Protein 3A74 (pdb70)

Nearest PDB structures (foldseek):
  3a74-assembly1_A  TM=9.989E-01  e=1.199E-95  Geobacillus stearothermophilus
  1e1t-assembly1_A  TM=9.510E-01  e=1.385E-66  Escherichia coli K-12
  1bbu-assembly1_A-2  TM=9.694E-01  e=9.768E-65  Escherichia coli K-12
  1e1o-assembly1_A-2  TM=9.494E-01  e=3.014E-65  Escherichia coli K-12
  6wbd-assembly1_B  TM=9.625E-01  e=6.600E-65  Stenotrophomonas maltophilia K279a

Solvent-accessible surface area: 75575 Å² total

Secondary structure (DSSP, 8-state):
-TTHHHHHHHHHHHHHHHTT--TT------S--HHHHHHHHTTS-HHHHHHH--EEEEEEEEEEEEEETTEEEEEEEETTEEEEEEEEHHHHHHHHHHHHHH--TT-EEEEEEEEEE-TT--EEEEEEEEEEEE--SSPPP---HHHHHHTHHHHHHH-THHHHHHHHHHHHHHHHHHHHHHTTPEE----SEESS--SSSSPPPEEEETTTTEEEEE-S-SHHHHHHHHHTT--EEEEEEEEE-----BTTB-SEEEEEEEEEET--HHHHHHHHHHHHHHHHHHHHS-SEEEETTEEEE-PSSPEEEEHHHHHHHHT---TTS---HHHHHHHHHHTT----TT--HHHHHHHHHHHHTGGG--S-EEEE--BGGG-TTBPBPSS-TTBBSEEEEEETTEEEEEEEEB---HHHHHHHHHHHHHHHHTT-TTS----HHHHHHHHT---SEEEEEEEHHHHHHHHHT-SSGGGTSSSPPPP-/-HHHHHHHHHHHHHHHHHTT--TT------S--HHHHHHHHSSS-HHHHHHH--EEEEEEEEEEEE--TTEEEEEEEETTEEEEEEEEHHHH-HHHHHHHHH--TT-EEEEEEEEEE-TT--EEEEEEEEEEEE--SSPPPP--HHHHHHTHHHHHHH-HHHHHHHHHHHHHHHHHHHHHHHTTPEE----SEESS--SSS-PPPEEEETTTTEEEEE-S-SHHHHHHHHHTT--EEEEEEEEE-----BTTB-SEEEEEEEEEET--HHHHHHHHHHHHHHHHHHHHSSSEEEETTEEEE-PSSPEEEEHHHHHHHHH----SS---HHHHHHHHHHTT----TT--HHHHHHHHHHHHTGGG--S-EEEE--BGGG-TTBPBPSS-TTBBSEEEEEETTEEEEEEEEB---HHHHHHHHHHHHHHHHTT-TTPPP--HHHHHHHHT---SEEEEEEEHHHHHHHHHT-SSGGGTSSSPPP--/-TTHHHHHHHHHHHHHHHTT--TT------S--HHHHHHHHTTS-HHHHHHH--EEEEEEEEEEEEEETTEEEEEEEETTEEEEEEEEHHHH-HHHHHHHHH--TT-EEEEEEEEEE-TT--EEEEEEEEEEEE--SSPPP---HHHHHHTHHHHHHH-THHHHHHHHHHHHHHHHHHHHHHTTPEE----SEESS--SSSSPPPEEEETTTTEEEEE-S-SHHHHHHHHHTT--EEEEEEEEE-----BTTB-SEEEEEEEEEET--HHHHHHHHHHHHHHHHHHHHS-SEEEETTEEEE-PSSPEEEEHHHHHHHHT---TTS---HHHHHHHHHHTT----TT--HHHHHHHHHHHHTGGG--S-EEEE--BGGG-TTBPBPSS-TTBBSEEEEEETTEEEEEEEEB---HHHHHHHHHHHHHHHHTT-TTS----HHHHHHHHT---SEEEEEEEHHHHHHHHHT-SSGGGTSSSPPPP-/-HHHHHHHHHHHHHHHHHTT--TT------S--HHHHHHHHSSS-HHHHHHH--EEEEEEEEEEEE--TTEEEEEEEETTEEEEEEEEHHHH-HHHHHHHHH--TT-EEEEEEEEEE-TT--EEEEEEEEEEEE--SSPPPP--HHHHHHTHHHHHHH-HHHHHHHHHHHHHHHHHHHHHHHTTPEE----SEESS--SSS-PPPEEEETTTTEEEEE-S-SHHHHHHHHHTT--EEEEEEEEE-----BTTB-SEEEEEEEEEET--HHHHHHHHHHHHHHHHHHHHSSSEEEETTEEEE-PSSPEEEEHHHHHHHHH----SS---HHHHHHHHHHTT----TT--HHHHHHHHHHHHTGGG--S-EEEE--BGGG-TTBPBPSS-TTBBSEEEEEETTEEEEEEEEB---HHHHHHHHHHHHHHHHTT-TTPPP--HHHHHHHHT---SEEEEEEEHHHHHHHHHT-SSGGGTSSSPPP--

Foldseek 3Di:
DPCVVLVVLVVLLVVCVVLVADQAADDFDWDDAQVVCCVPPVPPAQVRQVVVFDKTKFKFFWADWDDDPQKIKTWGHDLVGTAMEIEGCVQQHDSLVVVVVSDDGGWMWMFMAGWGADPVGGIHGHGNHIGGRHRDSDHQPDLDPVCCQAVVVSCVVSVVVLVVLQVLLVLLVVLLCVVLVVVQAAEDDDDQKALFAFDAQAAWDWDADPVVGGIITGHQDDPLVQLLVLLVPSFKYKYWDWHAGPDDADLEDFRIATKIKMKGFPDFQVVVLVVVLVSLQSSLCVSVVAQFDDADPDGERSDDDAAEAELQRQLCVQPNDHLVDDDWQVVLVVVCVVRVFDDDQLDGSQVSSVSSCLVGGLQVAAYWYWHAFRACLNPLFFDADPVDRRTGQKTFIGHNRDTFKIKGQTDLPLVSSQVSQVSQVVSVVRPSVRGGHDDVVSSVSSVSPRHGMIMMMGRSLVSSCRSSNNSGSSSNDSHGDDDD/DQVVLLVLLVVLLVVCVVLVADQAADDFDWDDAQVVLCVVDVPPAQVVQVVVFAKTKDKAFFADWDDDDQKIKTWGHDLVGIAIEIEGCVQQHDSLSVVVVSDDGGWMWMFIATWGADPVGGIHGHGNHIGGRHRDSGHQDDLDPVVCQVCVVSCVVNPVLLSVLQVLLVLLVVLLVVVLVVVDAAEDDDDQKALFAFDAQAAWDWDADPVVRGITTGHQDDPLVVLLVLLVVSFKYKYWDKHAGPDDFDLEDFRIATKIKIKGFPDWAVNVLVVVLVSLQSSLCVRVVGQFDDAVPDTEGSDDDAAEAELQRQLCVFPVDHLVDDDWQVVLVVVCVVSVQDDAQLDGSQVSSVSSCLVGGLQPAAYKYWHAFRALLNPLFFDADPVDRRTGQKTFIGHNRDTFKIKGFTDLPLVSSQVSLVSLVVSVVRPRVSGGHRDVVSSVSSVSPRHGMIMMMGRSLVSSCRSSNNSGSSSNDSNGDDDD/DPCVVLVVLVVLLVVCVVLVADQAADDFDWDDAQVVCCVPPVPPAQVRQVVVFDKTKFKFFWADWDDDPQKIKTWGHDLVGTAMEIEGCVQQHDSLVVVVVSDDGGWMWMFMAGWGADPVGGIHGHGNHIGGRHRDSDHQPDLDPVCCQAVVVSCVVSVVVLVVLQVLLVLLVVLLCVVLVVVQAAEDDDDQKALFAFDAQAAWDWDADPVVGGIITGHQDDPLVQLLVLLVPSFKYKYWDWHAGPDDADLEDFRIATKIKMKGFPDFQVVVLVVVLVSLQSSLCVSVVAQFDDADPDGERSDDDAAEAELQRQLCVQPNDHLVDDDWQVVLVVVCVVRVFDDDQLDGSQVSSVSSCLVGGLQVAAYWYWHAFRACLNPLFFDADPVDRRTGQKTFIGHNRDTFKIKGQTDLPLVSSQVSQVSQVVSVVRPSVRGGHDDVVSSVSSVSPRHGMIMMMGRSLVSSCRSSNNSGSSSNDSHGDDDD/DQVVLLVLLVVLLVVCVVLVADQAADDFDWDDAQVVLCVVDVPPAQVVQVVVFAKTKDKAFFADWDDDDQKIKTWGHDLVGIAIEIEGCVQQHDSLSVVVVSDDGGWMKMFIATWGADPVGGIHGHGNHIGGRHRDSGHQDDLDPVVCQVCVVSCVVNPVLLSVLQVLLVLLVVLLVVVLVVVDAAEDDDDQKALFAFDAQAAWDWDADPVVRGITTGHQDDPLVVLLVLLVVSFKYKYWDKHAGPDDFDLEDFRIATKIKIKGFPDWAVNVLVVVLVSLQSSLCVRVVGQFDDAVPDTEGSDDDAAEAELQRQLCVFPVDHLVDDDWQVVLVVVCVVSVFDDAQLDGSQVSSVSSCLVGGLQPAAYKYWHAFRALLNPLFFDADPVDRRTGQKTFIGHNRDTFKIKGFTDLPLVSSQVSLVSLVVSVVRPRVSGGHRDVVSSVSSVSPRHGMIMMMGRSLVSSCRSSNNSGSSSNDSNGDDDD

InterPro domains:
  IPR002313 Lysine-tRNA ligase, class II [MF_00252] (12-494)
  IPR002313 Lysine-tRNA ligase, class II [TIGR00499] (5-493)
  IPR004364 Aminoacyl-tRNA synthetase, class II (D/K/N) [PF00152] (154-491)
  IPR004365 OB-fold nucleic acid binding domain, AA-tRNA synthetase-type [PF01336] (60-136)
  IPR006195 Aminoacyl-tRNA synthetase, class II [PS50862] (178-489)
  IPR012340 Nucleic acid-binding, OB-fold [G3DSA:2.40.50.140] (6-146)
  IPR012340 Nucleic acid-binding, OB-fold [SSF50249] (5-146)
  IPR018149 Lysyl-tRNA synthetase, class II, C-terminal [PR00982] (190-200)
  IPR018149 Lysyl-tRNA synthetase, class II, C-terminal [PR00982] (206-222)
  IPR018149 Lysyl-tRNA synthetase, class II, C-terminal [PR00982] (235-248)
  IPR018149 Lysyl-tRNA synthetase, class II, C-terminal [PR00982] (253-270)
  IPR018149 Lysyl-tRNA synthetase, class II, C-terminal [PR00982] (376-392)
  IPR018149 Lysyl-tRNA synthetase, class II, C-terminal [cd00775] (168-492)
  IPR034762 Bacterial/eukaryotic lysine-tRNA ligase, class II [PIRSF039101] (11-493)
  IPR044136 Lysine-tRNA ligase, class II, N-terminal [cd04322] (59-165)
  IPR045864 Class II Aminoacyl-tRNA synthetase/Biotinyl protein ligase (BPL) and lipoyl protein ligase (LPL) [G3DSA:3.30.930.10] (147-491)
  IPR045864 Class II Aminoacyl-tRNA synthetase/Biotinyl protein ligase (BPL) and lipoyl protein ligase (LPL) [SSF55681] (153-492)

Sequence (1936 aa):
ELNDQLRVRREKLKKIEELGVDPFGKRFERTHKAEELFELYGDLSKEELEEQQIEVAVAGRIMTKRGMGKAGFAHIQDVTGQIQIYVRQDDVGEQQYELFKISDLGDIVGVRGTMFKTKVGELSIKVSSYEFLTKALRPLPEKDIEQRYRQRYLDLIMNPESKKTFITRSLIIQSMRRYLDSHGYLEVETPMMHAVAGGAAARPFITHHNALDMTLYMRIAIELHLKRLIVGGLEKVYEIGRVFRNEGISTRHNPEFTMLELYEAYADFRDIMKLTENLIAHIATEVLGTTKIQYGEHLVDLTPEWRRLHMVDAIKEYVGVDFWRQMSDEEARELAKEHGVEVAPHMTFGHIVNEFFEQKVEDKLIQPTFIYGHPVEISPLAKKNPDDPRFTDRFELFIVGREEHANAFTELNDPIDQRQRFEEQLKEREQGNDEAHEMDEDFLEALEYGMPPTGGLGIGVDRLVMLLTNSPSIRDVLLFPQMRHELNDQLRVRREKLKKIEELGVDPFGKRFERTHKAEELFELYGDLSKEELEEQQIEVAVAGRIMTKRGMGKAGFAHIQDVTGQIQIYVRQDDVGEQQYELFKISDLGDIVGVRGTMFKTKVGELSIKVSSYEFLTKALRPLPEKDIEQRYRQRYLDLIMNPESKKTFITRSLIIQSMRRYLDSHGYLEVETPMMHAVAGGAAARPFITHHNALDMTLYMRIAIELHLKRLIVGGLEKVYEIGRVFRNEGISTRHNPEFTMLELYEAYADFRDIMKLTENLIAHIATEVLGTTKIQYGEHLVDLTPEWRRLHMVDAIKEYVGVDFWRQMSDEEARELAKEHGVEVAPHMTFGHIVNEFFEQKVEDKLIQPTFIYGHPVEISPLAKKNPDDPRFTDRFELFIVGREEHANAFTELNDPIDQRQRFEEQLKEREQGNDEAHEMDEDFLEALEYGMPPTGGLGIGVDRLVMLLTNSPSIRDVLLFPQMRHELNDQLRVRREKLKKIEELGVDPFGKRFERTHKAEELFELYGDLSKEELEEQQIEVAVAGRIMTKRGMGKAGFAHIQDVTGQIQIYVRQDDVGEQQYELFKISDLGDIVGVRGTMFKTKVGELSIKVSSYEFLTKALRPLPEKDIEQRYRQRYLDLIMNPESKKTFITRSLIIQSMRRYLDSHGYLEVETPMMHAVAGGAAARPFITHHNALDMTLYMRIAIELHLKRLIVGGLEKVYEIGRVFRNEGISTRHNPEFTMLELYEAYADFRDIMKLTENLIAHIATEVLGTTKIQYGEHLVDLTPEWRRLHMVDAIKEYVGVDFWRQMSDEEARELAKEHGVEVAPHMTFGHIVNEFFEQKVEDKLIQPTFIYGHPVEISPLAKKNPDDPRFTDRFELFIVGREEHANAFTELNDPIDQRQRFEEQLKEREQGNDEAHEMDEDFLEALEYGMPPTGGLGIGVDRLVMLLTNSPSIRDVLLFPQMRHELNDQLRVRREKLKKIEELGVDPFGKRFERTHKAEELFELYGDLSKEELEEQQIEVAVAGRIMTKRGMGKAGFAHIQDVTGQIQIYVRQDDVGEQQYELFKISDLGDIVGVRGTMFKTKVGELSIKVSSYEFLTKALRPLPEKDIEQRYRQRYLDLIMNPESKKTFITRSLIIQSMRRYLDSHGYLEVETPMMHAVAGGAAARPFITHHNALDMTLYMRIAIELHLKRLIVGGLEKVYEIGRVFRNEGISTRHNPEFTMLELYEAYADFRDIMKLTENLIAHIATEVLGTTKIQYGEHLVDLTPEWRRLHMVDAIKEYVGVDFWRQMSDEEARELAKEHGVEVAPHMTFGHIVNEFFEQKVEDKLIQPTFIYGHPVEISPLAKKNPDDPRFTDRFELFIVGREEHANAFTELNDPIDQRQRFEEQLKEREQGNDEAHEMDEDFLEALEYGMPPTGGLGIGVDRLVMLLTNSPSIRDVLLFPQMRH

CATH classification: 2.40.50.140 (+1 more: 3.30.930.10)

Organism: Geobacillus stearothermophilus (NCBI:txid1422)

B-factor: mean 18.98, std 8.86, range [3.19, 66.46]

Structure (mmCIF, N/CA/C/O backbone):
data_3A74
#
_entry.id   3A74
#
_cell.length_a   80.176
_cell.length_b   85.080
_cell.length_c   151.764
_cell.angle_alpha   90.00
_cell.angle_beta   90.01
_cell.angle_gamma   90.00
#
_symmetry.space_group_name_H-M   'P 1 21 1'
#
loop_
_entity.id
_entity.type
_entity.pdbx_description
1 polymer 'Lysyl-tRNA synthetase'
2 non-polymer "BIS(ADENOSINE)-5'-TETRAPHOSPHATE"
3 non-polymer '2,6-DIAMINO-HEXANOIC ACID AMIDE'
4 non-polymer 'MAGNESIUM ION'
5 water water
#
loop_
_atom_site.group_PDB
_atom_site.id
_atom_site.type_symbol
_atom_site.label_atom_id
_atom_site.label_alt_id
_atom_site.label_comp_id
_atom_site.label_asym_id
_atom_site.label_entity_id
_atom_site.label_seq_id
_atom_site.pdbx_PDB_ins_code
_atom_site.Cartn_x
_atom_site.Cartn_y
_atom_site.Cartn_z
_atom_site.occupancy
_atom_site.B_iso_or_equiv
_atom_site.auth_seq_id
_atom_site.auth_comp_id
_atom_site.auth_asym_id
_atom_site.auth_atom_id
_atom_site.pdbx_PDB_model_num
ATOM 1 N N . GLU A 1 4 ? 46.159 -103.256 59.566 1.00 49.10 4 GLU A N 1
ATOM 2 C CA . GLU A 1 4 ? 46.619 -102.344 58.477 1.00 49.32 4 GLU A CA 1
ATOM 3 C C . GLU A 1 4 ? 47.945 -101.694 58.871 1.00 49.09 4 GLU A C 1
ATOM 4 O O . GLU A 1 4 ? 48.985 -102.357 58.911 1.00 49.37 4 GLU A O 1
ATOM 10 N N . LEU A 1 5 ? 47.903 -100.393 59.154 1.00 48.64 5 LEU A N 1
ATOM 11 C CA . LEU A 1 5 ? 49.094 -99.662 59.561 1.00 47.80 5 LEU A CA 1
ATOM 12 C C . LEU A 1 5 ? 49.238 -99.763 61.077 1.00 47.95 5 LEU A C 1
ATOM 13 O O . LEU A 1 5 ? 48.256 -99.993 61.785 1.00 47.72 5 LEU A O 1
ATOM 18 N N . ASN A 1 6 ? 50.465 -99.598 61.568 1.00 48.21 6 ASN A N 1
ATOM 19 C CA . ASN A 1 6 ? 50.755 -99.712 62.998 1.00 47.41 6 ASN A CA 1
ATOM 20 C C . ASN A 1 6 ? 50.588 -101.178 63.379 1.00 46.05 6 ASN A C 1
ATOM 21 O O . ASN A 1 6 ? 51.079 -101.629 64.413 1.00 46.78 6 ASN A O 1
ATOM 26 N N . ASP A 1 7 ? 49.883 -101.912 62.523 1.00 45.12 7 ASP A N 1
ATOM 27 C CA . ASP A 1 7 ? 49.653 -103.339 62.705 1.00 43.52 7 ASP A CA 1
ATOM 28 C C . ASP A 1 7 ? 50.957 -104.012 62.297 1.00 41.44 7 ASP A C 1
ATOM 29 O O . ASP A 1 7 ? 51.727 -104.475 63.141 1.00 41.19 7 ASP A O 1
ATOM 34 N N . GLN A 1 8 ? 51.199 -104.053 60.990 1.00 39.35 8 GLN A N 1
ATOM 35 C CA . GLN A 1 8 ? 52.419 -104.641 60.459 1.00 36.61 8 GLN A CA 1
ATOM 36 C C . GLN A 1 8 ? 53.552 -103.690 60.818 1.00 34.04 8 GLN A C 1
ATOM 37 O O . GLN A 1 8 ? 54.699 -104.101 60.987 1.00 32.82 8 GLN A O 1
ATOM 43 N N . LEU A 1 9 ? 53.216 -102.409 60.936 1.00 30.90 9 LEU A N 1
ATOM 44 C CA . LEU A 1 9 ? 54.205 -101.395 61.264 1.00 29.38 9 LEU A CA 1
ATOM 45 C C . LEU A 1 9 ? 54.809 -101.618 62.645 1.00 28.36 9 LEU A C 1
ATOM 46 O O . LEU A 1 9 ? 56.018 -101.482 62.827 1.00 26.50 9 LEU A O 1
ATOM 51 N N . ARG A 1 10 ? 53.975 -101.967 63.621 1.00 28.53 10 ARG A N 1
ATOM 52 C CA . ARG A 1 10 ? 54.486 -102.207 64.966 1.00 28.70 10 ARG A CA 1
ATOM 53 C C . ARG A 1 10 ? 55.376 -103.447 64.937 1.00 27.77 10 ARG A C 1
ATOM 54 O O . ARG A 1 10 ? 56.426 -103.483 65.574 1.00 26.40 10 ARG A O 1
ATOM 62 N N . VAL A 1 11 ? 54.951 -104.460 64.190 1.00 26.60 11 VAL A N 1
ATOM 63 C CA . VAL A 1 11 ? 55.718 -105.693 64.079 1.00 27.59 11 VAL A CA 1
ATOM 64 C C . VAL A 1 11 ? 57.098 -105.416 63.487 1.00 26.40 11 VAL A C 1
ATOM 65 O O . VAL A 1 11 ? 58.102 -105.946 63.961 1.00 25.23 11 VAL A O 1
ATOM 69 N N . ARG A 1 12 ? 57.148 -104.575 62.459 1.00 25.70 12 ARG A N 1
ATOM 70 C CA . ARG A 1 12 ? 58.420 -104.254 61.824 1.00 24.62 12 ARG A CA 1
ATOM 71 C C . ARG A 1 12 ? 59.336 -103.470 62.753 1.00 24.67 12 ARG A C 1
ATOM 72 O O . ARG A 1 12 ? 60.552 -103.660 62.733 1.00 22.88 12 ARG A O 1
ATOM 80 N N . ARG A 1 13 ? 58.762 -102.598 63.575 1.00 26.40 13 ARG A N 1
ATOM 81 C CA . ARG A 1 13 ? 59.573 -101.840 64.519 1.00 29.18 13 ARG A CA 1
ATOM 82 C C . ARG A 1 13 ? 60.121 -102.803 65.564 1.00 30.31 13 ARG A C 1
ATOM 83 O O . ARG A 1 13 ? 61.259 -102.667 66.009 1.00 30.89 13 ARG A O 1
ATOM 91 N N . GLU A 1 14 ? 59.304 -103.781 65.948 1.00 32.34 14 GLU A N 1
ATOM 92 C CA . GLU A 1 14 ? 59.705 -104.773 66.943 1.00 34.35 14 GLU A CA 1
ATOM 93 C C . GLU A 1 14 ? 60.906 -105.571 66.452 1.00 34.56 14 GLU A C 1
ATOM 94 O O . GLU A 1 14 ? 61.884 -105.745 67.182 1.00 34.84 14 GLU A O 1
ATOM 100 N N . LYS A 1 15 ? 60.825 -106.058 65.217 1.00 33.74 15 LYS A N 1
ATOM 101 C CA . LYS A 1 15 ? 61.915 -106.833 64.634 1.00 34.11 15 LYS A CA 1
ATOM 102 C C . LYS A 1 15 ? 63.163 -105.977 64.504 1.00 32.98 15 LYS A C 1
ATOM 103 O O . LYS A 1 15 ? 64.281 -106.486 64.517 1.00 33.08 15 LYS A O 1
ATOM 109 N N . LEU A 1 16 ? 62.966 -104.670 64.378 1.00 33.36 16 LEU A N 1
ATOM 110 C CA . LEU A 1 16 ? 64.083 -103.745 64.267 1.00 31.85 16 LEU A CA 1
ATOM 111 C C . LEU A 1 16 ? 64.924 -103.812 65.539 1.00 32.22 16 LEU A C 1
ATOM 112 O O . LEU A 1 16 ? 66.154 -103.864 65.484 1.00 32.10 16 LEU A O 1
ATOM 117 N N . LYS A 1 17 ? 64.254 -103.818 66.687 1.00 33.10 17 LYS A N 1
ATOM 118 C CA . LYS A 1 17 ? 64.948 -103.876 67.969 1.00 33.15 17 LYS A CA 1
ATOM 119 C C . LYS A 1 17 ? 65.576 -105.246 68.198 1.00 31.66 17 LYS A C 1
ATOM 120 O O . LYS A 1 17 ? 66.661 -105.350 68.772 1.00 32.08 17 LYS A O 1
ATOM 126 N N . LYS A 1 18 ? 64.894 -106.293 67.747 1.00 30.29 18 LYS A N 1
ATOM 127 C CA . LYS A 1 18 ? 65.404 -107.652 67.898 1.00 30.42 18 LYS A CA 1
ATOM 128 C C . LYS A 1 18 ? 66.736 -107.789 67.167 1.00 29.45 18 LYS A C 1
ATOM 129 O O . LYS A 1 18 ? 67.675 -108.403 67.675 1.00 28.52 18 LYS A O 1
ATOM 135 N N . ILE A 1 19 ? 66.806 -107.214 65.969 1.00 27.96 19 ILE A N 1
ATOM 136 C CA . ILE A 1 19 ? 68.016 -107.259 65.155 1.00 27.17 19 ILE A CA 1
ATOM 137 C C . ILE A 1 19 ? 69.151 -106.518 65.839 1.00 28.79 19 ILE A C 1
ATOM 138 O O . ILE A 1 19 ? 70.287 -106.991 65.862 1.00 29.51 19 ILE A O 1
ATOM 143 N N . GLU A 1 20 ? 68.841 -105.351 66.393 1.00 30.29 20 GLU A N 1
ATOM 144 C CA . GLU A 1 20 ? 69.845 -104.549 67.075 1.00 33.86 20 GLU A CA 1
ATOM 145 C C . GLU A 1 20 ? 70.392 -105.328 68.261 1.00 34.71 20 GLU A C 1
ATOM 146 O O . GLU A 1 20 ? 71.566 -105.207 68.613 1.00 35.29 20 GLU A O 1
ATOM 152 N N . GLU A 1 21 ? 69.528 -106.136 68.868 1.00 35.01 21 GLU A N 1
ATOM 153 C CA . GLU A 1 21 ? 69.908 -106.938 70.021 1.00 35.57 21 GLU A CA 1
ATOM 154 C C . GLU A 1 21 ? 70.772 -108.137 69.646 1.00 34.88 21 GLU A C 1
ATOM 155 O O . GLU A 1 21 ? 71.422 -108.731 70.508 1.00 35.71 21 GLU A O 1
ATOM 161 N N . LEU A 1 22 ? 70.787 -108.488 68.363 1.00 33.42 22 LEU A N 1
ATOM 162 C CA . LEU A 1 22 ? 71.604 -109.603 67.898 1.00 32.58 22 LEU A CA 1
ATOM 163 C C . LEU A 1 22 ? 72.996 -109.100 67.530 1.00 31.51 22 LEU A C 1
ATOM 164 O O . LEU A 1 22 ? 73.794 -109.826 66.938 1.00 33.25 22 LEU A O 1
ATOM 169 N N . GLY A 1 23 ? 73.276 -107.849 67.883 1.00 32.04 23 GLY A N 1
ATOM 170 C CA . GLY A 1 23 ? 74.575 -107.262 67.599 1.00 30.22 23 GLY A CA 1
ATOM 171 C C . GLY A 1 23 ? 74.795 -106.886 66.146 1.00 28.99 23 GLY A C 1
ATOM 172 O O . GLY A 1 23 ? 75.936 -106.800 65.690 1.00 29.69 23 GLY A O 1
ATOM 173 N N . VAL A 1 24 ? 73.707 -106.656 65.417 1.00 25.75 24 VAL A N 1
ATOM 174 C CA . VAL A 1 24 ? 73.794 -106.297 64.005 1.00 22.66 24 VAL A CA 1
ATOM 175 C C . VAL A 1 24 ? 73.258 -104.890 63.746 1.00 19.62 24 VAL A C 1
ATOM 176 O O . VAL A 1 24 ? 72.291 -104.461 64.379 1.00 19.93 24 VAL A O 1
ATOM 180 N N . ASP A 1 25 ? 73.900 -104.176 62.824 1.00 18.46 25 ASP A N 1
ATOM 181 C CA . ASP A 1 25 ? 73.479 -102.825 62.448 1.00 17.04 25 ASP A CA 1
ATOM 182 C C . ASP A 1 25 ? 72.307 -103.023 61.492 1.00 14.94 25 ASP A C 1
ATOM 183 O O . ASP A 1 25 ? 72.495 -103.428 60.345 1.00 15.29 25 ASP A O 1
ATOM 188 N N . PRO A 1 26 ? 71.079 -102.739 61.956 1.00 15.03 26 PRO A N 1
ATOM 189 C CA . PRO A 1 26 ? 69.877 -102.903 61.137 1.00 15.88 26 PRO A CA 1
ATOM 190 C C . PRO A 1 26 ? 69.827 -102.069 59.868 1.00 15.97 26 PRO A C 1
ATOM 191 O O . PRO A 1 26 ? 68.926 -102.246 59.046 1.00 16.99 26 PRO A O 1
ATOM 195 N N . PHE A 1 27 ? 70.789 -101.165 59.699 1.00 15.77 27 PHE A N 1
ATOM 196 C CA . PHE A 1 27 ? 70.812 -100.344 58.498 1.00 15.21 27 PHE A CA 1
ATOM 197 C C . PHE A 1 27 ? 72.079 -100.513 57.674 1.00 15.42 27 PHE A C 1
ATOM 198 O O . PHE A 1 27 ? 72.348 -99.755 56.737 1.00 14.93 27 PHE A O 1
ATOM 206 N N . GLY A 1 28 ? 72.832 -101.549 58.042 1.00 16.58 28 GLY A N 1
ATOM 207 C CA . GLY A 1 28 ? 74.035 -101.963 57.342 1.00 15.46 28 GLY A CA 1
ATOM 208 C C . GLY A 1 28 ? 75.247 -101.092 57.114 1.00 15.81 28 GLY A C 1
ATOM 209 O O . GLY A 1 28 ? 75.240 -99.881 57.330 1.00 15.17 28 GLY A O 1
ATOM 210 N N . LYS A 1 29 ? 76.308 -101.759 56.668 1.00 14.91 29 LYS A N 1
ATOM 211 C CA . LYS A 1 29 ? 77.575 -101.120 56.344 1.00 15.13 29 LYS A CA 1
ATOM 212 C C . LYS A 1 29 ? 77.743 -101.323 54.849 1.00 13.48 29 LYS A C 1
ATOM 213 O O . LYS A 1 29 ? 76.826 -101.802 54.178 1.00 14.25 29 LYS A O 1
ATOM 219 N N . ARG A 1 30 ? 78.911 -100.970 54.324 1.00 14.08 30 ARG A N 1
ATOM 220 C CA . ARG A 1 30 ? 79.176 -101.148 52.907 1.00 12.90 30 ARG A CA 1
ATOM 221 C C . ARG A 1 30 ? 79.171 -102.646 52.640 1.00 13.85 30 ARG A C 1
ATOM 222 O O . ARG A 1 30 ? 79.421 -103.443 53.546 1.00 12.99 30 ARG A O 1
ATOM 230 N N . PHE A 1 31 ? 78.883 -103.026 51.400 1.00 13.33 31 PHE A N 1
ATOM 231 C CA . PHE A 1 31 ? 78.835 -104.439 51.032 1.00 13.44 31 PHE A CA 1
ATOM 232 C C . PHE A 1 31 ? 79.403 -104.616 49.632 1.00 14.47 31 PHE A C 1
ATOM 233 O O . PHE A 1 31 ? 78.957 -103.958 48.691 1.00 13.43 31 PHE A O 1
ATOM 241 N N . GLU A 1 32 ? 80.381 -105.507 49.492 1.00 15.45 32 GLU A N 1
ATOM 242 C CA . GLU A 1 32 ? 81.004 -105.739 48.196 1.00 18.48 32 GLU A CA 1
ATOM 243 C C . GLU A 1 32 ? 80.349 -106.855 47.393 1.00 17.61 32 GLU A C 1
ATOM 244 O O . GLU A 1 32 ? 80.258 -107.990 47.849 1.00 17.85 32 GLU A O 1
ATOM 250 N N . ARG A 1 33 ? 79.899 -106.517 46.191 1.00 17.58 33 ARG A N 1
ATOM 251 C CA . ARG A 1 33 ? 79.257 -107.482 45.311 1.00 19.14 33 ARG A CA 1
ATOM 252 C C . ARG A 1 33 ? 80.189 -107.882 44.182 1.00 19.85 33 ARG A C 1
ATOM 253 O O . ARG A 1 33 ? 81.138 -107.162 43.853 1.00 19.98 33 ARG A O 1
ATOM 261 N N . THR A 1 34 ? 79.905 -109.030 43.581 1.00 20.31 34 THR A N 1
ATOM 262 C CA . THR A 1 34 ? 80.698 -109.527 42.470 1.00 21.22 34 THR A CA 1
ATOM 263 C C . THR A 1 34 ? 79.845 -109.530 41.204 1.00 20.42 34 THR A C 1
ATOM 264 O O . THR A 1 34 ? 80.368 -109.427 40.094 1.00 20.45 34 THR A O 1
ATOM 268 N N . HIS A 1 35 ? 78.531 -109.646 41.378 1.00 18.90 35 HIS A N 1
ATOM 269 C CA . HIS A 1 35 ? 77.623 -109.696 40.239 1.00 19.64 35 HIS A CA 1
ATOM 270 C C . HIS A 1 35 ? 76.261 -109.061 40.469 1.00 19.44 35 HIS A C 1
ATOM 271 O O . HIS A 1 35 ? 75.867 -108.768 41.600 1.00 19.07 35 HIS A O 1
ATOM 278 N N . LYS A 1 36 ? 75.554 -108.873 39.359 1.00 19.34 36 LYS A N 1
ATOM 279 C CA . LYS A 1 36 ? 74.188 -108.359 39.341 1.00 19.22 36 LYS A CA 1
ATOM 280 C C . LYS A 1 36 ? 73.393 -109.612 38.969 1.00 18.44 36 LYS A C 1
ATOM 281 O O . LYS A 1 36 ? 73.936 -110.519 38.333 1.00 17.61 36 LYS A O 1
ATOM 287 N N . ALA A 1 37 ? 72.121 -109.668 39.353 1.00 17.00 37 ALA A N 1
ATOM 288 C CA . ALA A 1 37 ? 71.290 -110.832 39.057 1.00 16.98 37 ALA A CA 1
ATOM 289 C C . ALA A 1 37 ? 71.316 -111.244 37.585 1.00 18.31 37 ALA A C 1
ATOM 290 O O . ALA A 1 37 ? 71.520 -112.417 37.262 1.00 17.33 37 ALA A O 1
ATOM 292 N N . GLU A 1 38 ? 71.104 -110.283 36.692 1.00 18.78 38 GLU A N 1
ATOM 293 C CA . GLU A 1 38 ? 71.089 -110.578 35.263 1.00 20.41 38 GLU A CA 1
ATOM 294 C C . GLU A 1 38 ? 72.404 -111.168 34.756 1.00 20.02 38 GLU A C 1
ATOM 295 O O . GLU A 1 38 ? 72.399 -112.067 33.914 1.00 21.26 38 GLU A O 1
ATOM 301 N N . GLU A 1 39 ? 73.526 -110.668 35.262 1.00 20.42 39 GLU A N 1
ATOM 302 C CA . GLU A 1 39 ? 74.831 -111.175 34.846 1.00 20.86 39 GLU A CA 1
ATOM 303 C C . GLU A 1 39 ? 74.937 -112.662 35.175 1.00 21.50 39 GLU A C 1
ATOM 304 O O . GLU A 1 39 ? 75.523 -113.440 34.416 1.00 19.35 39 GLU A O 1
ATOM 310 N N . LEU A 1 40 ? 74.374 -113.048 36.317 1.00 19.97 40 LEU A N 1
ATOM 311 C CA . LEU A 1 40 ? 74.400 -114.443 36.743 1.00 21.65 40 LEU A CA 1
ATOM 312 C C . LEU A 1 40 ? 73.669 -115.319 35.733 1.00 20.97 40 LEU A C 1
ATOM 313 O O . LEU A 1 40 ? 74.160 -116.385 35.357 1.00 20.23 40 LEU A O 1
ATOM 318 N N . PHE A 1 41 ? 72.502 -114.865 35.284 1.00 20.60 41 PHE A N 1
ATOM 319 C CA . PHE A 1 41 ? 71.726 -115.627 34.309 1.00 22.98 41 PHE A CA 1
ATOM 320 C C . PHE A 1 41 ? 72.400 -115.670 32.942 1.00 23.74 41 PHE A C 1
ATOM 321 O O . PHE A 1 41 ? 72.363 -116.692 32.259 1.00 22.35 41 PHE A O 1
ATOM 329 N N . GLU A 1 42 ? 73.011 -114.559 32.540 1.00 24.58 42 GLU A N 1
ATOM 330 C CA . GLU A 1 42 ? 73.681 -114.502 31.245 1.00 27.66 42 GLU A CA 1
ATOM 331 C C . GLU A 1 42 ? 74.858 -115.473 31.201 1.00 27.55 42 GLU A C 1
ATOM 332 O O . GLU A 1 42 ? 75.066 -116.175 30.210 1.00 26.84 42 GLU A O 1
ATOM 338 N N . LEU A 1 43 ? 75.613 -115.515 32.291 1.00 27.08 43 LEU A N 1
ATOM 339 C CA . LEU A 1 43 ? 76.787 -116.369 32.388 1.00 26.68 43 LEU A CA 1
ATOM 340 C C . LEU A 1 43 ? 76.532 -117.835 32.726 1.00 26.07 43 LEU A C 1
ATOM 341 O O . LEU A 1 43 ? 77.159 -118.725 32.148 1.00 24.64 43 LEU A O 1
ATOM 346 N N . TYR A 1 44 ? 75.611 -118.090 33.649 1.00 25.38 44 TYR A N 1
ATOM 347 C CA . TYR A 1 44 ? 75.365 -119.458 34.084 1.00 25.54 44 TYR A CA 1
ATOM 348 C C . TYR A 1 44 ? 73.955 -120.005 33.909 1.00 26.09 44 TYR A C 1
ATOM 349 O O . TYR A 1 44 ? 73.663 -121.112 34.357 1.00 26.60 44 TYR A O 1
ATOM 358 N N . GLY A 1 45 ? 73.087 -119.246 33.251 1.00 26.00 45 GLY A N 1
ATOM 359 C CA . GLY A 1 45 ? 71.720 -119.697 33.063 1.00 27.13 45 GLY A CA 1
ATOM 360 C C . GLY A 1 45 ? 71.545 -120.955 32.229 1.00 26.66 45 GLY A C 1
ATOM 361 O O . GLY A 1 45 ? 70.579 -121.693 32.420 1.00 26.22 45 GLY A O 1
ATOM 362 N N . ASP A 1 46 ? 72.470 -121.212 31.309 1.00 28.02 46 ASP A N 1
ATOM 363 C CA . ASP A 1 46 ? 72.357 -122.388 30.451 1.00 29.28 46 ASP A CA 1
ATOM 364 C C . ASP A 1 46 ? 73.217 -123.573 30.878 1.00 29.12 46 ASP A C 1
ATOM 365 O O . ASP A 1 46 ? 73.419 -124.507 30.100 1.00 28.91 46 ASP A O 1
ATOM 370 N N . LEU A 1 47 ? 73.732 -123.531 32.103 1.00 27.83 47 LEU A N 1
ATOM 371 C CA . LEU A 1 47 ? 74.539 -124.629 32.619 1.00 27.61 47 LEU A CA 1
ATOM 372 C C . LEU A 1 47 ? 73.607 -125.558 33.383 1.00 27.09 47 LEU A C 1
ATOM 373 O O . LEU A 1 47 ? 72.654 -125.103 34.021 1.00 25.29 47 LEU A O 1
ATOM 378 N N . SER A 1 48 ? 73.875 -126.858 33.313 1.00 26.85 48 SER A N 1
ATOM 379 C CA . SER A 1 48 ? 73.043 -127.840 33.997 1.00 26.60 48 SER A CA 1
ATOM 380 C C . SER A 1 48 ? 73.341 -127.873 35.487 1.00 27.00 48 SER A C 1
ATOM 381 O O . SER A 1 48 ? 74.372 -127.375 35.938 1.00 26.15 48 SER A O 1
ATOM 384 N N . LYS A 1 49 ? 72.429 -128.471 36.245 1.00 27.32 49 LYS A N 1
ATOM 385 C CA . LYS A 1 49 ? 72.591 -128.593 37.683 1.00 27.96 49 LYS A CA 1
ATOM 386 C C . LYS A 1 49 ? 73.935 -129.251 37.993 1.00 28.25 49 LYS A C 1
ATOM 387 O O . LYS A 1 49 ? 74.653 -128.830 38.900 1.00 26.78 49 LYS A O 1
ATOM 393 N N . GLU A 1 50 ? 74.269 -130.283 37.224 1.00 29.05 50 GLU A N 1
ATOM 394 C CA . GLU A 1 50 ? 75.520 -131.010 37.410 1.00 29.94 50 GLU A CA 1
ATOM 395 C C . GLU A 1 50 ? 76.744 -130.154 37.097 1.00 28.79 50 GLU A C 1
ATOM 396 O O . GLU A 1 50 ? 77.730 -130.176 37.835 1.00 28.71 50 GLU A O 1
ATOM 402 N N . GLU A 1 51 ? 76.684 -129.404 36.002 1.00 27.84 51 GLU A N 1
ATOM 403 C CA . GLU A 1 51 ? 77.796 -128.544 35.622 1.00 26.38 51 GLU A CA 1
ATOM 404 C C . GLU A 1 51 ? 78.077 -127.531 36.728 1.00 26.59 51 GLU A C 1
ATOM 405 O O . GLU A 1 51 ? 79.232 -127.293 37.086 1.00 25.40 51 GLU A O 1
ATOM 411 N N . LEU A 1 52 ? 77.017 -126.939 37.271 1.00 25.62 52 LEU A N 1
ATOM 412 C CA . LEU A 1 52 ? 77.162 -125.955 38.339 1.00 24.41 52 LEU A CA 1
ATOM 413 C C . LEU A 1 52 ? 77.784 -126.561 39.596 1.00 25.00 52 LEU A C 1
ATOM 414 O O . LEU A 1 52 ? 78.639 -125.947 40.233 1.00 23.56 52 LEU A O 1
ATOM 419 N N . GLU A 1 53 ? 77.358 -127.768 39.951 1.00 26.60 53 GLU A N 1
ATOM 420 C CA . GLU A 1 53 ? 77.894 -128.437 41.131 1.00 29.20 53 GLU A CA 1
ATOM 421 C C . GLU A 1 53 ? 79.388 -128.678 40.973 1.00 29.33 53 GLU A C 1
ATOM 422 O O . GLU A 1 53 ? 80.150 -128.563 41.931 1.00 29.05 53 GLU A O 1
ATOM 428 N N . GLU A 1 54 ? 79.797 -129.002 39.750 1.00 30.34 54 GLU A N 1
ATOM 429 C CA . GLU A 1 54 ? 81.193 -129.291 39.448 1.00 31.93 54 GLU A CA 1
ATOM 430 C C . GLU A 1 54 ? 82.084 -128.055 39.337 1.00 31.32 54 GLU A C 1
ATOM 431 O O . GLU A 1 54 ? 83.306 -128.163 39.435 1.00 32.18 54 GLU A O 1
ATOM 437 N N . GLN A 1 55 ? 81.485 -126.885 39.143 1.00 30.16 55 GLN A N 1
ATOM 438 C CA . GLN A 1 55 ? 82.278 -125.665 39.004 1.00 29.47 55 GLN A CA 1
ATOM 439 C C . GLN A 1 55 ? 82.322 -124.785 40.255 1.00 28.81 55 GLN A C 1
ATOM 440 O O . GLN A 1 55 ? 83.171 -123.899 40.362 1.00 28.06 55 GLN A O 1
ATOM 446 N N . GLN A 1 56 ? 81.423 -125.040 41.203 1.00 27.35 56 GLN A N 1
ATOM 447 C CA . GLN A 1 56 ? 81.374 -124.278 42.453 1.00 26.32 56 GLN A CA 1
ATOM 448 C C . GLN A 1 56 ? 81.684 -122.794 42.269 1.00 25.49 56 GLN A C 1
ATOM 449 O O . GLN A 1 56 ? 82.630 -122.270 42.859 1.00 24.80 56 GLN A O 1
ATOM 455 N N . ILE A 1 57 ? 80.879 -122.122 41.455 1.00 24.61 57 ILE A N 1
ATOM 456 C CA . ILE A 1 57 ? 81.063 -120.701 41.186 1.00 23.39 57 ILE A CA 1
ATOM 457 C C . ILE A 1 57 ? 80.565 -119.846 42.352 1.00 24.26 57 ILE A C 1
ATOM 458 O O . ILE A 1 57 ? 79.376 -119.846 42.676 1.00 20.39 57 ILE A O 1
ATOM 463 N N . GLU A 1 58 ? 81.486 -119.125 42.986 1.00 23.35 58 GLU A N 1
ATOM 464 C CA . GLU A 1 58 ? 81.147 -118.276 44.120 1.00 24.20 58 GLU A CA 1
ATOM 465 C C . GLU A 1 58 ? 80.812 -116.857 43.692 1.00 22.71 58 GLU A C 1
ATOM 466 O O . GLU A 1 58 ? 81.477 -116.283 42.825 1.00 21.88 58 GLU A O 1
ATOM 472 N N . VAL A 1 59 ? 79.781 -116.293 44.311 1.00 19.60 59 VAL A N 1
ATOM 473 C CA . VAL A 1 59 ? 79.348 -114.942 43.990 1.00 17.96 59 VAL A CA 1
ATOM 474 C C . VAL A 1 59 ? 78.878 -114.190 45.227 1.00 16.37 59 VAL A C 1
ATOM 475 O O . VAL A 1 59 ? 78.677 -114.772 46.291 1.00 15.87 59 VAL A O 1
ATOM 479 N N . ALA A 1 60 ? 78.708 -112.884 45.063 1.00 16.41 60 ALA A N 1
ATOM 480 C CA . ALA A 1 60 ? 78.237 -112.016 46.128 1.00 15.94 60 ALA A CA 1
ATOM 481 C C . ALA A 1 60 ? 77.279 -111.029 45.477 1.00 14.36 60 ALA A C 1
ATOM 482 O O . ALA A 1 60 ? 77.645 -110.335 44.526 1.00 15.08 60 ALA A O 1
ATOM 484 N N . VAL A 1 61 ? 76.051 -110.984 45.980 1.00 15.46 61 VAL A N 1
ATOM 485 C CA . VAL A 1 61 ? 75.027 -110.091 45.447 1.00 14.25 61 VAL A CA 1
ATOM 486 C C . VAL A 1 61 ? 74.234 -109.471 46.590 1.00 13.76 61 VAL A C 1
ATOM 487 O O . VAL A 1 61 ? 74.325 -109.918 47.728 1.00 14.11 61 VAL A O 1
ATOM 491 N N . ALA A 1 62 ? 73.457 -108.436 46.282 1.00 12.44 62 ALA A N 1
ATOM 492 C CA . ALA A 1 62 ? 72.639 -107.783 47.295 1.00 11.78 62 ALA A CA 1
ATOM 493 C C . ALA A 1 62 ? 71.347 -107.290 46.659 1.00 11.26 62 ALA A C 1
ATOM 494 O O . ALA A 1 62 ? 71.320 -106.953 45.476 1.00 11.91 62 ALA A O 1
ATOM 496 N N . GLY A 1 63 ? 70.278 -107.250 47.443 1.00 12.14 63 GLY A N 1
ATOM 497 C CA . GLY A 1 63 ? 69.010 -106.799 46.904 1.00 13.38 63 GLY A CA 1
ATOM 498 C C . GLY A 1 63 ? 67.878 -106.830 47.904 1.00 13.50 63 GLY A C 1
ATOM 499 O O . GLY A 1 63 ? 68.062 -107.209 49.064 1.00 12.33 63 GLY A O 1
ATOM 500 N N . ARG A 1 64 ? 66.694 -106.443 47.445 1.00 11.31 64 ARG A N 1
ATOM 501 C CA . ARG A 1 64 ? 65.519 -106.395 48.300 1.00 12.24 64 ARG A CA 1
ATOM 502 C C . ARG A 1 64 ? 64.753 -107.712 48.245 1.00 12.60 64 ARG A C 1
ATOM 503 O O . ARG A 1 64 ? 64.606 -108.307 47.175 1.00 13.16 64 ARG A O 1
ATOM 511 N N . ILE A 1 65 ? 64.269 -108.159 49.401 1.00 12.13 65 ILE A N 1
ATOM 512 C CA . ILE A 1 65 ? 63.507 -109.401 49.491 1.00 12.24 65 ILE A CA 1
ATOM 513 C C . ILE A 1 65 ? 62.106 -109.152 48.933 1.00 13.54 65 ILE A C 1
ATOM 514 O O . ILE A 1 65 ? 61.343 -108.359 49.490 1.00 13.09 65 ILE A O 1
ATOM 519 N N . MET A 1 66 ? 61.780 -109.825 47.833 1.00 13.65 66 MET A N 1
ATOM 520 C CA . MET A 1 66 ? 60.479 -109.659 47.188 1.00 14.48 66 MET A CA 1
ATOM 521 C C . MET A 1 66 ? 59.519 -110.798 47.519 1.00 15.19 66 MET A C 1
ATOM 522 O O . MET A 1 66 ? 58.304 -110.605 47.547 1.00 15.91 66 MET A O 1
ATOM 527 N N . THR A 1 67 ? 60.067 -111.987 47.750 1.00 13.75 67 THR A N 1
ATOM 528 C CA . THR A 1 67 ? 59.266 -113.155 48.109 1.00 16.35 67 THR A CA 1
ATOM 529 C C . THR A 1 67 ? 60.095 -113.971 49.083 1.00 15.83 67 THR A C 1
ATOM 530 O O . THR A 1 67 ? 61.319 -113.874 49.092 1.00 15.83 67 THR A O 1
ATOM 534 N N . LYS A 1 68 ? 59.435 -114.784 49.894 1.00 16.21 68 LYS A N 1
ATOM 535 C CA . LYS A 1 68 ? 60.151 -115.600 50.857 1.00 17.22 68 LYS A CA 1
ATOM 536 C C . LYS A 1 68 ? 59.313 -116.798 51.261 1.00 18.67 68 LYS A C 1
ATOM 537 O O . LYS A 1 68 ? 58.105 -116.683 51.438 1.00 17.19 68 LYS A O 1
ATOM 543 N N . ARG A 1 69 ? 59.957 -117.951 51.392 1.00 18.17 69 ARG A N 1
ATOM 544 C CA . ARG A 1 69 ? 59.256 -119.158 51.800 1.00 20.98 69 ARG A CA 1
ATOM 545 C C . ARG A 1 69 ? 60.158 -119.937 52.749 1.00 23.24 69 ARG A C 1
ATOM 546 O O . ARG A 1 69 ? 61.230 -120.398 52.368 1.00 21.50 69 ARG A O 1
ATOM 554 N N . GLY A 1 70 ? 59.724 -120.041 54.002 1.00 27.91 70 GLY A N 1
ATOM 555 C CA . GLY A 1 70 ? 60.496 -120.754 55.003 1.00 30.87 70 GLY A CA 1
ATOM 556 C C . GLY A 1 70 ? 60.111 -122.216 55.067 1.00 33.31 70 GLY A C 1
ATOM 557 O O . GLY A 1 70 ? 58.945 -122.571 54.896 1.00 35.00 70 GLY A O 1
ATOM 558 N N . MET A 1 71 ? 61.098 -123.068 55.314 1.00 34.86 71 MET A N 1
ATOM 559 C CA . MET A 1 71 ? 60.866 -124.501 55.396 1.00 35.88 71 MET A CA 1
ATOM 560 C C . MET A 1 71 ? 61.679 -125.137 56.517 1.00 35.26 71 MET A C 1
ATOM 561 O O . MET A 1 71 ? 62.558 -125.962 56.267 1.00 36.61 71 MET A O 1
ATOM 566 N N . GLY A 1 72 ? 61.380 -124.740 57.752 1.00 34.67 72 GLY A N 1
ATOM 567 C CA . GLY A 1 72 ? 62.076 -125.291 58.903 1.00 34.53 72 GLY A CA 1
ATOM 568 C C . GLY A 1 72 ? 63.498 -124.798 59.105 1.00 32.97 72 GLY A C 1
ATOM 569 O O . GLY A 1 72 ? 63.717 -123.640 59.468 1.00 34.02 72 GLY A O 1
ATOM 570 N N . LYS A 1 73 ? 64.466 -125.681 58.868 1.00 31.34 73 LYS A N 1
ATOM 571 C CA . LYS A 1 73 ? 65.880 -125.349 59.036 1.00 29.81 73 LYS A CA 1
ATOM 572 C C . LYS A 1 73 ? 66.497 -124.789 57.758 1.00 27.48 73 LYS A C 1
ATOM 573 O O . LYS A 1 73 ? 67.710 -124.583 57.683 1.00 26.06 73 LYS A O 1
ATOM 579 N N . ALA A 1 74 ? 65.665 -124.563 56.748 1.00 24.36 74 ALA A N 1
ATOM 580 C CA . ALA A 1 74 ? 66.135 -124.019 55.481 1.00 21.02 74 ALA A CA 1
ATOM 581 C C . ALA A 1 74 ? 65.007 -123.234 54.830 1.00 20.02 74 ALA A C 1
ATOM 582 O O . ALA A 1 74 ? 63.838 -123.435 55.154 1.00 18.72 74 ALA A O 1
ATOM 584 N N . GLY A 1 75 ? 65.358 -122.344 53.908 1.00 18.21 75 GLY A N 1
ATOM 585 C CA . GLY A 1 75 ? 64.340 -121.554 53.240 1.00 16.61 75 GLY A CA 1
ATOM 586 C C . GLY A 1 75 ? 64.834 -120.869 51.983 1.00 15.64 75 GLY A C 1
ATOM 587 O O . GLY A 1 75 ? 66.040 -120.799 51.733 1.00 15.70 75 GLY A O 1
ATOM 588 N N . PHE A 1 76 ? 63.892 -120.359 51.195 1.00 14.69 76 PHE A N 1
ATOM 589 C CA . PHE A 1 76 ? 64.205 -119.667 49.949 1.00 14.28 76 PHE A CA 1
ATOM 590 C C . PHE A 1 76 ? 63.716 -118.229 49.990 1.00 13.11 76 PHE A C 1
ATOM 591 O O . PHE A 1 76 ? 62.917 -117.851 50.840 1.00 13.74 76 PHE A O 1
ATOM 599 N N . ALA A 1 77 ? 64.198 -117.439 49.039 1.00 13.11 77 ALA A N 1
ATOM 600 C CA . ALA A 1 77 ? 63.785 -116.053 48.909 1.00 13.08 77 ALA A CA 1
ATOM 601 C C . ALA A 1 77 ? 64.298 -115.528 47.576 1.00 13.04 77 ALA A C 1
ATOM 602 O O . ALA A 1 77 ? 65.332 -115.968 47.083 1.00 11.97 77 ALA A O 1
ATOM 604 N N . HIS A 1 78 ? 63.554 -114.608 46.977 1.00 12.28 78 HIS A N 1
ATOM 605 C CA . HIS A 1 78 ? 63.978 -114.014 45.728 1.00 12.44 78 HIS A CA 1
ATOM 606 C C . HIS A 1 78 ? 64.385 -112.599 46.092 1.00 13.28 78 HIS A C 1
ATOM 607 O O . HIS A 1 78 ? 63.593 -111.853 46.668 1.00 14.09 78 HIS A O 1
ATOM 614 N N . ILE A 1 79 ? 65.629 -112.245 45.803 1.00 13.76 79 ILE A N 1
ATOM 615 C CA . ILE A 1 79 ? 66.090 -110.901 46.098 1.00 13.51 79 ILE A CA 1
ATOM 616 C C . ILE A 1 79 ? 66.244 -110.169 44.781 1.00 13.01 79 ILE A C 1
ATOM 617 O O . ILE A 1 79 ? 66.658 -110.743 43.774 1.00 13.33 79 ILE A O 1
ATOM 622 N N . GLN A 1 80 ? 65.914 -108.889 44.800 1.00 11.62 80 GLN A N 1
ATOM 623 C CA . GLN A 1 80 ? 65.943 -108.083 43.597 1.00 11.62 80 GLN A CA 1
ATOM 624 C C . GLN A 1 80 ? 66.925 -106.921 43.613 1.00 11.59 80 GLN A C 1
ATOM 625 O O . GLN A 1 80 ? 66.933 -106.126 44.553 1.00 10.88 80 GLN A O 1
ATOM 631 N N . ASP A 1 81 ? 67.772 -106.847 42.588 1.00 11.55 81 ASP A N 1
ATOM 632 C CA . ASP A 1 81 ? 68.696 -105.725 42.465 1.00 12.95 81 ASP A CA 1
ATOM 633 C C . ASP A 1 81 ? 68.242 -104.944 41.237 1.00 13.88 81 ASP A C 1
ATOM 634 O O . ASP A 1 81 ? 67.196 -105.247 40.663 1.00 11.39 81 ASP A O 1
ATOM 639 N N . VAL A 1 82 ? 69.009 -103.943 40.827 1.00 14.30 82 VAL A N 1
ATOM 640 C CA . VAL A 1 82 ? 68.610 -103.121 39.690 1.00 15.05 82 VAL A CA 1
ATOM 641 C C . VAL A 1 82 ? 68.461 -103.854 38.350 1.00 16.20 82 VAL A C 1
ATOM 642 O O . VAL A 1 82 ? 67.878 -103.306 37.416 1.00 17.30 82 VAL A O 1
ATOM 646 N N . THR A 1 83 ? 68.956 -105.088 38.253 1.00 15.61 83 THR A N 1
ATOM 647 C CA . THR A 1 83 ? 68.866 -105.836 36.994 1.00 16.76 83 THR A CA 1
ATOM 648 C C . THR A 1 83 ? 67.844 -106.970 36.983 1.00 17.83 83 THR A C 1
ATOM 649 O O . THR A 1 83 ? 67.565 -107.549 35.929 1.00 18.52 83 THR A O 1
ATOM 653 N N . GLY A 1 84 ? 67.293 -107.298 38.144 1.00 16.88 84 GLY A N 1
ATOM 654 C CA . GLY A 1 84 ? 66.319 -108.372 38.198 1.00 15.46 84 GLY A CA 1
ATOM 655 C C . GLY A 1 84 ? 66.337 -109.130 39.510 1.00 15.53 84 GLY A C 1
ATOM 656 O O . GLY A 1 84 ? 66.849 -108.630 40.512 1.00 12.99 84 GLY A O 1
ATOM 657 N N . GLN A 1 85 ? 65.791 -110.343 39.499 1.00 13.95 85 GLN A N 1
ATOM 658 C CA . GLN A 1 85 ? 65.722 -111.165 40.704 1.00 15.17 85 GLN A CA 1
ATOM 659 C C . GLN A 1 85 ? 66.511 -112.458 40.611 1.00 14.81 85 GLN A C 1
ATOM 660 O O . GLN A 1 85 ? 66.673 -113.025 39.530 1.00 14.53 85 GLN A O 1
ATOM 666 N N . ILE A 1 86 ? 66.994 -112.916 41.762 1.00 15.19 86 ILE A N 1
ATOM 667 C CA . ILE A 1 86 ? 67.749 -114.161 41.855 1.00 13.55 86 ILE A CA 1
ATOM 668 C C . ILE A 1 86 ? 67.302 -114.868 43.125 1.00 11.81 86 ILE A C 1
ATOM 669 O O . ILE A 1 86 ? 67.168 -114.246 44.181 1.00 12.02 86 ILE A O 1
ATOM 674 N N . GLN A 1 87 ? 67.047 -116.166 43.026 1.00 11.26 87 GLN A N 1
ATOM 675 C CA . GLN A 1 87 ? 66.612 -116.917 44.193 1.00 11.62 87 GLN A CA 1
ATOM 676 C C . GLN A 1 87 ? 67.806 -117.312 45.051 1.00 11.82 87 GLN A C 1
ATOM 677 O O . GLN A 1 87 ? 68.853 -117.695 44.527 1.00 12.64 87 GLN A O 1
ATOM 683 N N . ILE A 1 88 ? 67.646 -117.200 46.365 1.00 11.77 88 ILE A N 1
ATOM 684 C CA . ILE A 1 88 ? 68.691 -117.596 47.299 1.00 12.75 88 ILE A CA 1
ATOM 685 C C . ILE A 1 88 ? 68.139 -118.711 48.186 1.00 13.44 88 ILE A C 1
ATOM 686 O O . ILE A 1 88 ? 66.946 -118.749 48.500 1.00 13.09 88 ILE A O 1
ATOM 691 N N . TYR A 1 89 ? 69.018 -119.625 48.573 1.00 12.72 89 TYR A N 1
ATOM 692 C CA . TYR A 1 89 ? 68.639 -120.750 49.412 1.00 13.76 89 TYR A CA 1
ATOM 693 C C . TYR A 1 89 ? 69.506 -120.679 50.657 1.00 13.02 89 TYR A C 1
ATOM 694 O O . TYR A 1 89 ? 70.732 -120.734 50.565 1.00 14.08 89 TYR A O 1
ATOM 703 N N . VAL A 1 90 ? 68.860 -120.547 51.812 1.00 13.63 90 VAL A N 1
ATOM 704 C CA . VAL A 1 90 ? 69.549 -120.433 53.093 1.00 15.00 90 VAL A CA 1
ATOM 705 C C . VAL A 1 90 ? 69.257 -121.612 54.018 1.00 16.23 90 VAL A C 1
ATOM 706 O O . VAL A 1 90 ? 68.108 -121.846 54.393 1.00 15.24 90 VAL A O 1
ATOM 710 N N . ARG A 1 91 ? 70.311 -122.344 54.382 1.00 17.15 91 ARG A N 1
ATOM 711 C CA . ARG A 1 91 ? 70.202 -123.503 55.269 1.00 18.64 91 ARG A CA 1
ATOM 712 C C . ARG A 1 91 ? 70.866 -123.189 56.600 1.00 19.79 91 ARG A C 1
ATOM 713 O O . ARG A 1 91 ? 71.989 -122.686 56.632 1.00 19.94 91 ARG A O 1
ATOM 721 N N . GLN A 1 92 ? 70.186 -123.515 57.693 1.00 19.84 92 GLN A N 1
ATOM 722 C CA . GLN A 1 92 ? 70.712 -123.248 59.024 1.00 22.26 92 GLN A CA 1
ATOM 723 C C . GLN A 1 92 ? 72.057 -123.910 59.286 1.00 23.12 92 GLN A C 1
ATOM 724 O O . GLN A 1 92 ? 72.957 -123.287 59.842 1.00 22.46 92 GLN A O 1
ATOM 730 N N . ASP A 1 93 ? 72.199 -125.170 58.890 1.00 24.03 93 ASP A N 1
ATOM 731 C CA . ASP A 1 93 ? 73.451 -125.882 59.123 1.00 27.30 93 ASP A CA 1
ATOM 732 C C . ASP A 1 93 ? 74.617 -125.338 58.306 1.00 28.12 93 ASP A C 1
ATOM 733 O O . ASP A 1 93 ? 75.777 -125.616 58.613 1.00 29.50 93 ASP A O 1
ATOM 738 N N . ASP A 1 94 ? 74.314 -124.554 57.277 1.00 28.89 94 ASP A N 1
ATOM 739 C CA . ASP A 1 94 ? 75.352 -123.989 56.422 1.00 28.81 94 ASP A CA 1
ATOM 740 C C . ASP A 1 94 ? 75.831 -122.608 56.854 1.00 28.49 94 ASP A C 1
ATOM 741 O O . ASP A 1 94 ? 77.035 -122.347 56.878 1.00 29.00 94 ASP A O 1
ATOM 746 N N . VAL A 1 95 ? 74.894 -121.726 57.192 1.00 27.71 95 VAL A N 1
ATOM 747 C CA . VAL A 1 95 ? 75.237 -120.367 57.605 1.00 25.78 95 VAL A CA 1
ATOM 748 C C . VAL A 1 95 ? 75.392 -120.197 59.114 1.00 26.43 95 VAL A C 1
ATOM 749 O O . VAL A 1 95 ? 75.890 -119.171 59.580 1.00 25.78 95 VAL A O 1
ATOM 753 N N . GLY A 1 96 ? 74.968 -121.194 59.879 1.00 26.31 96 GLY A N 1
ATOM 754 C CA . GLY A 1 96 ? 75.079 -121.090 61.321 1.00 27.75 96 GLY A CA 1
ATOM 755 C C . GLY A 1 96 ? 73.813 -120.548 61.952 1.00 28.25 96 GLY A C 1
ATOM 756 O O . GLY A 1 96 ? 72.989 -119.929 61.282 1.00 27.46 96 GLY A O 1
ATOM 757 N N . GLU A 1 97 ? 73.673 -120.766 63.254 1.00 29.17 97 GLU A N 1
ATOM 758 C CA . GLU A 1 97 ? 72.498 -120.335 63.997 1.00 30.35 97 GLU A CA 1
ATOM 759 C C . GLU A 1 97 ? 72.227 -118.836 63.957 1.00 29.02 97 GLU A C 1
ATOM 760 O O . GLU A 1 97 ? 71.098 -118.408 63.712 1.00 29.36 97 GLU A O 1
ATOM 766 N N . GLN A 1 98 ? 73.257 -118.038 64.205 1.00 28.18 98 GLN A N 1
ATOM 767 C CA . GLN A 1 98 ? 73.097 -116.592 64.220 1.00 28.80 98 GLN A CA 1
ATOM 768 C C . GLN A 1 98 ? 72.634 -116.019 62.886 1.00 26.71 98 GLN A C 1
ATOM 769 O O . GLN A 1 98 ? 71.672 -115.253 62.844 1.00 25.53 98 GLN A O 1
ATOM 775 N N . GLN A 1 99 ? 73.304 -116.387 61.799 1.00 25.42 99 GLN A N 1
ATOM 776 C CA . GLN A 1 99 ? 72.914 -115.881 60.486 1.00 23.94 99 GLN A CA 1
ATOM 777 C C . GLN A 1 99 ? 71.540 -116.394 60.089 1.00 23.54 99 GLN A C 1
ATOM 778 O O . GLN A 1 99 ? 70.778 -115.691 59.426 1.00 23.11 99 GLN A O 1
ATOM 784 N N . TYR A 1 100 ? 71.214 -117.617 60.496 1.00 22.54 100 TYR A N 1
ATOM 785 C CA . TYR A 1 100 ? 69.916 -118.173 60.152 1.00 21.79 100 TYR A CA 1
ATOM 786 C C . TYR A 1 100 ? 68.814 -117.428 60.884 1.00 21.98 100 TYR A C 1
ATOM 787 O O . TYR A 1 100 ? 67.715 -117.254 60.360 1.00 20.36 100 TYR A O 1
ATOM 796 N N . GLU A 1 101 ? 69.104 -116.997 62.106 1.00 23.42 101 GLU A N 1
ATOM 797 C CA . GLU A 1 101 ? 68.119 -116.259 62.877 1.00 24.38 101 GLU A CA 1
ATOM 798 C C . GLU A 1 101 ? 67.799 -114.971 62.123 1.00 21.89 101 GLU A C 1
ATOM 799 O O . GLU A 1 101 ? 66.647 -114.543 62.079 1.00 20.98 101 GLU A O 1
ATOM 805 N N . LEU A 1 102 ? 68.823 -114.366 61.523 1.00 20.81 102 LEU A N 1
ATOM 806 C CA . LEU A 1 102 ? 68.645 -113.132 60.754 1.00 20.84 102 LEU A CA 1
ATOM 807 C C . LEU A 1 102 ? 67.792 -113.389 59.518 1.00 20.06 102 LEU A C 1
ATOM 808 O O . LEU A 1 102 ? 66.971 -112.554 59.133 1.00 19.74 102 LEU A O 1
ATOM 813 N N . PHE A 1 103 ? 67.997 -114.541 58.888 1.00 18.49 103 PHE A N 1
ATOM 814 C CA . PHE A 1 103 ? 67.219 -114.893 57.706 1.00 17.53 103 PHE A CA 1
ATOM 815 C C . PHE A 1 103 ? 65.753 -115.071 58.097 1.00 17.29 103 PHE A C 1
ATOM 816 O O . PHE A 1 103 ? 64.855 -114.581 57.415 1.00 17.52 103 PHE A O 1
ATOM 824 N N . LYS A 1 104 ? 65.515 -115.773 59.201 1.00 17.73 104 LYS A N 1
ATOM 825 C CA . LYS A 1 104 ? 64.154 -116.014 59.657 1.00 17.80 104 LYS A CA 1
ATOM 826 C C . LYS A 1 104 ? 63.401 -114.754 60.052 1.00 17.30 104 LYS A C 1
ATOM 827 O O . LYS A 1 104 ? 62.207 -114.635 59.797 1.00 16.74 104 LYS A O 1
ATOM 833 N N . ILE A 1 105 ? 64.099 -113.809 60.664 1.00 17.67 105 ILE A N 1
ATOM 834 C CA . ILE A 1 105 ? 63.460 -112.577 61.087 1.00 18.40 105 ILE A CA 1
ATOM 835 C C . ILE A 1 105 ? 63.279 -111.611 59.910 1.00 18.13 105 ILE A C 1
ATOM 836 O O . ILE A 1 105 ? 62.458 -110.694 59.977 1.00 16.86 105 ILE A O 1
ATOM 841 N N . SER A 1 106 ? 64.030 -111.831 58.832 1.00 17.19 106 SER A N 1
ATOM 842 C CA . SER A 1 106 ? 63.946 -110.976 57.644 1.00 17.12 106 SER A CA 1
ATOM 843 C C . SER A 1 106 ? 62.542 -110.928 57.050 1.00 17.30 106 SER A C 1
ATOM 844 O O . SER A 1 106 ? 61.882 -111.960 56.905 1.00 17.00 106 SER A O 1
ATOM 847 N N . ASP A 1 107 ? 62.107 -109.715 56.703 1.00 16.55 107 ASP A N 1
ATOM 848 C CA . ASP A 1 107 ? 60.781 -109.446 56.135 1.00 16.99 107 ASP A CA 1
ATOM 849 C C . ASP A 1 107 ? 60.862 -109.124 54.648 1.00 15.34 107 ASP A C 1
ATOM 850 O O . ASP A 1 107 ? 61.925 -108.773 54.132 1.00 13.08 107 ASP A O 1
ATOM 855 N N . LEU A 1 108 ? 59.724 -109.223 53.967 1.00 13.84 108 LEU A N 1
ATOM 856 C CA . LEU A 1 108 ? 59.669 -108.842 52.567 1.00 13.80 108 LEU A CA 1
ATOM 857 C C . LEU A 1 108 ? 59.972 -107.343 52.650 1.00 13.51 108 LEU A C 1
ATOM 858 O O . LEU A 1 108 ? 59.495 -106.666 53.560 1.00 11.84 108 LEU A O 1
ATOM 863 N N . GLY A 1 109 ? 60.773 -106.831 51.725 1.00 13.44 109 GLY A N 1
ATOM 864 C CA . GLY A 1 109 ? 61.098 -105.417 51.756 1.00 14.10 109 GLY A CA 1
ATOM 865 C C . GLY A 1 109 ? 62.474 -105.154 52.333 1.00 12.92 109 GLY A C 1
ATOM 866 O O . GLY A 1 109 ? 63.131 -104.184 51.951 1.00 12.10 109 GLY A O 1
ATOM 867 N N . ASP A 1 110 ? 62.914 -106.002 53.261 1.00 12.13 110 ASP A N 1
ATOM 868 C CA . ASP A 1 110 ? 64.235 -105.832 53.855 1.00 12.61 110 ASP A CA 1
ATOM 869 C C . ASP A 1 110 ? 65.288 -106.028 52.772 1.00 12.47 110 ASP A C 1
ATOM 870 O O . ASP A 1 110 ? 65.063 -106.732 51.792 1.00 12.40 110 ASP A O 1
ATOM 875 N N . ILE A 1 111 ? 66.442 -105.400 52.956 1.00 12.07 111 ILE A N 1
ATOM 876 C CA . ILE A 1 111 ? 67.523 -105.499 51.992 1.00 12.43 111 ILE A CA 1
ATOM 877 C C . ILE A 1 111 ? 68.664 -106.290 52.614 1.00 12.43 111 ILE A C 1
ATOM 878 O O . ILE A 1 111 ? 69.049 -106.045 53.758 1.00 13.23 111 ILE A O 1
ATOM 883 N N . VAL A 1 112 ? 69.189 -107.253 51.862 1.00 11.96 112 VAL A N 1
ATOM 884 C CA . VAL A 1 112 ? 70.264 -108.097 52.365 1.00 12.06 112 VAL A CA 1
ATOM 885 C C . VAL A 1 112 ? 71.355 -108.363 51.336 1.00 11.98 112 VAL A C 1
ATOM 886 O O . VAL A 1 112 ? 71.166 -108.179 50.133 1.00 11.90 112 VAL A O 1
ATOM 890 N N . GLY A 1 113 ? 72.507 -108.803 51.825 1.00 11.69 113 GLY A N 1
ATOM 891 C CA . GLY A 1 113 ? 73.609 -109.121 50.942 1.00 12.09 113 GLY A CA 1
ATOM 892 C C . GLY A 1 113 ? 73.987 -110.566 51.199 1.00 12.46 113 GLY A C 1
ATOM 893 O O . GLY A 1 113 ? 73.952 -111.016 52.341 1.00 14.55 113 GLY A O 1
ATOM 894 N N . VAL A 1 114 ? 74.337 -111.301 50.154 1.00 11.82 114 VAL A N 1
ATOM 895 C CA . VAL A 1 114 ? 74.717 -112.693 50.345 1.00 14.23 114 VAL A CA 1
ATOM 896 C C . VAL A 1 114 ? 75.913 -113.105 49.512 1.00 13.75 114 VAL A C 1
ATOM 897 O O . VAL A 1 114 ? 76.218 -112.507 48.481 1.00 13.20 114 VAL A O 1
ATOM 901 N N . ARG A 1 115 ? 76.595 -114.137 49.997 1.00 15.80 115 ARG A N 1
ATOM 902 C CA . ARG A 1 115 ? 77.740 -114.719 49.323 1.00 16.20 115 ARG A CA 1
ATOM 903 C C . ARG A 1 115 ? 77.378 -116.199 49.269 1.00 14.26 115 ARG A C 1
ATOM 904 O O . ARG A 1 115 ? 76.784 -116.730 50.208 1.00 14.38 115 ARG A O 1
ATOM 912 N N . GLY A 1 116 ? 77.694 -116.850 48.159 1.00 15.45 116 GLY A N 1
ATOM 913 C CA . GLY A 1 116 ? 77.372 -118.257 48.034 1.00 14.88 116 GLY A CA 1
ATOM 914 C C . GLY A 1 116 ? 77.763 -118.826 46.689 1.00 16.51 116 GLY A C 1
ATOM 915 O O . GLY A 1 116 ? 78.391 -118.148 45.875 1.00 17.34 116 GLY A O 1
ATOM 916 N N . THR A 1 117 ? 77.373 -120.075 46.450 1.00 17.25 117 THR A N 1
ATOM 917 C CA . THR A 1 117 ? 77.698 -120.750 45.207 1.00 18.00 117 THR A CA 1
ATOM 918 C C . THR A 1 117 ? 76.471 -120.955 44.330 1.00 17.01 117 THR A C 1
ATOM 919 O O . THR A 1 117 ? 75.363 -121.186 44.820 1.00 18.53 117 THR A O 1
ATOM 923 N N . MET A 1 118 ? 76.684 -120.871 43.025 1.00 16.54 118 MET A N 1
ATOM 924 C CA . MET A 1 118 ? 75.607 -121.031 42.063 1.00 17.04 118 MET A CA 1
ATOM 925 C C . MET A 1 118 ? 75.154 -122.481 41.964 1.00 16.74 118 MET A C 1
ATOM 926 O O . MET A 1 118 ? 75.976 -123.396 41.949 1.00 16.39 118 MET A O 1
ATOM 931 N N . PHE A 1 119 ? 73.841 -122.685 41.900 1.00 15.60 119 PHE A N 1
ATOM 932 C CA . PHE A 1 119 ? 73.285 -124.027 41.764 1.00 15.98 119 PHE A CA 1
ATOM 933 C C . PHE A 1 119 ? 71.903 -123.929 41.130 1.00 17.03 119 PHE A C 1
ATOM 934 O O . PHE A 1 119 ? 71.358 -122.837 40.979 1.00 16.12 119 PHE A O 1
ATOM 942 N N . LYS A 1 120 ? 71.357 -125.067 40.723 1.00 16.03 120 LYS A N 1
ATOM 943 C CA . LYS A 1 120 ? 70.024 -125.087 40.138 1.00 16.63 120 LYS A CA 1
ATOM 944 C C . LYS A 1 120 ? 69.164 -126.049 40.931 1.00 16.05 120 LYS A C 1
ATOM 945 O O . LYS A 1 120 ? 69.607 -127.141 41.282 1.00 17.24 120 LYS A O 1
ATOM 951 N N . THR A 1 121 ? 67.938 -125.630 41.219 1.00 14.64 121 THR A N 1
ATOM 952 C CA . THR A 1 121 ? 66.998 -126.451 41.966 1.00 15.47 121 THR A CA 1
ATOM 953 C C . THR A 1 121 ? 66.435 -127.517 41.027 1.00 17.11 121 THR A C 1
ATOM 954 O O . THR A 1 121 ? 66.733 -127.516 39.837 1.00 17.49 121 THR A O 1
ATOM 958 N N . LYS A 1 122 ? 65.623 -128.419 41.568 1.00 18.69 122 LYS A N 1
ATOM 959 C CA . LYS A 1 122 ? 65.026 -129.489 40.777 1.00 21.13 122 LYS A CA 1
ATOM 960 C C . LYS A 1 122 ? 64.190 -128.959 39.615 1.00 20.80 122 LYS A C 1
ATOM 961 O O . LYS A 1 122 ? 64.030 -129.641 38.603 1.00 20.87 122 LYS A O 1
ATOM 967 N N . VAL A 1 123 ? 63.661 -127.746 39.754 1.00 19.75 123 VAL A N 1
ATOM 968 C CA . VAL A 1 123 ? 62.866 -127.153 38.683 1.00 20.35 123 VAL A CA 1
ATOM 969 C C . VAL A 1 123 ? 63.765 -126.387 37.716 1.00 20.48 123 VAL A C 1
ATOM 970 O O . VAL A 1 123 ? 63.287 -125.694 36.816 1.00 20.54 123 VAL A O 1
ATOM 974 N N . GLY A 1 124 ? 65.074 -126.519 37.921 1.00 19.46 124 GLY A N 1
ATOM 975 C CA . GLY A 1 124 ? 66.049 -125.876 37.058 1.00 18.47 124 GLY A CA 1
ATOM 976 C C . GLY A 1 124 ? 66.247 -124.384 37.241 1.00 17.23 124 GLY A C 1
ATOM 977 O O . GLY A 1 124 ? 66.785 -123.722 36.356 1.00 17.42 124 GLY A O 1
ATOM 978 N N . GLU A 1 125 ? 65.831 -123.849 38.382 1.00 15.91 125 GLU A N 1
ATOM 979 C CA . GLU A 1 125 ? 65.975 -122.419 38.622 1.00 14.94 125 GLU A CA 1
ATOM 980 C C . GLU A 1 125 ? 67.362 -122.069 39.143 1.00 14.79 125 GLU A C 1
ATOM 981 O O . GLU A 1 125 ? 67.792 -122.581 40.176 1.00 14.80 125 GLU A O 1
ATOM 987 N N . LEU A 1 126 ? 68.062 -121.202 38.414 1.00 14.64 126 LEU A N 1
ATOM 988 C CA . LEU A 1 126 ? 69.403 -120.780 38.810 1.00 14.63 126 LEU A CA 1
ATOM 989 C C . LEU A 1 126 ? 69.265 -120.068 40.146 1.00 14.80 126 LEU A C 1
ATOM 990 O O . LEU A 1 126 ? 68.473 -119.131 40.279 1.00 12.66 126 LEU A O 1
ATOM 995 N N . SER A 1 127 ? 70.034 -120.520 41.135 1.00 13.92 127 SER A N 1
ATOM 996 C CA . SER A 1 127 ? 69.956 -119.956 42.475 1.00 12.51 127 SER A CA 1
ATOM 997 C C . SER A 1 127 ? 71.319 -119.874 43.158 1.00 13.17 127 SER A C 1
ATOM 998 O O . SER A 1 127 ? 72.326 -120.363 42.637 1.00 13.25 127 SER A O 1
ATOM 1001 N N . ILE A 1 128 ? 71.331 -119.266 44.340 1.00 14.88 128 ILE A N 1
ATOM 1002 C CA . ILE A 1 128 ? 72.556 -119.110 45.113 1.00 14.64 128 ILE A CA 1
ATOM 1003 C C . ILE A 1 128 ? 72.460 -119.866 46.432 1.00 15.76 128 ILE A C 1
ATOM 1004 O O . ILE A 1 128 ? 71.574 -119.600 47.243 1.00 16.11 128 ILE A O 1
ATOM 1009 N N . LYS A 1 129 ? 73.363 -120.823 46.629 1.00 17.01 129 LYS A N 1
ATOM 1010 C CA . LYS A 1 129 ? 73.404 -121.597 47.864 1.00 16.92 129 LYS A CA 1
ATOM 1011 C C . LYS A 1 129 ? 74.220 -120.715 48.801 1.00 16.64 129 LYS A C 1
ATOM 1012 O O . LYS A 1 129 ? 75.443 -120.636 48.691 1.00 16.37 129 LYS A O 1
ATOM 1018 N N . VAL A 1 130 ? 73.525 -120.043 49.710 1.00 16.09 130 VAL A N 1
ATOM 1019 C CA . VAL A 1 130 ? 74.144 -119.107 50.639 1.00 16.10 130 VAL A CA 1
ATOM 1020 C C . VAL A 1 130 ? 75.080 -119.695 51.689 1.00 16.98 130 VAL A C 1
ATOM 1021 O O . VAL A 1 130 ? 74.753 -120.678 52.355 1.00 17.42 130 VAL A O 1
ATOM 1025 N N . SER A 1 131 ? 76.250 -119.078 51.827 1.00 16.89 131 SER A N 1
ATOM 1026 C CA . SER A 1 131 ? 77.229 -119.499 52.825 1.00 17.90 131 SER A CA 1
ATOM 1027 C C . SER A 1 131 ? 77.384 -118.358 53.829 1.00 17.96 131 SER A C 1
ATOM 1028 O O . SER A 1 131 ? 77.833 -118.556 54.956 1.00 16.76 131 SER A O 1
ATOM 1031 N N . SER A 1 132 ? 76.988 -117.161 53.405 1.00 19.27 132 SER A N 1
ATOM 1032 C CA . SER A 1 132 ? 77.053 -115.974 54.247 1.00 18.34 132 SER A CA 1
ATOM 1033 C C . SER A 1 132 ? 75.831 -115.093 53.987 1.00 17.30 132 SER A C 1
ATOM 1034 O O . SER A 1 132 ? 75.592 -114.673 52.852 1.00 14.67 132 SER A O 1
ATOM 1037 N N . TYR A 1 133 ? 75.062 -114.828 55.042 1.00 15.54 133 TYR A N 1
ATOM 1038 C CA . TYR A 1 133 ? 73.857 -113.997 54.957 1.00 16.93 133 TYR A CA 1
ATOM 1039 C C . TYR A 1 133 ? 74.096 -112.704 55.741 1.00 16.80 133 TYR A C 1
ATOM 1040 O O . TYR A 1 133 ? 74.304 -112.739 56.955 1.00 17.09 133 TYR A O 1
ATOM 1049 N N . GLU A 1 134 ? 74.058 -111.569 55.049 1.00 16.45 134 GLU A N 1
ATOM 1050 C CA . GLU A 1 134 ? 74.296 -110.272 55.677 1.00 17.37 134 GLU A CA 1
ATOM 1051 C C . GLU A 1 134 ? 73.060 -109.371 55.627 1.00 16.09 134 GLU A C 1
ATOM 1052 O O . GLU A 1 134 ? 72.566 -109.048 54.547 1.00 15.37 134 GLU A O 1
ATOM 1058 N N . PHE A 1 135 ? 72.566 -108.959 56.791 1.00 14.56 135 PHE A N 1
ATOM 1059 C CA . PHE A 1 135 ? 71.398 -108.086 56.842 1.00 16.11 135 PHE A CA 1
ATOM 1060 C C . PHE A 1 135 ? 71.892 -106.663 56.584 1.00 15.97 135 PHE A C 1
ATOM 1061 O O . PHE A 1 135 ? 72.826 -106.199 57.239 1.00 17.02 135 PHE A O 1
ATOM 1069 N N . LEU A 1 136 ? 71.270 -105.968 55.636 1.00 14.47 136 LEU A N 1
ATOM 1070 C CA . LEU A 1 136 ? 71.708 -104.617 55.294 1.00 12.89 136 LEU A CA 1
ATOM 1071 C C . LEU A 1 136 ? 70.766 -103.471 55.642 1.00 13.51 136 LEU A C 1
ATOM 1072 O O . LEU A 1 136 ? 71.222 -102.389 56.004 1.00 14.38 136 LEU A O 1
ATOM 1077 N N . THR A 1 137 ? 69.461 -103.684 55.524 1.00 12.02 137 THR A N 1
ATOM 1078 C CA . THR A 1 137 ? 68.522 -102.620 55.856 1.00 13.05 137 THR A CA 1
ATOM 1079 C C . THR A 1 137 ? 67.113 -103.100 56.139 1.00 13.36 137 THR A C 1
ATOM 1080 O O . THR A 1 137 ? 66.528 -103.860 55.365 1.00 13.98 137 THR A O 1
ATOM 1084 N N . LYS A 1 138 ? 66.576 -102.634 57.260 1.00 13.13 138 LYS A N 1
ATOM 1085 C CA . LYS A 1 138 ? 65.227 -102.980 57.671 1.00 14.78 138 LYS A CA 1
ATOM 1086 C C . LYS A 1 138 ? 64.201 -102.042 57.050 1.00 15.05 138 LYS A C 1
ATOM 1087 O O . LYS A 1 138 ? 64.307 -100.817 57.179 1.00 16.40 138 LYS A O 1
ATOM 1093 N N . ALA A 1 139 ? 63.212 -102.615 56.376 1.00 14.89 139 ALA A N 1
ATOM 1094 C CA . ALA A 1 139 ? 62.142 -101.824 55.778 1.00 14.97 139 ALA A CA 1
ATOM 1095 C C . ALA A 1 139 ? 61.050 -101.709 56.844 1.00 15.70 139 ALA A C 1
ATOM 1096 O O . ALA A 1 139 ? 60.480 -102.718 57.261 1.00 15.51 139 ALA A O 1
ATOM 1098 N N . LEU A 1 140 ? 60.769 -100.492 57.295 1.00 14.78 140 LEU A N 1
ATOM 1099 C CA . LEU A 1 140 ? 59.750 -100.294 58.321 1.00 15.94 140 LEU A CA 1
ATOM 1100 C C . LEU A 1 140 ? 58.326 -100.382 57.782 1.00 17.41 140 LEU A C 1
ATOM 1101 O O . LEU A 1 140 ? 57.377 -100.570 58.542 1.00 17.95 140 LEU A O 1
ATOM 1106 N N . ARG A 1 141 ? 58.183 -100.247 56.469 1.00 17.15 141 ARG A N 1
ATOM 1107 C CA . ARG A 1 141 ? 56.881 -100.342 55.820 1.00 19.17 141 ARG A CA 1
ATOM 1108 C C . ARG A 1 141 ? 56.924 -101.486 54.823 1.00 21.29 141 ARG A C 1
ATOM 1109 O O . ARG A 1 141 ? 57.950 -101.719 54.182 1.00 20.36 141 ARG A O 1
ATOM 1117 N N . PRO A 1 142 ? 55.812 -102.224 54.686 1.00 22.29 142 PRO A N 1
ATOM 1118 C CA . PRO A 1 142 ? 55.748 -103.348 53.751 1.00 24.94 142 PRO A CA 1
ATOM 1119 C C . PRO A 1 142 ? 55.554 -102.865 52.322 1.00 27.27 142 PRO A C 1
ATOM 1120 O O . PRO A 1 142 ? 55.092 -101.746 52.094 1.00 28.01 142 PRO A O 1
ATOM 1124 N N . LEU A 1 143 ? 55.917 -103.707 51.362 1.00 30.29 143 LEU A N 1
ATOM 1125 C CA . LEU A 1 143 ? 55.748 -103.354 49.963 1.00 33.17 143 LEU A CA 1
ATOM 1126 C C . LEU A 1 143 ? 54.249 -103.211 49.729 1.00 34.56 143 LEU A C 1
ATOM 1127 O O . LEU A 1 143 ? 53.459 -104.033 50.198 1.00 34.47 143 LEU A O 1
ATOM 1132 N N . PRO A 1 144 ? 53.835 -102.159 49.010 1.00 35.84 144 PRO A N 1
ATOM 1133 C CA . PRO A 1 144 ? 52.424 -101.896 48.712 1.00 36.65 144 PRO A CA 1
ATOM 1134 C C . PRO A 1 144 ? 51.700 -103.098 48.120 1.00 37.25 144 PRO A C 1
ATOM 1135 O O . PRO A 1 144 ? 52.328 -104.039 47.639 1.00 35.96 144 PRO A O 1
ATOM 1139 N N . GLU A 1 145 ? 50.371 -103.051 48.157 1.00 39.77 145 GLU A N 1
ATOM 1140 C CA . GLU A 1 145 ? 49.538 -104.121 47.614 1.00 40.70 145 GLU A CA 1
ATOM 1141 C C . GLU A 1 145 ? 49.841 -104.302 46.127 1.00 41.30 145 GLU A C 1
ATOM 1142 O O . GLU A 1 145 ? 49.446 -103.473 45.302 1.00 41.08 145 GLU A O 1
ATOM 1148 N N . LYS A 1 146 ? 50.539 -105.380 45.785 1.00 41.40 146 LYS A N 1
ATOM 1149 C CA . LYS A 1 146 ? 50.880 -105.652 44.393 1.00 41.93 146 LYS A CA 1
ATOM 1150 C C . LYS A 1 146 ? 49.880 -106.627 43.779 1.00 42.54 146 LYS A C 1
ATOM 1151 O O . LYS A 1 146 ? 50.164 -107.818 43.638 1.00 43.05 146 LYS A O 1
ATOM 1157 N N . ASP A 1 152 ? 47.244 -98.431 42.095 1.00 44.76 152 ASP A N 1
ATOM 1158 C CA . ASP A 1 152 ? 46.634 -97.278 41.441 1.00 45.05 152 ASP A CA 1
ATOM 1159 C C . ASP A 1 152 ? 47.661 -96.548 40.577 1.00 44.77 152 ASP A C 1
ATOM 1160 O O . ASP A 1 152 ? 48.861 -96.558 40.867 1.00 45.57 152 ASP A O 1
ATOM 1165 N N . ILE A 1 153 ? 47.177 -95.905 39.520 1.00 43.99 153 ILE A N 1
ATOM 1166 C CA . ILE A 1 153 ? 48.036 -95.179 38.593 1.00 42.95 153 ILE A CA 1
ATOM 1167 C C . ILE A 1 153 ? 48.708 -93.956 39.211 1.00 41.57 153 ILE A C 1
ATOM 1168 O O . ILE A 1 153 ? 49.874 -93.675 38.931 1.00 42.47 153 ILE A O 1
ATOM 1173 N N . GLU A 1 154 ? 47.978 -93.236 40.056 1.00 39.87 154 GLU A N 1
ATOM 1174 C CA . GLU A 1 154 ? 48.516 -92.036 40.683 1.00 37.36 154 GLU A CA 1
ATOM 1175 C C . GLU A 1 154 ? 49.674 -92.324 41.638 1.00 35.80 154 GLU A C 1
ATOM 1176 O O . GLU A 1 154 ? 50.619 -91.540 41.720 1.00 34.76 154 GLU A O 1
ATOM 1182 N N . GLN A 1 155 ? 49.612 -93.440 42.359 1.00 32.80 155 GLN A N 1
ATOM 1183 C CA . GLN A 1 155 ? 50.685 -93.779 43.291 1.00 31.03 155 GLN A CA 1
ATOM 1184 C C . GLN A 1 155 ? 52.000 -93.953 42.547 1.00 28.70 155 GLN A C 1
ATOM 1185 O O . GLN A 1 155 ? 53.068 -93.654 43.079 1.00 28.54 155 GLN A O 1
ATOM 1191 N N . ARG A 1 156 ? 51.914 -94.442 41.314 1.00 27.14 156 ARG A N 1
ATOM 1192 C CA . ARG A 1 156 ? 53.097 -94.651 40.487 1.00 26.37 156 ARG A CA 1
ATOM 1193 C C . ARG A 1 156 ? 53.826 -93.328 40.247 1.00 24.27 156 ARG A C 1
ATOM 1194 O O . ARG A 1 156 ? 55.055 -93.284 40.168 1.00 21.41 156 ARG A O 1
ATOM 1202 N N . TYR A 1 157 ? 53.061 -92.248 40.132 1.00 21.53 157 TYR A N 1
ATOM 1203 C CA . TYR A 1 157 ? 53.650 -90.937 39.894 1.00 22.33 157 TYR A CA 1
ATOM 1204 C C . TYR A 1 157 ? 53.954 -90.203 41.200 1.00 21.56 157 TYR A C 1
ATOM 1205 O O . TYR A 1 157 ? 54.949 -89.483 41.299 1.00 20.74 157 TYR A O 1
ATOM 1214 N N . ARG A 1 158 ? 53.103 -90.404 42.201 1.00 22.71 158 ARG A N 1
ATOM 1215 C CA . ARG A 1 158 ? 53.256 -89.761 43.506 1.00 24.53 158 ARG A CA 1
ATOM 1216 C C . ARG A 1 158 ? 54.433 -90.345 44.292 1.00 24.77 158 ARG A C 1
ATOM 1217 O O . ARG A 1 158 ? 55.149 -89.618 44.991 1.00 25.34 158 ARG A O 1
ATOM 1225 N N . GLN A 1 159 ? 54.610 -91.661 44.189 1.00 20.82 159 GLN A N 1
ATOM 1226 C CA . GLN A 1 159 ? 55.691 -92.370 44.868 1.00 18.73 159 GLN A CA 1
ATOM 1227 C C . GLN A 1 159 ? 56.421 -93.217 43.835 1.00 18.01 159 GLN A C 1
ATOM 1228 O O . GLN A 1 159 ? 56.308 -94.449 43.821 1.00 16.76 159 GLN A O 1
ATOM 1234 N N . ARG A 1 160 ? 57.165 -92.544 42.966 1.00 16.29 160 ARG A N 1
ATOM 1235 C CA . ARG A 1 160 ? 57.907 -93.217 41.907 1.00 15.20 160 ARG A CA 1
ATOM 1236 C C . ARG A 1 160 ? 58.767 -94.379 42.385 1.00 14.29 160 ARG A C 1
ATOM 1237 O O . ARG A 1 160 ? 58.900 -95.378 41.679 1.00 14.65 160 ARG A O 1
ATOM 1245 N N . TYR A 1 161 ? 59.361 -94.254 43.568 1.00 14.03 161 TYR A N 1
ATOM 1246 C CA . TYR A 1 161 ? 60.216 -95.324 44.064 1.00 14.25 161 TYR A CA 1
ATOM 1247 C C . TYR A 1 161 ? 59.486 -96.660 44.179 1.00 14.34 161 TYR A C 1
ATOM 1248 O O . TYR A 1 161 ? 60.077 -97.710 43.941 1.00 16.45 161 TYR A O 1
ATOM 1257 N N . LEU A 1 162 ? 58.206 -96.624 44.535 1.00 15.01 162 LEU A N 1
ATOM 1258 C CA . LEU A 1 162 ? 57.430 -97.857 44.646 1.00 15.48 162 LEU A CA 1
ATOM 1259 C C . LEU A 1 162 ? 57.216 -98.449 43.252 1.00 16.73 162 LEU A C 1
ATOM 1260 O O . LEU A 1 162 ? 57.228 -99.668 43.072 1.00 17.44 162 LEU A O 1
ATOM 1265 N N . ASP A 1 163 ? 57.017 -97.571 42.271 1.00 16.77 163 ASP A N 1
ATOM 1266 C CA . ASP A 1 163 ? 56.818 -97.971 40.880 1.00 18.19 163 ASP A CA 1
ATOM 1267 C C . ASP A 1 163 ? 58.085 -98.675 40.393 1.00 18.02 163 ASP A C 1
ATOM 1268 O O . ASP A 1 163 ? 58.027 -99.762 39.816 1.00 17.51 163 ASP A O 1
ATOM 1273 N N . LEU A 1 164 ? 59.230 -98.045 40.647 1.00 17.16 164 LEU A N 1
ATOM 1274 C CA . LEU A 1 164 ? 60.522 -98.588 40.245 1.00 17.77 164 LEU A CA 1
ATOM 1275 C C . LEU A 1 164 ? 60.817 -99.959 40.858 1.00 18.58 164 LEU A C 1
ATOM 1276 O O . LEU A 1 164 ? 61.472 -100.795 40.229 1.00 19.27 164 LEU A O 1
ATOM 1281 N N . ILE A 1 165 ? 60.332 -100.188 42.075 1.00 19.23 165 ILE A N 1
ATOM 1282 C CA . ILE A 1 165 ? 60.551 -101.458 42.768 1.00 21.01 165 ILE A CA 1
ATOM 1283 C C . ILE A 1 165 ? 59.588 -102.555 42.320 1.00 23.93 165 ILE A C 1
ATOM 1284 O O . ILE A 1 165 ? 60.003 -103.666 41.985 1.00 23.51 165 ILE A O 1
ATOM 1289 N N . MET A 1 166 ? 58.300 -102.233 42.321 1.00 24.99 166 MET A N 1
ATOM 1290 C CA . MET A 1 166 ? 57.265 -103.198 41.969 1.00 27.54 166 MET A CA 1
ATOM 1291 C C . MET A 1 166 ? 57.055 -103.447 40.482 1.00 28.34 166 MET A C 1
ATOM 1292 O O . MET A 1 166 ? 56.643 -104.538 40.090 1.00 29.08 166 MET A O 1
ATOM 1297 N N . ASN A 1 167 ? 57.330 -102.443 39.657 1.00 29.31 167 ASN A N 1
ATOM 1298 C CA . ASN A 1 167 ? 57.173 -102.578 38.214 1.00 31.26 167 ASN A CA 1
ATOM 1299 C C . ASN A 1 167 ? 58.538 -102.453 37.546 1.00 32.73 167 ASN A C 1
ATOM 1300 O O . ASN A 1 167 ? 58.849 -101.433 36.930 1.00 31.08 167 ASN A O 1
ATOM 1305 N N . PRO A 1 168 ? 59.368 -103.505 37.651 1.00 34.74 168 PRO A N 1
ATOM 1306 C CA . PRO A 1 168 ? 60.715 -103.534 37.066 1.00 36.05 168 PRO A CA 1
ATOM 1307 C C . PRO A 1 168 ? 60.793 -102.987 35.645 1.00 35.68 168 PRO A C 1
ATOM 1308 O O . PRO A 1 168 ? 61.842 -102.516 35.211 1.00 36.75 168 PRO A O 1
ATOM 1312 N N . GLU A 1 169 ? 59.678 -103.050 34.928 1.00 35.66 169 GLU A N 1
ATOM 1313 C CA . GLU A 1 169 ? 59.616 -102.557 33.558 1.00 34.82 169 GLU A CA 1
ATOM 1314 C C . GLU A 1 169 ? 59.884 -101.052 33.507 1.00 34.01 169 GLU A C 1
ATOM 1315 O O . GLU A 1 169 ? 60.642 -100.572 32.662 1.00 33.44 169 GLU A O 1
ATOM 1321 N N . SER A 1 170 ? 59.259 -100.322 34.428 1.00 30.44 170 SER A N 1
ATOM 1322 C CA . SER A 1 170 ? 59.358 -98.866 34.507 1.00 27.44 170 SER A CA 1
ATOM 1323 C C . SER A 1 170 ? 60.748 -98.244 34.438 1.00 23.78 170 SER A C 1
ATOM 1324 O O . SER A 1 170 ? 60.926 -97.199 33.814 1.00 22.84 170 SER A O 1
ATOM 1327 N N . LYS A 1 171 ? 61.729 -98.869 35.079 1.00 22.25 171 LYS A N 1
ATOM 1328 C CA . LYS A 1 171 ? 63.081 -98.323 35.080 1.00 19.41 171 LYS A CA 1
ATOM 1329 C C . LYS A 1 171 ? 63.634 -98.216 33.664 1.00 18.18 171 LYS A C 1
ATOM 1330 O O . LYS A 1 171 ? 64.406 -97.310 33.356 1.00 15.38 171 LYS A O 1
ATOM 1336 N N . LYS A 1 172 ? 63.240 -99.147 32.804 1.00 17.37 172 LYS A N 1
ATOM 1337 C CA . LYS A 1 172 ? 63.731 -99.154 31.434 1.00 16.68 172 LYS A CA 1
ATOM 1338 C C . LYS A 1 172 ? 63.483 -97.850 30.682 1.00 14.92 172 LYS A C 1
ATOM 1339 O O . LYS A 1 172 ? 64.333 -97.400 29.922 1.00 12.59 172 LYS A O 1
ATOM 1345 N N . THR A 1 173 ? 62.326 -97.237 30.896 1.00 14.22 173 THR A N 1
ATOM 1346 C CA . THR A 1 173 ? 62.005 -95.985 30.215 1.00 13.96 173 THR A CA 1
ATOM 1347 C C . THR A 1 173 ? 63.001 -94.892 30.590 1.00 13.68 173 THR A C 1
ATOM 1348 O O . THR A 1 173 ? 63.421 -94.104 29.742 1.00 13.09 173 THR A O 1
ATOM 1352 N N . PHE A 1 174 ? 63.383 -94.853 31.862 1.00 12.42 174 PHE A N 1
ATOM 1353 C CA . PHE A 1 174 ? 64.326 -93.851 32.349 1.00 12.15 174 PHE A CA 1
ATOM 1354 C C . PHE A 1 174 ? 65.763 -94.146 31.935 1.00 12.25 174 PHE A C 1
ATOM 1355 O O . PHE A 1 174 ? 66.565 -93.229 31.742 1.00 10.51 174 PHE A O 1
ATOM 1363 N N . ILE A 1 175 ? 66.093 -95.423 31.781 1.00 12.36 175 ILE A N 1
ATOM 1364 C CA . ILE A 1 175 ? 67.432 -95.776 31.335 1.00 12.15 175 ILE A CA 1
ATOM 1365 C C . ILE A 1 175 ? 67.510 -95.346 29.872 1.00 12.14 175 ILE A C 1
ATOM 1366 O O . ILE A 1 175 ? 68.503 -94.778 29.430 1.00 13.52 175 ILE A O 1
ATOM 1371 N N . THR A 1 176 ? 66.444 -95.604 29.124 1.00 10.80 176 THR A N 1
ATOM 1372 C CA . THR A 1 176 ? 66.408 -95.220 27.720 1.00 11.10 176 THR A CA 1
ATOM 1373 C C . THR A 1 176 ? 66.457 -93.701 27.595 1.00 10.88 176 THR A C 1
ATOM 1374 O O . THR A 1 176 ? 67.097 -93.163 26.696 1.00 10.80 176 THR A O 1
ATOM 1378 N N . ARG A 1 177 ? 65.787 -93.003 28.505 1.00 10.57 177 ARG A N 1
ATOM 1379 C CA . ARG A 1 177 ? 65.809 -91.546 28.472 1.00 10.97 177 ARG A CA 1
ATOM 1380 C C . ARG A 1 177 ? 67.250 -91.035 28.572 1.00 10.52 177 ARG A C 1
ATOM 1381 O O . ARG A 1 177 ? 67.644 -90.109 27.856 1.00 10.73 177 ARG A O 1
ATOM 1389 N N . SER A 1 178 ? 68.040 -91.637 29.457 1.00 12.09 178 SER A N 1
ATOM 1390 C CA . SER A 1 178 ? 69.427 -91.213 29.616 1.00 11.49 178 SER A CA 1
ATOM 1391 C C . SER A 1 178 ? 70.217 -91.476 28.335 1.00 10.91 178 SER A C 1
ATOM 1392 O O . SER A 1 178 ? 71.057 -90.666 27.945 1.00 10.25 178 SER A O 1
ATOM 1395 N N . LEU A 1 179 ? 69.953 -92.605 27.684 1.00 11.25 179 LEU A N 1
ATOM 1396 C CA . LEU A 1 179 ? 70.653 -92.941 26.449 1.00 11.50 179 LEU A CA 1
ATOM 1397 C C . LEU A 1 179 ? 70.295 -91.961 25.338 1.00 11.48 179 LEU A C 1
ATOM 1398 O O . LEU A 1 179 ? 71.133 -91.630 24.499 1.00 10.80 179 LEU A O 1
ATOM 1403 N N . ILE A 1 180 ? 69.045 -91.504 25.333 1.00 10.10 180 ILE A N 1
ATOM 1404 C CA . ILE A 1 180 ? 68.582 -90.555 24.321 1.00 9.50 180 ILE A CA 1
ATOM 1405 C C . ILE A 1 180 ? 69.316 -89.224 24.446 1.00 9.69 180 ILE A C 1
ATOM 1406 O O . ILE A 1 180 ? 69.764 -88.653 23.451 1.00 9.30 180 ILE A O 1
ATOM 1411 N N . ILE A 1 181 ? 69.441 -88.736 25.673 1.00 9.06 181 ILE A N 1
ATOM 1412 C CA . ILE A 1 181 ? 70.109 -87.462 25.904 1.00 8.58 181 ILE A CA 1
ATOM 1413 C C . ILE A 1 181 ? 71.612 -87.583 25.647 1.00 9.83 181 ILE A C 1
ATOM 1414 O O . ILE A 1 181 ? 72.237 -86.673 25.097 1.00 9.00 181 ILE A O 1
ATOM 1419 N N . GLN A 1 182 ? 72.194 -88.715 26.031 1.00 9.64 182 GLN A N 1
ATOM 1420 C CA . GLN A 1 182 ? 73.616 -88.924 25.808 1.00 11.14 182 GLN A CA 1
ATOM 1421 C C . GLN A 1 182 ? 73.912 -88.993 24.314 1.00 11.03 182 GLN A C 1
ATOM 1422 O O . GLN A 1 182 ? 74.940 -88.498 23.855 1.00 10.87 182 GLN A O 1
ATOM 1428 N N . SER A 1 183 ? 73.008 -89.608 23.559 1.00 10.36 183 SER A N 1
ATOM 1429 C CA . SER A 1 183 ? 73.174 -89.716 22.112 1.00 11.07 183 SER A CA 1
ATOM 1430 C C . SER A 1 183 ? 73.082 -88.320 21.497 1.00 10.48 183 SER A C 1
ATOM 1431 O O . SER A 1 183 ? 73.817 -87.982 20.568 1.00 8.93 183 SER A O 1
ATOM 1434 N N . MET A 1 184 ? 72.175 -87.511 22.035 1.00 9.61 184 MET A N 1
ATOM 1435 C CA . MET A 1 184 ? 71.982 -86.145 21.566 1.00 10.11 184 MET A CA 1
ATOM 1436 C C . MET A 1 184 ? 73.250 -85.324 21.781 1.00 11.08 184 MET A C 1
ATOM 1437 O O . MET A 1 184 ? 73.710 -84.636 20.875 1.00 10.27 184 MET A O 1
ATOM 1442 N N . ARG A 1 185 ? 73.822 -85.390 22.979 1.00 10.81 185 ARG A N 1
ATOM 1443 C CA . ARG A 1 185 ? 75.036 -84.628 23.235 1.00 11.79 185 ARG A CA 1
ATOM 1444 C C . ARG A 1 185 ? 76.181 -85.133 22.372 1.00 11.27 185 ARG A C 1
ATOM 1445 O O . ARG A 1 185 ? 76.998 -84.351 21.896 1.00 11.73 185 ARG A O 1
ATOM 1453 N N . ARG A 1 186 ? 76.229 -86.443 22.153 1.00 12.14 186 ARG A N 1
ATOM 1454 C CA . ARG A 1 186 ? 77.286 -87.036 21.341 1.00 14.52 186 ARG A CA 1
ATOM 1455 C C . ARG A 1 186 ? 77.284 -86.451 19.927 1.00 13.70 186 ARG A C 1
ATOM 1456 O O . ARG A 1 186 ? 78.322 -86.047 19.406 1.00 12.45 186 ARG A O 1
ATOM 1464 N N . TYR A 1 187 ? 76.109 -86.405 19.311 1.00 11.73 187 TYR A N 1
ATOM 1465 C CA . TYR A 1 187 ? 75.979 -85.865 17.964 1.00 13.14 187 TYR A CA 1
ATOM 1466 C C . TYR A 1 187 ? 76.363 -84.386 17.904 1.00 12.19 187 TYR A C 1
ATOM 1467 O O . TYR A 1 187 ? 77.173 -83.973 17.070 1.00 11.18 187 TYR A O 1
ATOM 1476 N N . LEU A 1 188 ? 75.769 -83.589 18.785 1.00 11.67 188 LEU A N 1
ATOM 1477 C CA . LEU A 1 188 ? 76.043 -82.158 18.794 1.00 11.37 188 LEU A CA 1
ATOM 1478 C C . LEU A 1 188 ? 77.511 -81.859 19.078 1.00 10.07 188 LEU A C 1
ATOM 1479 O O . LEU A 1 188 ? 78.124 -81.046 18.393 1.00 11.88 188 LEU A O 1
ATOM 1484 N N . ASP A 1 189 ? 78.076 -82.527 20.079 1.00 10.94 189 ASP A N 1
ATOM 1485 C CA . ASP A 1 189 ? 79.476 -82.319 20.421 1.00 13.07 189 ASP A CA 1
ATOM 1486 C C . ASP A 1 189 ? 80.369 -82.648 19.228 1.00 14.26 189 ASP A C 1
ATOM 1487 O O . ASP A 1 189 ? 81.262 -81.874 18.877 1.00 15.23 189 ASP A O 1
ATOM 1492 N N . SER A 1 190 ? 80.118 -83.794 18.603 1.00 15.23 190 SER A N 1
ATOM 1493 C CA . SER A 1 190 ? 80.924 -84.216 17.466 1.00 16.09 190 SER A CA 1
ATOM 1494 C C . SER A 1 190 ? 80.745 -83.330 16.241 1.00 16.90 190 SER A C 1
ATOM 1495 O O . SER A 1 190 ? 81.567 -83.368 15.324 1.00 18.28 190 SER A O 1
ATOM 1498 N N . HIS A 1 191 ? 79.679 -82.532 16.216 1.00 15.71 191 HIS A N 1
ATOM 1499 C CA . HIS A 1 191 ? 79.448 -81.643 15.085 1.00 14.85 191 HIS A CA 1
ATOM 1500 C C . HIS A 1 191 ? 79.803 -80.190 15.377 1.00 15.35 191 HIS A C 1
ATOM 1501 O O . HIS A 1 191 ? 79.345 -79.279 14.692 1.00 16.85 191 HIS A O 1
ATOM 1508 N N . GLY A 1 192 ? 80.616 -79.990 16.412 1.00 16.08 192 GLY A N 1
ATOM 1509 C CA . GLY A 1 192 ? 81.093 -78.663 16.755 1.00 14.53 192 GLY A CA 1
ATOM 1510 C C . GLY A 1 192 ? 80.269 -77.712 17.595 1.00 13.58 192 GLY A C 1
ATOM 1511 O O . GLY A 1 192 ? 80.668 -76.558 17.758 1.00 12.46 192 GLY A O 1
ATOM 1512 N N . TYR A 1 193 ? 79.135 -78.159 18.125 1.00 12.67 193 TYR A N 1
ATOM 1513 C CA . TYR A 1 193 ? 78.319 -77.279 18.954 1.00 9.99 193 TYR A CA 1
ATOM 1514 C C . TYR A 1 193 ? 78.834 -77.330 20.388 1.00 11.17 193 TYR A C 1
ATOM 1515 O O . TYR A 1 193 ? 79.064 -78.411 20.940 1.00 12.49 193 TYR A O 1
ATOM 1524 N N . LEU A 1 194 ? 79.025 -76.153 20.974 1.00 10.10 194 LEU A N 1
ATOM 1525 C CA . LEU A 1 194 ? 79.528 -76.027 22.341 1.00 11.03 194 LEU A CA 1
ATOM 1526 C C . LEU A 1 194 ? 78.399 -76.088 23.363 1.00 11.44 194 LEU A C 1
ATOM 1527 O O . LEU A 1 194 ? 77.477 -75.276 23.327 1.00 8.11 194 LEU A O 1
ATOM 1532 N N . GLU A 1 195 ? 78.481 -77.046 24.282 1.00 10.68 195 GLU A N 1
ATOM 1533 C CA . GLU A 1 195 ? 77.464 -77.186 25.311 1.00 10.93 195 GLU A CA 1
ATOM 1534 C C . GLU A 1 195 ? 77.691 -76.102 26.354 1.00 11.26 195 GLU A C 1
ATOM 1535 O O . GLU A 1 195 ? 78.777 -75.993 26.923 1.00 11.49 195 GLU A O 1
ATOM 1541 N N . VAL A 1 196 ? 76.665 -75.298 26.604 1.00 10.14 196 VAL A N 1
ATOM 1542 C CA . VAL A 1 196 ? 76.786 -74.207 27.564 1.00 9.48 196 VAL A CA 1
ATOM 1543 C C . VAL A 1 196 ? 75.676 -74.194 28.603 1.00 11.09 196 VAL A C 1
ATOM 1544 O O . VAL A 1 196 ? 74.687 -74.922 28.492 1.00 10.27 196 VAL A O 1
ATOM 1548 N N . GLU A 1 197 ? 75.866 -73.359 29.621 1.00 10.89 197 GLU A N 1
ATOM 1549 C CA . GLU A 1 197 ? 74.898 -73.181 30.691 1.00 11.13 197 GLU A CA 1
ATOM 1550 C C . GLU A 1 197 ? 74.647 -71.683 30.833 1.00 12.12 197 GLU A C 1
ATOM 1551 O O . GLU A 1 197 ? 75.560 -70.921 31.158 1.00 13.01 197 GLU A O 1
ATOM 1557 N N . THR A 1 198 ? 73.415 -71.269 30.564 1.00 9.97 198 THR A N 1
ATOM 1558 C CA . THR A 1 198 ? 73.031 -69.869 30.673 1.00 9.64 198 THR A CA 1
ATOM 1559 C C . THR A 1 198 ? 72.045 -69.742 31.834 1.00 8.98 198 THR A C 1
ATOM 1560 O O . THR A 1 198 ? 71.508 -70.739 32.303 1.00 10.56 198 THR A O 1
ATOM 1564 N N . PRO A 1 199 ? 71.791 -68.515 32.313 1.00 9.68 199 PRO A N 1
ATOM 1565 C CA . PRO A 1 199 ? 70.875 -68.288 33.437 1.00 9.54 199 PRO A CA 1
ATOM 1566 C C . PRO A 1 199 ? 69.486 -68.895 33.357 1.00 10.80 199 PRO A C 1
ATOM 1567 O O . PRO A 1 199 ? 68.854 -68.897 32.305 1.00 7.94 199 PRO A O 1
ATOM 1571 N N . MET A 1 200 ? 69.016 -69.401 34.494 1.00 9.34 200 MET A N 1
ATOM 1572 C CA . MET A 1 200 ? 67.675 -69.954 34.587 1.00 10.60 200 MET A CA 1
ATOM 1573 C C . MET A 1 200 ? 66.804 -68.919 35.299 1.00 10.47 200 MET A C 1
ATOM 1574 O O . MET A 1 200 ? 65.580 -69.039 35.347 1.00 9.56 200 MET A O 1
ATOM 1579 N N . MET A 1 201 ? 67.454 -67.901 35.860 1.00 10.51 201 MET A N 1
ATOM 1580 C CA . MET A 1 201 ? 66.753 -66.816 36.542 1.00 10.74 201 MET A CA 1
ATOM 1581 C C . MET A 1 201 ? 67.019 -65.567 35.705 1.00 11.10 201 MET A C 1
ATOM 1582 O O . MET A 1 201 ? 68.170 -65.153 35.550 1.00 12.55 201 MET A O 1
ATOM 1587 N N . HIS A 1 202 ? 65.950 -64.982 35.168 1.00 11.32 202 HIS A N 1
ATOM 1588 C CA . HIS A 1 202 ? 66.039 -63.817 34.281 1.00 10.98 202 HIS A CA 1
ATOM 1589 C C . HIS A 1 202 ? 65.418 -62.535 34.821 1.00 11.12 202 HIS A C 1
ATOM 1590 O O . HIS A 1 202 ? 64.439 -62.568 35.564 1.00 11.13 202 HIS A O 1
ATOM 1597 N N . ALA A 1 203 ? 65.978 -61.400 34.413 1.00 11.99 203 ALA A N 1
ATOM 1598 C CA . ALA A 1 203 ? 65.437 -60.112 34.817 1.00 13.38 203 ALA A CA 1
ATOM 1599 C C . ALA A 1 203 ? 64.115 -59.951 34.071 1.00 13.52 203 ALA A C 1
ATOM 1600 O O . ALA A 1 203 ? 63.153 -59.389 34.595 1.00 13.35 203 ALA A O 1
ATOM 1602 N N . VAL A 1 204 ? 64.090 -60.452 32.837 1.00 12.94 204 VAL A N 1
ATOM 1603 C CA . VAL A 1 204 ? 62.909 -60.400 31.975 1.00 14.46 204 VAL A CA 1
ATOM 1604 C C . VAL A 1 204 ? 62.729 -61.771 31.329 1.00 14.94 204 VAL A C 1
ATOM 1605 O O . VAL A 1 204 ? 63.616 -62.236 30.613 1.00 15.96 204 VAL A O 1
ATOM 1609 N N . ALA A 1 205 ? 61.588 -62.412 31.570 1.00 15.01 205 ALA A N 1
ATOM 1610 C CA . ALA A 1 205 ? 61.323 -63.735 31.001 1.00 16.06 205 ALA A CA 1
ATOM 1611 C C . ALA A 1 205 ? 60.912 -63.649 29.534 1.00 15.43 205 ALA A C 1
ATOM 1612 O O . ALA A 1 205 ? 59.742 -63.427 29.217 1.00 17.24 205 ALA A O 1
ATOM 1614 N N . GLY A 1 206 ? 61.874 -63.832 28.636 1.00 14.38 206 GLY A N 1
ATOM 1615 C CA . GLY A 1 206 ? 61.569 -63.758 27.219 1.00 13.26 206 GLY A CA 1
ATOM 1616 C C . GLY A 1 206 ? 61.975 -65.004 26.456 1.00 12.62 206 GLY A C 1
ATOM 1617 O O . GLY A 1 206 ? 62.397 -65.994 27.050 1.00 11.35 206 GLY A O 1
ATOM 1618 N N . GLY A 1 207 ? 61.830 -64.959 25.136 1.00 11.91 207 GLY A N 1
ATOM 1619 C CA . GLY A 1 207 ? 62.214 -66.093 24.315 1.00 11.38 207 GLY A CA 1
ATOM 1620 C C . GLY A 1 207 ? 61.089 -67.046 23.970 1.00 10.10 207 GLY A C 1
ATOM 1621 O O . GLY A 1 207 ? 61.306 -68.023 23.255 1.00 10.21 207 GLY A O 1
ATOM 1622 N N . ALA A 1 208 ? 59.891 -66.772 24.477 1.00 10.52 208 ALA A N 1
ATOM 1623 C CA . ALA A 1 208 ? 58.731 -67.609 24.199 1.00 12.27 208 ALA A CA 1
ATOM 1624 C C . ALA A 1 208 ? 57.446 -66.915 24.630 1.00 12.28 208 ALA A C 1
ATOM 1625 O O . ALA A 1 208 ? 57.480 -65.823 25.193 1.00 11.74 208 ALA A O 1
ATOM 1627 N N . ALA A 1 209 ? 56.316 -67.563 24.361 1.00 13.10 209 ALA A N 1
ATOM 1628 C CA . ALA A 1 209 ? 55.011 -67.034 24.735 1.00 12.35 209 ALA A CA 1
ATOM 1629 C C . ALA A 1 209 ? 54.470 -67.920 25.847 1.00 12.84 209 ALA A C 1
ATOM 1630 O O . ALA A 1 209 ? 53.884 -68.974 25.584 1.00 14.02 209 ALA A O 1
ATOM 1632 N N . ALA A 1 210 ? 54.679 -67.499 27.089 1.00 13.40 210 ALA A N 1
ATOM 1633 C CA . ALA A 1 210 ? 54.214 -68.268 28.237 1.00 13.83 210 ALA A CA 1
ATOM 1634 C C . ALA A 1 210 ? 54.257 -67.437 29.510 1.00 14.24 210 ALA A C 1
ATOM 1635 O O . ALA A 1 210 ? 54.993 -66.453 29.591 1.00 13.93 210 ALA A O 1
ATOM 1637 N N . ARG A 1 211 ? 53.464 -67.846 30.499 1.00 13.57 211 ARG A N 1
ATOM 1638 C CA . ARG A 1 211 ? 53.413 -67.173 31.795 1.00 16.42 211 ARG A CA 1
ATOM 1639 C C . ARG A 1 211 ? 54.584 -67.706 32.620 1.00 14.28 211 ARG A C 1
ATOM 1640 O O . ARG A 1 211 ? 54.809 -68.912 32.679 1.00 14.37 211 ARG A O 1
ATOM 1648 N N . PRO A 1 212 ? 55.350 -66.814 33.261 1.00 13.75 212 PRO A N 1
ATOM 1649 C CA . PRO A 1 212 ? 56.490 -67.274 34.057 1.00 12.69 212 PRO A CA 1
ATOM 1650 C C . PRO A 1 212 ? 56.219 -67.435 35.546 1.00 12.76 212 PRO A C 1
ATOM 1651 O O . PRO A 1 212 ? 55.196 -66.979 36.061 1.00 10.63 212 PRO A O 1
ATOM 1655 N N . PHE A 1 213 ? 57.154 -68.095 36.221 1.00 11.80 213 PHE A N 1
ATOM 1656 C CA . PHE A 1 213 ? 57.097 -68.247 37.670 1.00 12.01 213 PHE A CA 1
ATOM 1657 C C . PHE A 1 213 ? 57.878 -67.033 38.151 1.00 13.49 213 PHE A C 1
ATOM 1658 O O . PHE A 1 213 ? 58.962 -66.748 37.633 1.00 12.01 213 PHE A O 1
ATOM 1666 N N . ILE A 1 214 ? 57.332 -66.320 39.128 1.00 12.36 214 ILE A N 1
ATOM 1667 C CA . ILE A 1 214 ? 57.977 -65.128 39.657 1.00 13.50 214 ILE A CA 1
ATOM 1668 C C . ILE A 1 214 ? 58.579 -65.425 41.019 1.00 13.12 214 ILE A C 1
ATOM 1669 O O . ILE A 1 214 ? 57.983 -66.133 41.833 1.00 13.58 214 ILE A O 1
ATOM 1674 N N . THR A 1 215 ? 59.772 -64.902 41.265 1.00 13.36 215 THR A N 1
ATOM 1675 C CA . THR A 1 215 ? 60.407 -65.113 42.552 1.00 14.25 215 THR A CA 1
ATOM 1676 C C . THR A 1 215 ? 61.141 -63.847 42.980 1.00 16.33 215 THR A C 1
ATOM 1677 O O . THR A 1 215 ? 61.151 -62.845 42.253 1.00 14.81 215 THR A O 1
ATOM 1681 N N . HIS A 1 216 ? 61.752 -63.880 44.157 1.00 15.98 216 HIS A N 1
ATOM 1682 C CA . HIS A 1 216 ? 62.426 -62.693 44.656 1.00 17.06 216 HIS A CA 1
ATOM 1683 C C . HIS A 1 216 ? 63.768 -62.982 45.297 1.00 17.09 216 HIS A C 1
ATOM 1684 O O . HIS A 1 216 ? 63.911 -63.946 46.048 1.00 14.95 216 HIS A O 1
ATOM 1691 N N . HIS A 1 217 ? 64.750 -62.141 44.989 1.00 16.65 217 HIS A N 1
ATOM 1692 C CA . HIS A 1 217 ? 66.076 -62.275 45.566 1.00 18.55 217 HIS A CA 1
ATOM 1693 C C . HIS A 1 217 ? 66.128 -61.312 46.750 1.00 17.85 217 HIS A C 1
ATOM 1694 O O . HIS A 1 217 ? 66.060 -60.096 46.575 1.00 17.51 217 HIS A O 1
ATOM 1701 N N . ASN A 1 218 ? 66.243 -61.861 47.953 1.00 19.71 218 ASN A N 1
ATOM 1702 C CA . ASN A 1 218 ? 66.270 -61.048 49.161 1.00 20.79 218 ASN A CA 1
ATOM 1703 C C . ASN A 1 218 ? 67.445 -60.091 49.335 1.00 21.48 218 ASN A C 1
ATOM 1704 O O . ASN A 1 218 ? 67.242 -58.890 49.500 1.00 20.97 218 ASN A O 1
ATOM 1709 N N . ALA A 1 219 ? 68.665 -60.615 49.313 1.00 21.81 219 ALA A N 1
ATOM 1710 C CA . ALA A 1 219 ? 69.850 -59.780 49.508 1.00 23.61 219 ALA A CA 1
ATOM 1711 C C . ALA A 1 219 ? 69.955 -58.650 48.493 1.00 24.37 219 ALA A C 1
ATOM 1712 O O . ALA A 1 219 ? 70.341 -57.530 48.834 1.00 25.62 219 ALA A O 1
ATOM 1714 N N . LEU A 1 220 ? 69.609 -58.939 47.245 1.00 24.80 220 LEU A N 1
ATOM 1715 C CA . LEU A 1 220 ? 69.679 -57.932 46.196 1.00 25.96 220 LEU A CA 1
ATOM 1716 C C . LEU A 1 220 ? 68.351 -57.206 46.026 1.00 25.42 220 LEU A C 1
ATOM 1717 O O . LEU A 1 220 ? 68.256 -56.251 45.257 1.00 26.96 220 LEU A O 1
ATOM 1722 N N . ASP A 1 221 ? 67.330 -57.652 46.752 1.00 25.53 221 ASP A N 1
ATOM 1723 C CA . ASP A 1 221 ? 66.004 -57.048 46.654 1.00 26.21 221 ASP A CA 1
ATOM 1724 C C . ASP A 1 221 ? 65.698 -56.857 45.174 1.00 26.48 221 ASP A C 1
ATOM 1725 O O . ASP A 1 221 ? 65.645 -55.731 44.670 1.00 27.11 221 ASP A O 1
ATOM 1730 N N . MET A 1 222 ? 65.494 -57.972 44.481 1.00 24.62 222 MET A N 1
ATOM 1731 C CA . MET A 1 222 ? 65.241 -57.944 43.047 1.00 23.58 222 MET A CA 1
ATOM 1732 C C . MET A 1 222 ? 64.239 -59.014 42.622 1.00 23.04 222 MET A C 1
ATOM 1733 O O . MET A 1 222 ? 64.277 -60.143 43.117 1.00 20.30 222 MET A O 1
ATOM 1738 N N . THR A 1 223 ? 63.339 -58.655 41.711 1.00 20.90 223 THR A N 1
ATOM 1739 C CA . THR A 1 223 ? 62.357 -59.610 41.213 1.00 20.18 223 THR A CA 1
ATOM 1740 C C . THR A 1 223 ? 63.014 -60.389 40.085 1.00 19.05 223 THR A C 1
ATOM 1741 O O . THR A 1 223 ? 63.625 -59.805 39.188 1.00 19.20 223 THR A O 1
ATOM 1745 N N . LEU A 1 224 ? 62.904 -61.710 40.141 1.00 16.35 224 LEU A N 1
ATOM 1746 C CA . LEU A 1 224 ? 63.483 -62.557 39.113 1.00 14.46 224 LEU A CA 1
ATOM 1747 C C . LEU A 1 224 ? 62.407 -63.465 38.550 1.00 13.17 224 LEU A C 1
ATOM 1748 O O . LEU A 1 224 ? 61.410 -63.747 39.212 1.00 11.42 224 LEU A O 1
ATOM 1753 N N . TYR A 1 225 ? 62.605 -63.909 37.316 1.00 11.42 225 TYR A N 1
ATOM 1754 C CA . TYR A 1 225 ? 61.647 -64.798 36.685 1.00 11.36 225 TYR A CA 1
ATOM 1755 C C . TYR A 1 225 ? 62.368 -66.062 36.260 1.00 11.17 225 TYR A C 1
ATOM 1756 O O . TYR A 1 225 ? 63.465 -65.990 35.716 1.00 12.54 225 TYR A O 1
ATOM 1765 N N . MET A 1 226 ? 61.773 -67.222 36.522 1.00 10.74 226 MET A N 1
ATOM 1766 C CA . MET A 1 226 ? 62.397 -68.460 36.085 1.00 9.09 226 MET A CA 1
ATOM 1767 C C . MET A 1 226 ? 62.257 -68.431 34.563 1.00 9.02 226 MET A C 1
ATOM 1768 O O . MET A 1 226 ? 61.215 -68.019 34.035 1.00 9.48 226 MET A O 1
ATOM 1773 N N . ARG A 1 227 ? 63.295 -68.860 33.852 1.00 7.77 227 ARG A N 1
ATOM 1774 C CA . ARG A 1 227 ? 63.261 -68.803 32.392 1.00 8.50 227 ARG A CA 1
ATOM 1775 C C . ARG A 1 227 ? 62.178 -69.648 31.735 1.00 9.06 227 ARG A C 1
ATOM 1776 O O . ARG A 1 227 ? 61.950 -70.792 32.122 1.00 9.01 227 ARG A O 1
ATOM 1784 N N . ILE A 1 228 ? 61.518 -69.062 30.739 1.00 7.98 228 ILE A N 1
ATOM 1785 C CA . ILE A 1 228 ? 60.481 -69.754 29.985 1.00 9.15 228 ILE A CA 1
ATOM 1786 C C . ILE A 1 228 ? 61.080 -70.256 28.675 1.00 10.31 228 ILE A C 1
ATOM 1787 O O . ILE A 1 228 ? 60.418 -70.952 27.901 1.00 10.52 228 ILE A O 1
ATOM 1792 N N . ALA A 1 229 ? 62.339 -69.892 28.440 1.00 9.84 229 ALA A N 1
ATOM 1793 C CA . ALA A 1 229 ? 63.067 -70.284 27.239 1.00 10.28 229 ALA A CA 1
ATOM 1794 C C . ALA A 1 229 ? 64.549 -69.980 27.442 1.00 11.21 229 ALA A C 1
ATOM 1795 O O . ALA A 1 229 ? 64.918 -69.226 28.344 1.00 11.47 229 ALA A O 1
ATOM 1797 N N . ILE A 1 230 ? 65.392 -70.558 26.592 1.00 8.99 230 ILE A N 1
ATOM 1798 C CA . ILE A 1 230 ? 66.839 -70.378 26.693 1.00 9.03 230 ILE A CA 1
ATOM 1799 C C . ILE A 1 230 ? 67.373 -69.455 25.598 1.00 9.13 230 ILE A C 1
ATOM 1800 O O . ILE A 1 230 ? 68.519 -69.012 25.649 1.00 9.20 230 ILE A O 1
ATOM 1805 N N . GLU A 1 231 ? 66.519 -69.163 24.624 1.00 8.67 231 GLU A N 1
ATOM 1806 C CA . GLU A 1 231 ? 66.864 -68.356 23.457 1.00 9.82 231 GLU A CA 1
ATOM 1807 C C . GLU A 1 231 ? 67.648 -67.049 23.572 1.00 8.79 231 GLU A C 1
ATOM 1808 O O . GLU A 1 231 ? 68.680 -66.891 22.926 1.00 10.33 231 GLU A O 1
ATOM 1814 N N . LEU A 1 232 ? 67.162 -66.104 24.364 1.00 9.02 232 LEU A N 1
ATOM 1815 C CA . LEU A 1 232 ? 67.820 -64.806 24.443 1.00 8.99 232 LEU A CA 1
ATOM 1816 C C . LEU A 1 232 ? 69.268 -64.777 24.916 1.00 9.09 232 LEU A C 1
ATOM 1817 O O . LEU A 1 232 ? 70.064 -63.993 24.398 1.00 9.17 232 LEU A O 1
ATOM 1822 N N . HIS A 1 233 ? 69.627 -65.612 25.886 1.00 8.76 233 HIS A N 1
ATOM 1823 C CA . HIS A 1 233 ? 71.014 -65.619 26.339 1.00 8.90 233 HIS A CA 1
ATOM 1824 C C . HIS A 1 233 ? 71.893 -66.382 25.353 1.00 8.36 233 HIS A C 1
ATOM 1825 O O . HIS A 1 233 ? 73.064 -66.063 25.198 1.00 10.67 233 HIS A O 1
ATOM 1832 N N . LEU A 1 234 ? 71.335 -67.387 24.683 1.00 8.79 234 LEU A N 1
ATOM 1833 C CA . LEU A 1 234 ? 72.120 -68.124 23.695 1.00 8.16 234 LEU A CA 1
ATOM 1834 C C . LEU A 1 234 ? 72.422 -67.185 22.529 1.00 9.24 234 LEU A C 1
ATOM 1835 O O . LEU A 1 234 ? 73.515 -67.215 21.963 1.00 9.77 234 LEU A O 1
ATOM 1840 N N . LYS A 1 235 ? 71.458 -66.340 22.178 1.00 7.57 235 LYS A N 1
ATOM 1841 C CA . LYS A 1 235 ? 71.668 -65.385 21.098 1.00 9.70 235 LYS A CA 1
ATOM 1842 C C . LYS A 1 235 ? 72.789 -64.410 21.457 1.00 10.13 235 LYS A C 1
ATOM 1843 O O . LYS A 1 235 ? 73.560 -63.991 20.591 1.00 9.08 235 LYS A O 1
ATOM 1849 N N . ARG A 1 236 ? 72.888 -64.055 22.734 1.00 11.61 236 ARG A N 1
ATOM 1850 C CA . ARG A 1 236 ? 73.951 -63.166 23.184 1.00 11.38 236 ARG A CA 1
ATOM 1851 C C . ARG A 1 236 ? 75.308 -63.830 22.956 1.00 10.69 236 ARG A C 1
ATOM 1852 O O . ARG A 1 236 ? 76.299 -63.149 22.702 1.00 11.31 236 ARG A O 1
ATOM 1860 N N . LEU A 1 237 ? 75.357 -65.159 23.060 1.00 9.46 237 LEU A N 1
ATOM 1861 C CA . LEU A 1 237 ? 76.605 -65.892 22.843 1.00 10.07 237 LEU A CA 1
ATOM 1862 C C . LEU A 1 237 ? 76.965 -65.911 21.355 1.00 10.61 237 LEU A C 1
ATOM 1863 O O . LEU A 1 237 ? 78.139 -65.989 20.989 1.00 9.15 237 LEU A O 1
ATOM 1868 N N . ILE A 1 238 ? 75.949 -65.847 20.499 1.00 9.26 238 ILE A N 1
ATOM 1869 C CA . ILE A 1 238 ? 76.186 -65.821 19.058 1.00 10.65 238 ILE A CA 1
ATOM 1870 C C . ILE A 1 238 ? 76.741 -64.433 18.721 1.00 11.40 238 ILE A C 1
ATOM 1871 O O . ILE A 1 238 ? 77.642 -64.299 17.895 1.00 13.80 238 ILE A O 1
ATOM 1876 N N . VAL A 1 239 ? 76.203 -63.400 19.361 1.00 11.03 239 VAL A N 1
ATOM 1877 C CA . VAL A 1 239 ? 76.721 -62.050 19.147 1.00 9.68 239 VAL A CA 1
ATOM 1878 C C . VAL A 1 239 ? 78.167 -62.092 19.643 1.00 12.28 239 VAL A C 1
ATOM 1879 O O . VAL A 1 239 ? 79.065 -61.479 19.054 1.00 10.09 239 VAL A O 1
ATOM 1883 N N . GLY A 1 240 ? 78.373 -62.839 20.729 1.00 10.78 240 GLY A N 1
ATOM 1884 C CA . GLY A 1 240 ? 79.688 -62.987 21.330 1.00 11.58 240 GLY A CA 1
ATOM 1885 C C . GLY A 1 240 ? 80.685 -63.725 20.455 1.00 11.83 240 GLY A C 1
ATOM 1886 O O . GLY A 1 240 ? 81.869 -63.794 20.781 1.00 12.78 240 GLY A O 1
ATOM 1887 N N . GLY A 1 241 ? 80.202 -64.300 19.359 1.00 11.05 241 GLY A N 1
ATOM 1888 C CA . GLY A 1 241 ? 81.078 -64.995 18.430 1.00 11.03 241 GLY A CA 1
ATOM 1889 C C . GLY A 1 241 ? 81.329 -66.477 18.631 1.00 9.66 241 GLY A C 1
ATOM 1890 O O . GLY A 1 241 ? 82.228 -67.032 17.993 1.00 9.47 241 GLY A O 1
ATOM 1891 N N . LEU A 1 242 ? 80.554 -67.133 19.491 1.00 11.46 242 LEU A N 1
ATOM 1892 C CA . LEU A 1 242 ? 80.765 -68.559 19.724 1.00 10.45 242 LEU A CA 1
ATOM 1893 C C . LEU A 1 242 ? 80.314 -69.472 18.576 1.00 11.32 242 LEU A C 1
ATOM 1894 O O . LEU A 1 242 ? 80.645 -70.656 18.564 1.00 10.40 242 LEU A O 1
ATOM 1899 N N . GLU A 1 243 ? 79.568 -68.915 17.621 1.00 11.58 243 GLU A N 1
ATOM 1900 C CA . GLU A 1 243 ? 79.117 -69.628 16.414 1.00 11.57 243 GLU A CA 1
ATOM 1901 C C . GLU A 1 243 ? 78.194 -70.842 16.507 1.00 11.16 243 GLU A C 1
ATOM 1902 O O . GLU A 1 243 ? 77.213 -70.933 15.766 1.00 11.16 243 GLU A O 1
ATOM 1908 N N . LYS A 1 244 ? 78.525 -71.789 17.377 1.00 10.70 244 LYS A N 1
ATOM 1909 C CA . LYS A 1 244 ? 77.710 -72.989 17.535 1.00 10.19 244 LYS A CA 1
ATOM 1910 C C . LYS A 1 244 ? 77.588 -73.316 19.013 1.00 10.52 244 LYS A C 1
ATOM 1911 O O . LYS A 1 244 ? 78.565 -73.714 19.642 1.00 11.87 244 LYS A O 1
ATOM 1917 N N . VAL A 1 245 ? 76.394 -73.136 19.565 1.00 11.27 245 VAL A N 1
ATOM 1918 C CA . VAL A 1 245 ? 76.164 -73.418 20.979 1.00 9.83 245 VAL A CA 1
ATOM 1919 C C . VAL A 1 245 ? 74.845 -74.153 21.179 1.00 11.28 245 VAL A C 1
ATOM 1920 O O . VAL A 1 245 ? 73.929 -74.032 20.371 1.00 11.03 245 VAL A O 1
ATOM 1924 N N . TYR A 1 246 ? 74.766 -74.936 22.248 1.00 10.16 246 TYR A N 1
ATOM 1925 C CA . TYR A 1 246 ? 73.536 -75.641 22.570 1.00 9.70 246 TYR A CA 1
ATOM 1926 C C . TYR A 1 246 ? 73.458 -75.799 24.072 1.00 10.47 246 TYR A C 1
ATOM 1927 O O . TYR A 1 246 ? 74.467 -75.735 24.777 1.00 10.22 246 TYR A O 1
ATOM 1936 N N . GLU A 1 247 ? 72.242 -75.986 24.556 1.00 10.24 247 GLU A N 1
ATOM 1937 C CA . GLU A 1 247 ? 72.017 -76.162 25.973 1.00 9.99 247 GLU A CA 1
ATOM 1938 C C . GLU A 1 247 ? 70.823 -77.083 26.126 1.00 9.66 247 GLU A C 1
ATOM 1939 O O . GLU A 1 247 ? 69.774 -76.838 25.539 1.00 8.37 247 GLU A O 1
ATOM 1945 N N . ILE A 1 248 ? 71.003 -78.164 26.878 1.00 11.10 248 ILE A N 1
ATOM 1946 C CA . ILE A 1 248 ? 69.910 -79.082 27.162 1.00 10.69 248 ILE A CA 1
ATOM 1947 C C . ILE A 1 248 ? 69.638 -78.787 28.624 1.00 10.97 248 ILE A C 1
ATOM 1948 O O . ILE A 1 248 ? 70.409 -79.182 29.506 1.00 11.40 248 ILE A O 1
ATOM 1953 N N . GLY A 1 249 ? 68.561 -78.063 28.886 1.00 11.64 249 GLY A N 1
ATOM 1954 C CA . GLY A 1 249 ? 68.286 -77.708 30.259 1.00 12.73 249 GLY A CA 1
ATOM 1955 C C . GLY A 1 249 ? 66.841 -77.450 30.581 1.00 10.87 249 GLY A C 1
ATOM 1956 O O . GLY A 1 249 ? 65.984 -77.361 29.698 1.00 10.18 249 GLY A O 1
ATOM 1957 N N . ARG A 1 250 ? 66.585 -77.311 31.873 1.00 10.31 250 ARG A N 1
ATOM 1958 C CA . ARG A 1 250 ? 65.243 -77.082 32.373 1.00 11.25 250 ARG A CA 1
ATOM 1959 C C . ARG A 1 250 ? 64.714 -75.708 31.998 1.00 10.50 250 ARG A C 1
ATOM 1960 O O . ARG A 1 250 ? 65.443 -74.714 31.996 1.00 10.65 250 ARG A O 1
ATOM 1968 N N . VAL A 1 251 ? 63.427 -75.684 31.681 1.00 9.49 251 VAL A N 1
ATOM 1969 C CA . VAL A 1 251 ? 62.708 -74.474 31.339 1.00 10.70 251 VAL A CA 1
ATOM 1970 C C . VAL A 1 251 ? 61.464 -74.549 32.209 1.00 11.05 251 VAL A C 1
ATOM 1971 O O . VAL A 1 251 ? 60.980 -75.645 32.509 1.00 8.29 251 VAL A O 1
ATOM 1975 N N . PHE A 1 252 ? 60.953 -73.394 32.616 1.00 10.32 252 PHE A N 1
ATOM 1976 C CA . PHE A 1 252 ? 59.813 -73.348 33.514 1.00 11.12 252 PHE A CA 1
ATOM 1977 C C . PHE A 1 252 ? 58.657 -72.505 32.995 1.00 10.29 252 PHE A C 1
ATOM 1978 O O . PHE A 1 252 ? 58.844 -71.368 32.591 1.00 10.17 252 PHE A O 1
ATOM 1986 N N . ARG A 1 253 ? 57.456 -73.064 33.025 1.00 10.23 253 ARG A N 1
ATOM 1987 C CA . ARG A 1 253 ? 56.286 -72.336 32.570 1.00 10.82 253 ARG A CA 1
ATOM 1988 C C . ARG A 1 253 ? 55.152 -72.538 33.566 1.00 10.68 253 ARG A C 1
ATOM 1989 O O . ARG A 1 253 ? 54.803 -73.667 33.918 1.00 9.85 253 ARG A O 1
ATOM 1997 N N . ASN A 1 254 ? 54.615 -71.418 34.034 1.00 11.02 254 ASN A N 1
ATOM 1998 C CA . ASN A 1 254 ? 53.546 -71.394 35.022 1.00 12.03 254 ASN A CA 1
ATOM 1999 C C . ASN A 1 254 ? 52.234 -71.687 34.304 1.00 12.49 254 ASN A C 1
ATOM 2000 O O . ASN A 1 254 ? 51.421 -70.791 34.098 1.00 14.25 254 ASN A O 1
ATOM 2005 N N . GLU A 1 255 ? 52.040 -72.947 33.928 1.00 13.04 255 GLU A N 1
ATOM 2006 C CA . GLU A 1 255 ? 50.844 -73.367 33.208 1.00 14.46 255 GLU A CA 1
ATOM 2007 C C . GLU A 1 255 ? 50.336 -74.726 33.676 1.00 14.65 255 GLU A C 1
ATOM 2008 O O . GLU A 1 255 ? 51.062 -75.481 34.317 1.00 14.17 255 GLU A O 1
ATOM 2014 N N . GLY A 1 256 ? 49.087 -75.030 33.335 1.00 14.22 256 GLY A N 1
ATOM 2015 C CA . GLY A 1 256 ? 48.495 -76.297 33.729 1.00 15.52 256 GLY A CA 1
ATOM 2016 C C . GLY A 1 256 ? 49.209 -77.499 33.142 1.00 16.33 256 GLY A C 1
ATOM 2017 O O . GLY A 1 256 ? 49.901 -77.394 32.126 1.00 15.78 256 GLY A O 1
ATOM 2018 N N . ILE A 1 257 ? 49.032 -78.649 33.782 1.00 17.32 257 ILE A N 1
ATOM 2019 C CA . ILE A 1 257 ? 49.664 -79.881 33.332 1.00 17.96 257 ILE A CA 1
ATOM 2020 C C . ILE A 1 257 ? 48.781 -80.613 32.323 1.00 16.81 257 ILE A C 1
ATOM 2021 O O . ILE A 1 257 ? 47.569 -80.405 32.276 1.00 16.99 257 ILE A O 1
ATOM 2026 N N . SER A 1 258 ? 49.402 -81.453 31.503 1.00 16.26 258 SER A N 1
ATOM 2027 C CA . SER A 1 258 ? 48.677 -82.229 30.507 1.00 16.03 258 SER A CA 1
ATOM 2028 C C . SER A 1 258 ? 49.535 -83.434 30.163 1.00 16.87 258 SER A C 1
ATOM 2029 O O . SER A 1 258 ? 50.633 -83.590 30.694 1.00 15.72 258 SER A O 1
ATOM 2032 N N . THR A 1 259 ? 49.043 -84.286 29.275 1.00 17.06 259 THR A N 1
ATOM 2033 C CA . THR A 1 259 ? 49.809 -85.467 28.895 1.00 17.70 259 THR A CA 1
ATOM 2034 C C . THR A 1 259 ? 51.070 -85.072 28.133 1.00 17.59 259 THR A C 1
ATOM 2035 O O . THR A 1 259 ? 51.909 -85.917 27.832 1.00 14.98 259 THR A O 1
ATOM 2039 N N . ARG A 1 260 ? 51.199 -83.785 27.819 1.00 17.71 260 ARG A N 1
ATOM 2040 C CA . ARG A 1 260 ? 52.369 -83.305 27.098 1.00 17.59 260 ARG A CA 1
ATOM 2041 C C . ARG A 1 260 ? 52.963 -82.040 27.702 1.00 14.96 260 ARG A C 1
ATOM 2042 O O . ARG A 1 260 ? 53.878 -81.451 27.123 1.00 14.08 260 ARG A O 1
ATOM 2050 N N . HIS A 1 261 ? 52.446 -81.640 28.865 1.00 13.45 261 HIS A N 1
ATOM 2051 C CA . HIS A 1 261 ? 52.918 -80.448 29.580 1.00 13.63 261 HIS A CA 1
ATOM 2052 C C . HIS A 1 261 ? 53.192 -80.682 31.069 1.00 12.52 261 HIS A C 1
ATOM 2053 O O . HIS A 1 261 ? 52.363 -81.248 31.781 1.00 13.68 261 HIS A O 1
ATOM 2060 N N . ASN A 1 262 ? 54.355 -80.227 31.526 1.00 12.07 262 ASN A N 1
ATOM 2061 C CA . ASN A 1 262 ? 54.748 -80.282 32.935 1.00 11.58 262 ASN A CA 1
ATOM 2062 C C . ASN A 1 262 ? 55.323 -78.874 33.151 1.00 10.37 262 ASN A C 1
ATOM 2063 O O . ASN A 1 262 ? 55.964 -78.331 32.242 1.00 11.76 262 ASN A O 1
ATOM 2068 N N . PRO A 1 263 ? 55.101 -78.265 34.337 1.00 10.66 263 PRO A N 1
ATOM 2069 C CA . PRO A 1 263 ? 55.595 -76.912 34.649 1.00 11.19 263 PRO A CA 1
ATOM 2070 C C . PRO A 1 263 ? 57.099 -76.729 34.486 1.00 11.19 263 PRO A C 1
ATOM 2071 O O . PRO A 1 263 ? 57.568 -75.634 34.183 1.00 9.95 263 PRO A O 1
ATOM 2075 N N . GLU A 1 264 ? 57.858 -77.787 34.744 1.00 9.35 264 GLU A N 1
ATOM 2076 C CA . GLU A 1 264 ? 59.291 -77.723 34.520 1.00 8.89 264 GLU A CA 1
ATOM 2077 C C . GLU A 1 264 ? 59.585 -78.853 33.549 1.00 9.77 264 GLU A C 1
ATOM 2078 O O . GLU A 1 264 ? 59.187 -80.001 33.765 1.00 10.12 264 GLU A O 1
ATOM 2084 N N . PHE A 1 265 ? 60.238 -78.520 32.446 1.00 8.52 265 PHE A N 1
ATOM 2085 C CA . PHE A 1 265 ? 60.558 -79.531 31.455 1.00 8.83 265 PHE A CA 1
ATOM 2086 C C . PHE A 1 265 ? 61.935 -79.274 30.877 1.00 9.27 265 PHE A C 1
ATOM 2087 O O . PHE A 1 265 ? 62.554 -78.246 31.160 1.00 10.48 265 PHE A O 1
ATOM 2095 N N . THR A 1 266 ? 62.412 -80.208 30.068 1.00 8.90 266 THR A N 1
ATOM 2096 C CA . THR A 1 266 ? 63.740 -80.092 29.489 1.00 9.64 266 THR A CA 1
ATOM 2097 C C . THR A 1 266 ? 63.678 -79.767 28.015 1.00 10.22 266 THR A C 1
ATOM 2098 O O . THR A 1 266 ? 63.013 -80.452 27.235 1.00 10.45 266 THR A O 1
ATOM 2102 N N . MET A 1 267 ? 64.379 -78.709 27.634 1.00 10.10 267 MET A N 1
ATOM 2103 C CA . MET A 1 267 ? 64.394 -78.298 26.242 1.00 10.61 267 MET A CA 1
ATOM 2104 C C . MET A 1 267 ? 65.809 -78.183 25.725 1.00 11.15 267 MET A C 1
ATOM 2105 O O . MET A 1 267 ? 66.735 -77.826 26.457 1.00 11.63 267 MET A O 1
ATOM 2110 N N . LEU A 1 268 ? 65.979 -78.528 24.460 1.00 9.38 268 LEU A N 1
ATOM 2111 C CA . LEU A 1 268 ? 67.266 -78.377 23.823 1.00 9.40 268 LEU A CA 1
ATOM 2112 C C . LEU A 1 268 ? 67.085 -77.102 23.021 1.00 9.44 268 LEU A C 1
ATOM 2113 O O . LEU A 1 268 ? 66.075 -76.948 22.344 1.00 7.10 268 LEU A O 1
ATOM 2118 N N . GLU A 1 269 ? 68.022 -76.170 23.145 1.00 10.05 269 GLU A N 1
ATOM 2119 C CA . GLU A 1 269 ? 67.998 -74.970 22.322 1.00 9.70 269 GLU A CA 1
ATOM 2120 C C . GLU A 1 269 ? 69.403 -74.922 21.754 1.00 9.75 269 GLU A C 1
ATOM 2121 O O . GLU A 1 269 ? 70.372 -75.222 22.452 1.00 9.15 269 GLU A O 1
ATOM 2127 N N . LEU A 1 270 ? 69.522 -74.590 20.476 1.00 9.16 270 LEU A N 1
ATOM 2128 C CA . LEU A 1 270 ? 70.841 -74.511 19.873 1.00 8.64 270 LEU A CA 1
ATOM 2129 C C . LEU A 1 270 ? 70.804 -73.477 18.779 1.00 7.63 270 LEU A C 1
ATOM 2130 O O . LEU A 1 270 ? 69.771 -73.271 18.139 1.00 8.70 270 LEU A O 1
ATOM 2135 N N . TYR A 1 271 ? 71.930 -72.808 18.593 1.00 8.23 271 TYR A N 1
ATOM 2136 C CA . TYR A 1 271 ? 72.031 -71.766 17.589 1.00 9.27 271 TYR A CA 1
ATOM 2137 C C . TYR A 1 271 ? 73.271 -71.952 16.745 1.00 9.89 271 TYR A C 1
ATOM 2138 O O . TYR A 1 271 ? 74.328 -72.334 17.240 1.00 10.70 271 TYR A O 1
ATOM 2147 N N . GLU A 1 272 ? 73.121 -71.704 15.452 1.00 9.59 272 GLU A N 1
ATOM 2148 C CA . GLU A 1 272 ? 74.231 -71.855 14.531 1.00 9.31 272 GLU A CA 1
ATOM 2149 C C . GLU A 1 272 ? 74.353 -70.652 13.619 1.00 8.26 272 GLU A C 1
ATOM 2150 O O . GLU A 1 272 ? 73.467 -70.375 12.806 1.00 7.83 272 GLU A O 1
ATOM 2156 N N . ALA A 1 273 ? 75.457 -69.932 13.764 1.00 7.69 273 ALA A N 1
ATOM 2157 C CA . ALA A 1 273 ? 75.718 -68.772 12.928 1.00 7.68 273 ALA A CA 1
ATOM 2158 C C . ALA A 1 273 ? 75.923 -69.219 11.483 1.00 9.21 273 ALA A C 1
ATOM 2159 O O . ALA A 1 273 ? 76.453 -70.297 11.230 1.00 9.67 273 ALA A O 1
ATOM 2161 N N . TYR A 1 274 ? 75.494 -68.374 10.550 1.00 11.39 274 TYR A N 1
ATOM 2162 C CA . TYR A 1 274 ? 75.628 -68.608 9.112 1.00 10.95 274 TYR A CA 1
ATOM 2163 C C . TYR A 1 274 ? 74.709 -69.662 8.509 1.00 10.94 274 TYR A C 1
ATOM 2164 O O . TYR A 1 274 ? 74.865 -70.042 7.349 1.00 12.03 274 TYR A O 1
ATOM 2173 N N . ALA A 1 275 ? 73.742 -70.127 9.292 1.00 9.90 275 ALA A N 1
ATOM 2174 C CA . ALA A 1 275 ? 72.776 -71.106 8.812 1.00 9.88 275 ALA A CA 1
ATOM 2175 C C . ALA A 1 275 ? 71.395 -70.446 8.786 1.00 10.76 275 ALA A C 1
ATOM 2176 O O . ALA A 1 275 ? 71.182 -69.425 9.453 1.00 12.06 275 ALA A O 1
ATOM 2178 N N . ASP A 1 276 ? 70.472 -70.999 8.001 1.00 10.43 276 ASP A N 1
ATOM 2179 C CA . ASP A 1 276 ? 69.109 -70.478 7.965 1.00 10.78 276 ASP A CA 1
ATOM 2180 C C . ASP A 1 276 ? 68.173 -71.630 8.355 1.00 11.46 276 ASP A C 1
ATOM 2181 O O . ASP A 1 276 ? 68.648 -72.734 8.649 1.00 11.80 276 ASP A O 1
ATOM 2186 N N . PHE A 1 277 ? 66.862 -71.408 8.357 1.00 10.29 277 PHE A N 1
ATOM 2187 C CA . PHE A 1 277 ? 65.978 -72.479 8.804 1.00 9.46 277 PHE A CA 1
ATOM 2188 C C . PHE A 1 277 ? 65.985 -73.745 7.960 1.00 10.83 277 PHE A C 1
ATOM 2189 O O . PHE A 1 277 ? 65.645 -74.814 8.462 1.00 9.34 277 PHE A O 1
ATOM 2197 N N . ARG A 1 278 ? 66.392 -73.641 6.697 1.00 10.56 278 ARG A N 1
ATOM 2198 C CA . ARG A 1 278 ? 66.445 -74.829 5.847 1.00 10.65 278 ARG A CA 1
ATOM 2199 C C . ARG A 1 278 ? 67.586 -75.715 6.343 1.00 10.49 278 ARG A C 1
ATOM 2200 O O . ARG A 1 278 ? 67.472 -76.945 6.372 1.00 9.98 278 ARG A O 1
ATOM 2208 N N . ASP A 1 279 ? 68.685 -75.084 6.744 1.00 10.15 279 ASP A N 1
ATOM 2209 C CA . ASP A 1 279 ? 69.825 -75.824 7.270 1.00 11.33 279 ASP A CA 1
ATOM 2210 C C . ASP A 1 279 ? 69.401 -76.500 8.565 1.00 10.34 279 ASP A C 1
ATOM 2211 O O . ASP A 1 279 ? 69.778 -77.639 8.834 1.00 11.96 279 ASP A O 1
ATOM 2216 N N . ILE A 1 280 ? 68.609 -75.790 9.364 1.00 9.58 280 ILE A N 1
ATOM 2217 C CA . ILE A 1 280 ? 68.142 -76.326 10.636 1.00 7.75 280 ILE A CA 1
ATOM 2218 C C . ILE A 1 280 ? 67.193 -77.508 10.423 1.00 8.87 280 ILE A C 1
ATOM 2219 O O . ILE A 1 280 ? 67.159 -78.425 11.236 1.00 8.24 280 ILE A O 1
ATOM 2224 N N . MET A 1 281 ? 66.427 -77.499 9.333 1.00 9.03 281 MET A N 1
ATOM 2225 C CA . MET A 1 281 ? 65.534 -78.628 9.059 1.00 9.54 281 MET A CA 1
ATOM 2226 C C . MET A 1 281 ? 66.392 -79.880 8.883 1.00 9.22 281 MET A C 1
ATOM 2227 O O . MET A 1 281 ? 66.088 -80.933 9.437 1.00 7.96 281 MET A O 1
ATOM 2232 N N . LYS A 1 282 ? 67.466 -79.756 8.107 1.00 10.63 282 LYS A N 1
ATOM 2233 C CA . LYS A 1 282 ? 68.365 -80.882 7.868 1.00 11.88 282 LYS A CA 1
ATOM 2234 C C . LYS A 1 282 ? 69.006 -81.342 9.171 1.00 11.33 282 LYS A C 1
ATOM 2235 O O . LYS A 1 282 ? 69.069 -82.541 9.453 1.00 11.21 282 LYS A O 1
ATOM 2241 N N . LEU A 1 283 ? 69.479 -80.387 9.964 1.00 10.69 283 LEU A N 1
ATOM 2242 C CA . LEU A 1 283 ? 70.096 -80.711 11.243 1.00 10.20 283 LEU A CA 1
ATOM 2243 C C . LEU A 1 283 ? 69.108 -81.457 12.131 1.00 11.38 283 LEU A C 1
ATOM 2244 O O . LEU A 1 283 ? 69.456 -82.459 12.759 1.00 11.41 283 LEU A O 1
ATOM 2249 N N . THR A 1 284 ? 67.870 -80.972 12.175 1.00 10.83 284 THR A N 1
ATOM 2250 C CA . THR A 1 284 ? 66.850 -81.589 13.020 1.00 10.43 284 THR A CA 1
ATOM 2251 C C . THR A 1 284 ? 66.522 -83.030 12.623 1.00 10.72 284 THR A C 1
ATOM 2252 O O . THR A 1 284 ? 66.486 -83.922 13.476 1.00 7.94 284 THR A O 1
ATOM 2256 N N . GLU A 1 285 ? 66.291 -83.280 11.339 1.00 11.44 285 GLU A N 1
ATOM 2257 C CA . GLU A 1 285 ? 65.978 -84.643 10.938 1.00 13.45 285 GLU A CA 1
ATOM 2258 C C . GLU A 1 285 ? 67.201 -85.547 11.116 1.00 14.01 285 GLU A C 1
ATOM 2259 O O . GLU A 1 285 ? 67.056 -86.711 11.485 1.00 14.16 285 GLU A O 1
ATOM 2265 N N . ASN A 1 286 ? 68.404 -85.013 10.904 1.00 14.83 286 ASN A N 1
ATOM 2266 C CA . ASN A 1 286 ? 69.609 -85.822 11.078 1.00 15.04 286 ASN A CA 1
ATOM 2267 C C . ASN A 1 286 ? 69.865 -86.162 12.546 1.00 14.68 286 ASN A C 1
ATOM 2268 O O . ASN A 1 286 ? 70.205 -87.301 12.878 1.00 14.91 286 ASN A O 1
ATOM 2273 N N . LEU A 1 287 ? 69.702 -85.171 13.419 1.00 12.58 287 LEU A N 1
ATOM 2274 C CA . LEU A 1 287 ? 69.905 -85.357 14.851 1.00 11.83 287 LEU A CA 1
ATOM 2275 C C . LEU A 1 287 ? 68.946 -86.395 15.415 1.00 11.45 287 LEU A C 1
ATOM 2276 O O . LEU A 1 287 ? 69.353 -87.316 16.126 1.00 12.29 287 LEU A O 1
ATOM 2281 N N . ILE A 1 288 ? 67.666 -86.246 15.096 1.00 10.97 288 ILE A N 1
ATOM 2282 C CA . ILE A 1 288 ? 66.672 -87.176 15.599 1.00 12.06 288 ILE A CA 1
ATOM 2283 C C . ILE A 1 288 ? 66.864 -88.571 15.002 1.00 12.08 288 ILE A C 1
ATOM 2284 O O . ILE A 1 288 ? 66.713 -89.570 15.704 1.00 11.84 288 ILE A O 1
ATOM 2289 N N . ALA A 1 289 ? 67.219 -88.641 13.721 1.00 12.95 289 ALA A N 1
ATOM 2290 C CA . ALA A 1 289 ? 67.453 -89.939 13.087 1.00 13.99 289 ALA A CA 1
ATOM 2291 C C . ALA A 1 289 ? 68.660 -90.607 13.736 1.00 14.28 289 ALA A C 1
ATOM 2292 O O . ALA A 1 289 ? 68.663 -91.816 13.958 1.00 14.61 289 ALA A O 1
ATOM 2294 N N . HIS A 1 290 ? 69.685 -89.816 14.037 1.00 13.06 290 HIS A N 1
ATOM 2295 C CA . HIS A 1 290 ? 70.885 -90.342 14.675 1.00 12.88 290 HIS A CA 1
ATOM 2296 C C . HIS A 1 290 ? 70.518 -90.966 16.019 1.00 12.31 290 HIS A C 1
ATOM 2297 O O . HIS A 1 290 ? 70.920 -92.088 16.329 1.00 11.39 290 HIS A O 1
ATOM 2304 N N . ILE A 1 291 ? 69.745 -90.230 16.811 1.00 11.12 291 ILE A N 1
ATOM 2305 C CA . ILE A 1 291 ? 69.323 -90.697 18.127 1.00 10.85 291 ILE A CA 1
ATOM 2306 C C . ILE A 1 291 ? 68.492 -91.971 18.049 1.00 12.45 291 ILE A C 1
ATOM 2307 O O . ILE A 1 291 ? 68.778 -92.949 18.748 1.00 11.95 291 ILE A O 1
ATOM 2312 N N . ALA A 1 292 ? 67.461 -91.962 17.206 1.00 11.46 292 ALA A N 1
ATOM 2313 C CA . ALA A 1 292 ? 66.608 -93.134 17.052 1.00 11.40 292 ALA A CA 1
ATOM 2314 C C . ALA A 1 292 ? 67.428 -94.346 16.612 1.00 12.76 292 ALA A C 1
ATOM 2315 O O . ALA A 1 292 ? 67.251 -95.452 17.125 1.00 12.24 292 ALA A O 1
ATOM 2317 N N . THR A 1 293 ? 68.331 -94.129 15.665 1.00 13.02 293 THR A N 1
ATOM 2318 C CA . THR A 1 293 ? 69.167 -95.211 15.156 1.00 15.96 293 THR A CA 1
ATOM 2319 C C . THR A 1 293 ? 70.075 -95.800 16.231 1.00 16.20 293 THR A C 1
ATOM 2320 O O . THR A 1 293 ? 70.147 -97.018 16.388 1.00 17.42 293 THR A O 1
ATOM 2324 N N . GLU A 1 294 ? 70.760 -94.947 16.981 1.00 16.91 294 GLU A N 1
ATOM 2325 C CA . GLU A 1 294 ? 71.654 -95.439 18.020 1.00 17.88 294 GLU A CA 1
ATOM 2326 C C . GLU A 1 294 ? 70.920 -96.149 19.141 1.00 19.22 294 GLU A C 1
ATOM 2327 O O . GLU A 1 294 ? 71.338 -97.212 19.590 1.00 18.72 294 GLU A O 1
ATOM 2333 N N . VAL A 1 295 ? 69.817 -95.562 19.584 1.00 18.69 295 VAL A N 1
ATOM 2334 C CA . VAL A 1 295 ? 69.055 -96.119 20.695 1.00 19.06 295 VAL A CA 1
ATOM 2335 C C . VAL A 1 295 ? 68.102 -97.265 20.370 1.00 18.44 295 VAL A C 1
ATOM 2336 O O . VAL A 1 295 ? 68.006 -98.225 21.138 1.00 20.06 295 VAL A O 1
ATOM 2340 N N . LEU A 1 296 ? 67.407 -97.178 19.239 1.00 16.65 296 LEU A N 1
ATOM 2341 C CA . LEU A 1 296 ? 66.451 -98.213 18.862 1.00 17.72 296 LEU A CA 1
ATOM 2342 C C . LEU A 1 296 ? 66.929 -99.109 17.724 1.00 16.73 296 LEU A C 1
ATOM 2343 O O . LEU A 1 296 ? 66.334 -100.149 17.465 1.00 18.29 296 LEU A O 1
ATOM 2348 N N . GLY A 1 297 ? 67.990 -98.697 17.040 1.00 16.88 297 GLY A N 1
ATOM 2349 C CA . GLY A 1 297 ? 68.508 -99.494 15.943 1.00 17.55 297 GLY A CA 1
ATOM 2350 C C . GLY A 1 297 ? 67.825 -99.220 14.618 1.00 16.74 297 GLY A C 1
ATOM 2351 O O . GLY A 1 297 ? 68.224 -99.763 13.584 1.00 17.38 297 GLY A O 1
ATOM 2352 N N . THR A 1 298 ? 66.794 -98.379 14.640 1.00 15.91 298 THR A N 1
ATOM 2353 C CA . THR A 1 298 ? 66.061 -98.041 13.422 1.00 15.99 298 THR A CA 1
ATOM 2354 C C . THR A 1 298 ? 65.259 -96.753 13.586 1.00 14.58 298 THR A C 1
ATOM 2355 O O . THR A 1 298 ? 64.974 -96.326 14.706 1.00 12.73 298 THR A O 1
ATOM 2359 N N . THR A 1 299 ? 64.905 -96.140 12.461 1.00 13.97 299 THR A N 1
ATOM 2360 C CA . THR A 1 299 ? 64.123 -94.910 12.474 1.00 14.04 299 THR A CA 1
ATOM 2361 C C . THR A 1 299 ? 62.643 -95.181 12.219 1.00 15.25 299 THR A C 1
ATOM 2362 O O . THR A 1 299 ? 61.834 -94.253 12.166 1.00 17.10 299 THR A O 1
ATOM 2366 N N . LYS A 1 300 ? 62.290 -96.452 12.045 1.00 15.24 300 LYS A N 1
ATOM 2367 C CA . LYS A 1 300 ? 60.892 -96.824 11.862 1.00 17.13 300 LYS A CA 1
ATOM 2368 C C . LYS A 1 300 ? 60.448 -97.303 13.238 1.00 17.05 300 LYS A C 1
ATOM 2369 O O . LYS A 1 300 ? 60.912 -98.336 13.735 1.00 17.20 300 LYS A O 1
ATOM 2375 N N . ILE A 1 301 ? 59.565 -96.534 13.866 1.00 16.39 301 ILE A N 1
ATOM 2376 C CA . ILE A 1 301 ? 59.107 -96.863 15.206 1.00 16.50 301 ILE A CA 1
ATOM 2377 C C . ILE A 1 301 ? 57.596 -96.979 15.336 1.00 18.39 301 ILE A C 1
ATOM 2378 O O . ILE A 1 301 ? 56.841 -96.672 14.408 1.00 19.24 301 ILE A O 1
ATOM 2383 N N . GLN A 1 302 ? 57.171 -97.426 16.509 1.00 16.52 302 GLN A N 1
ATOM 2384 C CA . GLN A 1 302 ? 55.762 -97.582 16.814 1.00 17.26 302 GLN A CA 1
ATOM 2385 C C . GLN A 1 302 ? 55.427 -96.619 17.938 1.00 16.04 302 GLN A C 1
ATOM 2386 O O . GLN A 1 302 ? 56.163 -96.532 18.923 1.00 15.98 302 GLN A O 1
ATOM 2392 N N . TYR A 1 303 ? 54.336 -95.878 17.784 1.00 13.62 303 TYR A N 1
ATOM 2393 C CA . TYR A 1 303 ? 53.898 -94.961 18.828 1.00 12.85 303 TYR A CA 1
ATOM 2394 C C . TYR A 1 303 ? 52.383 -95.040 18.863 1.00 14.42 303 TYR A C 1
ATOM 2395 O O . TYR A 1 303 ? 51.709 -94.624 17.919 1.00 13.70 303 TYR A O 1
ATOM 2404 N N . GLY A 1 304 ? 51.845 -95.582 19.950 1.00 15.84 304 GLY A N 1
ATOM 2405 C CA . GLY A 1 304 ? 50.404 -95.720 20.032 1.00 17.37 304 GLY A CA 1
ATOM 2406 C C . GLY A 1 304 ? 49.997 -96.645 18.899 1.00 18.37 304 GLY A C 1
ATOM 2407 O O . GLY A 1 304 ? 50.608 -97.695 18.705 1.00 18.66 304 GLY A O 1
ATOM 2408 N N . GLU A 1 305 ? 48.986 -96.256 18.132 1.00 20.29 305 GLU A N 1
ATOM 2409 C CA . GLU A 1 305 ? 48.531 -97.084 17.020 1.00 22.10 305 GLU A CA 1
ATOM 2410 C C . GLU A 1 305 ? 49.156 -96.633 15.710 1.00 21.04 305 GLU A C 1
ATOM 2411 O O . GLU A 1 305 ? 48.694 -97.011 14.631 1.00 22.54 305 GLU A O 1
ATOM 2417 N N . HIS A 1 306 ? 50.214 -95.834 15.802 1.00 18.23 306 HIS A N 1
ATOM 2418 C CA . HIS A 1 306 ? 50.871 -95.319 14.608 1.00 17.18 306 HIS A CA 1
ATOM 2419 C C . HIS A 1 306 ? 52.228 -95.935 14.291 1.00 16.51 306 HIS A C 1
ATOM 2420 O O . HIS A 1 306 ? 53.027 -96.226 15.182 1.00 15.84 306 HIS A O 1
ATOM 2427 N N . LEU A 1 307 ? 52.472 -96.134 13.003 1.00 16.28 307 LEU A N 1
ATOM 2428 C CA . LEU A 1 307 ? 53.753 -96.630 12.533 1.00 17.17 307 LEU A CA 1
ATOM 2429 C C . LEU A 1 307 ? 54.400 -95.339 12.047 1.00 15.87 307 LEU A C 1
ATOM 2430 O O . LEU A 1 307 ? 54.031 -94.801 10.999 1.00 16.04 307 LEU A O 1
ATOM 2435 N N . VAL A 1 308 ? 55.342 -94.828 12.828 1.00 14.66 308 VAL A N 1
ATOM 2436 C CA . VAL A 1 308 ? 55.999 -93.573 12.496 1.00 12.86 308 VAL A CA 1
ATOM 2437 C C . VAL A 1 308 ? 57.349 -93.779 11.831 1.00 13.34 308 VAL A C 1
ATOM 2438 O O . VAL A 1 308 ? 58.230 -94.437 12.381 1.00 14.42 308 VAL A O 1
ATOM 2442 N N . ASP A 1 309 ? 57.508 -93.214 10.639 1.00 14.73 309 ASP A N 1
ATOM 2443 C CA . ASP A 1 309 ? 58.766 -93.346 9.914 1.00 14.41 309 ASP A CA 1
ATOM 2444 C C . ASP A 1 309 ? 59.605 -92.083 10.087 1.00 13.65 309 ASP A C 1
ATOM 2445 O O . ASP A 1 309 ? 59.302 -91.044 9.504 1.00 14.08 309 ASP A O 1
ATOM 2450 N N . LEU A 1 310 ? 60.656 -92.181 10.900 1.00 13.25 310 LEU A N 1
ATOM 2451 C CA . LEU A 1 310 ? 61.542 -91.049 11.171 1.00 13.10 310 LEU A CA 1
ATOM 2452 C C . LEU A 1 310 ? 62.729 -90.993 10.217 1.00 12.82 310 LEU A C 1
ATOM 2453 O O . LEU A 1 310 ? 63.705 -90.282 10.460 1.00 13.31 310 LEU A O 1
ATOM 2458 N N . THR A 1 311 ? 62.645 -91.738 9.124 1.00 12.81 311 THR A N 1
ATOM 2459 C CA . THR A 1 311 ? 63.728 -91.748 8.152 1.00 11.58 311 THR A CA 1
ATOM 2460 C C . THR A 1 311 ? 63.761 -90.461 7.321 1.00 12.27 311 THR A C 1
ATOM 2461 O O . THR A 1 311 ? 62.771 -90.102 6.684 1.00 12.17 311 THR A O 1
ATOM 2465 N N . PRO A 1 312 ? 64.894 -89.738 7.335 1.00 11.63 312 PRO A N 1
ATOM 2466 C CA . PRO A 1 312 ? 64.979 -88.503 6.544 1.00 13.01 312 PRO A CA 1
ATOM 2467 C C . PRO A 1 312 ? 64.925 -88.901 5.065 1.00 13.21 312 PRO A C 1
ATOM 2468 O O . PRO A 1 312 ? 65.313 -90.020 4.725 1.00 12.38 312 PRO A O 1
ATOM 2472 N N . GLU A 1 313 ? 64.476 -88.011 4.178 1.00 13.76 313 GLU A N 1
ATOM 2473 C CA . GLU A 1 313 ? 64.041 -86.659 4.518 1.00 14.67 313 GLU A CA 1
ATOM 2474 C C . GLU A 1 313 ? 62.563 -86.605 4.868 1.00 13.59 313 GLU A C 1
ATOM 2475 O O . GLU A 1 313 ? 61.756 -87.355 4.314 1.00 14.05 313 GLU A O 1
ATOM 2481 N N . TRP A 1 314 ? 62.204 -85.701 5.772 1.00 12.31 314 TRP A N 1
ATOM 2482 C CA . TRP A 1 314 ? 60.812 -85.572 6.186 1.00 12.06 314 TRP A CA 1
ATOM 2483 C C . TRP A 1 314 ? 60.030 -84.613 5.301 1.00 12.19 314 TRP A C 1
ATOM 2484 O O . TRP A 1 314 ? 60.601 -83.837 4.539 1.00 12.61 314 TRP A O 1
ATOM 2495 N N . ARG A 1 315 ? 58.711 -84.674 5.407 1.00 12.00 315 ARG A N 1
ATOM 2496 C CA . ARG A 1 315 ? 57.846 -83.814 4.609 1.00 12.49 315 ARG A CA 1
ATOM 2497 C C . ARG A 1 315 ? 57.969 -82.338 4.984 1.00 12.22 315 ARG A C 1
ATOM 2498 O O . ARG A 1 315 ? 58.038 -82.000 6.164 1.00 12.95 315 ARG A O 1
ATOM 2506 N N . ARG A 1 316 ? 58.017 -81.469 3.976 1.00 11.29 316 ARG A N 1
ATOM 2507 C CA . ARG A 1 316 ? 58.064 -80.020 4.189 1.00 12.57 316 ARG A CA 1
ATOM 2508 C C . ARG A 1 316 ? 56.706 -79.534 3.701 1.00 12.24 316 ARG A C 1
ATOM 2509 O O . ARG A 1 316 ? 56.305 -79.852 2.582 1.00 12.22 316 ARG A O 1
ATOM 2517 N N . LEU A 1 317 ? 55.997 -78.769 4.522 1.00 11.69 317 LEU A N 1
ATOM 2518 C CA . LEU A 1 317 ? 54.676 -78.284 4.131 1.00 11.81 317 LEU A CA 1
ATOM 2519 C C . LEU A 1 317 ? 54.424 -76.900 4.719 1.00 11.24 317 LEU A C 1
ATOM 2520 O O . LEU A 1 317 ? 54.513 -76.713 5.928 1.00 10.89 317 LEU A O 1
ATOM 2525 N N . HIS A 1 318 ? 54.114 -75.928 3.867 1.00 10.41 318 HIS A N 1
ATOM 2526 C CA . HIS A 1 318 ? 53.853 -74.579 4.350 1.00 9.99 318 HIS A CA 1
ATOM 2527 C C . HIS A 1 318 ? 52.549 -74.604 5.143 1.00 10.43 318 HIS A C 1
ATOM 2528 O O . HIS A 1 318 ? 51.612 -75.302 4.766 1.00 11.45 318 HIS A O 1
ATOM 2535 N N . MET A 1 319 ? 52.492 -73.849 6.238 1.00 8.85 319 MET A N 1
ATOM 2536 C CA . MET A 1 319 ? 51.286 -73.811 7.069 1.00 9.41 319 MET A CA 1
ATOM 2537 C C . MET A 1 319 ? 50.047 -73.475 6.248 1.00 10.15 319 MET A C 1
ATOM 2538 O O . MET A 1 319 ? 48.992 -74.072 6.442 1.00 8.87 319 MET A O 1
ATOM 2543 N N . VAL A 1 320 ? 50.174 -72.514 5.336 1.00 10.26 320 VAL A N 1
ATOM 2544 C CA . VAL A 1 320 ? 49.038 -72.119 4.508 1.00 9.46 320 VAL A CA 1
ATOM 2545 C C . VAL A 1 320 ? 48.601 -73.264 3.594 1.00 10.62 320 VAL A C 1
ATOM 2546 O O . VAL A 1 320 ? 47.407 -73.495 3.397 1.00 10.95 320 VAL A O 1
ATOM 2550 N N . ASP A 1 321 ? 49.564 -73.994 3.044 1.00 11.59 321 ASP A N 1
ATOM 2551 C CA . ASP A 1 321 ? 49.227 -75.113 2.175 1.00 11.84 321 ASP A CA 1
ATOM 2552 C C . ASP A 1 321 ? 48.601 -76.240 2.992 1.00 12.21 321 ASP A C 1
ATOM 2553 O O . ASP A 1 321 ? 47.755 -76.999 2.494 1.00 11.11 321 ASP A O 1
ATOM 2558 N N . ALA A 1 322 ? 49.012 -76.339 4.252 1.00 11.57 322 ALA A N 1
ATOM 2559 C CA . ALA A 1 322 ? 48.481 -77.362 5.146 1.00 11.63 322 ALA A CA 1
ATOM 2560 C C . ALA A 1 322 ? 47.000 -77.097 5.390 1.00 11.54 322 ALA A C 1
ATOM 2561 O O . ALA A 1 322 ? 46.176 -78.011 5.339 1.00 11.69 322 ALA A O 1
ATOM 2563 N N . ILE A 1 323 ? 46.670 -75.837 5.657 1.00 11.23 323 ILE A N 1
ATOM 2564 C CA . ILE A 1 323 ? 45.290 -75.451 5.899 1.00 11.22 323 ILE A CA 1
ATOM 2565 C C . ILE A 1 323 ? 44.464 -75.695 4.638 1.00 13.68 323 ILE A C 1
ATOM 2566 O O . ILE A 1 323 ? 43.308 -76.122 4.712 1.00 13.23 323 ILE A O 1
ATOM 2571 N N . LYS A 1 324 ? 45.062 -75.454 3.476 1.00 14.14 324 LYS A N 1
ATOM 2572 C CA . LYS A 1 324 ? 44.344 -75.678 2.230 1.00 15.38 324 LYS A CA 1
ATOM 2573 C C . LYS A 1 324 ? 44.060 -77.168 2.022 1.00 14.58 324 LYS A C 1
ATOM 2574 O O . LYS A 1 324 ? 42.957 -77.541 1.618 1.00 14.48 324 LYS A O 1
ATOM 2580 N N . GLU A 1 325 ? 45.043 -78.017 2.310 1.00 13.13 325 GLU A N 1
ATOM 2581 C CA . GLU A 1 325 ? 44.876 -79.461 2.135 1.00 14.47 325 GLU A CA 1
ATOM 2582 C C . GLU A 1 325 ? 43.927 -80.103 3.144 1.00 15.50 325 GLU A C 1
ATOM 2583 O O . GLU A 1 325 ? 43.079 -80.926 2.785 1.00 15.31 325 GLU A O 1
ATOM 2589 N N . TYR A 1 326 ? 44.069 -79.721 4.407 1.00 14.10 326 TYR A N 1
ATOM 2590 C CA . TYR A 1 326 ? 43.272 -80.309 5.473 1.00 13.53 326 TYR A CA 1
ATOM 2591 C C . TYR A 1 326 ? 41.962 -79.623 5.851 1.00 13.71 326 TYR A C 1
ATOM 2592 O O . TYR A 1 326 ? 41.158 -80.198 6.579 1.00 12.98 326 TYR A O 1
ATOM 2601 N N . VAL A 1 327 ? 41.743 -78.405 5.361 1.00 14.11 327 VAL A N 1
ATOM 2602 C CA . VAL A 1 327 ? 40.509 -77.681 5.657 1.00 14.25 327 VAL A CA 1
ATOM 2603 C C . VAL A 1 327 ? 39.823 -77.216 4.378 1.00 15.01 327 VAL A C 1
ATOM 2604 O O . VAL A 1 327 ? 38.622 -77.423 4.203 1.00 14.68 327 VAL A O 1
ATOM 2608 N N . GLY A 1 328 ? 40.586 -76.583 3.491 1.00 15.20 328 GLY A N 1
ATOM 2609 C CA . GLY A 1 328 ? 40.023 -76.107 2.236 1.00 15.51 328 GLY A CA 1
ATOM 2610 C C . GLY A 1 328 ? 40.122 -74.603 2.048 1.00 16.84 328 GLY A C 1
ATOM 2611 O O . GLY A 1 328 ? 39.882 -74.086 0.956 1.00 17.90 328 GLY A O 1
ATOM 2612 N N . VAL A 1 329 ? 40.456 -73.891 3.117 1.00 15.17 329 VAL A N 1
ATOM 2613 C CA . VAL A 1 329 ? 40.587 -72.442 3.050 1.00 15.60 329 VAL A CA 1
ATOM 2614 C C . VAL A 1 329 ? 41.981 -72.087 2.545 1.00 14.70 329 VAL A C 1
ATOM 2615 O O . VAL A 1 329 ? 42.970 -72.660 2.985 1.00 15.34 329 VAL A O 1
ATOM 2619 N N . ASP A 1 330 ? 42.050 -71.137 1.620 1.00 14.89 330 ASP A N 1
ATOM 2620 C CA . ASP A 1 330 ? 43.324 -70.717 1.045 1.00 15.89 330 ASP A CA 1
ATOM 2621 C C . ASP A 1 330 ? 43.741 -69.342 1.567 1.00 15.55 330 ASP A C 1
ATOM 2622 O O . ASP A 1 330 ? 43.271 -68.315 1.072 1.00 14.82 330 ASP A O 1
ATOM 2627 N N . PHE A 1 331 ? 44.625 -69.317 2.562 1.00 15.44 331 PHE A N 1
ATOM 2628 C CA . PHE A 1 331 ? 45.071 -68.051 3.128 1.00 14.02 331 PHE A CA 1
ATOM 2629 C C . PHE A 1 331 ? 46.182 -67.344 2.354 1.00 13.97 331 PHE A C 1
ATOM 2630 O O . PHE A 1 331 ? 46.750 -66.367 2.837 1.00 14.27 331 PHE A O 1
ATOM 2638 N N . TRP A 1 332 ? 46.502 -67.828 1.159 1.00 14.31 332 TRP A N 1
ATOM 2639 C CA . TRP A 1 332 ? 47.517 -67.155 0.354 1.00 13.85 332 TRP A CA 1
ATOM 2640 C C . TRP A 1 332 ? 46.888 -65.858 -0.148 1.00 14.37 332 TRP A C 1
ATOM 2641 O O . TRP A 1 332 ? 47.581 -64.891 -0.465 1.00 13.52 332 TRP A O 1
ATOM 2652 N N . ARG A 1 333 ? 45.561 -65.849 -0.222 1.00 15.25 333 ARG A N 1
ATOM 2653 C CA . ARG A 1 333 ? 44.827 -64.675 -0.680 1.00 16.64 333 ARG A CA 1
ATOM 2654 C C . ARG A 1 333 ? 44.979 -63.520 0.298 1.00 17.92 333 ARG A C 1
ATOM 2655 O O . ARG A 1 333 ? 44.851 -63.704 1.509 1.00 16.85 333 ARG A O 1
ATOM 2663 N N . GLN A 1 334 ? 45.257 -62.332 -0.229 1.00 17.91 334 GLN A N 1
ATOM 2664 C CA . GLN A 1 334 ? 45.393 -61.151 0.612 1.00 19.10 334 GLN A CA 1
ATOM 2665 C C . GLN A 1 334 ? 43.985 -60.814 1.065 1.00 19.56 334 GLN A C 1
ATOM 2666 O O . GLN A 1 334 ? 43.084 -60.670 0.236 1.00 19.87 334 GLN A O 1
ATOM 2672 N N . MET A 1 335 ? 43.789 -60.693 2.373 1.00 19.39 335 MET A N 1
ATOM 2673 C CA . MET A 1 335 ? 42.471 -60.385 2.913 1.00 19.34 335 MET A CA 1
ATOM 2674 C C . MET A 1 335 ? 42.566 -59.522 4.162 1.00 19.67 335 MET A C 1
ATOM 2675 O O . MET A 1 335 ? 43.624 -59.422 4.784 1.00 18.46 335 MET A O 1
ATOM 2680 N N . SER A 1 336 ? 41.447 -58.905 4.524 1.00 19.18 336 SER A N 1
ATOM 2681 C CA . SER A 1 336 ? 41.396 -58.040 5.698 1.00 19.83 336 SER A CA 1
ATOM 2682 C C . SER A 1 336 ? 41.243 -58.898 6.939 1.00 19.19 336 SER A C 1
ATOM 2683 O O . SER A 1 336 ? 40.862 -60.065 6.847 1.00 20.16 336 SER A O 1
ATOM 2686 N N . ASP A 1 337 ? 41.529 -58.321 8.101 1.00 18.36 337 ASP A N 1
ATOM 2687 C CA . ASP A 1 337 ? 41.388 -59.071 9.338 1.00 19.11 337 ASP A CA 1
ATOM 2688 C C . ASP A 1 337 ? 39.931 -59.478 9.503 1.00 20.22 337 ASP A C 1
ATOM 2689 O O . ASP A 1 337 ? 39.632 -60.568 9.987 1.00 20.00 337 ASP A O 1
ATOM 2694 N N . GLU A 1 338 ? 39.022 -58.600 9.090 1.00 21.12 338 GLU A N 1
ATOM 2695 C CA . GLU A 1 338 ? 37.598 -58.890 9.197 1.00 22.01 338 GLU A CA 1
ATOM 2696 C C . GLU A 1 338 ? 37.240 -60.088 8.327 1.00 21.03 338 GLU A C 1
ATOM 2697 O O . GLU A 1 338 ? 36.428 -60.930 8.713 1.00 21.16 338 GLU A O 1
ATOM 2703 N N . GLU A 1 339 ? 37.846 -60.171 7.148 1.00 21.44 339 GLU A N 1
ATOM 2704 C CA . GLU A 1 339 ? 37.574 -61.295 6.264 1.00 20.75 339 GLU A CA 1
ATOM 2705 C C . GLU A 1 339 ? 38.060 -62.592 6.912 1.00 20.28 339 GLU A C 1
ATOM 2706 O O . GLU A 1 339 ? 37.401 -63.628 6.823 1.00 19.21 339 GLU A O 1
ATOM 2712 N N . ALA A 1 340 ? 39.209 -62.532 7.575 1.00 20.22 340 ALA A N 1
ATOM 2713 C CA . ALA A 1 340 ? 39.749 -63.710 8.245 1.00 19.76 340 ALA A CA 1
ATOM 2714 C C . ALA A 1 340 ? 38.855 -64.115 9.420 1.00 19.95 340 ALA A C 1
ATOM 2715 O O . ALA A 1 340 ? 38.670 -65.303 9.687 1.00 19.02 340 ALA A O 1
ATOM 2717 N N . ARG A 1 341 ? 38.301 -63.129 10.124 1.00 20.76 341 ARG A N 1
ATOM 2718 C CA . ARG A 1 341 ? 37.423 -63.411 11.259 1.00 21.79 341 ARG A CA 1
ATOM 2719 C C . ARG A 1 341 ? 36.137 -64.085 10.796 1.00 21.64 341 ARG A C 1
ATOM 2720 O O . ARG A 1 341 ? 35.600 -64.954 11.484 1.00 21.78 341 ARG A O 1
ATOM 2728 N N . GLU A 1 342 ? 35.652 -63.690 9.624 1.00 23.28 342 GLU A N 1
ATOM 2729 C CA . GLU A 1 342 ? 34.440 -64.283 9.070 1.00 24.38 342 GLU A CA 1
ATOM 2730 C C . GLU A 1 342 ? 34.696 -65.748 8.739 1.00 22.81 342 GLU A C 1
ATOM 2731 O O . GLU A 1 342 ? 33.884 -66.617 9.054 1.00 22.68 342 GLU A O 1
ATOM 2737 N N . LEU A 1 343 ? 35.825 -66.018 8.093 1.00 20.57 343 LEU A N 1
ATOM 2738 C CA . LEU A 1 343 ? 36.178 -67.386 7.741 1.00 20.14 343 LEU A CA 1
ATOM 2739 C C . LEU A 1 343 ? 36.271 -68.248 8.996 1.00 19.09 343 LEU A C 1
ATOM 2740 O O . LEU A 1 343 ? 35.820 -69.391 9.006 1.00 19.62 343 LEU A O 1
ATOM 2745 N N . ALA A 1 344 ? 36.854 -67.692 10.055 1.00 19.58 344 ALA A N 1
ATOM 2746 C CA . ALA A 1 344 ? 36.999 -68.417 11.309 1.00 18.93 344 ALA A CA 1
ATOM 2747 C C . ALA A 1 344 ? 35.628 -68.822 11.832 1.00 20.85 344 ALA A C 1
ATOM 2748 O O . ALA A 1 344 ? 35.432 -69.949 12.282 1.00 20.31 344 ALA A O 1
ATOM 2750 N N . LYS A 1 345 ? 34.679 -67.895 11.763 1.00 21.66 345 LYS A N 1
ATOM 2751 C CA . LYS A 1 345 ? 33.327 -68.161 12.233 1.00 24.65 345 LYS A CA 1
ATOM 2752 C C . LYS A 1 345 ? 32.671 -69.261 11.409 1.00 24.22 345 LYS A C 1
ATOM 2753 O O . LYS A 1 345 ? 32.059 -70.181 11.952 1.00 25.63 345 LYS A O 1
ATOM 2759 N N . GLU A 1 346 ? 32.808 -69.165 10.095 1.00 25.89 346 GLU A N 1
ATOM 2760 C CA . GLU A 1 346 ? 32.230 -70.150 9.195 1.00 26.32 346 GLU A CA 1
ATOM 2761 C C . GLU A 1 346 ? 32.811 -71.547 9.387 1.00 26.08 346 GLU A C 1
ATOM 2762 O O . GLU A 1 346 ? 32.120 -72.545 9.184 1.00 25.28 346 GLU A O 1
ATOM 2768 N N . HIS A 1 347 ? 34.073 -71.623 9.798 1.00 24.09 347 HIS A N 1
ATOM 2769 C CA . HIS A 1 347 ? 34.726 -72.916 9.969 1.00 23.41 347 HIS A CA 1
ATOM 2770 C C . HIS A 1 347 ? 34.887 -73.407 11.404 1.00 22.84 347 HIS A C 1
ATOM 2771 O O . HIS A 1 347 ? 35.619 -74.365 11.660 1.00 22.52 347 HIS A O 1
ATOM 2778 N N . GLY A 1 348 ? 34.203 -72.753 12.337 1.00 21.79 348 GLY A N 1
ATOM 2779 C CA . GLY A 1 348 ? 34.271 -73.165 13.729 1.00 22.22 348 GLY A CA 1
ATOM 2780 C C . GLY A 1 348 ? 35.610 -72.984 14.422 1.00 21.43 348 GLY A C 1
ATOM 2781 O O . GLY A 1 348 ? 35.939 -73.734 15.342 1.00 21.02 348 GLY A O 1
ATOM 2782 N N . VAL A 1 349 ? 36.378 -71.987 13.994 1.00 21.39 349 VAL A N 1
ATOM 2783 C CA . VAL A 1 349 ? 37.679 -71.706 14.592 1.00 19.63 349 VAL A CA 1
ATOM 2784 C C . VAL A 1 349 ? 37.534 -70.600 15.634 1.00 20.98 349 VAL A C 1
ATOM 2785 O O . VAL A 1 349 ? 37.109 -69.494 15.312 1.00 19.10 349 VAL A O 1
ATOM 2789 N N . GLU A 1 350 ? 37.892 -70.907 16.878 1.00 20.95 350 GLU A N 1
ATOM 2790 C CA . GLU A 1 350 ? 37.800 -69.949 17.973 1.00 21.80 350 GLU A CA 1
ATOM 2791 C C . GLU A 1 350 ? 38.937 -68.933 17.911 1.00 21.99 350 GLU A C 1
ATOM 2792 O O . GLU A 1 350 ? 40.094 -69.294 17.696 1.00 20.47 350 GLU A O 1
ATOM 2798 N N . VAL A 1 351 ? 38.605 -67.662 18.105 1.00 21.69 351 VAL A N 1
ATOM 2799 C CA . VAL A 1 351 ? 39.604 -66.601 18.063 1.00 23.42 351 VAL A CA 1
ATOM 2800 C C . VAL A 1 351 ? 39.460 -65.631 19.232 1.00 24.45 351 VAL A C 1
ATOM 2801 O O . VAL A 1 351 ? 38.372 -65.470 19.788 1.00 24.50 351 VAL A O 1
ATOM 2805 N N . ALA A 1 352 ? 40.567 -64.988 19.595 1.00 23.00 352 ALA A N 1
ATOM 2806 C CA . ALA A 1 352 ? 40.582 -64.028 20.696 1.00 23.66 352 ALA A CA 1
ATOM 2807 C C . ALA A 1 352 ? 40.609 -62.592 20.163 1.00 23.44 352 ALA A C 1
ATOM 2808 O O . ALA A 1 352 ? 41.013 -62.349 19.026 1.00 22.61 352 ALA A O 1
ATOM 2810 N N . PRO A 1 353 ? 40.179 -61.623 20.989 1.00 23.50 353 PRO A N 1
ATOM 2811 C CA . PRO A 1 353 ? 40.119 -60.191 20.671 1.00 22.69 353 PRO A CA 1
ATOM 2812 C C . PRO A 1 353 ? 41.349 -59.564 20.006 1.00 22.69 353 PRO A C 1
ATOM 2813 O O . PRO A 1 353 ? 41.216 -58.778 19.066 1.00 21.52 353 PRO A O 1
ATOM 2817 N N . HIS A 1 354 ? 42.537 -59.900 20.502 1.00 20.76 354 HIS A N 1
ATOM 2818 C CA . HIS A 1 354 ? 43.781 -59.339 19.975 1.00 20.84 354 HIS A CA 1
ATOM 2819 C C . HIS A 1 354 ? 44.234 -59.923 18.636 1.00 20.32 354 HIS A C 1
ATOM 2820 O O . HIS A 1 354 ? 45.147 -59.394 18.001 1.00 19.50 354 HIS A O 1
ATOM 2827 N N . MET A 1 355 ? 43.590 -60.998 18.198 1.00 20.25 355 MET A N 1
ATOM 2828 C CA . MET A 1 355 ? 43.983 -61.653 16.955 1.00 19.20 355 MET A CA 1
ATOM 2829 C C . MET A 1 355 ? 43.641 -60.966 15.635 1.00 18.84 355 MET A C 1
ATOM 2830 O O . MET A 1 355 ? 42.551 -60.428 15.458 1.00 19.79 355 MET A O 1
ATOM 2835 N N . THR A 1 356 ? 44.602 -60.999 14.715 1.00 16.62 356 THR A N 1
ATOM 2836 C CA . THR A 1 356 ? 44.433 -60.449 13.377 1.00 16.14 356 THR A CA 1
ATOM 2837 C C . THR A 1 356 ? 44.692 -61.604 12.396 1.00 16.10 356 THR A C 1
ATOM 2838 O O . THR A 1 356 ? 44.784 -62.761 12.813 1.00 13.39 356 THR A O 1
ATOM 2842 N N . PHE A 1 357 ? 44.806 -61.301 11.106 1.00 15.38 357 PHE A N 1
ATOM 2843 C CA . PHE A 1 357 ? 45.020 -62.330 10.089 1.00 14.79 357 PHE A CA 1
ATOM 2844 C C . PHE A 1 357 ? 46.005 -63.439 10.463 1.00 14.19 357 PHE A C 1
ATOM 2845 O O . PHE A 1 357 ? 45.660 -64.620 10.411 1.00 13.10 357 PHE A O 1
ATOM 2853 N N . GLY A 1 358 ? 47.225 -63.057 10.827 1.00 13.77 358 GLY A N 1
ATOM 2854 C CA . GLY A 1 358 ? 48.243 -64.034 11.182 1.00 12.87 358 GLY A CA 1
ATOM 2855 C C . GLY A 1 358 ? 47.855 -64.982 12.300 1.00 13.40 358 GLY A C 1
ATOM 2856 O O . GLY A 1 358 ? 48.027 -66.198 12.177 1.00 12.27 358 GLY A O 1
ATOM 2857 N N . HIS A 1 359 ? 47.343 -64.441 13.401 1.00 14.54 359 HIS A N 1
ATOM 2858 C CA . HIS A 1 359 ? 46.937 -65.287 14.519 1.00 14.13 359 HIS A CA 1
ATOM 2859 C C . HIS A 1 359 ? 45.835 -66.244 14.089 1.00 14.43 359 HIS A C 1
ATOM 2860 O O . HIS A 1 359 ? 45.796 -67.391 14.521 1.00 13.90 359 HIS A O 1
ATOM 2867 N N . ILE A 1 360 ? 44.927 -65.762 13.247 1.00 13.70 360 ILE A N 1
ATOM 2868 C CA . ILE A 1 360 ? 43.816 -66.590 12.796 1.00 13.39 360 ILE A CA 1
ATOM 2869 C C . ILE A 1 360 ? 44.269 -67.751 11.923 1.00 12.85 360 ILE A C 1
ATOM 2870 O O . ILE A 1 360 ? 43.740 -68.854 12.032 1.00 12.86 360 ILE A O 1
ATOM 2875 N N . VAL A 1 361 ? 45.250 -67.508 11.062 1.00 11.95 361 VAL A N 1
ATOM 2876 C CA . VAL A 1 361 ? 45.778 -68.571 10.216 1.00 10.79 361 VAL A CA 1
ATOM 2877 C C . VAL A 1 361 ? 46.305 -69.664 11.135 1.00 11.65 361 VAL A C 1
ATOM 2878 O O . VAL A 1 361 ? 46.036 -70.849 10.937 1.00 11.29 361 VAL A O 1
ATOM 2882 N N . ASN A 1 362 ? 47.057 -69.256 12.151 1.00 11.78 362 ASN A N 1
ATOM 2883 C CA . ASN A 1 362 ? 47.613 -70.211 13.099 1.00 11.83 362 ASN A CA 1
ATOM 2884 C C . ASN A 1 362 ? 46.516 -70.969 13.852 1.00 11.47 362 ASN A C 1
ATOM 2885 O O . ASN A 1 362 ? 46.657 -72.163 14.122 1.00 11.34 362 ASN A O 1
ATOM 2890 N N . GLU A 1 363 ? 45.422 -70.289 14.193 1.00 11.13 363 GLU A N 1
ATOM 2891 C CA . GLU A 1 363 ? 44.340 -70.962 14.904 1.00 12.57 363 GLU A CA 1
ATOM 2892 C C . GLU A 1 363 ? 43.690 -72.016 14.016 1.00 11.86 363 GLU A C 1
ATOM 2893 O O . GLU A 1 363 ? 43.310 -73.084 14.496 1.00 11.06 363 GLU A O 1
ATOM 2899 N N . PHE A 1 364 ? 43.561 -71.715 12.725 1.00 11.44 364 PHE A N 1
ATOM 2900 C CA . PHE A 1 364 ? 42.997 -72.674 11.779 1.00 12.20 364 PHE A CA 1
ATOM 2901 C C . PHE A 1 364 ? 43.884 -73.921 11.799 1.00 12.91 364 PHE A C 1
ATOM 2902 O O . PHE A 1 364 ? 43.399 -75.053 11.856 1.00 12.45 364 PHE A O 1
ATOM 2910 N N . PHE A 1 365 ? 45.193 -73.702 11.756 1.00 12.17 365 PHE A N 1
ATOM 2911 C CA . PHE A 1 365 ? 46.135 -74.810 11.761 1.00 12.13 365 PHE A CA 1
ATOM 2912 C C . PHE A 1 365 ? 46.092 -75.626 13.054 1.00 12.59 365 PHE A C 1
ATOM 2913 O O . PHE A 1 365 ? 45.954 -76.850 13.021 1.00 12.59 365 PHE A O 1
ATOM 2921 N N . GLU A 1 366 ? 46.203 -74.953 14.193 1.00 11.54 366 GLU A N 1
ATOM 2922 C CA . GLU A 1 366 ? 46.199 -75.656 15.471 1.00 13.22 366 GLU A CA 1
ATOM 2923 C C . GLU A 1 366 ? 44.913 -76.398 15.793 1.00 12.20 366 GLU A C 1
ATOM 2924 O O . GLU A 1 366 ? 44.947 -77.540 16.258 1.00 12.15 366 GLU A O 1
ATOM 2930 N N . GLN A 1 367 ? 43.783 -75.751 15.541 1.00 12.42 367 GLN A N 1
ATOM 2931 C CA . GLN A 1 367 ? 42.482 -76.332 15.841 1.00 12.99 367 GLN A CA 1
ATOM 2932 C C . GLN A 1 367 ? 41.955 -77.361 14.853 1.00 14.79 367 GLN A C 1
ATOM 2933 O O . GLN A 1 367 ? 41.268 -78.305 15.250 1.00 15.90 367 GLN A O 1
ATOM 2939 N N . LYS A 1 368 ? 42.279 -77.198 13.574 1.00 14.01 368 LYS A N 1
ATOM 2940 C CA . LYS A 1 368 ? 41.745 -78.103 12.566 1.00 14.79 368 LYS A CA 1
ATOM 2941 C C . LYS A 1 368 ? 42.727 -78.949 11.768 1.00 14.75 368 LYS A C 1
ATOM 2942 O O . LYS A 1 368 ? 42.307 -79.849 11.039 1.00 15.62 368 LYS A O 1
ATOM 2948 N N . VAL A 1 369 ? 44.023 -78.690 11.907 1.00 12.67 369 VAL A N 1
ATOM 2949 C CA . VAL A 1 369 ? 45.006 -79.428 11.118 1.00 12.73 369 VAL A CA 1
ATOM 2950 C C . VAL A 1 369 ? 46.071 -80.237 11.851 1.00 12.18 369 VAL A C 1
ATOM 2951 O O . VAL A 1 369 ? 46.267 -81.418 11.562 1.00 13.12 369 VAL A O 1
ATOM 2955 N N . GLU A 1 370 ? 46.751 -79.605 12.799 1.00 14.07 370 GLU A N 1
ATOM 2956 C CA . GLU A 1 370 ? 47.858 -80.262 13.480 1.00 15.30 370 GLU A CA 1
ATOM 2957 C C . GLU A 1 370 ? 47.680 -81.678 14.021 1.00 15.09 370 GLU A C 1
ATOM 2958 O O . GLU A 1 370 ? 48.627 -82.463 13.978 1.00 14.60 370 GLU A O 1
ATOM 2964 N N . ASP A 1 371 ? 46.495 -82.036 14.508 1.00 15.51 371 ASP A N 1
ATOM 2965 C CA . ASP A 1 371 ? 46.331 -83.383 15.046 1.00 17.92 371 ASP A CA 1
ATOM 2966 C C . ASP A 1 371 ? 46.330 -84.476 13.975 1.00 17.54 371 ASP A C 1
ATOM 2967 O O . ASP A 1 371 ? 46.382 -85.661 14.297 1.00 17.26 371 ASP A O 1
ATOM 2972 N N . LYS A 1 372 ? 46.286 -84.082 12.706 1.00 16.63 372 LYS A N 1
ATOM 2973 C CA . LYS A 1 372 ? 46.286 -85.056 11.618 1.00 17.35 372 LYS A CA 1
ATOM 2974 C C . LYS A 1 372 ? 47.690 -85.331 11.091 1.00 15.64 372 LYS A C 1
ATOM 2975 O O . LYS A 1 372 ? 47.891 -86.232 10.276 1.00 14.87 372 LYS A O 1
ATOM 2981 N N . LEU A 1 373 ? 48.665 -84.560 11.556 1.00 13.66 373 LEU A N 1
ATOM 2982 C CA . LEU A 1 373 ? 50.041 -84.737 11.104 1.00 12.19 373 LEU A CA 1
ATOM 2983 C C . LEU A 1 373 ? 50.744 -85.801 11.934 1.00 12.00 373 LEU A C 1
ATOM 2984 O O . LEU A 1 373 ? 51.349 -85.502 12.968 1.00 13.59 373 LEU A O 1
ATOM 2989 N N . ILE A 1 374 ? 50.663 -87.043 11.466 1.00 10.18 374 ILE A N 1
ATOM 2990 C CA . ILE A 1 374 ? 51.266 -88.178 12.157 1.00 10.87 374 ILE A CA 1
ATOM 2991 C C . ILE A 1 374 ? 52.734 -88.393 11.805 1.00 11.06 374 ILE A C 1
ATOM 2992 O O . ILE A 1 374 ? 53.575 -88.545 12.690 1.00 11.80 374 ILE A O 1
ATOM 2997 N N . GLN A 1 375 ? 53.044 -88.428 10.515 1.00 11.09 375 GLN A N 1
ATOM 2998 C CA . GLN A 1 375 ? 54.430 -88.619 10.095 1.00 12.26 375 GLN A CA 1
ATOM 2999 C C . GLN A 1 375 ? 55.191 -87.317 10.330 1.00 11.33 375 GLN A C 1
ATOM 3000 O O . GLN A 1 375 ? 54.617 -86.236 10.225 1.00 13.04 375 GLN A O 1
ATOM 3006 N N . PRO A 1 376 ? 56.496 -87.400 10.646 1.00 13.13 376 PRO A N 1
ATOM 3007 C CA . PRO A 1 376 ? 57.256 -86.168 10.885 1.00 12.39 376 PRO A CA 1
ATOM 3008 C C . PRO A 1 376 ? 57.088 -85.164 9.756 1.00 12.52 376 PRO A C 1
ATOM 3009 O O . PRO A 1 376 ? 57.368 -85.460 8.596 1.00 10.42 376 PRO A O 1
ATOM 3013 N N . THR A 1 377 ? 56.616 -83.972 10.110 1.00 12.22 377 THR A N 1
ATOM 3014 C CA . THR A 1 377 ? 56.372 -82.927 9.128 1.00 11.13 377 THR A CA 1
ATOM 3015 C C . THR A 1 377 ? 56.887 -81.566 9.574 1.00 12.02 377 THR A C 1
ATOM 3016 O O . THR A 1 377 ? 56.633 -81.139 10.701 1.00 10.55 377 THR A O 1
ATOM 3020 N N . PHE A 1 378 ? 57.616 -80.895 8.689 1.00 10.89 378 PHE A N 1
ATOM 3021 C CA . PHE A 1 378 ? 58.113 -79.559 8.972 1.00 11.01 378 PHE A CA 1
ATOM 3022 C C . PHE A 1 378 ? 57.076 -78.564 8.447 1.00 11.97 378 PHE A C 1
ATOM 3023 O O . PHE A 1 378 ? 57.020 -78.289 7.245 1.00 11.40 378 PHE A O 1
ATOM 3031 N N . ILE A 1 379 ? 56.239 -78.047 9.342 1.00 10.89 379 ILE A N 1
ATOM 3032 C CA . ILE A 1 379 ? 55.235 -77.059 8.964 1.00 9.28 379 ILE A CA 1
ATOM 3033 C C . ILE A 1 379 ? 55.979 -75.729 9.034 1.00 10.78 379 ILE A C 1
ATOM 3034 O O . ILE A 1 379 ? 56.539 -75.386 10.076 1.00 10.33 379 ILE A O 1
ATOM 3039 N N . TYR A 1 380 ? 56.012 -74.986 7.930 1.00 9.22 380 TYR A N 1
ATOM 3040 C CA . TYR A 1 380 ? 56.747 -73.728 7.931 1.00 10.16 380 TYR A CA 1
ATOM 3041 C C . TYR A 1 380 ? 55.976 -72.523 7.415 1.00 10.23 380 TYR A C 1
ATOM 3042 O O . TYR A 1 380 ? 54.883 -72.655 6.869 1.00 9.81 380 TYR A O 1
ATOM 3051 N N . GLY A 1 381 ? 56.554 -71.340 7.617 1.00 9.96 381 GLY A N 1
ATOM 3052 C CA . GLY A 1 381 ? 55.919 -70.117 7.162 1.00 9.61 381 GLY A CA 1
ATOM 3053 C C . GLY A 1 381 ? 54.970 -69.487 8.169 1.00 9.67 381 GLY A C 1
ATOM 3054 O O . GLY A 1 381 ? 54.038 -68.785 7.787 1.00 9.76 381 GLY A O 1
ATOM 3055 N N . HIS A 1 382 ? 55.197 -69.736 9.455 1.00 10.03 382 HIS A N 1
ATOM 3056 C CA . HIS A 1 382 ? 54.342 -69.167 10.496 1.00 11.44 382 HIS A CA 1
ATOM 3057 C C . HIS A 1 382 ? 54.142 -67.660 10.321 1.00 10.69 382 HIS A C 1
ATOM 3058 O O . HIS A 1 382 ? 55.087 -66.924 10.047 1.00 11.62 382 HIS A O 1
ATOM 3065 N N . PRO A 1 383 ? 52.894 -67.187 10.455 1.00 12.00 383 PRO A N 1
ATOM 3066 C CA . PRO A 1 383 ? 52.605 -65.758 10.313 1.00 11.35 383 PRO A CA 1
ATOM 3067 C C . PRO A 1 383 ? 53.524 -64.923 11.210 1.00 11.81 383 PRO A C 1
ATOM 3068 O O . PRO A 1 383 ? 53.911 -65.356 12.294 1.00 12.39 383 PRO A O 1
ATOM 3072 N N . VAL A 1 384 ? 53.861 -63.723 10.756 1.00 12.02 384 VAL A N 1
ATOM 3073 C CA . VAL A 1 384 ? 54.752 -62.852 11.505 1.00 12.63 384 VAL A CA 1
ATOM 3074 C C . VAL A 1 384 ? 54.246 -62.447 12.894 1.00 13.21 384 VAL A C 1
ATOM 3075 O O . VAL A 1 384 ? 55.045 -62.297 13.823 1.00 13.13 384 VAL A O 1
ATOM 3079 N N . GLU A 1 385 ? 52.931 -62.295 13.050 1.00 13.33 385 GLU A N 1
ATOM 3080 C CA . GLU A 1 385 ? 52.367 -61.878 14.337 1.00 14.44 385 GLU A CA 1
ATOM 3081 C C . GLU A 1 385 ? 52.642 -62.821 15.500 1.00 14.14 385 GLU A C 1
ATOM 3082 O O . GLU A 1 385 ? 52.706 -62.384 16.649 1.00 14.78 385 GLU A O 1
ATOM 3088 N N . ILE A 1 386 ? 52.787 -64.108 15.212 1.00 11.86 386 ILE A N 1
ATOM 3089 C CA . ILE A 1 386 ? 53.062 -65.074 16.264 1.00 12.23 386 ILE A CA 1
ATOM 3090 C C . ILE A 1 386 ? 54.525 -65.511 16.262 1.00 11.38 386 ILE A C 1
ATOM 3091 O O . ILE A 1 386 ? 54.898 -66.449 16.967 1.00 9.79 386 ILE A O 1
ATOM 3096 N N . SER A 1 387 ? 55.353 -64.814 15.488 1.00 9.91 387 SER A N 1
ATOM 3097 C CA . SER A 1 387 ? 56.775 -65.150 15.376 1.00 11.04 387 SER A CA 1
ATOM 3098 C C . SER A 1 387 ? 57.635 -63.899 15.556 1.00 9.85 387 SER A C 1
ATOM 3099 O O . SER A 1 387 ? 58.362 -63.500 14.649 1.00 10.70 387 SER A O 1
ATOM 3102 N N . PRO A 1 388 ? 57.588 -63.284 16.748 1.00 10.97 388 PRO A N 1
ATOM 3103 C CA . PRO A 1 388 ? 58.348 -62.065 17.057 1.00 11.45 388 PRO A CA 1
ATOM 3104 C C . PRO A 1 388 ? 59.873 -62.122 17.021 1.00 11.57 388 PRO A C 1
ATOM 3105 O O . PRO A 1 388 ? 60.523 -61.079 17.000 1.00 14.07 388 PRO A O 1
ATOM 3109 N N . LEU A 1 389 ? 60.448 -63.320 17.001 1.00 10.76 389 LEU A N 1
ATOM 3110 C CA . LEU A 1 389 ? 61.900 -63.448 16.986 1.00 9.73 389 LEU A CA 1
ATOM 3111 C C . LEU A 1 389 ? 62.438 -64.077 15.703 1.00 11.20 389 LEU A C 1
ATOM 3112 O O . LEU A 1 389 ? 63.630 -64.369 15.605 1.00 9.92 389 LEU A O 1
ATOM 3117 N N . ALA A 1 390 ? 61.559 -64.262 14.718 1.00 11.04 390 ALA A N 1
ATOM 3118 C CA . ALA A 1 390 ? 61.933 -64.872 13.445 1.00 10.34 390 ALA A CA 1
ATOM 3119 C C . ALA A 1 390 ? 61.935 -63.859 12.302 1.00 11.18 390 ALA A C 1
ATOM 3120 O O . ALA A 1 390 ? 61.136 -62.927 12.283 1.00 13.39 390 ALA A O 1
ATOM 3122 N N . LYS A 1 391 ? 62.841 -64.055 11.353 1.00 10.89 391 LYS A N 1
ATOM 3123 C CA . LYS A 1 391 ? 62.964 -63.167 10.200 1.00 10.59 391 LYS A CA 1
ATOM 3124 C C . LYS A 1 391 ? 61.811 -63.361 9.215 1.00 9.97 391 LYS A C 1
ATOM 3125 O O . LYS A 1 391 ? 61.386 -64.487 8.954 1.00 11.51 391 LYS A O 1
ATOM 3131 N N . LYS A 1 392 ? 61.303 -62.264 8.665 1.00 10.34 392 LYS A N 1
ATOM 3132 C CA . LYS A 1 392 ? 60.208 -62.355 7.704 1.00 11.82 392 LYS A CA 1
ATOM 3133 C C . LYS A 1 392 ? 60.671 -63.031 6.420 1.00 12.59 392 LYS A C 1
ATOM 3134 O O . LYS A 1 392 ? 61.848 -62.950 6.042 1.00 11.38 392 LYS A O 1
ATOM 3140 N N . ASN A 1 393 ? 59.739 -63.698 5.752 1.00 13.33 393 ASN A N 1
ATOM 3141 C CA . ASN A 1 393 ? 60.042 -64.341 4.483 1.00 15.85 393 ASN A CA 1
ATOM 3142 C C . ASN A 1 393 ? 60.195 -63.196 3.480 1.00 18.44 393 ASN A C 1
ATOM 3143 O O . ASN A 1 393 ? 59.376 -62.277 3.445 1.00 17.08 393 ASN A O 1
ATOM 3148 N N . PRO A 1 394 ? 61.256 -63.229 2.662 1.00 20.75 394 PRO A N 1
ATOM 3149 C CA . PRO A 1 394 ? 61.510 -62.182 1.666 1.00 22.63 394 PRO A CA 1
ATOM 3150 C C . PRO A 1 394 ? 60.408 -61.999 0.618 1.00 23.75 394 PRO A C 1
ATOM 3151 O O . PRO A 1 394 ? 60.126 -60.878 0.196 1.00 25.78 394 PRO A O 1
ATOM 3155 N N . ASP A 1 395 ? 59.788 -63.100 0.206 1.00 24.05 395 ASP A N 1
ATOM 3156 C CA . ASP A 1 395 ? 58.734 -63.068 -0.810 1.00 24.55 395 ASP A CA 1
ATOM 3157 C C . ASP A 1 395 ? 57.366 -62.581 -0.333 1.00 23.25 395 ASP A C 1
ATOM 3158 O O . ASP A 1 395 ? 56.675 -61.848 -1.046 1.00 22.97 395 ASP A O 1
ATOM 3163 N N . ASP A 1 396 ? 56.973 -62.998 0.865 1.00 19.39 396 ASP A N 1
ATOM 3164 C CA . ASP A 1 396 ? 55.679 -62.621 1.428 1.00 17.63 396 ASP A CA 1
ATOM 3165 C C . ASP A 1 396 ? 55.917 -62.341 2.908 1.00 16.44 396 ASP A C 1
ATOM 3166 O O . ASP A 1 396 ? 55.997 -63.272 3.711 1.00 15.77 396 ASP A O 1
ATOM 3171 N N . PRO A 1 397 ? 56.031 -61.057 3.286 1.00 16.67 397 PRO A N 1
ATOM 3172 C CA . PRO A 1 397 ? 56.272 -60.638 4.672 1.00 16.93 397 PRO A CA 1
ATOM 3173 C C . PRO A 1 397 ? 55.182 -60.932 5.701 1.00 16.04 397 PRO A C 1
ATOM 3174 O O . PRO A 1 397 ? 55.348 -60.627 6.884 1.00 16.42 397 PRO A O 1
ATOM 3178 N N . ARG A 1 398 ? 54.070 -61.510 5.259 1.00 15.25 398 ARG A N 1
ATOM 3179 C CA . ARG A 1 398 ? 52.999 -61.861 6.185 1.00 13.76 398 ARG A CA 1
ATOM 3180 C C . ARG A 1 398 ? 53.477 -63.076 6.964 1.00 11.96 398 ARG A C 1
ATOM 3181 O O . ARG A 1 398 ? 52.978 -63.379 8.049 1.00 11.67 398 ARG A O 1
ATOM 3189 N N . PHE A 1 399 ? 54.445 -63.777 6.384 1.00 13.11 399 PHE A N 1
ATOM 3190 C CA . PHE A 1 399 ? 54.978 -64.986 6.992 1.00 12.17 399 PHE A CA 1
ATOM 3191 C C . PHE A 1 399 ? 56.466 -64.880 7.287 1.00 12.52 399 PHE A C 1
ATOM 3192 O O . PHE A 1 399 ? 57.165 -64.017 6.745 1.00 12.84 399 PHE A O 1
ATOM 3200 N N . THR A 1 400 ? 56.943 -65.769 8.155 1.00 12.35 400 THR A N 1
ATOM 3201 C CA . THR A 1 400 ? 58.347 -65.784 8.549 1.00 10.66 400 THR A CA 1
ATOM 3202 C C . THR A 1 400 ? 59.005 -67.106 8.182 1.00 10.84 400 THR A C 1
ATOM 3203 O O . THR A 1 400 ? 58.324 -68.111 7.950 1.00 9.30 400 THR A O 1
ATOM 3207 N N . ASP A 1 401 ? 60.333 -67.103 8.126 1.00 9.70 401 ASP A N 1
ATOM 3208 C CA . ASP A 1 401 ? 61.064 -68.320 7.814 1.00 10.19 401 ASP A CA 1
ATOM 3209 C C . ASP A 1 401 ? 61.275 -69.047 9.137 1.00 11.58 401 ASP A C 1
ATOM 3210 O O . ASP A 1 401 ? 62.336 -68.977 9.763 1.00 11.75 401 ASP A O 1
ATOM 3215 N N . ARG A 1 402 ? 60.212 -69.727 9.550 1.00 10.70 402 ARG A N 1
ATOM 3216 C CA . ARG A 1 402 ? 60.156 -70.483 10.791 1.00 9.57 402 ARG A CA 1
ATOM 3217 C C . ARG A 1 402 ? 59.461 -71.801 10.492 1.00 10.74 402 ARG A C 1
ATOM 3218 O O . ARG A 1 402 ? 58.674 -71.891 9.553 1.00 11.49 402 ARG A O 1
ATOM 3226 N N . PHE A 1 403 ? 59.768 -72.829 11.274 1.00 9.31 403 PHE A N 1
ATOM 3227 C CA . PHE A 1 403 ? 59.098 -74.105 11.103 1.00 9.46 403 PHE A CA 1
ATOM 3228 C C . PHE A 1 403 ? 58.886 -74.748 12.458 1.00 10.82 403 PHE A C 1
ATOM 3229 O O . PHE A 1 403 ? 59.574 -74.427 13.426 1.00 9.34 403 PHE A O 1
ATOM 3237 N N . GLU A 1 404 ? 57.895 -75.624 12.522 1.00 10.94 404 GLU A N 1
ATOM 3238 C CA . GLU A 1 404 ? 57.622 -76.374 13.731 1.00 11.02 404 GLU A CA 1
ATOM 3239 C C . GLU A 1 404 ? 57.552 -77.810 13.265 1.00 11.48 404 GLU A C 1
ATOM 3240 O O . GLU A 1 404 ? 57.020 -78.100 12.187 1.00 12.07 404 GLU A O 1
ATOM 3246 N N . LEU A 1 405 ? 58.108 -78.705 14.067 1.00 10.66 405 LEU A N 1
ATOM 3247 C CA . LEU A 1 405 ? 58.108 -80.121 13.730 1.00 10.94 405 LEU A CA 1
ATOM 3248 C C . LEU A 1 405 ? 56.922 -80.806 14.373 1.00 11.43 405 LEU A C 1
ATOM 3249 O O . LEU A 1 405 ? 56.751 -80.746 15.591 1.00 11.43 405 LEU A O 1
ATOM 3254 N N . PHE A 1 406 ? 56.091 -81.443 13.553 1.00 11.27 406 PHE A N 1
ATOM 3255 C CA . PHE A 1 406 ? 54.946 -82.165 14.073 1.00 10.61 406 PHE A CA 1
ATOM 3256 C C . PHE A 1 406 ? 55.107 -83.659 13.848 1.00 10.90 406 PHE A C 1
ATOM 3257 O O . PHE A 1 406 ? 55.494 -84.098 12.765 1.00 11.31 406 PHE A O 1
ATOM 3265 N N . ILE A 1 407 ? 54.836 -84.430 14.895 1.00 9.98 407 ILE A N 1
ATOM 3266 C CA . ILE A 1 407 ? 54.919 -85.885 14.840 1.00 10.56 407 ILE A CA 1
ATOM 3267 C C . ILE A 1 407 ? 53.779 -86.385 15.726 1.00 11.52 407 ILE A C 1
ATOM 3268 O O . ILE A 1 407 ? 53.509 -85.806 16.777 1.00 11.95 407 ILE A O 1
ATOM 3273 N N . VAL A 1 408 ? 53.120 -87.458 15.303 1.00 11.03 408 VAL A N 1
ATOM 3274 C CA . VAL A 1 408 ? 51.987 -88.019 16.037 1.00 11.33 408 VAL A CA 1
ATOM 3275 C C . VAL A 1 408 ? 51.029 -86.948 16.580 1.00 13.07 408 VAL A C 1
ATOM 3276 O O . VAL A 1 408 ? 50.570 -87.007 17.726 1.00 11.66 408 VAL A O 1
ATOM 3280 N N . GLY A 1 409 ? 50.743 -85.965 15.726 1.00 12.13 409 GLY A N 1
ATOM 3281 C CA . GLY A 1 409 ? 49.812 -84.900 16.053 1.00 12.41 409 GLY A CA 1
ATOM 3282 C C . GLY A 1 409 ? 50.208 -83.822 17.044 1.00 11.78 409 GLY A C 1
ATOM 3283 O O . GLY A 1 409 ? 49.341 -83.080 17.498 1.00 13.27 409 GLY A O 1
ATOM 3284 N N . ARG A 1 410 ? 51.488 -83.713 17.385 1.00 11.08 410 ARG A N 1
ATOM 3285 C CA . ARG A 1 410 ? 51.902 -82.677 18.335 1.00 13.04 410 ARG A CA 1
ATOM 3286 C C . ARG A 1 410 ? 53.251 -82.079 17.959 1.00 12.90 410 ARG A C 1
ATOM 3287 O O . ARG A 1 410 ? 54.044 -82.708 17.260 1.00 11.78 410 ARG A O 1
ATOM 3295 N N A GLU A 1 411 ? 53.505 -80.854 18.412 0.50 13.25 411 GLU A N 1
ATOM 3296 N N B GLU A 1 411 ? 53.504 -80.863 18.433 0.50 13.11 411 GLU A N 1
ATOM 3297 C CA A GLU A 1 411 ? 54.768 -80.195 18.107 0.50 12.96 411 GLU A CA 1
ATOM 3298 C CA B GLU A 1 411 ? 54.758 -80.178 18.152 0.50 12.65 411 GLU A CA 1
ATOM 3299 C C A GLU A 1 411 ? 55.919 -80.717 18.960 0.50 12.93 411 GLU A C 1
ATOM 3300 C C B GLU A 1 411 ? 55.920 -80.734 18.972 0.50 12.81 411 GLU A C 1
ATOM 3301 O O A GLU A 1 411 ? 55.801 -80.861 20.178 0.50 12.54 411 GLU A O 1
ATOM 3302 O O B GLU A 1 411 ? 55.809 -80.918 20.186 0.50 12.44 411 GLU A O 1
ATOM 3313 N N . HIS A 1 412 ? 57.031 -81.009 18.296 1.00 12.22 412 HIS A N 1
ATOM 3314 C CA . HIS A 1 412 ? 58.221 -81.529 18.958 1.00 11.84 412 HIS A CA 1
ATOM 3315 C C . HIS A 1 412 ? 59.376 -80.548 18.864 1.00 11.94 412 HIS A C 1
ATOM 3316 O O . HIS A 1 412 ? 60.320 -80.625 19.649 1.00 12.42 412 HIS A O 1
ATOM 3323 N N . ALA A 1 413 ? 59.314 -79.645 17.888 1.00 11.43 413 ALA A N 1
ATOM 3324 C CA . ALA A 1 413 ? 60.377 -78.664 17.701 1.00 10.06 413 ALA A CA 1
ATOM 3325 C C . ALA A 1 413 ? 59.881 -77.353 17.101 1.00 10.05 413 ALA A C 1
ATOM 3326 O O . ALA A 1 413 ? 58.812 -77.286 16.483 1.00 9.41 413 ALA A O 1
ATOM 3328 N N . ASN A 1 414 ? 60.686 -76.314 17.288 1.00 10.29 414 ASN A N 1
ATOM 3329 C CA . ASN A 1 414 ? 60.370 -74.975 16.804 1.00 9.52 414 ASN A CA 1
ATOM 3330 C C . ASN A 1 414 ? 61.710 -74.366 16.407 1.00 8.93 414 ASN A C 1
ATOM 3331 O O . ASN A 1 414 ? 62.680 -74.437 17.165 1.00 8.72 414 ASN A O 1
ATOM 3336 N N . ALA A 1 415 ? 61.775 -73.774 15.219 1.00 9.74 415 ALA A N 1
ATOM 3337 C CA . ALA A 1 415 ? 63.031 -73.214 14.750 1.00 10.44 415 ALA A CA 1
ATOM 3338 C C . ALA A 1 415 ? 62.835 -72.122 13.727 1.00 10.12 415 ALA A C 1
ATOM 3339 O O . ALA A 1 415 ? 61.827 -72.087 13.030 1.00 8.81 415 ALA A O 1
ATOM 3341 N N . PHE A 1 416 ? 63.801 -71.220 13.633 1.00 10.77 416 PHE A N 1
ATOM 3342 C CA . PHE A 1 416 ? 63.699 -70.185 12.622 1.00 10.99 416 PHE A CA 1
ATOM 3343 C C . PHE A 1 416 ? 65.007 -69.604 12.129 1.00 11.21 416 PHE A C 1
ATOM 3344 O O . PHE A 1 416 ? 66.090 -69.905 12.637 1.00 10.06 416 PHE A O 1
ATOM 3352 N N . THR A 1 417 ? 64.874 -68.815 11.073 1.00 10.03 417 THR A N 1
ATOM 3353 C CA . THR A 1 417 ? 65.977 -68.053 10.526 1.00 10.48 417 THR A CA 1
ATOM 3354 C C . THR A 1 417 ? 65.803 -66.907 11.517 1.00 9.76 417 THR A C 1
ATOM 3355 O O . THR A 1 417 ? 64.801 -66.191 11.477 1.00 9.78 417 THR A O 1
ATOM 3359 N N . GLU A 1 418 ? 66.756 -66.767 12.428 1.00 10.17 418 GLU A N 1
ATOM 3360 C CA . GLU A 1 418 ? 66.665 -65.767 13.484 1.00 10.03 418 GLU A CA 1
ATOM 3361 C C . GLU A 1 418 ? 66.647 -64.313 13.040 1.00 11.06 418 GLU A C 1
ATOM 3362 O O . GLU A 1 418 ? 67.313 -63.927 12.083 1.00 9.65 418 GLU A O 1
ATOM 3368 N N . LEU A 1 419 ? 65.871 -63.507 13.752 1.00 10.28 419 LEU A N 1
ATOM 3369 C CA . LEU A 1 419 ? 65.786 -62.091 13.450 1.00 8.79 419 LEU A CA 1
ATOM 3370 C C . LEU A 1 419 ? 67.017 -61.412 14.048 1.00 11.31 419 LEU A C 1
ATOM 3371 O O . LEU A 1 419 ? 67.208 -61.416 15.269 1.00 11.64 419 LEU A O 1
ATOM 3376 N N . ASN A 1 420 ? 67.866 -60.847 13.195 1.00 10.00 420 ASN A N 1
ATOM 3377 C CA . ASN A 1 420 ? 69.056 -60.177 13.695 1.00 12.06 420 ASN A CA 1
ATOM 3378 C C . ASN A 1 420 ? 69.040 -58.673 13.430 1.00 12.07 420 ASN A C 1
ATOM 3379 O O . ASN A 1 420 ? 69.972 -57.963 13.794 1.00 13.84 420 ASN A O 1
ATOM 3384 N N . ASP A 1 421 ? 67.963 -58.197 12.809 1.00 12.70 421 ASP A N 1
ATOM 3385 C CA . ASP A 1 421 ? 67.779 -56.771 12.524 1.00 12.76 421 ASP A CA 1
ATOM 3386 C C . ASP A 1 421 ? 67.257 -56.164 13.835 1.00 13.09 421 ASP A C 1
ATOM 3387 O O . ASP A 1 421 ? 66.122 -56.431 14.236 1.00 13.31 421 ASP A O 1
ATOM 3392 N N . PRO A 1 422 ? 68.073 -55.346 14.520 1.00 13.49 422 PRO A N 1
ATOM 3393 C CA . PRO A 1 422 ? 67.670 -54.724 15.789 1.00 13.48 422 PRO A CA 1
ATOM 3394 C C . PRO A 1 422 ? 66.469 -53.788 15.693 1.00 14.16 422 PRO A C 1
ATOM 3395 O O . PRO A 1 422 ? 65.651 -53.708 16.616 1.00 15.18 422 PRO A O 1
ATOM 3399 N N . ILE A 1 423 ? 66.377 -53.066 14.579 1.00 14.39 423 ILE A N 1
ATOM 3400 C CA . ILE A 1 423 ? 65.285 -52.128 14.362 1.00 14.04 423 ILE A CA 1
ATOM 3401 C C . ILE A 1 423 ? 63.975 -52.900 14.216 1.00 13.79 423 ILE A C 1
ATOM 3402 O O . ILE A 1 423 ? 62.962 -52.561 14.837 1.00 13.24 423 ILE A O 1
ATOM 3407 N N . ASP A 1 424 ? 64.008 -53.951 13.408 1.00 12.12 424 ASP A N 1
ATOM 3408 C CA . ASP A 1 424 ? 62.835 -54.786 13.196 1.00 13.50 424 ASP A CA 1
ATOM 3409 C C . ASP A 1 424 ? 62.471 -55.475 14.517 1.00 11.57 424 ASP A C 1
ATOM 3410 O O . ASP A 1 424 ? 61.302 -55.552 14.893 1.00 12.20 424 ASP A O 1
ATOM 3415 N N . GLN A 1 425 ? 63.479 -55.962 15.228 1.00 10.74 425 GLN A N 1
ATOM 3416 C CA . GLN A 1 425 ? 63.230 -56.645 16.493 1.00 11.00 425 GLN A CA 1
ATOM 3417 C C . GLN A 1 425 ? 62.540 -55.740 17.507 1.00 10.80 425 GLN A C 1
ATOM 3418 O O . GLN A 1 425 ? 61.610 -56.168 18.199 1.00 10.63 425 GLN A O 1
ATOM 3424 N N . ARG A 1 426 ? 62.984 -54.490 17.607 1.00 11.01 426 ARG A N 1
ATOM 3425 C CA . ARG A 1 426 ? 62.354 -53.578 18.553 1.00 11.38 426 ARG A CA 1
ATOM 3426 C C . ARG A 1 426 ? 60.894 -53.422 18.158 1.00 11.81 426 ARG A C 1
ATOM 3427 O O . ARG A 1 426 ? 60.009 -53.438 19.006 1.00 13.08 426 ARG A O 1
ATOM 3435 N N . GLN A 1 427 ? 60.649 -53.282 16.861 1.00 11.92 427 GLN A N 1
ATOM 3436 C CA . GLN A 1 427 ? 59.290 -53.138 16.350 1.00 14.42 427 GLN A CA 1
ATOM 3437 C C . GLN A 1 427 ? 58.433 -54.343 16.733 1.00 13.81 427 GLN A C 1
ATOM 3438 O O . GLN A 1 427 ? 57.281 -54.184 17.131 1.00 13.78 427 GLN A O 1
ATOM 3444 N N . ARG A 1 428 ? 59.001 -55.543 16.635 1.00 12.50 428 ARG A N 1
ATOM 3445 C CA . ARG A 1 428 ? 58.262 -56.754 16.990 1.00 13.41 428 ARG A CA 1
ATOM 3446 C C . ARG A 1 428 ? 57.868 -56.718 18.461 1.00 12.85 428 ARG A C 1
ATOM 3447 O O . ARG A 1 428 ? 56.743 -57.085 18.824 1.00 12.48 428 ARG A O 1
ATOM 3455 N N . PHE A 1 429 ? 58.797 -56.294 19.313 1.00 12.04 429 PHE A N 1
ATOM 3456 C CA . PHE A 1 429 ? 58.506 -56.225 20.742 1.00 13.00 429 PHE A CA 1
ATOM 3457 C C . PHE A 1 429 ? 57.415 -55.194 21.010 1.00 13.37 429 PHE A C 1
ATOM 3458 O O . PHE A 1 429 ? 56.542 -55.410 21.851 1.00 12.99 429 PHE A O 1
ATOM 3466 N N . GLU A 1 430 ? 57.460 -54.073 20.296 1.00 14.94 430 GLU A N 1
ATOM 3467 C CA . GLU A 1 430 ? 56.447 -53.038 20.483 1.00 14.38 430 GLU A CA 1
ATOM 3468 C C . GLU A 1 430 ? 55.080 -53.588 20.100 1.00 15.28 430 GLU A C 1
ATOM 3469 O O . GLU A 1 430 ? 54.082 -53.317 20.773 1.00 14.79 430 GLU A O 1
ATOM 3475 N N . GLU A 1 431 ? 55.032 -54.374 19.026 1.00 16.36 431 GLU A N 1
ATOM 3476 C CA . GLU A 1 431 ? 53.775 -54.967 18.592 1.00 16.80 431 GLU A CA 1
ATOM 3477 C C . GLU A 1 431 ? 53.280 -55.967 19.640 1.00 15.43 431 GLU A C 1
ATOM 3478 O O . GLU A 1 431 ? 52.078 -56.083 19.879 1.00 13.60 431 GLU A O 1
ATOM 3484 N N . GLN A 1 432 ? 54.210 -56.688 20.262 1.00 14.89 432 GLN A N 1
ATOM 3485 C CA . GLN A 1 432 ? 53.850 -57.657 21.297 1.00 15.28 432 GLN A CA 1
ATOM 3486 C C . GLN A 1 432 ? 53.294 -56.938 22.524 1.00 15.60 432 GLN A C 1
ATOM 3487 O O . GLN A 1 432 ? 52.314 -57.378 23.124 1.00 16.89 432 GLN A O 1
ATOM 3493 N N . LEU A 1 433 ? 53.923 -55.829 22.895 1.00 14.86 433 LEU A N 1
ATOM 3494 C CA . LEU A 1 433 ? 53.461 -55.066 24.044 1.00 16.30 433 LEU A CA 1
ATOM 3495 C C . LEU A 1 433 ? 52.039 -54.572 23.790 1.00 16.67 433 LEU A C 1
ATOM 3496 O O . LEU A 1 433 ? 51.221 -54.507 24.706 1.00 16.23 433 LEU A O 1
ATOM 3501 N N . LYS A 1 434 ? 51.749 -54.232 22.539 1.00 17.52 434 LYS A N 1
ATOM 3502 C CA . LYS A 1 434 ? 50.419 -53.771 22.170 1.00 18.83 434 LYS A CA 1
ATOM 3503 C C . LYS A 1 434 ? 49.442 -54.939 22.320 1.00 18.02 434 LYS A C 1
ATOM 3504 O O . LYS A 1 434 ? 48.318 -54.766 22.798 1.00 18.78 434 LYS A O 1
ATOM 3510 N N . GLU A 1 435 ? 49.868 -56.135 21.922 1.00 17.37 435 GLU A N 1
ATOM 3511 C CA . GLU A 1 435 ? 49.000 -57.302 22.047 1.00 17.73 435 GLU A CA 1
ATOM 3512 C C . GLU A 1 435 ? 48.649 -57.551 23.507 1.00 17.45 435 GLU A C 1
ATOM 3513 O O . GLU A 1 435 ? 47.534 -57.964 23.823 1.00 18.59 435 GLU A O 1
ATOM 3519 N N . ARG A 1 436 ? 49.607 -57.309 24.395 1.00 18.44 436 ARG A N 1
ATOM 3520 C CA . ARG A 1 436 ? 49.377 -57.514 25.821 1.00 19.55 436 ARG A CA 1
ATOM 3521 C C . ARG A 1 436 ? 48.323 -56.533 26.312 1.00 20.00 436 ARG A C 1
ATOM 3522 O O . ARG A 1 436 ? 47.496 -56.869 27.158 1.00 19.98 436 ARG A O 1
ATOM 3530 N N . GLU A 1 437 ? 48.351 -55.317 25.777 1.00 19.95 437 GLU A N 1
ATOM 3531 C CA . GLU A 1 437 ? 47.372 -54.311 26.169 1.00 20.53 437 GLU A CA 1
ATOM 3532 C C . GLU A 1 437 ? 45.992 -54.734 25.685 1.00 20.46 437 GLU A C 1
ATOM 3533 O O . GLU A 1 437 ? 44.977 -54.325 26.245 1.00 19.25 437 GLU A O 1
ATOM 3539 N N . GLN A 1 438 ? 45.963 -55.568 24.648 1.00 20.80 438 GLN A N 1
ATOM 3540 C CA . GLN A 1 438 ? 44.700 -56.041 24.097 1.00 21.62 438 GLN A CA 1
ATOM 3541 C C . GLN A 1 438 ? 44.259 -57.406 24.629 1.00 21.22 438 GLN A C 1
ATOM 3542 O O . GLN A 1 438 ? 43.384 -58.052 24.049 1.00 21.14 438 GLN A O 1
ATOM 3548 N N . GLY A 1 439 ? 44.868 -57.845 25.728 1.00 21.11 439 GLY A N 1
ATOM 3549 C CA . GLY A 1 439 ? 44.471 -59.109 26.322 1.00 21.19 439 GLY A CA 1
ATOM 3550 C C . GLY A 1 439 ? 45.401 -60.303 26.222 1.00 20.78 439 GLY A C 1
ATOM 3551 O O . GLY A 1 439 ? 45.158 -61.317 26.869 1.00 21.05 439 GLY A O 1
ATOM 3552 N N . ASN A 1 440 ? 46.455 -60.218 25.418 1.00 20.75 440 ASN A N 1
ATOM 3553 C CA . ASN A 1 440 ? 47.366 -61.354 25.310 1.00 18.62 440 ASN A CA 1
ATOM 3554 C C . ASN A 1 440 ? 48.420 -61.276 26.404 1.00 19.34 440 ASN A C 1
ATOM 3555 O O . ASN A 1 440 ? 49.473 -60.668 26.214 1.00 18.91 440 ASN A O 1
ATOM 3560 N N . ASP A 1 441 ? 48.144 -61.898 27.548 1.00 20.61 441 ASP A N 1
ATOM 3561 C CA . ASP A 1 441 ? 49.089 -61.849 28.657 1.00 22.01 441 ASP A CA 1
ATOM 3562 C C . ASP A 1 441 ? 50.261 -62.816 28.509 1.00 21.34 441 ASP A C 1
ATOM 3563 O O . ASP A 1 441 ? 51.014 -63.047 29.453 1.00 19.99 441 ASP A O 1
ATOM 3568 N N . GLU A 1 442 ? 50.416 -63.369 27.312 1.00 20.78 442 GLU A N 1
ATOM 3569 C CA . GLU A 1 442 ? 51.520 -64.276 27.025 1.00 20.03 442 GLU A CA 1
ATOM 3570 C C . GLU A 1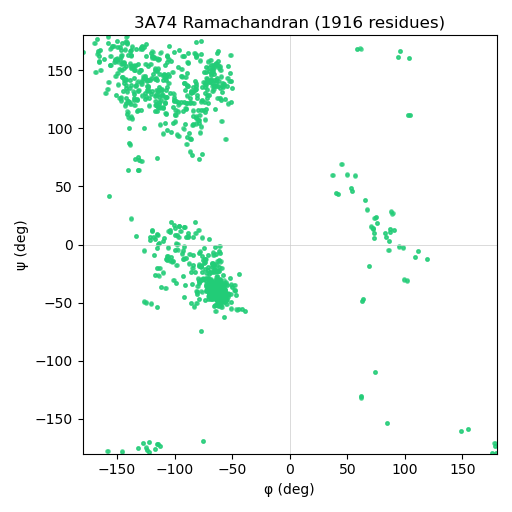 442 ? 52.451 -63.626 26.011 1.00 19.49 442 GLU A C 1
ATOM 3571 O O . GLU A 1 442 ? 53.453 -64.214 25.599 1.00 20.39 442 GLU A O 1
ATOM 3577 N N . ALA A 1 443 ? 52.117 -62.403 25.611 1.00 19.77 443 ALA A N 1
ATOM 3578 C CA . ALA A 1 443 ? 52.933 -61.680 24.641 1.00 20.63 443 ALA A CA 1
ATOM 3579 C C . ALA A 1 443 ? 54.330 -61.436 25.198 1.00 21.02 443 ALA A C 1
ATOM 3580 O O . ALA A 1 443 ? 54.524 -61.384 26.416 1.00 20.79 443 ALA A O 1
ATOM 3582 N N . HIS A 1 444 ? 55.297 -61.287 24.295 1.00 21.50 444 HIS A N 1
ATOM 3583 C CA . HIS A 1 444 ? 56.688 -61.045 24.671 1.00 21.64 444 HIS A CA 1
ATOM 3584 C C . HIS A 1 444 ? 56.792 -59.649 25.281 1.00 22.36 444 HIS A C 1
ATOM 3585 O O . HIS A 1 444 ? 56.051 -58.744 24.900 1.00 19.93 444 HIS A O 1
ATOM 3592 N N . GLU A 1 445 ? 57.702 -59.473 26.234 1.00 22.91 445 GLU A N 1
ATOM 3593 C CA . GLU A 1 445 ? 57.876 -58.168 26.862 1.00 25.49 445 GLU A CA 1
ATOM 3594 C C . GLU A 1 445 ? 59.149 -57.526 26.324 1.00 24.31 445 GLU A C 1
ATOM 3595 O O . GLU A 1 445 ? 59.921 -58.171 25.618 1.00 25.86 445 GLU A O 1
ATOM 3601 N N . MET A 1 446 ? 59.368 -56.256 26.642 1.00 24.15 446 MET A N 1
ATOM 3602 C CA . MET A 1 446 ? 60.560 -55.569 26.165 1.00 21.60 446 MET A CA 1
ATOM 3603 C C . MET A 1 446 ? 61.808 -56.064 26.892 1.00 19.68 446 MET A C 1
ATOM 3604 O O . MET A 1 446 ? 61.771 -56.361 28.084 1.00 18.77 446 MET A O 1
ATOM 3609 N N . ASP A 1 447 ? 62.908 -56.167 26.156 1.00 17.24 447 ASP A N 1
ATOM 3610 C CA . ASP A 1 447 ? 64.179 -56.600 26.723 1.00 15.93 447 ASP A CA 1
ATOM 3611 C C . ASP A 1 447 ? 65.254 -55.712 26.105 1.00 15.15 447 ASP A C 1
ATOM 3612 O O . ASP A 1 447 ? 65.855 -56.063 25.095 1.00 13.00 447 ASP A O 1
ATOM 3617 N N . GLU A 1 448 ? 65.479 -54.548 26.710 1.00 15.96 448 GLU A N 1
ATOM 3618 C CA . GLU A 1 448 ? 66.469 -53.607 26.200 1.00 15.64 448 GLU A CA 1
ATOM 3619 C C . GLU A 1 448 ? 67.890 -54.172 26.170 1.00 15.20 448 GLU A C 1
ATOM 3620 O O . GLU A 1 448 ? 68.652 -53.872 25.252 1.00 14.21 448 GLU A O 1
ATOM 3626 N N . ASP A 1 449 ? 68.254 -54.974 27.170 1.00 14.55 449 ASP A N 1
ATOM 3627 C CA . ASP A 1 449 ? 69.592 -55.566 27.204 1.00 15.37 449 ASP A CA 1
ATOM 3628 C C . ASP A 1 449 ? 69.779 -56.467 25.993 1.00 14.04 449 ASP A C 1
ATOM 3629 O O . ASP A 1 449 ? 70.865 -56.533 25.422 1.00 12.49 449 ASP A O 1
ATOM 3634 N N . PHE A 1 450 ? 68.718 -57.169 25.609 1.00 13.14 450 PHE A N 1
ATOM 3635 C CA . PHE A 1 450 ? 68.791 -58.043 24.446 1.00 12.81 450 PHE A CA 1
ATOM 3636 C C . PHE A 1 450 ? 68.917 -57.221 23.165 1.00 13.40 450 PHE A C 1
ATOM 3637 O O . PHE A 1 450 ? 69.705 -57.555 22.283 1.00 12.36 450 PHE A O 1
ATOM 3645 N N . LEU A 1 451 ? 68.147 -56.143 23.061 1.00 12.81 451 LEU A N 1
ATOM 3646 C CA . LEU A 1 451 ? 68.210 -55.313 21.862 1.00 12.63 451 LEU A CA 1
ATOM 3647 C C . LEU A 1 451 ? 69.593 -54.691 21.744 1.00 13.43 451 LEU A C 1
ATOM 3648 O O . LEU A 1 451 ? 70.133 -54.562 20.645 1.00 14.20 451 LEU A O 1
ATOM 3653 N N . GLU A 1 452 ? 70.165 -54.306 22.880 1.00 13.74 452 GLU A N 1
ATOM 3654 C CA . GLU A 1 452 ? 71.502 -53.721 22.892 1.00 15.07 452 GLU A CA 1
ATOM 3655 C C . GLU A 1 452 ? 72.490 -54.736 22.302 1.00 14.56 452 GLU A C 1
ATOM 3656 O O . GLU A 1 452 ? 73.350 -54.394 21.481 1.00 13.28 452 GLU A O 1
ATOM 3662 N N . ALA A 1 453 ? 72.363 -55.988 22.729 1.00 13.18 453 ALA A N 1
ATOM 3663 C CA . ALA A 1 453 ? 73.228 -57.049 22.229 1.00 13.20 453 ALA A CA 1
ATOM 3664 C C . ALA A 1 453 ? 73.131 -57.137 20.706 1.00 14.15 453 ALA A C 1
ATOM 3665 O O . ALA A 1 453 ? 74.147 -57.212 20.019 1.00 13.92 453 ALA A O 1
ATOM 3667 N N . LEU A 1 454 ? 71.911 -57.129 20.177 1.00 13.68 454 LEU A N 1
ATOM 3668 C CA . LEU A 1 454 ? 71.728 -57.205 18.729 1.00 14.38 454 LEU A CA 1
ATOM 3669 C C . LEU A 1 454 ? 72.359 -56.020 18.010 1.00 15.33 454 LEU A C 1
ATOM 3670 O O . LEU A 1 454 ? 72.814 -56.147 16.870 1.00 16.81 454 LEU A O 1
ATOM 3675 N N . GLU A 1 455 ? 72.382 -54.865 18.668 1.00 13.03 455 GLU A N 1
ATOM 3676 C CA . GLU A 1 455 ? 72.954 -53.675 18.051 1.00 13.21 455 GLU A CA 1
ATOM 3677 C C . GLU A 1 455 ? 74.460 -53.774 17.846 1.00 13.15 455 GLU A C 1
ATOM 3678 O O . GLU A 1 455 ? 75.023 -53.042 17.035 1.00 13.40 455 GLU A O 1
ATOM 3684 N N . TYR A 1 456 ? 75.118 -54.676 18.568 1.00 11.27 456 TYR A N 1
ATOM 3685 C CA . TYR A 1 456 ? 76.554 -54.848 18.371 1.00 12.15 456 TYR A CA 1
ATOM 3686 C C . TYR A 1 456 ? 76.752 -55.783 17.187 1.00 11.82 456 TYR A C 1
ATOM 3687 O O . TYR A 1 456 ? 77.874 -55.966 16.704 1.00 13.11 456 TYR A O 1
ATOM 3696 N N . GLY A 1 457 ? 75.645 -56.371 16.734 1.00 11.00 457 GLY A N 1
ATOM 3697 C CA . GLY A 1 457 ? 75.674 -57.260 15.585 1.00 12.10 457 GLY A CA 1
ATOM 3698 C C . GLY A 1 457 ? 75.624 -58.765 15.803 1.00 11.64 457 GLY A C 1
ATOM 3699 O O . GLY A 1 457 ? 76.566 -59.351 16.330 1.00 11.59 457 GLY A O 1
ATOM 3700 N N . MET A 1 458 ? 74.516 -59.386 15.406 1.00 10.47 458 MET A N 1
ATOM 3701 C CA . MET A 1 458 ? 74.371 -60.835 15.488 1.00 10.72 458 MET A CA 1
ATOM 3702 C C . MET A 1 458 ? 74.345 -61.313 14.042 1.00 9.86 458 MET A C 1
ATOM 3703 O O . MET A 1 458 ? 73.523 -60.869 13.250 1.00 11.04 458 MET A O 1
ATOM 3708 N N . PRO A 1 459 ? 75.253 -62.226 13.678 1.00 11.02 459 PRO A N 1
ATOM 3709 C CA . PRO A 1 459 ? 75.292 -62.727 12.301 1.00 11.47 459 PRO A CA 1
ATOM 3710 C C . PRO A 1 459 ? 74.022 -63.476 11.905 1.00 11.69 459 PRO A C 1
ATOM 3711 O O . PRO A 1 459 ? 73.198 -63.812 12.760 1.00 11.85 459 PRO A O 1
ATOM 3715 N N . PRO A 1 460 ? 73.819 -63.701 10.595 1.00 10.73 460 PRO A N 1
ATOM 3716 C CA . PRO A 1 460 ? 72.609 -64.444 10.229 1.00 10.43 460 PRO A CA 1
ATOM 3717 C C . PRO A 1 460 ? 72.763 -65.754 11.007 1.00 11.33 460 PRO A C 1
ATOM 3718 O O . PRO A 1 460 ? 73.863 -66.310 11.094 1.00 11.12 460 PRO A O 1
ATOM 3722 N N . THR A 1 461 ? 71.676 -66.228 11.596 1.00 10.24 461 THR A N 1
ATOM 3723 C CA . THR A 1 461 ? 71.729 -67.419 12.430 1.00 9.61 461 THR A CA 1
ATOM 3724 C C . THR A 1 461 ? 70.499 -68.294 12.265 1.00 9.56 461 THR A C 1
ATOM 3725 O O . THR A 1 461 ? 69.428 -67.804 11.920 1.00 10.41 461 THR A O 1
ATOM 3729 N N . GLY A 1 462 ? 70.675 -69.591 12.514 1.00 9.97 462 GLY A N 1
ATOM 3730 C CA . GLY A 1 462 ? 69.572 -70.539 12.458 1.00 8.28 462 GLY A CA 1
ATOM 3731 C C . GLY A 1 462 ? 69.432 -71.063 13.879 1.00 9.15 462 GLY A C 1
ATOM 3732 O O . GLY A 1 462 ? 70.427 -71.477 14.472 1.00 9.78 462 GLY A O 1
ATOM 3733 N N . GLY A 1 463 ? 68.221 -71.036 14.433 1.00 8.36 463 GLY A N 1
ATOM 3734 C CA . GLY A 1 463 ? 68.016 -71.497 15.800 1.00 8.87 463 GLY A CA 1
ATOM 3735 C C . GLY A 1 463 ? 67.023 -72.637 15.902 1.00 9.54 463 GLY A C 1
ATOM 3736 O O . GLY A 1 463 ? 66.140 -72.777 15.055 1.00 8.60 463 GLY A O 1
ATOM 3737 N N . LEU A 1 464 ? 67.142 -73.426 16.965 1.00 9.62 464 LEU A N 1
ATOM 3738 C CA . LEU A 1 464 ? 66.289 -74.590 17.149 1.00 8.20 464 LEU A CA 1
ATOM 3739 C C . LEU A 1 464 ? 65.952 -74.871 18.605 1.00 9.76 464 LEU A C 1
ATOM 3740 O O . LEU A 1 464 ? 66.783 -74.691 19.489 1.00 9.51 464 LEU A O 1
ATOM 3745 N N . GLY A 1 465 ? 64.729 -75.335 18.836 1.00 10.05 465 GLY A N 1
ATOM 3746 C CA . GLY A 1 465 ? 64.294 -75.691 20.174 1.00 9.63 465 GLY A CA 1
ATOM 3747 C C . GLY A 1 465 ? 63.563 -77.023 20.081 1.00 10.13 465 GLY A C 1
ATOM 3748 O O . GLY A 1 465 ? 62.629 -77.156 19.295 1.00 10.83 465 GLY A O 1
ATOM 3749 N N . ILE A 1 466 ? 63.995 -78.020 20.848 1.00 9.19 466 ILE A N 1
ATOM 3750 C CA . ILE A 1 466 ? 63.336 -79.325 20.831 1.00 8.99 466 ILE A CA 1
ATOM 3751 C C . ILE A 1 466 ? 62.875 -79.696 22.243 1.00 9.03 466 ILE A C 1
ATOM 3752 O O . ILE A 1 466 ? 63.630 -79.551 23.206 1.00 9.36 466 ILE A O 1
ATOM 3757 N N . GLY A 1 467 ? 61.634 -80.155 22.360 1.00 7.81 467 GLY A N 1
ATOM 3758 C CA . GLY A 1 467 ? 61.127 -80.573 23.654 1.00 7.11 467 GLY A CA 1
ATOM 3759 C C . GLY A 1 467 ? 61.701 -81.955 23.892 1.00 8.68 467 GLY A C 1
ATOM 3760 O O . GLY A 1 467 ? 61.255 -82.925 23.288 1.00 7.88 467 GLY A O 1
ATOM 3761 N N . VAL A 1 468 ? 62.701 -82.050 24.762 1.00 7.80 468 VAL A N 1
ATOM 3762 C CA . VAL A 1 468 ? 63.336 -83.332 25.029 1.00 7.83 468 VAL A CA 1
ATOM 3763 C C . VAL A 1 468 ? 62.395 -84.379 25.623 1.00 6.56 468 VAL A C 1
ATOM 3764 O O . VAL A 1 468 ? 62.445 -85.547 25.238 1.00 8.32 468 VAL A O 1
ATOM 3768 N N . ASP A 1 469 ? 61.548 -83.970 26.561 1.00 7.95 469 ASP A N 1
ATOM 3769 C CA . ASP A 1 469 ? 60.602 -84.904 27.167 1.00 8.83 469 ASP A CA 1
ATOM 3770 C C . ASP A 1 469 ? 59.688 -85.492 26.088 1.00 8.33 469 ASP A C 1
ATOM 3771 O O . ASP A 1 469 ? 59.429 -86.695 26.070 1.00 9.26 469 ASP A O 1
ATOM 3776 N N . ARG A 1 470 ? 59.203 -84.649 25.184 1.00 7.93 470 ARG A N 1
ATOM 3777 C CA . ARG A 1 470 ? 58.326 -85.138 24.128 1.00 8.28 470 ARG A CA 1
ATOM 3778 C C . ARG A 1 470 ? 59.068 -86.087 23.189 1.00 8.93 470 ARG A C 1
ATOM 3779 O O . ARG A 1 470 ? 58.505 -87.079 22.727 1.00 9.06 470 ARG A O 1
ATOM 3787 N N . LEU A 1 471 ? 60.334 -85.798 22.907 1.00 9.80 471 LEU A N 1
ATOM 3788 C CA . LEU A 1 471 ? 61.105 -86.694 22.050 1.00 10.17 471 LEU A CA 1
ATOM 3789 C C . LEU A 1 471 ? 61.263 -88.044 22.767 1.00 10.50 471 LEU A C 1
ATOM 3790 O O . LEU A 1 471 ? 61.164 -89.107 22.145 1.00 10.77 471 LEU A O 1
ATOM 3795 N N . VAL A 1 472 ? 61.505 -88.000 24.076 1.00 9.92 472 VAL A N 1
ATOM 3796 C CA . VAL A 1 472 ? 61.669 -89.228 24.856 1.00 8.78 472 VAL A CA 1
ATOM 3797 C C . VAL A 1 472 ? 60.360 -90.024 24.841 1.00 9.21 472 VAL A C 1
ATOM 3798 O O . VAL A 1 472 ? 60.369 -91.255 24.756 1.00 10.03 472 VAL A O 1
ATOM 3802 N N . MET A 1 473 ? 59.231 -89.325 24.913 1.00 8.95 473 MET A N 1
ATOM 3803 C CA . MET A 1 473 ? 57.931 -90.000 24.865 1.00 9.63 473 MET A CA 1
ATOM 3804 C C . MET A 1 473 ? 57.808 -90.768 23.544 1.00 10.31 473 MET A C 1
ATOM 3805 O O . MET A 1 473 ? 57.438 -91.944 23.520 1.00 10.71 473 MET A O 1
ATOM 3810 N N . LEU A 1 474 ? 58.127 -90.090 22.446 1.00 10.29 474 LEU A N 1
ATOM 3811 C CA . LEU A 1 474 ? 58.041 -90.689 21.115 1.00 11.13 474 LEU A CA 1
ATOM 3812 C C . LEU A 1 474 ? 58.911 -91.929 20.963 1.00 11.36 474 LEU A C 1
ATOM 3813 O O . LEU A 1 474 ? 58.453 -92.961 20.466 1.00 12.43 474 LEU A O 1
ATOM 3818 N N . LEU A 1 475 ? 60.162 -91.829 21.400 1.00 10.46 475 LEU A N 1
ATOM 3819 C CA . LEU A 1 475 ? 61.107 -92.931 21.274 1.00 12.32 475 LEU A CA 1
ATOM 3820 C C . LEU A 1 475 ? 60.965 -94.052 22.303 1.00 12.17 475 LEU A C 1
ATOM 3821 O O . LEU A 1 475 ? 61.633 -95.080 22.190 1.00 13.16 475 LEU A O 1
ATOM 3826 N N . THR A 1 476 ? 60.108 -93.865 23.303 1.00 12.93 476 THR A N 1
ATOM 3827 C CA . THR A 1 476 ? 59.896 -94.913 24.304 1.00 12.80 476 THR A CA 1
ATOM 3828 C C . THR A 1 476 ? 58.449 -95.382 24.252 1.00 12.94 476 THR A C 1
ATOM 3829 O O . THR A 1 476 ? 58.027 -96.208 25.063 1.00 12.65 476 THR A O 1
ATOM 3833 N N . ASN A 1 477 ? 57.700 -94.850 23.289 1.00 12.04 477 ASN A N 1
ATOM 3834 C CA . ASN A 1 477 ? 56.285 -95.175 23.115 1.00 12.53 477 ASN A CA 1
ATOM 3835 C C . ASN A 1 477 ? 55.526 -94.966 24.430 1.00 12.80 477 ASN A C 1
ATOM 3836 O O . ASN A 1 477 ? 54.774 -95.830 24.881 1.00 10.86 477 ASN A O 1
ATOM 3841 N N . SER A 1 478 ? 55.750 -93.805 25.043 1.00 11.77 478 SER A N 1
ATOM 3842 C CA . SER A 1 478 ? 55.091 -93.426 26.289 1.00 12.12 478 SER A CA 1
ATOM 3843 C C . SER A 1 478 ? 53.949 -92.479 25.933 1.00 12.46 478 SER A C 1
ATOM 3844 O O . SER A 1 478 ? 54.169 -91.442 25.308 1.00 12.16 478 SER A O 1
ATOM 3847 N N . PRO A 1 479 ? 52.714 -92.815 26.337 1.00 14.31 479 PRO A N 1
ATOM 3848 C CA . PRO A 1 479 ? 51.535 -91.993 26.050 1.00 14.90 479 PRO A CA 1
ATOM 3849 C C . PRO A 1 479 ? 51.451 -90.645 26.769 1.00 13.65 479 PRO A C 1
ATOM 3850 O O . PRO A 1 479 ? 50.778 -89.731 26.294 1.00 13.67 479 PRO A O 1
ATOM 3854 N N . SER A 1 480 ? 52.129 -90.521 27.905 1.00 12.61 480 SER A N 1
ATOM 3855 C CA . SER A 1 480 ? 52.098 -89.282 28.675 1.00 12.12 480 SER A CA 1
ATOM 3856 C C . SER A 1 480 ? 53.474 -88.843 29.152 1.00 12.43 480 SER A C 1
ATOM 3857 O O . SER A 1 480 ? 54.357 -89.667 29.401 1.00 11.80 480 SER A O 1
ATOM 3860 N N . ILE A 1 481 ? 53.647 -87.536 29.288 1.00 10.98 481 ILE A N 1
ATOM 3861 C CA . ILE A 1 481 ? 54.913 -86.995 29.745 1.00 10.96 481 ILE A CA 1
ATOM 3862 C C . ILE A 1 481 ? 55.144 -87.434 31.190 1.00 12.05 481 ILE A C 1
ATOM 3863 O O . ILE A 1 481 ? 56.279 -87.480 31.659 1.00 10.60 481 ILE A O 1
ATOM 3868 N N . ARG A 1 482 ? 54.068 -87.781 31.894 1.00 12.01 482 ARG A N 1
ATOM 3869 C CA . ARG A 1 482 ? 54.205 -88.215 33.277 1.00 14.11 482 ARG A CA 1
ATOM 3870 C C . ARG A 1 482 ? 54.947 -89.548 33.351 1.00 14.25 482 ARG A C 1
ATOM 3871 O O . ARG A 1 482 ? 55.447 -89.934 34.407 1.00 14.88 482 ARG A O 1
ATOM 3879 N N . ASP A 1 483 ? 55.037 -90.229 32.212 1.00 13.81 483 ASP A N 1
ATOM 3880 C CA . ASP A 1 483 ? 55.715 -91.517 32.119 1.00 13.74 483 ASP A CA 1
ATOM 3881 C C . ASP A 1 483 ? 57.213 -91.409 31.839 1.00 12.53 483 ASP A C 1
ATOM 3882 O O . ASP A 1 483 ? 57.949 -92.376 32.026 1.00 11.13 483 ASP A O 1
ATOM 3887 N N . VAL A 1 484 ? 57.669 -90.242 31.389 1.00 11.30 484 VAL A N 1
ATOM 3888 C CA . VAL A 1 484 ? 59.088 -90.068 31.090 1.00 11.28 484 VAL A CA 1
ATOM 3889 C C . VAL A 1 484 ? 59.786 -89.136 32.077 1.00 10.70 484 VAL A C 1
ATOM 3890 O O . VAL A 1 484 ? 60.968 -88.825 31.921 1.00 10.16 484 VAL A O 1
ATOM 3894 N N . LEU A 1 485 ? 59.036 -88.680 33.079 1.00 9.34 485 LEU A N 1
ATOM 3895 C CA . LEU A 1 485 ? 59.566 -87.816 34.129 1.00 11.23 485 LEU A CA 1
ATOM 3896 C C . LEU A 1 485 ? 59.571 -88.636 35.407 1.00 9.57 485 LEU A C 1
ATOM 3897 O O . LEU A 1 485 ? 58.556 -89.224 35.767 1.00 8.91 485 LEU A O 1
ATOM 3902 N N . LEU A 1 486 ? 60.704 -88.673 36.098 1.00 10.74 486 LEU A N 1
ATOM 3903 C CA . LEU A 1 486 ? 60.786 -89.442 37.332 1.00 10.22 486 LEU A CA 1
ATOM 3904 C C . LEU A 1 486 ? 59.802 -88.959 38.392 1.00 10.59 486 LEU A C 1
ATOM 3905 O O . LEU A 1 486 ? 59.166 -89.767 39.067 1.00 12.65 486 LEU A O 1
ATOM 3910 N N . PHE A 1 487 ? 59.663 -87.644 38.518 1.00 9.74 487 PHE A N 1
ATOM 3911 C CA . PHE A 1 487 ? 58.767 -87.056 39.507 1.00 10.82 487 PHE A CA 1
ATOM 3912 C C . PHE A 1 487 ? 57.924 -85.933 38.903 1.00 10.86 487 PHE A C 1
ATOM 3913 O O . PHE A 1 487 ? 58.158 -84.756 39.171 1.00 10.32 487 PHE A O 1
ATOM 3921 N N . PRO A 1 488 ? 56.931 -86.288 38.075 1.00 13.26 488 PRO A N 1
ATOM 3922 C CA . PRO A 1 488 ? 56.073 -85.274 37.451 1.00 12.31 488 PRO A CA 1
ATOM 3923 C C . PRO A 1 488 ? 55.306 -84.451 38.484 1.00 13.60 488 PRO A C 1
ATOM 3924 O O . PRO A 1 488 ? 55.025 -84.925 39.584 1.00 12.57 488 PRO A O 1
ATOM 3928 N N . GLN A 1 489 ? 54.981 -83.211 38.131 1.00 14.51 489 GLN A N 1
ATOM 3929 C CA . GLN A 1 489 ? 54.251 -82.338 39.040 1.00 15.59 489 GLN A CA 1
ATOM 3930 C C . GLN A 1 489 ? 52.898 -82.943 39.385 1.00 16.07 489 GLN A C 1
ATOM 3931 O O . GLN A 1 489 ? 52.116 -83.287 38.498 1.00 16.99 489 GLN A O 1
ATOM 3937 N N . MET A 1 490 ? 52.636 -83.068 40.681 1.00 19.74 490 MET A N 1
ATOM 3938 C CA . MET A 1 490 ? 51.387 -83.635 41.170 1.00 21.91 490 MET A CA 1
ATOM 3939 C C . MET A 1 490 ? 50.434 -82.546 41.640 1.00 23.80 490 MET A C 1
ATOM 3940 O O . MET A 1 490 ? 50.863 -81.502 42.132 1.00 23.44 490 MET A O 1
ATOM 3945 N N . ARG A 1 491 ? 49.138 -82.798 41.488 1.00 26.24 491 ARG A N 1
ATOM 3946 C CA . ARG A 1 491 ? 48.127 -81.846 41.925 1.00 29.37 491 ARG A CA 1
ATOM 3947 C C . ARG A 1 491 ? 48.158 -81.881 43.447 1.00 30.81 491 ARG A C 1
ATOM 3948 O O . ARG A 1 491 ? 48.614 -82.861 44.036 1.00 32.02 491 ARG A O 1
ATOM 3956 N N . HIS A 1 492 ? 47.690 -80.815 44.085 1.00 32.70 492 HIS A N 1
ATOM 3957 C CA . HIS A 1 492 ? 47.688 -80.764 45.543 1.00 34.53 492 HIS A CA 1
ATOM 3958 C C . HIS A 1 492 ? 47.060 -82.012 46.164 1.00 34.57 492 HIS A C 1
ATOM 3959 O O . HIS A 1 492 ? 46.264 -82.686 45.476 1.00 33.52 492 HIS A O 1
ATOM 3966 N N . GLU B 1 4 ? 81.365 -38.188 18.697 1.00 41.75 4 GLU B N 1
ATOM 3967 C CA . GLU B 1 4 ? 81.021 -38.887 19.968 1.00 41.01 4 GLU B CA 1
ATOM 3968 C C . GLU B 1 4 ? 80.368 -40.232 19.650 1.00 40.90 4 GLU B C 1
ATOM 3969 O O . GLU B 1 4 ? 80.188 -40.585 18.484 1.00 40.76 4 GLU B O 1
ATOM 3975 N N . LEU B 1 5 ? 80.022 -40.981 20.693 1.00 40.15 5 LEU B N 1
ATOM 3976 C CA . LEU B 1 5 ? 79.372 -42.272 20.520 1.00 39.51 5 LEU B CA 1
ATOM 3977 C C . LEU B 1 5 ? 78.037 -42.049 19.820 1.00 39.22 5 LEU B C 1
ATOM 3978 O O . LEU B 1 5 ? 77.629 -42.839 18.964 1.00 39.41 5 LEU B O 1
ATOM 3983 N N . ASN B 1 6 ? 77.363 -40.962 20.188 1.00 39.02 6 ASN B N 1
ATOM 3984 C CA . ASN B 1 6 ? 76.071 -40.620 19.604 1.00 38.89 6 ASN B CA 1
ATOM 3985 C C . ASN B 1 6 ? 76.240 -40.305 18.118 1.00 38.67 6 ASN B C 1
ATOM 3986 O O . ASN B 1 6 ? 75.357 -40.586 17.303 1.00 38.56 6 ASN B O 1
ATOM 3991 N N . ASP B 1 7 ? 77.386 -39.725 17.774 1.00 38.42 7 ASP B N 1
ATOM 3992 C CA . ASP B 1 7 ? 77.691 -39.379 16.389 1.00 37.78 7 ASP B CA 1
ATOM 3993 C C . ASP B 1 7 ? 77.929 -40.656 15.581 1.00 35.78 7 ASP B C 1
ATOM 3994 O O . ASP B 1 7 ? 77.437 -40.793 14.456 1.00 34.36 7 ASP B O 1
ATOM 3999 N N . GLN B 1 8 ? 78.680 -41.586 16.167 1.00 34.06 8 GLN B N 1
ATOM 4000 C CA . GLN B 1 8 ? 78.986 -42.862 15.522 1.00 33.08 8 GLN B CA 1
ATOM 4001 C C . GLN B 1 8 ? 77.722 -43.660 15.208 1.00 31.34 8 GLN B C 1
ATOM 4002 O O . GLN B 1 8 ? 77.627 -44.310 14.164 1.00 30.29 8 GLN B O 1
ATOM 4008 N N . LEU B 1 9 ? 76.756 -43.613 16.121 1.00 29.37 9 LEU B N 1
ATOM 4009 C CA . LEU B 1 9 ? 75.506 -44.336 15.937 1.00 27.87 9 LEU B CA 1
ATOM 4010 C C . LEU B 1 9 ? 74.746 -43.827 14.719 1.00 28.58 9 LEU B C 1
ATOM 4011 O O . LEU B 1 9 ? 74.211 -44.615 13.939 1.00 25.76 9 LEU B O 1
ATOM 4016 N N . ARG B 1 10 ? 74.702 -42.508 14.554 1.00 28.89 10 ARG B N 1
ATOM 4017 C CA . ARG B 1 10 ? 74.005 -41.911 13.423 1.00 29.84 10 ARG B CA 1
ATOM 4018 C C . ARG B 1 10 ? 74.646 -42.369 12.116 1.00 29.23 10 ARG B C 1
ATOM 4019 O O . ARG B 1 10 ? 73.949 -42.744 11.171 1.00 29.51 10 ARG B O 1
ATOM 4027 N N . VAL B 1 11 ? 75.976 -42.341 12.076 1.00 28.50 11 VAL B N 1
ATOM 4028 C CA . VAL B 1 11 ? 76.732 -42.749 10.894 1.00 28.91 11 VAL B CA 1
ATOM 4029 C C . VAL B 1 11 ? 76.440 -44.202 10.518 1.00 28.50 11 VAL B C 1
ATOM 4030 O O . VAL B 1 11 ? 76.109 -44.503 9.372 1.00 29.64 11 VAL B O 1
ATOM 4034 N N . ARG B 1 12 ? 76.573 -45.101 11.486 1.00 27.30 12 ARG B N 1
ATOM 4035 C CA . ARG B 1 12 ? 76.321 -46.519 11.242 1.00 26.37 12 ARG B CA 1
ATOM 4036 C C . ARG B 1 12 ? 74.890 -46.728 10.783 1.00 26.83 12 ARG B C 1
ATOM 4037 O O . ARG B 1 12 ? 74.597 -47.613 9.981 1.00 26.08 12 ARG B O 1
ATOM 4045 N N . ARG B 1 13 ? 74.000 -45.892 11.297 1.00 27.36 13 ARG B N 1
ATOM 4046 C CA . ARG B 1 13 ? 72.597 -45.959 10.940 1.00 30.36 13 ARG B CA 1
ATOM 4047 C C . ARG B 1 13 ? 72.429 -45.551 9.471 1.00 31.42 13 ARG B C 1
ATOM 4048 O O . ARG B 1 13 ? 71.594 -46.113 8.757 1.00 32.15 13 ARG B O 1
ATOM 4056 N N . GLU B 1 14 ? 73.234 -44.592 9.012 1.00 32.30 14 GLU B N 1
ATOM 4057 C CA . GLU B 1 14 ? 73.137 -44.136 7.624 1.00 34.17 14 GLU B CA 1
ATOM 4058 C C . GLU B 1 14 ? 73.822 -45.101 6.658 1.00 34.01 14 GLU B C 1
ATOM 4059 O O . GLU B 1 14 ? 73.403 -45.232 5.503 1.00 33.10 14 GLU B O 1
ATOM 4065 N N . LYS B 1 15 ? 74.876 -45.768 7.122 1.00 33.51 15 LYS B N 1
ATOM 4066 C CA . LYS B 1 15 ? 75.577 -46.731 6.278 1.00 32.93 15 LYS B CA 1
ATOM 4067 C C . LYS B 1 15 ? 74.640 -47.894 5.998 1.00 32.28 15 LYS B C 1
ATOM 4068 O O . LYS B 1 15 ? 74.646 -48.472 4.909 1.00 32.50 15 LYS B O 1
ATOM 4074 N N . LEU B 1 16 ? 73.828 -48.229 6.993 1.00 33.02 16 LEU B N 1
ATOM 4075 C CA . LEU B 1 16 ? 72.868 -49.317 6.867 1.00 32.76 16 LEU B CA 1
ATOM 4076 C C . LEU B 1 16 ? 71.948 -49.049 5.678 1.00 33.97 16 LEU B C 1
ATOM 4077 O O . LEU B 1 16 ? 71.575 -49.966 4.943 1.00 34.19 16 LEU B O 1
ATOM 4082 N N . LYS B 1 17 ? 71.595 -47.783 5.484 1.00 34.20 17 LYS B N 1
ATOM 4083 C CA . LYS B 1 17 ? 70.714 -47.402 4.388 1.00 34.06 17 LYS B CA 1
ATOM 4084 C C . LYS B 1 17 ? 71.437 -47.496 3.046 1.00 32.71 17 LYS B C 1
ATOM 4085 O O . LYS B 1 17 ? 70.863 -47.935 2.052 1.00 31.84 17 LYS B O 1
ATOM 4091 N N . LYS B 1 18 ? 72.700 -47.088 3.025 1.00 31.78 18 LYS B N 1
ATOM 4092 C CA . LYS B 1 18 ? 73.486 -47.132 1.801 1.00 30.88 18 LYS B CA 1
ATOM 4093 C C . LYS B 1 18 ? 73.694 -48.565 1.320 1.00 29.68 18 LYS B C 1
ATOM 4094 O O . LYS B 1 18 ? 73.735 -48.822 0.121 1.00 28.98 18 LYS B O 1
ATOM 4100 N N . ILE B 1 19 ? 73.814 -49.500 2.257 1.00 28.94 19 ILE B N 1
ATOM 4101 C CA . ILE B 1 19 ? 74.003 -50.905 1.903 1.00 27.28 19 ILE B CA 1
ATOM 4102 C C . ILE B 1 19 ? 72.729 -51.447 1.270 1.00 29.03 19 ILE B C 1
ATOM 4103 O O . ILE B 1 19 ? 72.774 -52.186 0.285 1.00 28.15 19 ILE B O 1
ATOM 4108 N N . GLU B 1 20 ? 71.592 -51.075 1.848 1.00 31.31 20 GLU B N 1
ATOM 4109 C CA . GLU B 1 20 ? 70.300 -51.507 1.333 1.00 34.79 20 GLU B CA 1
ATOM 4110 C C . GLU B 1 20 ? 70.139 -50.963 -0.080 1.00 36.00 20 GLU B C 1
ATOM 4111 O O . GLU B 1 20 ? 69.651 -51.657 -0.976 1.00 36.03 20 GLU B O 1
ATOM 4117 N N . GLU B 1 21 ? 70.568 -49.720 -0.275 1.00 36.76 21 GLU B N 1
ATOM 4118 C CA . GLU B 1 21 ? 70.483 -49.075 -1.579 1.00 37.21 21 GLU B CA 1
ATOM 4119 C C . GLU B 1 21 ? 71.334 -49.826 -2.601 1.00 36.80 21 GLU B C 1
ATOM 4120 O O . GLU B 1 21 ? 71.094 -49.736 -3.806 1.00 37.36 21 GLU B O 1
ATOM 4126 N N . LEU B 1 22 ? 72.327 -50.569 -2.119 1.00 35.21 22 LEU B N 1
ATOM 4127 C CA . LEU B 1 22 ? 73.187 -51.347 -3.005 1.00 33.71 22 LEU B CA 1
ATOM 4128 C C . LEU B 1 22 ? 72.521 -52.685 -3.317 1.00 32.68 22 LEU B C 1
ATOM 4129 O O . LEU B 1 22 ? 73.117 -53.552 -3.954 1.00 33.78 22 LEU B O 1
ATOM 4134 N N . GLY B 1 23 ? 71.282 -52.840 -2.858 1.00 31.33 23 GLY B N 1
ATOM 4135 C CA . GLY B 1 23 ? 70.537 -54.064 -3.106 1.00 29.98 23 GLY B CA 1
ATOM 4136 C C . GLY B 1 23 ? 70.998 -55.259 -2.292 1.00 28.05 23 GLY B C 1
ATOM 4137 O O . GLY B 1 23 ? 70.763 -56.410 -2.666 1.00 28.44 23 GLY B O 1
ATOM 4138 N N . VAL B 1 24 ? 71.648 -54.986 -1.169 1.00 25.38 24 VAL B N 1
ATOM 4139 C CA . VAL B 1 24 ? 72.151 -56.042 -0.302 1.00 23.07 24 VAL B CA 1
ATOM 4140 C C . VAL B 1 24 ? 71.313 -56.131 0.965 1.00 20.06 24 VAL B C 1
ATOM 4141 O O . VAL B 1 24 ? 70.850 -55.114 1.467 1.00 20.47 24 VAL B O 1
ATOM 4145 N N . ASP B 1 25 ? 71.106 -57.345 1.468 1.00 17.63 25 ASP B N 1
ATOM 4146 C CA . ASP B 1 25 ? 70.365 -57.529 2.715 1.00 16.24 25 ASP B CA 1
ATOM 4147 C C . ASP B 1 25 ? 71.431 -57.259 3.772 1.00 15.27 25 ASP B C 1
ATOM 4148 O O . ASP B 1 25 ? 72.347 -58.057 3.954 1.00 12.87 25 ASP B O 1
ATOM 4153 N N . PRO B 1 26 ? 71.330 -56.120 4.472 1.00 15.50 26 PRO B N 1
ATOM 4154 C CA . PRO B 1 26 ? 72.303 -55.747 5.500 1.00 15.19 26 PRO B CA 1
ATOM 4155 C C . PRO B 1 26 ? 72.418 -56.694 6.686 1.00 14.98 26 PRO B C 1
ATOM 4156 O O . PRO B 1 26 ? 73.287 -56.511 7.539 1.00 13.04 26 PRO B O 1
ATOM 4160 N N . PHE B 1 27 ? 71.552 -57.702 6.752 1.00 13.92 27 PHE B N 1
ATOM 4161 C CA . PHE B 1 27 ? 71.622 -58.645 7.860 1.00 13.73 27 PHE B CA 1
ATOM 4162 C C . PHE B 1 27 ? 71.883 -60.078 7.407 1.00 13.44 27 PHE B C 1
ATOM 4163 O O . PHE B 1 27 ? 71.769 -61.033 8.175 1.00 13.52 27 PHE B O 1
ATOM 4171 N N . GLY B 1 28 ? 72.256 -60.182 6.135 1.00 13.85 28 GLY B N 1
ATOM 4172 C CA . GLY B 1 28 ? 72.654 -61.432 5.516 1.00 14.01 28 GLY B CA 1
ATOM 4173 C C . GLY B 1 28 ? 71.777 -62.652 5.359 1.00 14.16 28 GLY B C 1
ATOM 4174 O O . GLY B 1 28 ? 70.692 -62.770 5.925 1.00 14.45 28 GLY B O 1
ATOM 4175 N N . LYS B 1 29 ? 72.296 -63.570 4.551 1.00 15.00 29 LYS B N 1
ATOM 4176 C CA . LYS B 1 29 ? 71.661 -64.848 4.264 1.00 14.63 29 LYS B CA 1
ATOM 4177 C C . LYS B 1 29 ? 72.638 -65.887 4.795 1.00 12.85 29 LYS B C 1
ATOM 4178 O O . LYS B 1 29 ? 73.652 -65.534 5.398 1.00 11.91 29 LYS B O 1
ATOM 4184 N N . ARG B 1 30 ? 72.343 -67.164 4.580 1.00 11.74 30 ARG B N 1
ATOM 4185 C CA . ARG B 1 30 ? 73.241 -68.210 5.036 1.00 13.25 30 ARG B CA 1
ATOM 4186 C C . ARG B 1 30 ? 74.549 -68.037 4.268 1.00 13.58 30 ARG B C 1
ATOM 4187 O O . ARG B 1 30 ? 74.561 -67.468 3.174 1.00 14.68 30 ARG B O 1
ATOM 4195 N N . PHE B 1 31 ? 75.644 -68.518 4.846 1.00 13.02 31 PHE B N 1
ATOM 4196 C CA . PHE B 1 31 ? 76.953 -68.429 4.211 1.00 12.97 31 PHE B CA 1
ATOM 4197 C C . PHE B 1 31 ? 77.711 -69.727 4.465 1.00 14.56 31 PHE B C 1
ATOM 4198 O O . PHE B 1 31 ? 77.899 -70.122 5.617 1.00 12.39 31 PHE B O 1
ATOM 4206 N N . GLU B 1 32 ? 78.134 -70.393 3.394 1.00 14.98 32 GLU B N 1
ATOM 4207 C CA . GLU B 1 32 ? 78.867 -71.648 3.528 1.00 18.54 32 GLU B CA 1
ATOM 4208 C C . GLU B 1 32 ? 80.358 -71.400 3.721 1.00 19.84 32 GLU B C 1
ATOM 4209 O O . GLU B 1 32 ? 80.977 -70.645 2.970 1.00 19.32 32 GLU B O 1
ATOM 4215 N N . ARG B 1 33 ? 80.932 -72.041 4.734 1.00 20.74 33 ARG B N 1
ATOM 4216 C CA . ARG B 1 33 ? 82.353 -71.895 5.030 1.00 21.20 33 ARG B CA 1
ATOM 4217 C C . ARG B 1 33 ? 83.093 -73.204 4.796 1.00 21.41 33 ARG B C 1
ATOM 4218 O O . ARG B 1 33 ? 82.483 -74.273 4.777 1.00 22.24 33 ARG B O 1
ATOM 4226 N N . THR B 1 34 ? 84.406 -73.114 4.615 1.00 21.87 34 THR B N 1
ATOM 4227 C CA . THR B 1 34 ? 85.224 -74.304 4.408 1.00 22.62 34 THR B CA 1
ATOM 4228 C C . THR B 1 34 ? 86.223 -74.453 5.550 1.00 22.81 34 THR B C 1
ATOM 4229 O O . THR B 1 34 ? 86.660 -75.562 5.857 1.00 25.70 34 THR B O 1
ATOM 4233 N N . HIS B 1 35 ? 86.587 -73.340 6.179 1.00 22.87 35 HIS B N 1
ATOM 4234 C CA . HIS B 1 35 ? 87.552 -73.387 7.272 1.00 24.52 35 HIS B CA 1
ATOM 4235 C C . HIS B 1 35 ? 87.348 -72.345 8.362 1.00 24.70 35 HIS B C 1
ATOM 4236 O O . HIS B 1 35 ? 86.553 -71.413 8.228 1.00 24.29 35 HIS B O 1
ATOM 4243 N N . LYS B 1 36 ? 88.106 -72.532 9.440 1.00 24.21 36 LYS B N 1
ATOM 4244 C CA . LYS B 1 36 ? 88.136 -71.630 10.581 1.00 24.12 36 LYS B CA 1
ATOM 4245 C C . LYS B 1 36 ? 89.480 -70.928 10.427 1.00 24.88 36 LYS B C 1
ATOM 4246 O O . LYS B 1 36 ? 90.387 -71.465 9.789 1.00 25.19 36 LYS B O 1
ATOM 4252 N N . ALA B 1 37 ? 89.620 -69.747 11.015 1.00 24.46 37 ALA B N 1
ATOM 4253 C CA . ALA B 1 37 ? 90.865 -68.998 10.912 1.00 26.59 37 ALA B CA 1
ATOM 4254 C C . ALA B 1 37 ? 92.089 -69.793 11.370 1.00 28.70 37 ALA B C 1
ATOM 4255 O O . ALA B 1 37 ? 93.123 -69.785 10.705 1.00 28.97 37 ALA B O 1
ATOM 4257 N N . GLU B 1 38 ? 91.973 -70.488 12.496 1.00 30.57 38 GLU B N 1
ATOM 4258 C CA . GLU B 1 38 ? 93.101 -71.249 13.016 1.00 33.10 38 GLU B CA 1
ATOM 4259 C C . GLU B 1 38 ? 93.487 -72.445 12.148 1.00 33.43 38 GLU B C 1
ATOM 4260 O O . GLU B 1 38 ? 94.668 -72.770 12.033 1.00 34.28 38 GLU B O 1
ATOM 4266 N N . GLU B 1 39 ? 92.502 -73.095 11.536 1.00 34.08 39 GLU B N 1
ATOM 4267 C CA . GLU B 1 39 ? 92.767 -74.250 10.677 1.00 35.70 39 GLU B CA 1
ATOM 4268 C C . GLU B 1 39 ? 93.653 -73.834 9.507 1.00 36.33 39 GLU B C 1
ATOM 4269 O O . GLU B 1 39 ? 94.569 -74.560 9.110 1.00 35.70 39 GLU B O 1
ATOM 4275 N N . LEU B 1 40 ? 93.358 -72.663 8.953 1.00 35.82 40 LEU B N 1
ATOM 4276 C CA . LEU B 1 40 ? 94.112 -72.121 7.830 1.00 35.75 40 LEU B CA 1
ATOM 4277 C C . LEU B 1 40 ? 95.598 -72.038 8.161 1.00 36.31 40 LEU B C 1
ATOM 4278 O O . LEU B 1 40 ? 96.442 -72.467 7.368 1.00 36.04 40 LEU B O 1
ATOM 4283 N N . PHE B 1 41 ? 95.915 -71.491 9.332 1.00 36.48 41 PHE B N 1
ATOM 4284 C CA . PHE B 1 41 ? 97.303 -71.368 9.757 1.00 37.56 41 PHE B CA 1
ATOM 4285 C C . PHE B 1 41 ? 97.935 -72.734 10.001 1.00 38.53 41 PHE B C 1
ATOM 4286 O O . PHE B 1 41 ? 99.094 -72.963 9.652 1.00 39.17 41 PHE B O 1
ATOM 4294 N N . GLU B 1 42 ? 97.171 -73.643 10.596 1.00 39.11 42 GLU B N 1
ATOM 4295 C CA . GLU B 1 42 ? 97.672 -74.979 10.891 1.00 40.54 42 GLU B CA 1
ATOM 4296 C C . GLU B 1 42 ? 97.988 -75.791 9.637 1.00 41.03 42 GLU B C 1
ATOM 4297 O O . GLU B 1 42 ? 98.985 -76.512 9.596 1.00 40.90 42 GLU B O 1
ATOM 4303 N N . LEU B 1 43 ? 97.146 -75.670 8.614 1.00 41.09 43 LEU B N 1
ATOM 4304 C CA . LEU B 1 43 ? 97.343 -76.416 7.376 1.00 41.10 43 LEU B CA 1
ATOM 4305 C C . LEU B 1 43 ? 98.439 -75.862 6.465 1.00 42.06 43 LEU B C 1
ATOM 4306 O O . LEU B 1 43 ? 99.069 -76.619 5.724 1.00 42.89 43 LEU B O 1
ATOM 4311 N N . TYR B 1 44 ? 98.664 -74.549 6.503 1.00 41.99 44 TYR B N 1
ATOM 4312 C CA . TYR B 1 44 ? 99.698 -73.949 5.664 1.00 41.62 44 TYR B CA 1
ATOM 4313 C C . TYR B 1 44 ? 100.246 -72.616 6.160 1.00 41.91 44 TYR B C 1
ATOM 4314 O O . TYR B 1 44 ? 100.478 -71.697 5.372 1.00 42.45 44 TYR B O 1
ATOM 4323 N N . GLY B 1 45 ? 100.474 -72.518 7.464 1.00 41.99 45 GLY B N 1
ATOM 4324 C CA . GLY B 1 45 ? 101.005 -71.289 8.022 1.00 42.25 45 GLY B CA 1
ATOM 4325 C C . GLY B 1 45 ? 102.487 -71.134 7.728 1.00 42.69 45 GLY B C 1
ATOM 4326 O O . GLY B 1 45 ? 103.050 -70.053 7.907 1.00 42.67 45 GLY B O 1
ATOM 4327 N N . ASP B 1 46 ? 103.123 -72.210 7.275 1.00 42.47 46 ASP B N 1
ATOM 4328 C CA . ASP B 1 46 ? 104.547 -72.164 6.965 1.00 42.94 46 ASP B CA 1
ATOM 4329 C C . ASP B 1 46 ? 104.841 -72.377 5.482 1.00 43.16 46 ASP B C 1
ATOM 4330 O O . ASP B 1 46 ? 105.997 -72.309 5.059 1.00 42.98 46 ASP B O 1
ATOM 4335 N N . LEU B 1 47 ? 103.797 -72.633 4.697 1.00 43.04 47 LEU B N 1
ATOM 4336 C CA . LEU B 1 47 ? 103.957 -72.834 3.260 1.00 42.46 47 LEU B CA 1
ATOM 4337 C C . LEU B 1 47 ? 104.249 -71.501 2.582 1.00 42.23 47 LEU B C 1
ATOM 4338 O O . LEU B 1 47 ? 103.420 -70.592 2.600 1.00 42.18 47 LEU B O 1
ATOM 4343 N N . SER B 1 48 ? 105.429 -71.394 1.981 1.00 42.51 48 SER B N 1
ATOM 4344 C CA . SER B 1 48 ? 105.849 -70.174 1.301 1.00 41.76 48 SER B CA 1
ATOM 4345 C C . SER B 1 48 ? 104.841 -69.695 0.261 1.00 40.96 48 SER B C 1
ATOM 4346 O O . SER B 1 48 ? 104.086 -70.485 -0.310 1.00 40.75 48 SER B O 1
ATOM 4349 N N . LYS B 1 49 ? 104.854 -68.390 0.012 1.00 41.56 49 LYS B N 1
ATOM 4350 C CA . LYS B 1 49 ? 103.958 -67.763 -0.955 1.00 41.77 49 LYS B CA 1
ATOM 4351 C C . LYS B 1 49 ? 103.997 -68.455 -2.317 1.00 41.58 49 LYS B C 1
ATOM 4352 O O . LYS B 1 49 ? 103.009 -68.450 -3.054 1.00 42.27 49 LYS B O 1
ATOM 4358 N N . GLU B 1 50 ? 105.142 -69.050 -2.641 1.00 41.81 50 GLU B N 1
ATOM 4359 C CA . GLU B 1 50 ? 105.336 -69.736 -3.915 1.00 41.50 50 GLU B CA 1
ATOM 4360 C C . GLU B 1 50 ? 104.311 -70.843 -4.133 1.00 41.63 50 GLU B C 1
ATOM 4361 O O . GLU B 1 50 ? 103.526 -70.802 -5.082 1.00 41.51 50 GLU B O 1
ATOM 4367 N N . GLU B 1 51 ? 104.338 -71.837 -3.251 1.00 41.30 51 GLU B N 1
ATOM 4368 C CA . GLU B 1 51 ? 103.422 -72.968 -3.330 1.00 42.05 51 GLU B CA 1
ATOM 4369 C C . GLU B 1 51 ? 101.969 -72.505 -3.317 1.00 41.05 51 GLU B C 1
ATOM 4370 O O . GLU B 1 51 ? 101.131 -73.037 -4.047 1.00 40.87 51 GLU B O 1
ATOM 4376 N N . LEU B 1 52 ? 101.677 -71.515 -2.479 1.00 40.86 52 LEU B N 1
ATOM 4377 C CA . LEU B 1 52 ? 100.325 -70.983 -2.372 1.00 40.00 52 LEU B CA 1
ATOM 4378 C C . LEU B 1 52 ? 99.882 -70.420 -3.716 1.00 40.04 52 LEU B C 1
ATOM 4379 O O . LEU B 1 52 ? 98.755 -70.645 -4.157 1.00 40.03 52 LEU B O 1
ATOM 4384 N N . GLU B 1 53 ? 100.787 -69.698 -4.367 1.00 41.05 53 GLU B N 1
ATOM 4385 C CA . GLU B 1 53 ? 100.506 -69.091 -5.659 1.00 41.69 53 GLU B CA 1
ATOM 4386 C C . GLU B 1 53 ? 100.245 -70.169 -6.708 1.00 41.85 53 GLU B C 1
ATOM 4387 O O . GLU B 1 53 ? 99.396 -70.005 -7.585 1.00 42.50 53 GLU B O 1
ATOM 4393 N N . GLU B 1 54 ? 100.974 -71.275 -6.604 1.00 41.88 54 GLU B N 1
ATOM 4394 C CA . GLU B 1 54 ? 100.847 -72.382 -7.547 1.00 41.90 54 GLU B CA 1
ATOM 4395 C C . GLU B 1 54 ? 99.560 -73.178 -7.341 1.00 41.55 54 GLU B C 1
ATOM 4396 O O . GLU B 1 54 ? 98.832 -73.456 -8.298 1.00 41.76 54 GLU B O 1
ATOM 4402 N N . GLN B 1 55 ? 99.284 -73.538 -6.090 1.00 41.26 55 GLN B N 1
ATOM 4403 C CA . GLN B 1 55 ? 98.099 -74.321 -5.749 1.00 40.53 55 GLN B CA 1
ATOM 4404 C C . GLN B 1 55 ? 96.761 -73.602 -5.864 1.00 39.13 55 GLN B C 1
ATOM 4405 O O . GLN B 1 55 ? 95.758 -74.211 -6.246 1.00 39.51 55 GLN B O 1
ATOM 4411 N N . GLN B 1 56 ? 96.738 -72.316 -5.534 1.00 37.65 56 GLN B N 1
ATOM 4412 C CA . GLN B 1 56 ? 95.493 -71.556 -5.590 1.00 36.88 56 GLN B CA 1
ATOM 4413 C C . GLN B 1 56 ? 94.453 -72.250 -4.712 1.00 34.56 56 GLN B C 1
ATOM 4414 O O . GLN B 1 56 ? 93.396 -72.660 -5.190 1.00 35.00 56 GLN B O 1
ATOM 4420 N N . ILE B 1 57 ? 94.770 -72.385 -3.430 1.00 33.55 57 ILE B N 1
ATOM 4421 C CA . ILE B 1 57 ? 93.876 -73.032 -2.475 1.00 32.84 57 ILE B CA 1
ATOM 4422 C C . ILE B 1 57 ? 92.687 -72.137 -2.141 1.00 31.06 57 ILE B C 1
ATOM 4423 O O . ILE B 1 57 ? 92.826 -71.143 -1.431 1.00 30.71 57 ILE B O 1
ATOM 4428 N N . GLU B 1 58 ? 91.519 -72.504 -2.652 1.00 30.59 58 GLU B N 1
ATOM 4429 C CA . GLU B 1 58 ? 90.308 -71.731 -2.421 1.00 29.99 58 GLU B CA 1
ATOM 4430 C C . GLU B 1 58 ? 89.694 -72.061 -1.065 1.00 28.51 58 GLU B C 1
ATOM 4431 O O . GLU B 1 58 ? 89.565 -73.230 -0.697 1.00 26.85 58 GLU B O 1
ATOM 4437 N N . VAL B 1 59 ? 89.323 -71.020 -0.325 1.00 25.80 59 VAL B N 1
ATOM 4438 C CA . VAL B 1 59 ? 88.722 -71.192 0.992 1.00 23.99 59 VAL B CA 1
ATOM 4439 C C . VAL B 1 59 ? 87.554 -70.229 1.169 1.00 22.98 59 VAL B C 1
ATOM 4440 O O . VAL B 1 59 ? 87.372 -69.307 0.372 1.00 22.53 59 VAL B O 1
ATOM 4444 N N . ALA B 1 60 ? 86.763 -70.457 2.212 1.00 21.29 60 ALA B N 1
ATOM 4445 C CA . ALA B 1 60 ? 85.621 -69.602 2.513 1.00 19.56 60 ALA B CA 1
ATOM 4446 C C . ALA B 1 60 ? 85.514 -69.474 4.023 1.00 18.77 60 ALA B C 1
ATOM 4447 O O . ALA B 1 60 ? 85.348 -70.464 4.732 1.00 18.06 60 ALA B O 1
ATOM 4449 N N . VAL B 1 61 ? 85.618 -68.246 4.511 1.00 17.28 61 VAL B N 1
ATOM 4450 C CA . VAL B 1 61 ? 85.538 -67.995 5.937 1.00 16.08 61 VAL B CA 1
ATOM 4451 C C . VAL B 1 61 ? 84.600 -66.831 6.190 1.00 16.09 61 VAL B C 1
ATOM 4452 O O . VAL B 1 61 ? 84.210 -66.125 5.259 1.00 14.54 61 VAL B O 1
ATOM 4456 N N . ALA B 1 62 ? 84.234 -66.642 7.452 1.00 14.76 62 ALA B N 1
ATOM 4457 C CA . ALA B 1 62 ? 83.347 -65.550 7.831 1.00 14.17 62 ALA B CA 1
ATOM 4458 C C . ALA B 1 62 ? 83.720 -65.092 9.232 1.00 14.10 62 ALA B C 1
ATOM 4459 O O . ALA B 1 62 ? 84.218 -65.880 10.037 1.00 14.19 62 ALA B O 1
ATOM 4461 N N . GLY B 1 63 ? 83.492 -63.817 9.520 1.00 13.19 63 GLY B N 1
ATOM 4462 C CA . GLY B 1 63 ? 83.824 -63.302 10.834 1.00 15.27 63 GLY B CA 1
ATOM 4463 C C . GLY B 1 63 ? 83.602 -61.813 10.979 1.00 15.52 63 GLY B C 1
ATOM 4464 O O . GLY B 1 63 ? 83.177 -61.144 10.038 1.00 14.04 63 GLY B O 1
ATOM 4465 N N . ARG B 1 64 ? 83.909 -61.297 12.165 1.00 13.90 64 ARG B N 1
ATOM 4466 C CA . ARG B 1 64 ? 83.737 -59.885 12.477 1.00 15.33 64 ARG B CA 1
ATOM 4467 C C . ARG B 1 64 ? 84.980 -59.064 12.128 1.00 15.03 64 ARG B C 1
ATOM 4468 O O . ARG B 1 64 ? 86.107 -59.480 12.401 1.00 16.18 64 ARG B O 1
ATOM 4476 N N . ILE B 1 65 ? 84.769 -57.901 11.519 1.00 16.59 65 ILE B N 1
ATOM 4477 C CA . ILE B 1 65 ? 85.877 -57.018 11.160 1.00 15.86 65 ILE B CA 1
ATOM 4478 C C . ILE B 1 65 ? 86.399 -56.377 12.444 1.00 16.13 65 ILE B C 1
ATOM 4479 O O . ILE B 1 65 ? 85.688 -55.607 13.098 1.00 16.00 65 ILE B O 1
ATOM 4484 N N . MET B 1 66 ? 87.635 -56.706 12.806 1.00 16.34 66 MET B N 1
ATOM 4485 C CA . MET B 1 66 ? 88.245 -56.175 14.022 1.00 17.76 66 MET B CA 1
ATOM 4486 C C . MET B 1 66 ? 89.157 -54.989 13.722 1.00 18.29 66 MET B C 1
ATOM 4487 O O . MET B 1 66 ? 89.284 -54.065 14.529 1.00 18.15 66 MET B O 1
ATOM 4492 N N . THR B 1 67 ? 89.798 -55.028 12.559 1.00 19.13 67 THR B N 1
ATOM 4493 C CA . THR B 1 67 ? 90.681 -53.946 12.133 1.00 19.70 67 THR B CA 1
ATOM 4494 C C . THR B 1 67 ? 90.536 -53.795 10.625 1.00 20.33 67 THR B C 1
ATOM 4495 O O . THR B 1 67 ? 90.131 -54.734 9.930 1.00 18.97 67 THR B O 1
ATOM 4499 N N . LYS B 1 68 ? 90.867 -52.612 10.123 1.00 20.07 68 LYS B N 1
ATOM 4500 C CA . LYS B 1 68 ? 90.773 -52.337 8.697 1.00 21.44 68 LYS B CA 1
ATOM 4501 C C . LYS B 1 68 ? 91.818 -51.278 8.369 1.00 22.25 68 LYS B C 1
ATOM 4502 O O . LYS B 1 68 ? 92.087 -50.399 9.190 1.00 22.98 68 LYS B O 1
ATOM 4508 N N . ARG B 1 69 ? 92.413 -51.360 7.183 1.00 24.08 69 ARG B N 1
ATOM 4509 C CA . ARG B 1 69 ? 93.423 -50.379 6.799 1.00 25.89 69 ARG B CA 1
ATOM 4510 C C . ARG B 1 69 ? 93.568 -50.241 5.294 1.00 26.92 69 ARG B C 1
ATOM 4511 O O . ARG B 1 69 ? 93.141 -51.109 4.532 1.00 26.22 69 ARG B O 1
ATOM 4519 N N . GLY B 1 70 ? 94.179 -49.138 4.876 1.00 27.74 70 GLY B N 1
ATOM 4520 C CA . GLY B 1 70 ? 94.388 -48.905 3.463 1.00 28.84 70 GLY B CA 1
ATOM 4521 C C . GLY B 1 70 ? 93.441 -47.895 2.858 1.00 29.40 70 GLY B C 1
ATOM 4522 O O . GLY B 1 70 ? 92.381 -47.590 3.411 1.00 29.84 70 GLY B O 1
ATOM 4523 N N . MET B 1 71 ? 93.846 -47.364 1.712 1.00 29.07 71 MET B N 1
ATOM 4524 C CA . MET B 1 71 ? 93.056 -46.390 0.977 1.00 28.48 71 MET B CA 1
ATOM 4525 C C . MET B 1 71 ? 93.165 -46.820 -0.475 1.00 25.99 71 MET B C 1
ATOM 4526 O O . MET B 1 71 ? 93.954 -47.702 -0.801 1.00 27.50 71 MET B O 1
ATOM 4531 N N . GLY B 1 72 ? 92.375 -46.209 -1.346 1.00 25.23 72 GLY B N 1
ATOM 4532 C CA . GLY B 1 72 ? 92.453 -46.567 -2.747 1.00 23.52 72 GLY B CA 1
ATOM 4533 C C . GLY B 1 72 ? 91.639 -47.776 -3.165 1.00 23.14 72 GLY B C 1
ATOM 4534 O O . GLY B 1 72 ? 90.636 -48.123 -2.534 1.00 23.31 72 GLY B O 1
ATOM 4535 N N . LYS B 1 73 ? 92.095 -48.430 -4.228 1.00 19.93 73 LYS B N 1
ATOM 4536 C CA . LYS B 1 73 ? 91.401 -49.580 -4.790 1.00 20.74 73 LYS B CA 1
ATOM 4537 C C . LYS B 1 73 ? 91.817 -50.946 -4.260 1.00 18.94 73 LYS B C 1
ATOM 4538 O O . LYS B 1 73 ? 91.499 -51.971 -4.855 1.00 18.28 73 LYS B O 1
ATOM 4544 N N . ALA B 1 74 ? 92.532 -50.955 -3.142 1.00 20.57 74 ALA B N 1
ATOM 4545 C CA . ALA B 1 74 ? 92.955 -52.202 -2.514 1.00 19.48 74 ALA B CA 1
ATOM 4546 C C . ALA B 1 74 ? 93.020 -51.935 -1.021 1.00 19.60 74 ALA B C 1
ATOM 4547 O O . ALA B 1 74 ? 93.496 -50.883 -0.596 1.00 19.78 74 ALA B O 1
ATOM 4549 N N . GLY B 1 75 ? 92.532 -52.879 -0.226 1.00 19.02 75 GLY B N 1
ATOM 4550 C CA . GLY B 1 75 ? 92.552 -52.696 1.212 1.00 18.33 75 GLY B CA 1
ATOM 4551 C C . GLY B 1 75 ? 92.677 -53.997 1.979 1.00 17.48 75 GLY B C 1
ATOM 4552 O O . GLY B 1 75 ? 92.570 -55.085 1.409 1.00 17.61 75 GLY B O 1
ATOM 4553 N N . PHE B 1 76 ? 92.903 -53.869 3.284 1.00 18.02 76 PHE B N 1
ATOM 4554 C CA . PHE B 1 76 ? 93.056 -55.014 4.169 1.00 18.18 76 PHE B CA 1
ATOM 4555 C C . PHE B 1 76 ? 92.069 -54.943 5.318 1.00 16.68 76 PHE B C 1
ATOM 4556 O O . PHE B 1 76 ? 91.511 -53.888 5.624 1.00 14.49 76 PHE B O 1
ATOM 4564 N N . ALA B 1 77 ? 91.876 -56.087 5.959 1.00 16.55 77 ALA B N 1
ATOM 4565 C CA . ALA B 1 77 ? 91.000 -56.181 7.113 1.00 17.42 77 ALA B CA 1
ATOM 4566 C C . ALA B 1 77 ? 91.308 -57.487 7.812 1.00 17.42 77 ALA B C 1
ATOM 4567 O O . ALA B 1 77 ? 91.734 -58.459 7.186 1.00 18.31 77 ALA B O 1
ATOM 4569 N N . HIS B 1 78 ? 91.119 -57.492 9.121 1.00 17.62 78 HIS B N 1
ATOM 4570 C CA . HIS B 1 78 ? 91.327 -58.694 9.907 1.00 19.28 78 HIS B CA 1
ATOM 4571 C C . HIS B 1 78 ? 89.958 -59.077 10.420 1.00 17.83 78 HIS B C 1
ATOM 4572 O O . HIS B 1 78 ? 89.321 -58.297 11.125 1.00 17.32 78 HIS B O 1
ATOM 4579 N N . ILE B 1 79 ? 89.493 -60.257 10.027 1.00 18.35 79 ILE B N 1
ATOM 4580 C CA . ILE B 1 79 ? 88.195 -60.737 10.469 1.00 17.93 79 ILE B CA 1
ATOM 4581 C C . ILE B 1 79 ? 88.445 -61.819 11.510 1.00 18.25 79 ILE B C 1
ATOM 4582 O O . ILE B 1 79 ? 89.427 -62.559 11.438 1.00 18.27 79 ILE B O 1
ATOM 4587 N N . GLN B 1 80 ? 87.547 -61.898 12.477 1.00 16.76 80 GLN B N 1
ATOM 4588 C CA . GLN B 1 80 ? 87.695 -62.829 13.577 1.00 15.72 80 GLN B CA 1
ATOM 4589 C C . GLN B 1 80 ? 86.546 -63.808 13.680 1.00 15.75 80 GLN B C 1
ATOM 4590 O O . GLN B 1 80 ? 85.381 -63.404 13.663 1.00 15.13 80 GLN B O 1
ATOM 4596 N N . ASP B 1 81 ? 86.872 -65.095 13.764 1.00 14.74 81 ASP B N 1
ATOM 4597 C CA . ASP B 1 81 ? 85.839 -66.107 13.929 1.00 16.26 81 ASP B CA 1
ATOM 4598 C C . ASP B 1 81 ? 86.053 -66.718 15.309 1.00 16.74 81 ASP B C 1
ATOM 4599 O O . ASP B 1 81 ? 86.856 -66.204 16.091 1.00 16.06 81 ASP B O 1
ATOM 4604 N N . VAL B 1 82 ? 85.338 -67.788 15.629 1.00 16.34 82 VAL B N 1
ATOM 4605 C CA . VAL B 1 82 ? 85.466 -68.380 16.953 1.00 16.70 82 VAL B CA 1
ATOM 4606 C C . VAL B 1 82 ? 86.863 -68.902 17.295 1.00 18.85 82 VAL B C 1
ATOM 4607 O O . VAL B 1 82 ? 87.188 -69.063 18.471 1.00 18.63 82 VAL B O 1
ATOM 4611 N N . THR B 1 83 ? 87.695 -69.147 16.283 1.00 20.14 83 THR B N 1
ATOM 4612 C CA . THR B 1 83 ? 89.041 -69.667 16.525 1.00 20.37 83 THR B CA 1
ATOM 4613 C C . THR B 1 83 ? 90.179 -68.641 16.460 1.00 21.72 83 THR B C 1
ATOM 4614 O O . THR B 1 83 ? 91.297 -68.925 16.893 1.00 20.02 83 THR B O 1
ATOM 4618 N N . GLY B 1 84 ? 89.912 -67.458 15.918 1.00 21.39 84 GLY B N 1
ATOM 4619 C CA . GLY B 1 84 ? 90.968 -66.464 15.832 1.00 21.55 84 GLY B CA 1
ATOM 4620 C C . GLY B 1 84 ? 90.761 -65.458 14.719 1.00 21.92 84 GLY B C 1
ATOM 4621 O O . GLY B 1 84 ? 89.641 -65.267 14.252 1.00 21.41 84 GLY B O 1
ATOM 4622 N N . GLN B 1 85 ? 91.846 -64.817 14.292 1.00 22.25 85 GLN B N 1
ATOM 4623 C CA . GLN B 1 85 ? 91.774 -63.815 13.234 1.00 23.00 85 GLN B CA 1
ATOM 4624 C C . GLN B 1 85 ? 92.556 -64.194 11.983 1.00 23.73 85 GLN B C 1
ATOM 4625 O O . GLN B 1 85 ? 93.548 -64.919 12.046 1.00 24.52 85 GLN B O 1
ATOM 4631 N N . ILE B 1 86 ? 92.098 -63.689 10.843 1.00 23.46 86 ILE B N 1
ATOM 4632 C CA . ILE B 1 86 ? 92.753 -63.943 9.569 1.00 23.31 86 ILE B CA 1
ATOM 4633 C C . ILE B 1 86 ? 92.675 -62.661 8.747 1.00 24.39 86 ILE B C 1
ATOM 4634 O O . ILE B 1 86 ? 91.631 -62.008 8.695 1.00 22.41 86 ILE B O 1
ATOM 4639 N N . GLN B 1 87 ? 93.785 -62.285 8.122 1.00 23.35 87 GLN B N 1
ATOM 4640 C CA . GLN B 1 87 ? 93.796 -61.074 7.314 1.00 22.54 87 GLN B CA 1
ATOM 4641 C C . GLN B 1 87 ? 93.208 -61.339 5.933 1.00 20.52 87 GLN B C 1
ATOM 4642 O O . GLN B 1 87 ? 93.491 -62.363 5.313 1.00 21.05 87 GLN B O 1
ATOM 4648 N N . ILE B 1 88 ? 92.363 -60.425 5.466 1.00 20.58 88 ILE B N 1
ATOM 4649 C CA . ILE B 1 88 ? 91.777 -60.554 4.140 1.00 19.02 88 ILE B CA 1
ATOM 4650 C C . ILE B 1 88 ? 92.291 -59.396 3.298 1.00 18.31 88 ILE B C 1
ATOM 4651 O O . ILE B 1 88 ? 92.449 -58.277 3.788 1.00 17.78 88 ILE B O 1
ATOM 4656 N N . TYR B 1 89 ? 92.569 -59.684 2.033 1.00 20.01 89 TYR B N 1
ATOM 4657 C CA . TYR B 1 89 ? 93.080 -58.690 1.096 1.00 19.18 89 TYR B CA 1
ATOM 4658 C C . TYR B 1 89 ? 92.048 -58.534 -0.011 1.00 17.18 89 TYR B C 1
ATOM 4659 O O . TYR B 1 89 ? 91.794 -59.466 -0.769 1.00 18.62 89 TYR B O 1
ATOM 4668 N N . VAL B 1 90 ? 91.450 -57.352 -0.094 1.00 16.61 90 VAL B N 1
ATOM 4669 C CA . VAL B 1 90 ? 90.418 -57.087 -1.085 1.00 15.48 90 VAL B CA 1
ATOM 4670 C C . VAL B 1 90 ? 90.862 -56.063 -2.121 1.00 14.30 90 VAL B C 1
ATOM 4671 O O . VAL B 1 90 ? 91.194 -54.931 -1.778 1.00 13.38 90 VAL B O 1
ATOM 4675 N N . ARG B 1 91 ? 90.864 -56.474 -3.385 1.00 15.37 91 ARG B N 1
ATOM 4676 C CA . ARG B 1 91 ? 91.258 -55.594 -4.483 1.00 14.97 91 ARG B CA 1
ATOM 4677 C C . ARG B 1 91 ? 90.076 -55.323 -5.395 1.00 15.07 91 ARG B C 1
ATOM 4678 O O . ARG B 1 91 ? 89.379 -56.243 -5.808 1.00 16.72 91 ARG B O 1
ATOM 4686 N N . GLN B 1 92 ? 89.864 -54.056 -5.722 1.00 15.22 92 GLN B N 1
ATOM 4687 C CA . GLN B 1 92 ? 88.773 -53.681 -6.604 1.00 16.84 92 GLN B CA 1
ATOM 4688 C C . GLN B 1 92 ? 88.927 -54.396 -7.949 1.00 17.01 92 GLN B C 1
ATOM 4689 O O . GLN B 1 92 ? 87.932 -54.812 -8.544 1.00 16.55 92 GLN B O 1
ATOM 4695 N N . ASP B 1 93 ? 90.161 -54.562 -8.428 1.00 15.92 93 ASP B N 1
ATOM 4696 C CA . ASP B 1 93 ? 90.339 -55.219 -9.719 1.00 17.21 93 ASP B CA 1
ATOM 4697 C C . ASP B 1 93 ? 90.160 -56.732 -9.678 1.00 18.96 93 ASP B C 1
ATOM 4698 O O . ASP B 1 93 ? 90.374 -57.420 -10.676 1.00 16.73 93 ASP B O 1
ATOM 4703 N N . ASP B 1 94 ? 89.745 -57.248 -8.524 1.00 19.23 94 ASP B N 1
ATOM 4704 C CA . ASP B 1 94 ? 89.502 -58.676 -8.384 1.00 20.22 94 ASP B CA 1
ATOM 4705 C C . ASP B 1 94 ? 88.018 -58.917 -8.111 1.00 20.84 94 ASP B C 1
ATOM 4706 O O . ASP B 1 94 ? 87.363 -59.678 -8.826 1.00 21.49 94 ASP B O 1
ATOM 4711 N N . VAL B 1 95 ? 87.488 -58.250 -7.090 1.00 18.31 95 VAL B N 1
ATOM 4712 C CA . VAL B 1 95 ? 86.091 -58.429 -6.704 1.00 18.80 95 VAL B CA 1
ATOM 4713 C C . VAL B 1 95 ? 85.072 -57.607 -7.483 1.00 19.23 95 VAL B C 1
ATOM 4714 O O . VAL B 1 95 ? 83.885 -57.921 -7.466 1.00 18.47 95 VAL B O 1
ATOM 4718 N N . GLY B 1 96 ? 85.524 -56.562 -8.167 1.00 18.67 96 GLY B N 1
ATOM 4719 C CA . GLY B 1 96 ? 84.593 -55.744 -8.921 1.00 19.34 96 GLY B CA 1
ATOM 4720 C C . GLY B 1 96 ? 84.146 -54.517 -8.149 1.00 19.57 96 GLY B C 1
ATOM 4721 O O . GLY B 1 96 ? 84.350 -54.421 -6.941 1.00 19.06 96 GLY B O 1
ATOM 4722 N N . GLU B 1 97 ? 83.516 -53.581 -8.849 1.00 20.72 97 GLU B N 1
ATOM 4723 C CA . GLU B 1 97 ? 83.066 -52.335 -8.241 1.00 21.63 97 GLU B CA 1
ATOM 4724 C C . GLU B 1 97 ? 82.043 -52.450 -7.113 1.00 22.20 97 GLU B C 1
ATOM 4725 O O . GLU B 1 97 ? 82.247 -51.893 -6.033 1.00 20.51 97 GLU B O 1
ATOM 4731 N N . GLN B 1 98 ? 80.943 -53.158 -7.347 1.00 21.25 98 GLN B N 1
ATOM 4732 C CA . GLN B 1 98 ? 79.926 -53.265 -6.306 1.00 21.50 98 GLN B CA 1
ATOM 4733 C C . GLN B 1 98 ? 80.436 -53.906 -5.018 1.00 19.16 98 GLN B C 1
ATOM 4734 O O . GLN B 1 98 ? 80.169 -53.411 -3.927 1.00 18.05 98 GLN B O 1
ATOM 4740 N N . GLN B 1 99 ? 81.165 -55.006 -5.140 1.00 17.57 99 GLN B N 1
ATOM 4741 C CA . GLN B 1 99 ? 81.684 -55.676 -3.959 1.00 17.87 99 GLN B CA 1
ATOM 4742 C C . GLN B 1 99 ? 82.759 -54.848 -3.274 1.00 17.31 99 GLN B C 1
ATOM 4743 O O . GLN B 1 99 ? 82.872 -54.862 -2.045 1.00 14.62 99 GLN B O 1
ATOM 4749 N N . TYR B 1 100 ? 83.550 -54.118 -4.056 1.00 15.77 100 TYR B N 1
ATOM 4750 C CA . TYR B 1 100 ? 84.585 -53.303 -3.449 1.00 16.08 100 TYR B CA 1
ATOM 4751 C C . TYR B 1 100 ? 83.938 -52.157 -2.681 1.00 15.75 100 TYR B C 1
ATOM 4752 O O . TYR B 1 100 ? 84.427 -51.752 -1.632 1.00 15.44 100 TYR B O 1
ATOM 4761 N N . GLU B 1 101 ? 82.830 -51.633 -3.197 1.00 17.86 101 GLU B N 1
ATOM 4762 C CA . GLU B 1 101 ? 82.142 -50.553 -2.499 1.00 19.44 101 GLU B CA 1
ATOM 4763 C C . GLU B 1 101 ? 81.628 -51.076 -1.161 1.00 18.48 101 GLU B C 1
ATOM 4764 O O . GLU B 1 101 ? 81.649 -50.358 -0.161 1.00 16.30 101 GLU B O 1
ATOM 4770 N N . LEU B 1 102 ? 81.170 -52.325 -1.140 1.00 17.55 102 LEU B N 1
ATOM 4771 C CA . LEU B 1 102 ? 80.677 -52.919 0.102 1.00 17.80 102 LEU B CA 1
ATOM 4772 C C . LEU B 1 102 ? 81.833 -53.031 1.085 1.00 18.08 102 LEU B C 1
ATOM 4773 O O . LEU B 1 102 ? 81.676 -52.776 2.283 1.00 17.83 102 LEU B O 1
ATOM 4778 N N . PHE B 1 103 ? 83.000 -53.413 0.578 1.00 16.74 103 PHE B N 1
ATOM 4779 C CA . PHE B 1 103 ? 84.175 -53.534 1.431 1.00 17.83 103 PHE B CA 1
ATOM 4780 C C . PHE B 1 103 ? 84.528 -52.175 2.029 1.00 17.54 103 PHE B C 1
ATOM 4781 O O . PHE B 1 103 ? 84.790 -52.065 3.222 1.00 17.61 103 PHE B O 1
ATOM 4789 N N . LYS B 1 104 ? 84.531 -51.144 1.188 1.00 17.01 104 LYS B N 1
ATOM 4790 C CA . LYS B 1 104 ? 84.865 -49.798 1.632 1.00 18.09 104 LYS B CA 1
ATOM 4791 C C . LYS B 1 104 ? 83.895 -49.247 2.673 1.00 18.69 104 LYS B C 1
ATOM 4792 O O . LYS B 1 104 ? 84.312 -48.573 3.616 1.00 18.06 104 LYS B O 1
ATOM 4798 N N . ILE B 1 105 ? 82.605 -49.528 2.511 1.00 18.57 105 ILE B N 1
ATOM 4799 C CA . ILE B 1 105 ? 81.624 -49.016 3.462 1.00 19.47 105 ILE B CA 1
ATOM 4800 C C . ILE B 1 105 ? 81.591 -49.830 4.759 1.00 18.83 105 ILE B C 1
ATOM 4801 O O . ILE B 1 105 ? 81.092 -49.358 5.782 1.00 18.25 105 ILE B O 1
ATOM 4806 N N . SER B 1 106 ? 82.142 -51.039 4.725 1.00 16.52 106 SER B N 1
ATOM 4807 C CA . SER B 1 106 ? 82.166 -51.888 5.916 1.00 18.82 106 SER B CA 1
ATOM 4808 C C . SER B 1 106 ? 82.886 -51.220 7.083 1.00 19.38 106 SER B C 1
ATOM 4809 O O . SER B 1 106 ? 83.947 -50.617 6.905 1.00 19.90 106 SER B O 1
ATOM 4812 N N . ASP B 1 107 ? 82.291 -51.342 8.271 1.00 19.65 107 ASP B N 1
ATOM 4813 C CA . ASP B 1 107 ? 82.804 -50.766 9.518 1.00 19.98 107 ASP B CA 1
ATOM 4814 C C . ASP B 1 107 ? 83.396 -51.841 10.424 1.00 19.06 107 ASP B C 1
ATOM 4815 O O . ASP B 1 107 ? 83.112 -53.029 10.262 1.00 18.33 107 ASP B O 1
ATOM 4820 N N . LEU B 1 108 ? 84.202 -51.418 11.393 1.00 18.47 108 LEU B N 1
ATOM 4821 C CA . LEU B 1 108 ? 84.736 -52.364 12.360 1.00 17.90 108 LEU B CA 1
ATOM 4822 C C . LEU B 1 108 ? 83.463 -52.841 13.052 1.00 16.95 108 LEU B C 1
ATOM 4823 O O . LEU B 1 108 ? 82.540 -52.053 13.266 1.00 16.34 108 LEU B O 1
ATOM 4828 N N . GLY B 1 109 ? 83.393 -54.123 13.384 1.00 16.74 109 GLY B N 1
ATOM 4829 C CA . GLY B 1 109 ? 82.196 -54.627 14.030 1.00 15.43 109 GLY B CA 1
ATOM 4830 C C . GLY B 1 109 ? 81.257 -55.330 13.064 1.00 15.41 109 GLY B C 1
ATOM 4831 O O . GLY B 1 109 ? 80.535 -56.245 13.460 1.00 13.32 109 GLY B O 1
ATOM 4832 N N . ASP B 1 110 ? 81.250 -54.911 11.799 1.00 14.97 110 ASP B N 1
ATOM 4833 C CA . ASP B 1 110 ? 80.379 -55.551 10.814 1.00 14.47 110 ASP B CA 1
ATOM 4834 C C . ASP B 1 110 ? 80.873 -56.971 10.590 1.00 13.21 110 ASP B C 1
ATOM 4835 O O . ASP B 1 110 ? 82.066 -57.249 10.734 1.00 12.72 110 ASP B O 1
ATOM 4840 N N . ILE B 1 111 ? 79.954 -57.864 10.239 1.00 13.07 111 ILE B N 1
ATOM 4841 C CA . ILE B 1 111 ? 80.302 -59.258 9.993 1.00 13.01 111 ILE B CA 1
ATOM 4842 C C . ILE B 1 111 ? 80.236 -59.541 8.497 1.00 12.54 111 ILE B C 1
ATOM 4843 O O . ILE B 1 111 ? 79.276 -59.163 7.822 1.00 12.41 111 ILE B O 1
ATOM 4848 N N . VAL B 1 112 ? 81.265 -60.198 7.974 1.00 12.03 112 VAL B N 1
ATOM 4849 C CA . VAL B 1 112 ? 81.304 -60.486 6.547 1.00 11.59 112 VAL B CA 1
ATOM 4850 C C . VAL B 1 112 ? 81.795 -61.893 6.232 1.00 11.97 112 VAL B C 1
ATOM 4851 O O . VAL B 1 112 ? 82.384 -62.567 7.076 1.00 11.70 112 VAL B O 1
ATOM 4855 N N . GLY B 1 113 ? 81.528 -62.335 5.009 1.00 10.59 113 GLY B N 1
ATOM 4856 C CA . GLY B 1 113 ? 81.976 -63.645 4.582 1.00 13.51 113 GLY B CA 1
ATOM 4857 C C . GLY B 1 113 ? 82.788 -63.454 3.319 1.00 13.20 113 GLY B C 1
ATOM 4858 O O . GLY B 1 113 ? 82.455 -62.602 2.497 1.00 14.94 113 GLY B O 1
ATOM 4859 N N . VAL B 1 114 ? 83.857 -64.223 3.156 1.00 13.68 114 VAL B N 1
ATOM 4860 C CA . VAL B 1 114 ? 84.669 -64.089 1.956 1.00 14.23 114 VAL B CA 1
ATOM 4861 C C . VAL B 1 114 ? 85.094 -65.423 1.384 1.00 15.65 114 VAL B C 1
ATOM 4862 O O . VAL B 1 114 ? 85.213 -66.417 2.098 1.00 14.29 114 VAL B O 1
ATOM 4866 N N . ARG B 1 115 ? 85.301 -65.426 0.075 1.00 17.15 115 ARG B N 1
ATOM 4867 C CA . ARG B 1 115 ? 85.775 -66.596 -0.642 1.00 17.91 115 ARG B CA 1
ATOM 4868 C C . ARG B 1 115 ? 87.026 -66.076 -1.331 1.00 19.36 115 ARG B C 1
ATOM 4869 O O . ARG B 1 115 ? 87.058 -64.932 -1.784 1.00 18.45 115 ARG B O 1
ATOM 4877 N N . GLY B 1 116 ? 88.064 -66.900 -1.382 1.00 20.48 116 GLY B N 1
ATOM 4878 C CA . GLY B 1 116 ? 89.297 -66.478 -2.014 1.00 21.90 116 GLY B CA 1
ATOM 4879 C C . GLY B 1 116 ? 90.367 -67.542 -1.917 1.00 23.25 116 GLY B C 1
ATOM 4880 O O . GLY B 1 116 ? 90.095 -68.671 -1.514 1.00 23.84 116 GLY B O 1
ATOM 4881 N N . THR B 1 117 ? 91.589 -67.184 -2.290 1.00 24.80 117 THR B N 1
ATOM 4882 C CA . THR B 1 117 ? 92.700 -68.123 -2.243 1.00 25.45 117 THR B CA 1
ATOM 4883 C C . THR B 1 117 ? 93.724 -67.710 -1.194 1.00 25.27 117 THR B C 1
ATOM 4884 O O . THR B 1 117 ? 93.930 -66.523 -0.944 1.00 23.95 117 THR B O 1
ATOM 4888 N N . MET B 1 118 ? 94.359 -68.700 -0.575 1.00 25.76 118 MET B N 1
ATOM 4889 C CA . MET B 1 118 ? 95.366 -68.432 0.441 1.00 28.66 118 MET B CA 1
ATOM 4890 C C . MET B 1 118 ? 96.591 -67.801 -0.206 1.00 30.02 118 MET B C 1
ATOM 4891 O O . MET B 1 118 ? 96.847 -68.001 -1.395 1.00 31.31 118 MET B O 1
ATOM 4896 N N . PHE B 1 119 ? 97.342 -67.041 0.582 1.00 32.37 119 PHE B N 1
ATOM 4897 C CA . PHE B 1 119 ? 98.555 -66.393 0.097 1.00 34.37 119 PHE B CA 1
ATOM 4898 C C . PHE B 1 119 ? 99.191 -65.614 1.241 1.00 35.87 119 PHE B C 1
ATOM 4899 O O . PHE B 1 119 ? 98.561 -65.389 2.276 1.00 35.98 119 PHE B O 1
ATOM 4907 N N . LYS B 1 120 ? 100.441 -65.209 1.054 1.00 37.02 120 LYS B N 1
ATOM 4908 C CA . LYS B 1 120 ? 101.144 -64.435 2.067 1.00 38.23 120 LYS B CA 1
ATOM 4909 C C . LYS B 1 120 ? 101.567 -63.111 1.454 1.00 39.04 120 LYS B C 1
ATOM 4910 O O . LYS B 1 120 ? 101.955 -63.058 0.286 1.00 40.13 120 LYS B O 1
ATOM 4916 N N . THR B 1 121 ? 101.478 -62.040 2.234 1.00 39.06 121 THR B N 1
ATOM 4917 C CA . THR B 1 121 ? 101.866 -60.728 1.743 1.00 39.60 121 THR B CA 1
ATOM 4918 C C . THR B 1 121 ? 103.385 -60.661 1.710 1.00 40.30 121 THR B C 1
ATOM 4919 O O . THR B 1 121 ? 104.059 -61.681 1.863 1.00 39.82 121 THR B O 1
ATOM 4923 N N . LYS B 1 122 ? 103.923 -59.463 1.508 1.00 41.27 122 LYS B N 1
ATOM 4924 C CA . LYS B 1 122 ? 105.369 -59.280 1.466 1.00 41.85 122 LYS B CA 1
ATOM 4925 C C . LYS B 1 122 ? 105.976 -59.838 2.750 1.00 41.57 122 LYS B C 1
ATOM 4926 O O . LYS B 1 122 ? 106.907 -60.646 2.716 1.00 41.28 122 LYS B O 1
ATOM 4932 N N . VAL B 1 123 ? 105.428 -59.405 3.881 1.00 41.76 123 VAL B N 1
ATOM 4933 C CA . VAL B 1 123 ? 105.896 -59.845 5.189 1.00 41.38 123 VAL B CA 1
ATOM 4934 C C . VAL B 1 123 ? 105.549 -61.307 5.464 1.00 40.74 123 VAL B C 1
ATOM 4935 O O . VAL B 1 123 ? 105.781 -61.816 6.562 1.00 41.63 123 VAL B O 1
ATOM 4939 N N . GLY B 1 124 ? 104.983 -61.976 4.465 1.00 39.85 124 GLY B N 1
ATOM 4940 C CA . GLY B 1 124 ? 104.636 -63.379 4.611 1.00 38.34 124 GLY B CA 1
ATOM 4941 C C . GLY B 1 124 ? 103.473 -63.716 5.530 1.00 37.73 124 GLY B C 1
ATOM 4942 O O . GLY B 1 124 ? 103.319 -64.877 5.918 1.00 37.38 124 GLY B O 1
ATOM 4943 N N . GLU B 1 125 ? 102.656 -62.725 5.885 1.00 37.04 125 GLU B N 1
ATOM 4944 C CA . GLU B 1 125 ? 101.506 -62.973 6.759 1.00 35.49 125 GLU B CA 1
ATOM 4945 C C . GLU B 1 125 ? 100.433 -63.755 6.007 1.00 34.71 125 GLU B C 1
ATOM 4946 O O . GLU B 1 125 ? 99.941 -63.306 4.968 1.00 33.97 125 GLU B O 1
ATOM 4952 N N . LEU B 1 126 ? 100.074 -64.926 6.527 1.00 33.02 126 LEU B N 1
ATOM 4953 C CA . LEU B 1 126 ? 99.057 -65.755 5.889 1.00 32.22 126 LEU B CA 1
ATOM 4954 C C . LEU B 1 126 ? 97.782 -64.932 5.739 1.00 30.50 126 LEU B C 1
ATOM 4955 O O . LEU B 1 126 ? 97.269 -64.380 6.714 1.00 30.86 126 LEU B O 1
ATOM 4960 N N . SER B 1 127 ? 97.272 -64.851 4.517 1.00 28.61 127 SER B N 1
ATOM 4961 C CA . SER B 1 127 ? 96.071 -64.067 4.264 1.00 26.22 127 SER B CA 1
ATOM 4962 C C . SER B 1 127 ? 95.205 -64.694 3.186 1.00 24.77 127 SER B C 1
ATOM 4963 O O . SER B 1 127 ? 95.592 -65.675 2.547 1.00 25.07 127 SER B O 1
ATOM 4966 N N . ILE B 1 128 ? 94.027 -64.116 2.987 1.00 23.04 128 ILE B N 1
ATOM 4967 C CA . ILE B 1 128 ? 93.107 -64.599 1.973 1.00 21.74 128 ILE B CA 1
ATOM 4968 C C . ILE B 1 128 ? 92.959 -63.539 0.891 1.00 22.10 128 ILE B C 1
ATOM 4969 O O . ILE B 1 128 ? 92.600 -62.395 1.180 1.00 21.39 128 ILE B O 1
ATOM 4974 N N . LYS B 1 129 ? 93.260 -63.921 -0.346 1.00 22.85 129 LYS B N 1
ATOM 4975 C CA . LYS B 1 129 ? 93.133 -63.017 -1.487 1.00 22.51 129 LYS B CA 1
ATOM 4976 C C . LYS B 1 129 ? 91.688 -63.180 -1.942 1.00 20.66 129 LYS B C 1
ATOM 4977 O O . LYS B 1 129 ? 91.355 -64.105 -2.680 1.00 20.96 129 LYS B O 1
ATOM 4983 N N . VAL B 1 130 ? 90.836 -62.277 -1.473 1.00 21.37 130 VAL B N 1
ATOM 4984 C CA . VAL B 1 130 ? 89.407 -62.310 -1.757 1.00 19.70 130 VAL B CA 1
ATOM 4985 C C . VAL B 1 130 ? 88.986 -62.256 -3.221 1.00 20.87 130 VAL B C 1
ATOM 4986 O O . VAL B 1 130 ? 89.443 -61.411 -3.988 1.00 21.54 130 VAL B O 1
ATOM 4990 N N . SER B 1 131 ? 88.099 -63.175 -3.589 1.00 20.39 131 SER B N 1
ATOM 4991 C CA . SER B 1 131 ? 87.559 -63.246 -4.937 1.00 20.24 131 SER B CA 1
ATOM 4992 C C . SER B 1 131 ? 86.075 -62.900 -4.846 1.00 20.31 131 SER B C 1
ATOM 4993 O O . SER B 1 131 ? 85.449 -62.517 -5.832 1.00 19.13 131 SER B O 1
ATOM 4996 N N . SER B 1 132 ? 85.521 -63.036 -3.645 1.00 20.32 132 SER B N 1
ATOM 4997 C CA . SER B 1 132 ? 84.117 -62.733 -3.410 1.00 19.67 132 SER B CA 1
ATOM 4998 C C . SER B 1 132 ? 83.940 -62.170 -2.000 1.00 18.22 132 SER B C 1
ATOM 4999 O O . SER B 1 132 ? 84.375 -62.779 -1.022 1.00 16.22 132 SER B O 1
ATOM 5002 N N . TYR B 1 133 ? 83.305 -61.002 -1.908 1.00 17.12 133 TYR B N 1
ATOM 5003 C CA . TYR B 1 133 ? 83.076 -60.328 -0.628 1.00 16.16 133 TYR B CA 1
ATOM 5004 C C . TYR B 1 133 ? 81.580 -60.252 -0.336 1.00 16.32 133 TYR B C 1
ATOM 5005 O O . TYR B 1 133 ? 80.838 -59.559 -1.036 1.00 17.40 133 TYR B O 1
ATOM 5014 N N . GLU B 1 134 ? 81.155 -60.945 0.718 1.00 14.71 134 GLU B N 1
ATOM 5015 C CA . GLU B 1 134 ? 79.751 -61.009 1.117 1.00 16.26 134 GLU B CA 1
ATOM 5016 C C . GLU B 1 134 ? 79.486 -60.245 2.420 1.00 14.31 134 GLU B C 1
ATOM 5017 O O . GLU B 1 134 ? 80.033 -60.602 3.464 1.00 13.57 134 GLU B O 1
ATOM 5023 N N . PHE B 1 135 ? 78.658 -59.202 2.369 1.00 13.59 135 PHE B N 1
ATOM 5024 C CA . PHE B 1 135 ? 78.337 -58.461 3.587 1.00 11.97 135 PHE B CA 1
ATOM 5025 C C . PHE B 1 135 ? 77.266 -59.288 4.306 1.00 12.55 135 PHE B C 1
ATOM 5026 O O . PHE B 1 135 ? 76.240 -59.611 3.715 1.00 14.20 135 PHE B O 1
ATOM 5034 N N . LEU B 1 136 ? 77.497 -59.626 5.573 1.00 12.19 136 LEU B N 1
ATOM 5035 C CA . LEU B 1 136 ? 76.542 -60.453 6.315 1.00 11.78 136 LEU B CA 1
ATOM 5036 C C . LEU B 1 136 ? 75.715 -59.777 7.409 1.00 13.01 136 LEU B C 1
ATOM 5037 O O . LEU B 1 136 ? 74.550 -60.120 7.598 1.00 12.68 136 LEU B O 1
ATOM 5042 N N . THR B 1 137 ? 76.303 -58.843 8.148 1.00 12.39 137 THR B N 1
ATOM 5043 C CA . THR B 1 137 ? 75.547 -58.157 9.198 1.00 12.00 137 THR B CA 1
ATOM 5044 C C . THR B 1 137 ? 76.138 -56.818 9.586 1.00 11.78 137 THR B C 1
ATOM 5045 O O . THR B 1 137 ? 77.344 -56.693 9.803 1.00 11.77 137 THR B O 1
ATOM 5049 N N . LYS B 1 138 ? 75.273 -55.816 9.682 1.00 13.11 138 LYS B N 1
ATOM 5050 C CA . LYS B 1 138 ? 75.696 -54.476 10.062 1.00 13.91 138 LYS B CA 1
ATOM 5051 C C . LYS B 1 138 ? 75.655 -54.321 11.580 1.00 14.19 138 LYS B C 1
ATOM 5052 O O . LYS B 1 138 ? 74.643 -54.624 12.211 1.00 15.13 138 LYS B O 1
ATOM 5058 N N . ALA B 1 139 ? 76.757 -53.859 12.162 1.00 14.59 139 ALA B N 1
ATOM 5059 C CA . ALA B 1 139 ? 76.815 -53.624 13.599 1.00 14.92 139 ALA B CA 1
ATOM 5060 C C . ALA B 1 139 ? 76.376 -52.176 13.775 1.00 16.98 139 ALA B C 1
ATOM 5061 O O . ALA B 1 139 ? 77.029 -51.261 13.272 1.00 16.40 139 ALA B O 1
ATOM 5063 N N . LEU B 1 140 ? 75.265 -51.959 14.470 1.00 17.48 140 LEU B N 1
ATOM 5064 C CA . LEU B 1 140 ? 74.782 -50.599 14.663 1.00 18.50 140 LEU B CA 1
ATOM 5065 C C . LEU B 1 140 ? 75.562 -49.841 15.729 1.00 18.78 140 LEU B C 1
ATOM 5066 O O . LEU B 1 140 ? 75.539 -48.607 15.767 1.00 18.84 140 LEU B O 1
ATOM 5071 N N . ARG B 1 141 ? 76.259 -50.582 16.587 1.00 19.42 141 ARG B N 1
ATOM 5072 C CA . ARG B 1 141 ? 77.085 -49.987 17.635 1.00 20.28 141 ARG B CA 1
ATOM 5073 C C . ARG B 1 141 ? 78.543 -50.361 17.396 1.00 21.83 141 ARG B C 1
ATOM 5074 O O . ARG B 1 141 ? 78.844 -51.475 16.970 1.00 20.99 141 ARG B O 1
ATOM 5082 N N . PRO B 1 142 ? 79.470 -49.427 17.665 1.00 21.38 142 PRO B N 1
ATOM 5083 C CA . PRO B 1 142 ? 80.896 -49.685 17.469 1.00 22.22 142 PRO B CA 1
ATOM 5084 C C . PRO B 1 142 ? 81.478 -50.631 18.511 1.00 24.42 142 PRO B C 1
ATOM 5085 O O . PRO B 1 142 ? 81.028 -50.670 19.657 1.00 23.56 142 PRO B O 1
ATOM 5089 N N . LEU B 1 143 ? 82.476 -51.401 18.099 1.00 26.01 143 LEU B N 1
ATOM 5090 C CA . LEU B 1 143 ? 83.133 -52.334 18.997 1.00 29.50 143 LEU B CA 1
ATOM 5091 C C . LEU B 1 143 ? 83.976 -51.496 19.951 1.00 31.67 143 LEU B C 1
ATOM 5092 O O . LEU B 1 143 ? 84.386 -50.385 19.611 1.00 31.43 143 LEU B O 1
ATOM 5097 N N . PRO B 1 144 ? 84.230 -52.004 21.165 1.00 33.61 144 PRO B N 1
ATOM 5098 C CA . PRO B 1 144 ? 85.036 -51.242 22.126 1.00 35.39 144 PRO B CA 1
ATOM 5099 C C . PRO B 1 144 ? 86.436 -50.945 21.595 1.00 36.79 144 PRO B C 1
ATOM 5100 O O . PRO B 1 144 ? 87.025 -51.760 20.882 1.00 36.72 144 PRO B O 1
ATOM 5104 N N . GLU B 1 145 ? 86.960 -49.772 21.936 1.00 39.17 145 GLU B N 1
ATOM 5105 C CA . GLU B 1 145 ? 88.297 -49.385 21.503 1.00 41.05 145 GLU B CA 1
ATOM 5106 C C . GLU B 1 145 ? 89.311 -50.324 22.145 1.00 41.41 145 GLU B C 1
ATOM 5107 O O . GLU B 1 145 ? 89.442 -50.362 23.369 1.00 42.82 145 GLU B O 1
ATOM 5113 N N . LYS B 1 146 ? 90.023 -51.084 21.320 1.00 42.09 146 LYS B N 1
ATOM 5114 C CA . LYS B 1 146 ? 91.016 -52.022 21.825 1.00 42.04 146 LYS B CA 1
ATOM 5115 C C . LYS B 1 146 ? 92.027 -51.281 22.697 1.00 42.25 146 LYS B C 1
ATOM 5116 O O . LYS B 1 146 ? 92.626 -50.293 22.268 1.00 41.90 146 LYS B O 1
ATOM 5122 N N . ASP B 1 152 ? 86.640 -52.639 32.067 1.00 42.87 152 ASP B N 1
ATOM 5123 C CA . ASP B 1 152 ? 86.245 -52.842 33.457 1.00 42.50 152 ASP B CA 1
ATOM 5124 C C . ASP B 1 152 ? 85.760 -54.275 33.686 1.00 42.55 152 ASP B C 1
ATOM 5125 O O . ASP B 1 152 ? 84.917 -54.785 32.943 1.00 41.53 152 ASP B O 1
ATOM 5130 N N . ILE B 1 153 ? 86.291 -54.910 34.725 1.00 41.79 153 ILE B N 1
ATOM 5131 C CA . ILE B 1 153 ? 85.944 -56.287 35.064 1.00 41.54 153 ILE B CA 1
ATOM 5132 C C . ILE B 1 153 ? 84.446 -56.575 35.169 1.00 40.69 153 ILE B C 1
ATOM 5133 O O . ILE B 1 153 ? 83.939 -57.482 34.507 1.00 40.35 153 ILE B O 1
ATOM 5138 N N . GLU B 1 154 ? 83.741 -55.814 36.001 1.00 39.83 154 GLU B N 1
ATOM 5139 C CA . GLU B 1 154 ? 82.310 -56.033 36.183 1.00 38.98 154 GLU B CA 1
ATOM 5140 C C . GLU B 1 154 ? 81.539 -55.749 34.898 1.00 38.23 154 GLU B C 1
ATOM 5141 O O . GLU B 1 154 ? 80.416 -56.231 34.709 1.00 37.41 154 GLU B O 1
ATOM 5147 N N . GLN B 1 155 ? 82.147 -54.970 34.012 1.00 36.67 155 GLN B N 1
ATOM 5148 C CA . GLN B 1 155 ? 81.515 -54.635 32.745 1.00 35.39 155 GLN B CA 1
ATOM 5149 C C . GLN B 1 155 ? 81.565 -55.843 31.818 1.00 34.16 155 GLN B C 1
ATOM 5150 O O . GLN B 1 155 ? 80.690 -56.031 30.972 1.00 32.68 155 GLN B O 1
ATOM 5156 N N . ARG B 1 156 ? 82.596 -56.663 31.989 1.00 32.99 156 ARG B N 1
ATOM 5157 C CA . ARG B 1 156 ? 82.761 -57.861 31.180 1.00 32.52 156 ARG B CA 1
ATOM 5158 C C . ARG B 1 156 ? 81.702 -58.899 31.546 1.00 31.50 156 ARG B C 1
ATOM 5159 O O . ARG B 1 156 ? 81.352 -59.751 30.729 1.00 30.14 156 ARG B O 1
ATOM 5167 N N . TYR B 1 157 ? 81.189 -58.823 32.772 1.00 29.35 157 TYR B N 1
ATOM 5168 C CA . TYR B 1 157 ? 80.157 -59.757 33.213 1.00 29.04 157 TYR B CA 1
ATOM 5169 C C . TYR B 1 157 ? 78.787 -59.256 32.772 1.00 28.25 157 TYR B C 1
ATOM 5170 O O . TYR B 1 157 ? 77.902 -60.050 32.455 1.00 27.35 157 TYR B O 1
ATOM 5179 N N . ARG B 1 158 ? 78.622 -57.934 32.756 1.00 27.99 158 ARG B N 1
ATOM 5180 C CA . ARG B 1 158 ? 77.356 -57.320 32.365 1.00 28.64 158 ARG B CA 1
ATOM 5181 C C . ARG B 1 158 ? 77.091 -57.495 30.871 1.00 26.82 158 ARG B C 1
ATOM 5182 O O . ARG B 1 158 ? 75.940 -57.631 30.447 1.00 28.00 158 ARG B O 1
ATOM 5190 N N . GLN B 1 159 ? 78.159 -57.484 30.077 1.00 24.34 159 GLN B N 1
ATOM 5191 C CA . GLN B 1 159 ? 78.050 -57.686 28.635 1.00 20.60 159 GLN B CA 1
ATOM 5192 C C . GLN B 1 159 ? 79.071 -58.744 28.252 1.00 18.11 159 GLN B C 1
ATOM 5193 O O . GLN B 1 159 ? 80.102 -58.441 27.650 1.00 16.32 159 GLN B O 1
ATOM 5199 N N . ARG B 1 160 ? 78.783 -59.990 28.614 1.00 15.38 160 ARG B N 1
ATOM 5200 C CA . ARG B 1 160 ? 79.685 -61.093 28.313 1.00 14.54 160 ARG B CA 1
ATOM 5201 C C . ARG B 1 160 ? 80.027 -61.186 26.828 1.00 14.03 160 ARG B C 1
ATOM 5202 O O . ARG B 1 160 ? 81.148 -61.549 26.469 1.00 13.35 160 ARG B O 1
ATOM 5210 N N . TYR B 1 161 ? 79.075 -60.859 25.959 1.00 14.19 161 TYR B N 1
ATOM 5211 C CA . TYR B 1 161 ? 79.348 -60.950 24.530 1.00 17.03 161 TYR B CA 1
ATOM 5212 C C . TYR B 1 161 ? 80.492 -60.034 24.095 1.00 16.65 161 TYR B C 1
ATOM 5213 O O . TYR 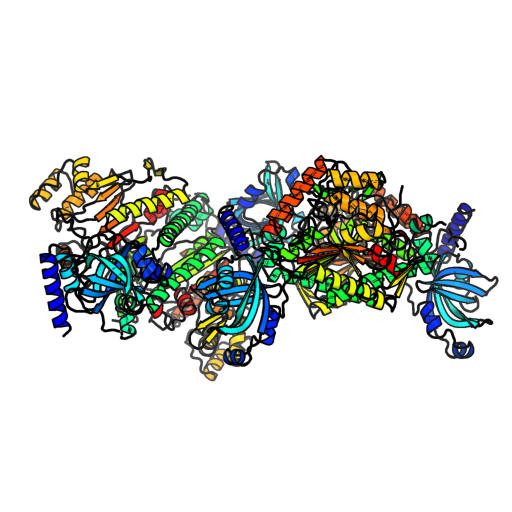B 1 161 ? 81.276 -60.398 23.221 1.00 18.85 161 TYR B O 1
ATOM 5222 N N . LEU B 1 162 ? 80.603 -58.856 24.704 1.00 17.09 162 LEU B N 1
ATOM 5223 C CA . LEU B 1 162 ? 81.690 -57.946 24.346 1.00 18.36 162 LEU B CA 1
ATOM 5224 C C . LEU B 1 162 ? 83.015 -58.523 24.831 1.00 18.29 162 LEU B C 1
ATOM 5225 O O . LEU B 1 162 ? 84.031 -58.420 24.151 1.00 18.95 162 LEU B O 1
ATOM 5230 N N . ASP B 1 163 ? 82.988 -59.139 26.008 1.00 18.19 163 ASP B N 1
ATOM 5231 C CA . ASP B 1 163 ? 84.168 -59.766 26.597 1.00 18.78 163 ASP B CA 1
ATOM 5232 C C . ASP B 1 163 ? 84.665 -60.898 25.689 1.00 18.36 163 ASP B C 1
ATOM 5233 O O . ASP B 1 163 ? 85.855 -60.991 25.388 1.00 16.83 163 ASP B O 1
ATOM 5238 N N . LEU B 1 1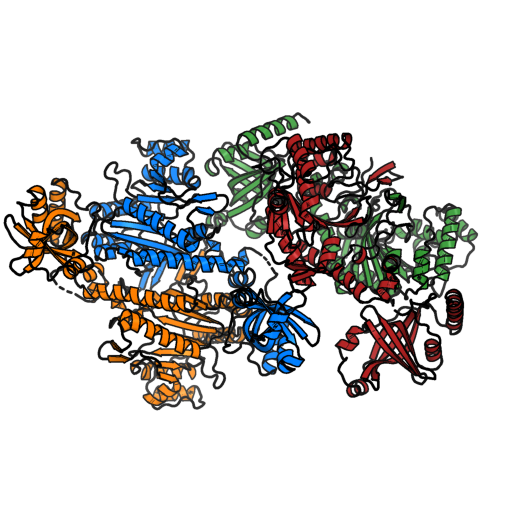64 ? 83.744 -61.752 25.249 1.00 18.28 164 LEU B N 1
ATOM 5239 C CA . LEU B 1 164 ? 84.095 -62.878 24.390 1.00 19.07 164 LEU B CA 1
ATOM 5240 C C . LEU B 1 164 ? 84.694 -62.426 23.060 1.00 19.81 164 LEU B C 1
ATOM 5241 O O . LEU B 1 164 ? 85.538 -63.114 22.491 1.00 20.12 164 LEU B O 1
ATOM 5246 N N . ILE B 1 165 ? 84.253 -61.273 22.567 1.00 20.78 165 ILE B N 1
ATOM 5247 C CA . ILE B 1 165 ? 84.758 -60.743 21.304 1.00 23.37 165 ILE B CA 1
ATOM 5248 C C . ILE B 1 165 ? 86.129 -60.083 21.468 1.00 25.61 165 ILE B C 1
ATOM 5249 O O . ILE B 1 165 ? 87.044 -60.336 20.688 1.00 25.50 165 ILE B O 1
ATOM 5254 N N . MET B 1 166 ? 86.267 -59.247 22.492 1.00 28.04 166 MET B N 1
ATOM 5255 C CA . MET B 1 166 ? 87.514 -58.520 22.721 1.00 29.75 166 MET B CA 1
ATOM 5256 C C . MET B 1 166 ? 88.631 -59.270 23.448 1.00 31.45 166 MET B C 1
ATOM 5257 O O . MET B 1 166 ? 89.804 -58.921 23.303 1.00 32.80 166 MET B O 1
ATOM 5262 N N . ASN B 1 167 ? 88.282 -60.289 24.227 1.00 31.91 167 ASN B N 1
ATOM 5263 C CA . ASN B 1 167 ? 89.292 -61.045 24.966 1.00 32.58 167 ASN B CA 1
ATOM 5264 C C . ASN B 1 167 ? 89.197 -62.545 24.694 1.00 33.77 167 ASN B C 1
ATOM 5265 O O . ASN B 1 167 ? 88.374 -63.242 25.284 1.00 33.47 167 ASN B O 1
ATOM 5270 N N . PRO B 1 168 ? 90.072 -63.064 23.814 1.00 34.31 168 PRO B N 1
ATOM 5271 C CA . PRO B 1 168 ? 90.143 -64.471 23.407 1.00 34.76 168 PRO B CA 1
ATOM 5272 C C . PRO B 1 168 ? 90.448 -65.493 24.497 1.00 35.03 168 PRO B C 1
ATOM 5273 O O . PRO B 1 168 ? 90.130 -66.672 24.351 1.00 36.51 168 PRO B O 1
ATOM 5277 N N . GLU B 1 169 ? 91.066 -65.057 25.585 1.00 34.32 169 GLU B N 1
ATOM 5278 C CA . GLU B 1 169 ? 91.387 -65.985 26.658 1.00 34.27 169 GLU B CA 1
ATOM 5279 C C . GLU B 1 169 ? 90.135 -66.315 27.471 1.00 32.96 169 GLU B C 1
ATOM 5280 O O . GLU B 1 169 ? 90.054 -67.367 28.111 1.00 32.08 169 GLU B O 1
ATOM 5286 N N . SER B 1 170 ? 89.153 -65.417 27.438 1.00 30.37 170 SER B N 1
ATOM 5287 C CA . SER B 1 170 ? 87.920 -65.635 28.180 1.00 28.07 170 SER B CA 1
ATOM 5288 C C . SER B 1 170 ? 87.113 -66.759 27.544 1.00 25.37 170 SER B C 1
ATOM 5289 O O . SER B 1 170 ? 86.602 -67.633 28.241 1.00 25.29 170 SER B O 1
ATOM 5292 N N . LYS B 1 171 ? 87.007 -66.742 26.218 1.00 23.78 171 LYS B N 1
ATOM 5293 C CA . LYS B 1 171 ? 86.261 -67.772 25.508 1.00 22.44 171 LYS B CA 1
ATOM 5294 C C . LYS B 1 171 ? 86.862 -69.148 25.791 1.00 20.32 171 LYS B C 1
ATOM 5295 O O . LYS B 1 171 ? 86.140 -70.140 25.877 1.00 17.98 171 LYS B O 1
ATOM 5301 N N . LYS B 1 172 ? 88.183 -69.202 25.946 1.00 18.88 172 LYS B N 1
ATOM 5302 C CA . LYS B 1 172 ? 88.863 -70.464 26.218 1.00 18.75 172 LYS B CA 1
ATOM 5303 C C . LYS B 1 172 ? 88.411 -71.054 27.548 1.00 17.15 172 LYS B C 1
ATOM 5304 O O . LYS B 1 172 ? 88.272 -72.270 27.681 1.00 15.25 172 LYS B O 1
ATOM 5310 N N . THR B 1 173 ? 88.181 -70.184 28.527 1.00 15.72 173 THR B N 1
ATOM 5311 C CA . THR B 1 173 ? 87.737 -70.613 29.846 1.00 14.72 173 THR B CA 1
ATOM 5312 C C . THR B 1 173 ? 86.433 -71.394 29.745 1.00 13.89 173 THR B C 1
ATOM 5313 O O . THR B 1 173 ? 86.262 -72.433 30.387 1.00 11.63 173 THR B O 1
ATOM 5317 N N . PHE B 1 174 ? 85.514 -70.895 28.926 1.00 14.00 174 PHE B N 1
ATOM 5318 C CA . PHE B 1 174 ? 84.222 -71.543 28.765 1.00 13.39 174 PHE B CA 1
ATOM 5319 C C . PHE B 1 174 ? 84.288 -72.806 27.921 1.00 14.05 174 PHE B C 1
ATOM 5320 O O . PHE B 1 174 ? 83.504 -73.733 28.116 1.00 13.24 174 PHE B O 1
ATOM 5328 N N . ILE B 1 175 ? 85.231 -72.859 26.990 1.00 13.80 175 ILE B N 1
ATOM 5329 C CA . ILE B 1 175 ? 85.379 -74.061 26.182 1.00 13.48 175 ILE B CA 1
ATOM 5330 C C . ILE B 1 175 ? 85.906 -75.139 27.127 1.00 12.57 175 ILE B C 1
ATOM 5331 O O . ILE B 1 175 ? 85.476 -76.295 27.082 1.00 10.60 175 ILE B O 1
ATOM 5336 N N . THR B 1 176 ? 86.832 -74.745 27.998 1.00 11.96 176 THR B N 1
ATOM 5337 C CA . THR B 1 176 ? 87.405 -75.671 28.963 1.00 12.60 176 THR B CA 1
ATOM 5338 C C . THR B 1 176 ? 86.318 -76.128 29.931 1.00 12.23 176 THR B C 1
ATOM 5339 O O . THR B 1 176 ? 86.263 -77.295 30.302 1.00 10.86 176 THR B O 1
ATOM 5343 N N . ARG B 1 177 ? 85.437 -75.213 30.324 1.00 11.00 177 ARG B N 1
ATOM 5344 C CA . ARG B 1 177 ? 84.363 -75.593 31.231 1.00 10.68 177 ARG B CA 1
ATOM 5345 C C . ARG B 1 177 ? 83.549 -76.743 30.634 1.00 11.28 177 ARG B C 1
ATOM 5346 O O . ARG B 1 177 ? 83.221 -77.705 31.325 1.00 10.71 177 ARG B O 1
ATOM 5354 N N . SER B 1 178 ? 83.233 -76.649 29.345 1.00 10.95 178 SER B N 1
ATOM 5355 C CA . SER B 1 178 ? 82.457 -77.694 28.686 1.00 11.71 178 SER B CA 1
ATOM 5356 C C . SER B 1 178 ? 83.205 -79.021 28.675 1.00 11.42 178 SER B C 1
ATOM 5357 O O . SER B 1 178 ? 82.605 -80.085 28.834 1.00 12.07 178 SER B O 1
ATOM 5360 N N . LEU B 1 179 ? 84.519 -78.959 28.485 1.00 11.17 179 LEU B N 1
ATOM 5361 C CA . LEU B 1 179 ? 85.339 -80.164 28.457 1.00 12.92 179 LEU B CA 1
ATOM 5362 C C . LEU B 1 179 ? 85.373 -80.832 29.828 1.00 12.30 179 LEU B C 1
ATOM 5363 O O . LEU B 1 179 ? 85.353 -82.058 29.932 1.00 11.52 179 LEU B O 1
ATOM 5368 N N . ILE B 1 180 ? 85.419 -80.018 30.877 1.00 11.66 180 ILE B N 1
ATOM 5369 C CA . ILE B 1 180 ? 85.443 -80.531 32.243 1.00 11.45 180 ILE B CA 1
ATOM 5370 C C . ILE B 1 180 ? 84.150 -81.293 32.541 1.00 10.69 180 ILE B C 1
ATOM 5371 O O . ILE B 1 180 ? 84.182 -82.395 33.076 1.00 11.94 180 ILE B O 1
ATOM 5376 N N . ILE B 1 181 ? 83.011 -80.710 32.186 1.00 10.96 181 ILE B N 1
ATOM 5377 C CA . ILE B 1 181 ? 81.737 -81.370 32.433 1.00 9.89 181 ILE B CA 1
ATOM 5378 C C . ILE B 1 181 ? 81.585 -82.623 31.567 1.00 10.47 181 ILE B C 1
ATOM 5379 O O . ILE B 1 181 ? 81.020 -83.627 32.008 1.00 10.75 181 ILE B O 1
ATOM 5384 N N . GLN B 1 182 ? 82.100 -82.574 30.341 1.00 10.65 182 GLN B N 1
ATOM 5385 C CA . GLN B 1 182 ? 82.031 -83.735 29.451 1.00 13.05 182 GLN B CA 1
ATOM 5386 C C . GLN B 1 182 ? 82.872 -84.867 30.023 1.00 11.48 182 GLN B C 1
ATOM 5387 O O . GLN B 1 182 ? 82.448 -86.025 30.047 1.00 11.80 182 GLN B O 1
ATOM 5393 N N . SER B 1 183 ? 84.081 -84.528 30.461 1.00 10.84 183 SER B N 1
ATOM 5394 C CA . SER B 1 183 ? 84.977 -85.522 31.037 1.00 11.58 183 SER B CA 1
ATOM 5395 C C . SER B 1 183 ? 84.325 -86.130 32.274 1.00 10.56 183 SER B C 1
ATOM 5396 O O . SER B 1 183 ? 84.428 -87.333 32.502 1.00 8.84 183 SER B O 1
ATOM 5399 N N . MET B 1 184 ? 83.645 -85.299 33.064 1.00 9.99 184 MET B N 1
ATOM 5400 C CA . MET B 1 184 ? 82.976 -85.779 34.273 1.00 10.29 184 MET B CA 1
ATOM 5401 C C . MET B 1 184 ? 81.901 -86.812 33.938 1.00 11.01 184 MET B C 1
ATOM 5402 O O . MET B 1 184 ? 81.864 -87.896 34.530 1.00 11.27 184 MET B O 1
ATOM 5407 N N . ARG B 1 185 ? 81.030 -86.488 32.989 1.00 8.98 185 ARG B N 1
ATOM 5408 C CA . ARG B 1 185 ? 79.977 -87.429 32.627 1.00 10.46 185 ARG B CA 1
ATOM 5409 C C . ARG B 1 185 ? 80.537 -88.724 32.038 1.00 12.28 185 ARG B C 1
ATOM 5410 O O . ARG B 1 185 ? 80.023 -89.805 32.325 1.00 10.33 185 ARG B O 1
ATOM 5418 N N . ARG B 1 186 ? 81.589 -88.624 31.227 1.00 12.34 186 ARG B N 1
ATOM 5419 C CA . ARG B 1 186 ? 82.186 -89.823 30.635 1.00 14.64 186 ARG B CA 1
ATOM 5420 C C . ARG B 1 186 ? 82.655 -90.770 31.725 1.00 14.14 186 ARG B C 1
ATOM 5421 O O . ARG B 1 186 ? 82.370 -91.968 31.681 1.00 15.59 186 ARG B O 1
ATOM 5429 N N . TYR B 1 187 ? 83.369 -90.231 32.706 1.00 13.79 187 TYR B N 1
ATOM 5430 C CA . TYR B 1 187 ? 83.862 -91.041 33.810 1.00 13.39 187 TYR B CA 1
ATOM 5431 C C . TYR B 1 187 ? 82.688 -91.692 34.536 1.00 13.18 187 TYR B C 1
ATOM 5432 O O . TYR B 1 187 ? 82.656 -92.909 34.723 1.00 11.54 187 TYR B O 1
ATOM 5441 N N . LEU B 1 188 ? 81.720 -90.878 34.949 1.00 10.78 188 LEU B N 1
ATOM 5442 C CA . LEU B 1 188 ? 80.557 -91.402 35.663 1.00 11.68 188 LEU B CA 1
ATOM 5443 C C . LEU B 1 188 ? 79.762 -92.413 34.837 1.00 12.15 188 LEU B C 1
ATOM 5444 O O . LEU B 1 188 ? 79.349 -93.455 35.351 1.00 11.81 188 LEU B O 1
ATOM 5449 N N . ASP B 1 189 ? 79.552 -92.119 33.558 1.00 12.28 189 ASP B N 1
ATOM 5450 C CA . ASP B 1 189 ? 78.812 -93.040 32.700 1.00 13.97 189 ASP B CA 1
ATOM 5451 C C . ASP B 1 189 ? 79.571 -94.360 32.582 1.00 15.15 189 ASP B C 1
ATOM 5452 O O . ASP B 1 189 ? 78.987 -95.439 32.718 1.00 14.34 189 ASP B O 1
ATOM 5457 N N . SER B 1 190 ? 80.875 -94.268 32.339 1.00 17.39 190 SER B N 1
ATOM 5458 C CA . SER B 1 190 ? 81.717 -95.455 32.190 1.00 18.82 190 SER B CA 1
ATOM 5459 C C . SER B 1 190 ? 81.852 -96.257 33.484 1.00 18.74 190 SER B C 1
ATOM 5460 O O . SER B 1 190 ? 82.243 -97.427 33.460 1.00 18.45 190 SER B O 1
ATOM 5463 N N . HIS B 1 191 ? 81.533 -95.632 34.614 1.00 16.05 191 HIS B N 1
ATOM 5464 C CA . HIS B 1 191 ? 81.624 -96.321 35.895 1.00 16.22 191 HIS B CA 1
ATOM 5465 C C . HIS B 1 191 ? 80.273 -96.818 36.403 1.00 15.92 191 HIS B C 1
ATOM 5466 O O . HIS B 1 191 ? 80.115 -97.125 37.584 1.00 14.88 191 HIS B O 1
ATOM 5473 N N . GLY B 1 192 ? 79.301 -96.884 35.499 1.00 14.92 192 GLY B N 1
ATOM 5474 C CA . GLY B 1 192 ? 77.985 -97.396 35.846 1.00 15.55 192 GLY B CA 1
ATOM 5475 C C . GLY B 1 192 ? 76.939 -96.512 36.505 1.00 14.15 192 GLY B C 1
ATOM 5476 O O . GLY B 1 192 ? 75.915 -97.031 36.953 1.00 14.00 192 GLY B O 1
ATOM 5477 N N . TYR B 1 193 ? 77.155 -95.201 36.584 1.00 12.36 193 TYR B N 1
ATOM 5478 C CA . TYR B 1 193 ? 76.143 -94.353 37.212 1.00 12.41 193 TYR B CA 1
ATOM 5479 C C . TYR B 1 193 ? 75.143 -93.878 36.168 1.00 12.33 193 TYR B C 1
ATOM 5480 O O . TYR B 1 193 ? 75.526 -93.503 35.061 1.00 13.92 193 TYR B O 1
ATOM 5489 N N . LEU B 1 194 ? 73.864 -93.906 36.525 1.00 10.46 194 LEU B N 1
ATOM 5490 C CA . LEU B 1 194 ? 72.803 -93.490 35.618 1.00 10.72 194 LEU B CA 1
ATOM 5491 C C . LEU B 1 194 ? 72.521 -92.003 35.759 1.00 9.54 194 LEU B C 1
ATOM 5492 O O . LEU B 1 194 ? 72.182 -91.539 36.844 1.00 9.31 194 LEU B O 1
ATOM 5497 N N . GLU B 1 195 ? 72.647 -91.267 34.658 1.00 11.60 195 GLU B N 1
ATOM 5498 C CA . GLU B 1 195 ? 72.385 -89.832 34.671 1.00 11.68 195 GLU B CA 1
ATOM 5499 C C . GLU B 1 195 ? 70.874 -89.606 34.673 1.00 11.52 195 GLU B C 1
ATOM 5500 O O . GLU B 1 195 ? 70.162 -90.079 33.787 1.00 12.67 195 GLU B O 1
ATOM 5506 N N . VAL B 1 196 ? 70.386 -88.883 35.673 1.00 10.12 196 VAL B N 1
ATOM 5507 C CA . VAL B 1 196 ? 68.961 -88.624 35.787 1.00 9.84 196 VAL B CA 1
ATOM 5508 C C . VAL B 1 196 ? 68.645 -87.149 35.957 1.00 9.88 196 VAL B C 1
ATOM 5509 O O . VAL B 1 196 ? 69.531 -86.320 36.178 1.00 8.43 196 VAL B O 1
ATOM 5513 N N . GLU B 1 197 ? 67.361 -86.837 35.825 1.00 9.32 197 GLU B N 1
ATOM 5514 C CA . GLU B 1 197 ? 66.865 -85.484 36.012 1.00 10.05 197 GLU B CA 1
ATOM 5515 C C . GLU B 1 197 ? 65.757 -85.580 37.048 1.00 11.89 197 GLU B C 1
ATOM 5516 O O . GLU B 1 197 ? 64.826 -86.373 36.896 1.00 12.74 197 GLU B O 1
ATOM 5522 N N . THR B 1 198 ? 65.878 -84.803 38.120 1.00 9.57 198 THR B N 1
ATOM 5523 C CA . THR B 1 198 ? 64.863 -84.802 39.163 1.00 9.47 198 THR B CA 1
ATOM 5524 C C . THR B 1 198 ? 64.336 -83.380 39.259 1.00 9.75 198 THR B C 1
ATOM 5525 O O . THR B 1 198 ? 64.958 -82.455 38.748 1.00 8.71 198 THR B O 1
ATOM 5529 N N . PRO B 1 199 ? 63.188 -83.184 39.921 1.00 12.24 199 PRO B N 1
ATOM 5530 C CA . PRO B 1 199 ? 62.576 -81.857 40.069 1.00 11.43 199 PRO B CA 1
ATOM 5531 C C . PRO B 1 199 ? 63.453 -80.724 40.579 1.00 11.38 199 PRO B C 1
ATOM 5532 O O . PRO B 1 199 ? 64.272 -80.902 41.487 1.00 9.13 199 PRO B O 1
ATOM 5536 N N . MET B 1 200 ? 63.255 -79.546 39.996 1.00 10.91 200 MET B N 1
ATOM 5537 C CA . MET B 1 200 ? 63.970 -78.354 40.428 1.00 11.59 200 MET B CA 1
ATOM 5538 C C . MET B 1 200 ? 63.009 -77.504 41.251 1.00 10.35 200 MET B C 1
ATOM 5539 O O . MET B 1 200 ? 63.423 -76.581 41.944 1.00 10.99 200 MET B O 1
ATOM 5544 N N . MET B 1 201 ? 61.723 -77.831 41.170 1.00 10.47 201 MET B N 1
ATOM 5545 C CA . MET B 1 201 ? 60.697 -77.129 41.933 1.00 10.72 201 MET B CA 1
ATOM 5546 C C . MET B 1 201 ? 60.204 -78.112 42.997 1.00 11.11 201 MET B C 1
ATOM 5547 O O . MET B 1 201 ? 59.682 -79.181 42.671 1.00 12.35 201 MET B O 1
ATOM 5552 N N . HIS B 1 202 ? 60.378 -77.750 44.265 1.00 11.43 202 HIS B N 1
ATOM 5553 C CA . HIS B 1 202 ? 60.011 -78.631 45.380 1.00 11.03 202 HIS B CA 1
ATOM 5554 C C . HIS B 1 202 ? 58.881 -78.151 46.283 1.00 10.53 202 HIS B C 1
ATOM 5555 O O . HIS B 1 202 ? 58.675 -76.955 46.465 1.00 11.68 202 HIS B O 1
ATOM 5562 N N . ALA B 1 203 ? 58.162 -79.107 46.868 1.00 12.07 203 ALA B N 1
ATOM 5563 C CA . ALA B 1 203 ? 57.082 -78.791 47.795 1.00 12.02 203 ALA B CA 1
ATOM 5564 C C . ALA B 1 203 ? 57.727 -78.290 49.091 1.00 12.89 203 ALA B C 1
ATOM 5565 O O . ALA B 1 203 ? 57.185 -77.415 49.775 1.00 12.41 203 ALA B O 1
ATOM 5567 N N . VAL B 1 204 ? 58.886 -78.863 49.413 1.00 13.51 204 VAL B N 1
ATOM 5568 C CA . VAL B 1 204 ? 59.657 -78.502 50.604 1.00 15.67 204 VAL B CA 1
ATOM 5569 C C . VAL B 1 204 ? 61.138 -78.452 50.212 1.00 15.82 204 VAL B C 1
ATOM 5570 O O . VAL B 1 204 ? 61.692 -79.449 49.756 1.00 17.06 204 VAL B O 1
ATOM 5574 N N . ALA B 1 205 ? 61.774 -77.298 50.387 1.00 15.42 205 ALA B N 1
ATOM 5575 C CA . ALA B 1 205 ? 63.184 -77.145 50.030 1.00 17.31 205 ALA B CA 1
ATOM 5576 C C . ALA B 1 205 ? 64.103 -77.787 51.058 1.00 15.41 205 ALA B C 1
ATOM 5577 O O . ALA B 1 205 ? 64.354 -77.211 52.112 1.00 19.72 205 ALA B O 1
ATOM 5579 N N . GLY B 1 206 ? 64.619 -78.971 50.749 1.00 14.94 206 GLY B N 1
ATOM 5580 C CA . GLY B 1 206 ? 65.499 -79.644 51.689 1.00 12.35 206 GLY B CA 1
ATOM 5581 C C . GLY B 1 206 ? 66.768 -80.159 51.042 1.00 12.28 206 GLY B C 1
ATOM 5582 O O . GLY B 1 206 ? 67.013 -79.916 49.862 1.00 11.28 206 GLY B O 1
ATOM 5583 N N . GLY B 1 207 ? 67.580 -80.868 51.819 1.00 12.18 207 GLY B N 1
ATOM 5584 C CA . GLY B 1 207 ? 68.816 -81.417 51.287 1.00 12.47 207 GLY B CA 1
ATOM 5585 C C . GLY B 1 207 ? 70.060 -80.600 51.580 1.00 12.26 207 GLY B C 1
ATOM 5586 O O . GLY B 1 207 ? 71.167 -80.999 51.210 1.00 12.65 207 GLY B O 1
ATOM 5587 N N . ALA B 1 208 ? 69.881 -79.455 52.233 1.00 13.45 208 ALA B N 1
ATOM 5588 C CA . ALA B 1 208 ? 70.996 -78.573 52.574 1.00 13.77 208 ALA B CA 1
ATOM 5589 C C . ALA B 1 208 ? 70.541 -77.477 53.533 1.00 14.49 208 ALA B C 1
ATOM 5590 O O . ALA B 1 208 ? 69.354 -77.339 53.822 1.00 14.71 208 ALA B O 1
ATOM 5592 N N . ALA B 1 209 ? 71.501 -76.702 54.026 1.00 14.61 209 ALA B N 1
ATOM 5593 C CA . ALA B 1 209 ? 71.210 -75.596 54.930 1.00 14.67 209 ALA B CA 1
ATOM 5594 C C . ALA B 1 209 ? 71.311 -74.325 54.098 1.00 14.00 209 ALA B C 1
ATOM 5595 O O . ALA B 1 209 ? 72.406 -73.813 53.884 1.00 13.24 209 ALA B O 1
ATOM 5597 N N . ALA B 1 210 ? 70.173 -73.828 53.618 1.00 14.57 210 ALA B N 1
ATOM 5598 C CA . ALA B 1 210 ? 70.164 -72.623 52.793 1.00 15.23 210 ALA B CA 1
ATOM 5599 C C . ALA B 1 210 ? 68.771 -72.024 52.646 1.00 15.47 210 ALA B C 1
ATOM 5600 O O . ALA B 1 210 ? 67.768 -72.719 52.803 1.00 17.35 210 ALA B O 1
ATOM 5602 N N . ARG B 1 211 ? 68.718 -70.730 52.337 1.00 14.87 211 ARG B N 1
ATOM 5603 C CA . ARG B 1 211 ? 67.449 -70.032 52.139 1.00 13.89 211 ARG B CA 1
ATOM 5604 C C . ARG B 1 211 ? 67.021 -70.276 50.694 1.00 12.38 211 ARG B C 1
ATOM 5605 O O . ARG B 1 211 ? 67.809 -70.089 49.768 1.00 12.04 211 ARG B O 1
ATOM 5613 N N . PRO B 1 212 ? 65.762 -70.680 50.481 1.00 12.27 212 PRO B N 1
ATOM 5614 C CA . PRO B 1 212 ? 65.273 -70.944 49.126 1.00 12.15 212 PRO B CA 1
ATOM 5615 C C . PRO B 1 212 ? 64.589 -69.781 48.420 1.00 11.99 212 PRO B C 1
ATOM 5616 O O . PRO B 1 212 ? 64.186 -68.792 49.043 1.00 11.73 212 PRO B O 1
ATOM 5620 N N . PHE B 1 213 ? 64.487 -69.901 47.100 1.00 12.39 213 PHE B N 1
ATOM 5621 C CA . PHE B 1 213 ? 63.757 -68.921 46.316 1.00 12.72 213 PHE B CA 1
ATOM 5622 C C . PHE B 1 213 ? 62.348 -69.500 46.368 1.00 12.92 213 PHE B C 1
ATOM 5623 O O . PHE B 1 213 ? 62.162 -70.714 46.217 1.00 12.42 213 PHE B O 1
ATOM 5631 N N . ILE B 1 214 ? 61.363 -68.645 46.594 1.00 12.83 214 ILE B N 1
ATOM 5632 C CA . ILE B 1 214 ? 59.984 -69.095 46.686 1.00 13.99 214 ILE B CA 1
ATOM 5633 C C . ILE B 1 214 ? 59.183 -68.628 45.484 1.00 13.54 214 ILE B C 1
ATOM 5634 O O . ILE B 1 214 ? 59.386 -67.520 44.995 1.00 13.97 214 ILE B O 1
ATOM 5639 N N . THR B 1 215 ? 58.286 -69.476 44.992 1.00 13.77 215 THR B N 1
ATOM 5640 C CA . THR B 1 215 ? 57.449 -69.082 43.865 1.00 13.47 215 THR B CA 1
ATOM 5641 C C . THR B 1 215 ? 56.065 -69.708 43.980 1.00 13.69 215 THR B C 1
ATOM 5642 O O . THR B 1 215 ? 55.773 -70.416 44.944 1.00 12.63 215 THR B O 1
ATOM 5646 N N . HIS B 1 216 ? 55.212 -69.455 42.995 1.00 15.10 216 HIS B N 1
ATOM 5647 C CA . HIS B 1 216 ? 53.850 -69.956 43.051 1.00 15.81 216 HIS B CA 1
ATOM 5648 C C . HIS B 1 216 ? 53.306 -70.422 41.705 1.00 15.77 216 HIS B C 1
ATOM 5649 O O . HIS B 1 216 ? 53.525 -69.775 40.679 1.00 14.79 216 HIS B O 1
ATOM 5656 N N . HIS B 1 217 ? 52.618 -71.563 41.715 1.00 14.39 217 HIS B N 1
ATOM 5657 C CA . HIS B 1 217 ? 52.009 -72.096 40.504 1.00 15.90 217 HIS B CA 1
ATOM 5658 C C . HIS B 1 217 ? 50.539 -71.692 40.579 1.00 16.70 217 HIS B C 1
ATOM 5659 O O . HIS B 1 217 ? 49.813 -72.113 41.481 1.00 15.64 217 HIS B O 1
ATOM 5666 N N . ASN B 1 218 ? 50.108 -70.863 39.637 1.00 17.46 218 ASN B N 1
ATOM 5667 C CA . ASN B 1 218 ? 48.739 -70.369 39.638 1.00 19.64 218 ASN B CA 1
ATOM 5668 C C . ASN B 1 218 ? 47.621 -71.377 39.415 1.00 18.69 218 ASN B C 1
ATOM 5669 O O . ASN B 1 218 ? 46.690 -71.449 40.219 1.00 18.79 218 ASN B O 1
ATOM 5674 N N . ALA B 1 219 ? 47.697 -72.155 38.343 1.00 17.83 219 ALA B N 1
ATOM 5675 C CA . ALA B 1 219 ? 46.646 -73.128 38.058 1.00 19.84 219 ALA B CA 1
ATOM 5676 C C . ALA B 1 219 ? 46.492 -74.170 39.166 1.00 20.66 219 ALA B C 1
ATOM 5677 O O . ALA B 1 219 ? 45.379 -74.602 39.469 1.00 21.12 219 ALA B O 1
ATOM 5679 N N . LEU B 1 220 ? 47.604 -74.565 39.775 1.00 21.45 220 LEU B N 1
ATOM 5680 C CA . LEU B 1 220 ? 47.570 -75.555 40.844 1.00 22.48 220 LEU B CA 1
ATOM 5681 C C . LEU B 1 220 ? 47.416 -74.902 42.212 1.00 22.36 220 LEU B C 1
ATOM 5682 O O . LEU B 1 220 ? 47.146 -75.587 43.203 1.00 22.59 220 LEU B O 1
ATOM 5687 N N . ASP B 1 221 ? 47.576 -73.580 42.253 1.00 21.76 221 ASP B N 1
ATOM 5688 C CA . ASP B 1 221 ? 47.489 -72.815 43.494 1.00 21.39 221 ASP B CA 1
ATOM 5689 C C . ASP B 1 221 ? 48.389 -73.509 44.498 1.00 22.00 221 ASP B C 1
ATOM 5690 O O . ASP B 1 221 ? 47.949 -73.953 45.555 1.00 20.41 221 ASP B O 1
ATOM 5695 N N . MET B 1 222 ? 49.667 -73.589 44.152 1.00 21.20 222 MET B N 1
ATOM 5696 C CA . MET B 1 222 ? 50.635 -74.273 44.985 1.00 20.55 222 MET B CA 1
ATOM 5697 C C . MET B 1 222 ? 51.908 -73.463 45.168 1.00 19.94 222 MET B C 1
ATOM 5698 O O . MET B 1 222 ? 52.409 -72.853 44.222 1.00 18.23 222 MET B O 1
ATOM 5703 N N . THR B 1 223 ? 52.414 -73.446 46.396 1.00 17.69 223 THR B N 1
ATOM 5704 C CA . THR B 1 223 ? 53.651 -72.744 46.697 1.00 17.81 223 THR B CA 1
ATOM 5705 C C . THR B 1 223 ? 54.770 -73.732 46.385 1.00 17.29 223 THR B C 1
ATOM 5706 O O . THR B 1 223 ? 54.711 -74.894 46.786 1.00 16.26 223 THR B O 1
ATOM 5710 N N . LEU B 1 224 ? 55.775 -73.271 45.653 1.00 15.64 224 LEU B N 1
ATOM 5711 C CA . LEU B 1 224 ? 56.894 -74.123 45.279 1.00 15.76 224 LEU B CA 1
ATOM 5712 C C . LEU B 1 224 ? 58.209 -73.446 45.632 1.00 14.94 224 LEU B C 1
ATOM 5713 O O . LEU B 1 224 ? 58.300 -72.218 45.643 1.00 16.84 224 LEU B O 1
ATOM 5718 N N . TYR B 1 225 ? 59.223 -74.253 45.934 1.00 13.35 225 TYR B N 1
ATOM 5719 C CA . TYR B 1 225 ? 60.543 -73.734 46.275 1.00 11.95 225 TYR B CA 1
ATOM 5720 C C . TYR B 1 225 ? 61.559 -74.263 45.282 1.00 12.18 225 TYR B C 1
ATOM 5721 O O . TYR B 1 225 ? 61.581 -75.456 45.001 1.00 11.14 225 TYR B O 1
ATOM 5730 N N . MET B 1 226 ? 62.399 -73.387 44.745 1.00 10.69 226 MET B N 1
ATOM 5731 C CA . MET B 1 226 ? 63.411 -73.851 43.810 1.00 9.29 226 MET B CA 1
ATOM 5732 C C . MET B 1 226 ? 64.351 -74.706 44.658 1.00 10.72 226 MET B C 1
ATOM 5733 O O . MET B 1 226 ? 64.658 -74.358 45.799 1.00 8.54 226 MET B O 1
ATOM 5738 N N . ARG B 1 227 ? 64.800 -75.832 44.118 1.00 9.60 227 ARG B N 1
ATOM 5739 C CA . ARG B 1 227 ? 65.645 -76.727 44.906 1.00 8.82 227 ARG B CA 1
ATOM 5740 C C . ARG B 1 227 ? 66.952 -76.115 45.389 1.00 8.83 227 ARG B C 1
ATOM 5741 O O . ARG B 1 227 ? 67.647 -75.441 44.629 1.00 9.15 227 ARG B O 1
ATOM 5749 N N . ILE B 1 228 ? 67.269 -76.336 46.666 1.00 7.95 228 ILE B N 1
ATOM 5750 C CA . ILE B 1 228 ? 68.516 -75.835 47.248 1.00 9.16 228 ILE B CA 1
ATOM 5751 C C . ILE B 1 228 ? 69.537 -76.966 47.226 1.00 8.06 228 ILE B C 1
ATOM 5752 O O . ILE B 1 228 ? 70.701 -76.778 47.595 1.00 8.68 228 ILE B O 1
ATOM 5757 N N . ALA B 1 229 ? 69.083 -78.139 46.794 1.00 7.96 229 ALA B N 1
ATOM 5758 C CA . ALA B 1 229 ? 69.927 -79.335 46.703 1.00 8.79 229 ALA B CA 1
ATOM 5759 C C . ALA B 1 229 ? 69.198 -80.387 45.871 1.00 10.54 229 ALA B C 1
ATOM 5760 O O . ALA B 1 229 ? 67.999 -80.263 45.628 1.00 10.27 229 ALA B O 1
ATOM 5762 N N . ILE B 1 230 ? 69.917 -81.425 45.448 1.00 10.14 230 ILE B N 1
ATOM 5763 C CA . ILE B 1 230 ? 69.323 -82.484 44.627 1.00 9.91 230 ILE B CA 1
ATOM 5764 C C . ILE B 1 230 ? 69.148 -83.784 45.419 1.00 11.16 230 ILE B C 1
ATOM 5765 O O . ILE B 1 230 ? 68.458 -84.708 44.984 1.00 11.17 230 ILE B O 1
ATOM 5770 N N . GLU B 1 231 ? 69.770 -83.827 46.589 1.00 10.28 231 GLU B N 1
ATOM 5771 C CA . GLU B 1 231 ? 69.783 -84.995 47.470 1.00 11.30 231 GLU B CA 1
ATOM 5772 C C . GLU B 1 231 ? 68.514 -85.790 47.769 1.00 10.38 231 GLU B C 1
ATOM 5773 O O . GLU B 1 231 ? 68.486 -87.004 47.569 1.00 9.23 231 GLU B O 1
ATOM 5779 N N . LEU B 1 232 ? 67.472 -85.128 48.258 1.00 10.73 232 LEU B N 1
ATOM 5780 C CA . LEU B 1 232 ? 66.264 -85.850 48.639 1.00 11.12 232 LEU B CA 1
ATOM 5781 C C . LEU B 1 232 ? 65.571 -86.647 47.547 1.00 9.91 232 LEU B C 1
ATOM 5782 O O . LEU B 1 232 ? 65.066 -87.726 47.820 1.00 11.24 232 LEU B O 1
ATOM 5787 N N . HIS B 1 233 ? 65.540 -86.145 46.315 1.00 9.58 233 HIS B N 1
ATOM 5788 C CA . HIS B 1 233 ? 64.902 -86.916 45.253 1.00 8.68 233 HIS B CA 1
ATOM 5789 C C . HIS B 1 233 ? 65.813 -88.041 44.764 1.00 10.30 233 HIS B C 1
ATOM 5790 O O . HIS B 1 233 ? 65.329 -89.089 44.344 1.00 9.09 233 HIS B O 1
ATOM 5797 N N . LEU B 1 234 ? 67.128 -87.833 44.817 1.00 8.73 234 LEU B N 1
ATOM 5798 C CA . LEU B 1 234 ? 68.048 -88.883 44.393 1.00 9.48 234 LEU B CA 1
ATOM 5799 C C . LEU B 1 234 ? 67.992 -90.016 45.415 1.00 9.22 234 LEU B C 1
ATOM 5800 O O . LEU B 1 234 ? 68.112 -91.187 45.056 1.00 7.73 234 LEU B O 1
ATOM 5805 N N . LYS B 1 235 ? 67.798 -89.678 46.689 1.00 9.95 235 LYS B N 1
ATOM 5806 C CA . LYS B 1 235 ? 67.688 -90.718 47.705 1.00 9.43 235 LYS B CA 1
ATOM 5807 C C . LYS B 1 235 ? 66.431 -91.544 47.440 1.00 9.14 235 LYS B C 1
ATOM 5808 O O . LYS B 1 235 ? 66.414 -92.752 47.673 1.00 9.04 235 LYS B O 1
ATOM 5814 N N . ARG B 1 236 ? 65.381 -90.896 46.937 1.00 10.42 236 ARG B N 1
ATOM 5815 C CA . ARG B 1 236 ? 64.148 -91.612 46.613 1.00 9.87 236 ARG B CA 1
ATOM 5816 C C . ARG B 1 236 ? 64.437 -92.647 45.523 1.00 11.71 236 ARG B C 1
ATOM 5817 O O . ARG B 1 236 ? 63.859 -93.742 45.520 1.00 11.44 236 ARG B O 1
ATOM 5825 N N . LEU B 1 237 ? 65.330 -92.307 44.592 1.00 9.45 237 LEU B N 1
ATOM 5826 C CA . LEU B 1 237 ? 65.676 -93.240 43.517 1.00 10.12 237 LEU B CA 1
ATOM 5827 C C . LEU B 1 237 ? 66.468 -94.436 44.051 1.00 10.55 237 LEU B C 1
ATOM 5828 O O . LEU B 1 237 ? 66.393 -95.532 43.499 1.00 9.87 237 LEU B O 1
ATOM 5833 N N . ILE B 1 238 ? 67.232 -94.220 45.118 1.00 8.69 238 ILE B N 1
ATOM 5834 C CA . ILE B 1 238 ? 68.012 -95.295 45.722 1.00 9.18 238 ILE B CA 1
ATOM 5835 C C . ILE B 1 238 ? 67.052 -96.236 46.453 1.00 10.07 238 ILE B C 1
ATOM 5836 O O . ILE B 1 238 ? 67.257 -97.450 46.486 1.00 11.12 238 ILE B O 1
ATOM 5841 N N . VAL B 1 239 ? 66.006 -95.672 47.046 1.00 10.84 239 VAL B N 1
ATOM 5842 C CA . VAL B 1 239 ? 64.988 -96.487 47.706 1.00 10.13 239 VAL B CA 1
ATOM 5843 C C . VAL B 1 239 ? 64.345 -97.263 46.552 1.00 9.88 239 VAL B C 1
ATOM 5844 O O . VAL B 1 239 ? 64.027 -98.449 46.668 1.00 8.68 239 VAL B O 1
ATOM 5848 N N . GLY B 1 240 ? 64.179 -96.562 45.433 1.00 10.20 240 GLY B N 1
ATOM 5849 C CA . GLY B 1 240 ? 63.584 -97.140 44.240 1.00 9.04 240 GLY B CA 1
ATOM 5850 C C . GLY B 1 240 ? 64.405 -98.263 43.636 1.00 10.99 240 GLY B C 1
ATOM 5851 O O . GLY B 1 240 ? 63.957 -98.925 42.701 1.00 13.06 240 GLY B O 1
ATOM 5852 N N . GLY B 1 241 ? 65.614 -98.466 44.156 1.00 9.60 241 GLY B N 1
ATOM 5853 C CA . GLY B 1 241 ? 66.465 -99.542 43.672 1.00 10.08 241 GLY B CA 1
ATOM 5854 C C . GLY B 1 241 ? 67.380 -99.282 42.487 1.00 11.18 241 GLY B C 1
ATOM 5855 O O . GLY B 1 241 ? 67.926 -100.233 41.926 1.00 10.60 241 GLY B O 1
ATOM 5856 N N . LEU B 1 242 ? 67.574 -98.022 42.106 1.00 10.27 242 LEU B N 1
ATOM 5857 C CA . LEU B 1 242 ? 68.431 -97.720 40.961 1.00 11.36 242 LEU B CA 1
ATOM 5858 C C . LEU B 1 242 ? 69.935 -97.885 41.215 1.00 11.38 242 LEU B C 1
ATOM 5859 O O . LEU B 1 242 ? 70.735 -97.867 40.272 1.00 11.03 242 LEU B O 1
ATOM 5864 N N . GLU B 1 243 ? 70.307 -98.034 42.486 1.00 11.00 243 GLU B N 1
ATOM 5865 C CA . GLU B 1 243 ? 71.692 -98.288 42.889 1.00 11.51 243 GLU B CA 1
ATOM 5866 C C . GLU B 1 243 ? 72.791 -97.268 42.622 1.00 11.78 243 GLU B C 1
ATOM 5867 O O . GLU B 1 243 ? 73.601 -96.989 43.503 1.00 9.58 243 GLU B O 1
ATOM 5873 N N . LYS B 1 244 ? 72.852 -96.740 41.407 1.00 11.18 244 LYS B N 1
ATOM 5874 C CA . LYS B 1 244 ? 73.877 -95.759 41.068 1.00 11.24 244 LYS B CA 1
ATOM 5875 C C . LYS B 1 244 ? 73.276 -94.674 40.201 1.00 9.90 244 LYS B C 1
ATOM 5876 O O . LYS B 1 244 ? 72.952 -94.907 39.036 1.00 11.10 244 LYS B O 1
ATOM 5882 N N . VAL B 1 245 ? 73.131 -93.484 40.769 1.00 9.78 245 VAL B N 1
ATOM 5883 C CA . VAL B 1 245 ? 72.550 -92.374 40.026 1.00 9.50 245 VAL B CA 1
ATOM 5884 C C . VAL B 1 245 ? 73.322 -91.098 40.262 1.00 9.51 245 VAL B C 1
ATOM 5885 O O . VAL B 1 245 ? 73.971 -90.930 41.300 1.00 9.30 245 VAL B O 1
ATOM 5889 N N . TYR B 1 246 ? 73.265 -90.201 39.287 1.00 9.48 246 TYR B N 1
ATOM 5890 C CA . TYR B 1 246 ? 73.932 -88.921 39.424 1.00 9.83 246 TYR B CA 1
ATOM 5891 C C . TYR B 1 246 ? 73.175 -87.910 38.602 1.00 9.54 246 TYR B C 1
ATOM 5892 O O . TYR B 1 246 ? 72.430 -88.263 37.687 1.00 10.80 246 TYR B O 1
ATOM 5901 N N . GLU B 1 247 ? 73.367 -86.647 38.942 1.00 8.70 247 GLU B N 1
ATOM 5902 C CA . GLU B 1 247 ? 72.712 -85.571 38.237 1.00 9.07 247 GLU B CA 1
ATOM 5903 C C . GLU B 1 247 ? 73.617 -84.355 38.324 1.00 9.50 247 GLU B C 1
ATOM 5904 O O . GLU B 1 247 ? 74.090 -84.010 39.402 1.00 9.75 247 GLU B O 1
ATOM 5910 N N . ILE B 1 248 ? 73.899 -83.739 37.181 1.00 9.06 248 ILE B N 1
ATOM 5911 C CA . ILE B 1 248 ? 74.705 -82.522 37.166 1.00 9.00 248 ILE B CA 1
ATOM 5912 C C . ILE B 1 248 ? 73.696 -81.483 36.712 1.00 9.14 248 ILE B C 1
ATOM 5913 O O . ILE B 1 248 ? 73.335 -81.423 35.534 1.00 9.56 248 ILE B O 1
ATOM 5918 N N . GLY B 1 249 ? 73.214 -80.685 37.654 1.00 9.52 249 GLY B N 1
ATOM 5919 C CA . GLY B 1 249 ? 72.217 -79.698 37.313 1.00 11.27 249 GLY B CA 1
ATOM 5920 C C . GLY B 1 249 ? 72.248 -78.462 38.172 1.00 10.23 249 GLY B C 1
ATOM 5921 O O . GLY B 1 249 ? 72.996 -78.372 39.156 1.00 8.71 249 GLY B O 1
ATOM 5922 N N . ARG B 1 250 ? 71.405 -77.508 37.803 1.00 8.75 250 ARG B N 1
ATOM 5923 C CA . ARG B 1 250 ? 71.336 -76.245 38.516 1.00 9.33 250 ARG B CA 1
ATOM 5924 C C . ARG B 1 250 ? 70.682 -76.376 39.889 1.00 9.61 250 ARG B C 1
ATOM 5925 O O . ARG B 1 250 ? 69.742 -77.149 40.082 1.00 9.26 250 ARG B O 1
ATOM 5933 N N . VAL B 1 251 ? 71.209 -75.616 40.841 1.00 9.30 251 VAL B N 1
ATOM 5934 C CA . VAL B 1 251 ? 70.691 -75.576 42.199 1.00 8.45 251 VAL B CA 1
ATOM 5935 C C . VAL B 1 251 ? 70.529 -74.092 42.494 1.00 8.79 251 VAL B C 1
ATOM 5936 O O . VAL B 1 251 ? 71.264 -73.267 41.948 1.00 7.18 251 VAL B O 1
ATOM 5940 N N . PHE B 1 252 ? 69.568 -73.748 43.342 1.00 8.18 252 PHE B N 1
ATOM 5941 C CA . PHE B 1 252 ? 69.295 -72.342 43.615 1.00 9.59 252 PHE B CA 1
ATOM 5942 C C . PHE B 1 252 ? 69.272 -71.998 45.087 1.00 11.15 252 PHE B C 1
ATOM 5943 O O . PHE B 1 252 ? 68.576 -72.639 45.872 1.00 12.07 252 PHE B O 1
ATOM 5951 N N . ARG B 1 253 ? 70.036 -70.976 45.457 1.00 10.95 253 ARG B N 1
ATOM 5952 C CA . ARG B 1 253 ? 70.084 -70.540 46.841 1.00 11.28 253 ARG B CA 1
ATOM 5953 C C . ARG B 1 253 ? 69.941 -69.029 46.905 1.00 10.94 253 ARG B C 1
ATOM 5954 O O . ARG B 1 253 ? 70.677 -68.290 46.251 1.00 11.26 253 ARG B O 1
ATOM 5962 N N . ASN B 1 254 ? 68.953 -68.593 47.679 1.00 11.34 254 ASN B N 1
ATOM 5963 C CA . ASN B 1 254 ? 68.644 -67.180 47.859 1.00 11.65 254 ASN B CA 1
ATOM 5964 C C . ASN B 1 254 ? 69.687 -66.581 48.800 1.00 13.22 254 ASN B C 1
ATOM 5965 O O . ASN B 1 254 ? 69.426 -66.380 49.989 1.00 13.67 254 ASN B O 1
ATOM 5970 N N . GLU B 1 255 ? 70.870 -66.305 48.260 1.00 13.72 255 GLU B N 1
ATOM 5971 C CA . GLU B 1 255 ? 71.959 -65.744 49.052 1.00 15.18 255 GLU B CA 1
ATOM 5972 C C . GLU B 1 255 ? 72.845 -64.806 48.236 1.00 14.89 255 GLU B C 1
ATOM 5973 O O . GLU B 1 255 ? 72.882 -64.873 47.007 1.00 14.84 255 GLU B O 1
ATOM 5979 N N . GLY B 1 256 ? 73.572 -63.943 48.938 1.00 15.61 256 GLY B N 1
ATOM 5980 C CA . GLY B 1 256 ? 74.445 -62.992 48.276 1.00 16.89 256 GLY B CA 1
ATOM 5981 C C . GLY B 1 256 ? 75.572 -63.645 47.503 1.00 16.19 256 GLY B C 1
ATOM 5982 O O . GLY B 1 256 ? 75.969 -64.773 47.792 1.00 15.72 256 GLY B O 1
ATOM 5983 N N . ILE B 1 257 ? 76.097 -62.933 46.517 1.00 16.20 257 ILE B N 1
ATOM 5984 C CA . ILE B 1 257 ? 77.182 -63.475 45.716 1.00 18.63 257 ILE B CA 1
ATOM 5985 C C . ILE B 1 257 ? 78.528 -63.300 46.410 1.00 17.73 257 ILE B C 1
ATOM 5986 O O . ILE B 1 257 ? 78.665 -62.518 47.358 1.00 17.02 257 ILE B O 1
ATOM 5991 N N . SER B 1 258 ? 79.518 -64.041 45.935 1.00 17.14 258 SER B N 1
ATOM 5992 C CA . SER B 1 258 ? 80.864 -63.968 46.483 1.00 16.34 258 SER B CA 1
ATOM 5993 C C . SER B 1 258 ? 81.809 -64.502 45.420 1.00 16.62 258 SER B C 1
ATOM 5994 O O . SER B 1 258 ? 81.378 -64.868 44.322 1.00 13.97 258 SER B O 1
ATOM 5997 N N . THR B 1 259 ? 83.093 -64.556 45.759 1.00 15.57 259 THR B N 1
ATOM 5998 C CA . THR B 1 259 ? 84.109 -65.065 44.850 1.00 15.44 259 THR B CA 1
ATOM 5999 C C . THR B 1 259 ? 83.813 -66.512 44.452 1.00 14.03 259 THR B C 1
ATOM 6000 O O . THR B 1 259 ? 84.330 -66.995 43.452 1.00 12.38 259 THR B O 1
ATOM 6004 N N . ARG B 1 260 ? 82.999 -67.210 45.242 1.00 14.08 260 ARG B N 1
ATOM 6005 C CA . ARG B 1 260 ? 82.655 -68.591 44.917 1.00 14.20 260 ARG B CA 1
ATOM 6006 C C . ARG B 1 260 ? 81.178 -68.917 45.129 1.00 13.72 260 ARG B C 1
ATOM 6007 O O . ARG B 1 260 ? 80.815 -70.083 45.287 1.00 10.44 260 ARG B O 1
ATOM 6015 N N . HIS B 1 261 ? 80.336 -67.884 45.120 1.00 12.59 261 HIS B N 1
ATOM 6016 C CA . HIS B 1 261 ? 78.889 -68.054 45.283 1.00 13.57 261 HIS B CA 1
ATOM 6017 C C . HIS B 1 261 ? 78.081 -67.299 44.230 1.00 12.85 261 HIS B C 1
ATOM 6018 O O . HIS B 1 261 ? 78.342 -66.126 43.963 1.00 13.28 261 HIS B O 1
ATOM 6025 N N . ASN B 1 262 ? 77.104 -67.981 43.640 1.00 11.45 262 ASN B N 1
ATOM 6026 C CA . ASN B 1 262 ? 76.183 -67.376 42.680 1.00 11.21 262 ASN B CA 1
ATOM 6027 C C . ASN B 1 262 ? 74.830 -67.981 43.078 1.00 10.92 262 ASN B C 1
ATOM 6028 O O . ASN B 1 262 ? 74.767 -69.160 43.442 1.00 10.40 262 ASN B O 1
ATOM 6033 N N . PRO B 1 263 ? 73.739 -67.189 43.030 1.00 11.07 263 PRO B N 1
ATOM 6034 C CA . PRO B 1 263 ? 72.382 -67.628 43.395 1.00 11.54 263 PRO B CA 1
ATOM 6035 C C . PRO B 1 263 ? 71.942 -68.916 42.714 1.00 12.68 263 PRO B C 1
ATOM 6036 O O . PRO B 1 263 ? 71.177 -69.700 43.283 1.00 11.00 263 PRO B O 1
ATOM 6040 N N . GLU B 1 264 ? 72.387 -69.102 41.477 1.00 10.93 264 GLU B N 1
ATOM 6041 C CA . GLU B 1 264 ? 72.104 -70.331 40.756 1.00 10.18 264 GLU B CA 1
ATOM 6042 C C . GLU B 1 264 ? 73.465 -70.857 40.339 1.00 9.72 264 GLU B C 1
ATOM 6043 O O . GLU B 1 264 ? 74.287 -70.125 39.777 1.00 8.58 264 GLU B O 1
ATOM 6049 N N . PHE B 1 265 ? 73.723 -72.115 40.666 1.00 9.09 265 PHE B N 1
ATOM 6050 C CA . PHE B 1 265 ? 75.000 -72.726 40.332 1.00 9.99 265 PHE B CA 1
ATOM 6051 C C . PHE B 1 265 ? 74.767 -74.158 39.917 1.00 9.49 265 PHE B C 1
ATOM 6052 O O . PHE B 1 265 ? 73.648 -74.658 40.012 1.00 10.47 265 PHE B O 1
ATOM 6060 N N . THR B 1 266 ? 75.827 -74.812 39.457 1.00 9.42 266 THR B N 1
ATOM 6061 C CA . THR B 1 266 ? 75.736 -76.191 39.001 1.00 10.14 266 THR B CA 1
ATOM 6062 C C . THR B 1 266 ? 76.396 -77.127 39.991 1.00 11.01 266 THR B C 1
ATOM 6063 O O . THR B 1 266 ? 77.550 -76.935 40.374 1.00 10.55 266 THR B O 1
ATOM 6067 N N . MET B 1 267 ? 75.652 -78.143 40.407 1.00 9.23 267 MET B N 1
ATOM 6068 C CA . MET B 1 267 ? 76.173 -79.102 41.356 1.00 10.07 267 MET B CA 1
ATOM 6069 C C . MET B 1 267 ? 76.014 -80.514 40.832 1.00 10.19 267 MET B C 1
ATOM 6070 O O . MET B 1 267 ? 75.051 -80.827 40.127 1.00 10.63 267 MET B O 1
ATOM 6075 N N . LEU B 1 268 ? 76.995 -81.349 41.143 1.00 9.16 268 LEU B N 1
ATOM 6076 C CA . LEU B 1 268 ? 76.922 -82.753 40.800 1.00 8.35 268 LEU B CA 1
ATOM 6077 C C . LEU B 1 268 ? 76.510 -83.420 42.108 1.00 8.40 268 LEU B C 1
ATOM 6078 O O . LEU B 1 268 ? 77.132 -83.178 43.138 1.00 9.20 268 LEU B O 1
ATOM 6083 N N . GLU B 1 269 ? 75.442 -84.206 42.086 1.00 8.15 269 GLU B N 1
ATOM 6084 C CA . GLU B 1 269 ? 75.065 -84.981 43.266 1.00 9.16 269 GLU B CA 1
ATOM 6085 C C . GLU B 1 269 ? 75.046 -86.408 42.743 1.00 9.67 269 GLU B C 1
ATOM 6086 O O . GLU B 1 269 ? 74.562 -86.666 41.643 1.00 9.43 269 GLU B O 1
ATOM 6092 N N . LEU B 1 270 ? 75.608 -87.324 43.521 1.00 9.01 270 LEU B N 1
ATOM 6093 C CA . LEU B 1 270 ? 75.706 -88.717 43.114 1.00 9.70 270 LEU B CA 1
ATOM 6094 C C . LEU B 1 270 ? 75.493 -89.613 44.317 1.00 9.53 270 LEU B C 1
ATOM 6095 O O . LEU B 1 270 ? 75.934 -89.295 45.422 1.00 9.47 270 LEU B O 1
ATOM 6100 N N . TYR B 1 271 ? 74.813 -90.734 44.096 1.00 8.81 271 TYR B N 1
ATOM 6101 C CA . TYR B 1 271 ? 74.538 -91.681 45.164 1.00 9.04 271 TYR B CA 1
ATOM 6102 C C . TYR B 1 271 ? 74.826 -93.110 44.730 1.00 9.75 271 TYR B C 1
ATOM 6103 O O . TYR B 1 271 ? 74.487 -93.522 43.619 1.00 8.74 271 TYR B O 1
ATOM 6112 N N . GLU B 1 272 ? 75.473 -93.856 45.616 1.00 9.98 272 GLU B N 1
ATOM 6113 C CA . GLU B 1 272 ? 75.831 -95.233 45.331 1.00 10.11 272 GLU B CA 1
ATOM 6114 C C . GLU B 1 272 ? 75.448 -96.162 46.473 1.00 9.95 272 GLU B C 1
ATOM 6115 O O . GLU B 1 272 ? 75.967 -96.053 47.585 1.00 8.39 272 GLU B O 1
ATOM 6121 N N . ALA B 1 273 ? 74.532 -97.078 46.190 1.00 9.56 273 ALA B N 1
ATOM 6122 C CA . ALA B 1 273 ? 74.096 -98.038 47.192 1.00 9.19 273 ALA B CA 1
ATOM 6123 C C . ALA B 1 273 ? 75.242 -98.999 47.515 1.00 9.90 273 ALA B C 1
ATOM 6124 O O . ALA B 1 273 ? 76.050 -99.332 46.644 1.00 8.51 273 ALA B O 1
ATOM 6126 N N . TYR B 1 274 ? 75.302 -99.423 48.776 1.00 10.58 274 TYR B N 1
ATOM 6127 C CA . TYR B 1 274 ? 76.302 -100.368 49.277 1.00 10.99 274 TYR B CA 1
ATOM 6128 C C . TYR B 1 274 ? 77.716 -99.818 49.425 1.00 12.07 274 TYR B C 1
ATOM 6129 O O . TYR B 1 274 ? 78.668 -100.579 49.594 1.00 11.34 274 TYR B O 1
ATOM 6138 N N . ALA B 1 275 ? 77.848 -98.495 49.361 1.00 10.98 275 ALA B N 1
ATOM 6139 C CA . ALA B 1 275 ? 79.143 -97.838 49.530 1.00 11.02 275 ALA B CA 1
ATOM 6140 C C . ALA B 1 275 ? 79.038 -96.949 50.764 1.00 11.08 275 ALA B C 1
ATOM 6141 O O . ALA B 1 275 ? 77.932 -96.646 51.217 1.00 10.35 275 ALA B O 1
ATOM 6143 N N . ASP B 1 276 ? 80.183 -96.554 51.320 1.00 11.87 276 ASP B N 1
ATOM 6144 C CA . ASP B 1 276 ? 80.203 -95.665 52.475 1.00 11.53 276 ASP B CA 1
ATOM 6145 C C . ASP B 1 276 ? 81.055 -94.450 52.116 1.00 11.34 276 ASP B C 1
ATOM 6146 O O . ASP B 1 276 ? 81.530 -94.349 50.982 1.00 9.91 276 ASP B O 1
ATOM 6151 N N . PHE B 1 277 ? 81.259 -93.531 53.058 1.00 10.63 277 PHE B N 1
ATOM 6152 C CA . PHE B 1 277 ? 82.022 -92.330 52.731 1.00 10.81 277 PHE B CA 1
ATOM 6153 C C . PHE B 1 277 ? 83.493 -92.534 52.352 1.00 12.00 277 PHE B C 1
ATOM 6154 O O . PHE B 1 277 ? 84.076 -91.694 51.668 1.00 10.84 277 PHE B O 1
ATOM 6162 N N . ARG B 1 278 ? 84.091 -93.642 52.770 1.00 11.37 278 ARG B N 1
ATOM 6163 C CA . ARG B 1 278 ? 85.480 -93.907 52.406 1.00 12.40 278 ARG B CA 1
ATOM 6164 C C . ARG B 1 278 ? 85.511 -94.249 50.918 1.00 11.08 278 ARG B C 1
ATOM 6165 O O . ARG B 1 278 ? 86.417 -93.839 50.190 1.00 12.26 278 ARG B O 1
ATOM 6173 N N . ASP B 1 279 ? 84.514 -95.004 50.468 1.00 11.61 279 ASP B N 1
ATOM 6174 C CA . ASP B 1 279 ? 84.417 -95.365 49.055 1.00 11.28 279 ASP B CA 1
ATOM 6175 C C . ASP B 1 279 ? 84.247 -94.087 48.238 1.00 10.63 279 ASP B C 1
ATOM 6176 O O . ASP B 1 279 ? 84.823 -93.945 47.157 1.00 9.88 279 ASP B O 1
ATOM 6181 N N . ILE B 1 280 ? 83.458 -93.155 48.768 1.00 9.43 280 ILE B N 1
ATOM 6182 C CA . ILE B 1 280 ? 83.208 -91.887 48.082 1.00 10.91 280 ILE B CA 1
ATOM 6183 C C . ILE B 1 280 ? 84.465 -91.026 48.014 1.00 11.35 280 ILE B C 1
ATOM 6184 O O . ILE B 1 280 ? 84.659 -90.285 47.049 1.00 10.76 280 ILE B O 1
ATOM 6189 N N . MET B 1 281 ? 85.320 -91.112 49.033 1.00 11.79 281 MET B N 1
ATOM 6190 C CA . MET B 1 281 ? 86.569 -90.348 49.013 1.00 11.93 281 MET B CA 1
ATOM 6191 C C . MET B 1 281 ? 87.382 -90.793 47.798 1.00 12.29 281 MET B C 1
ATOM 6192 O O . MET B 1 281 ? 87.891 -89.965 47.044 1.00 10.36 281 MET B O 1
ATOM 6197 N N . LYS B 1 282 ? 87.508 -92.106 47.616 1.00 10.91 282 LYS B N 1
ATOM 6198 C CA . LYS B 1 282 ? 88.268 -92.634 46.490 1.00 12.63 282 LYS B CA 1
ATOM 6199 C C . LYS B 1 282 ? 87.651 -92.218 45.164 1.00 12.75 282 LYS B C 1
ATOM 6200 O O . LYS B 1 282 ? 88.365 -91.821 44.244 1.00 11.92 282 LYS B O 1
ATOM 6206 N N . LEU B 1 283 ? 86.328 -92.310 45.067 1.00 12.33 283 LEU B N 1
ATOM 6207 C CA . LEU B 1 283 ? 85.638 -91.912 43.849 1.00 11.58 283 LEU B CA 1
ATOM 6208 C C . LEU B 1 283 ? 85.916 -90.445 43.550 1.00 11.53 283 LEU B C 1
ATOM 6209 O O . LEU B 1 283 ? 86.201 -90.082 42.415 1.00 9.88 283 LEU B O 1
ATOM 6214 N N . THR B 1 284 ? 85.823 -89.607 44.576 1.00 12.13 284 THR B N 1
ATOM 6215 C CA . THR B 1 284 ? 86.044 -88.177 44.410 1.00 12.55 284 THR B CA 1
ATOM 6216 C C . THR B 1 284 ? 87.449 -87.839 43.907 1.00 11.72 284 THR B C 1
ATOM 6217 O O . THR B 1 284 ? 87.597 -87.107 42.926 1.00 9.99 284 THR B O 1
ATOM 6221 N N . GLU B 1 285 ? 88.480 -88.367 44.561 1.00 11.38 285 GLU B N 1
ATOM 6222 C CA . GLU B 1 285 ? 89.838 -88.071 44.119 1.00 12.17 285 GLU B CA 1
ATOM 6223 C C . GLU B 1 285 ? 90.124 -88.674 42.745 1.00 11.84 285 GLU B C 1
ATOM 6224 O O . GLU B 1 285 ? 90.781 -88.044 41.919 1.00 10.83 285 GLU B O 1
ATOM 6230 N N . ASN B 1 286 ? 89.617 -89.879 42.486 1.00 12.58 286 ASN B N 1
ATOM 6231 C CA . ASN B 1 286 ? 89.842 -90.506 41.184 1.00 13.42 286 ASN B CA 1
ATOM 6232 C C . ASN B 1 286 ? 89.150 -89.723 40.068 1.00 13.87 286 ASN B C 1
ATOM 6233 O O . ASN B 1 286 ? 89.701 -89.552 38.974 1.00 12.98 286 ASN B O 1
ATOM 6238 N N . LEU B 1 287 ? 87.940 -89.250 40.347 1.00 13.13 287 LEU B N 1
ATOM 6239 C CA . LEU B 1 287 ? 87.172 -88.484 39.369 1.00 12.43 287 LEU B CA 1
ATOM 6240 C C . LEU B 1 287 ? 87.847 -87.156 39.028 1.00 12.13 287 LEU B C 1
ATOM 6241 O O . LEU B 1 287 ? 88.058 -86.826 37.857 1.00 10.78 287 LEU B O 1
ATOM 6246 N N . ILE B 1 288 ? 88.185 -86.388 40.055 1.00 11.87 288 ILE B N 1
ATOM 6247 C CA . ILE B 1 288 ? 88.811 -85.097 39.826 1.00 10.77 288 ILE B CA 1
ATOM 6248 C C . ILE B 1 288 ? 90.183 -85.247 39.172 1.00 12.17 288 ILE B C 1
ATOM 6249 O O . ILE B 1 288 ? 90.531 -84.491 38.258 1.00 11.32 288 ILE B O 1
ATOM 6254 N N . ALA B 1 289 ? 90.953 -86.236 39.612 1.00 10.62 289 ALA B N 1
ATOM 6255 C CA . ALA B 1 289 ? 92.267 -86.460 39.026 1.00 12.44 289 ALA B CA 1
ATOM 6256 C C . ALA B 1 289 ? 92.097 -86.849 37.552 1.00 12.07 289 ALA B C 1
ATOM 6257 O O . ALA B 1 289 ? 92.876 -86.428 36.698 1.00 12.83 289 ALA B O 1
ATOM 6259 N N . HIS B 1 290 ? 91.073 -87.649 37.260 1.00 12.33 290 HIS B N 1
ATOM 6260 C CA . HIS B 1 290 ? 90.785 -88.083 35.890 1.00 12.27 290 HIS B CA 1
ATOM 6261 C C . HIS B 1 290 ? 90.503 -86.878 34.989 1.00 12.49 290 HIS B C 1
ATOM 6262 O O . HIS B 1 290 ? 91.067 -86.753 33.899 1.00 10.72 290 HIS B O 1
ATOM 6269 N N . ILE B 1 291 ? 89.622 -85.998 35.455 1.00 11.41 291 ILE B N 1
ATOM 6270 C CA . ILE B 1 291 ? 89.256 -84.803 34.703 1.00 10.90 291 ILE B CA 1
ATOM 6271 C C . ILE B 1 291 ? 90.468 -83.912 34.455 1.00 12.02 291 ILE B C 1
ATOM 6272 O O . ILE B 1 291 ? 90.651 -83.394 33.355 1.00 10.36 291 ILE B O 1
ATOM 6277 N N . ALA B 1 292 ? 91.292 -83.731 35.484 1.00 12.17 292 ALA B N 1
ATOM 6278 C CA . ALA B 1 292 ? 92.480 -82.900 35.346 1.00 13.20 292 ALA B CA 1
ATOM 6279 C C . ALA B 1 292 ? 93.394 -83.502 34.285 1.00 13.68 292 ALA B C 1
ATOM 6280 O O . ALA B 1 292 ? 93.886 -82.802 33.399 1.00 13.42 292 ALA B O 1
ATOM 6282 N N . THR B 1 293 ? 93.611 -84.809 34.372 1.00 15.17 293 THR B N 1
ATOM 6283 C CA . THR B 1 293 ? 94.468 -85.496 33.415 1.00 16.09 293 THR B CA 1
ATOM 6284 C C . THR B 1 293 ? 93.947 -85.349 31.986 1.00 17.38 293 THR B C 1
ATOM 6285 O O . THR B 1 293 ? 94.712 -85.072 31.065 1.00 16.72 293 THR B O 1
ATOM 6289 N N . GLU B 1 294 ? 92.644 -85.517 31.797 1.00 17.45 294 GLU B N 1
ATOM 6290 C CA . GLU B 1 294 ? 92.071 -85.405 30.459 1.00 17.05 294 GLU B CA 1
ATOM 6291 C C . GLU B 1 294 ? 92.103 -83.994 29.883 1.00 17.08 294 GLU B C 1
ATOM 6292 O O . GLU B 1 294 ? 92.509 -83.793 28.742 1.00 18.05 294 GLU B O 1
ATOM 6298 N N . VAL B 1 295 ? 91.692 -83.016 30.681 1.00 15.97 295 VAL B N 1
ATOM 6299 C CA . VAL B 1 295 ? 91.630 -81.631 30.228 1.00 16.27 295 VAL B CA 1
ATOM 6300 C C . VAL B 1 295 ? 92.942 -80.846 30.236 1.00 16.75 295 VAL B C 1
ATOM 6301 O O . VAL B 1 295 ? 93.234 -80.114 29.284 1.00 17.37 295 VAL B O 1
ATOM 6305 N N . LEU B 1 296 ? 93.733 -80.999 31.295 1.00 14.49 296 LEU B N 1
ATOM 6306 C CA . LEU B 1 296 ? 94.995 -80.276 31.413 1.00 15.97 296 LEU B CA 1
ATOM 6307 C C . LEU B 1 296 ? 96.211 -81.095 31.008 1.00 17.46 296 LEU B C 1
ATOM 6308 O O . LEU B 1 296 ? 97.280 -80.538 30.752 1.00 18.22 296 LEU B O 1
ATOM 6313 N N . GLY B 1 297 ? 96.045 -82.413 30.956 1.00 17.41 297 GLY B N 1
ATOM 6314 C CA . GLY B 1 297 ? 97.145 -83.286 30.587 1.00 16.81 297 GLY B CA 1
ATOM 6315 C C . GLY B 1 297 ? 98.018 -83.667 31.769 1.00 16.76 297 GLY B C 1
ATOM 6316 O O . GLY B 1 297 ? 99.024 -84.361 31.608 1.00 15.77 297 GLY B O 1
ATOM 6317 N N . THR B 1 298 ? 97.632 -83.222 32.962 1.00 13.74 298 THR B N 1
ATOM 6318 C CA . THR B 1 298 ? 98.401 -83.511 34.167 1.00 14.92 298 THR B CA 1
ATOM 6319 C C . THR B 1 298 ? 97.596 -83.203 35.427 1.00 15.26 298 THR B C 1
ATOM 6320 O O . THR B 1 298 ? 96.591 -82.496 35.372 1.00 14.57 298 THR B O 1
ATOM 6324 N N . THR B 1 299 ? 98.030 -83.745 36.560 1.00 14.29 299 THR B N 1
ATOM 6325 C CA . THR B 1 299 ? 97.347 -83.490 37.823 1.00 14.49 299 THR B CA 1
ATOM 6326 C C . THR B 1 299 ? 98.051 -82.376 38.588 1.00 14.08 299 THR B C 1
ATOM 6327 O O . THR B 1 299 ? 97.640 -82.011 39.682 1.00 13.48 299 THR B O 1
ATOM 6331 N N . LYS B 1 300 ? 99.120 -81.845 38.002 1.00 14.05 300 LYS B N 1
ATOM 6332 C CA . LYS B 1 300 ? 99.870 -80.753 38.614 1.00 15.33 300 LYS B CA 1
ATOM 6333 C C . LYS B 1 300 ? 99.284 -79.468 38.049 1.00 12.98 300 LYS B C 1
ATOM 6334 O O . LYS B 1 300 ? 99.382 -79.213 36.850 1.00 13.41 300 LYS B O 1
ATOM 6340 N N . ILE B 1 301 ? 98.666 -78.657 38.899 1.00 13.16 301 ILE B N 1
ATOM 6341 C CA . ILE B 1 301 ? 98.059 -77.422 38.419 1.00 13.07 301 ILE B CA 1
ATOM 6342 C C . ILE B 1 301 ? 98.512 -76.178 39.165 1.00 13.39 301 ILE B C 1
ATOM 6343 O O . ILE B 1 301 ? 99.176 -76.252 40.193 1.00 14.38 301 ILE B O 1
ATOM 6348 N N . GLN B 1 302 ? 98.141 -75.026 38.627 1.00 13.63 302 GLN B N 1
ATOM 6349 C CA . GLN B 1 302 ? 98.490 -73.764 39.243 1.00 15.21 302 GLN B CA 1
ATOM 6350 C C . GLN B 1 302 ? 97.199 -73.006 39.515 1.00 14.31 302 GLN B C 1
ATOM 6351 O O . GLN B 1 302 ? 96.331 -72.925 38.649 1.00 14.36 302 GLN B O 1
ATOM 6357 N N . TYR B 1 303 ? 97.060 -72.483 40.728 1.00 13.11 303 TYR B N 1
ATOM 6358 C CA . TYR B 1 303 ? 95.885 -71.695 41.077 1.00 13.02 303 TYR B CA 1
ATOM 6359 C C . TYR B 1 303 ? 96.374 -70.487 41.864 1.00 14.09 303 TYR B C 1
ATOM 6360 O O . TYR B 1 303 ? 96.795 -70.617 43.017 1.00 14.00 303 TYR B O 1
ATOM 6369 N N . GLY B 1 304 ? 96.318 -69.313 41.242 1.00 13.19 304 GLY B N 1
ATOM 6370 C CA . GLY B 1 304 ? 96.790 -68.115 41.914 1.00 13.48 304 GLY B CA 1
ATOM 6371 C C . GLY B 1 304 ? 98.265 -68.285 42.212 1.00 14.96 304 GLY B C 1
ATOM 6372 O O . GLY B 1 304 ? 99.043 -68.664 41.336 1.00 15.32 304 GLY B O 1
ATOM 6373 N N . GLU B 1 305 ? 98.655 -68.028 43.456 1.00 15.81 305 GLU B N 1
ATOM 6374 C CA . GLU B 1 305 ? 100.050 -68.161 43.854 1.00 16.96 305 GLU B CA 1
ATOM 6375 C C . GLU B 1 305 ? 100.368 -69.570 44.330 1.00 17.06 305 GLU B C 1
ATOM 6376 O O . GLU B 1 305 ? 101.475 -69.832 44.799 1.00 18.67 305 GLU B O 1
ATOM 6382 N N . HIS B 1 306 ? 99.409 -70.482 44.189 1.00 15.57 306 HIS B N 1
ATOM 6383 C CA . HIS B 1 306 ? 99.597 -71.852 44.658 1.00 15.54 306 HIS B CA 1
ATOM 6384 C C . HIS B 1 306 ? 99.853 -72.892 43.580 1.00 16.07 306 HIS B C 1
ATOM 6385 O O . HIS B 1 306 ? 99.319 -72.805 42.479 1.00 16.66 306 HIS B O 1
ATOM 6392 N N . LEU B 1 307 ? 100.683 -73.876 43.915 1.00 15.25 307 LEU B N 1
ATOM 6393 C CA . LEU B 1 307 ? 100.947 -74.995 43.024 1.00 15.37 307 LEU B CA 1
ATOM 6394 C C . LEU B 1 307 ? 100.197 -76.124 43.728 1.00 16.18 307 LEU B C 1
ATOM 6395 O O . LEU B 1 307 ? 100.568 -76.536 44.831 1.00 18.09 307 LEU B O 1
ATOM 6400 N N . VAL B 1 308 ? 99.128 -76.601 43.099 1.00 15.60 308 VAL B N 1
ATOM 6401 C CA . VAL B 1 308 ? 98.294 -77.644 43.683 1.00 14.51 308 VAL B CA 1
ATOM 6402 C C . VAL B 1 308 ? 98.478 -79.000 43.006 1.00 14.71 308 VAL B C 1
ATOM 6403 O O . VAL B 1 308 ? 98.365 -79.114 41.793 1.00 14.63 308 VAL B O 1
ATOM 6407 N N . ASP B 1 309 ? 98.757 -80.023 43.808 1.00 14.81 309 ASP B N 1
ATOM 6408 C CA . ASP B 1 309 ? 98.957 -81.379 43.293 1.00 15.01 309 ASP B CA 1
ATOM 6409 C C . ASP B 1 309 ? 97.674 -82.184 43.492 1.00 14.82 309 ASP B C 1
ATOM 6410 O O . ASP B 1 309 ? 97.312 -82.501 44.623 1.00 13.58 309 ASP B O 1
ATOM 6415 N N . LEU B 1 310 ? 96.998 -82.520 42.395 1.00 15.05 310 LEU B N 1
ATOM 6416 C CA . LEU B 1 310 ? 95.751 -83.279 42.462 1.00 15.23 310 LEU B CA 1
ATOM 6417 C C . LEU B 1 310 ? 95.947 -84.782 42.292 1.00 15.38 310 LEU B C 1
ATOM 6418 O O . LEU B 1 310 ? 94.982 -85.522 42.106 1.00 14.82 310 LEU B O 1
ATOM 6423 N N . THR B 1 311 ? 97.194 -85.232 42.354 1.00 16.55 311 THR B N 1
ATOM 6424 C CA . THR B 1 311 ? 97.490 -86.654 42.209 1.00 16.89 311 THR B CA 1
ATOM 6425 C C . THR B 1 311 ? 97.042 -87.418 43.460 1.00 16.23 311 THR B C 1
ATOM 6426 O O . THR B 1 311 ? 97.372 -87.028 44.580 1.00 16.82 311 THR B O 1
ATOM 6430 N N . PRO B 1 312 ? 96.268 -88.502 43.289 1.00 14.69 312 PRO B N 1
ATOM 6431 C CA . PRO B 1 312 ? 95.817 -89.277 44.455 1.00 16.33 312 PRO B CA 1
ATOM 6432 C C . PRO B 1 312 ? 97.024 -89.988 45.084 1.00 18.01 312 PRO B C 1
ATOM 6433 O O . PRO B 1 312 ? 98.036 -90.177 44.410 1.00 18.72 312 PRO B O 1
ATOM 6437 N N . GLU B 1 313 ? 96.938 -90.388 46.353 1.00 16.94 313 GLU B N 1
ATOM 6438 C CA . GLU B 1 313 ? 95.759 -90.192 47.190 1.00 17.80 313 GLU B CA 1
ATOM 6439 C C . GLU B 1 313 ? 95.913 -88.915 48.004 1.00 16.78 313 GLU B C 1
ATOM 6440 O O . GLU B 1 313 ? 97.014 -88.571 48.445 1.00 17.26 313 GLU B O 1
ATOM 6446 N N . TRP B 1 314 ? 94.804 -88.219 48.219 1.00 14.65 314 TRP B N 1
ATOM 6447 C CA . TRP B 1 314 ? 94.833 -86.978 48.973 1.00 13.89 314 TRP B CA 1
ATOM 6448 C C . TRP B 1 314 ? 94.837 -87.210 50.476 1.00 14.89 314 TRP B C 1
ATOM 6449 O O . TRP B 1 314 ? 94.478 -88.283 50.955 1.00 14.40 314 TRP B O 1
ATOM 6460 N N . ARG B 1 315 ? 95.246 -86.186 51.213 1.00 14.53 315 ARG B N 1
ATOM 6461 C CA . ARG B 1 315 ? 95.310 -86.263 52.664 1.00 14.26 315 ARG B CA 1
ATOM 6462 C C . ARG B 1 315 ? 93.934 -86.414 53.301 1.00 13.73 315 ARG B C 1
ATOM 6463 O O . ARG B 1 315 ? 92.972 -85.752 52.895 1.00 14.57 315 ARG B O 1
ATOM 6471 N N . ARG B 1 316 ? 93.848 -87.303 54.287 1.00 13.33 316 ARG B N 1
ATOM 6472 C CA . ARG B 1 316 ? 92.619 -87.518 55.045 1.00 12.92 316 ARG B CA 1
ATOM 6473 C C . ARG B 1 316 ? 92.902 -86.918 56.419 1.00 13.40 316 ARG B C 1
ATOM 6474 O O . ARG B 1 316 ? 93.849 -87.327 57.091 1.00 14.48 316 ARG B O 1
ATOM 6482 N N . LEU B 1 317 ? 92.088 -85.957 56.836 1.00 12.12 317 LEU B N 1
ATOM 6483 C CA . LEU B 1 317 ? 92.287 -85.298 58.125 1.00 12.25 317 LEU B CA 1
ATOM 6484 C C . LEU B 1 317 ? 90.971 -85.067 58.855 1.00 11.93 317 LEU B C 1
ATOM 6485 O O . LEU B 1 317 ? 90.069 -84.410 58.332 1.00 10.88 317 LEU B O 1
ATOM 6490 N N . HIS B 1 318 ? 90.864 -85.598 60.071 1.00 12.83 318 HIS B N 1
ATOM 6491 C CA . HIS B 1 318 ? 89.650 -85.421 60.851 1.00 12.67 318 HIS B CA 1
ATOM 6492 C C . HIS B 1 318 ? 89.559 -83.958 61.268 1.00 13.09 318 HIS B C 1
ATOM 6493 O O . HIS B 1 318 ? 90.566 -83.335 61.610 1.00 12.63 318 HIS B O 1
ATOM 6500 N N . MET B 1 319 ? 88.353 -83.404 61.231 1.00 12.22 319 MET B N 1
ATOM 6501 C CA . MET B 1 319 ? 88.151 -82.008 61.604 1.00 12.25 319 MET B CA 1
ATOM 6502 C C . MET B 1 319 ? 88.754 -81.684 62.965 1.00 13.18 319 MET B C 1
ATOM 6503 O O . MET B 1 319 ? 89.373 -80.629 63.143 1.00 12.71 319 MET B O 1
ATOM 6508 N N . VAL B 1 320 ? 88.569 -82.585 63.924 1.00 12.56 320 VAL B N 1
ATOM 6509 C CA . VAL B 1 320 ? 89.097 -82.377 65.270 1.00 12.75 320 VAL B CA 1
ATOM 6510 C C . VAL B 1 320 ? 90.629 -82.340 65.276 1.00 13.11 320 VAL B C 1
ATOM 6511 O O . VAL B 1 320 ? 91.231 -81.539 65.995 1.00 13.64 320 VAL B O 1
ATOM 6515 N N . ASP B 1 321 ? 91.260 -83.190 64.468 1.00 13.99 321 ASP B N 1
ATOM 6516 C CA . ASP B 1 321 ? 92.719 -83.200 64.391 1.00 15.28 321 ASP B CA 1
ATOM 6517 C C . ASP B 1 321 ? 93.225 -81.948 63.673 1.00 15.63 321 ASP B C 1
ATOM 6518 O O . ASP B 1 321 ? 94.316 -81.447 63.969 1.00 14.97 321 ASP B O 1
ATOM 6523 N N . ALA B 1 322 ? 92.432 -81.436 62.736 1.00 14.74 322 ALA B N 1
ATOM 6524 C CA . ALA B 1 322 ? 92.806 -80.234 62.002 1.00 15.76 322 ALA B CA 1
ATOM 6525 C C . ALA B 1 322 ? 92.822 -79.032 62.946 1.00 15.96 322 ALA B C 1
ATOM 6526 O O . ALA B 1 322 ? 93.724 -78.200 62.890 1.00 15.82 322 ALA B O 1
ATOM 6528 N N . ILE B 1 323 ? 91.815 -78.946 63.809 1.00 14.56 323 ILE B N 1
ATOM 6529 C CA . ILE B 1 323 ? 91.731 -77.847 64.762 1.00 15.16 323 ILE B CA 1
ATOM 6530 C C . ILE B 1 323 ? 92.883 -77.939 65.761 1.00 15.82 323 ILE B C 1
ATOM 6531 O O . ILE B 1 323 ? 93.451 -76.926 66.166 1.00 17.99 323 ILE B O 1
ATOM 6536 N N . LYS B 1 324 ? 93.232 -79.159 66.150 1.00 17.22 324 LYS B N 1
ATOM 6537 C CA . LYS B 1 324 ? 94.322 -79.367 67.094 1.00 20.46 324 LYS B CA 1
ATOM 6538 C C . LYS B 1 324 ? 95.659 -78.950 66.477 1.00 20.79 324 LYS B C 1
ATOM 6539 O O . LYS B 1 324 ? 96.494 -78.344 67.143 1.00 22.10 324 LYS B O 1
ATOM 6545 N N . GLU B 1 325 ? 95.849 -79.256 65.198 1.00 20.66 325 GLU B N 1
ATOM 6546 C CA . GLU B 1 325 ? 97.090 -78.915 64.509 1.00 21.42 325 GLU B CA 1
ATOM 6547 C C . GLU B 1 325 ? 97.258 -77.417 64.278 1.00 22.48 325 GLU B C 1
ATOM 6548 O O . GLU B 1 325 ? 98.342 -76.865 64.471 1.00 21.82 325 GLU B O 1
ATOM 6554 N N . TYR B 1 326 ? 96.179 -76.761 63.865 1.00 22.90 326 TYR B N 1
ATOM 6555 C CA . TYR B 1 326 ? 96.222 -75.338 63.565 1.00 24.77 326 TYR B CA 1
ATOM 6556 C C . TYR B 1 326 ? 95.856 -74.371 64.685 1.00 24.55 326 TYR B C 1
ATOM 6557 O O . TYR B 1 326 ? 96.332 -73.238 64.692 1.00 26.37 326 TYR B O 1
ATOM 6566 N N . VAL B 1 327 ? 95.030 -74.800 65.634 1.00 24.09 327 VAL B N 1
ATOM 6567 C CA . VAL B 1 327 ? 94.618 -73.903 66.714 1.00 23.36 327 VAL B CA 1
ATOM 6568 C C . VAL B 1 327 ? 95.191 -74.239 68.088 1.00 24.09 327 VAL B C 1
ATOM 6569 O O . VAL B 1 327 ? 95.288 -73.366 68.956 1.00 24.42 327 VAL B O 1
ATOM 6573 N N . GLY B 1 328 ? 95.563 -75.499 68.286 1.00 22.70 328 GLY B N 1
ATOM 6574 C CA . GLY B 1 328 ? 96.110 -75.913 69.564 1.00 22.92 328 GLY B CA 1
ATOM 6575 C C . GLY B 1 328 ? 95.031 -76.326 70.550 1.00 23.72 328 GLY B C 1
ATOM 6576 O O . GLY B 1 328 ? 95.302 -76.516 71.738 1.00 24.50 328 GLY B O 1
ATOM 6577 N N . VAL B 1 329 ? 93.801 -76.459 70.062 1.00 22.13 329 VAL B N 1
ATOM 6578 C CA . VAL B 1 329 ? 92.682 -76.854 70.908 1.00 21.38 329 VAL B CA 1
ATOM 6579 C C . VAL B 1 329 ? 92.287 -78.296 70.613 1.00 21.06 329 VAL B C 1
ATOM 6580 O O . VAL B 1 329 ? 92.196 -78.696 69.453 1.00 20.88 329 VAL B O 1
ATOM 6584 N N . ASP B 1 330 ? 92.050 -79.075 71.663 1.00 20.72 330 ASP B N 1
ATOM 6585 C CA . ASP B 1 330 ? 91.688 -80.478 71.494 1.00 21.72 330 ASP B CA 1
ATOM 6586 C C . ASP B 1 330 ? 90.223 -80.741 71.824 1.00 21.28 330 ASP B C 1
ATOM 6587 O O . ASP B 1 330 ? 89.814 -80.634 72.981 1.00 21.26 330 ASP B O 1
ATOM 6592 N N . PHE B 1 331 ? 89.435 -81.094 70.813 1.00 19.16 331 PHE B N 1
ATOM 6593 C CA . PHE B 1 331 ? 88.023 -81.369 71.036 1.00 17.34 331 PHE B CA 1
ATOM 6594 C C . PHE B 1 331 ? 87.672 -82.850 71.139 1.00 16.62 331 PHE B C 1
ATOM 6595 O O . PHE B 1 331 ? 86.495 -83.200 71.186 1.00 15.86 331 PHE B O 1
ATOM 6603 N N . TRP B 1 332 ? 88.681 -83.720 71.179 1.00 16.01 332 TRP B N 1
ATOM 6604 C CA . TRP B 1 332 ? 88.427 -85.154 71.320 1.00 16.11 332 TRP B CA 1
ATOM 6605 C C . TRP B 1 332 ? 87.974 -85.420 72.751 1.00 16.93 332 TRP B C 1
ATOM 6606 O O . TRP B 1 332 ? 87.194 -86.336 73.014 1.00 17.52 332 TRP B O 1
ATOM 6617 N N . ARG B 1 333 ? 88.485 -84.621 73.679 1.00 18.45 333 ARG B N 1
ATOM 6618 C CA . ARG B 1 333 ? 88.118 -84.763 75.081 1.00 20.42 333 ARG B CA 1
ATOM 6619 C C . ARG B 1 333 ? 86.621 -84.524 75.242 1.00 19.33 333 ARG B C 1
ATOM 6620 O O . ARG B 1 333 ? 86.056 -83.649 74.591 1.00 18.36 333 ARG B O 1
ATOM 6628 N N . GLN B 1 334 ? 85.975 -85.309 76.099 1.00 19.43 334 GLN B N 1
ATOM 6629 C CA . GLN B 1 334 ? 84.551 -85.120 76.340 1.00 20.27 334 GLN B CA 1
ATOM 6630 C C . GLN B 1 334 ? 84.434 -83.806 77.100 1.00 19.23 334 GLN B C 1
ATOM 6631 O O . GLN B 1 334 ? 85.116 -83.606 78.106 1.00 18.56 334 GLN B O 1
ATOM 6637 N N . MET B 1 335 ? 83.586 -82.901 76.625 1.00 18.64 335 MET B N 1
ATOM 6638 C CA . MET B 1 335 ? 83.427 -81.628 77.313 1.00 17.76 335 MET B CA 1
ATOM 6639 C C . MET B 1 335 ? 82.011 -81.091 77.230 1.00 17.50 335 MET B C 1
ATOM 6640 O O . MET B 1 335 ? 81.222 -81.501 76.379 1.00 14.88 335 MET B O 1
ATOM 6645 N N . SER B 1 336 ? 81.704 -80.166 78.130 1.00 16.39 336 SER B N 1
ATOM 6646 C CA . SER B 1 336 ? 80.389 -79.546 78.203 1.00 17.05 336 SER B CA 1
ATOM 6647 C C . SER B 1 336 ? 80.283 -78.417 77.196 1.00 16.37 336 SER B C 1
ATOM 6648 O O . SER B 1 336 ? 81.292 -77.953 76.664 1.00 16.86 336 SER B O 1
ATOM 6651 N N . ASP B 1 337 ? 79.056 -77.976 76.940 1.00 14.96 337 ASP B N 1
ATOM 6652 C CA . ASP B 1 337 ? 78.834 -76.873 76.018 1.00 15.86 337 ASP B CA 1
ATOM 6653 C C . ASP B 1 337 ? 79.488 -75.607 76.553 1.00 16.65 337 ASP B C 1
ATOM 6654 O O . ASP B 1 337 ? 80.042 -74.819 75.789 1.00 15.40 337 ASP B O 1
ATOM 6659 N N . GLU B 1 338 ? 79.430 -75.409 77.868 1.00 18.48 338 GLU B N 1
ATOM 6660 C CA . GLU B 1 338 ? 80.024 -74.211 78.448 1.00 20.36 338 GLU B CA 1
ATOM 6661 C C . GLU B 1 338 ? 81.541 -74.216 78.283 1.00 19.79 338 GLU B C 1
ATOM 6662 O O . GLU B 1 338 ? 82.146 -73.166 78.073 1.00 20.34 338 GLU B O 1
ATOM 6668 N N . GLU B 1 339 ? 82.153 -75.394 78.368 1.00 18.75 339 GLU B N 1
ATOM 6669 C CA . GLU B 1 339 ? 83.597 -75.498 78.208 1.00 19.95 339 GLU B CA 1
ATOM 6670 C C . GLU B 1 339 ? 83.981 -75.123 76.780 1.00 20.65 339 GLU B C 1
ATOM 6671 O O . GLU B 1 339 ? 85.011 -74.486 76.544 1.00 19.86 339 GLU B O 1
ATOM 6677 N N . ALA B 1 340 ? 83.141 -75.519 75.829 1.00 21.32 340 ALA B N 1
ATOM 6678 C CA . ALA B 1 340 ? 83.383 -75.213 74.426 1.00 20.82 340 ALA B CA 1
ATOM 6679 C C . ALA B 1 340 ? 83.190 -73.719 74.190 1.00 21.12 340 ALA B C 1
ATOM 6680 O O . ALA B 1 340 ? 83.967 -73.095 73.468 1.00 21.34 340 ALA B O 1
ATOM 6682 N N . ARG B 1 341 ? 82.156 -73.144 74.800 1.00 21.78 341 ARG B N 1
ATOM 6683 C CA . ARG B 1 341 ? 81.892 -71.715 74.642 1.00 24.20 341 ARG B CA 1
ATOM 6684 C C . ARG B 1 341 ? 83.027 -70.894 75.257 1.00 24.27 341 ARG B C 1
ATOM 6685 O O . ARG B 1 341 ? 83.326 -69.792 74.800 1.00 23.89 341 ARG B O 1
ATOM 6693 N N . GLU B 1 342 ? 83.647 -71.441 76.298 1.00 24.38 342 GLU B N 1
ATOM 6694 C CA . GLU B 1 342 ? 84.758 -70.780 76.976 1.00 24.87 342 GLU B CA 1
ATOM 6695 C C . GLU B 1 342 ? 85.951 -70.753 76.023 1.00 23.62 342 GLU B C 1
ATOM 6696 O O . GLU B 1 342 ? 86.615 -69.727 75.857 1.00 22.74 342 GLU B O 1
ATOM 6702 N N . LEU B 1 343 ? 86.213 -71.895 75.399 1.00 21.79 343 LEU B N 1
ATOM 6703 C CA . LEU B 1 343 ? 87.310 -72.019 74.454 1.00 21.00 343 LEU B CA 1
ATOM 6704 C C . LEU B 1 343 ? 87.099 -71.070 73.286 1.00 20.34 343 LEU B C 1
ATOM 6705 O O . LEU B 1 343 ? 88.047 -70.455 72.800 1.00 19.16 343 LEU B O 1
ATOM 6710 N N . ALA B 1 344 ? 85.850 -70.945 72.845 1.00 20.00 344 ALA B N 1
ATOM 6711 C CA . ALA B 1 344 ? 85.517 -70.065 71.729 1.00 22.00 344 ALA B CA 1
ATOM 6712 C C . ALA B 1 344 ? 85.860 -68.614 72.056 1.00 23.63 344 ALA B C 1
ATOM 6713 O O . ALA B 1 344 ? 86.428 -67.900 71.229 1.00 22.81 344 ALA B O 1
ATOM 6715 N N . LYS B 1 345 ? 85.507 -68.186 73.265 1.00 25.06 345 LYS B N 1
ATOM 6716 C CA . LYS B 1 345 ? 85.786 -66.824 73.704 1.00 26.69 345 LYS B CA 1
ATOM 6717 C C . LYS B 1 345 ? 87.288 -66.577 73.770 1.00 26.52 345 LYS B C 1
ATOM 6718 O O . LYS B 1 345 ? 87.777 -65.545 73.312 1.00 27.75 345 LYS B O 1
ATOM 6724 N N . GLU B 1 346 ? 88.015 -67.530 74.341 1.00 25.37 346 GLU B N 1
ATOM 6725 C CA . GLU B 1 346 ? 89.460 -67.415 74.473 1.00 25.86 346 GLU B CA 1
ATOM 6726 C C . GLU B 1 346 ? 90.184 -67.316 73.135 1.00 26.45 346 GLU B C 1
ATOM 6727 O O . GLU B 1 346 ? 91.167 -66.588 73.008 1.00 24.94 346 GLU B O 1
ATOM 6733 N N . HIS B 1 347 ? 89.695 -68.050 72.141 1.00 24.93 347 HIS B N 1
ATOM 6734 C CA . HIS B 1 347 ? 90.322 -68.058 70.829 1.00 23.55 347 HIS B CA 1
ATOM 6735 C C . HIS B 1 347 ? 89.679 -67.136 69.803 1.00 23.19 347 HIS B C 1
ATOM 6736 O O . HIS B 1 347 ? 90.030 -67.173 68.624 1.00 22.99 347 HIS B O 1
ATOM 6743 N N . GLY B 1 348 ? 88.745 -66.307 70.256 1.00 22.75 348 GLY B N 1
ATOM 6744 C CA . GLY B 1 348 ? 88.085 -65.368 69.367 1.00 23.97 348 GLY B CA 1
ATOM 6745 C C . GLY B 1 348 ? 87.217 -65.980 68.281 1.00 23.93 348 GLY B C 1
ATOM 6746 O O . GLY B 1 348 ? 87.190 -65.488 67.152 1.00 24.48 348 GLY B O 1
ATOM 6747 N N . VAL B 1 349 ? 86.504 -67.050 68.617 1.00 23.13 349 VAL B N 1
ATOM 6748 C CA . VAL B 1 349 ? 85.621 -67.716 67.664 1.00 21.39 349 VAL B CA 1
ATOM 6749 C C . VAL B 1 349 ? 84.185 -67.285 67.943 1.00 22.88 349 VAL B C 1
ATOM 6750 O O . VAL B 1 349 ? 83.655 -67.542 69.026 1.00 22.59 349 VAL B O 1
ATOM 6754 N N . GLU B 1 350 ? 83.555 -66.638 66.968 1.00 21.29 350 GLU B N 1
ATOM 6755 C CA . GLU B 1 350 ? 82.185 -66.166 67.138 1.00 23.27 350 GLU B CA 1
ATOM 6756 C C . GLU B 1 350 ? 81.181 -67.321 67.093 1.00 23.00 350 GLU B C 1
ATOM 6757 O O . GLU B 1 350 ? 81.268 -68.204 66.238 1.00 21.45 350 GLU B O 1
ATOM 6763 N N . VAL B 1 351 ? 80.228 -67.311 68.020 1.00 22.53 351 VAL B N 1
ATOM 6764 C CA . VAL B 1 351 ? 79.212 -68.357 68.082 1.00 24.98 351 VAL B CA 1
ATOM 6765 C C . VAL B 1 351 ? 77.816 -67.757 68.208 1.00 25.55 351 VAL B C 1
ATOM 6766 O O . VAL B 1 351 ? 77.654 -66.636 68.692 1.00 27.14 351 VAL B O 1
ATOM 6770 N N . ALA B 1 352 ? 76.814 -68.511 67.769 1.00 25.74 352 ALA B N 1
ATOM 6771 C CA . ALA B 1 352 ? 75.425 -68.068 67.830 1.00 25.44 352 ALA B CA 1
ATOM 6772 C C . ALA B 1 352 ? 74.714 -68.708 69.025 1.00 26.04 352 ALA B C 1
ATOM 6773 O O . ALA B 1 352 ? 75.215 -69.666 69.616 1.00 25.13 352 ALA B O 1
ATOM 6775 N N . PRO B 1 353 ? 73.533 -68.183 69.397 1.00 26.10 353 PRO B N 1
ATOM 6776 C CA . PRO B 1 353 ? 72.755 -68.701 70.529 1.00 25.95 353 PRO B CA 1
ATOM 6777 C C . PRO B 1 353 ? 72.410 -70.190 70.480 1.00 25.39 353 PRO B C 1
ATOM 6778 O O . PRO B 1 353 ? 72.508 -70.889 71.491 1.00 24.96 353 PRO B O 1
ATOM 6782 N N . HIS B 1 354 ? 72.005 -70.667 69.306 1.00 24.64 354 HIS B N 1
ATOM 6783 C CA . HIS B 1 354 ? 71.610 -72.063 69.129 1.00 24.06 354 HIS B CA 1
ATOM 6784 C C . HIS B 1 354 ? 72.754 -73.067 69.108 1.00 23.48 354 HIS B C 1
ATOM 6785 O O . HIS B 1 354 ? 72.517 -74.273 69.021 1.00 22.11 354 HIS B O 1
ATOM 6792 N N . MET B 1 355 ? 73.989 -72.586 69.188 1.00 21.65 355 MET B N 1
ATOM 6793 C CA . MET B 1 355 ? 75.136 -73.483 69.127 1.00 20.49 355 MET B CA 1
ATOM 6794 C C . MET B 1 355 ? 75.544 -74.195 70.410 1.00 19.91 355 MET B C 1
ATOM 6795 O O . MET B 1 355 ? 75.504 -73.626 71.499 1.00 20.18 355 MET B O 1
ATOM 6800 N N . THR B 1 356 ? 75.937 -75.455 70.255 1.00 16.98 356 THR B N 1
ATOM 6801 C CA . THR B 1 356 ? 76.413 -76.272 71.361 1.00 15.83 356 THR B CA 1
ATOM 6802 C C . THR B 1 356 ? 77.767 -76.818 70.909 1.00 14.40 356 THR B C 1
ATOM 6803 O O . THR B 1 356 ? 78.291 -76.384 69.881 1.00 14.61 356 THR B O 1
ATOM 6807 N N . PHE B 1 357 ? 78.330 -77.751 71.671 1.00 13.61 357 PHE B N 1
ATOM 6808 C CA . PHE B 1 357 ? 79.631 -78.343 71.357 1.00 13.49 357 PHE B CA 1
ATOM 6809 C C . PHE B 1 357 ? 79.873 -78.592 69.873 1.00 13.82 357 PHE B C 1
ATOM 6810 O O . PHE B 1 357 ? 80.844 -78.097 69.302 1.00 13.05 357 PHE B O 1
ATOM 6818 N N . GLY B 1 358 ? 78.988 -79.363 69.255 1.00 12.42 358 GLY B N 1
ATOM 6819 C CA . GLY B 1 358 ? 79.140 -79.679 67.845 1.00 13.81 358 GLY B CA 1
ATOM 6820 C C . GLY B 1 358 ? 79.276 -78.488 66.915 1.00 13.88 358 GLY B C 1
ATOM 6821 O O . GLY B 1 358 ? 80.158 -78.470 66.054 1.00 14.84 358 GLY B O 1
ATOM 6822 N N . HIS B 1 359 ? 78.408 -77.493 67.063 1.00 15.06 359 HIS B N 1
ATOM 6823 C CA . HIS B 1 359 ? 78.478 -76.321 66.192 1.00 14.59 359 HIS B CA 1
ATOM 6824 C C . HIS B 1 359 ? 79.775 -75.558 66.429 1.00 14.46 359 HIS B C 1
ATOM 6825 O O . HIS B 1 359 ? 80.399 -75.072 65.490 1.00 13.45 359 HIS B O 1
ATOM 6832 N N . ILE B 1 360 ? 80.177 -75.457 67.690 1.00 14.51 360 ILE B N 1
ATOM 6833 C CA . ILE B 1 360 ? 81.388 -74.725 68.036 1.00 13.68 360 ILE B CA 1
ATOM 6834 C C . ILE B 1 360 ? 82.640 -75.356 67.433 1.00 14.61 360 ILE B C 1
ATOM 6835 O O . ILE B 1 360 ? 83.555 -74.649 66.999 1.00 15.06 360 ILE B O 1
ATOM 6840 N N . VAL B 1 361 ? 82.679 -76.683 67.394 1.00 13.09 361 VAL B N 1
ATOM 6841 C CA . VAL B 1 361 ? 83.814 -77.380 66.806 1.00 13.46 361 VAL B CA 1
ATOM 6842 C C . VAL B 1 361 ? 83.931 -76.942 65.349 1.00 13.55 361 VAL B C 1
ATOM 6843 O O . VAL B 1 361 ? 85.013 -76.581 64.875 1.00 13.05 361 VAL B O 1
ATOM 6847 N N . ASN B 1 362 ? 82.805 -76.953 64.645 1.00 12.74 362 ASN B N 1
ATOM 6848 C CA . ASN B 1 362 ? 82.801 -76.549 63.248 1.00 12.81 362 ASN B CA 1
ATOM 6849 C C . ASN B 1 362 ? 83.159 -75.065 63.091 1.00 13.12 362 ASN B C 1
ATOM 6850 O O . ASN B 1 362 ? 83.803 -74.683 62.115 1.00 13.47 362 ASN B O 1
ATOM 6855 N N . GLU B 1 363 ? 82.751 -74.223 64.038 1.00 12.33 363 GLU B N 1
ATOM 6856 C CA . GLU B 1 363 ? 83.096 -72.804 63.930 1.00 12.86 363 GLU B CA 1
ATOM 6857 C C . GLU B 1 363 ? 84.604 -72.611 64.060 1.00 13.19 363 GLU B C 1
ATOM 6858 O O . GLU B 1 363 ? 85.193 -71.763 63.376 1.00 12.88 363 GLU B O 1
ATOM 6864 N N . PHE B 1 364 ? 85.230 -73.389 64.937 1.00 12.70 364 PHE B N 1
ATOM 6865 C CA . PHE B 1 364 ? 86.677 -73.312 65.104 1.00 13.62 364 PHE B CA 1
ATOM 6866 C C . PHE B 1 364 ? 87.341 -73.659 63.774 1.00 14.86 364 PHE B C 1
ATOM 6867 O O . PHE B 1 364 ? 88.263 -72.976 63.322 1.00 14.76 364 PHE B O 1
ATOM 6875 N N . PHE B 1 365 ? 86.864 -74.727 63.143 1.00 15.36 365 PHE B N 1
ATOM 6876 C CA . PHE B 1 365 ? 87.422 -75.156 61.868 1.00 14.41 365 PHE B CA 1
ATOM 6877 C C . PHE B 1 365 ? 87.248 -74.111 60.762 1.00 14.98 365 PHE B C 1
ATOM 6878 O O . PHE B 1 365 ? 88.209 -73.733 60.089 1.00 15.26 365 PHE B O 1
ATOM 6886 N N . GLU B 1 366 ? 86.019 -73.649 60.568 1.00 15.29 366 GLU B N 1
ATOM 6887 C CA . GLU B 1 366 ? 85.746 -72.668 59.526 1.00 15.02 366 GLU B CA 1
ATOM 6888 C C . GLU B 1 366 ? 86.389 -71.304 59.753 1.00 16.54 366 GLU B C 1
ATOM 6889 O O . GLU B 1 366 ? 86.842 -70.661 58.806 1.00 15.95 366 GLU B O 1
ATOM 6895 N N . GLN B 1 367 ? 86.444 -70.867 61.003 1.00 16.56 367 GLN B N 1
ATOM 6896 C CA . GLN B 1 367 ? 86.999 -69.557 61.306 1.00 16.89 367 GLN B CA 1
ATOM 6897 C C . GLN B 1 367 ? 88.511 -69.503 61.488 1.00 18.01 367 GLN B C 1
ATOM 6898 O O . GLN B 1 367 ? 89.117 -68.449 61.299 1.00 18.93 367 GLN B O 1
ATOM 6904 N N . LYS B 1 368 ? 89.128 -70.627 61.831 1.00 17.55 368 LYS B N 1
ATOM 6905 C CA . LYS B 1 368 ? 90.566 -70.626 62.080 1.00 20.46 368 LYS B CA 1
ATOM 6906 C C . LYS B 1 368 ? 91.395 -71.640 61.301 1.00 19.96 368 LYS B C 1
ATOM 6907 O O . LYS B 1 368 ? 92.623 -71.617 61.379 1.00 22.54 368 LYS B O 1
ATOM 6913 N N . VAL B 1 369 ? 90.754 -72.516 60.539 1.00 17.16 369 VAL B N 1
ATOM 6914 C CA . VAL B 1 369 ? 91.513 -73.549 59.847 1.00 16.10 369 VAL B CA 1
ATOM 6915 C C . VAL B 1 369 ? 91.388 -73.698 58.334 1.00 16.62 369 VAL B C 1
ATOM 6916 O O . VAL B 1 369 ? 92.391 -73.769 57.626 1.00 14.54 369 VAL B O 1
ATOM 6920 N N . GLU B 1 370 ? 90.156 -73.755 57.847 1.00 14.83 370 GLU B N 1
ATOM 6921 C CA . GLU B 1 370 ? 89.912 -73.995 56.432 1.00 15.96 370 GLU B CA 1
ATOM 6922 C C . GLU B 1 370 ? 90.691 -73.199 55.389 1.00 15.19 370 GLU B C 1
ATOM 6923 O O . GLU B 1 370 ? 91.095 -73.763 54.371 1.00 14.18 370 GLU B O 1
ATOM 6929 N N . ASP B 1 371 ? 90.920 -71.910 55.616 1.00 14.97 371 ASP B N 1
ATOM 6930 C CA . ASP B 1 371 ? 91.641 -71.128 54.615 1.00 17.17 371 ASP B CA 1
ATOM 6931 C C . ASP B 1 371 ? 93.078 -71.592 54.389 1.00 16.64 371 ASP B C 1
ATOM 6932 O O . ASP B 1 371 ? 93.691 -71.252 53.377 1.00 16.56 371 ASP B O 1
ATOM 6937 N N . LYS B 1 372 ? 93.613 -72.377 55.316 1.00 16.78 372 LYS B N 1
ATOM 6938 C CA . LYS B 1 372 ? 94.986 -72.855 55.194 1.00 18.02 372 LYS B CA 1
ATOM 6939 C C . LYS B 1 372 ? 95.132 -74.206 54.492 1.00 16.79 372 LYS B C 1
ATOM 6940 O O . LYS B 1 372 ? 96.245 -74.689 54.277 1.00 15.50 372 LYS B O 1
ATOM 6946 N N . LEU B 1 373 ? 94.009 -74.805 54.115 1.00 14.88 373 LEU B N 1
ATOM 6947 C CA . LEU B 1 373 ? 94.041 -76.094 53.432 1.00 13.73 373 LEU B CA 1
ATOM 6948 C C . LEU B 1 373 ? 94.129 -75.856 51.928 1.00 14.84 373 LEU B C 1
ATOM 6949 O O . LEU B 1 373 ? 93.114 -75.811 51.229 1.00 14.05 373 LEU B O 1
ATOM 6954 N N . ILE B 1 374 ? 95.357 -75.708 51.443 1.00 12.47 374 ILE B N 1
ATOM 6955 C CA . ILE B 1 374 ? 95.612 -75.451 50.028 1.00 12.86 374 ILE B CA 1
ATOM 6956 C C . ILE B 1 374 ? 95.614 -76.727 49.195 1.00 11.88 374 ILE B C 1
ATOM 6957 O O . ILE B 1 374 ? 94.902 -76.821 48.193 1.00 12.98 374 ILE B O 1
ATOM 6962 N N . GLN B 1 375 ? 96.419 -77.705 49.602 1.00 12.17 375 GLN B N 1
ATOM 6963 C CA . GLN B 1 375 ? 96.476 -78.977 48.887 1.00 12.54 375 GLN B CA 1
ATOM 6964 C C . GLN B 1 375 ? 95.153 -79.704 49.140 1.00 12.30 375 GLN B C 1
ATOM 6965 O O . GLN B 1 375 ? 94.547 -79.533 50.191 1.00 14.31 375 GLN B O 1
ATOM 6971 N N . PRO B 1 376 ? 94.689 -80.518 48.177 1.00 13.67 376 PRO B N 1
ATOM 6972 C CA . PRO B 1 376 ? 93.421 -81.243 48.344 1.00 13.00 376 PRO B CA 1
ATOM 6973 C C . PRO B 1 376 ? 93.376 -82.056 49.624 1.00 12.80 376 PRO B C 1
ATOM 6974 O O . PRO B 1 376 ? 94.205 -82.946 49.842 1.00 12.32 376 PRO B O 1
ATOM 6978 N N . THR B 1 377 ? 92.390 -81.750 50.461 1.00 11.82 377 THR B N 1
ATOM 6979 C CA . THR B 1 377 ? 92.254 -82.410 51.749 1.00 12.32 377 THR B CA 1
ATOM 6980 C C . THR B 1 377 ? 90.832 -82.836 52.073 1.00 11.94 377 THR B C 1
ATOM 6981 O O . THR B 1 377 ? 89.899 -82.040 51.979 1.00 10.82 377 THR B O 1
ATOM 6985 N N . PHE B 1 378 ? 90.672 -84.096 52.458 1.00 11.48 378 PHE B N 1
ATOM 6986 C CA . PHE B 1 378 ? 89.367 -84.589 52.855 1.00 12.43 378 PHE B CA 1
ATOM 6987 C C . PHE B 1 378 ? 89.256 -84.365 54.361 1.00 11.78 378 PHE B C 1
ATOM 6988 O O . PHE B 1 378 ? 89.865 -85.095 55.143 1.00 15.62 378 PHE B O 1
ATOM 6996 N N . ILE B 1 379 ? 88.510 -83.344 54.766 1.00 11.03 379 ILE B N 1
ATOM 6997 C CA . ILE B 1 379 ? 88.307 -83.066 56.187 1.00 10.58 379 ILE B CA 1
ATOM 6998 C C . ILE B 1 379 ? 87.071 -83.874 56.546 1.00 11.31 379 ILE B C 1
ATOM 6999 O O . ILE B 1 379 ? 86.022 -83.684 55.933 1.00 10.72 379 ILE B O 1
ATOM 7004 N N . TYR B 1 380 ? 87.183 -84.776 57.519 1.00 11.35 380 TYR B N 1
ATOM 7005 C CA . TYR B 1 380 ? 86.041 -85.604 57.873 1.00 11.94 380 TYR B CA 1
ATOM 7006 C C . TYR B 1 380 ? 85.681 -85.633 59.358 1.00 11.44 380 TYR B C 1
ATOM 7007 O O . TYR B 1 380 ? 86.413 -85.126 60.204 1.00 13.12 380 TYR B O 1
ATOM 7016 N N . GLY B 1 381 ? 84.532 -86.224 59.662 1.00 11.85 381 GLY B N 1
ATOM 7017 C CA . GLY B 1 381 ? 84.098 -86.324 61.044 1.00 11.34 381 GLY B CA 1
ATOM 7018 C C . GLY B 1 381 ? 83.295 -85.142 61.550 1.00 13.10 381 GLY B C 1
ATOM 7019 O O . GLY B 1 381 ? 83.314 -84.849 62.746 1.00 14.60 381 GLY B O 1
ATOM 7020 N N . HIS B 1 382 ? 82.587 -84.455 60.657 1.00 10.90 382 HIS B N 1
ATOM 7021 C CA . HIS B 1 382 ? 81.772 -83.313 61.069 1.00 11.38 382 HIS B CA 1
ATOM 7022 C C . HIS B 1 382 ? 80.803 -83.687 62.185 1.00 11.94 382 HIS B C 1
ATOM 7023 O O . HIS B 1 382 ? 80.167 -84.743 62.141 1.00 10.65 382 HIS B O 1
ATOM 7030 N N . PRO B 1 383 ? 80.677 -82.818 63.204 1.00 10.52 383 PRO B N 1
ATOM 7031 C CA . PRO B 1 383 ? 79.771 -83.062 64.329 1.00 11.86 383 PRO B CA 1
ATOM 7032 C C . PRO B 1 383 ? 78.345 -83.340 63.861 1.00 11.71 383 PRO B C 1
ATOM 7033 O O . PRO B 1 383 ? 77.856 -82.735 62.904 1.00 10.81 383 PRO B O 1
ATOM 7037 N N . VAL B 1 384 ? 77.675 -84.246 64.558 1.00 11.99 384 VAL B N 1
ATOM 7038 C CA . VAL B 1 384 ? 76.313 -84.616 64.209 1.00 12.62 384 VAL B CA 1
ATOM 7039 C C . VAL B 1 384 ? 75.346 -83.431 64.159 1.00 12.29 384 VAL B C 1
ATOM 7040 O O . VAL B 1 384 ? 74.433 -83.407 63.330 1.00 11.41 384 VAL B O 1
ATOM 7044 N N . GLU B 1 385 ? 75.554 -82.438 65.022 1.00 12.36 385 GLU B N 1
ATOM 7045 C CA . GLU B 1 385 ? 74.680 -81.268 65.059 1.00 11.90 385 GLU B CA 1
ATOM 7046 C C . GLU B 1 385 ? 74.575 -80.519 63.728 1.00 12.45 385 GLU B C 1
ATOM 7047 O O . GLU B 1 385 ? 73.539 -79.924 63.425 1.00 12.98 385 GLU B O 1
ATOM 7053 N N . ILE B 1 386 ? 75.639 -80.542 62.933 1.00 10.62 386 ILE B N 1
ATOM 7054 C CA . ILE B 1 386 ? 75.613 -79.848 61.646 1.00 12.21 386 ILE B CA 1
ATOM 7055 C C . ILE B 1 386 ? 75.499 -80.804 60.464 1.00 12.44 386 ILE B C 1
ATOM 7056 O O . ILE B 1 386 ? 75.669 -80.394 59.314 1.00 11.31 386 ILE B O 1
ATOM 7061 N N . SER B 1 387 ? 75.195 -82.068 60.745 1.00 11.85 387 SER B N 1
ATOM 7062 C CA . SER B 1 387 ? 75.093 -83.081 59.696 1.00 10.47 387 SER B CA 1
ATOM 7063 C C . SER B 1 387 ? 73.801 -83.886 59.840 1.00 10.51 387 SER B C 1
ATOM 7064 O O . SER B 1 387 ? 73.836 -85.097 60.060 1.00 10.64 387 SER B O 1
ATOM 7067 N N . PRO B 1 388 ? 72.643 -83.228 59.688 1.00 11.09 388 PRO B N 1
ATOM 7068 C CA . PRO B 1 388 ? 71.344 -83.895 59.820 1.00 11.19 388 PRO B CA 1
ATOM 7069 C C . PRO B 1 388 ? 71.021 -85.047 58.868 1.00 11.13 388 PRO B C 1
ATOM 7070 O O . PRO B 1 388 ? 70.091 -85.810 59.123 1.00 10.63 388 PRO B O 1
ATOM 7074 N N . LEU B 1 389 ? 71.784 -85.195 57.791 1.00 10.22 389 LEU B N 1
ATOM 7075 C CA . LEU B 1 389 ? 71.511 -86.266 56.834 1.00 11.42 389 LEU B CA 1
ATOM 7076 C C . LEU B 1 389 ? 72.619 -87.311 56.745 1.00 11.54 389 LEU B C 1
ATOM 7077 O O . LEU B 1 389 ? 72.595 -88.183 55.875 1.00 11.83 389 LEU B O 1
ATOM 7082 N N . ALA B 1 390 ? 73.579 -87.227 57.662 1.00 12.23 390 ALA B N 1
ATOM 7083 C CA . ALA B 1 390 ? 74.709 -88.148 57.681 1.00 11.36 390 ALA B CA 1
ATOM 7084 C C . ALA B 1 390 ? 74.637 -89.136 58.842 1.00 11.96 390 ALA B C 1
ATOM 7085 O O . ALA B 1 390 ? 74.162 -88.807 59.930 1.00 11.51 390 ALA B O 1
ATOM 7087 N N . LYS B 1 391 ? 75.121 -90.349 58.605 1.00 11.52 391 LYS B N 1
ATOM 7088 C CA . LYS B 1 391 ? 75.113 -91.381 59.632 1.00 11.09 391 LYS B CA 1
ATOM 7089 C C . LYS B 1 391 ? 76.196 -91.116 60.678 1.00 11.12 391 LYS B C 1
ATOM 7090 O O . LYS B 1 391 ? 77.308 -90.703 60.346 1.00 11.34 391 LYS B O 1
ATOM 7096 N N . LYS B 1 392 ? 75.865 -91.342 61.945 1.00 11.81 392 LYS B N 1
ATOM 7097 C CA . LYS B 1 392 ? 76.828 -91.141 63.022 1.00 11.89 392 LYS B CA 1
ATOM 7098 C C . LYS B 1 392 ? 77.970 -92.148 62.929 1.00 12.78 392 LYS B C 1
ATOM 7099 O O . LYS B 1 392 ? 77.783 -93.273 62.471 1.00 11.92 392 LYS B O 1
ATOM 7105 N N . ASN B 1 393 ? 79.157 -91.738 63.364 1.00 14.69 393 ASN B N 1
ATOM 7106 C CA . ASN B 1 393 ? 80.309 -92.631 63.378 1.00 16.50 393 ASN B CA 1
ATOM 7107 C C . ASN B 1 393 ? 80.066 -93.607 64.531 1.00 18.14 393 ASN B C 1
ATOM 7108 O O . ASN B 1 393 ? 79.742 -93.193 65.643 1.00 18.16 393 ASN B O 1
ATOM 7113 N N . PRO B 1 394 ? 80.211 -94.917 64.277 1.00 19.18 394 PRO B N 1
ATOM 7114 C CA . PRO B 1 394 ? 79.996 -95.958 65.290 1.00 21.01 394 PRO B CA 1
ATOM 7115 C C . PRO B 1 394 ? 80.817 -95.851 66.578 1.00 20.25 394 PRO B C 1
ATOM 7116 O O . PRO B 1 394 ? 80.305 -96.118 67.666 1.00 22.27 394 PRO B O 1
ATOM 7120 N N . ASP B 1 395 ? 82.081 -95.463 66.457 1.00 20.67 395 ASP B N 1
ATOM 7121 C CA . ASP B 1 395 ? 82.958 -95.365 67.622 1.00 20.66 395 ASP B CA 1
ATOM 7122 C C . ASP B 1 395 ? 82.791 -94.100 68.461 1.00 19.60 395 ASP B C 1
ATOM 7123 O O . ASP B 1 395 ? 82.915 -94.143 69.686 1.00 20.22 395 ASP B O 1
ATOM 7128 N N . ASP B 1 396 ? 82.520 -92.976 67.808 1.00 16.53 396 ASP B N 1
ATOM 7129 C CA . ASP B 1 396 ? 82.335 -91.707 68.509 1.00 16.08 396 ASP B CA 1
ATOM 7130 C C . ASP B 1 396 ? 81.174 -90.967 67.844 1.00 14.54 396 ASP B C 1
ATOM 7131 O O . ASP B 1 396 ? 81.383 -90.158 66.941 1.00 13.29 396 ASP B O 1
ATOM 7136 N N . PRO B 1 397 ? 79.936 -91.235 68.292 1.00 15.43 397 PRO B N 1
ATOM 7137 C CA . PRO B 1 397 ? 78.714 -90.622 67.757 1.00 14.10 397 PRO B CA 1
ATOM 7138 C C . PRO B 1 397 ? 78.569 -89.104 67.852 1.00 13.81 397 PRO B C 1
ATOM 7139 O O . PRO B 1 397 ? 77.567 -88.554 67.399 1.00 13.07 397 PRO B O 1
ATOM 7143 N N . ARG B 1 398 ? 79.547 -88.423 68.441 1.00 12.75 398 ARG B N 1
ATOM 7144 C CA . ARG B 1 398 ? 79.493 -86.963 68.495 1.00 11.21 398 ARG B CA 1
ATOM 7145 C C . ARG B 1 398 ? 79.752 -86.485 67.065 1.00 12.01 398 ARG B C 1
ATOM 7146 O O . ARG B 1 398 ? 79.386 -85.370 66.684 1.00 10.41 398 ARG B O 1
ATOM 7154 N N . PHE B 1 399 ? 80.387 -87.352 66.284 1.00 11.03 399 PHE B N 1
ATOM 7155 C CA . PHE B 1 399 ? 80.743 -87.039 64.908 1.00 12.08 399 PHE B CA 1
ATOM 7156 C C . PHE B 1 399 ? 80.068 -87.958 63.907 1.00 12.71 399 PHE B C 1
ATOM 7157 O O . PHE B 1 399 ? 79.616 -89.042 64.264 1.00 11.41 399 PHE B O 1
ATOM 7165 N N . THR B 1 400 ? 80.010 -87.521 62.652 1.00 13.50 400 THR B N 1
ATOM 7166 C CA . THR B 1 400 ? 79.384 -88.312 61.599 1.00 12.80 400 THR B CA 1
ATOM 7167 C C . THR B 1 400 ? 80.397 -88.736 60.547 1.00 13.30 400 THR B C 1
ATOM 7168 O O . THR B 1 400 ? 81.476 -88.149 60.434 1.00 13.93 400 THR B O 1
ATOM 7172 N N . ASP B 1 401 ? 80.055 -89.770 59.786 1.00 11.22 401 ASP B N 1
ATOM 7173 C CA . ASP B 1 401 ? 80.929 -90.234 58.726 1.00 11.44 401 ASP B CA 1
ATOM 7174 C C . ASP B 1 401 ? 80.617 -89.377 57.510 1.00 11.51 401 ASP B C 1
ATOM 7175 O O . ASP B 1 401 ? 79.907 -89.779 56.580 1.00 10.93 401 ASP B O 1
ATOM 7180 N N . ARG B 1 402 ? 81.149 -88.163 57.566 1.00 10.09 402 ARG B N 1
ATOM 7181 C CA . ARG B 1 402 ? 80.978 -87.164 56.530 1.00 10.31 402 ARG B CA 1
ATOM 7182 C C . ARG B 1 402 ? 82.328 -86.522 56.263 1.00 12.40 402 ARG B C 1
ATOM 7183 O O . ARG B 1 402 ? 83.203 -86.519 57.131 1.00 11.43 402 ARG B O 1
ATOM 7191 N N . PHE B 1 403 ? 82.507 -86.005 55.055 1.00 11.16 403 PHE B N 1
ATOM 7192 C CA . PHE B 1 403 ? 83.741 -85.308 54.733 1.00 11.14 403 PHE B CA 1
ATOM 7193 C C . PHE B 1 403 ? 83.444 -84.181 53.767 1.00 12.99 403 PHE B C 1
ATOM 7194 O O . PHE B 1 403 ? 82.439 -84.195 53.056 1.00 12.29 403 PHE B O 1
ATOM 7202 N N . GLU B 1 404 ? 84.313 -83.182 53.777 1.00 12.47 404 GLU B N 1
ATOM 7203 C CA . GLU B 1 404 ? 84.204 -82.069 52.858 1.00 13.23 404 GLU B CA 1
ATOM 7204 C C . GLU B 1 404 ? 85.569 -81.999 52.218 1.00 12.99 404 GLU B C 1
ATOM 7205 O O . GLU B 1 404 ? 86.579 -82.262 52.869 1.00 11.94 404 GLU B O 1
ATOM 7211 N N . LEU B 1 405 ? 85.598 -81.664 50.937 1.00 10.79 405 LEU B N 1
ATOM 7212 C CA . LEU B 1 405 ? 86.851 -81.556 50.218 1.00 11.41 405 LEU B CA 1
ATOM 7213 C C . LEU B 1 405 ? 87.277 -80.102 50.180 1.00 10.96 405 LEU B C 1
ATOM 7214 O O . LEU B 1 405 ? 86.530 -79.244 49.712 1.00 11.55 405 LEU B O 1
ATOM 7219 N N . PHE B 1 406 ? 88.470 -79.824 50.695 1.00 11.63 406 PHE B N 1
ATOM 7220 C CA . PHE B 1 406 ? 88.996 -78.472 50.662 1.00 11.14 406 PHE B CA 1
ATOM 7221 C C . PHE B 1 406 ? 90.210 -78.429 49.749 1.00 11.83 406 PHE B C 1
ATOM 7222 O O . PHE B 1 406 ? 91.068 -79.322 49.786 1.00 11.07 406 PHE B O 1
ATOM 7230 N N . ILE B 1 407 ? 90.256 -77.396 48.916 1.00 12.04 407 ILE B N 1
ATOM 7231 C CA . ILE B 1 407 ? 91.366 -77.169 47.998 1.00 11.72 407 ILE B CA 1
ATOM 7232 C C . ILE B 1 407 ? 91.477 -75.651 47.934 1.00 11.77 407 ILE B C 1
ATOM 7233 O O . ILE B 1 407 ? 90.465 -74.950 47.986 1.00 11.55 407 ILE B O 1
ATOM 7238 N N . VAL B 1 408 ? 92.700 -75.147 47.826 1.00 11.15 408 VAL B N 1
ATOM 7239 C CA . VAL B 1 408 ? 92.946 -73.708 47.796 1.00 12.14 408 VAL B CA 1
ATOM 7240 C C . VAL B 1 408 ? 92.071 -72.927 48.779 1.00 12.32 408 VAL B C 1
ATOM 7241 O O . VAL B 1 408 ? 91.499 -71.884 48.449 1.00 13.01 408 VAL B O 1
ATOM 7245 N N . GLY B 1 409 ? 91.961 -73.462 49.991 1.00 12.02 409 GLY B N 1
ATOM 7246 C CA . GLY B 1 409 ? 91.206 -72.798 51.043 1.00 14.69 409 GLY B CA 1
ATOM 7247 C C . GLY B 1 409 ? 89.689 -72.760 50.997 1.00 14.92 409 GLY B C 1
ATOM 7248 O O . GLY B 1 409 ? 89.077 -72.099 51.839 1.00 15.35 409 GLY B O 1
ATOM 7249 N N . ARG B 1 410 ? 89.064 -73.447 50.043 1.00 14.44 410 ARG B N 1
ATOM 7250 C CA . ARG B 1 410 ? 87.606 -73.430 49.978 1.00 13.11 410 ARG B CA 1
ATOM 7251 C C . ARG B 1 410 ? 87.009 -74.811 49.760 1.00 13.13 410 ARG B C 1
ATOM 7252 O O . ARG B 1 410 ? 87.679 -75.722 49.268 1.00 12.90 410 ARG B O 1
ATOM 7260 N N A GLU B 1 411 ? 85.745 -74.976 50.142 0.50 13.15 411 GLU B N 1
ATOM 7261 N N B GLU B 1 411 ? 85.738 -74.952 50.121 0.50 13.11 411 GLU B N 1
ATOM 7262 C CA A GLU B 1 411 ? 85.087 -76.267 49.984 0.50 14.12 411 GLU B CA 1
ATOM 7263 C CA B GLU B 1 411 ? 85.032 -76.218 49.977 0.50 14.26 411 GLU B CA 1
ATOM 7264 C C A GLU B 1 411 ? 84.614 -76.493 48.560 0.50 14.18 411 GLU B C 1
ATOM 7265 C C B GLU B 1 411 ? 84.617 -76.479 48.535 0.50 14.27 411 GLU B C 1
ATOM 7266 O O A GLU B 1 411 ? 84.001 -75.619 47.939 0.50 13.91 411 GLU B O 1
ATOM 7267 O O B GLU B 1 411 ? 84.041 -75.609 47.874 0.50 14.08 411 GLU B O 1
ATOM 7278 N N . HIS B 1 412 ? 84.917 -77.680 48.052 1.00 12.41 412 HIS B N 1
ATOM 7279 C CA . HIS B 1 412 ? 84.569 -78.069 46.695 1.00 12.56 412 HIS B CA 1
ATOM 7280 C C . HIS B 1 412 ? 83.588 -79.227 46.677 1.00 12.28 412 HIS B C 1
ATOM 7281 O O . HIS B 1 412 ? 82.903 -79.448 45.678 1.00 13.27 412 HIS B O 1
ATOM 7288 N N . ALA B 1 413 ? 83.526 -79.979 47.772 1.00 10.60 413 ALA B N 1
ATOM 7289 C CA . ALA B 1 413 ? 82.633 -81.127 47.816 1.00 11.65 413 ALA B CA 1
ATOM 7290 C C . ALA B 1 413 ? 82.171 -81.448 49.224 1.00 10.77 413 ALA B C 1
ATOM 7291 O O . ALA B 1 413 ? 82.815 -81.086 50.206 1.00 11.48 413 ALA B O 1
ATOM 7293 N N . ASN B 1 414 ? 81.041 -82.136 49.307 1.00 11.12 414 ASN B N 1
ATOM 7294 C CA . ASN B 1 414 ? 80.456 -82.520 50.582 1.00 11.65 414 ASN B CA 1
ATOM 7295 C C . ASN B 1 414 ? 79.909 -83.927 50.360 1.00 10.39 414 ASN B C 1
ATOM 7296 O O . ASN B 1 414 ? 79.221 -84.175 49.369 1.00 10.74 414 ASN B O 1
ATOM 7301 N N . ALA B 1 415 ? 80.215 -84.843 51.271 1.00 10.27 415 ALA B N 1
ATOM 7302 C CA . ALA B 1 415 ? 79.776 -86.221 51.099 1.00 10.01 415 ALA B CA 1
ATOM 7303 C C . ALA B 1 415 ? 79.683 -86.991 52.399 1.00 11.05 415 ALA B C 1
ATOM 7304 O O . ALA B 1 415 ? 80.362 -86.676 53.379 1.00 10.58 415 ALA B O 1
ATOM 7306 N N . PHE B 1 416 ? 78.832 -88.007 52.414 1.00 11.02 416 PHE B N 1
ATOM 7307 C CA . PHE B 1 416 ? 78.736 -88.824 53.607 1.00 13.51 416 PHE B CA 1
ATOM 7308 C C . PHE B 1 416 ? 78.177 -90.214 53.417 1.00 13.79 416 PHE B C 1
ATOM 7309 O O . PHE B 1 416 ? 77.758 -90.611 52.319 1.00 12.53 416 PHE B O 1
ATOM 7317 N N . THR B 1 417 ? 78.245 -90.967 54.508 1.00 11.60 417 THR B N 1
ATOM 7318 C CA . THR B 1 417 ? 77.673 -92.296 54.586 1.00 11.62 417 THR B CA 1
ATOM 7319 C C . THR B 1 417 ? 76.265 -91.820 54.925 1.00 11.55 417 THR B C 1
ATOM 7320 O O . THR B 1 417 ? 76.046 -91.202 55.969 1.00 11.64 417 THR B O 1
ATOM 7324 N N . GLU B 1 418 ? 75.322 -92.070 54.030 1.00 11.28 418 GLU B N 1
ATOM 7325 C CA . GLU B 1 418 ? 73.961 -91.593 54.210 1.00 10.13 418 GLU B CA 1
ATOM 7326 C C . GLU B 1 418 ? 73.168 -92.168 55.374 1.00 11.70 418 GLU B C 1
ATOM 7327 O O . GLU B 1 418 ? 73.263 -93.351 55.696 1.00 10.95 418 GLU B O 1
ATOM 7333 N N . LEU B 1 419 ? 72.384 -91.304 56.006 1.00 12.48 419 LEU B N 1
ATOM 7334 C CA . LEU B 1 419 ? 71.546 -91.705 57.126 1.00 11.82 419 LEU B CA 1
ATOM 7335 C C . LEU B 1 419 ? 70.318 -92.390 56.540 1.00 12.60 419 LEU B C 1
ATOM 7336 O O . LEU B 1 419 ? 69.459 -91.734 55.954 1.00 12.92 419 LEU B O 1
ATOM 7341 N N . ASN B 1 420 ? 70.242 -93.711 56.674 1.00 11.69 420 ASN B N 1
ATOM 7342 C CA . ASN B 1 420 ? 69.098 -94.428 56.132 1.00 12.70 420 ASN B CA 1
ATOM 7343 C C . ASN B 1 420 ? 68.107 -94.898 57.199 1.00 14.13 420 ASN B C 1
ATOM 7344 O O . ASN B 1 420 ? 67.058 -95.457 56.879 1.00 16.44 420 ASN B O 1
ATOM 7349 N N . ASP B 1 421 ? 68.429 -94.638 58.464 1.00 13.62 421 ASP B N 1
ATOM 7350 C CA . ASP B 1 421 ? 67.556 -94.996 59.583 1.00 14.41 421 ASP B CA 1
ATOM 7351 C C . ASP B 1 421 ? 66.466 -93.923 59.615 1.00 13.88 421 ASP B C 1
ATOM 7352 O O . ASP B 1 421 ? 66.744 -92.767 59.927 1.00 12.54 421 ASP B O 1
ATOM 7357 N N . PRO B 1 422 ? 65.211 -94.291 59.296 1.00 15.07 422 PRO B N 1
ATOM 7358 C CA . PRO B 1 422 ? 64.093 -93.339 59.286 1.00 14.53 422 PRO B CA 1
ATOM 7359 C C . PRO B 1 422 ? 63.770 -92.735 60.648 1.00 14.92 422 PRO B C 1
ATOM 7360 O O . PRO B 1 422 ? 63.310 -91.596 60.738 1.00 16.19 422 PRO B O 1
ATOM 7364 N N . ILE B 1 423 ? 63.987 -93.511 61.705 1.00 15.32 423 ILE B N 1
ATOM 7365 C CA . ILE B 1 423 ? 63.698 -93.053 63.059 1.00 15.14 423 ILE B CA 1
ATOM 7366 C C . ILE B 1 423 ? 64.704 -91.986 63.465 1.00 14.03 423 ILE B C 1
ATOM 7367 O O . ILE B 1 423 ? 64.338 -90.933 63.986 1.00 13.24 423 ILE B O 1
ATOM 7372 N N . ASP B 1 424 ? 65.978 -92.265 63.214 1.00 13.91 424 ASP B N 1
ATOM 7373 C CA . ASP B 1 424 ? 67.035 -91.319 63.526 1.00 14.40 424 ASP B CA 1
ATOM 7374 C C . ASP B 1 424 ? 66.808 -90.068 62.678 1.00 12.60 424 ASP B C 1
ATOM 7375 O O . ASP B 1 424 ? 66.835 -88.953 63.189 1.00 14.51 424 ASP B O 1
ATOM 7380 N N . GLN B 1 425 ? 66.564 -90.258 61.384 1.00 13.78 425 GLN B N 1
ATOM 7381 C CA . GLN B 1 425 ? 66.352 -89.126 60.485 1.00 12.00 425 GLN B CA 1
ATOM 7382 C C . GLN B 1 425 ? 65.260 -88.175 60.962 1.00 12.85 425 GLN B C 1
ATOM 7383 O O . GLN B 1 425 ? 65.430 -86.956 60.917 1.00 11.18 425 GLN B O 1
ATOM 7389 N N . ARG B 1 426 ? 64.132 -88.722 61.405 1.00 12.84 426 ARG B N 1
ATOM 7390 C CA . ARG B 1 426 ? 63.054 -87.863 61.875 1.00 15.15 426 ARG B CA 1
ATOM 7391 C C . ARG B 1 426 ? 63.533 -87.066 63.082 1.00 16.45 426 ARG B C 1
ATOM 7392 O O . ARG B 1 426 ? 63.189 -85.897 63.235 1.00 17.73 426 ARG B O 1
ATOM 7400 N N . GLN B 1 427 ? 64.330 -87.700 63.936 1.00 17.73 427 GLN B N 1
ATOM 7401 C CA . GLN B 1 427 ? 64.849 -87.019 65.120 1.00 19.35 427 GLN B CA 1
ATOM 7402 C C . GLN B 1 427 ? 65.806 -85.892 64.724 1.00 19.05 427 GLN B C 1
ATOM 7403 O O . GLN B 1 427 ? 65.813 -84.829 65.352 1.00 18.89 427 GLN B O 1
ATOM 7409 N N . ARG B 1 428 ? 66.615 -86.119 63.691 1.00 17.73 428 ARG B N 1
ATOM 7410 C CA . ARG B 1 428 ? 67.549 -85.087 63.245 1.00 16.76 428 ARG B CA 1
ATOM 7411 C C . ARG B 1 428 ? 66.755 -83.863 62.811 1.00 17.39 428 ARG B C 1
ATOM 7412 O O . ARG B 1 428 ? 67.129 -82.729 63.118 1.00 17.94 428 ARG B O 1
ATOM 7420 N N . PHE B 1 429 ? 65.664 -84.093 62.082 1.00 17.78 429 PHE B N 1
ATOM 7421 C CA . PHE B 1 429 ? 64.833 -82.988 61.618 1.00 18.66 429 PHE B CA 1
ATOM 7422 C C . PHE B 1 429 ? 64.217 -82.260 62.807 1.00 19.09 429 PHE B C 1
ATOM 7423 O O . PHE B 1 429 ? 64.097 -81.038 62.800 1.00 20.69 429 PHE B O 1
ATOM 7431 N N . GLU B 1 430 ? 63.831 -83.014 63.831 1.00 20.44 430 GLU B N 1
ATOM 7432 C CA . GLU B 1 430 ? 63.234 -82.415 65.020 1.00 19.66 430 GLU B CA 1
ATOM 7433 C C . GLU B 1 430 ? 64.225 -81.497 65.724 1.00 19.62 430 GLU B C 1
ATOM 7434 O O . GLU B 1 430 ? 63.855 -80.427 66.215 1.00 18.97 430 GLU B O 1
ATOM 7440 N N . GLU B 1 431 ? 65.486 -81.907 65.768 1.00 18.14 431 GLU B N 1
ATOM 7441 C CA . GLU B 1 431 ? 66.509 -81.086 66.395 1.00 19.35 431 GLU B CA 1
ATOM 7442 C C . GLU B 1 431 ? 66.733 -79.841 65.542 1.00 18.60 431 GLU B C 1
ATOM 7443 O O . GLU B 1 431 ? 67.074 -78.777 66.055 1.00 17.39 431 GLU B O 1
ATOM 7449 N N . GLN B 1 432 ? 66.530 -79.976 64.234 1.00 19.79 432 GLN B N 1
ATOM 7450 C CA . GLN B 1 432 ? 66.694 -78.848 63.324 1.00 20.95 432 GLN B CA 1
ATOM 7451 C C . GLN B 1 432 ? 65.596 -77.824 63.590 1.00 21.85 432 GLN B C 1
ATOM 7452 O O . GLN B 1 432 ? 65.846 -76.618 63.606 1.00 22.72 432 GLN B O 1
ATOM 7458 N N . LEU B 1 433 ? 64.377 -78.310 63.802 1.00 23.91 433 LEU B N 1
ATOM 7459 C CA . LEU B 1 433 ? 63.251 -77.425 64.078 1.00 25.22 433 LEU B CA 1
ATOM 7460 C C . LEU B 1 433 ? 63.534 -76.649 65.361 1.00 25.30 433 LEU B C 1
ATOM 7461 O O . LEU B 1 433 ? 63.248 -75.454 65.456 1.00 24.83 433 LEU B O 1
ATOM 7466 N N . LYS B 1 434 ? 64.105 -77.338 66.345 1.00 25.23 434 LYS B N 1
ATOM 7467 C CA . LYS B 1 434 ? 64.443 -76.713 67.616 1.00 24.64 434 LYS B CA 1
ATOM 7468 C C . LYS B 1 434 ? 65.430 -75.577 67.397 1.00 24.23 434 LYS B C 1
ATOM 7469 O O . LYS B 1 434 ? 65.305 -74.514 68.009 1.00 23.70 434 LYS B O 1
ATOM 7475 N N . GLU B 1 435 ? 66.408 -75.803 66.523 1.00 23.69 435 GLU B N 1
ATOM 7476 C CA . GLU B 1 435 ? 67.414 -74.791 66.228 1.00 24.02 435 GLU B CA 1
ATOM 7477 C C . GLU B 1 435 ? 66.798 -73.575 65.547 1.00 25.36 435 GLU B C 1
ATOM 7478 O O . GLU B 1 435 ? 67.183 -72.439 65.830 1.00 23.82 435 GLU B O 1
ATOM 7484 N N . ARG B 1 436 ? 65.844 -73.812 64.651 1.00 25.35 436 ARG B N 1
ATOM 7485 C CA . ARG B 1 436 ? 65.193 -72.713 63.950 1.00 27.90 436 ARG B CA 1
ATOM 7486 C C . ARG B 1 436 ? 64.523 -71.782 64.954 1.00 29.30 436 ARG B C 1
ATOM 7487 O O . ARG B 1 436 ? 64.538 -70.562 64.787 1.00 28.26 436 ARG B O 1
ATOM 7495 N N . GLU B 1 437 ? 63.944 -72.361 66.000 1.00 30.21 437 GLU B N 1
ATOM 7496 C CA . GLU B 1 437 ? 63.280 -71.568 67.028 1.00 32.74 437 GLU B CA 1
ATOM 7497 C C . GLU B 1 437 ? 64.320 -70.863 67.890 1.00 32.33 437 GLU B C 1
ATOM 7498 O O . GLU B 1 437 ? 63.999 -69.934 68.631 1.00 32.79 437 GLU B O 1
ATOM 7504 N N . GLN B 1 438 ? 65.568 -71.307 67.777 1.00 31.78 438 GLN B N 1
ATOM 7505 C CA . GLN B 1 438 ? 66.672 -70.724 68.533 1.00 32.41 438 GLN B CA 1
ATOM 7506 C C . GLN B 1 438 ? 67.443 -69.685 67.714 1.00 31.47 438 GLN B C 1
ATOM 7507 O O . GLN B 1 438 ? 68.487 -69.191 68.148 1.00 31.78 438 GLN B O 1
ATOM 7513 N N . GLY B 1 439 ? 66.937 -69.367 66.525 1.00 30.30 439 GLY B N 1
ATOM 7514 C CA . GLY B 1 439 ? 67.597 -68.374 65.694 1.00 30.07 439 GLY B CA 1
ATOM 7515 C C . GLY B 1 439 ? 68.263 -68.857 64.417 1.00 29.73 439 GLY B C 1
ATOM 7516 O O . GLY B 1 439 ? 68.756 -68.042 63.637 1.00 28.51 439 GLY B O 1
ATOM 7517 N N . ASN B 1 440 ? 68.293 -70.168 64.194 1.00 28.83 440 ASN B N 1
ATOM 7518 C CA . ASN B 1 440 ? 68.907 -70.714 62.984 1.00 28.68 440 ASN B CA 1
ATOM 7519 C C . ASN B 1 440 ? 67.881 -70.804 61.857 1.00 29.29 440 ASN B C 1
ATOM 7520 O O . ASN B 1 440 ? 67.181 -71.809 61.720 1.00 29.31 440 ASN B O 1
ATOM 7525 N N . ASP B 1 441 ? 67.801 -69.758 61.040 1.00 31.21 441 ASP B N 1
ATOM 7526 C CA . ASP B 1 441 ? 66.831 -69.735 59.950 1.00 32.36 441 ASP B CA 1
ATOM 7527 C C . ASP B 1 441 ? 67.282 -70.469 58.691 1.00 32.22 441 ASP B C 1
ATOM 7528 O O . ASP B 1 441 ? 66.751 -70.232 57.607 1.00 31.57 441 ASP B O 1
ATOM 7533 N N . GLU B 1 442 ? 68.266 -71.353 58.841 1.00 31.32 442 GLU B N 1
ATOM 7534 C CA . GLU B 1 442 ? 68.759 -72.165 57.729 1.00 31.16 442 GLU B CA 1
ATOM 7535 C C . GLU B 1 442 ? 68.590 -73.636 58.089 1.00 30.59 442 GLU B C 1
ATOM 7536 O O . GLU B 1 442 ? 69.011 -74.525 57.344 1.00 30.11 442 GLU B O 1
ATOM 7542 N N . ALA B 1 443 ? 67.974 -73.882 59.243 1.00 30.13 443 ALA B N 1
ATOM 7543 C CA . ALA B 1 443 ? 67.729 -75.240 59.714 1.00 29.58 443 ALA B CA 1
ATOM 7544 C C . ALA B 1 443 ? 66.857 -75.973 58.704 1.00 30.13 443 ALA B C 1
ATOM 7545 O O . ALA B 1 443 ? 66.044 -75.355 58.017 1.00 30.79 443 ALA B O 1
ATOM 7547 N N . HIS B 1 444 ? 67.022 -77.290 58.616 1.00 30.05 444 HIS B N 1
ATOM 7548 C CA . HIS B 1 444 ? 66.240 -78.085 57.678 1.00 30.39 444 HIS B CA 1
ATOM 7549 C C . HIS B 1 444 ? 64.778 -78.187 58.093 1.00 30.97 444 HIS B C 1
ATOM 7550 O O . HIS B 1 444 ? 64.450 -78.108 59.278 1.00 30.29 444 HIS B O 1
ATOM 7557 N N . GLU B 1 445 ? 63.908 -78.364 57.101 1.00 31.86 445 GLU B N 1
ATOM 7558 C CA . GLU B 1 445 ? 62.467 -78.480 57.322 1.00 33.69 445 GLU B CA 1
ATOM 7559 C C . GLU B 1 445 ? 62.066 -79.946 57.494 1.00 33.45 445 GLU B C 1
ATOM 7560 O O . GLU B 1 445 ? 62.816 -80.846 57.117 1.00 34.56 445 GLU B O 1
ATOM 7566 N N . MET B 1 446 ? 60.882 -80.181 58.057 1.00 32.89 446 MET B N 1
ATOM 7567 C CA . MET B 1 446 ? 60.379 -81.541 58.260 1.00 31.72 446 MET B CA 1
ATOM 7568 C C . MET B 1 446 ? 59.714 -82.041 56.975 1.00 30.40 446 MET B C 1
ATOM 7569 O O . MET B 1 446 ? 58.592 -81.652 56.657 1.00 32.65 446 MET B O 1
ATOM 7574 N N . ASP B 1 447 ? 60.408 -82.911 56.248 1.00 26.66 447 ASP B N 1
ATOM 7575 C CA . ASP B 1 447 ? 59.900 -83.451 54.986 1.00 23.19 447 ASP B CA 1
ATOM 7576 C C . ASP B 1 447 ? 59.268 -84.830 55.200 1.00 21.67 447 ASP B C 1
ATOM 7577 O O . ASP B 1 447 ? 59.964 -85.843 55.170 1.00 19.68 447 ASP B O 1
ATOM 7582 N N . GLU B 1 448 ? 57.953 -84.872 55.400 1.00 19.89 448 GLU B N 1
ATOM 7583 C CA . GLU B 1 448 ? 57.268 -86.145 55.633 1.00 19.48 448 GLU B CA 1
ATOM 7584 C C . GLU B 1 448 ? 57.332 -87.090 54.434 1.00 18.27 448 GLU B C 1
ATOM 7585 O O . GLU B 1 448 ? 57.436 -88.306 54.601 1.00 16.66 448 GLU B O 1
ATOM 7591 N N . ASP B 1 449 ? 57.263 -86.533 53.229 1.00 18.07 449 ASP B N 1
ATOM 7592 C CA . ASP B 1 449 ? 57.310 -87.347 52.019 1.00 18.42 449 ASP B CA 1
ATOM 7593 C C . ASP B 1 449 ? 58.643 -88.084 51.952 1.00 16.37 449 ASP B C 1
ATOM 7594 O O . ASP B 1 449 ? 58.701 -89.263 51.608 1.00 15.15 449 ASP B O 1
ATOM 7599 N N . PHE B 1 450 ? 59.717 -87.375 52.274 1.00 14.73 450 PHE B N 1
ATOM 7600 C CA . PHE B 1 450 ? 61.045 -87.973 52.264 1.00 14.40 450 PHE B CA 1
ATOM 7601 C C . PHE B 1 450 ? 61.137 -89.058 53.335 1.00 13.90 450 PHE B C 1
ATOM 7602 O O . PHE B 1 450 ? 61.648 -90.152 53.085 1.00 13.60 450 PHE B O 1
ATOM 7610 N N . LEU B 1 451 ? 60.641 -88.758 54.529 1.00 12.42 451 LEU B N 1
ATOM 7611 C CA . LEU B 1 451 ? 60.681 -89.729 55.612 1.00 13.67 451 LEU B CA 1
ATOM 7612 C C . LEU B 1 451 ? 59.914 -90.987 55.228 1.00 13.22 451 LEU B C 1
ATOM 7613 O O . LEU B 1 451 ? 60.340 -92.103 55.531 1.00 13.77 451 LEU B O 1
ATOM 7618 N N . GLU B 1 452 ? 58.780 -90.805 54.557 1.00 13.86 452 GLU B N 1
ATOM 7619 C CA . GLU B 1 452 ? 57.964 -91.932 54.121 1.00 14.73 452 GLU B CA 1
ATOM 7620 C C . GLU B 1 452 ? 58.806 -92.828 53.219 1.00 14.41 452 GLU B C 1
ATOM 7621 O O . GLU B 1 452 ? 58.816 -94.050 53.368 1.00 12.99 452 GLU B O 1
ATOM 7627 N N . ALA B 1 453 ? 59.528 -92.208 52.291 1.00 12.57 453 ALA B N 1
ATOM 7628 C CA . ALA B 1 453 ? 60.367 -92.955 51.365 1.00 12.32 453 ALA B CA 1
ATOM 7629 C C . ALA B 1 453 ? 61.392 -93.815 52.105 1.00 12.57 453 ALA B C 1
ATOM 7630 O O . ALA B 1 453 ? 61.539 -94.999 51.806 1.00 12.45 453 ALA B O 1
ATOM 7632 N N . LEU B 1 454 ? 62.093 -93.230 53.075 1.00 12.24 454 LEU B N 1
ATOM 7633 C CA . LEU B 1 454 ? 63.087 -93.984 53.839 1.00 13.16 454 LEU B CA 1
ATOM 7634 C C . LEU B 1 454 ? 62.446 -95.156 54.583 1.00 12.25 454 LEU B C 1
ATOM 7635 O O . LEU B 1 454 ? 63.083 -96.187 54.805 1.00 12.50 454 LEU B O 1
ATOM 7640 N N . GLU B 1 455 ? 61.189 -94.992 54.976 1.00 12.07 455 GLU B N 1
ATOM 7641 C CA . GLU B 1 455 ? 60.493 -96.049 55.699 1.00 11.90 455 GLU B CA 1
ATOM 7642 C C . GLU B 1 455 ? 60.254 -97.303 54.863 1.00 11.69 455 GLU B C 1
ATOM 7643 O O . GLU B 1 455 ? 59.970 -98.368 55.416 1.00 11.99 455 GLU B O 1
ATOM 7649 N N . TYR B 1 456 ? 60.363 -97.194 53.540 1.00 11.07 456 TYR B N 1
ATOM 7650 C CA . TYR B 1 456 ? 60.190 -98.379 52.705 1.00 11.51 456 TYR B CA 1
ATOM 7651 C C . TYR B 1 456 ? 61.530 -99.085 52.581 1.00 11.09 456 TYR B C 1
ATOM 7652 O O . TYR B 1 456 ? 61.616 -100.187 52.041 1.00 12.14 456 TYR B O 1
ATOM 7661 N N . GLY B 1 457 ? 62.573 -98.429 53.083 1.00 11.57 457 GLY B N 1
ATOM 7662 C CA . GLY B 1 457 ? 63.903 -99.005 53.060 1.00 10.21 457 GLY B CA 1
ATOM 7663 C C . GLY B 1 457 ? 64.884 -98.470 52.033 1.00 10.11 457 GLY B C 1
ATOM 7664 O O . GLY B 1 457 ? 64.706 -98.665 50.830 1.00 9.75 457 GLY B O 1
ATOM 7665 N N . MET B 1 458 ? 65.914 -97.775 52.506 1.00 10.96 458 MET B N 1
ATOM 7666 C CA . MET B 1 458 ? 66.960 -97.273 51.621 1.00 9.94 458 MET B CA 1
ATOM 7667 C C . MET B 1 458 ? 68.210 -98.015 52.084 1.00 9.73 458 MET B C 1
ATOM 7668 O O . MET B 1 458 ? 68.575 -97.962 53.253 1.00 11.30 458 MET B O 1
ATOM 7673 N N . PRO B 1 459 ? 68.871 -98.734 51.173 1.00 11.27 459 PRO B N 1
ATOM 7674 C CA . PRO B 1 459 ? 70.076 -99.480 51.546 1.00 11.69 459 PRO B CA 1
ATOM 7675 C C . PRO B 1 459 ? 71.204 -98.578 52.027 1.00 11.66 459 PRO B C 1
ATOM 7676 O O . PRO B 1 459 ? 71.139 -97.353 51.878 1.00 11.42 459 PRO B O 1
ATOM 7680 N N . PRO B 1 460 ? 72.240 -99.167 52.649 1.00 11.95 460 PRO B N 1
ATOM 7681 C CA . PRO B 1 460 ? 73.343 -98.316 53.097 1.00 11.07 460 PRO B CA 1
ATOM 7682 C C . PRO B 1 460 ? 73.818 -97.656 51.806 1.00 11.62 460 PRO B C 1
ATOM 7683 O O . PRO B 1 460 ? 73.891 -98.315 50.765 1.00 10.18 460 PRO B O 1
ATOM 7687 N N . THR B 1 461 ? 74.127 -96.366 51.866 1.00 10.59 461 THR B N 1
ATOM 7688 C CA . THR B 1 461 ? 74.509 -95.634 50.667 1.00 10.28 461 THR B CA 1
ATOM 7689 C C . THR B 1 461 ? 75.581 -94.576 50.922 1.00 11.05 461 THR B C 1
ATOM 7690 O O . THR B 1 461 ? 75.685 -94.035 52.021 1.00 10.75 461 THR B O 1
ATOM 7694 N N . GLY B 1 462 ? 76.366 -94.295 49.885 1.00 11.29 462 GLY B N 1
ATOM 7695 C CA . GLY B 1 462 ? 77.398 -93.273 49.952 1.00 10.43 462 GLY B CA 1
ATOM 7696 C C . GLY B 1 462 ? 76.971 -92.178 48.992 1.00 9.35 462 GLY B C 1
ATOM 7697 O O . GLY B 1 462 ? 76.644 -92.460 47.834 1.00 9.50 462 GLY B O 1
ATOM 7698 N N . GLY B 1 463 ? 76.951 -90.934 49.464 1.00 9.70 463 GLY B N 1
ATOM 7699 C CA . GLY B 1 463 ? 76.520 -89.830 48.619 1.00 9.55 463 GLY B CA 1
ATOM 7700 C C . GLY B 1 463 ? 77.558 -88.741 48.477 1.00 11.20 463 GLY B C 1
ATOM 7701 O O . GLY B 1 463 ? 78.372 -88.525 49.379 1.00 10.14 463 GLY B O 1
ATOM 7702 N N . LEU B 1 464 ? 77.493 -88.027 47.357 1.00 10.53 464 LEU B N 1
ATOM 7703 C CA . LEU B 1 464 ? 78.456 -86.979 47.046 1.00 9.53 464 LEU B CA 1
ATOM 7704 C C . LEU B 1 464 ? 77.858 -85.752 46.367 1.00 10.66 464 LEU B C 1
ATOM 7705 O O . LEU B 1 464 ? 76.970 -85.865 45.524 1.00 9.39 464 LEU B O 1
ATOM 7710 N N . GLY B 1 465 ? 78.367 -84.584 46.743 1.00 10.96 465 GLY B N 1
ATOM 7711 C CA . GLY B 1 465 ? 77.932 -83.337 46.140 1.00 10.15 465 GLY B CA 1
ATOM 7712 C C . GLY B 1 465 ? 79.177 -82.541 45.788 1.00 11.46 465 GLY B C 1
ATOM 7713 O O . GLY B 1 465 ? 80.011 -82.309 46.655 1.00 11.68 465 GLY B O 1
ATOM 7714 N N . ILE B 1 466 ? 79.321 -82.149 44.521 1.00 9.13 466 ILE B N 1
ATOM 7715 C CA . ILE B 1 466 ? 80.479 -81.373 44.073 1.00 9.99 466 ILE B CA 1
ATOM 7716 C C . ILE B 1 466 ? 80.029 -80.078 43.421 1.00 10.08 466 ILE B C 1
ATOM 7717 O O . ILE B 1 466 ? 79.129 -80.081 42.588 1.00 10.42 466 ILE B O 1
ATOM 7722 N N . GLY B 1 467 ? 80.658 -78.972 43.800 1.00 10.79 467 GLY B N 1
ATOM 7723 C CA . GLY B 1 467 ? 80.311 -77.704 43.185 1.00 10.86 467 GLY B CA 1
ATOM 7724 C C . GLY B 1 467 ? 81.070 -77.661 41.875 1.00 11.15 467 GLY B C 1
ATOM 7725 O O . GLY B 1 467 ? 82.281 -77.453 41.869 1.00 10.90 467 GLY B O 1
ATOM 7726 N N . VAL B 1 468 ? 80.367 -77.878 40.766 1.00 10.25 468 VAL B N 1
ATOM 7727 C CA . VAL B 1 468 ? 80.989 -77.896 39.446 1.00 9.49 468 VAL B CA 1
ATOM 7728 C C . VAL B 1 468 ? 81.661 -76.567 39.093 1.00 10.54 468 VAL B C 1
ATOM 7729 O O . VAL B 1 468 ? 82.779 -76.545 38.568 1.00 10.71 468 VAL B O 1
ATOM 7733 N N . ASP B 1 469 ? 80.995 -75.461 39.400 1.00 9.01 469 ASP B N 1
ATOM 7734 C CA . ASP B 1 469 ? 81.557 -74.147 39.110 1.00 10.66 469 ASP B CA 1
ATOM 7735 C C . ASP B 1 469 ? 82.883 -73.974 39.835 1.00 10.01 469 ASP B C 1
ATOM 7736 O O . ASP B 1 469 ? 83.851 -73.482 39.257 1.00 10.51 469 ASP B O 1
ATOM 7741 N N . ARG B 1 470 ? 82.924 -74.371 41.104 1.00 9.82 470 ARG B N 1
ATOM 7742 C CA . ARG B 1 470 ? 84.152 -74.230 41.877 1.00 10.23 470 ARG B CA 1
ATOM 7743 C C . ARG B 1 470 ? 85.250 -75.116 41.306 1.00 10.65 470 ARG B C 1
ATOM 7744 O O . ARG B 1 470 ? 86.409 -74.716 41.270 1.00 11.69 470 ARG B O 1
ATOM 7752 N N . LEU B 1 471 ? 84.889 -76.315 40.850 1.00 10.86 471 LEU B N 1
ATOM 7753 C CA . LEU B 1 471 ? 85.878 -77.207 40.251 1.00 10.54 471 LEU B CA 1
ATOM 7754 C C . LEU B 1 471 ? 86.390 -76.582 38.957 1.00 9.87 471 LEU B C 1
ATOM 7755 O O . LEU B 1 471 ? 87.566 -76.703 38.619 1.00 9.39 471 LEU B O 1
ATOM 7760 N N . VAL B 1 472 ? 85.507 -75.913 38.221 1.00 10.45 472 VAL B N 1
ATOM 7761 C CA . VAL B 1 472 ? 85.925 -75.276 36.974 1.00 10.06 472 VAL B CA 1
ATOM 7762 C C . VAL B 1 472 ? 86.873 -74.115 37.281 1.00 10.60 472 VAL B C 1
ATOM 7763 O O . VAL B 1 472 ? 87.848 -73.891 36.564 1.00 11.67 472 VAL B O 1
ATOM 7767 N N . MET B 1 473 ? 86.584 -73.374 38.346 1.00 9.86 473 MET B N 1
ATOM 7768 C CA . MET B 1 473 ? 87.446 -72.266 38.748 1.00 9.77 473 MET B CA 1
ATOM 7769 C C . MET B 1 473 ? 88.846 -72.809 38.993 1.00 9.28 473 MET B C 1
ATOM 7770 O O . MET B 1 473 ? 89.834 -72.273 38.510 1.00 9.78 473 MET B O 1
ATOM 7775 N N . LEU B 1 474 ? 88.917 -73.887 39.759 1.00 10.63 474 LEU B N 1
ATOM 7776 C CA . LEU B 1 474 ? 90.193 -74.501 40.094 1.00 10.89 474 LEU B CA 1
ATOM 7777 C C . LEU B 1 474 ? 90.999 -74.916 38.869 1.00 11.28 474 LEU B C 1
ATOM 7778 O O . LEU B 1 474 ? 92.182 -74.601 38.761 1.00 11.46 474 LEU B O 1
ATOM 7783 N N . LEU B 1 475 ? 90.353 -75.618 37.944 1.00 10.89 475 LEU B N 1
ATOM 7784 C CA . LEU B 1 475 ? 91.029 -76.119 36.759 1.00 11.13 475 LEU B CA 1
ATOM 7785 C C . LEU B 1 475 ? 91.290 -75.108 35.642 1.00 11.82 475 LEU B C 1
ATOM 7786 O O . LEU B 1 475 ? 91.959 -75.433 34.663 1.00 13.14 475 LEU B O 1
ATOM 7791 N N . THR B 1 476 ? 90.770 -73.891 35.784 1.00 11.90 476 THR B N 1
ATOM 7792 C CA . THR B 1 476 ? 90.984 -72.855 34.778 1.00 11.66 476 THR B CA 1
ATOM 7793 C C . THR B 1 476 ? 91.731 -71.675 35.383 1.00 12.49 476 THR B C 1
ATOM 7794 O O . THR B 1 476 ? 91.906 -70.642 34.737 1.00 12.52 476 THR B O 1
ATOM 7798 N N . ASN B 1 477 ? 92.165 -71.841 36.628 1.00 12.42 477 ASN B N 1
ATOM 7799 C CA . ASN B 1 477 ? 92.891 -70.803 37.352 1.00 13.21 477 ASN B CA 1
ATOM 7800 C C . ASN B 1 477 ? 92.116 -69.486 37.363 1.00 13.32 477 ASN B C 1
ATOM 7801 O O . ASN B 1 477 ? 92.675 -68.417 37.114 1.00 13.52 477 ASN B O 1
ATOM 7806 N N . SER B 1 478 ? 90.821 -69.578 37.649 1.00 13.10 478 SER B N 1
ATOM 7807 C CA . SER B 1 478 ? 89.952 -68.405 37.713 1.00 13.40 478 SER B CA 1
ATOM 7808 C C . SER B 1 478 ? 89.756 -68.024 39.177 1.00 13.58 478 SER B C 1
ATOM 7809 O O . SER B 1 478 ? 89.309 -68.838 39.979 1.00 14.82 478 SER B O 1
ATOM 7812 N N . PRO B 1 479 ? 90.076 -66.774 39.539 1.00 14.64 479 PRO B N 1
ATOM 7813 C CA . PRO B 1 479 ? 89.932 -66.310 40.921 1.00 14.47 479 PRO B CA 1
ATOM 7814 C C . PRO B 1 479 ? 88.499 -66.128 41.409 1.00 13.28 479 PRO B C 1
ATOM 7815 O O . PRO B 1 479 ? 88.253 -66.101 42.615 1.00 13.50 479 PRO B O 1
ATOM 7819 N N . SER B 1 480 ? 87.556 -66.005 40.479 1.00 12.77 480 SER B N 1
ATOM 7820 C CA . SER B 1 480 ? 86.155 -65.814 40.849 1.00 12.83 480 SER B CA 1
ATOM 7821 C C . SER B 1 480 ? 85.207 -66.688 40.047 1.00 12.18 480 SER B C 1
ATOM 7822 O O . SER B 1 480 ? 85.476 -67.023 38.896 1.00 12.94 480 SER B O 1
ATOM 7825 N N . ILE B 1 481 ? 84.090 -67.051 40.666 1.00 12.45 481 ILE B N 1
ATOM 7826 C CA . ILE B 1 481 ? 83.088 -67.868 39.999 1.00 12.04 481 ILE B CA 1
ATOM 7827 C C . ILE B 1 481 ? 82.511 -67.036 38.851 1.00 13.35 481 ILE B C 1
ATOM 7828 O O . ILE B 1 481 ? 81.999 -67.570 37.870 1.00 12.39 481 ILE B O 1
ATOM 7833 N N . ARG B 1 482 ? 82.616 -65.717 38.970 1.00 13.27 482 ARG B N 1
ATOM 7834 C CA . ARG B 1 482 ? 82.099 -64.833 37.934 1.00 14.29 482 ARG B CA 1
ATOM 7835 C C . ARG B 1 482 ? 82.874 -64.984 36.626 1.00 14.91 482 ARG B C 1
ATOM 7836 O O . ARG B 1 482 ? 82.386 -64.608 35.558 1.00 15.43 482 ARG B O 1
ATOM 7844 N N . ASP B 1 483 ? 84.069 -65.565 36.712 1.00 12.71 483 ASP B N 1
ATOM 7845 C CA . ASP B 1 483 ? 84.908 -65.783 35.539 1.00 12.38 483 ASP B CA 1
ATOM 7846 C C . ASP B 1 483 ? 84.553 -67.071 34.796 1.00 12.50 483 ASP B C 1
ATOM 7847 O O . ASP B 1 483 ? 84.880 -67.216 33.620 1.00 10.82 483 ASP B O 1
ATOM 7852 N N . VAL B 1 484 ? 83.887 -67.999 35.478 1.00 10.40 484 VAL B N 1
ATOM 7853 C CA . VAL B 1 484 ? 83.531 -69.276 34.862 1.00 10.92 484 VAL B CA 1
ATOM 7854 C C . VAL B 1 484 ? 82.039 -69.456 34.571 1.00 10.14 484 VAL B C 1
ATOM 7855 O O . VAL B 1 484 ? 81.613 -70.536 34.166 1.00 10.57 484 VAL B O 1
ATOM 7859 N N . LEU B 1 485 ? 81.253 -68.403 34.795 1.00 9.32 485 LEU B N 1
ATOM 7860 C CA . LEU B 1 485 ? 79.815 -68.411 34.513 1.00 10.24 485 LEU B CA 1
ATOM 7861 C C . LEU B 1 485 ? 79.615 -67.422 33.376 1.00 10.41 485 LEU B C 1
ATOM 7862 O O . LEU B 1 485 ? 80.029 -66.268 33.483 1.00 11.24 485 LEU B O 1
ATOM 7867 N N . LEU B 1 486 ? 78.972 -67.850 32.298 1.00 10.37 486 LEU B N 1
ATOM 7868 C CA . LEU B 1 486 ? 78.763 -66.947 31.175 1.00 11.06 486 LEU B CA 1
ATOM 7869 C C . LEU B 1 486 ? 78.026 -65.670 31.582 1.00 10.63 486 LEU B C 1
ATOM 7870 O O . LEU B 1 486 ? 78.417 -64.567 31.190 1.00 12.50 486 LEU B O 1
ATOM 7875 N N . PHE B 1 487 ? 76.975 -65.814 32.382 1.00 12.00 487 PHE B N 1
ATOM 7876 C CA . PHE B 1 487 ? 76.186 -64.665 32.817 1.00 10.98 487 PHE B CA 1
ATOM 7877 C C . PHE B 1 487 ? 75.937 -64.677 34.325 1.00 12.40 487 PHE B C 1
ATOM 7878 O O . PHE B 1 487 ? 74.832 -64.981 34.780 1.00 12.44 487 PHE B O 1
ATOM 7886 N N . PRO B 1 488 ? 76.966 -64.332 35.122 1.00 12.94 488 PRO B N 1
ATOM 7887 C CA . PRO B 1 488 ? 76.818 -64.316 36.579 1.00 12.96 488 PRO B CA 1
ATOM 7888 C C . PRO B 1 488 ? 75.745 -63.322 37.008 1.00 13.71 488 PRO B C 1
ATOM 7889 O O . PRO B 1 488 ? 75.477 -62.351 36.303 1.00 13.00 488 PRO B O 1
ATOM 7893 N N . GLN B 1 489 ? 75.131 -63.576 38.157 1.00 14.02 489 GLN B N 1
ATOM 7894 C CA . GLN B 1 489 ? 74.077 -62.709 38.663 1.00 17.11 489 GLN B CA 1
ATOM 7895 C C . GLN B 1 489 ? 74.590 -61.293 38.877 1.00 18.28 489 GLN B C 1
ATOM 7896 O O . GLN B 1 489 ? 75.561 -61.082 39.591 1.00 17.83 489 GLN B O 1
ATOM 7902 N N . MET B 1 490 ? 73.929 -60.324 38.252 1.00 22.20 490 MET B N 1
ATOM 7903 C CA . MET B 1 490 ? 74.329 -58.930 38.387 1.00 25.28 490 MET B CA 1
ATOM 7904 C C . MET B 1 490 ? 73.483 -58.241 39.447 1.00 27.46 490 MET B C 1
ATOM 7905 O O . MET B 1 490 ? 72.343 -58.637 39.697 1.00 27.78 490 MET B O 1
ATOM 7910 N N . ARG B 1 491 ? 74.048 -57.215 40.078 1.00 30.51 491 ARG B N 1
ATOM 7911 C CA . ARG B 1 491 ? 73.316 -56.459 41.092 1.00 33.43 491 ARG B CA 1
ATOM 7912 C C . ARG B 1 491 ? 72.444 -55.479 40.318 1.00 35.07 491 ARG B C 1
ATOM 7913 O O . ARG B 1 491 ? 72.557 -55.381 39.097 1.00 34.45 491 ARG B O 1
ATOM 7921 N N . HIS B 1 492 ? 71.580 -54.747 41.016 1.00 36.74 492 HIS B N 1
ATOM 7922 C CA . HIS B 1 492 ? 70.732 -53.773 40.336 1.00 39.31 492 HIS B CA 1
ATOM 7923 C C . HIS B 1 492 ? 71.588 -52.692 39.683 1.00 40.02 492 HIS B C 1
ATOM 7924 O O . HIS B 1 492 ? 72.808 -52.666 39.955 1.00 40.27 492 HIS B O 1
ATOM 7931 N N . GLU C 1 4 ? 6.069 -99.709 16.314 1.00 48.92 4 GLU C N 1
ATOM 7932 C CA . GLU C 1 4 ? 6.531 -100.620 17.403 1.00 49.12 4 GLU C CA 1
ATOM 7933 C C . GLU C 1 4 ? 7.856 -101.270 17.009 1.00 48.88 4 GLU C C 1
ATOM 7934 O O . GLU C 1 4 ? 8.897 -100.607 16.968 1.00 48.96 4 GLU C O 1
ATOM 7940 N N . LEU C 1 5 ? 7.814 -102.570 16.726 1.00 48.47 5 LEU C N 1
ATOM 7941 C CA . LEU C 1 5 ? 9.005 -103.302 16.320 1.00 47.71 5 LEU C CA 1
ATOM 7942 C C . LEU C 1 5 ? 9.150 -103.201 14.805 1.00 47.74 5 LEU C C 1
ATOM 7943 O O . LEU C 1 5 ? 8.169 -102.972 14.096 1.00 47.64 5 LEU C O 1
ATOM 7948 N N . ASN C 1 6 ? 10.377 -103.367 14.315 1.00 48.21 6 ASN C N 1
ATOM 7949 C CA . ASN C 1 6 ? 10.669 -103.254 12.885 1.00 47.22 6 ASN C CA 1
ATOM 7950 C C . ASN C 1 6 ? 10.502 -101.787 12.504 1.00 45.94 6 ASN C C 1
ATOM 7951 O O . ASN C 1 6 ? 10.994 -101.337 11.471 1.00 46.65 6 ASN C O 1
ATOM 7956 N N . ASP C 1 7 ? 9.797 -101.053 13.359 1.00 44.82 7 ASP C N 1
ATOM 7957 C CA . ASP C 1 7 ? 9.567 -99.627 13.176 1.00 43.13 7 ASP C CA 1
ATOM 7958 C C . ASP C 1 7 ? 10.871 -98.953 13.585 1.00 40.96 7 ASP C C 1
ATOM 7959 O O . ASP C 1 7 ? 11.641 -98.489 12.741 1.00 40.57 7 ASP C O 1
ATOM 7964 N N . GLN C 1 8 ? 11.113 -98.913 14.892 1.00 38.99 8 GLN C N 1
ATOM 7965 C CA . GLN C 1 8 ? 12.334 -98.325 15.423 1.00 36.40 8 GLN C CA 1
ATOM 7966 C C . GLN C 1 8 ? 13.469 -99.276 15.065 1.00 33.98 8 GLN C C 1
ATOM 7967 O O . GLN C 1 8 ? 14.617 -98.864 14.896 1.00 32.95 8 GLN C O 1
ATOM 7973 N N . LEU C 1 9 ? 13.132 -100.557 14.946 1.00 31.05 9 LEU C N 1
ATOM 7974 C CA . LEU C 1 9 ? 14.121 -101.573 14.617 1.00 29.64 9 LEU C CA 1
ATOM 7975 C C . LEU C 1 9 ? 14.723 -101.350 13.234 1.00 28.14 9 LEU C C 1
ATOM 7976 O O . LEU C 1 9 ? 15.932 -101.489 13.049 1.00 25.80 9 LEU C O 1
ATOM 7981 N N . ARG C 1 10 ? 13.890 -100.998 12.260 1.00 28.41 10 ARG C N 1
ATOM 7982 C CA . ARG C 1 10 ? 14.401 -100.756 10.915 1.00 28.19 10 ARG C CA 1
ATOM 7983 C C . ARG C 1 10 ? 15.292 -99.517 10.947 1.00 27.56 10 ARG C C 1
ATOM 7984 O O . ARG C 1 10 ? 16.341 -99.479 10.312 1.00 25.76 10 ARG C O 1
ATOM 7992 N N . VAL C 1 11 ? 14.866 -98.505 11.694 1.00 27.01 11 VAL C N 1
ATOM 7993 C CA . VAL C 1 11 ? 15.636 -97.275 11.805 1.00 27.63 11 VAL C CA 1
ATOM 7994 C C . VAL C 1 11 ? 17.017 -97.553 12.398 1.00 26.60 11 VAL C C 1
ATOM 7995 O O . VAL C 1 11 ? 18.023 -97.026 11.925 1.00 25.71 11 VAL C O 1
ATOM 7999 N N . ARG C 1 12 ? 17.066 -98.394 13.425 1.00 25.71 12 ARG C N 1
ATOM 8000 C CA . ARG C 1 12 ? 18.335 -98.717 14.060 1.00 24.41 12 ARG C CA 1
ATOM 8001 C C . ARG C 1 12 ? 19.251 -99.502 13.131 1.00 24.71 12 ARG C C 1
ATOM 8002 O O . ARG C 1 12 ? 20.466 -99.312 13.150 1.00 23.58 12 ARG C O 1
ATOM 8010 N N . ARG C 1 13 ? 18.675 -100.373 12.309 1.00 25.98 13 ARG C N 1
ATOM 8011 C CA . ARG C 1 13 ? 19.486 -101.131 11.365 1.00 29.33 13 ARG C CA 1
ATOM 8012 C C . ARG C 1 13 ? 20.034 -100.169 10.319 1.00 30.43 13 ARG C C 1
ATOM 8013 O O . ARG C 1 13 ? 21.170 -100.308 9.871 1.00 31.15 13 ARG C O 1
ATOM 8021 N N . GLU C 1 14 ? 19.218 -99.190 9.936 1.00 33.09 14 GLU C N 1
ATOM 8022 C CA . GLU C 1 14 ? 19.619 -98.199 8.940 1.00 34.96 14 GLU C CA 1
ATOM 8023 C C . GLU C 1 14 ? 20.821 -97.399 9.429 1.00 34.92 14 GLU C C 1
ATOM 8024 O O . GLU C 1 14 ? 21.795 -97.221 8.695 1.00 34.26 14 GLU C O 1
ATOM 8030 N N . LYS C 1 15 ? 20.741 -96.913 10.665 1.00 34.08 15 LYS C N 1
ATOM 8031 C CA . LYS C 1 15 ? 21.831 -96.137 11.247 1.00 34.35 15 LYS C CA 1
ATOM 8032 C C . LYS C 1 15 ? 23.079 -96.993 11.377 1.00 33.26 15 LYS C C 1
ATOM 8033 O O . LYS C 1 15 ? 24.197 -96.483 11.361 1.00 33.55 15 LYS C O 1
ATOM 8039 N N . LEU C 1 16 ? 22.883 -98.300 11.503 1.00 33.57 16 LEU C N 1
ATOM 8040 C CA . LEU C 1 16 ? 24.000 -99.225 11.616 1.00 31.91 16 LEU C CA 1
ATOM 8041 C C . LEU C 1 16 ? 24.839 -99.159 10.345 1.00 32.40 16 LEU C C 1
ATOM 8042 O O . LEU C 1 16 ? 26.070 -99.102 10.401 1.00 32.30 16 LEU C O 1
ATOM 8047 N N . LYS C 1 17 ? 24.169 -99.156 9.197 1.00 32.96 17 LYS C N 1
ATOM 8048 C CA . LYS C 1 17 ? 24.864 -99.098 7.915 1.00 33.03 17 LYS C CA 1
ATOM 8049 C C . LYS C 1 17 ? 25.493 -97.727 7.687 1.00 31.45 17 LYS C C 1
ATOM 8050 O O . LYS C 1 17 ? 26.577 -97.622 7.112 1.00 31.86 17 LYS C O 1
ATOM 8056 N N . LYS C 1 18 ? 24.811 -96.680 8.137 1.00 30.21 18 LYS C N 1
ATOM 8057 C CA . LYS C 1 18 ? 25.321 -95.321 7.985 1.00 30.72 18 LYS C CA 1
ATOM 8058 C C . LYS C 1 18 ? 26.654 -95.185 8.718 1.00 29.71 18 LYS C C 1
ATOM 8059 O O . LYS C 1 18 ? 27.596 -94.573 8.210 1.00 28.89 18 LYS C O 1
ATOM 8065 N N . ILE C 1 19 ? 26.722 -95.758 9.917 1.00 28.40 19 ILE C N 1
ATOM 8066 C CA . ILE C 1 19 ? 27.931 -95.714 10.730 1.00 27.63 19 ILE C CA 1
ATOM 8067 C C . ILE C 1 19 ? 29.068 -96.457 10.048 1.00 29.37 19 ILE C C 1
ATOM 8068 O O . ILE C 1 19 ? 30.205 -95.986 10.030 1.00 28.84 19 ILE C O 1
ATOM 8073 N N . GLU C 1 20 ? 28.758 -97.622 9.490 1.00 30.73 20 GLU C N 1
ATOM 8074 C CA . GLU C 1 20 ? 29.764 -98.424 8.810 1.00 33.95 20 GLU C CA 1
ATOM 8075 C C . GLU C 1 20 ? 30.311 -97.647 7.623 1.00 34.52 20 GLU C C 1
ATOM 8076 O O . GLU C 1 20 ? 31.486 -97.768 7.270 1.00 35.24 20 GLU C O 1
ATOM 8082 N N . GLU C 1 21 ? 29.447 -96.839 7.016 1.00 34.61 21 GLU C N 1
ATOM 8083 C CA . GLU C 1 21 ? 29.827 -96.038 5.863 1.00 35.11 21 GLU C CA 1
ATOM 8084 C C . GLU C 1 21 ? 30.692 -94.839 6.236 1.00 34.29 21 GLU C C 1
ATOM 8085 O O . GLU C 1 21 ? 31.345 -94.247 5.375 1.00 34.41 21 GLU C O 1
ATOM 8091 N N . LEU C 1 22 ? 30.706 -94.487 7.519 1.00 33.23 22 LEU C N 1
ATOM 8092 C CA . LEU C 1 22 ? 31.522 -93.372 7.986 1.00 32.29 22 LEU C CA 1
ATOM 8093 C C . LEU C 1 22 ? 32.914 -93.874 8.355 1.00 31.33 22 LEU C C 1
ATOM 8094 O O . LEU C 1 22 ? 33.712 -93.147 8.947 1.00 32.77 22 LEU C O 1
ATOM 8099 N N . GLY C 1 23 ? 33.194 -95.125 8.002 1.00 31.99 23 GLY C N 1
ATOM 8100 C CA . GLY C 1 23 ? 34.493 -95.712 8.286 1.00 29.94 23 GLY C CA 1
ATOM 8101 C C . GLY C 1 23 ? 34.709 -96.088 9.740 1.00 28.72 23 GLY C C 1
ATOM 8102 O O . GLY C 1 23 ? 35.850 -96.176 10.198 1.00 29.30 23 GLY C O 1
ATOM 8103 N N . VAL C 1 24 ? 33.620 -96.318 10.466 1.00 25.58 24 VAL C N 1
ATOM 8104 C CA . VAL C 1 24 ? 33.706 -96.678 11.878 1.00 22.89 24 VAL C CA 1
ATOM 8105 C C . VAL C 1 24 ? 33.173 -98.086 12.141 1.00 20.02 24 VAL C C 1
ATOM 8106 O O . VAL C 1 24 ? 32.205 -98.517 11.511 1.00 20.72 24 VAL C O 1
ATOM 8110 N N . ASP C 1 25 ? 33.818 -98.798 13.063 1.00 17.84 25 ASP C N 1
ATOM 8111 C CA . ASP C 1 25 ? 33.396 -100.151 13.441 1.00 17.30 25 ASP C CA 1
ATOM 8112 C C . ASP C 1 25 ? 32.223 -99.952 14.394 1.00 15.10 25 ASP C C 1
ATOM 8113 O O . ASP C 1 25 ? 32.410 -99.547 15.542 1.00 16.60 25 ASP C O 1
ATOM 8118 N N . PRO C 1 26 ? 30.996 -100.236 13.929 1.00 15.64 26 PRO C N 1
ATOM 8119 C CA . PRO C 1 26 ? 29.795 -100.069 14.751 1.00 15.77 26 PRO C CA 1
ATOM 8120 C C . PRO C 1 26 ? 29.742 -100.902 16.020 1.00 15.63 26 PRO C C 1
ATOM 8121 O O . PRO C 1 26 ? 28.840 -100.725 16.836 1.00 16.33 26 PRO C O 1
ATOM 8125 N N . PHE C 1 27 ? 30.703 -101.805 16.194 1.00 15.75 27 PHE C N 1
ATOM 8126 C CA . PHE C 1 27 ? 30.722 -102.626 17.395 1.00 15.38 27 PHE C CA 1
ATOM 8127 C C . PHE C 1 27 ? 31.988 -102.454 18.222 1.00 15.06 27 PHE C C 1
ATOM 8128 O O . PHE C 1 27 ? 32.252 -103.205 19.164 1.00 13.92 27 PHE C O 1
ATOM 8136 N N . GLY C 1 28 ? 32.744 -101.421 17.848 1.00 16.04 28 GLY C N 1
ATOM 8137 C CA . GLY C 1 28 ? 33.948 -101.006 18.546 1.00 16.14 28 GLY C CA 1
ATOM 8138 C C . GLY C 1 28 ? 35.158 -101.879 18.775 1.00 15.91 28 GLY C C 1
ATOM 8139 O O . GLY C 1 28 ? 35.149 -103.090 18.563 1.00 15.46 28 GLY C O 1
ATOM 8140 N N . LYS C 1 29 ? 36.221 -101.213 19.216 1.00 15.51 29 LYS C N 1
ATOM 8141 C CA . LYS C 1 29 ? 37.487 -101.853 19.541 1.00 15.31 29 LYS C CA 1
ATOM 8142 C C . LYS C 1 29 ? 37.654 -101.651 21.036 1.00 13.48 29 LYS C C 1
ATOM 8143 O O . LYS C 1 29 ? 36.734 -101.174 21.706 1.00 13.81 29 LYS C O 1
ATOM 8149 N N . ARG C 1 30 ? 38.821 -102.003 21.560 1.00 13.86 30 ARG C N 1
ATOM 8150 C CA . ARG C 1 30 ? 39.087 -101.825 22.977 1.00 11.93 30 ARG C CA 1
ATOM 8151 C C . ARG C 1 30 ? 39.082 -100.327 23.248 1.00 13.40 30 ARG C C 1
ATOM 8152 O O . ARG C 1 30 ? 39.339 -99.527 22.345 1.00 12.47 30 ARG C O 1
ATOM 8160 N N . PHE C 1 31 ? 38.786 -99.948 24.487 1.00 12.42 31 PHE C N 1
ATOM 8161 C CA . PHE C 1 31 ? 38.741 -98.535 24.856 1.00 13.19 31 PHE C CA 1
ATOM 8162 C C . PHE C 1 31 ? 39.311 -98.355 26.256 1.00 14.10 31 PHE C C 1
ATOM 8163 O O . PHE C 1 31 ? 38.862 -99.009 27.197 1.00 12.79 31 PHE C O 1
ATOM 8171 N N . GLU C 1 32 ? 40.291 -97.465 26.394 1.00 15.53 32 GLU C N 1
ATOM 8172 C CA . GLU C 1 32 ? 40.914 -97.232 27.690 1.00 18.73 32 GLU C CA 1
ATOM 8173 C C . GLU C 1 32 ? 40.261 -96.115 28.492 1.00 17.83 32 GLU C C 1
ATOM 8174 O O . GLU C 1 32 ? 40.177 -94.978 28.037 1.00 18.34 32 GLU C O 1
ATOM 8180 N N . ARG C 1 33 ? 39.804 -96.453 29.693 1.00 17.58 33 ARG C N 1
ATOM 8181 C CA . ARG C 1 33 ? 39.167 -95.487 30.575 1.00 19.31 33 ARG C CA 1
ATOM 8182 C C . ARG C 1 33 ? 40.100 -95.085 31.705 1.00 20.82 33 ARG C C 1
ATOM 8183 O O . ARG C 1 33 ? 41.049 -95.804 32.034 1.00 21.45 33 ARG C O 1
ATOM 8191 N N . THR C 1 34 ? 39.814 -93.937 32.308 1.00 20.87 34 THR C N 1
ATOM 8192 C CA . THR C 1 34 ? 40.607 -93.439 33.417 1.00 21.30 34 THR C CA 1
ATOM 8193 C C . THR C 1 34 ? 39.755 -93.433 34.682 1.00 20.40 34 THR C C 1
ATOM 8194 O O . THR C 1 34 ? 40.276 -93.532 35.792 1.00 19.46 34 THR C O 1
ATOM 8198 N N . HIS C 1 35 ? 38.440 -93.320 34.507 1.00 18.58 35 HIS C N 1
ATOM 8199 C CA . HIS C 1 35 ? 37.534 -93.269 35.647 1.00 18.90 35 HIS C CA 1
ATOM 8200 C C . HIS C 1 35 ? 36.173 -93.903 35.416 1.00 18.78 35 HIS C C 1
ATOM 8201 O O . HIS C 1 35 ? 35.779 -94.195 34.283 1.00 17.26 35 HIS C O 1
ATOM 8208 N N . LYS C 1 36 ? 35.464 -94.091 36.525 1.00 18.39 36 LYS C N 1
ATOM 8209 C CA . LYS C 1 36 ? 34.099 -94.604 36.541 1.00 18.46 36 LYS C CA 1
ATOM 8210 C C . LYS C 1 36 ? 33.306 -93.349 36.914 1.00 17.32 36 LYS C C 1
ATOM 8211 O O . LYS C 1 36 ? 33.852 -92.441 37.547 1.00 16.32 36 LYS C O 1
ATOM 8217 N N . ALA C 1 37 ? 32.035 -93.294 36.534 1.00 15.83 37 ALA C N 1
ATOM 8218 C CA . ALA C 1 37 ? 31.204 -92.131 36.829 1.00 16.50 37 ALA C CA 1
ATOM 8219 C C . ALA C 1 37 ? 31.229 -91.718 38.300 1.00 18.03 37 ALA C C 1
ATOM 8220 O O . ALA C 1 37 ? 31.433 -90.545 38.623 1.00 17.11 37 ALA C O 1
ATOM 8222 N N . GLU C 1 38 ? 31.016 -92.679 39.192 1.00 19.08 38 GLU C N 1
ATOM 8223 C CA . GLU C 1 38 ? 30.999 -92.383 40.620 1.00 20.44 38 GLU C CA 1
ATOM 8224 C C . GLU C 1 38 ? 32.311 -91.791 41.127 1.00 20.05 38 GLU C C 1
ATOM 8225 O O . GLU C 1 38 ? 32.303 -90.888 41.965 1.00 21.18 38 GLU C O 1
ATOM 8231 N N . GLU C 1 39 ? 33.435 -92.295 40.626 1.00 20.56 39 GLU C N 1
ATOM 8232 C CA . GLU C 1 39 ? 34.741 -91.787 41.039 1.00 21.28 39 GLU C CA 1
ATOM 8233 C C . GLU C 1 39 ? 34.848 -90.300 40.707 1.00 21.87 39 GLU C C 1
ATOM 8234 O O . GLU C 1 39 ? 35.436 -89.522 41.464 1.00 20.87 39 GLU C O 1
ATOM 8240 N N . LEU C 1 40 ? 34.287 -89.913 39.566 1.00 20.61 40 LEU C N 1
ATOM 8241 C CA . LEU C 1 40 ? 34.314 -88.519 39.139 1.00 21.97 40 LEU C CA 1
ATOM 8242 C C . LEU C 1 40 ? 33.582 -87.643 40.148 1.00 20.70 40 LEU C C 1
ATOM 8243 O O . LEU C 1 40 ? 34.074 -86.578 40.523 1.00 19.83 40 LEU C O 1
ATOM 8248 N N . PHE C 1 41 ? 32.414 -88.095 40.595 1.00 19.93 41 PHE C N 1
ATOM 8249 C CA . PHE C 1 41 ? 31.638 -87.333 41.570 1.00 22.26 41 PHE C CA 1
ATOM 8250 C C . PHE C 1 41 ? 32.312 -87.289 42.937 1.00 23.57 41 PHE C C 1
ATOM 8251 O O . PHE C 1 41 ? 32.274 -86.267 43.621 1.00 22.07 41 PHE C O 1
ATOM 8259 N N . GLU C 1 42 ? 32.924 -88.400 43.339 1.00 24.34 42 GLU C N 1
ATOM 8260 C CA . GLU C 1 42 ? 33.593 -88.457 44.636 1.00 27.44 42 GLU C CA 1
ATOM 8261 C C . GLU C 1 42 ? 34.770 -87.488 44.681 1.00 27.36 42 GLU C C 1
ATOM 8262 O O . GLU C 1 42 ? 34.976 -86.786 45.672 1.00 26.79 42 GLU C O 1
ATOM 8268 N N . LEU C 1 43 ? 35.526 -87.445 43.591 1.00 26.80 43 LEU C N 1
ATOM 8269 C CA . LEU C 1 43 ? 36.701 -86.593 43.492 1.00 26.62 43 LEU C CA 1
ATOM 8270 C C . LEU C 1 43 ? 36.446 -85.127 43.156 1.00 26.23 43 LEU C C 1
ATOM 8271 O O . LEU C 1 43 ? 37.073 -84.238 43.737 1.00 23.94 43 LEU C O 1
ATOM 8276 N N . TYR C 1 44 ? 35.525 -84.871 42.234 1.00 24.70 44 TYR C N 1
ATOM 8277 C CA . TYR C 1 44 ? 35.279 -83.503 41.798 1.00 25.65 44 TYR C CA 1
ATOM 8278 C C . TYR C 1 44 ? 33.868 -82.955 41.974 1.00 26.10 44 TYR C C 1
ATOM 8279 O O . TYR C 1 44 ? 33.577 -81.848 41.528 1.00 26.90 44 TYR C O 1
ATOM 8288 N N . GLY C 1 45 ? 32.999 -83.715 42.628 1.00 26.37 45 GLY C N 1
ATOM 8289 C CA . GLY C 1 45 ? 31.633 -83.262 42.817 1.00 27.40 45 GLY C CA 1
ATOM 8290 C C . GLY C 1 45 ? 31.460 -82.004 43.649 1.00 27.36 45 GLY C C 1
ATOM 8291 O O . GLY C 1 45 ? 30.495 -81.261 43.459 1.00 27.01 45 GLY C O 1
ATOM 8292 N N . ASP C 1 46 ? 32.385 -81.749 44.569 1.00 28.59 46 ASP C N 1
ATOM 8293 C CA . ASP C 1 46 ? 32.273 -80.572 45.427 1.00 29.80 46 ASP C CA 1
ATOM 8294 C C . ASP C 1 46 ? 33.132 -79.386 45.000 1.00 29.47 46 ASP C C 1
ATOM 8295 O O . ASP C 1 46 ? 33.336 -78.451 45.778 1.00 28.52 46 ASP C O 1
ATOM 8300 N N . LEU C 1 47 ? 33.643 -79.427 43.773 1.00 27.78 47 LEU C N 1
ATOM 8301 C CA . LEU C 1 47 ? 34.451 -78.330 43.255 1.00 27.68 47 LEU C CA 1
ATOM 8302 C C . LEU C 1 47 ? 33.519 -77.401 42.489 1.00 26.99 47 LEU C C 1
ATOM 8303 O O . LEU C 1 47 ? 32.569 -77.854 41.850 1.00 25.56 47 LEU C O 1
ATOM 8308 N N . SER C 1 48 ? 33.786 -76.101 42.561 1.00 27.09 48 SER C N 1
ATOM 8309 C CA . SER C 1 48 ? 32.954 -75.118 41.878 1.00 26.53 48 SER C CA 1
ATOM 8310 C C . SER C 1 48 ? 33.256 -75.088 40.390 1.00 26.72 48 SER C C 1
ATOM 8311 O O . SER C 1 48 ? 34.286 -75.588 39.943 1.00 26.17 48 SER C O 1
ATOM 8314 N N . LYS C 1 49 ? 32.345 -74.490 39.630 1.00 27.21 49 LYS C N 1
ATOM 8315 C CA . LYS C 1 49 ? 32.508 -74.369 38.191 1.00 28.19 49 LYS C CA 1
ATOM 8316 C C . LYS C 1 49 ? 33.853 -73.710 37.882 1.00 28.40 49 LYS C C 1
ATOM 8317 O O . LYS C 1 49 ? 34.572 -74.131 36.976 1.00 27.17 49 LYS C O 1
ATOM 8323 N N . GLU C 1 50 ? 34.186 -72.678 38.649 1.00 28.98 50 GLU C N 1
ATOM 8324 C CA . GLU C 1 50 ? 35.437 -71.951 38.465 1.00 29.74 50 GLU C CA 1
ATOM 8325 C C . GLU C 1 50 ? 36.661 -72.808 38.775 1.00 28.58 50 GLU C C 1
ATOM 8326 O O . GLU C 1 50 ? 37.645 -72.787 38.033 1.00 29.11 50 GLU C O 1
ATOM 8332 N N . GLU C 1 51 ? 36.603 -73.558 39.872 1.00 27.89 51 GLU C N 1
ATOM 8333 C CA . GLU C 1 51 ? 37.715 -74.419 40.254 1.00 26.25 51 GLU C CA 1
ATOM 8334 C C . GLU C 1 51 ? 37.997 -75.434 39.150 1.00 26.48 51 GLU C C 1
ATOM 8335 O O . GLU C 1 51 ? 39.153 -75.677 38.795 1.00 25.04 51 GLU C O 1
ATOM 8341 N N . LEU C 1 52 ? 36.936 -76.027 38.607 1.00 25.41 52 LEU C N 1
ATOM 8342 C CA . LEU C 1 52 ? 37.080 -77.012 37.539 1.00 24.25 52 LEU C CA 1
ATOM 8343 C C . LEU C 1 52 ? 37.703 -76.406 36.283 1.00 24.84 52 LEU C C 1
ATOM 8344 O O . LEU C 1 52 ? 38.558 -77.022 35.647 1.00 23.90 52 LEU C O 1
ATOM 8349 N N . GLU C 1 53 ? 37.277 -75.199 35.927 1.00 26.32 53 GLU C N 1
ATOM 8350 C CA . GLU C 1 53 ? 37.812 -74.530 34.746 1.00 28.98 53 GLU C CA 1
ATOM 8351 C C . GLU C 1 53 ? 39.306 -74.287 34.903 1.00 29.32 53 GLU C C 1
ATOM 8352 O O . GLU C 1 53 ? 40.068 -74.402 33.945 1.00 29.28 53 GLU C O 1
ATOM 8358 N N . GLU C 1 54 ? 39.714 -73.964 36.126 1.00 30.96 54 GLU C N 1
ATOM 8359 C CA . GLU C 1 54 ? 41.110 -73.675 36.428 1.00 32.11 54 GLU C CA 1
ATOM 8360 C C . GLU C 1 54 ? 42.000 -74.911 36.540 1.00 31.50 54 GLU C C 1
ATOM 8361 O O . GLU C 1 54 ? 43.222 -74.803 36.444 1.00 32.47 54 GLU C O 1
ATOM 8367 N N . GLN C 1 55 ? 41.401 -76.082 36.733 1.00 30.29 55 GLN C N 1
ATOM 8368 C CA . GLN C 1 55 ? 42.193 -77.301 36.874 1.00 29.48 55 GLN C CA 1
ATOM 8369 C C . GLN C 1 55 ? 42.235 -78.183 35.623 1.00 28.71 55 GLN C C 1
ATOM 8370 O O . GLN C 1 55 ? 43.077 -79.076 35.518 1.00 27.47 55 GLN C O 1
ATOM 8376 N N . GLN C 1 56 ? 41.339 -77.925 34.674 1.00 27.33 56 GLN C N 1
ATOM 8377 C CA . GLN C 1 56 ? 41.290 -78.688 33.425 1.00 26.24 56 GLN C CA 1
ATOM 8378 C C . GLN C 1 56 ? 41.599 -80.173 33.611 1.00 25.06 56 GLN C C 1
ATOM 8379 O O . GLN C 1 56 ? 42.543 -80.699 33.022 1.00 24.03 56 GLN C O 1
ATOM 8385 N N . ILE C 1 57 ? 40.794 -80.845 34.425 1.00 24.31 57 ILE C N 1
ATOM 8386 C CA . ILE C 1 57 ? 40.979 -82.267 34.694 1.00 23.27 57 ILE C CA 1
ATOM 8387 C C . ILE C 1 57 ? 40.483 -83.124 33.529 1.00 24.34 57 ILE C C 1
ATOM 8388 O O . ILE C 1 57 ? 39.295 -83.129 33.206 1.00 19.48 57 ILE C O 1
ATOM 8393 N N . GLU C 1 58 ? 41.406 -83.844 32.897 1.00 23.33 58 GLU C N 1
ATOM 8394 C CA . GLU C 1 58 ? 41.065 -84.694 31.763 1.00 24.38 58 GLU C CA 1
ATOM 8395 C C . GLU C 1 58 ? 40.727 -86.114 32.189 1.00 23.05 58 GLU C C 1
ATOM 8396 O O . GLU C 1 58 ? 41.387 -86.690 33.056 1.00 22.07 58 GLU C O 1
ATOM 8402 N N . VAL C 1 59 ? 39.693 -86.676 31.570 1.00 20.05 59 VAL C N 1
ATOM 8403 C CA . VAL C 1 59 ? 39.260 -88.027 31.892 1.00 18.46 59 VAL C CA 1
ATOM 8404 C C . VAL C 1 59 ? 38.790 -88.782 30.657 1.00 16.88 59 VAL C C 1
ATOM 8405 O O . VAL C 1 59 ? 38.588 -88.202 29.593 1.00 16.72 59 VAL C O 1
ATOM 8409 N N . ALA C 1 60 ? 38.621 -90.088 30.821 1.00 16.66 60 ALA C N 1
ATOM 8410 C CA . ALA C 1 60 ? 38.150 -90.957 29.755 1.00 15.88 60 ALA C CA 1
ATOM 8411 C C . ALA C 1 60 ? 37.190 -91.943 30.405 1.00 14.74 60 ALA C C 1
ATOM 8412 O O . ALA C 1 60 ? 37.554 -92.638 31.354 1.00 15.46 60 ALA C O 1
ATOM 8414 N N . VAL C 1 61 ? 35.962 -91.985 29.905 1.00 16.02 61 VAL C N 1
ATOM 8415 C CA . VAL C 1 61 ? 34.939 -92.876 30.437 1.00 14.23 61 VAL C CA 1
ATOM 8416 C C . VAL C 1 61 ? 34.146 -93.498 29.294 1.00 13.31 61 VAL C C 1
ATOM 8417 O O . VAL C 1 61 ? 34.233 -93.051 28.155 1.00 13.68 61 VAL C O 1
ATOM 8421 N N . ALA C 1 62 ? 33.375 -94.536 29.602 1.00 12.37 62 ALA C N 1
ATOM 8422 C CA . ALA C 1 62 ? 32.553 -95.189 28.591 1.00 11.80 62 ALA C CA 1
ATOM 8423 C C . ALA C 1 62 ? 31.260 -95.680 29.223 1.00 11.27 62 ALA C C 1
ATOM 8424 O O . ALA C 1 62 ? 31.229 -96.018 30.403 1.00 11.95 62 ALA C O 1
ATOM 8426 N N . GLY C 1 63 ? 30.191 -95.719 28.438 1.00 12.56 63 GLY C N 1
ATOM 8427 C CA . GLY C 1 63 ? 28.924 -96.167 28.982 1.00 13.41 63 GLY C CA 1
ATOM 8428 C C . GLY C 1 63 ? 27.792 -96.133 27.981 1.00 13.40 63 GLY C C 1
ATOM 8429 O O . GLY C 1 63 ? 27.975 -95.750 26.824 1.00 12.46 63 GLY C O 1
ATOM 8430 N N . ARG C 1 64 ? 26.610 -96.527 28.437 1.00 11.88 64 ARG C N 1
ATOM 8431 C CA . ARG C 1 64 ? 25.432 -96.574 27.580 1.00 12.10 64 ARG C CA 1
ATOM 8432 C C . ARG C 1 64 ? 24.666 -95.257 27.636 1.00 12.49 64 ARG C C 1
ATOM 8433 O O . ARG C 1 64 ? 24.520 -94.665 28.704 1.00 12.37 64 ARG C O 1
ATOM 8441 N N . ILE C 1 65 ? 24.185 -94.807 26.481 1.00 12.75 65 ILE C N 1
ATOM 8442 C CA . ILE C 1 65 ? 23.423 -93.565 26.391 1.00 12.65 65 ILE C CA 1
ATOM 8443 C C . ILE C 1 65 ? 22.025 -93.811 26.950 1.00 13.84 65 ILE C C 1
ATOM 8444 O O . ILE C 1 65 ? 21.258 -94.601 26.394 1.00 13.60 65 ILE C O 1
ATOM 8449 N N . MET C 1 66 ? 21.701 -93.138 28.053 1.00 13.22 66 MET C N 1
ATOM 8450 C CA . MET C 1 66 ? 20.398 -93.303 28.695 1.00 14.44 66 MET C CA 1
ATOM 8451 C C . MET C 1 66 ? 19.434 -92.164 28.363 1.00 15.09 66 MET C C 1
ATOM 8452 O O . MET C 1 66 ? 18.220 -92.360 28.334 1.00 17.07 66 MET C O 1
ATOM 8457 N N . THR C 1 67 ? 19.979 -90.976 28.130 1.00 14.91 67 THR C N 1
ATOM 8458 C CA . THR C 1 67 ? 19.177 -89.808 27.773 1.00 16.18 67 THR C CA 1
ATOM 8459 C C . THR C 1 67 ? 20.010 -88.992 26.804 1.00 15.90 67 THR C C 1
ATOM 8460 O O . THR C 1 67 ? 21.237 -89.087 26.803 1.00 14.99 67 THR C O 1
ATOM 8464 N N . LYS C 1 68 ? 19.351 -88.186 25.985 1.00 15.45 68 LYS C N 1
ATOM 8465 C CA . LYS C 1 68 ? 20.067 -87.368 25.024 1.00 16.79 68 LYS C CA 1
ATOM 8466 C C . LYS C 1 68 ? 19.232 -86.170 24.617 1.00 18.24 68 LYS C C 1
ATOM 8467 O O . LYS C 1 68 ? 18.023 -86.283 24.442 1.00 16.23 68 LYS C O 1
ATOM 8473 N N . ARG C 1 69 ? 19.881 -85.020 24.482 1.00 17.67 69 ARG C N 1
ATOM 8474 C CA . ARG C 1 69 ? 19.185 -83.821 24.060 1.00 20.57 69 ARG C CA 1
ATOM 8475 C C . ARG C 1 69 ? 20.081 -83.031 23.122 1.00 23.20 69 ARG C C 1
ATOM 8476 O O . ARG C 1 69 ? 21.146 -82.560 23.507 1.00 21.52 69 ARG C O 1
ATOM 8484 N N . GLY C 1 70 ? 19.648 -82.928 21.869 1.00 27.77 70 GLY C N 1
ATOM 8485 C CA . GLY C 1 70 ? 20.417 -82.210 20.870 1.00 30.86 70 GLY C CA 1
ATOM 8486 C C . GLY C 1 70 ? 20.031 -80.748 20.806 1.00 33.58 70 GLY C C 1
ATOM 8487 O O . GLY C 1 70 ? 18.864 -80.393 20.973 1.00 35.33 70 GLY C O 1
ATOM 8488 N N . MET C 1 71 ? 21.019 -79.896 20.562 1.00 35.37 71 MET C N 1
ATOM 8489 C CA . MET C 1 71 ? 20.787 -78.464 20.480 1.00 36.31 71 MET C CA 1
ATOM 8490 C C . MET C 1 71 ? 21.602 -77.830 19.358 1.00 35.87 71 MET C C 1
ATOM 8491 O O . MET C 1 71 ? 22.487 -77.010 19.606 1.00 37.13 71 MET C O 1
ATOM 8496 N N . GLY C 1 72 ? 21.301 -78.226 18.124 1.00 34.97 72 GLY C N 1
ATOM 8497 C CA . GLY C 1 72 ? 21.999 -77.676 16.974 1.00 34.39 72 GLY C CA 1
ATOM 8498 C C . GLY C 1 72 ? 23.420 -78.172 16.772 1.00 33.09 72 GLY C C 1
ATOM 8499 O O . GLY C 1 72 ? 23.637 -79.331 16.412 1.00 33.76 72 GLY C O 1
ATOM 8500 N N . LYS C 1 73 ? 24.389 -77.291 17.008 1.00 31.15 73 LYS C N 1
ATOM 8501 C CA . LYS C 1 73 ? 25.802 -77.623 16.840 1.00 29.50 73 LYS C CA 1
ATOM 8502 C C . LYS C 1 73 ? 26.419 -78.183 18.119 1.00 27.23 73 LYS C C 1
ATOM 8503 O O . LYS C 1 73 ? 27.630 -78.393 18.193 1.00 26.17 73 LYS C O 1
ATOM 8509 N N . ALA C 1 74 ? 25.587 -78.406 19.130 1.00 24.09 74 ALA C N 1
ATOM 8510 C CA . ALA C 1 74 ? 26.057 -78.948 20.396 1.00 20.68 74 ALA C CA 1
ATOM 8511 C C . ALA C 1 74 ? 24.930 -79.732 21.046 1.00 19.88 74 ALA C C 1
ATOM 8512 O O . ALA C 1 74 ? 23.763 -79.536 20.714 1.00 18.86 74 ALA C O 1
ATOM 8514 N N . GLY C 1 75 ? 25.278 -80.621 21.970 1.00 18.10 75 GLY C N 1
ATOM 8515 C CA . GLY C 1 75 ? 24.260 -81.414 22.634 1.00 16.88 75 GLY C CA 1
ATOM 8516 C C . GLY C 1 75 ? 24.755 -82.098 23.891 1.00 15.05 75 GLY C C 1
ATOM 8517 O O . GLY C 1 75 ? 25.958 -82.166 24.146 1.00 15.42 75 GLY C O 1
ATOM 8518 N N . PHE C 1 76 ? 23.813 -82.611 24.677 1.00 14.52 76 PHE C N 1
ATOM 8519 C CA . PHE C 1 76 ? 24.125 -83.300 25.925 1.00 14.60 76 PHE C CA 1
ATOM 8520 C C . PHE C 1 76 ? 23.637 -84.736 25.884 1.00 13.22 76 PHE C C 1
ATOM 8521 O O . PHE C 1 76 ? 22.839 -85.111 25.031 1.00 14.12 76 PHE C O 1
ATOM 8529 N N . ALA C 1 77 ? 24.110 -85.525 26.839 1.00 13.06 77 ALA C N 1
ATOM 8530 C CA . ALA C 1 77 ? 23.699 -86.911 26.970 1.00 13.32 77 ALA C CA 1
ATOM 8531 C C . ALA C 1 77 ? 24.212 -87.437 28.303 1.00 12.85 77 ALA C C 1
ATOM 8532 O O . ALA C 1 77 ? 25.248 -86.999 28.796 1.00 11.88 77 ALA C O 1
ATOM 8534 N N . HIS C 1 78 ? 23.467 -88.356 28.903 1.00 12.49 78 HIS C N 1
ATOM 8535 C CA . HIS C 1 78 ? 23.890 -88.951 30.155 1.00 13.59 78 HIS C CA 1
ATOM 8536 C C . HIS C 1 78 ? 24.299 -90.366 29.791 1.00 13.80 78 HIS C C 1
ATOM 8537 O O . HIS C 1 78 ? 23.510 -91.112 29.216 1.00 15.39 78 HIS C O 1
ATOM 8544 N N . ILE C 1 79 ? 25.544 -90.722 30.080 1.00 14.46 79 ILE C N 1
ATOM 8545 C CA . ILE C 1 79 ? 26.005 -92.066 29.783 1.00 13.66 79 ILE C CA 1
ATOM 8546 C C . ILE C 1 79 ? 26.160 -92.799 31.100 1.00 12.97 79 ILE C C 1
ATOM 8547 O O . ILE C 1 79 ? 26.576 -92.227 32.108 1.00 13.41 79 ILE C O 1
ATOM 8552 N N . GLN C 1 80 ? 25.829 -94.079 31.080 1.00 12.10 80 GLN C N 1
ATOM 8553 C CA . GLN C 1 80 ? 25.857 -94.885 32.284 1.00 12.11 80 GLN C CA 1
ATOM 8554 C C . GLN C 1 80 ? 26.841 -96.046 32.270 1.00 12.81 80 GLN C C 1
ATOM 8555 O O . GLN C 1 80 ? 26.862 -96.838 31.324 1.00 11.10 80 GLN C O 1
ATOM 8561 N N . ASP C 1 81 ? 27.682 -96.119 33.298 1.00 12.94 81 ASP C N 1
ATOM 8562 C CA . ASP C 1 81 ? 28.606 -97.239 33.422 1.00 13.99 81 ASP C CA 1
ATOM 8563 C C . ASP C 1 81 ? 28.151 -98.019 34.649 1.00 14.01 81 ASP C C 1
ATOM 8564 O O . ASP C 1 81 ? 27.105 -97.716 35.224 1.00 11.97 81 ASP C O 1
ATOM 8569 N N . VAL C 1 82 ? 28.919 -99.020 35.059 1.00 14.04 82 VAL C N 1
ATOM 8570 C CA . VAL C 1 82 ? 28.517 -99.840 36.196 1.00 15.32 82 VAL C CA 1
ATOM 8571 C C . VAL C 1 82 ? 28.367 -99.107 37.536 1.00 15.97 82 VAL C C 1
ATOM 8572 O O . VAL C 1 82 ? 27.785 -99.657 38.469 1.00 16.90 82 VAL C O 1
ATOM 8576 N N . THR C 1 83 ? 28.863 -97.873 37.634 1.00 15.48 83 THR C N 1
ATOM 8577 C CA . THR C 1 83 ? 28.772 -97.124 38.893 1.00 16.40 83 THR C CA 1
ATOM 8578 C C . THR C 1 83 ? 27.751 -95.990 38.901 1.00 17.74 83 THR C C 1
ATOM 8579 O O . THR C 1 83 ? 27.470 -95.410 39.954 1.00 18.04 83 THR C O 1
ATOM 8583 N N . GLY C 1 84 ? 27.199 -95.665 37.739 1.00 16.45 84 GLY C N 1
ATOM 8584 C CA . GLY C 1 84 ? 26.227 -94.588 37.684 1.00 15.26 84 GLY C CA 1
ATOM 8585 C C . GLY C 1 84 ? 26.246 -93.829 36.372 1.00 15.48 84 GLY C C 1
ATOM 8586 O O . GLY C 1 84 ? 26.756 -94.328 35.370 1.00 12.81 84 GLY C O 1
ATOM 8587 N N . GLN C 1 85 ? 25.700 -92.615 36.383 1.00 14.85 85 GLN C N 1
ATOM 8588 C CA . GLN C 1 85 ? 25.633 -91.794 35.177 1.00 15.52 85 GLN C CA 1
ATOM 8589 C C . GLN C 1 85 ? 26.420 -90.498 35.270 1.00 15.46 85 GLN C C 1
ATOM 8590 O O . GLN C 1 85 ? 26.569 -89.921 36.347 1.00 14.89 85 GLN C O 1
ATOM 8596 N N . ILE C 1 86 ? 26.914 -90.049 34.120 1.00 15.22 86 ILE C N 1
ATOM 8597 C CA . ILE C 1 86 ? 27.665 -88.802 34.024 1.00 14.05 86 ILE C CA 1
ATOM 8598 C C . ILE C 1 86 ? 27.218 -88.093 32.753 1.00 11.98 86 ILE C C 1
ATOM 8599 O O . ILE C 1 86 ? 27.085 -88.711 31.697 1.00 11.93 86 ILE C O 1
ATOM 8604 N N . GLN C 1 87 ? 26.963 -86.795 32.853 1.00 11.62 87 GLN C N 1
ATOM 8605 C CA . GLN C 1 87 ? 26.530 -86.044 31.688 1.00 12.62 87 GLN C CA 1
ATOM 8606 C C . GLN C 1 87 ? 27.721 -85.649 30.828 1.00 13.29 87 GLN C C 1
ATOM 8607 O O . GLN C 1 87 ? 28.772 -85.266 31.350 1.00 13.42 87 GLN C O 1
ATOM 8613 N N . ILE C 1 88 ? 27.559 -85.767 29.513 1.00 12.27 88 ILE C N 1
ATOM 8614 C CA . ILE C 1 88 ? 28.606 -85.368 28.580 1.00 13.47 88 ILE C CA 1
ATOM 8615 C C . ILE C 1 88 ? 28.054 -84.254 27.691 1.00 14.18 88 ILE C C 1
ATOM 8616 O O . ILE C 1 88 ? 26.863 -84.219 27.376 1.00 13.21 88 ILE C O 1
ATOM 8621 N N . TYR C 1 89 ? 28.930 -83.338 27.305 1.00 13.58 89 TYR C N 1
ATOM 8622 C CA . TYR C 1 89 ? 28.552 -82.215 26.464 1.00 14.21 89 TYR C CA 1
ATOM 8623 C C . TYR C 1 89 ? 29.423 -82.288 25.219 1.00 14.29 89 TYR C C 1
ATOM 8624 O O . TYR C 1 89 ? 30.650 -82.230 25.310 1.00 15.31 89 TYR C O 1
ATOM 8633 N N . VAL C 1 90 ? 28.777 -82.420 24.065 1.00 14.74 90 VAL C N 1
ATOM 8634 C CA . VAL C 1 90 ? 29.467 -82.536 22.785 1.00 16.40 90 VAL C CA 1
ATOM 8635 C C . VAL C 1 90 ? 29.176 -81.356 21.859 1.00 16.88 90 VAL C C 1
ATOM 8636 O O . VAL C 1 90 ? 28.027 -81.117 21.484 1.00 17.07 90 VAL C O 1
ATOM 8640 N N . ARG C 1 91 ? 30.231 -80.627 21.497 1.00 17.98 91 ARG C N 1
ATOM 8641 C CA . ARG C 1 91 ? 30.121 -79.471 20.609 1.00 19.21 91 ARG C CA 1
ATOM 8642 C C . ARG C 1 91 ? 30.784 -79.785 19.278 1.00 20.81 91 ARG C C 1
ATOM 8643 O O . ARG C 1 91 ? 31.906 -80.288 19.245 1.00 20.57 91 ARG C O 1
ATOM 8651 N N . GLN C 1 92 ? 30.104 -79.458 18.185 1.00 20.85 92 GLN C N 1
ATOM 8652 C CA . GLN C 1 92 ? 30.633 -79.724 16.854 1.00 22.73 92 GLN C CA 1
ATOM 8653 C C . GLN C 1 92 ? 31.980 -79.063 16.591 1.00 23.76 92 GLN C C 1
ATOM 8654 O O . GLN C 1 92 ? 32.884 -79.688 16.038 1.00 23.63 92 GLN C O 1
ATOM 8660 N N . ASP C 1 93 ? 32.119 -77.801 16.982 1.00 24.66 93 ASP C N 1
ATOM 8661 C CA . ASP C 1 93 ? 33.371 -77.090 16.752 1.00 27.83 93 ASP C CA 1
ATOM 8662 C C . ASP C 1 93 ? 34.537 -77.633 17.570 1.00 28.84 93 ASP C C 1
ATOM 8663 O O . ASP C 1 93 ? 35.698 -77.357 17.261 1.00 29.69 93 ASP C O 1
ATOM 8668 N N . ASP C 1 94 ? 34.232 -78.417 18.600 1.00 29.50 94 ASP C N 1
ATOM 8669 C CA . ASP C 1 94 ? 35.270 -78.982 19.457 1.00 29.08 94 ASP C CA 1
ATOM 8670 C C . ASP C 1 94 ? 35.749 -80.364 19.025 1.00 29.02 94 ASP C C 1
ATOM 8671 O O . ASP C 1 94 ? 36.954 -80.625 18.999 1.00 29.09 94 ASP C O 1
ATOM 8676 N N . VAL C 1 95 ? 34.811 -81.247 18.688 1.00 27.97 95 VAL C N 1
ATOM 8677 C CA . VAL C 1 95 ? 35.156 -82.604 18.274 1.00 25.85 95 VAL C CA 1
ATOM 8678 C C . VAL C 1 95 ? 35.316 -82.774 16.766 1.00 26.20 95 VAL C C 1
ATOM 8679 O O . VAL C 1 95 ? 35.823 -83.794 16.302 1.00 25.96 95 VAL C O 1
ATOM 8683 N N . GLY C 1 96 ? 34.884 -81.782 16.000 1.00 26.32 96 GLY C N 1
ATOM 8684 C CA . GLY C 1 96 ? 34.997 -81.885 14.558 1.00 27.67 96 GLY C CA 1
ATOM 8685 C C . GLY C 1 96 ? 33.732 -82.427 13.927 1.00 28.00 96 GLY C C 1
ATOM 8686 O O . GLY C 1 96 ? 32.908 -83.046 14.596 1.00 27.48 96 GLY C O 1
ATOM 8687 N N . GLU C 1 97 ? 33.592 -82.206 12.626 1.00 29.13 97 GLU C N 1
ATOM 8688 C CA . GLU C 1 97 ? 32.418 -82.638 11.880 1.00 30.25 97 GLU C CA 1
ATOM 8689 C C . GLU C 1 97 ? 32.147 -84.139 11.919 1.00 28.84 97 GLU C C 1
ATOM 8690 O O . GLU C 1 97 ? 31.019 -84.568 12.159 1.00 28.63 97 GLU C O 1
ATOM 8696 N N . GLN C 1 98 ? 33.179 -84.937 11.677 1.00 28.72 98 GLN C N 1
ATOM 8697 C CA . GLN C 1 98 ? 33.017 -86.383 11.661 1.00 29.02 98 GLN C CA 1
ATOM 8698 C C . GLN C 1 98 ? 32.553 -86.955 12.995 1.00 27.11 98 GLN C C 1
ATOM 8699 O O . GLN C 1 98 ? 31.587 -87.718 13.039 1.00 26.36 98 GLN C O 1
ATOM 8705 N N . GLN C 1 99 ? 33.226 -86.589 14.081 1.00 25.94 99 GLN C N 1
ATOM 8706 C CA . GLN C 1 99 ? 32.833 -87.093 15.393 1.00 24.55 99 GLN C CA 1
ATOM 8707 C C . GLN C 1 99 ? 31.458 -86.580 15.790 1.00 24.04 99 GLN C C 1
ATOM 8708 O O . GLN C 1 99 ? 30.696 -87.284 16.449 1.00 23.50 99 GLN C O 1
ATOM 8714 N N . TYR C 1 100 ? 31.132 -85.357 15.387 1.00 23.22 100 TYR C N 1
ATOM 8715 C CA . TYR C 1 100 ? 29.834 -84.801 15.729 1.00 22.16 100 TYR C CA 1
ATOM 8716 C C . TYR C 1 100 ? 28.731 -85.545 14.997 1.00 21.66 100 TYR C C 1
ATOM 8717 O O . TYR C 1 100 ? 27.635 -85.721 15.522 1.00 21.10 100 TYR C O 1
ATOM 8726 N N . GLU C 1 101 ? 29.019 -85.975 13.774 1.00 23.27 101 GLU C N 1
ATOM 8727 C CA . GLU C 1 101 ? 28.035 -86.714 13.003 1.00 24.37 101 GLU C CA 1
ATOM 8728 C C . GLU C 1 101 ? 27.716 -88.002 13.756 1.00 22.33 101 GLU C C 1
ATOM 8729 O O . GLU C 1 101 ? 26.565 -88.430 13.798 1.00 21.39 101 GLU C O 1
ATOM 8735 N N . LEU C 1 102 ? 28.740 -88.605 14.359 1.00 21.20 102 LEU C N 1
ATOM 8736 C CA . LEU C 1 102 ? 28.564 -89.839 15.127 1.00 20.58 102 LEU C CA 1
ATOM 8737 C C . LEU C 1 102 ? 27.711 -89.586 16.364 1.00 19.66 102 LEU C C 1
ATOM 8738 O O . LEU C 1 102 ? 26.896 -90.425 16.749 1.00 19.22 102 LEU C O 1
ATOM 8743 N N . PHE C 1 103 ? 27.913 -88.433 16.995 1.00 18.44 103 PHE C N 1
ATOM 8744 C CA . PHE C 1 103 ? 27.135 -88.081 18.175 1.00 17.41 103 PHE C CA 1
ATOM 8745 C C . PHE C 1 103 ? 25.672 -87.901 17.783 1.00 16.80 103 PHE C C 1
ATOM 8746 O O . PHE C 1 103 ? 24.771 -88.390 18.464 1.00 17.56 103 PHE C O 1
ATOM 8754 N N . LYS C 1 104 ? 25.436 -87.198 16.680 1.00 17.86 104 LYS C N 1
ATOM 8755 C CA . LYS C 1 104 ? 24.076 -86.957 16.224 1.00 17.21 104 LYS C CA 1
ATOM 8756 C C . LYS C 1 104 ? 23.323 -88.217 15.836 1.00 17.31 104 LYS C C 1
ATOM 8757 O O . LYS C 1 104 ? 22.134 -88.338 16.104 1.00 17.27 104 LYS C O 1
ATOM 8763 N N . ILE C 1 105 ? 24.015 -89.162 15.216 1.00 17.62 105 ILE C N 1
ATOM 8764 C CA . ILE C 1 105 ? 23.375 -90.396 14.797 1.00 18.11 105 ILE C CA 1
ATOM 8765 C C . ILE C 1 105 ? 23.195 -91.362 15.974 1.00 17.62 105 ILE C C 1
ATOM 8766 O O . ILE C 1 105 ? 22.373 -92.277 15.910 1.00 16.72 105 ILE C O 1
ATOM 8771 N N . SER C 1 106 ? 23.948 -91.142 17.050 1.00 17.19 106 SER C N 1
ATOM 8772 C CA . SER C 1 106 ? 23.864 -91.995 18.238 1.00 17.49 106 SER C CA 1
ATOM 8773 C C . SER C 1 106 ? 22.458 -92.043 18.830 1.00 17.49 106 SER C C 1
ATOM 8774 O O . SER C 1 106 ? 21.799 -91.009 18.974 1.00 17.98 106 SER C O 1
ATOM 8777 N N . ASP C 1 107 ? 22.024 -93.255 19.176 1.00 16.49 107 ASP C N 1
ATOM 8778 C CA . ASP C 1 107 ? 20.699 -93.523 19.746 1.00 17.64 107 ASP C CA 1
ATOM 8779 C C . ASP C 1 107 ? 20.778 -93.842 21.234 1.00 16.59 107 ASP C C 1
ATOM 8780 O O . ASP C 1 107 ? 21.843 -94.186 21.754 1.00 14.80 107 ASP C O 1
ATOM 8785 N N . LEU C 1 108 ? 19.638 -93.748 21.912 1.00 14.46 108 LEU C N 1
ATOM 8786 C CA . LEU C 1 108 ? 19.583 -94.124 23.314 1.00 14.25 108 LEU C CA 1
ATOM 8787 C C . LEU C 1 108 ? 19.887 -95.621 23.231 1.00 14.10 108 LEU C C 1
ATOM 8788 O O . LEU C 1 108 ? 19.412 -96.300 22.320 1.00 12.98 108 LEU C O 1
ATOM 8793 N N . GLY C 1 109 ? 20.687 -96.131 24.158 1.00 13.28 109 GLY C N 1
ATOM 8794 C CA . GLY C 1 109 ? 21.011 -97.544 24.127 1.00 13.77 109 GLY C CA 1
ATOM 8795 C C . GLY C 1 109 ? 22.386 -97.811 23.549 1.00 12.70 109 GLY C C 1
ATOM 8796 O O . GLY C 1 109 ? 23.040 -98.784 23.926 1.00 12.40 109 GLY C O 1
ATOM 8797 N N . ASP C 1 110 ? 22.828 -96.962 22.625 1.00 12.51 110 ASP C N 1
ATOM 8798 C CA . ASP C 1 110 ? 24.149 -97.134 22.032 1.00 12.24 110 ASP C CA 1
ATOM 8799 C C . ASP C 1 110 ? 25.203 -96.939 23.116 1.00 11.83 110 ASP C C 1
ATOM 8800 O O . ASP C 1 110 ? 24.979 -96.238 24.099 1.00 12.34 110 ASP C O 1
ATOM 8805 N N . ILE C 1 111 ? 26.356 -97.563 22.9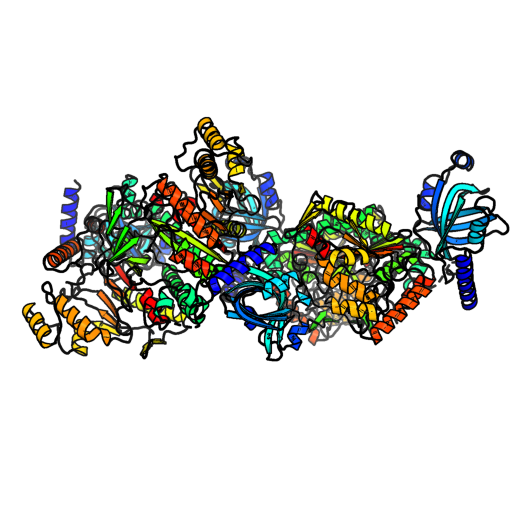28 1.00 11.77 111 ILE C N 1
ATOM 8806 C CA . ILE C 1 111 ? 27.438 -97.465 23.893 1.00 12.29 111 ILE C CA 1
ATOM 8807 C C . ILE C 1 111 ? 28.578 -96.677 23.272 1.00 12.24 111 ILE C C 1
ATOM 8808 O O . ILE C 1 111 ? 28.966 -96.928 22.130 1.00 12.31 111 ILE C O 1
ATOM 8813 N N . VAL C 1 112 ? 29.099 -95.711 24.021 1.00 11.70 112 VAL C N 1
ATOM 8814 C CA . VAL C 1 112 ? 30.177 -94.870 23.518 1.00 11.87 112 VAL C CA 1
ATOM 8815 C C . VAL C 1 112 ? 31.269 -94.607 24.546 1.00 11.61 112 VAL C C 1
ATOM 8816 O O . VAL C 1 112 ? 31.081 -94.796 25.748 1.00 11.37 112 VAL C O 1
ATOM 8820 N N . GLY C 1 113 ? 32.418 -94.160 24.056 1.00 11.01 113 GLY C N 1
ATOM 8821 C CA . GLY C 1 113 ? 33.523 -93.846 24.938 1.00 12.18 113 GLY C CA 1
ATOM 8822 C C . GLY C 1 113 ? 33.902 -92.401 24.684 1.00 12.90 113 GLY C C 1
ATOM 8823 O O . GLY C 1 113 ? 33.870 -91.948 23.541 1.00 15.00 113 GLY C O 1
ATOM 8824 N N . VAL C 1 114 ? 34.253 -91.669 25.730 1.00 12.41 114 VAL C N 1
ATOM 8825 C CA . VAL C 1 114 ? 34.634 -90.278 25.540 1.00 14.44 114 VAL C CA 1
ATOM 8826 C C . VAL C 1 114 ? 35.829 -89.865 26.374 1.00 14.39 114 VAL C C 1
ATOM 8827 O O . VAL C 1 114 ? 36.136 -90.466 27.401 1.00 13.98 114 VAL C O 1
ATOM 8831 N N . ARG C 1 115 ? 36.508 -88.830 25.895 1.00 15.92 115 ARG C N 1
ATOM 8832 C CA . ARG C 1 115 ? 37.642 -88.246 26.579 1.00 16.59 115 ARG C CA 1
ATOM 8833 C C . ARG C 1 115 ? 37.280 -86.770 26.623 1.00 14.61 115 ARG C C 1
ATOM 8834 O O . ARG C 1 115 ? 36.698 -86.240 25.676 1.00 14.47 115 ARG C O 1
ATOM 8842 N N . GLY C 1 116 ? 37.601 -86.116 27.727 1.00 15.39 116 GLY C N 1
ATOM 8843 C CA . GLY C 1 116 ? 37.282 -84.709 27.848 1.00 15.09 116 GLY C CA 1
ATOM 8844 C C . GLY C 1 116 ? 37.675 -84.143 29.191 1.00 16.60 116 GLY C C 1
ATOM 8845 O O . GLY C 1 116 ? 38.307 -84.819 30.006 1.00 17.94 116 GLY C O 1
ATOM 8846 N N . THR C 1 117 ? 37.286 -82.894 29.429 1.00 17.48 117 THR C N 1
ATOM 8847 C CA . THR C 1 117 ? 37.613 -82.220 30.671 1.00 18.15 117 THR C CA 1
ATOM 8848 C C . THR C 1 117 ? 36.387 -82.016 31.547 1.00 16.76 117 THR C C 1
ATOM 8849 O O . THR C 1 117 ? 35.279 -81.790 31.056 1.00 17.97 117 THR C O 1
ATOM 8853 N N . MET C 1 118 ? 36.601 -82.096 32.852 1.00 15.87 118 MET C N 1
ATOM 8854 C CA . MET C 1 118 ? 35.523 -81.937 33.816 1.00 15.50 118 MET C CA 1
ATOM 8855 C C . MET C 1 118 ? 35.071 -80.487 33.916 1.00 16.53 118 MET C C 1
ATOM 8856 O O . MET C 1 118 ? 35.897 -79.574 33.933 1.00 15.34 118 MET C O 1
ATOM 8861 N N . PHE C 1 119 ? 33.758 -80.282 33.977 1.00 15.03 119 PHE C N 1
ATOM 8862 C CA . PHE C 1 119 ? 33.200 -78.939 34.114 1.00 15.61 119 PHE C CA 1
ATOM 8863 C C . PHE C 1 119 ? 31.818 -79.037 34.748 1.00 16.70 119 PHE C C 1
ATOM 8864 O O . PHE C 1 119 ? 31.275 -80.131 34.906 1.00 16.44 119 PHE C O 1
ATOM 8872 N N . LYS C 1 120 ? 31.269 -77.898 35.149 1.00 15.49 120 LYS C N 1
ATOM 8873 C CA . LYS C 1 120 ? 29.939 -77.875 35.734 1.00 16.49 120 LYS C CA 1
ATOM 8874 C C . LYS C 1 120 ? 29.080 -76.913 34.942 1.00 15.49 120 LYS C C 1
ATOM 8875 O O . LYS C 1 120 ? 29.523 -75.822 34.588 1.00 16.66 120 LYS C O 1
ATOM 8881 N N . THR C 1 121 ? 27.853 -77.330 34.656 1.00 14.84 121 THR C N 1
ATOM 8882 C CA . THR C 1 121 ? 26.913 -76.510 33.910 1.00 15.61 121 THR C CA 1
ATOM 8883 C C . THR C 1 121 ? 26.350 -75.444 34.848 1.00 17.24 121 THR C C 1
ATOM 8884 O O . THR C 1 121 ? 26.648 -75.444 36.039 1.00 17.23 121 THR C O 1
ATOM 8888 N N . LYS C 1 122 ? 25.542 -74.539 34.306 1.00 18.13 122 LYS C N 1
ATOM 8889 C CA . LYS C 1 122 ? 24.945 -73.470 35.097 1.00 20.49 122 LYS C CA 1
ATOM 8890 C C . LYS C 1 122 ? 24.107 -74.001 36.258 1.00 19.95 122 LYS C C 1
ATOM 8891 O O . LYS C 1 122 ? 23.945 -73.319 37.271 1.00 20.10 122 LYS C O 1
ATOM 8897 N N . VAL C 1 123 ? 23.579 -75.214 36.119 1.00 19.10 123 VAL C N 1
ATOM 8898 C CA . VAL C 1 123 ? 22.783 -75.808 37.188 1.00 20.10 123 VAL C CA 1
ATOM 8899 C C . VAL C 1 123 ? 23.680 -76.575 38.156 1.00 20.14 123 VAL C C 1
ATOM 8900 O O . VAL C 1 123 ? 23.201 -77.269 39.053 1.00 20.82 123 VAL C O 1
ATOM 8904 N N . GLY C 1 124 ? 24.990 -76.441 37.955 1.00 19.05 124 GLY C N 1
ATOM 8905 C CA . GLY C 1 124 ? 25.964 -77.084 38.820 1.00 17.99 124 GLY C CA 1
ATOM 8906 C C . GLY C 1 124 ? 26.162 -78.578 38.635 1.00 16.33 124 GLY C C 1
ATOM 8907 O O . GLY C 1 124 ? 26.700 -79.239 39.519 1.00 16.01 124 GLY C O 1
ATOM 8908 N N . GLU C 1 125 ? 25.746 -79.114 37.495 1.00 15.29 125 GLU C N 1
ATOM 8909 C CA . GLU C 1 125 ? 25.892 -80.544 37.254 1.00 14.80 125 GLU C CA 1
ATOM 8910 C C . GLU C 1 125 ? 27.279 -80.893 36.735 1.00 14.58 125 GLU C C 1
ATOM 8911 O O . GLU C 1 125 ? 27.710 -80.383 35.700 1.00 14.72 125 GLU C O 1
ATOM 8917 N N . LEU C 1 126 ? 27.977 -81.763 37.462 1.00 14.91 126 LEU C N 1
ATOM 8918 C CA . LEU C 1 126 ? 29.320 -82.181 37.068 1.00 14.38 126 LEU C CA 1
ATOM 8919 C C . LEU C 1 126 ? 29.182 -82.896 35.733 1.00 14.89 126 LEU C C 1
ATOM 8920 O O . LEU C 1 126 ? 28.394 -83.837 35.604 1.00 12.19 126 LEU C O 1
ATOM 8925 N N . SER C 1 127 ? 29.944 -82.441 34.741 1.00 14.52 127 SER C N 1
ATOM 8926 C CA . SER C 1 127 ? 29.869 -83.008 33.400 1.00 13.24 127 SER C CA 1
ATOM 8927 C C . SER C 1 127 ? 31.234 -83.090 32.717 1.00 13.67 127 SER C C 1
ATOM 8928 O O . SER C 1 127 ? 32.242 -82.605 33.239 1.00 14.17 127 SER C O 1
ATOM 8931 N N . ILE C 1 128 ? 31.249 -83.697 31.536 1.00 14.66 128 ILE C N 1
ATOM 8932 C CA . ILE C 1 128 ? 32.474 -83.855 30.766 1.00 14.61 128 ILE C CA 1
ATOM 8933 C C . ILE C 1 128 ? 32.376 -83.098 29.449 1.00 15.24 128 ILE C C 1
ATOM 8934 O O . ILE C 1 128 ? 31.485 -83.362 28.642 1.00 15.45 128 ILE C O 1
ATOM 8939 N N . LYS C 1 129 ? 33.281 -82.143 29.249 1.00 16.87 129 LYS C N 1
ATOM 8940 C CA . LYS C 1 129 ? 33.322 -81.370 28.015 1.00 16.23 129 LYS C CA 1
ATOM 8941 C C . LYS C 1 129 ? 34.140 -82.250 27.076 1.00 16.22 129 LYS C C 1
ATOM 8942 O O . LYS C 1 129 ? 35.365 -82.324 27.182 1.00 15.77 129 LYS C O 1
ATOM 8948 N N . VAL C 1 130 ? 33.445 -82.929 26.174 1.00 15.84 130 VAL C N 1
ATOM 8949 C CA . VAL C 1 130 ? 34.064 -83.861 25.242 1.00 15.55 130 VAL C CA 1
ATOM 8950 C C . VAL C 1 130 ? 34.998 -83.275 24.191 1.00 17.02 130 VAL C C 1
ATOM 8951 O O . VAL C 1 130 ? 34.668 -82.296 23.522 1.00 17.54 130 VAL C O 1
ATOM 8955 N N . SER C 1 131 ? 36.170 -83.890 24.054 1.00 16.77 131 SER C N 1
ATOM 8956 C CA . SER C 1 131 ? 37.146 -83.471 23.053 1.00 17.66 131 SER C CA 1
ATOM 8957 C C . SER C 1 131 ? 37.302 -84.613 22.049 1.00 18.15 131 SER C C 1
ATOM 8958 O O . SER C 1 131 ? 37.759 -84.418 20.923 1.00 17.30 131 SER C O 1
ATOM 8961 N N . SER C 1 132 ? 36.904 -85.808 22.475 1.00 18.98 132 SER C N 1
ATOM 8962 C CA . SER C 1 132 ? 36.972 -86.997 21.636 1.00 18.42 132 SER C CA 1
ATOM 8963 C C . SER C 1 132 ? 35.749 -87.878 21.894 1.00 18.18 132 SER C C 1
ATOM 8964 O O . SER C 1 132 ? 35.510 -88.301 23.028 1.00 15.68 132 SER C O 1
ATOM 8967 N N . TYR C 1 133 ? 34.979 -88.139 20.838 1.00 16.43 133 TYR C N 1
ATOM 8968 C CA . TYR C 1 133 ? 33.775 -88.974 20.923 1.00 17.17 133 TYR C CA 1
ATOM 8969 C C . TYR C 1 133 ? 34.017 -90.269 20.141 1.00 16.95 133 TYR C C 1
ATOM 8970 O O . TYR C 1 133 ? 34.234 -90.234 18.928 1.00 17.54 133 TYR C O 1
ATOM 8979 N N . GLU C 1 134 ? 33.971 -91.404 20.833 1.00 15.87 134 GLU C N 1
ATOM 8980 C CA . GLU C 1 134 ? 34.209 -92.700 20.204 1.00 17.25 134 GLU C CA 1
ATOM 8981 C C . GLU C 1 134 ? 32.972 -93.600 20.255 1.00 16.63 134 GLU C C 1
ATOM 8982 O O . GLU C 1 134 ? 32.473 -93.922 21.335 1.00 16.49 134 GLU C O 1
ATOM 8988 N N . PHE C 1 135 ? 32.477 -94.008 19.090 1.00 15.81 135 PHE C N 1
ATOM 8989 C CA . PHE C 1 135 ? 31.311 -94.882 19.042 1.00 16.43 135 PHE C CA 1
ATOM 8990 C C . PHE C 1 135 ? 31.810 -96.305 19.304 1.00 16.60 135 PHE C C 1
ATOM 8991 O O . PHE C 1 135 ? 32.748 -96.766 18.650 1.00 17.25 135 PHE C O 1
ATOM 8999 N N . LEU C 1 136 ? 31.185 -97.001 20.251 1.00 15.20 136 LEU C N 1
ATOM 9000 C CA . LEU C 1 136 ? 31.623 -98.353 20.594 1.00 14.39 136 LEU C CA 1
ATOM 9001 C C . LEU C 1 136 ? 30.679 -99.498 20.244 1.00 14.22 136 LEU C C 1
ATOM 9002 O O . LEU C 1 136 ? 31.134 -100.579 19.878 1.00 15.25 136 LEU C O 1
ATOM 9007 N N . THR C 1 137 ? 29.375 -99.285 20.366 1.00 13.83 137 THR C N 1
ATOM 9008 C CA . THR C 1 137 ? 28.434 -100.345 20.032 1.00 13.67 137 THR C CA 1
ATOM 9009 C C . THR C 1 137 ? 27.023 -99.866 19.750 1.00 13.57 137 THR C C 1
ATOM 9010 O O . THR C 1 137 ? 26.437 -99.108 20.525 1.00 13.42 137 THR C O 1
ATOM 9014 N N . LYS C 1 138 ? 26.486 -100.333 18.628 1.00 13.10 138 LYS C N 1
ATOM 9015 C CA . LYS C 1 138 ? 25.138 -99.987 18.215 1.00 14.05 138 LYS C CA 1
ATOM 9016 C C . LYS C 1 138 ? 24.114 -100.928 18.833 1.00 14.50 138 LYS C C 1
ATOM 9017 O O . LYS C 1 138 ? 24.222 -102.154 18.705 1.00 15.17 138 LYS C O 1
ATOM 9023 N N . ALA C 1 139 ? 23.124 -100.355 19.506 1.00 14.34 139 ALA C N 1
ATOM 9024 C CA . ALA C 1 139 ? 22.052 -101.144 20.104 1.00 14.32 139 ALA C CA 1
ATOM 9025 C C . ALA C 1 139 ? 20.961 -101.258 19.038 1.00 15.64 139 ALA C C 1
ATOM 9026 O O . ALA C 1 139 ? 20.390 -100.250 18.623 1.00 16.24 139 ALA C O 1
ATOM 9028 N N . LEU C 1 140 ? 20.681 -102.474 18.585 1.00 15.33 140 LEU C N 1
ATOM 9029 C CA . LEU C 1 140 ? 19.662 -102.673 17.562 1.00 15.50 140 LEU C CA 1
ATOM 9030 C C . LEU C 1 140 ? 18.238 -102.587 18.103 1.00 17.57 140 LEU C C 1
ATOM 9031 O O . LEU C 1 140 ? 17.286 -102.406 17.344 1.00 17.31 140 LEU C O 1
ATOM 9036 N N . ARG C 1 141 ? 18.096 -102.716 19.416 1.00 17.40 141 ARG C N 1
ATOM 9037 C CA . ARG C 1 141 ? 16.792 -102.620 20.063 1.00 19.24 141 ARG C CA 1
ATOM 9038 C C . ARG C 1 141 ? 16.835 -101.476 21.059 1.00 21.17 141 ARG C C 1
ATOM 9039 O O . ARG C 1 141 ? 17.859 -101.242 21.699 1.00 20.65 141 ARG C O 1
ATOM 9047 N N . PRO C 1 142 ? 15.722 -100.738 21.198 1.00 22.63 142 PRO C N 1
ATOM 9048 C CA . PRO C 1 142 ? 15.657 -99.614 22.132 1.00 24.76 142 PRO C CA 1
ATOM 9049 C C . PRO C 1 142 ? 15.461 -100.097 23.561 1.00 27.29 142 PRO C C 1
ATOM 9050 O O . PRO C 1 142 ? 14.995 -101.214 23.790 1.00 27.33 142 PRO C O 1
ATOM 9054 N N . LEU C 1 143 ? 15.826 -99.256 24.521 1.00 30.43 143 LEU C N 1
ATOM 9055 C CA . LEU C 1 143 ? 15.658 -99.609 25.920 1.00 32.83 143 LEU C CA 1
ATOM 9056 C C . LEU C 1 143 ? 14.158 -99.751 26.152 1.00 34.36 143 LEU C C 1
ATOM 9057 O O . LEU C 1 143 ? 13.370 -98.930 25.681 1.00 33.66 143 LEU C O 1
ATOM 9062 N N . PRO C 1 144 ? 13.745 -100.801 26.874 1.00 35.67 144 PRO C N 1
ATOM 9063 C CA . PRO C 1 144 ? 12.333 -101.065 27.172 1.00 36.54 144 PRO C CA 1
ATOM 9064 C C . PRO C 1 144 ? 11.611 -99.861 27.764 1.00 37.12 144 PRO C C 1
ATOM 9065 O O . PRO C 1 144 ? 12.240 -98.921 28.246 1.00 35.82 144 PRO C O 1
ATOM 9069 N N . GLU C 1 145 ? 10.282 -99.907 27.728 1.00 39.54 145 GLU C N 1
ATOM 9070 C CA . GLU C 1 145 ? 9.449 -98.837 28.269 1.00 40.58 145 GLU C CA 1
ATOM 9071 C C . GLU C 1 145 ? 9.750 -98.656 29.756 1.00 40.98 145 GLU C C 1
ATOM 9072 O O . GLU C 1 145 ? 9.351 -99.481 30.582 1.00 40.56 145 GLU C O 1
ATOM 9078 N N . LYS C 1 146 ? 10.451 -97.578 30.095 1.00 41.23 146 LYS C N 1
ATOM 9079 C CA . LYS C 1 146 ? 10.791 -97.304 31.487 1.00 41.82 146 LYS C CA 1
ATOM 9080 C C . LYS C 1 146 ? 9.790 -96.330 32.100 1.00 42.29 146 LYS C C 1
ATOM 9081 O O . LYS C 1 146 ? 10.076 -95.140 32.242 1.00 42.95 146 LYS C O 1
ATOM 9087 N N . ASP C 1 152 ? 7.153 -104.540 33.786 1.00 45.06 152 ASP C N 1
ATOM 9088 C CA . ASP C 1 152 ? 6.543 -105.692 34.441 1.00 45.07 152 ASP C CA 1
ATOM 9089 C C . ASP C 1 152 ? 7.569 -106.422 35.305 1.00 44.77 152 ASP C C 1
ATOM 9090 O O . ASP C 1 152 ? 8.769 -106.414 35.013 1.00 45.57 152 ASP C O 1
ATOM 9095 N N . ILE C 1 153 ? 7.086 -107.063 36.363 1.00 43.89 153 ILE C N 1
ATOM 9096 C CA . ILE C 1 153 ? 7.944 -107.790 37.289 1.00 42.79 153 ILE C CA 1
ATOM 9097 C C . ILE C 1 153 ? 8.617 -109.012 36.671 1.00 41.18 153 ILE C C 1
ATOM 9098 O O . ILE C 1 153 ? 9.784 -109.294 36.953 1.00 41.99 153 ILE C O 1
ATOM 9103 N N . GLU C 1 154 ? 7.888 -109.732 35.825 1.00 39.51 154 GLU C N 1
ATOM 9104 C CA . GLU C 1 154 ? 8.426 -110.932 35.199 1.00 36.77 154 GLU C CA 1
ATOM 9105 C C . GLU C 1 154 ? 9.586 -110.645 34.245 1.00 35.18 154 GLU C C 1
ATOM 9106 O O . GLU C 1 154 ? 10.530 -111.430 34.164 1.00 33.89 154 GLU C O 1
ATOM 9112 N N . GLN C 1 155 ? 9.524 -109.529 33.523 1.00 32.27 155 GLN C N 1
ATOM 9113 C CA . GLN C 1 155 ? 10.597 -109.190 32.591 1.00 30.39 155 GLN C CA 1
ATOM 9114 C C . GLN C 1 155 ? 11.913 -109.016 33.336 1.00 28.10 155 GLN C C 1
ATOM 9115 O O . GLN C 1 155 ? 12.981 -109.317 32.805 1.00 27.50 155 GLN C O 1
ATOM 9121 N N . ARG C 1 156 ? 11.827 -108.524 34.566 1.00 26.68 156 ARG C N 1
ATOM 9122 C CA . ARG C 1 156 ? 13.010 -108.317 35.395 1.00 26.59 156 ARG C CA 1
ATOM 9123 C C . ARG C 1 156 ? 13.737 -109.640 35.636 1.00 24.61 156 ARG C C 1
ATOM 9124 O O . ARG C 1 156 ? 14.968 -109.684 35.717 1.00 22.99 156 ARG C O 1
ATOM 9132 N N . TYR C 1 157 ? 12.972 -110.719 35.748 1.00 21.99 157 TYR C N 1
ATOM 9133 C CA . TYR C 1 157 ? 13.560 -112.031 35.988 1.00 22.27 157 TYR C CA 1
ATOM 9134 C C . TYR C 1 157 ? 13.864 -112.765 34.682 1.00 21.42 157 TYR C C 1
ATOM 9135 O O . TYR C 1 157 ? 14.855 -113.486 34.585 1.00 20.99 157 TYR C O 1
ATOM 9144 N N . ARG C 1 158 ? 13.013 -112.563 33.680 1.00 23.14 158 ARG C N 1
ATOM 9145 C CA . ARG C 1 158 ? 13.166 -113.208 32.377 1.00 24.97 158 ARG C CA 1
ATOM 9146 C C . ARG C 1 158 ? 14.341 -112.625 31.591 1.00 24.90 158 ARG C C 1
ATOM 9147 O O . ARG C 1 158 ? 15.052 -113.353 30.888 1.00 26.33 158 ARG C O 1
ATOM 9155 N N . GLN C 1 159 ? 14.521 -111.310 31.698 1.00 21.49 159 GLN C N 1
ATOM 9156 C CA . GLN C 1 159 ? 15.603 -110.601 31.017 1.00 18.92 159 GLN C CA 1
ATOM 9157 C C . GLN C 1 159 ? 16.333 -109.754 32.050 1.00 18.48 159 GLN C C 1
ATOM 9158 O O . GLN C 1 159 ? 16.219 -108.522 32.067 1.00 17.08 159 GLN C O 1
ATOM 9164 N N . ARG C 1 160 ? 17.079 -110.428 32.916 1.00 16.17 160 ARG C N 1
ATOM 9165 C CA . ARG C 1 160 ? 17.819 -109.753 33.974 1.00 15.13 160 ARG C CA 1
ATOM 9166 C C . ARG C 1 160 ? 18.674 -108.590 33.493 1.00 14.88 160 ARG C C 1
ATOM 9167 O O . ARG C 1 160 ? 18.794 -107.585 34.192 1.00 15.40 160 ARG C O 1
ATOM 9175 N N . TYR C 1 161 ? 19.275 -108.717 32.312 1.00 13.60 161 TYR C N 1
ATOM 9176 C CA . TYR C 1 161 ? 20.125 -107.644 31.816 1.00 14.38 161 TYR C CA 1
ATOM 9177 C C . TYR C 1 161 ? 19.395 -106.308 31.706 1.00 14.52 161 TYR C C 1
ATOM 9178 O O . TYR C 1 161 ? 19.982 -105.257 31.953 1.00 16.54 161 TYR C O 1
ATOM 9187 N N . LEU C 1 162 ? 18.116 -106.343 31.347 1.00 15.10 162 LEU C N 1
ATOM 9188 C CA . LEU C 1 162 ? 17.339 -105.109 31.239 1.00 15.50 162 LEU C CA 1
ATOM 9189 C C . LEU C 1 162 ? 17.129 -104.519 32.637 1.00 16.99 162 LEU C C 1
ATOM 9190 O O . LEU C 1 162 ? 17.149 -103.301 32.824 1.00 17.53 162 LEU C O 1
ATOM 9195 N N . ASP C 1 163 ? 16.928 -105.398 33.615 1.00 16.22 163 ASP C N 1
ATOM 9196 C CA . ASP C 1 163 ? 16.730 -104.997 35.005 1.00 18.09 163 ASP C CA 1
ATOM 9197 C C . ASP C 1 163 ? 17.996 -104.293 35.490 1.00 18.25 163 ASP C C 1
ATOM 9198 O O . ASP C 1 163 ? 17.937 -103.201 36.062 1.00 19.27 163 ASP C O 1
ATOM 9203 N N . LEU C 1 164 ? 19.139 -104.921 35.236 1.00 16.60 164 LEU C N 1
ATOM 9204 C CA . LEU C 1 164 ? 20.431 -104.379 35.637 1.00 18.12 164 LEU C CA 1
ATOM 9205 C C . LEU C 1 164 ? 20.725 -103.009 35.024 1.00 19.05 164 LEU C C 1
ATOM 9206 O O . LEU C 1 164 ? 21.380 -102.171 35.652 1.00 20.55 164 LEU C O 1
ATOM 9211 N N . ILE C 1 165 ? 20.241 -102.782 33.807 1.00 19.26 165 ILE C N 1
ATOM 9212 C CA . ILE C 1 165 ? 20.459 -101.512 33.114 1.00 21.52 165 ILE C CA 1
ATOM 9213 C C . ILE C 1 165 ? 19.497 -100.415 33.562 1.00 24.35 165 ILE C C 1
ATOM 9214 O O . ILE C 1 165 ? 19.911 -99.303 33.897 1.00 24.13 165 ILE C O 1
ATOM 9219 N N . MET C 1 166 ? 18.209 -100.736 33.560 1.00 25.12 166 MET C N 1
ATOM 9220 C CA . MET C 1 166 ? 17.177 -99.769 33.911 1.00 27.51 166 MET C CA 1
ATOM 9221 C C . MET C 1 166 ? 16.970 -99.521 35.398 1.00 27.68 166 MET C C 1
ATOM 9222 O O . MET C 1 166 ? 16.565 -98.429 35.789 1.00 28.30 166 MET C O 1
ATOM 9227 N N . ASN C 1 167 ? 17.239 -100.527 36.223 1.00 28.72 167 ASN C N 1
ATOM 9228 C CA . ASN C 1 167 ? 17.080 -100.391 37.666 1.00 31.00 167 ASN C CA 1
ATOM 9229 C C . ASN C 1 167 ? 18.445 -100.516 38.336 1.00 32.83 167 ASN C C 1
ATOM 9230 O O . ASN C 1 167 ? 18.752 -101.535 38.955 1.00 31.40 167 ASN C O 1
ATOM 9235 N N . PRO C 1 168 ? 19.277 -99.466 38.231 1.00 35.29 168 PRO C N 1
ATOM 9236 C CA . PRO C 1 168 ? 20.625 -99.437 38.816 1.00 36.53 168 PRO C CA 1
ATOM 9237 C C . PRO C 1 168 ? 20.703 -99.984 40.238 1.00 36.19 168 PRO C C 1
ATOM 9238 O O . PRO C 1 168 ? 21.752 -100.458 40.672 1.00 36.98 168 PRO C O 1
ATOM 9242 N N . GLU C 1 169 ? 19.588 -99.918 40.955 1.00 36.42 169 GLU C N 1
ATOM 9243 C CA . GLU C 1 169 ? 19.524 -100.410 42.325 1.00 35.59 169 GLU C CA 1
ATOM 9244 C C . GLU C 1 169 ? 19.792 -101.915 42.376 1.00 34.58 169 GLU C C 1
ATOM 9245 O O . GLU C 1 169 ? 20.551 -102.395 43.221 1.00 34.78 169 GLU C O 1
ATOM 9251 N N . SER C 1 170 ? 19.166 -102.646 41.457 1.00 31.28 170 SER C N 1
ATOM 9252 C CA . SER C 1 170 ? 19.265 -104.102 41.376 1.00 28.27 170 SER C CA 1
ATOM 9253 C C . SER C 1 170 ? 20.656 -104.724 41.447 1.00 24.55 170 SER C C 1
ATOM 9254 O O . SER C 1 170 ? 20.833 -105.769 42.072 1.00 23.73 170 SER C O 1
ATOM 9257 N N . LYS C 1 171 ? 21.638 -104.101 40.806 1.00 22.77 171 LYS C N 1
ATOM 9258 C CA . LYS C 1 171 ? 22.991 -104.645 40.807 1.00 20.06 171 LYS C CA 1
ATOM 9259 C C . LYS C 1 171 ? 23.545 -104.748 42.223 1.00 19.03 171 LYS C C 1
ATOM 9260 O O . LYS C 1 171 ? 24.320 -105.650 42.533 1.00 16.80 171 LYS C O 1
ATOM 9266 N N . LYS C 1 172 ? 23.145 -103.819 43.084 1.00 17.56 172 LYS C N 1
ATOM 9267 C CA . LYS C 1 172 ? 23.638 -103.808 44.454 1.00 17.06 172 LYS C CA 1
ATOM 9268 C C . LYS C 1 172 ? 23.391 -105.112 45.206 1.00 15.40 172 LYS C C 1
ATOM 9269 O O . LYS C 1 172 ? 24.244 -105.561 45.967 1.00 12.49 172 LYS C O 1
ATOM 9275 N N . THR C 1 173 ? 22.235 -105.727 44.987 1.00 14.16 173 THR C N 1
ATOM 9276 C CA . THR C 1 173 ? 21.915 -106.980 45.666 1.00 14.13 173 THR C CA 1
ATOM 9277 C C . THR C 1 173 ? 22.912 -108.074 45.293 1.00 13.84 173 THR C C 1
ATOM 9278 O O . THR C 1 173 ? 23.331 -108.861 46.141 1.00 12.33 173 THR C O 1
ATOM 9282 N N . PHE C 1 174 ? 23.297 -108.112 44.022 1.00 12.36 174 PHE C N 1
ATOM 9283 C CA . PHE C 1 174 ? 24.238 -109.117 43.538 1.00 12.26 174 PHE C CA 1
ATOM 9284 C C . PHE C 1 174 ? 25.673 -108.820 43.953 1.00 12.43 174 PHE C C 1
ATOM 9285 O O . PHE C 1 174 ? 26.479 -109.736 44.150 1.00 11.55 174 PHE C O 1
ATOM 9293 N N . ILE C 1 175 ? 26.001 -107.543 44.102 1.00 12.99 175 ILE C N 1
ATOM 9294 C CA . ILE C 1 175 ? 27.341 -107.192 44.548 1.00 12.60 175 ILE C CA 1
ATOM 9295 C C . ILE C 1 175 ? 27.420 -107.619 46.012 1.00 12.64 175 ILE C C 1
ATOM 9296 O O . ILE C 1 175 ? 28.415 -108.185 46.457 1.00 13.65 175 ILE C O 1
ATOM 9301 N N . THR C 1 176 ? 26.353 -107.364 46.759 1.00 11.34 176 THR C N 1
ATOM 9302 C CA . THR C 1 176 ? 26.316 -107.745 48.164 1.00 11.54 176 THR C CA 1
ATOM 9303 C C . THR C 1 176 ? 26.368 -109.264 48.291 1.00 11.98 176 THR C C 1
ATOM 9304 O O . THR C 1 176 ? 27.012 -109.798 49.191 1.00 12.00 176 THR C O 1
ATOM 9308 N N . ARG C 1 177 ? 25.697 -109.964 47.383 1.00 10.73 177 ARG C N 1
ATOM 9309 C CA . ARG C 1 177 ? 25.720 -111.423 47.417 1.00 11.16 177 ARG C CA 1
ATOM 9310 C C . ARG C 1 177 ? 27.158 -111.931 47.310 1.00 10.91 177 ARG C C 1
ATOM 9311 O O . ARG C 1 177 ? 27.551 -112.860 48.016 1.00 11.05 177 ARG C O 1
ATOM 9319 N N . SER C 1 178 ? 27.945 -111.326 46.426 1.00 12.44 178 SER C N 1
ATOM 9320 C CA . SER C 1 178 ? 29.331 -111.752 46.265 1.00 12.33 178 SER C CA 1
ATOM 9321 C C . SER C 1 178 ? 30.124 -111.488 47.547 1.00 11.90 178 SER C C 1
ATOM 9322 O O . SER C 1 178 ? 30.970 -112.293 47.932 1.00 10.98 178 SER C O 1
ATOM 9325 N N . LEU C 1 179 ? 29.854 -110.362 48.202 1.00 12.09 179 LEU C N 1
ATOM 9326 C CA . LEU C 1 179 ? 30.557 -110.027 49.436 1.00 11.31 179 LEU C CA 1
ATOM 9327 C C . LEU C 1 179 ? 30.201 -111.008 50.547 1.00 11.21 179 LEU C C 1
ATOM 9328 O O . LEU C 1 179 ? 31.041 -111.342 51.381 1.00 9.91 179 LEU C O 1
ATOM 9333 N N . ILE C 1 180 ? 28.952 -111.464 50.553 1.00 9.47 180 ILE C N 1
ATOM 9334 C CA . ILE C 1 180 ? 28.486 -112.411 51.563 1.00 8.47 180 ILE C CA 1
ATOM 9335 C C . ILE C 1 180 ? 29.216 -113.743 51.440 1.00 9.27 180 ILE C C 1
ATOM 9336 O O . ILE C 1 180 ? 29.656 -114.314 52.438 1.00 10.05 180 ILE C O 1
ATOM 9341 N N . ILE C 1 181 ? 29.346 -114.231 50.213 1.00 8.53 181 ILE C N 1
ATOM 9342 C CA . ILE C 1 181 ? 30.014 -115.505 49.979 1.00 7.69 181 ILE C CA 1
ATOM 9343 C C . ILE C 1 181 ? 31.517 -115.387 50.236 1.00 9.43 181 ILE C C 1
ATOM 9344 O O . ILE C 1 181 ? 32.139 -116.299 50.786 1.00 8.81 181 ILE C O 1
ATOM 9349 N N . GLN C 1 182 ? 32.102 -114.257 49.852 1.00 9.44 182 GLN C N 1
ATOM 9350 C CA . GLN C 1 182 ? 33.523 -114.044 50.076 1.00 10.81 182 GLN C CA 1
ATOM 9351 C C . GLN C 1 182 ? 33.818 -113.973 51.571 1.00 10.99 182 GLN C C 1
ATOM 9352 O O . GLN C 1 182 ? 34.851 -114.464 52.033 1.00 11.01 182 GLN C O 1
ATOM 9358 N N . SER C 1 183 ? 32.907 -113.364 52.326 1.00 11.07 183 SER C N 1
ATOM 9359 C CA . SER C 1 183 ? 33.074 -113.255 53.772 1.00 11.31 183 SER C CA 1
ATOM 9360 C C . SER C 1 183 ? 32.984 -114.650 54.389 1.00 11.17 183 SER C C 1
ATOM 9361 O O . SER C 1 183 ? 33.716 -114.988 55.322 1.00 9.63 183 SER C O 1
ATOM 9364 N N . MET C 1 184 ? 32.079 -115.459 53.850 1.00 9.51 184 MET C N 1
ATOM 9365 C CA . MET C 1 184 ? 31.884 -116.821 54.321 1.00 10.31 184 MET C CA 1
ATOM 9366 C C . MET C 1 184 ? 33.151 -117.645 54.109 1.00 10.81 184 MET C C 1
ATOM 9367 O O . MET C 1 184 ? 33.605 -118.337 55.013 1.00 10.52 184 MET C O 1
ATOM 9372 N N . ARG C 1 185 ? 33.728 -117.574 52.918 1.00 10.68 185 ARG C N 1
ATOM 9373 C CA . ARG C 1 185 ? 34.939 -118.340 52.671 1.00 11.93 185 ARG C CA 1
ATOM 9374 C C . ARG C 1 185 ? 36.088 -117.835 53.529 1.00 12.06 185 ARG C C 1
ATOM 9375 O O . ARG C 1 185 ? 36.912 -118.615 53.995 1.00 12.45 185 ARG C O 1
ATOM 9383 N N . ARG C 1 186 ? 36.137 -116.525 53.741 1.00 12.55 186 ARG C N 1
ATOM 9384 C CA . ARG C 1 186 ? 37.196 -115.927 54.546 1.00 14.83 186 ARG C CA 1
ATOM 9385 C C . ARG C 1 186 ? 37.194 -116.509 55.962 1.00 14.33 186 ARG C C 1
ATOM 9386 O O . ARG C 1 186 ? 38.238 -116.905 56.484 1.00 13.68 186 ARG C O 1
ATOM 9394 N N . TYR C 1 187 ? 36.018 -116.568 56.575 1.00 11.60 187 TYR C N 1
ATOM 9395 C CA . TYR C 1 187 ? 35.886 -117.105 57.922 1.00 12.57 187 TYR C CA 1
ATOM 9396 C C . TYR C 1 187 ? 36.266 -118.585 57.989 1.00 12.21 187 TYR C C 1
ATOM 9397 O O . TYR C 1 187 ? 37.064 -119.000 58.836 1.00 10.76 187 TYR C O 1
ATOM 9406 N N . LEU C 1 188 ? 35.681 -119.383 57.102 1.00 11.13 188 LEU C N 1
ATOM 9407 C CA . LEU C 1 188 ? 35.950 -120.815 57.100 1.00 11.46 188 LEU C CA 1
ATOM 9408 C C . LEU C 1 188 ? 37.418 -121.110 56.808 1.00 10.66 188 LEU C C 1
ATOM 9409 O O . LEU C 1 188 ? 38.033 -121.926 57.485 1.00 12.45 188 LEU C O 1
ATOM 9414 N N . ASP C 1 189 ? 37.983 -120.436 55.812 1.00 11.21 189 ASP C N 1
ATOM 9415 C CA . ASP C 1 189 ? 39.384 -120.647 55.466 1.00 13.38 189 ASP C CA 1
ATOM 9416 C C . ASP C 1 189 ? 40.277 -120.317 56.659 1.00 14.03 189 ASP C C 1
ATOM 9417 O O . ASP C 1 189 ? 41.169 -121.089 57.014 1.00 15.60 189 ASP C O 1
ATOM 9422 N N . SER C 1 190 ? 40.026 -119.172 57.283 1.00 15.07 190 SER C N 1
ATOM 9423 C CA . SER C 1 190 ? 40.832 -118.749 58.423 1.00 15.68 190 SER C CA 1
ATOM 9424 C C . SER C 1 190 ? 40.648 -119.637 59.648 1.00 15.78 190 SER C C 1
ATOM 9425 O O . SER C 1 190 ? 41.466 -119.598 60.569 1.00 17.07 190 SER C O 1
ATOM 9428 N N . HIS C 1 191 ? 39.581 -120.436 59.670 1.00 14.92 191 HIS C N 1
ATOM 9429 C CA . HIS C 1 191 ? 39.350 -121.325 60.800 1.00 14.52 191 HIS C CA 1
ATOM 9430 C C . HIS C 1 191 ? 39.704 -122.777 60.510 1.00 15.11 191 HIS C C 1
ATOM 9431 O O . HIS C 1 191 ? 39.248 -123.687 61.197 1.00 17.39 191 HIS C O 1
ATOM 9438 N N . GLY C 1 192 ? 40.516 -122.977 59.476 1.00 16.01 192 GLY C N 1
ATOM 9439 C CA . GLY C 1 192 ? 40.995 -124.305 59.134 1.00 14.45 192 GLY C CA 1
ATOM 9440 C C . GLY C 1 192 ? 40.169 -125.256 58.296 1.00 14.05 192 GLY C C 1
ATOM 9441 O O . GLY C 1 192 ? 40.561 -126.412 58.142 1.00 13.43 192 GLY C O 1
ATOM 9442 N N . TYR C 1 193 ? 39.041 -124.805 57.759 1.00 12.94 193 TYR C N 1
ATOM 9443 C CA . TYR C 1 193 ? 38.223 -125.687 56.933 1.00 10.57 193 TYR C CA 1
ATOM 9444 C C . TYR C 1 193 ? 38.737 -125.636 55.499 1.00 11.01 193 TYR C C 1
ATOM 9445 O O . TYR C 1 193 ? 38.965 -124.556 54.948 1.00 12.87 193 TYR C O 1
ATOM 9454 N N . LEU C 1 194 ? 38.936 -126.812 54.915 1.00 9.82 194 LEU C N 1
ATOM 9455 C CA . LEU C 1 194 ? 39.437 -126.941 53.549 1.00 10.36 194 LEU C CA 1
ATOM 9456 C C . LEU C 1 194 ? 38.307 -126.881 52.529 1.00 9.97 194 LEU C C 1
ATOM 9457 O O . LEU C 1 194 ? 37.386 -127.692 52.566 1.00 8.09 194 LEU C O 1
ATOM 9462 N N . GLU C 1 195 ? 38.388 -125.924 51.609 1.00 9.77 195 GLU C N 1
ATOM 9463 C CA . GLU C 1 195 ? 37.369 -125.783 50.581 1.00 9.50 195 GLU C CA 1
ATOM 9464 C C . GLU C 1 195 ? 37.598 -126.869 49.540 1.00 10.47 195 GLU C C 1
ATOM 9465 O O . GLU C 1 195 ? 38.685 -126.979 48.976 1.00 11.26 195 GLU C O 1
ATOM 9471 N N . VAL C 1 196 ? 36.571 -127.669 49.284 1.00 9.62 196 VAL C N 1
ATOM 9472 C CA . VAL C 1 196 ? 36.697 -128.760 48.325 1.00 9.98 196 VAL C CA 1
ATOM 9473 C C . VAL C 1 196 ? 35.587 -128.769 47.290 1.00 10.32 196 VAL C C 1
ATOM 9474 O O . VAL C 1 196 ? 34.604 -128.037 47.406 1.00 10.63 196 VAL C O 1
ATOM 9478 N N . GLU C 1 197 ? 35.773 -129.604 46.271 1.00 10.26 197 GLU C N 1
ATOM 9479 C CA . GLU C 1 197 ? 34.803 -129.784 45.201 1.00 10.54 197 GLU C CA 1
ATOM 9480 C C . GLU C 1 197 ? 34.550 -131.281 45.057 1.00 11.51 197 GLU C C 1
ATOM 9481 O O . GLU C 1 197 ? 35.460 -132.043 44.725 1.00 12.85 197 GLU C O 1
ATOM 9487 N N . THR C 1 198 ? 33.319 -131.694 45.332 1.00 10.32 198 THR C N 1
ATOM 9488 C CA . THR C 1 198 ? 32.937 -133.094 45.217 1.00 10.08 198 THR C CA 1
ATOM 9489 C C . THR C 1 198 ? 31.954 -133.224 44.051 1.00 8.94 198 THR C C 1
ATOM 9490 O O . THR C 1 198 ? 31.426 -132.228 43.572 1.00 11.10 198 THR C O 1
ATOM 9494 N N . PRO C 1 199 ? 31.698 -134.454 43.580 1.00 10.74 199 PRO C N 1
ATOM 9495 C CA . PRO C 1 199 ? 30.784 -134.682 42.452 1.00 10.92 199 PRO C CA 1
ATOM 9496 C C . PRO C 1 199 ? 29.391 -134.077 42.532 1.00 10.93 199 PRO C C 1
ATOM 9497 O O . PRO C 1 199 ? 28.751 -134.083 43.579 1.00 9.35 199 PRO C O 1
ATOM 9501 N N . MET C 1 200 ? 28.925 -133.572 41.397 1.00 10.70 200 MET C N 1
ATOM 9502 C CA . MET C 1 200 ? 27.586 -133.015 41.301 1.00 10.96 200 MET C CA 1
ATOM 9503 C C . MET C 1 200 ? 26.714 -134.046 40.588 1.00 10.13 200 MET C C 1
ATOM 9504 O O . MET C 1 200 ? 25.492 -133.924 40.546 1.00 9.61 200 MET C O 1
ATOM 9509 N N . MET C 1 201 ? 27.363 -135.063 40.025 1.00 10.40 201 MET C N 1
ATOM 9510 C CA . MET C 1 201 ? 26.666 -136.151 39.345 1.00 10.84 201 MET C CA 1
ATOM 9511 C C . MET C 1 201 ? 26.932 -137.401 40.187 1.00 11.10 201 MET C C 1
ATOM 9512 O O . MET C 1 201 ? 28.083 -137.814 40.345 1.00 11.75 201 MET C O 1
ATOM 9517 N N . HIS C 1 202 ? 25.863 -137.986 40.722 1.00 11.62 202 HIS C N 1
ATOM 9518 C CA . HIS C 1 202 ? 25.949 -139.151 41.606 1.00 11.64 202 HIS C CA 1
ATOM 9519 C C . HIS C 1 202 ? 25.321 -140.428 41.065 1.00 12.49 202 HIS C C 1
ATOM 9520 O O . HIS C 1 202 ? 24.335 -140.390 40.325 1.00 12.73 202 HIS C O 1
ATOM 9527 N N . ALA C 1 203 ? 25.882 -141.565 41.469 1.00 12.67 203 ALA C N 1
ATOM 9528 C CA . ALA C 1 203 ? 25.341 -142.855 41.067 1.00 14.22 203 ALA C CA 1
ATOM 9529 C C . ALA C 1 203 ? 24.019 -143.018 41.815 1.00 14.48 203 ALA C C 1
ATOM 9530 O O . ALA C 1 203 ? 23.053 -143.575 41.289 1.00 13.57 203 ALA C O 1
ATOM 9532 N N . VAL C 1 204 ? 23.995 -142.518 43.049 1.00 13.97 204 VAL C N 1
ATOM 9533 C CA . VAL C 1 204 ? 22.815 -142.568 43.910 1.00 14.61 204 VAL C CA 1
ATOM 9534 C C . VAL C 1 204 ? 22.632 -141.196 44.555 1.00 15.06 204 VAL C C 1
ATOM 9535 O O . VAL C 1 204 ? 23.519 -140.729 45.273 1.00 14.95 204 VAL C O 1
ATOM 9539 N N . ALA C 1 205 ? 21.492 -140.555 44.310 1.00 14.04 205 ALA C N 1
ATOM 9540 C CA . ALA C 1 205 ? 21.229 -139.234 44.879 1.00 15.56 205 ALA C CA 1
ATOM 9541 C C . ALA C 1 205 ? 20.815 -139.323 46.348 1.00 15.15 205 ALA C C 1
ATOM 9542 O O . ALA C 1 205 ? 19.644 -139.548 46.660 1.00 16.39 205 ALA C O 1
ATOM 9544 N N . GLY C 1 206 ? 21.777 -139.139 47.248 1.00 13.75 206 GLY C N 1
ATOM 9545 C CA . GLY C 1 206 ? 21.476 -139.211 48.667 1.00 13.01 206 GLY C CA 1
ATOM 9546 C C . GLY C 1 206 ? 21.886 -137.965 49.433 1.00 11.54 206 GLY C C 1
ATOM 9547 O O . GLY C 1 206 ? 22.317 -136.976 48.842 1.00 9.90 206 GLY C O 1
ATOM 9548 N N . GLY C 1 207 ? 21.739 -138.010 50.753 1.00 11.87 207 GLY C N 1
ATOM 9549 C CA . GLY C 1 207 ? 22.119 -136.877 51.579 1.00 10.09 207 GLY C CA 1
ATOM 9550 C C . GLY C 1 207 ? 20.991 -135.920 51.919 1.00 9.65 207 GLY C C 1
ATOM 9551 O O . GLY C 1 207 ? 21.206 -134.936 52.630 1.00 9.68 207 GLY C O 1
ATOM 9552 N N . ALA C 1 208 ? 19.794 -136.195 51.412 1.00 9.62 208 ALA C N 1
ATOM 9553 C CA . ALA C 1 208 ? 18.635 -135.354 51.687 1.00 11.59 208 ALA C CA 1
ATOM 9554 C C . ALA C 1 208 ? 17.353 -136.051 51.253 1.00 11.65 208 ALA C C 1
ATOM 9555 O O . ALA C 1 208 ? 17.391 -137.140 50.688 1.00 11.42 208 ALA C O 1
ATOM 9557 N N . ALA C 1 209 ? 16.222 -135.407 51.523 1.00 12.93 209 ALA C N 1
ATOM 9558 C CA . ALA C 1 209 ? 14.915 -135.937 51.150 1.00 12.25 209 ALA C CA 1
ATOM 9559 C C . ALA C 1 209 ? 14.374 -135.052 50.036 1.00 12.78 209 ALA C C 1
ATOM 9560 O O . ALA C 1 209 ? 13.784 -133.999 50.296 1.00 13.30 209 ALA C O 1
ATOM 9562 N N . ALA C 1 210 ? 14.594 -135.471 48.796 1.00 13.46 210 ALA C N 1
ATOM 9563 C CA . ALA C 1 210 ? 14.132 -134.701 47.647 1.00 14.24 210 ALA C CA 1
ATOM 9564 C C . ALA C 1 210 ? 14.173 -135.529 46.372 1.00 14.68 210 ALA C C 1
ATOM 9565 O O . ALA C 1 210 ? 14.912 -136.511 46.287 1.00 14.17 210 ALA C O 1
ATOM 9567 N N . ARG C 1 211 ? 13.372 -135.124 45.387 1.00 14.16 211 ARG C N 1
ATOM 9568 C CA . ARG C 1 211 ? 13.323 -135.794 44.089 1.00 16.30 211 ARG C CA 1
ATOM 9569 C C . ARG C 1 211 ? 14.494 -135.260 43.265 1.00 14.18 211 ARG C C 1
ATOM 9570 O O . ARG C 1 211 ? 14.721 -134.055 43.205 1.00 13.94 211 ARG C O 1
ATOM 9578 N N . PRO C 1 212 ? 15.259 -136.152 42.624 1.00 13.63 212 PRO C N 1
ATOM 9579 C CA . PRO C 1 212 ? 16.399 -135.693 41.829 1.00 12.73 212 PRO C CA 1
ATOM 9580 C C . PRO C 1 212 ? 16.127 -135.533 40.341 1.00 12.68 212 PRO C C 1
ATOM 9581 O O . PRO C 1 212 ? 15.103 -135.988 39.828 1.00 9.81 212 PRO C O 1
ATOM 9585 N N . PHE C 1 213 ? 17.062 -134.874 39.665 1.00 11.06 213 PHE C N 1
ATOM 9586 C CA . PHE C 1 213 ? 17.002 -134.720 38.218 1.00 12.32 213 PHE C CA 1
ATOM 9587 C C . PHE C 1 213 ? 17.782 -135.936 37.736 1.00 13.79 213 PHE C C 1
ATOM 9588 O O . PHE C 1 213 ? 18.869 -136.220 38.253 1.00 12.27 213 PHE C O 1
ATOM 9596 N N . ILE C 1 214 ? 17.235 -136.651 36.760 1.00 13.18 214 ILE C N 1
ATOM 9597 C CA . ILE C 1 214 ? 17.883 -137.843 36.232 1.00 13.46 214 ILE C CA 1
ATOM 9598 C C . ILE C 1 214 ? 18.487 -137.548 34.869 1.00 13.14 214 ILE C C 1
ATOM 9599 O O . ILE C 1 214 ? 17.889 -136.848 34.053 1.00 13.89 214 ILE C O 1
ATOM 9604 N N . THR C 1 215 ? 19.683 -138.066 34.625 1.00 13.08 215 THR C N 1
ATOM 9605 C CA . THR C 1 215 ? 20.317 -137.855 33.334 1.00 14.16 215 THR C CA 1
ATOM 9606 C C . THR C 1 215 ? 21.050 -139.121 32.904 1.00 16.25 215 THR C C 1
ATOM 9607 O O . THR C 1 215 ? 21.052 -140.124 33.625 1.00 15.15 215 THR C O 1
ATOM 9611 N N . HIS C 1 216 ? 21.667 -139.089 31.731 1.00 16.06 216 HIS C N 1
ATOM 9612 C CA . HIS C 1 216 ? 22.339 -140.278 31.232 1.00 17.45 216 HIS C CA 1
ATOM 9613 C C . HIS C 1 216 ? 23.680 -139.991 30.588 1.00 17.00 216 HIS C C 1
ATOM 9614 O O . HIS C 1 216 ? 23.822 -139.029 29.836 1.00 15.23 216 HIS C O 1
ATOM 9621 N N . HIS C 1 217 ? 24.662 -140.832 30.900 1.00 16.55 217 HIS C N 1
ATOM 9622 C CA . HIS C 1 217 ? 25.989 -140.697 30.322 1.00 17.96 217 HIS C CA 1
ATOM 9623 C C . HIS C 1 217 ? 26.039 -141.660 29.141 1.00 18.48 217 HIS C C 1
ATOM 9624 O O . HIS C 1 217 ? 25.965 -142.876 29.319 1.00 17.60 217 HIS C O 1
ATOM 9631 N N . ASN C 1 218 ? 26.161 -141.113 27.936 1.00 20.17 218 ASN C N 1
ATOM 9632 C CA . ASN C 1 218 ? 26.186 -141.922 26.724 1.00 21.36 218 ASN C CA 1
ATOM 9633 C C . ASN C 1 218 ? 27.359 -142.880 26.546 1.00 21.72 218 ASN C C 1
ATOM 9634 O O . ASN C 1 218 ? 27.156 -144.082 26.374 1.00 21.58 218 ASN C O 1
ATOM 9639 N N . ALA C 1 219 ? 28.579 -142.356 26.572 1.00 22.26 219 ALA C N 1
ATOM 9640 C CA . ALA C 1 219 ? 29.764 -143.191 26.378 1.00 23.53 219 ALA C CA 1
ATOM 9641 C C . ALA C 1 219 ? 29.869 -144.320 27.394 1.00 24.13 219 ALA C C 1
ATOM 9642 O O . ALA C 1 219 ? 30.255 -145.440 27.055 1.00 23.87 219 ALA C O 1
ATOM 9644 N N . LEU C 1 220 ? 29.521 -144.030 28.642 1.00 24.68 220 LEU C N 1
ATOM 9645 C CA . LEU C 1 220 ? 29.588 -145.036 29.692 1.00 26.10 220 LEU C CA 1
ATOM 9646 C C . LEU C 1 220 ? 28.259 -145.762 29.863 1.00 25.82 220 LEU C C 1
ATOM 9647 O O . LEU C 1 220 ? 28.163 -146.711 30.638 1.00 26.76 220 LEU C O 1
ATOM 9652 N N . ASP C 1 221 ? 27.240 -145.319 29.132 1.00 25.73 221 ASP C N 1
ATOM 9653 C CA . ASP C 1 221 ? 25.914 -145.922 29.231 1.00 26.76 221 ASP C CA 1
ATOM 9654 C C . ASP C 1 221 ? 25.607 -146.113 30.713 1.00 26.85 221 ASP C C 1
ATOM 9655 O O . ASP C 1 221 ? 25.552 -147.238 31.214 1.00 27.46 221 ASP C O 1
ATOM 9660 N N . MET C 1 222 ? 25.406 -144.998 31.407 1.00 24.83 222 MET C N 1
ATOM 9661 C CA . MET C 1 222 ? 25.152 -145.023 32.840 1.00 23.92 222 MET C CA 1
ATOM 9662 C C . MET C 1 222 ? 24.151 -143.951 33.263 1.00 23.17 222 MET C C 1
ATOM 9663 O O . MET C 1 222 ? 24.191 -142.824 32.767 1.00 21.47 222 MET C O 1
ATOM 9668 N N . THR C 1 223 ? 23.249 -144.309 34.172 1.00 20.85 223 THR C N 1
ATOM 9669 C CA . THR C 1 223 ? 22.265 -143.356 34.670 1.00 19.70 223 THR C CA 1
ATOM 9670 C C . THR C 1 223 ? 22.922 -142.581 35.799 1.00 18.50 223 THR C C 1
ATOM 9671 O O . THR C 1 223 ? 23.529 -143.169 36.696 1.00 19.04 223 THR C O 1
ATOM 9675 N N . LEU C 1 224 ? 22.815 -141.259 35.743 1.00 16.30 224 LEU C N 1
ATOM 9676 C CA . LEU C 1 224 ? 23.392 -140.410 36.771 1.00 14.79 224 LEU C CA 1
ATOM 9677 C C . LEU C 1 224 ? 22.315 -139.502 37.334 1.00 13.69 224 LEU C C 1
ATOM 9678 O O . LEU C 1 224 ? 21.310 -139.222 36.674 1.00 11.62 224 LEU C O 1
ATOM 9683 N N . TYR C 1 225 ? 22.514 -139.058 38.566 1.00 12.21 225 TYR C N 1
ATOM 9684 C CA . TYR C 1 225 ? 21.557 -138.169 39.199 1.00 11.13 225 TYR C CA 1
ATOM 9685 C C . TYR C 1 225 ? 22.280 -136.905 39.624 1.00 11.56 225 TYR C C 1
ATOM 9686 O O . TYR C 1 225 ? 23.378 -136.976 40.164 1.00 12.41 225 TYR C O 1
ATOM 9695 N N . MET C 1 226 ? 21.683 -135.746 39.364 1.00 10.75 226 MET C N 1
ATOM 9696 C CA . MET C 1 226 ? 22.305 -134.506 39.799 1.00 10.24 226 MET C CA 1
ATOM 9697 C C . MET C 1 226 ? 22.166 -134.537 41.323 1.00 9.53 226 MET C C 1
ATOM 9698 O O . MET C 1 226 ? 21.127 -134.952 41.849 1.00 10.61 226 MET C O 1
ATOM 9703 N N . ARG C 1 227 ? 23.203 -134.114 42.037 1.00 9.63 227 ARG C N 1
ATOM 9704 C CA . ARG C 1 227 ? 23.167 -134.169 43.495 1.00 9.27 227 ARG C CA 1
ATOM 9705 C C . ARG C 1 227 ? 22.087 -133.321 44.149 1.00 9.59 227 ARG C C 1
ATOM 9706 O O . ARG C 1 227 ? 21.866 -132.176 43.761 1.00 9.80 227 ARG C O 1
ATOM 9714 N N . ILE C 1 228 ? 21.421 -133.904 45.146 1.00 7.10 228 ILE C N 1
ATOM 9715 C CA . ILE C 1 228 ? 20.384 -133.211 45.898 1.00 8.33 228 ILE C CA 1
ATOM 9716 C C . ILE C 1 228 ? 20.982 -132.713 47.210 1.00 10.12 228 ILE C C 1
ATOM 9717 O O . ILE C 1 228 ? 20.316 -132.029 47.987 1.00 9.71 228 ILE C O 1
ATOM 9722 N N . ALA C 1 229 ? 22.243 -133.074 47.443 1.00 8.77 229 ALA C N 1
ATOM 9723 C CA . ALA C 1 229 ? 22.973 -132.682 48.645 1.00 10.14 229 ALA C CA 1
ATOM 9724 C C . ALA C 1 229 ? 24.454 -132.985 48.439 1.00 10.39 229 ALA C C 1
ATOM 9725 O O . ALA C 1 229 ? 24.820 -133.737 47.533 1.00 10.47 229 ALA C O 1
ATOM 9727 N N . ILE C 1 230 ? 25.298 -132.405 49.287 1.00 9.15 230 ILE C N 1
ATOM 9728 C CA . ILE C 1 230 ? 26.744 -132.586 49.191 1.00 8.99 230 ILE C CA 1
ATOM 9729 C C . ILE C 1 230 ? 27.282 -133.507 50.288 1.00 9.76 230 ILE C C 1
ATOM 9730 O O . ILE C 1 230 ? 28.438 -133.936 50.242 1.00 8.68 230 ILE C O 1
ATOM 9735 N N . GLU C 1 231 ? 26.423 -133.814 51.254 1.00 8.64 231 GLU C N 1
ATOM 9736 C CA . GLU C 1 231 ? 26.767 -134.613 52.428 1.00 8.66 231 GLU C CA 1
ATOM 9737 C C . GLU C 1 231 ? 27.554 -135.918 52.319 1.00 8.65 231 GLU C C 1
ATOM 9738 O O . GLU C 1 231 ? 28.587 -136.072 52.965 1.00 10.43 231 GLU C O 1
ATOM 9744 N N . LEU C 1 232 ? 27.071 -136.862 51.525 1.00 8.41 232 LEU C N 1
ATOM 9745 C CA . LEU C 1 232 ? 27.729 -138.161 51.446 1.00 8.31 232 LEU C CA 1
ATOM 9746 C C . LEU C 1 232 ? 29.176 -138.190 50.968 1.00 9.29 232 LEU C C 1
ATOM 9747 O O . LEU C 1 232 ? 29.974 -138.980 51.476 1.00 8.71 232 LEU C O 1
ATOM 9752 N N . HIS C 1 233 ? 29.535 -137.345 50.004 1.00 8.75 233 HIS C N 1
ATOM 9753 C CA . HIS C 1 233 ? 30.920 -137.345 49.550 1.00 9.22 233 HIS C CA 1
ATOM 9754 C C . HIS C 1 233 ? 31.799 -136.586 50.536 1.00 8.97 233 HIS C C 1
ATOM 9755 O O . HIS C 1 233 ? 32.971 -136.910 50.699 1.00 10.61 233 HIS C O 1
ATOM 9762 N N . LEU C 1 234 ? 31.242 -135.580 51.203 1.00 8.05 234 LEU C N 1
ATOM 9763 C CA . LEU C 1 234 ? 32.027 -134.846 52.192 1.00 7.84 234 LEU C CA 1
ATOM 9764 C C . LEU C 1 234 ? 32.327 -135.790 53.355 1.00 8.52 234 LEU C C 1
ATOM 9765 O O . LEU C 1 234 ? 33.424 -135.770 53.913 1.00 8.67 234 LEU C O 1
ATOM 9770 N N . LYS C 1 235 ? 31.358 -136.630 53.710 1.00 7.31 235 LYS C N 1
ATOM 9771 C CA . LYS C 1 235 ? 31.573 -137.585 54.791 1.00 9.97 235 LYS C CA 1
ATOM 9772 C C . LYS C 1 235 ? 32.695 -138.557 54.436 1.00 9.96 235 LYS C C 1
ATOM 9773 O O . LYS C 1 235 ? 33.466 -138.970 55.304 1.00 9.85 235 LYS C O 1
ATOM 9779 N N . ARG C 1 236 ? 32.795 -138.917 53.162 1.00 10.77 236 ARG C N 1
ATOM 9780 C CA . ARG C 1 236 ? 33.862 -139.804 52.722 1.00 11.07 236 ARG C CA 1
ATOM 9781 C C . ARG C 1 236 ? 35.216 -139.137 52.944 1.00 10.42 236 ARG C C 1
ATOM 9782 O O . ARG C 1 236 ? 36.208 -139.816 53.192 1.00 10.39 236 ARG C O 1
ATOM 9790 N N . LEU C 1 237 ? 35.261 -137.810 52.837 1.00 10.12 237 LEU C N 1
ATOM 9791 C CA . LEU C 1 237 ? 36.510 -137.077 53.048 1.00 9.62 237 LEU C CA 1
ATOM 9792 C C . LEU C 1 237 ? 36.871 -137.061 54.535 1.00 11.00 237 LEU C C 1
ATOM 9793 O O . LEU C 1 237 ? 38.046 -136.990 54.897 1.00 10.11 237 LEU C O 1
ATOM 9798 N N . ILE C 1 238 ? 35.857 -137.114 55.393 1.00 10.03 238 ILE C N 1
ATOM 9799 C CA . ILE C 1 238 ? 36.092 -137.143 56.833 1.00 10.25 238 ILE C CA 1
ATOM 9800 C C . ILE C 1 238 ? 36.644 -138.536 57.168 1.00 11.77 238 ILE C C 1
ATOM 9801 O O . ILE C 1 238 ? 37.542 -138.676 57.996 1.00 13.06 238 ILE C O 1
ATOM 9806 N N . VAL C 1 239 ? 36.104 -139.568 56.528 1.00 11.76 239 VAL C N 1
ATOM 9807 C CA . VAL C 1 239 ? 36.624 -140.919 56.742 1.00 10.63 239 VAL C CA 1
ATOM 9808 C C . VAL C 1 239 ? 38.072 -140.878 56.244 1.00 12.61 239 VAL C C 1
ATOM 9809 O O . VAL C 1 239 ? 38.969 -141.490 56.834 1.00 11.40 239 VAL C O 1
ATOM 9813 N N . GLY C 1 240 ? 38.280 -140.131 55.158 1.00 11.58 240 GLY C N 1
ATOM 9814 C CA . GLY C 1 240 ? 39.597 -139.990 54.560 1.00 11.67 240 GLY C CA 1
ATOM 9815 C C . GLY C 1 240 ? 40.594 -139.248 55.434 1.00 12.39 240 GLY C C 1
ATOM 9816 O O . GLY C 1 240 ? 41.781 -139.177 55.109 1.00 12.05 240 GLY C O 1
ATOM 9817 N N . GLY C 1 241 ? 40.108 -138.674 56.530 1.00 11.04 241 GLY C N 1
ATOM 9818 C CA . GLY C 1 241 ? 40.981 -137.977 57.458 1.00 11.34 241 GLY C CA 1
ATOM 9819 C C . GLY C 1 241 ? 41.230 -136.495 57.255 1.00 9.28 241 GLY C C 1
ATOM 9820 O O . GLY C 1 241 ? 42.132 -135.938 57.888 1.00 9.61 241 GLY C O 1
ATOM 9821 N N . LEU C 1 242 ? 40.448 -135.840 56.399 1.00 11.41 242 LEU C N 1
ATOM 9822 C CA . LEU C 1 242 ? 40.664 -134.416 56.161 1.00 10.20 242 LEU C CA 1
ATOM 9823 C C . LEU C 1 242 ? 40.219 -133.498 57.306 1.00 11.09 242 LEU C C 1
ATOM 9824 O O . LEU C 1 242 ? 40.552 -132.317 57.309 1.00 9.64 242 LEU C O 1
ATOM 9829 N N . GLU C 1 243 ? 39.472 -134.050 58.263 1.00 11.09 243 GLU C N 1
ATOM 9830 C CA . GLU C 1 243 ? 39.022 -133.336 59.471 1.00 11.80 243 GLU C CA 1
ATOM 9831 C C . GLU C 1 243 ? 38.099 -132.124 59.382 1.00 11.26 243 GLU C C 1
ATOM 9832 O O . GLU C 1 243 ? 37.122 -132.033 60.126 1.00 10.93 243 GLU C O 1
ATOM 9838 N N . LYS C 1 244 ? 38.428 -131.176 58.513 1.00 10.24 244 LYS C N 1
ATOM 9839 C CA . LYS C 1 244 ? 37.615 -129.975 58.353 1.00 10.97 244 LYS C CA 1
ATOM 9840 C C . LYS C 1 244 ? 37.494 -129.650 56.872 1.00 10.20 244 LYS C C 1
ATOM 9841 O O . LYS C 1 244 ? 38.470 -129.252 56.241 1.00 12.45 244 LYS C O 1
ATOM 9847 N N . VAL C 1 245 ? 36.299 -129.826 56.321 1.00 11.51 245 VAL C N 1
ATOM 9848 C CA . VAL C 1 245 ? 36.069 -129.548 54.907 1.00 10.11 245 VAL C CA 1
ATOM 9849 C C . VAL C 1 245 ? 34.751 -128.810 54.707 1.00 11.47 245 VAL C C 1
ATOM 9850 O O . VAL C 1 245 ? 33.834 -128.925 55.516 1.00 10.87 245 VAL C O 1
ATOM 9854 N N . TYR C 1 246 ? 34.675 -128.028 53.638 1.00 10.54 246 TYR C N 1
ATOM 9855 C CA . TYR C 1 246 ? 33.444 -127.322 53.317 1.00 9.87 246 TYR C CA 1
ATOM 9856 C C . TYR C 1 246 ? 33.360 -127.165 51.814 1.00 10.24 246 TYR C C 1
ATOM 9857 O O . TYR C 1 246 ? 34.368 -127.219 51.108 1.00 9.48 246 TYR C O 1
ATOM 9866 N N . GLU C 1 247 ? 32.142 -126.987 51.331 1.00 8.54 247 GLU C N 1
ATOM 9867 C CA . GLU C 1 247 ? 31.917 -126.811 49.915 1.00 9.75 247 GLU C CA 1
ATOM 9868 C C . GLU C 1 247 ? 30.725 -125.887 49.760 1.00 9.28 247 GLU C C 1
ATOM 9869 O O . GLU C 1 247 ? 29.676 -126.126 50.346 1.00 7.47 247 GLU C O 1
ATOM 9875 N N . ILE C 1 248 ? 30.910 -124.808 49.009 1.00 11.00 248 ILE C N 1
ATOM 9876 C CA . ILE C 1 248 ? 29.816 -123.889 48.727 1.00 10.41 248 ILE C CA 1
ATOM 9877 C C . ILE C 1 248 ? 29.551 -124.186 47.264 1.00 10.80 248 ILE C C 1
ATOM 9878 O O . ILE C 1 248 ? 30.329 -123.796 46.390 1.00 10.83 248 ILE C O 1
ATOM 9883 N N . GLY C 1 249 ? 28.473 -124.905 46.993 1.00 12.09 249 GLY C N 1
ATOM 9884 C CA . GLY C 1 249 ? 28.205 -125.256 45.617 1.00 12.94 249 GLY C CA 1
ATOM 9885 C C . GLY C 1 249 ? 26.756 -125.514 45.301 1.00 11.02 249 GLY C C 1
ATOM 9886 O O . GLY C 1 249 ? 25.904 -125.603 46.190 1.00 9.17 249 GLY C O 1
ATOM 9887 N N . ARG C 1 250 ? 26.494 -125.647 44.010 1.00 10.42 250 ARG C N 1
ATOM 9888 C CA . ARG C 1 250 ? 25.151 -125.883 43.514 1.00 10.94 250 ARG C CA 1
ATOM 9889 C C . ARG C 1 250 ? 24.625 -127.259 43.892 1.00 10.15 250 ARG C C 1
ATOM 9890 O O . ARG C 1 250 ? 25.357 -128.254 43.897 1.00 10.18 250 ARG C O 1
ATOM 9898 N N . VAL C 1 251 ? 23.337 -127.286 44.201 1.00 9.30 251 VAL C N 1
ATOM 9899 C CA . VAL C 1 251 ? 22.618 -128.494 44.548 1.00 10.69 251 VAL C CA 1
ATOM 9900 C C . VAL C 1 251 ? 21.372 -128.419 43.675 1.00 10.23 251 VAL C C 1
ATOM 9901 O O . VAL C 1 251 ? 20.888 -127.325 43.375 1.00 8.27 251 VAL C O 1
ATOM 9905 N N . PHE C 1 252 ? 20.865 -129.573 43.266 1.00 10.69 252 PHE C N 1
ATOM 9906 C CA . PHE C 1 252 ? 19.724 -129.622 42.368 1.00 10.85 252 PHE C CA 1
ATOM 9907 C C . PHE C 1 252 ? 18.571 -130.468 42.886 1.00 10.94 252 PHE C C 1
ATOM 9908 O O . PHE C 1 252 ? 18.764 -131.610 43.283 1.00 10.21 252 PHE C O 1
ATOM 9916 N N . ARG C 1 253 ? 17.368 -129.908 42.863 1.00 9.45 253 ARG C N 1
ATOM 9917 C CA . ARG C 1 253 ? 16.195 -130.637 43.317 1.00 9.82 253 ARG C CA 1
ATOM 9918 C C . ARG C 1 253 ? 15.062 -130.436 42.319 1.00 10.80 253 ARG C C 1
ATOM 9919 O O . ARG C 1 253 ? 14.719 -129.310 41.962 1.00 10.37 253 ARG C O 1
ATOM 9927 N N . ASN C 1 254 ? 14.523 -131.555 41.851 1.00 10.47 254 ASN C N 1
ATOM 9928 C CA . ASN C 1 254 ? 13.454 -131.576 40.864 1.00 11.66 254 ASN C CA 1
ATOM 9929 C C . ASN C 1 254 ? 12.142 -131.283 41.581 1.00 12.86 254 ASN C C 1
ATOM 9930 O O . ASN C 1 254 ? 11.324 -132.180 41.785 1.00 13.23 254 ASN C O 1
ATOM 9935 N N . GLU C 1 255 ? 11.948 -130.022 41.959 1.00 12.54 255 GLU C N 1
ATOM 9936 C CA . GLU C 1 255 ? 10.751 -129.601 42.675 1.00 14.30 255 GLU C CA 1
ATOM 9937 C C . GLU C 1 255 ? 10.244 -128.244 42.206 1.00 15.14 255 GLU C C 1
ATOM 9938 O O . GLU C 1 255 ? 10.972 -127.489 41.564 1.00 14.19 255 GLU C O 1
ATOM 9944 N N . GLY C 1 256 ? 8.995 -127.939 42.546 1.00 15.11 256 GLY C N 1
ATOM 9945 C CA . GLY C 1 256 ? 8.404 -126.671 42.152 1.00 16.73 256 GLY C CA 1
ATOM 9946 C C . GLY C 1 256 ? 9.118 -125.467 42.737 1.00 17.29 256 GLY C C 1
ATOM 9947 O O . GLY C 1 256 ? 9.811 -125.569 43.754 1.00 17.56 256 GLY C O 1
ATOM 9948 N N . ILE C 1 257 ? 8.944 -124.318 42.094 1.00 18.12 257 ILE C N 1
ATOM 9949 C CA . ILE C 1 257 ? 9.574 -123.086 42.547 1.00 18.64 257 ILE C CA 1
ATOM 9950 C C . ILE C 1 257 ? 8.691 -122.355 43.559 1.00 17.71 257 ILE C C 1
ATOM 9951 O O . ILE C 1 257 ? 7.480 -122.564 43.609 1.00 16.96 257 ILE C O 1
ATOM 9956 N N . SER C 1 258 ? 9.311 -121.513 44.378 1.00 15.99 258 SER C N 1
ATOM 9957 C CA . SER C 1 258 ? 8.586 -120.738 45.375 1.00 16.29 258 SER C CA 1
ATOM 9958 C C . SER C 1 258 ? 9.446 -119.533 45.721 1.00 16.76 258 SER C C 1
ATOM 9959 O O . SER C 1 258 ? 10.546 -119.380 45.196 1.00 15.89 258 SER C O 1
ATOM 9962 N N . THR C 1 259 ? 8.952 -118.677 46.603 1.00 16.78 259 THR C N 1
ATOM 9963 C CA . THR C 1 259 ? 9.717 -117.499 46.986 1.00 17.25 259 THR C CA 1
ATOM 9964 C C . THR C 1 259 ? 10.978 -117.896 47.746 1.00 17.84 259 THR C C 1
ATOM 9965 O O . THR C 1 259 ? 11.821 -117.052 48.037 1.00 15.83 259 THR C O 1
ATOM 9969 N N . ARG C 1 260 ? 11.106 -119.184 48.063 1.00 17.59 260 ARG C N 1
ATOM 9970 C CA . ARG C 1 260 ? 12.275 -119.665 48.785 1.00 17.67 260 ARG C CA 1
ATOM 9971 C C . ARG C 1 260 ? 12.872 -120.932 48.182 1.00 15.24 260 ARG C C 1
ATOM 9972 O O . ARG C 1 260 ? 13.790 -121.524 48.762 1.00 14.26 260 ARG C O 1
ATOM 9980 N N . HIS C 1 261 ? 12.354 -121.331 47.020 1.00 13.13 261 HIS C N 1
ATOM 9981 C CA . HIS C 1 261 ? 12.826 -122.522 46.304 1.00 13.07 261 HIS C CA 1
ATOM 9982 C C . HIS C 1 261 ? 13.098 -122.287 44.814 1.00 12.54 261 HIS C C 1
ATOM 9983 O O . HIS C 1 261 ? 12.266 -121.724 44.104 1.00 13.86 261 HIS C O 1
ATOM 9990 N N . ASN C 1 262 ? 14.261 -122.743 44.357 1.00 12.42 262 ASN C N 1
ATOM 9991 C CA . ASN C 1 262 ? 14.652 -122.688 42.949 1.00 11.55 262 ASN C CA 1
ATOM 9992 C C . ASN C 1 262 ? 15.229 -124.096 42.729 1.00 10.87 262 ASN C C 1
ATOM 9993 O O . ASN C 1 262 ? 15.873 -124.641 43.633 1.00 11.68 262 ASN C O 1
ATOM 9998 N N . PRO C 1 263 ? 15.008 -124.700 41.542 1.00 10.27 263 PRO C N 1
ATOM 9999 C CA . PRO C 1 263 ? 15.503 -126.052 41.228 1.00 10.90 263 PRO C CA 1
ATOM 10000 C C . PRO C 1 263 ? 17.008 -126.237 41.396 1.00 10.97 263 PRO C C 1
ATOM 10001 O O . PRO C 1 263 ? 17.474 -127.331 41.707 1.00 9.77 263 PRO C O 1
ATOM 10005 N N . GLU C 1 264 ? 17.770 -125.183 41.132 1.00 8.79 264 GLU C N 1
ATOM 10006 C CA . GLU C 1 264 ? 19.204 -125.247 41.360 1.00 8.72 264 GLU C CA 1
ATOM 10007 C C . GLU C 1 264 ? 19.496 -124.117 42.336 1.00 10.09 264 GLU C C 1
ATOM 10008 O O . GLU C 1 264 ? 19.099 -122.969 42.121 1.00 9.46 264 GLU C O 1
ATOM 10014 N N . PHE C 1 265 ? 20.152 -124.451 43.440 1.00 9.05 265 PHE C N 1
ATOM 10015 C CA . PHE C 1 265 ? 20.469 -123.437 44.429 1.00 9.15 265 PHE C CA 1
ATOM 10016 C C . PHE C 1 265 ? 21.847 -123.697 45.003 1.00 9.43 265 PHE C C 1
ATOM 10017 O O . PHE C 1 265 ? 22.466 -124.723 44.708 1.00 10.23 265 PHE C O 1
ATOM 10025 N N . THR C 1 266 ? 22.322 -122.769 45.820 1.00 8.05 266 THR C N 1
ATOM 10026 C CA . THR C 1 266 ? 23.651 -122.880 46.397 1.00 9.47 266 THR C CA 1
ATOM 10027 C C . THR C 1 266 ? 23.591 -123.205 47.871 1.00 10.34 266 THR C C 1
ATOM 10028 O O . THR C 1 266 ? 22.926 -122.521 48.652 1.00 9.00 266 THR C O 1
ATOM 10032 N N . MET C 1 267 ? 24.289 -124.266 48.249 1.00 9.74 267 MET C N 1
ATOM 10033 C CA . MET C 1 267 ? 24.303 -124.673 49.641 1.00 10.55 267 MET C CA 1
ATOM 10034 C C . MET C 1 267 ? 25.718 -124.785 50.161 1.00 10.05 267 MET C C 1
ATOM 10035 O O . MET C 1 267 ? 26.647 -125.137 49.432 1.00 11.15 267 MET C O 1
ATOM 10040 N N . LEU C 1 268 ? 25.884 -124.438 51.426 1.00 9.49 268 LEU C N 1
ATOM 10041 C CA . LEU C 1 268 ? 27.171 -124.588 52.066 1.00 8.64 268 LEU C CA 1
ATOM 10042 C C . LEU C 1 268 ? 26.997 -125.865 52.869 1.00 8.64 268 LEU C C 1
ATOM 10043 O O . LEU C 1 268 ? 25.995 -126.019 53.554 1.00 6.78 268 LEU C O 1
ATOM 10048 N N . GLU C 1 269 ? 27.930 -126.800 52.736 1.00 9.96 269 GLU C N 1
ATOM 10049 C CA . GLU C 1 269 ? 27.907 -128.000 53.558 1.00 9.53 269 GLU C CA 1
ATOM 10050 C C . GLU C 1 269 ? 29.315 -128.048 54.126 1.00 9.84 269 GLU C C 1
ATOM 10051 O O . GLU C 1 269 ? 30.286 -127.753 53.427 1.00 8.88 269 GLU C O 1
ATOM 10057 N N . LEU C 1 270 ? 29.430 -128.375 55.404 1.00 9.21 270 LEU C N 1
ATOM 10058 C CA . LEU C 1 270 ? 30.747 -128.457 56.013 1.00 8.32 270 LEU C CA 1
ATOM 10059 C C . LEU C 1 270 ? 30.706 -129.493 57.103 1.00 7.77 270 LEU C C 1
ATOM 10060 O O . LEU C 1 270 ? 29.675 -129.698 57.741 1.00 9.07 270 LEU C O 1
ATOM 10065 N N . TYR C 1 271 ? 31.833 -130.160 57.298 1.00 8.48 271 TYR C N 1
ATOM 10066 C CA . TYR C 1 271 ? 31.929 -131.199 58.301 1.00 9.51 271 TYR C CA 1
ATOM 10067 C C . TYR C 1 271 ? 33.172 -131.015 59.140 1.00 9.58 271 TYR C C 1
ATOM 10068 O O . TYR C 1 271 ? 34.230 -130.641 58.636 1.00 11.52 271 TYR C O 1
ATOM 10077 N N . GLU C 1 272 ? 33.025 -131.257 60.434 1.00 9.30 272 GLU C N 1
ATOM 10078 C CA . GLU C 1 272 ? 34.135 -131.107 61.358 1.00 10.04 272 GLU C CA 1
ATOM 10079 C C . GLU C 1 272 ? 34.255 -132.310 62.274 1.00 8.85 272 GLU C C 1
ATOM 10080 O O . GLU C 1 272 ? 33.366 -132.589 63.086 1.00 8.41 272 GLU C O 1
ATOM 10086 N N . ALA C 1 273 ? 35.356 -133.033 62.125 1.00 8.98 273 ALA C N 1
ATOM 10087 C CA . ALA C 1 273 ? 35.618 -134.194 62.959 1.00 7.67 273 ALA C CA 1
ATOM 10088 C C . ALA C 1 273 ? 35.819 -133.744 64.404 1.00 9.74 273 ALA C C 1
ATOM 10089 O O . ALA C 1 273 ? 36.346 -132.660 64.655 1.00 9.69 273 ALA C O 1
ATOM 10091 N N . TYR C 1 274 ? 35.393 -134.590 65.339 1.00 11.11 274 TYR C N 1
ATOM 10092 C CA . TYR C 1 274 ? 35.528 -134.355 66.777 1.00 10.41 274 TYR C CA 1
ATOM 10093 C C . TYR C 1 274 ? 34.610 -133.298 67.379 1.00 10.94 274 TYR C C 1
ATOM 10094 O O . TYR C 1 274 ? 34.769 -132.910 68.535 1.00 12.38 274 TYR C O 1
ATOM 10103 N N . ALA C 1 275 ? 33.641 -132.839 66.595 1.00 9.84 275 ALA C N 1
ATOM 10104 C CA . ALA C 1 275 ? 32.674 -131.858 67.074 1.00 9.95 275 ALA C CA 1
ATOM 10105 C C . ALA C 1 275 ? 31.298 -132.522 67.099 1.00 10.64 275 ALA C C 1
ATOM 10106 O O . ALA C 1 275 ? 31.089 -133.546 66.435 1.00 11.88 275 ALA C O 1
ATOM 10108 N N . ASP C 1 276 ? 30.373 -131.966 67.879 1.00 10.05 276 ASP C N 1
ATOM 10109 C CA . ASP C 1 276 ? 29.009 -132.489 67.920 1.00 10.98 276 ASP C CA 1
ATOM 10110 C C . ASP C 1 276 ? 28.072 -131.336 67.535 1.00 10.99 276 ASP C C 1
ATOM 10111 O O . ASP C 1 276 ? 28.544 -130.229 67.249 1.00 10.78 276 ASP C O 1
ATOM 10116 N N . PHE C 1 277 ? 26.762 -131.558 67.529 1.00 10.56 277 PHE C N 1
ATOM 10117 C CA . PHE C 1 277 ? 25.879 -130.487 67.086 1.00 9.55 277 PHE C CA 1
ATOM 10118 C C . PHE C 1 277 ? 25.884 -129.224 67.930 1.00 10.01 277 PHE C C 1
ATOM 10119 O O . PHE C 1 277 ? 25.543 -128.156 67.432 1.00 8.80 277 PHE C O 1
ATOM 10127 N N . ARG C 1 278 ? 26.290 -129.328 69.194 1.00 10.24 278 ARG C N 1
ATOM 10128 C CA . ARG C 1 278 ? 26.344 -128.141 70.044 1.00 9.27 278 ARG C CA 1
ATOM 10129 C C . ARG C 1 278 ? 27.489 -127.255 69.547 1.00 8.98 278 ARG C C 1
ATOM 10130 O O . ARG C 1 278 ? 27.375 -126.024 69.514 1.00 9.18 278 ARG C O 1
ATOM 10138 N N . ASP C 1 279 ? 28.585 -127.888 69.145 1.00 9.26 279 ASP C N 1
ATOM 10139 C CA . ASP C 1 279 ? 29.725 -127.149 68.619 1.00 10.52 279 ASP C CA 1
ATOM 10140 C C . ASP C 1 279 ? 29.303 -126.467 67.325 1.00 10.12 279 ASP C C 1
ATOM 10141 O O . ASP C 1 279 ? 29.686 -125.329 67.058 1.00 11.67 279 ASP C O 1
ATOM 10146 N N . ILE C 1 280 ? 28.513 -127.176 66.524 1.00 10.04 280 ILE C N 1
ATOM 10147 C CA . ILE C 1 280 ? 28.044 -126.643 65.251 1.00 8.63 280 ILE C CA 1
ATOM 10148 C C . ILE C 1 280 ? 27.095 -125.459 65.459 1.00 9.10 280 ILE C C 1
ATOM 10149 O O . ILE C 1 280 ? 27.063 -124.546 64.640 1.00 9.48 280 ILE C O 1
ATOM 10154 N N . MET C 1 281 ? 26.328 -125.462 66.549 1.00 9.95 281 MET C N 1
ATOM 10155 C CA . MET C 1 281 ? 25.437 -124.334 66.825 1.00 9.36 281 MET C CA 1
ATOM 10156 C C . MET C 1 281 ? 26.297 -123.085 67.005 1.00 9.80 281 MET C C 1
ATOM 10157 O O . MET C 1 281 ? 25.995 -122.031 66.451 1.00 8.90 281 MET C O 1
ATOM 10162 N N . LYS C 1 282 ? 27.374 -123.211 67.779 1.00 10.34 282 LYS C N 1
ATOM 10163 C CA . LYS C 1 282 ? 28.273 -122.082 68.016 1.00 11.37 282 LYS C CA 1
ATOM 10164 C C . LYS C 1 282 ? 28.918 -121.622 66.713 1.00 11.06 282 LYS C C 1
ATOM 10165 O O . LYS C 1 282 ? 28.991 -120.422 66.432 1.00 11.20 282 LYS C O 1
ATOM 10171 N N . LEU C 1 283 ? 29.387 -122.577 65.917 1.00 10.41 283 LEU C N 1
ATOM 10172 C CA . LEU C 1 283 ? 30.002 -122.254 64.641 1.00 9.17 283 LEU C CA 1
ATOM 10173 C C . LEU C 1 283 ? 29.014 -121.508 63.751 1.00 10.35 283 LEU C C 1
ATOM 10174 O O . LEU C 1 283 ? 29.363 -120.509 63.122 1.00 10.54 283 LEU C O 1
ATOM 10179 N N . THR C 1 284 ? 27.774 -121.988 63.710 1.00 9.79 284 THR C N 1
ATOM 10180 C CA . THR C 1 284 ? 26.755 -121.375 62.863 1.00 10.08 284 THR C CA 1
ATOM 10181 C C . THR C 1 284 ? 26.423 -119.936 63.264 1.00 10.18 284 THR C C 1
ATOM 10182 O O . THR C 1 284 ? 26.384 -119.043 62.414 1.00 7.75 284 THR C O 1
ATOM 10186 N N . GLU C 1 285 ? 26.192 -119.690 64.549 1.00 11.24 285 GLU C N 1
ATOM 10187 C CA . GLU C 1 285 ? 25.879 -118.326 64.948 1.00 13.48 285 GLU C CA 1
ATOM 10188 C C . GLU C 1 285 ? 27.105 -117.422 64.768 1.00 14.12 285 GLU C C 1
ATOM 10189 O O . GLU C 1 285 ? 26.962 -116.257 64.402 1.00 15.04 285 GLU C O 1
ATOM 10195 N N . ASN C 1 286 ? 28.307 -117.957 64.976 1.00 14.43 286 ASN C N 1
ATOM 10196 C CA . ASN C 1 286 ? 29.512 -117.145 64.805 1.00 14.47 286 ASN C CA 1
ATOM 10197 C C . ASN C 1 286 ? 29.768 -116.807 63.337 1.00 14.61 286 ASN C C 1
ATOM 10198 O O . ASN C 1 286 ? 30.112 -115.670 63.004 1.00 14.50 286 ASN C O 1
ATOM 10203 N N . LEU C 1 287 ? 29.599 -117.799 62.467 1.00 12.95 287 LEU C N 1
ATOM 10204 C CA . LEU C 1 287 ? 29.807 -117.615 61.036 1.00 11.73 287 LEU C CA 1
ATOM 10205 C C . LEU C 1 287 ? 28.854 -116.574 60.472 1.00 11.10 287 LEU C C 1
ATOM 10206 O O . LEU C 1 287 ? 29.265 -115.656 59.765 1.00 12.15 287 LEU C O 1
ATOM 10211 N N . ILE C 1 288 ? 27.574 -116.719 60.788 1.00 11.53 288 ILE C N 1
ATOM 10212 C CA . ILE C 1 288 ? 26.579 -115.789 60.288 1.00 12.18 288 ILE C CA 1
ATOM 10213 C C . ILE C 1 288 ? 26.772 -114.394 60.887 1.00 12.14 288 ILE C C 1
ATOM 10214 O O . ILE C 1 288 ? 26.625 -113.395 60.186 1.00 11.93 288 ILE C O 1
ATOM 10219 N N . ALA C 1 289 ? 27.121 -114.324 62.170 1.00 12.51 289 ALA C N 1
ATOM 10220 C CA . ALA C 1 289 ? 27.355 -113.027 62.801 1.00 13.54 289 ALA C CA 1
ATOM 10221 C C . ALA C 1 289 ? 28.563 -112.359 62.151 1.00 14.48 289 ALA C C 1
ATOM 10222 O O . ALA C 1 289 ? 28.567 -111.149 61.930 1.00 14.02 289 ALA C O 1
ATOM 10224 N N . HIS C 1 290 ? 29.588 -113.149 61.848 1.00 12.87 290 HIS C N 1
ATOM 10225 C CA . HIS C 1 290 ? 30.788 -112.622 61.210 1.00 13.13 290 HIS C CA 1
ATOM 10226 C C . HIS C 1 290 ? 30.418 -112.000 59.865 1.00 12.26 290 HIS C C 1
ATOM 10227 O O . HIS C 1 290 ? 30.815 -110.878 59.555 1.00 10.55 290 HIS C O 1
ATOM 10234 N N . ILE C 1 291 ? 29.648 -112.738 59.072 1.00 11.74 291 ILE C N 1
ATOM 10235 C CA . ILE C 1 291 ? 29.226 -112.272 57.754 1.00 10.65 291 ILE C CA 1
ATOM 10236 C C . ILE C 1 291 ? 28.395 -110.994 57.830 1.00 12.26 291 ILE C C 1
ATOM 10237 O O . ILE C 1 291 ? 28.677 -110.021 57.126 1.00 10.60 291 ILE C O 1
ATOM 10242 N N . ALA C 1 292 ? 27.372 -110.998 58.678 1.00 11.06 292 ALA C N 1
ATOM 10243 C CA . ALA C 1 292 ? 26.518 -109.828 58.832 1.00 11.49 292 ALA C CA 1
ATOM 10244 C C . ALA C 1 292 ? 27.339 -108.618 59.270 1.00 12.67 292 ALA C C 1
ATOM 10245 O O . ALA C 1 292 ? 27.166 -107.512 58.757 1.00 11.96 292 ALA C O 1
ATOM 10247 N N . THR C 1 293 ? 28.239 -108.836 60.221 1.00 12.95 293 THR C N 1
ATOM 10248 C CA . THR C 1 293 ? 29.075 -107.755 60.730 1.00 15.65 293 THR C CA 1
ATOM 10249 C C . THR C 1 293 ? 29.982 -107.166 59.655 1.00 16.02 293 THR C C 1
ATOM 10250 O O . THR C 1 293 ? 30.051 -105.949 59.494 1.00 16.06 293 THR C O 1
ATOM 10254 N N . GLU C 1 294 ? 30.670 -108.020 58.906 1.00 17.04 294 GLU C N 1
ATOM 10255 C CA . GLU C 1 294 ? 31.561 -107.526 57.864 1.00 18.15 294 GLU C CA 1
ATOM 10256 C C . GLU C 1 294 ? 30.828 -106.814 56.744 1.00 19.69 294 GLU C C 1
ATOM 10257 O O . GLU C 1 294 ? 31.243 -105.745 56.299 1.00 19.05 294 GLU C O 1
ATOM 10263 N N . VAL C 1 295 ? 29.728 -107.403 56.296 1.00 18.86 295 VAL C N 1
ATOM 10264 C CA . VAL C 1 295 ? 28.964 -106.847 55.189 1.00 19.54 295 VAL C CA 1
ATOM 10265 C C . VAL C 1 295 ? 28.013 -105.702 55.516 1.00 19.26 295 VAL C C 1
ATOM 10266 O O . VAL C 1 295 ? 27.918 -104.744 54.747 1.00 19.77 295 VAL C O 1
ATOM 10270 N N . LEU C 1 296 ? 27.316 -105.788 56.646 1.00 17.51 296 LEU C N 1
ATOM 10271 C CA . LEU C 1 296 ? 26.362 -104.752 57.022 1.00 18.32 296 LEU C CA 1
ATOM 10272 C C . LEU C 1 296 ? 26.838 -103.857 58.161 1.00 17.77 296 LEU C C 1
ATOM 10273 O O . LEU C 1 296 ? 26.244 -102.816 58.422 1.00 18.85 296 LEU C O 1
ATOM 10278 N N . GLY C 1 297 ? 27.901 -104.269 58.843 1.00 18.40 297 GLY C N 1
ATOM 10279 C CA . GLY C 1 297 ? 28.419 -103.475 59.943 1.00 18.54 297 GLY C CA 1
ATOM 10280 C C . GLY C 1 297 ? 27.728 -103.747 61.267 1.00 17.78 297 GLY C C 1
ATOM 10281 O O . GLY C 1 297 ? 28.122 -103.200 62.299 1.00 17.53 297 GLY C O 1
ATOM 10282 N N . THR C 1 298 ? 26.698 -104.588 61.245 1.00 15.66 298 THR C N 1
ATOM 10283 C CA . THR C 1 298 ? 25.965 -104.924 62.462 1.00 16.00 298 THR C CA 1
ATOM 10284 C C . THR C 1 298 ? 25.162 -106.210 62.299 1.00 14.94 298 THR C C 1
ATOM 10285 O O . THR C 1 298 ? 24.876 -106.635 61.177 1.00 13.09 298 THR C O 1
ATOM 10289 N N . THR C 1 299 ? 24.808 -106.825 63.424 1.00 13.77 299 THR C N 1
ATOM 10290 C CA . THR C 1 299 ? 24.026 -108.053 63.410 1.00 13.98 299 THR C CA 1
ATOM 10291 C C . THR C 1 299 ? 22.548 -107.784 63.668 1.00 14.25 299 THR C C 1
ATOM 10292 O O . THR C 1 299 ? 21.745 -108.715 63.728 1.00 17.18 299 THR C O 1
ATOM 10296 N N . LYS C 1 300 ? 22.191 -106.513 63.840 1.00 14.35 300 LYS C N 1
ATOM 10297 C CA . LYS C 1 300 ? 20.793 -106.143 64.024 1.00 16.06 300 LYS C CA 1
ATOM 10298 C C . LYS C 1 300 ? 20.354 -105.662 62.645 1.00 17.02 300 LYS C C 1
ATOM 10299 O O . LYS C 1 300 ? 20.824 -104.631 62.152 1.00 17.03 300 LYS C O 1
ATOM 10305 N N . ILE C 1 301 ? 19.469 -106.426 62.016 1.00 15.95 301 ILE C N 1
ATOM 10306 C CA . ILE C 1 301 ? 19.014 -106.100 60.674 1.00 16.29 301 ILE C CA 1
ATOM 10307 C C . ILE C 1 301 ? 17.503 -105.989 60.546 1.00 17.68 301 ILE C C 1
ATOM 10308 O O . ILE C 1 301 ? 16.750 -106.305 61.472 1.00 19.71 301 ILE C O 1
ATOM 10313 N N . GLN C 1 302 ? 17.076 -105.539 59.374 1.00 16.21 302 GLN C N 1
ATOM 10314 C CA . GLN C 1 302 ? 15.667 -105.385 59.067 1.00 16.93 302 GLN C CA 1
ATOM 10315 C C . GLN C 1 302 ? 15.330 -106.348 57.943 1.00 15.97 302 GLN C C 1
ATOM 10316 O O . GLN C 1 302 ? 16.066 -106.437 56.960 1.00 17.43 302 GLN C O 1
ATOM 10322 N N . TYR C 1 303 ? 14.239 -107.087 58.097 1.00 13.98 303 TYR C N 1
ATOM 10323 C CA . TYR C 1 303 ? 13.800 -108.005 57.056 1.00 13.30 303 TYR C CA 1
ATOM 10324 C C . TYR C 1 303 ? 12.286 -107.925 57.021 1.00 14.92 303 TYR C C 1
ATOM 10325 O O . TYR C 1 303 ? 11.609 -108.339 57.967 1.00 14.36 303 TYR C O 1
ATOM 10334 N N . GLY C 1 304 ? 11.748 -107.387 55.931 1.00 16.18 304 GLY C N 1
ATOM 10335 C CA . GLY C 1 304 ? 10.308 -107.250 55.849 1.00 17.90 304 GLY C CA 1
ATOM 10336 C C . GLY C 1 304 ? 9.903 -106.323 56.981 1.00 18.55 304 GLY C C 1
ATOM 10337 O O . GLY C 1 304 ? 10.515 -105.273 57.169 1.00 18.87 304 GLY C O 1
ATOM 10338 N N . GLU C 1 305 ? 8.894 -106.711 57.751 1.00 21.18 305 GLU C N 1
ATOM 10339 C CA . GLU C 1 305 ? 8.439 -105.881 58.862 1.00 23.04 305 GLU C CA 1
ATOM 10340 C C . GLU C 1 305 ? 9.066 -106.332 60.171 1.00 21.97 305 GLU C C 1
ATOM 10341 O O . GLU C 1 305 ? 8.608 -105.952 61.249 1.00 23.23 305 GLU C O 1
ATOM 10347 N N . HIS C 1 306 ? 10.122 -107.132 60.077 1.00 19.23 306 HIS C N 1
ATOM 10348 C CA . HIS C 1 306 ? 10.780 -107.648 61.270 1.00 17.98 306 HIS C CA 1
ATOM 10349 C C . HIS C 1 306 ? 12.138 -107.035 61.590 1.00 17.44 306 HIS C C 1
ATOM 10350 O O . HIS C 1 306 ? 12.941 -106.749 60.701 1.00 16.46 306 HIS C O 1
ATOM 10357 N N . LEU C 1 307 ? 12.379 -106.838 62.880 1.00 16.25 307 LEU C N 1
ATOM 10358 C CA . LEU C 1 307 ? 13.658 -106.340 63.353 1.00 17.23 307 LEU C CA 1
ATOM 10359 C C . LEU C 1 307 ? 14.301 -107.630 63.839 1.00 15.17 307 LEU C C 1
ATOM 10360 O O . LEU C 1 307 ? 13.929 -108.169 64.885 1.00 15.42 307 LEU C O 1
ATOM 10365 N N . VAL C 1 308 ? 15.243 -108.141 63.057 1.00 14.25 308 VAL C N 1
ATOM 10366 C CA . VAL C 1 308 ? 15.899 -109.396 63.388 1.00 12.48 308 VAL C CA 1
ATOM 10367 C C . VAL C 1 308 ? 17.249 -109.187 64.053 1.00 12.77 308 VAL C C 1
ATOM 10368 O O . VAL C 1 308 ? 18.127 -108.532 63.502 1.00 13.43 308 VAL C O 1
ATOM 10372 N N . ASP C 1 309 ? 17.410 -109.749 65.245 1.00 14.37 309 ASP C N 1
ATOM 10373 C CA . ASP C 1 309 ? 18.668 -109.616 65.970 1.00 14.54 309 ASP C CA 1
ATOM 10374 C C . ASP C 1 309 ? 19.507 -110.878 65.797 1.00 13.84 309 ASP C C 1
ATOM 10375 O O . ASP C 1 309 ? 19.206 -111.913 66.386 1.00 14.62 309 ASP C O 1
ATOM 10380 N N . LEU C 1 310 ? 20.556 -110.783 64.982 1.00 13.23 310 LEU C N 1
ATOM 10381 C CA . LEU C 1 310 ? 21.441 -111.916 64.714 1.00 13.12 310 LEU C CA 1
ATOM 10382 C C . LEU C 1 310 ? 22.626 -111.976 65.667 1.00 13.03 310 LEU C C 1
ATOM 10383 O O . LEU C 1 310 ? 23.597 -112.695 65.425 1.00 14.30 310 LEU C O 1
ATOM 10388 N N . THR C 1 311 ? 22.547 -111.227 66.758 1.00 13.37 311 THR C N 1
ATOM 10389 C CA . THR C 1 311 ? 23.631 -111.219 67.734 1.00 12.00 311 THR C CA 1
ATOM 10390 C C . THR C 1 311 ? 23.664 -112.506 68.566 1.00 12.49 311 THR C C 1
ATOM 10391 O O . THR C 1 311 ? 22.677 -112.866 69.202 1.00 11.65 311 THR C O 1
ATOM 10395 N N . PRO C 1 312 ? 24.798 -113.231 68.550 1.00 12.13 312 PRO C N 1
ATOM 10396 C CA . PRO C 1 312 ? 24.882 -114.465 69.342 1.00 13.39 312 PRO C CA 1
ATOM 10397 C C . PRO C 1 312 ? 24.827 -114.066 70.823 1.00 13.27 312 PRO C C 1
ATOM 10398 O O . PRO C 1 312 ? 25.211 -112.947 71.162 1.00 11.86 312 PRO C O 1
ATOM 10402 N N . GLU C 1 313 ? 24.376 -114.955 71.710 1.00 12.68 313 GLU C N 1
ATOM 10403 C CA . GLU C 1 313 ? 23.942 -116.307 71.369 1.00 14.68 313 GLU C CA 1
ATOM 10404 C C . GLU C 1 313 ? 22.463 -116.362 71.018 1.00 14.06 313 GLU C C 1
ATOM 10405 O O . GLU C 1 313 ? 21.653 -115.614 71.570 1.00 14.07 313 GLU C O 1
ATOM 10411 N N . TRP C 1 314 ? 22.106 -117.269 70.116 1.00 12.83 314 TRP C N 1
ATOM 10412 C CA . TRP C 1 314 ? 20.716 -117.395 69.702 1.00 12.95 314 TRP C CA 1
ATOM 10413 C C . TRP C 1 314 ? 19.934 -118.354 70.586 1.00 12.98 314 TRP C C 1
ATOM 10414 O O . TRP C 1 314 ? 20.506 -119.130 71.349 1.00 13.69 314 TRP C O 1
ATOM 10425 N N . ARG C 1 315 ? 18.614 -118.295 70.479 1.00 12.59 315 ARG C N 1
ATOM 10426 C CA . ARG C 1 315 ? 17.748 -119.151 71.277 1.00 11.74 315 ARG C CA 1
ATOM 10427 C C . ARG C 1 315 ? 17.867 -120.630 70.905 1.00 12.23 315 ARG C C 1
ATOM 10428 O O . ARG C 1 315 ? 17.931 -120.975 69.728 1.00 12.57 315 ARG C O 1
ATOM 10436 N N . ARG C 1 316 ? 17.920 -121.496 71.916 1.00 11.64 316 ARG C N 1
ATOM 10437 C CA . ARG C 1 316 ? 17.964 -122.944 71.698 1.00 13.00 316 ARG C CA 1
ATOM 10438 C C . ARG C 1 316 ? 16.602 -123.429 72.185 1.00 13.05 316 ARG C C 1
ATOM 10439 O O . ARG C 1 316 ? 16.196 -123.107 73.299 1.00 12.75 316 ARG C O 1
ATOM 10447 N N . LEU C 1 317 ? 15.897 -124.200 71.367 1.00 12.41 317 LEU C N 1
ATOM 10448 C CA . LEU C 1 317 ? 14.576 -124.683 71.756 1.00 12.14 317 LEU C CA 1
ATOM 10449 C C . LEU C 1 317 ? 14.322 -126.067 71.168 1.00 11.90 317 LEU C C 1
ATOM 10450 O O . LEU C 1 317 ? 14.411 -126.252 69.961 1.00 10.54 317 LEU C O 1
ATOM 10455 N N . HIS C 1 318 ? 14.013 -127.039 72.020 1.00 10.52 318 HIS C N 1
ATOM 10456 C CA . HIS C 1 318 ? 13.754 -128.389 71.535 1.00 10.96 318 HIS C CA 1
ATOM 10457 C C . HIS C 1 318 ? 12.449 -128.363 70.744 1.00 10.51 318 HIS C C 1
ATOM 10458 O O . HIS C 1 318 ? 11.513 -127.665 71.124 1.00 10.98 318 HIS C O 1
ATOM 10465 N N . MET C 1 319 ? 12.392 -129.118 69.649 1.00 9.09 319 MET C N 1
ATOM 10466 C CA . MET C 1 319 ? 11.186 -129.156 68.818 1.00 9.92 319 MET C CA 1
ATOM 10467 C C . MET C 1 319 ? 9.944 -129.493 69.634 1.00 10.89 319 MET C C 1
ATOM 10468 O O . MET C 1 319 ? 8.886 -128.901 69.430 1.00 9.14 319 MET C O 1
ATOM 10473 N N . VAL C 1 320 ? 10.069 -130.451 70.550 1.00 11.02 320 VAL C N 1
ATOM 10474 C CA . VAL C 1 320 ? 8.934 -130.849 71.375 1.00 9.91 320 VAL C CA 1
ATOM 10475 C C . VAL C 1 320 ? 8.497 -129.702 72.285 1.00 11.32 320 VAL C C 1
ATOM 10476 O O . VAL C 1 320 ? 7.301 -129.467 72.471 1.00 10.85 320 VAL C O 1
ATOM 10480 N N . ASP C 1 321 ? 9.461 -128.978 72.843 1.00 11.60 321 ASP C N 1
ATOM 10481 C CA . ASP C 1 321 ? 9.126 -127.854 73.711 1.00 11.62 321 ASP C CA 1
ATOM 10482 C C . ASP C 1 321 ? 8.506 -126.727 72.890 1.00 12.44 321 ASP C C 1
ATOM 10483 O O . ASP C 1 321 ? 7.662 -125.968 73.385 1.00 11.68 321 ASP C O 1
ATOM 10488 N N . ALA C 1 322 ? 8.919 -126.629 71.631 1.00 12.98 322 ALA C N 1
ATOM 10489 C CA . ALA C 1 322 ? 8.386 -125.605 70.735 1.00 11.99 322 ALA C CA 1
ATOM 10490 C C . ALA C 1 322 ? 6.905 -125.874 70.493 1.00 11.64 322 ALA C C 1
ATOM 10491 O O . ALA C 1 322 ? 6.081 -124.963 70.544 1.00 11.11 322 ALA C O 1
ATOM 10493 N N . ILE C 1 323 ? 6.577 -127.134 70.227 1.00 11.46 323 ILE C N 1
ATOM 10494 C CA . ILE C 1 323 ? 5.196 -127.520 69.985 1.00 11.73 323 ILE C CA 1
ATOM 10495 C C . ILE C 1 323 ? 4.369 -127.276 71.245 1.00 13.64 323 ILE C C 1
ATOM 10496 O O . ILE C 1 323 ? 3.214 -126.849 71.172 1.00 13.43 323 ILE C O 1
ATOM 10501 N N . LYS C 1 324 ? 4.969 -127.515 72.406 1.00 13.98 324 LYS C N 1
ATOM 10502 C CA . LYS C 1 324 ? 4.250 -127.288 73.651 1.00 15.40 324 LYS C CA 1
ATOM 10503 C C . LYS C 1 324 ? 3.965 -125.798 73.854 1.00 14.90 324 LYS C C 1
ATOM 10504 O O . LYS C 1 324 ? 2.863 -125.422 74.251 1.00 14.53 324 LYS C O 1
ATOM 10510 N N . GLU C 1 325 ? 4.951 -124.950 73.574 1.00 14.55 325 GLU C N 1
ATOM 10511 C CA . GLU C 1 325 ? 4.782 -123.505 73.746 1.00 15.11 325 GLU C CA 1
ATOM 10512 C C . GLU C 1 325 ? 3.834 -122.863 72.736 1.00 15.30 325 GLU C C 1
ATOM 10513 O O . GLU C 1 325 ? 2.986 -122.039 73.093 1.00 14.20 325 GLU C O 1
ATOM 10519 N N . TYR C 1 326 ? 3.977 -123.247 71.474 1.00 14.57 326 TYR C N 1
ATOM 10520 C CA . TYR C 1 326 ? 3.179 -122.659 70.408 1.00 14.30 326 TYR C CA 1
ATOM 10521 C C . TYR C 1 326 ? 1.869 -123.346 70.032 1.00 14.61 326 TYR C C 1
ATOM 10522 O O . TYR C 1 326 ? 1.062 -122.769 69.307 1.00 13.54 326 TYR C O 1
ATOM 10531 N N . VAL C 1 327 ? 1.652 -124.567 70.516 1.00 14.61 327 VAL C N 1
ATOM 10532 C CA . VAL C 1 327 ? 0.416 -125.289 70.224 1.00 14.30 327 VAL C CA 1
ATOM 10533 C C . VAL C 1 327 ? -0.270 -125.756 71.505 1.00 14.76 327 VAL C C 1
ATOM 10534 O O . VAL C 1 327 ? -1.473 -125.558 71.680 1.00 14.51 327 VAL C O 1
ATOM 10538 N N . GLY C 1 328 ? 0.494 -126.385 72.393 1.00 15.49 328 GLY C N 1
ATOM 10539 C CA . GLY C 1 328 ? -0.071 -126.862 73.645 1.00 16.51 328 GLY C CA 1
ATOM 10540 C C . GLY C 1 328 ? 0.026 -128.365 73.834 1.00 17.80 328 GLY C C 1
ATOM 10541 O O . GLY C 1 328 ? -0.214 -128.883 74.926 1.00 18.85 328 GLY C O 1
ATOM 10542 N N . VAL C 1 329 ? 0.362 -129.077 72.766 1.00 16.07 329 VAL C N 1
ATOM 10543 C CA . VAL C 1 329 ? 0.491 -130.525 72.831 1.00 16.15 329 VAL C CA 1
ATOM 10544 C C . VAL C 1 329 ? 1.887 -130.879 73.337 1.00 15.03 329 VAL C C 1
ATOM 10545 O O . VAL C 1 329 ? 2.876 -130.304 72.898 1.00 15.76 329 VAL C O 1
ATOM 10549 N N . ASP C 1 330 ? 1.956 -131.826 74.265 1.00 15.36 330 ASP C N 1
ATOM 10550 C CA . ASP C 1 330 ? 3.229 -132.248 74.840 1.00 15.79 330 ASP C CA 1
ATOM 10551 C C . ASP C 1 330 ? 3.649 -133.623 74.318 1.00 15.57 330 ASP C C 1
ATOM 10552 O O . ASP C 1 330 ? 3.189 -134.651 74.819 1.00 15.21 330 ASP C O 1
ATOM 10557 N N . PHE C 1 331 ? 4.526 -133.646 73.319 1.00 15.65 331 PHE C N 1
ATOM 10558 C CA . PHE C 1 331 ? 4.972 -134.914 72.756 1.00 13.57 331 PHE C CA 1
ATOM 10559 C C . PHE C 1 331 ? 6.081 -135.622 73.531 1.00 13.82 331 PHE C C 1
ATOM 10560 O O . PHE C 1 331 ? 6.648 -136.602 73.051 1.00 13.86 331 PHE C O 1
ATOM 10568 N N . TRP C 1 332 ? 6.398 -135.138 74.727 1.00 14.09 332 TRP C N 1
ATOM 10569 C CA . TRP C 1 332 ? 7.414 -135.811 75.530 1.00 14.09 332 TRP C CA 1
ATOM 10570 C C . TRP C 1 332 ? 6.785 -137.107 76.032 1.00 14.57 332 TRP C C 1
ATOM 10571 O O . TRP C 1 332 ? 7.480 -138.074 76.347 1.00 14.92 332 TRP C O 1
ATOM 10582 N N . ARG C 1 333 ? 5.460 -137.112 76.112 1.00 15.74 333 ARG C N 1
ATOM 10583 C CA . ARG C 1 333 ? 4.728 -138.290 76.567 1.00 16.45 333 ARG C CA 1
ATOM 10584 C C . ARG C 1 333 ? 4.879 -139.444 75.584 1.00 17.47 333 ARG C C 1
ATOM 10585 O O . ARG C 1 333 ? 4.751 -139.260 74.374 1.00 16.76 333 ARG C O 1
ATOM 10593 N N . GLN C 1 334 ? 5.160 -140.633 76.109 1.00 17.99 334 GLN C N 1
ATOM 10594 C CA . GLN C 1 334 ? 5.296 -141.815 75.268 1.00 19.20 334 GLN C CA 1
ATOM 10595 C C . GLN C 1 334 ? 3.887 -142.155 74.818 1.00 19.60 334 GLN C C 1
ATOM 10596 O O . GLN C 1 334 ? 2.989 -142.306 75.648 1.00 19.78 334 GLN C O 1
ATOM 10602 N N . MET C 1 335 ? 3.691 -142.272 73.510 1.00 19.23 335 MET C N 1
ATOM 10603 C CA . MET C 1 335 ? 2.373 -142.582 72.972 1.00 19.22 335 MET C CA 1
ATOM 10604 C C . MET C 1 335 ? 2.470 -143.446 71.725 1.00 19.05 335 MET C C 1
ATOM 10605 O O . MET C 1 335 ? 3.527 -143.545 71.103 1.00 18.12 335 MET C O 1
ATOM 10610 N N . SER C 1 336 ? 1.351 -144.062 71.360 1.00 19.59 336 SER C N 1
ATOM 10611 C CA . SER C 1 336 ? 1.298 -144.926 70.185 1.00 19.88 336 SER C CA 1
ATOM 10612 C C . SER C 1 336 ? 1.144 -144.067 68.944 1.00 19.70 336 SER C C 1
ATOM 10613 O O . SER C 1 336 ? 0.759 -142.902 69.038 1.00 19.80 336 SER C O 1
ATOM 10616 N N . ASP C 1 337 ? 1.436 -144.641 67.781 1.00 18.95 337 ASP C N 1
ATOM 10617 C CA . ASP C 1 337 ? 1.294 -143.891 66.544 1.00 19.60 337 ASP C CA 1
ATOM 10618 C C . ASP C 1 337 ? -0.166 -143.488 66.379 1.00 19.78 337 ASP C C 1
ATOM 10619 O O . ASP C 1 337 ? -0.469 -142.400 65.890 1.00 19.38 337 ASP C O 1
ATOM 10624 N N . GLU C 1 338 ? -1.073 -144.366 66.797 1.00 20.17 338 GLU C N 1
ATOM 10625 C CA . GLU C 1 338 ? -2.498 -144.079 66.687 1.00 21.59 338 GLU C CA 1
ATOM 10626 C C . GLU C 1 338 ? -2.859 -142.881 67.559 1.00 21.04 338 GLU C C 1
ATOM 10627 O O . GLU C 1 338 ? -3.673 -142.042 67.172 1.00 20.91 338 GLU C O 1
ATOM 10633 N N . GLU C 1 339 ? -2.248 -142.795 68.735 1.00 20.85 339 GLU C N 1
ATOM 10634 C CA . GLU C 1 339 ? -2.523 -141.674 69.620 1.00 20.20 339 GLU C CA 1
ATOM 10635 C C . GLU C 1 339 ? -2.038 -140.377 68.976 1.00 19.84 339 GLU C C 1
ATOM 10636 O O . GLU C 1 339 ? -2.696 -139.341 69.072 1.00 19.09 339 GLU C O 1
ATOM 10642 N N . ALA C 1 340 ? -0.893 -140.438 68.306 1.00 19.53 340 ALA C N 1
ATOM 10643 C CA . ALA C 1 340 ? -0.352 -139.260 67.637 1.00 19.44 340 ALA C CA 1
ATOM 10644 C C . ALA C 1 340 ? -1.245 -138.851 66.463 1.00 18.96 340 ALA C C 1
ATOM 10645 O O . ALA C 1 340 ? -1.425 -137.662 66.195 1.00 18.42 340 ALA C O 1
ATOM 10647 N N . ARG C 1 341 ? -1.800 -139.836 65.759 1.00 20.36 341 ARG C N 1
ATOM 10648 C CA . ARG C 1 341 ? -2.677 -139.553 64.623 1.00 21.81 341 ARG C CA 1
ATOM 10649 C C . ARG C 1 341 ? -3.963 -138.882 65.088 1.00 21.85 341 ARG C C 1
ATOM 10650 O O . ARG C 1 341 ? -4.504 -138.017 64.403 1.00 21.16 341 ARG C O 1
ATOM 10658 N N . GLU C 1 342 ? -4.446 -139.277 66.260 1.00 22.97 342 GLU C N 1
ATOM 10659 C CA . GLU C 1 342 ? -5.658 -138.685 66.812 1.00 24.41 342 GLU C CA 1
ATOM 10660 C C . GLU C 1 342 ? -5.402 -137.219 67.141 1.00 22.69 342 GLU C C 1
ATOM 10661 O O . GLU C 1 342 ? -6.212 -136.350 66.822 1.00 22.49 342 GLU C O 1
ATOM 10667 N N . LEU C 1 343 ? -4.275 -136.950 67.790 1.00 20.67 343 LEU C N 1
ATOM 10668 C CA . LEU C 1 343 ? -3.920 -135.580 68.140 1.00 19.75 343 LEU C CA 1
ATOM 10669 C C . LEU C 1 343 ? -3.824 -134.718 66.885 1.00 18.65 343 LEU C C 1
ATOM 10670 O O . LEU C 1 343 ? -4.266 -133.574 66.877 1.00 19.24 343 LEU C O 1
ATOM 10675 N N . ALA C 1 344 ? -3.244 -135.274 65.826 1.00 19.08 344 ALA C N 1
ATOM 10676 C CA . ALA C 1 344 ? -3.097 -134.548 64.572 1.00 18.79 344 ALA C CA 1
ATOM 10677 C C . ALA C 1 344 ? -4.467 -134.141 64.049 1.00 21.22 344 ALA C C 1
ATOM 10678 O O . ALA C 1 344 ? -4.664 -133.011 63.600 1.00 20.86 344 ALA C O 1
ATOM 10680 N N . LYS C 1 345 ? -5.416 -135.069 64.116 1.00 22.12 345 LYS C N 1
ATOM 10681 C CA . LYS C 1 345 ? -6.769 -134.805 63.645 1.00 24.77 345 LYS C CA 1
ATOM 10682 C C . LYS C 1 345 ? -7.424 -133.707 64.470 1.00 24.52 345 LYS C C 1
ATOM 10683 O O . LYS C 1 345 ? -8.035 -132.788 63.928 1.00 26.31 345 LYS C O 1
ATOM 10689 N N . GLU C 1 346 ? -7.286 -133.804 65.785 1.00 26.15 346 GLU C N 1
ATOM 10690 C CA . GLU C 1 346 ? -7.864 -132.819 66.686 1.00 26.55 346 GLU C CA 1
ATOM 10691 C C . GLU C 1 346 ? -7.284 -131.421 66.494 1.00 26.03 346 GLU C C 1
ATOM 10692 O O . GLU C 1 346 ? -7.977 -130.425 66.698 1.00 25.88 346 GLU C O 1
ATOM 10698 N N . HIS C 1 347 ? -6.024 -131.345 66.082 1.00 24.28 347 HIS C N 1
ATOM 10699 C CA . HIS C 1 347 ? -5.370 -130.054 65.910 1.00 23.29 347 HIS C CA 1
ATOM 10700 C C . HIS C 1 347 ? -5.209 -129.562 64.475 1.00 22.75 347 HIS C C 1
ATOM 10701 O O . HIS C 1 347 ? -4.480 -128.602 64.221 1.00 22.77 347 HIS C O 1
ATOM 10708 N N . GLY C 1 348 ? -5.891 -130.217 63.542 1.00 21.74 348 GLY C N 1
ATOM 10709 C CA . GLY C 1 348 ? -5.823 -129.804 62.151 1.00 21.57 348 GLY C CA 1
ATOM 10710 C C . GLY C 1 348 ? -4.483 -129.977 61.460 1.00 20.58 348 GLY C C 1
ATOM 10711 O O . GLY C 1 348 ? -4.151 -129.215 60.551 1.00 20.61 348 GLY C O 1
ATOM 10712 N N . VAL C 1 349 ? -3.719 -130.981 61.880 1.00 20.64 349 VAL C N 1
ATOM 10713 C CA . VAL C 1 349 ? -2.415 -131.263 61.287 1.00 19.15 349 VAL C CA 1
ATOM 10714 C C . VAL C 1 349 ? -2.558 -132.371 60.248 1.00 20.54 349 VAL C C 1
ATOM 10715 O O . VAL C 1 349 ? -2.980 -133.480 60.572 1.00 19.11 349 VAL C O 1
ATOM 10719 N N . GLU C 1 350 ? -2.203 -132.062 59.003 1.00 20.43 350 GLU C N 1
ATOM 10720 C CA . GLU C 1 350 ? -2.295 -133.020 57.907 1.00 21.45 350 GLU C CA 1
ATOM 10721 C C . GLU C 1 350 ? -1.157 -134.034 57.972 1.00 21.36 350 GLU C C 1
ATOM 10722 O O . GLU C 1 350 ? -0.001 -133.669 58.187 1.00 18.84 350 GLU C O 1
ATOM 10728 N N . VAL C 1 351 ? -1.487 -135.306 57.775 1.00 21.23 351 VAL C N 1
ATOM 10729 C CA . VAL C 1 351 ? -0.489 -136.367 57.819 1.00 23.70 351 VAL C CA 1
ATOM 10730 C C . VAL C 1 351 ? -0.633 -137.338 56.651 1.00 24.37 351 VAL C C 1
ATOM 10731 O O . VAL C 1 351 ? -1.722 -137.499 56.097 1.00 25.01 351 VAL C O 1
ATOM 10735 N N . ALA C 1 352 ? 0.473 -137.980 56.285 1.00 23.82 352 ALA C N 1
ATOM 10736 C CA . ALA C 1 352 ? 0.488 -138.939 55.184 1.00 23.96 352 ALA C CA 1
ATOM 10737 C C . ALA C 1 352 ? 0.513 -140.375 55.718 1.00 24.12 352 ALA C C 1
ATOM 10738 O O . ALA C 1 352 ? 0.912 -140.617 56.859 1.00 23.12 352 ALA C O 1
ATOM 10740 N N . PRO C 1 353 ? 0.087 -141.345 54.891 1.00 23.97 353 PRO C N 1
ATOM 10741 C CA . PRO C 1 353 ? 0.026 -142.777 55.210 1.00 22.79 353 PRO C CA 1
ATOM 10742 C C . PRO C 1 353 ? 1.256 -143.404 55.873 1.00 22.56 353 PRO C C 1
ATOM 10743 O O . PRO C 1 353 ? 1.124 -144.190 56.813 1.00 21.55 353 PRO C O 1
ATOM 10747 N N . HIS C 1 354 ? 2.444 -143.066 55.377 1.00 20.29 354 HIS C N 1
ATOM 10748 C CA . HIS C 1 354 ? 3.688 -143.627 55.905 1.00 20.67 354 HIS C CA 1
ATOM 10749 C C . HIS C 1 354 ? 4.140 -143.042 57.244 1.00 20.17 354 HIS C C 1
ATOM 10750 O O . HIS C 1 354 ? 5.055 -143.569 57.878 1.00 19.03 354 HIS C O 1
ATOM 10757 N N . MET C 1 355 ? 3.495 -141.969 57.683 1.00 19.70 355 MET C N 1
ATOM 10758 C CA . MET C 1 355 ? 3.890 -141.317 58.928 1.00 19.27 355 MET C CA 1
ATOM 10759 C C . MET C 1 355 ? 3.546 -142.006 60.247 1.00 18.60 355 MET C C 1
ATOM 10760 O O . MET C 1 355 ? 2.454 -142.549 60.422 1.00 19.72 355 MET C O 1
ATOM 10765 N N . THR C 1 356 ? 4.506 -141.974 61.168 1.00 16.42 356 THR C N 1
ATOM 10766 C CA . THR C 1 356 ? 4.339 -142.524 62.505 1.00 16.58 356 THR C CA 1
ATOM 10767 C C . THR C 1 356 ? 4.599 -141.369 63.486 1.00 15.97 356 THR C C 1
ATOM 10768 O O . THR C 1 356 ? 4.692 -140.212 63.067 1.00 13.83 356 THR C O 1
ATOM 10772 N N . PHE C 1 357 ? 4.715 -141.671 64.775 1.00 15.72 357 PHE C N 1
ATOM 10773 C CA . PHE C 1 357 ? 4.928 -140.640 65.794 1.00 15.08 357 PHE C CA 1
ATOM 10774 C C . PHE C 1 357 ? 5.911 -139.530 65.420 1.00 14.16 357 PHE C C 1
ATOM 10775 O O . PHE C 1 357 ? 5.568 -138.348 65.468 1.00 13.47 357 PHE C O 1
ATOM 10783 N N . GLY C 1 358 ? 7.129 -139.913 65.055 1.00 14.30 358 GLY C N 1
ATOM 10784 C CA . GLY C 1 358 ? 8.149 -138.939 64.701 1.00 13.18 358 GLY C CA 1
ATOM 10785 C C . GLY C 1 358 ? 7.760 -137.989 63.584 1.00 13.56 358 GLY C C 1
ATOM 10786 O O . GLY C 1 358 ? 7.935 -136.775 63.708 1.00 11.56 358 GLY C O 1
ATOM 10787 N N . HIS C 1 359 ? 7.243 -138.527 62.484 1.00 14.86 359 HIS C N 1
ATOM 10788 C CA . HIS C 1 359 ? 6.840 -137.681 61.366 1.00 14.05 359 HIS C CA 1
ATOM 10789 C C . HIS C 1 359 ? 5.739 -136.723 61.798 1.00 13.72 359 HIS C C 1
ATOM 10790 O O . HIS C 1 359 ? 5.704 -135.573 61.373 1.00 12.91 359 HIS C O 1
ATOM 10797 N N . ILE C 1 360 ? 4.829 -137.205 62.638 1.00 12.34 360 ILE C N 1
ATOM 10798 C CA . ILE C 1 360 ? 3.719 -136.376 63.089 1.00 13.71 360 ILE C CA 1
ATOM 10799 C C . ILE C 1 360 ? 4.174 -135.216 63.962 1.00 13.25 360 ILE C C 1
ATOM 10800 O O . ILE C 1 360 ? 3.649 -134.110 63.853 1.00 13.51 360 ILE C O 1
ATOM 10805 N N . VAL C 1 361 ? 5.152 -135.461 64.822 1.00 11.89 361 VAL C N 1
ATOM 10806 C CA . VAL C 1 361 ? 5.679 -134.395 65.666 1.00 11.26 361 VAL C CA 1
ATOM 10807 C C . VAL C 1 361 ? 6.204 -133.302 64.746 1.00 11.38 361 VAL C C 1
ATOM 10808 O O . VAL C 1 361 ? 5.937 -132.119 64.943 1.00 10.79 361 VAL C O 1
ATOM 10812 N N . ASN C 1 362 ? 6.958 -133.708 63.731 1.00 10.81 362 ASN C N 1
ATOM 10813 C CA . ASN C 1 362 ? 7.516 -132.754 62.783 1.00 11.36 362 ASN C CA 1
ATOM 10814 C C . ASN C 1 362 ? 6.418 -132.001 62.029 1.00 11.19 362 ASN C C 1
ATOM 10815 O O . ASN C 1 362 ? 6.555 -130.806 61.758 1.00 11.25 362 ASN C O 1
ATOM 10820 N N . GLU C 1 363 ? 5.325 -132.683 61.693 1.00 11.67 363 GLU C N 1
ATOM 10821 C CA . GLU C 1 363 ? 4.244 -132.006 60.980 1.00 12.75 363 GLU C CA 1
ATOM 10822 C C . GLU C 1 363 ? 3.598 -130.949 61.867 1.00 12.71 363 GLU C C 1
ATOM 10823 O O . GLU C 1 363 ? 3.225 -129.878 61.388 1.00 11.92 363 GLU C O 1
ATOM 10829 N N . PHE C 1 364 ? 3.465 -131.250 63.157 1.00 11.81 364 PHE C N 1
ATOM 10830 C CA . PHE C 1 364 ? 2.899 -130.291 64.103 1.00 12.74 364 PHE C CA 1
ATOM 10831 C C . PHE C 1 364 ? 3.786 -129.046 64.084 1.00 13.04 364 PHE C C 1
ATOM 10832 O O . PHE C 1 364 ? 3.301 -127.912 64.034 1.00 12.55 364 PHE C O 1
ATOM 10840 N N . PHE C 1 365 ? 5.095 -129.267 64.122 1.00 12.94 365 PHE C N 1
ATOM 10841 C CA . PHE C 1 365 ? 6.039 -128.159 64.116 1.00 11.58 365 PHE C CA 1
ATOM 10842 C C . PHE C 1 365 ? 5.997 -127.339 62.825 1.00 12.60 365 PHE C C 1
ATOM 10843 O O . PHE C 1 365 ? 5.859 -126.116 62.860 1.00 11.45 365 PHE C O 1
ATOM 10851 N N . GLU C 1 366 ? 6.106 -128.010 61.685 1.00 11.19 366 GLU C N 1
ATOM 10852 C CA . GLU C 1 366 ? 6.105 -127.306 60.409 1.00 13.02 366 GLU C CA 1
ATOM 10853 C C . GLU C 1 366 ? 4.817 -126.565 60.086 1.00 12.28 366 GLU C C 1
ATOM 10854 O O . GLU C 1 366 ? 4.848 -125.423 59.622 1.00 11.50 366 GLU C O 1
ATOM 10860 N N . GLN C 1 367 ? 3.688 -127.213 60.342 1.00 12.27 367 GLN C N 1
ATOM 10861 C CA . GLN C 1 367 ? 2.388 -126.631 60.039 1.00 12.64 367 GLN C CA 1
ATOM 10862 C C . GLN C 1 367 ? 1.862 -125.603 61.029 1.00 14.71 367 GLN C C 1
ATOM 10863 O O . GLN C 1 367 ? 1.177 -124.657 60.634 1.00 15.16 367 GLN C O 1
ATOM 10869 N N . LYS C 1 368 ? 2.184 -125.768 62.308 1.00 13.38 368 LYS C N 1
ATOM 10870 C CA . LYS C 1 368 ? 1.648 -124.862 63.315 1.00 13.24 368 LYS C CA 1
ATOM 10871 C C . LYS C 1 368 ? 2.631 -124.016 64.110 1.00 13.81 368 LYS C C 1
ATOM 10872 O O . LYS C 1 368 ? 2.210 -123.112 64.832 1.00 14.43 368 LYS C O 1
ATOM 10878 N N . VAL C 1 369 ? 3.927 -124.277 63.972 1.00 11.99 369 VAL C N 1
ATOM 10879 C CA . VAL C 1 369 ? 4.911 -123.538 64.761 1.00 11.47 369 VAL C CA 1
ATOM 10880 C C . VAL C 1 369 ? 5.975 -122.729 64.030 1.00 12.27 369 VAL C C 1
ATOM 10881 O O . VAL C 1 369 ? 6.169 -121.549 64.317 1.00 12.77 369 VAL C O 1
ATOM 10885 N N . GLU C 1 370 ? 6.655 -123.360 63.081 1.00 12.95 370 GLU C N 1
ATOM 10886 C CA . GLU C 1 370 ? 7.764 -122.703 62.402 1.00 15.58 370 GLU C CA 1
ATOM 10887 C C . GLU C 1 370 ? 7.586 -121.288 61.859 1.00 15.49 370 GLU C C 1
ATOM 10888 O O . GLU C 1 370 ? 8.534 -120.501 61.899 1.00 14.78 370 GLU C O 1
ATOM 10894 N N . ASP C 1 371 ? 6.400 -120.933 61.369 1.00 15.63 371 ASP C N 1
ATOM 10895 C CA . ASP C 1 371 ? 6.237 -119.586 60.835 1.00 17.47 371 ASP C CA 1
ATOM 10896 C C . ASP C 1 371 ? 6.238 -118.495 61.908 1.00 16.85 371 ASP C C 1
ATOM 10897 O O . ASP C 1 371 ? 6.292 -117.309 61.588 1.00 17.28 371 ASP C O 1
ATOM 10902 N N . LYS C 1 372 ? 6.191 -118.890 63.176 1.00 16.12 372 LYS C N 1
ATOM 10903 C CA . LYS C 1 372 ? 6.194 -117.914 64.264 1.00 16.91 372 LYS C CA 1
ATOM 10904 C C . LYS C 1 372 ? 7.599 -117.637 64.791 1.00 15.49 372 LYS C C 1
ATOM 10905 O O . LYS C 1 372 ? 7.799 -116.737 65.607 1.00 14.64 372 LYS C O 1
ATOM 10911 N N . LEU C 1 373 ? 8.574 -118.407 64.323 1.00 13.32 373 LEU C N 1
ATOM 10912 C CA . LEU C 1 373 ? 9.950 -118.231 64.774 1.00 12.51 373 LEU C CA 1
ATOM 10913 C C . LEU C 1 373 ? 10.652 -117.164 63.949 1.00 11.93 373 LEU C C 1
ATOM 10914 O O . LEU C 1 373 ? 11.255 -117.460 62.914 1.00 13.51 373 LEU C O 1
ATOM 10919 N N . ILE C 1 374 ? 10.569 -115.923 64.418 1.00 10.10 374 ILE C N 1
ATOM 10920 C CA . ILE C 1 374 ? 11.174 -114.790 63.724 1.00 10.41 374 ILE C CA 1
ATOM 10921 C C . ILE C 1 374 ? 12.640 -114.575 64.077 1.00 10.58 374 ILE C C 1
ATOM 10922 O O . ILE C 1 374 ? 13.482 -114.424 63.192 1.00 11.44 374 ILE C O 1
ATOM 10927 N N . GLN C 1 375 ? 12.949 -114.537 65.368 1.00 11.03 375 GLN C N 1
ATOM 10928 C CA . GLN C 1 375 ? 14.335 -114.347 65.787 1.00 11.78 375 GLN C CA 1
ATOM 10929 C C . GLN C 1 375 ? 15.092 -115.650 65.553 1.00 10.75 375 GLN C C 1
ATOM 10930 O O . GLN C 1 375 ? 14.518 -116.729 65.664 1.00 12.34 375 GLN C O 1
ATOM 10936 N N . PRO C 1 376 ? 16.395 -115.568 65.236 1.00 12.52 376 PRO C N 1
ATOM 10937 C CA . PRO C 1 376 ? 17.158 -116.798 64.997 1.00 12.46 376 PRO C CA 1
ATOM 10938 C C . PRO C 1 376 ? 16.988 -117.797 66.130 1.00 12.84 376 PRO C C 1
ATOM 10939 O O . PRO C 1 376 ? 17.253 -117.493 67.291 1.00 10.85 376 PRO C O 1
ATOM 10943 N N . THR C 1 377 ? 16.527 -118.993 65.778 1.00 12.66 377 THR C N 1
ATOM 10944 C CA . THR C 1 377 ? 16.279 -120.035 66.760 1.00 11.52 377 THR C CA 1
ATOM 10945 C C . THR C 1 377 ? 16.795 -121.394 66.312 1.00 12.03 377 THR C C 1
ATOM 10946 O O . THR C 1 377 ? 16.547 -121.815 65.182 1.00 10.65 377 THR C O 1
ATOM 10950 N N . PHE C 1 378 ? 17.518 -122.069 67.200 1.00 11.41 378 PHE C N 1
ATOM 10951 C CA . PHE C 1 378 ? 18.017 -123.404 66.913 1.00 11.08 378 PHE C CA 1
ATOM 10952 C C . PHE C 1 378 ? 16.978 -124.398 67.438 1.00 10.97 378 PHE C C 1
ATOM 10953 O O . PHE C 1 378 ? 16.914 -124.663 68.640 1.00 10.55 378 PHE C O 1
ATOM 10961 N N . ILE C 1 379 ? 16.150 -124.924 66.542 1.00 10.69 379 ILE C N 1
ATOM 10962 C CA . ILE C 1 379 ? 15.141 -125.907 66.920 1.00 9.35 379 ILE C CA 1
ATOM 10963 C C . ILE C 1 379 ? 15.884 -127.236 66.850 1.00 10.79 379 ILE C C 1
ATOM 10964 O O . ILE C 1 379 ? 16.451 -127.575 65.810 1.00 10.45 379 ILE C O 1
ATOM 10969 N N . TYR C 1 380 ? 15.915 -127.979 67.955 1.00 9.69 380 TYR C N 1
ATOM 10970 C CA . TYR C 1 380 ? 16.650 -129.237 67.955 1.00 10.42 380 TYR C CA 1
ATOM 10971 C C . TYR C 1 380 ? 15.882 -130.442 68.475 1.00 9.94 380 TYR C C 1
ATOM 10972 O O . TYR C 1 380 ? 14.796 -130.309 69.035 1.00 9.62 380 TYR C O 1
ATOM 10981 N N . GLY C 1 381 ? 16.453 -131.627 68.263 1.00 9.69 381 GLY C N 1
ATOM 10982 C CA . GLY C 1 381 ? 15.821 -132.849 68.724 1.00 9.77 381 GLY C CA 1
ATOM 10983 C C . GLY C 1 381 ? 14.872 -133.478 67.716 1.00 10.57 381 GLY C C 1
ATOM 10984 O O . GLY C 1 381 ? 13.937 -134.174 68.100 1.00 10.80 381 GLY C O 1
ATOM 10985 N N . HIS C 1 382 ? 15.103 -133.235 66.431 1.00 10.95 382 HIS C N 1
ATOM 10986 C CA . HIS C 1 382 ? 14.247 -133.802 65.387 1.00 12.92 382 HIS C CA 1
ATOM 10987 C C . HIS C 1 382 ? 14.047 -135.307 65.561 1.00 11.70 382 HIS C C 1
ATOM 10988 O O . HIS C 1 382 ? 14.993 -136.042 65.827 1.00 13.04 382 HIS C O 1
ATOM 10995 N N . PRO C 1 383 ? 12.799 -135.779 65.430 1.00 12.93 383 PRO C N 1
ATOM 10996 C CA . PRO C 1 383 ? 12.513 -137.209 65.573 1.00 11.62 383 PRO C CA 1
ATOM 10997 C C . PRO C 1 383 ? 13.431 -138.045 64.674 1.00 11.69 383 PRO C C 1
ATOM 10998 O O . PRO C 1 383 ? 13.817 -137.613 63.587 1.00 11.63 383 PRO C O 1
ATOM 11002 N N . VAL C 1 384 ? 13.767 -139.246 65.129 1.00 11.68 384 VAL C N 1
ATOM 11003 C CA . VAL C 1 384 ? 14.658 -140.119 64.379 1.00 12.34 384 VAL C CA 1
ATOM 11004 C C . VAL C 1 384 ? 14.152 -140.527 62.990 1.00 12.88 384 VAL C C 1
ATOM 11005 O O . VAL C 1 384 ? 14.953 -140.686 62.064 1.00 12.88 384 VAL C O 1
ATOM 11009 N N . GLU C 1 385 ? 12.838 -140.678 62.832 1.00 12.92 385 GLU C N 1
ATOM 11010 C CA . GLU C 1 385 ? 12.275 -141.095 61.546 1.00 14.06 385 GLU C CA 1
ATOM 11011 C C . GLU C 1 385 ? 12.554 -140.150 60.384 1.00 14.01 385 GLU C C 1
ATOM 11012 O O . GLU C 1 385 ? 12.630 -140.587 59.234 1.00 14.09 385 GLU C O 1
ATOM 11018 N N . ILE C 1 386 ? 12.695 -138.862 60.674 1.00 11.75 386 ILE C N 1
ATOM 11019 C CA . ILE C 1 386 ? 12.969 -137.896 59.622 1.00 11.61 386 ILE C CA 1
ATOM 11020 C C . ILE C 1 386 ? 14.432 -137.453 59.625 1.00 11.72 386 ILE C C 1
ATOM 11021 O O . ILE C 1 386 ? 14.801 -136.509 58.929 1.00 9.25 386 ILE C O 1
ATOM 11026 N N . SER C 1 387 ? 15.259 -138.153 60.397 1.00 9.41 387 SER C N 1
ATOM 11027 C CA . SER C 1 387 ? 16.680 -137.819 60.514 1.00 10.25 387 SER C CA 1
ATOM 11028 C C . SER C 1 387 ? 17.535 -139.074 60.333 1.00 9.88 387 SER C C 1
ATOM 11029 O O . SER C 1 387 ? 18.248 -139.486 61.245 1.00 11.54 387 SER C O 1
ATOM 11032 N N . PRO C 1 388 ? 17.495 -139.681 59.137 1.00 10.52 388 PRO C N 1
ATOM 11033 C CA . PRO C 1 388 ? 18.253 -140.901 58.832 1.00 10.76 388 PRO C CA 1
ATOM 11034 C C . PRO C 1 388 ? 19.778 -140.843 58.871 1.00 10.74 388 PRO C C 1
ATOM 11035 O O . PRO C 1 388 ? 20.430 -141.885 58.899 1.00 13.12 388 PRO C O 1
ATOM 11039 N N . LEU C 1 389 ? 20.352 -139.643 58.888 1.00 9.95 389 LEU C N 1
ATOM 11040 C CA . LEU C 1 389 ? 21.802 -139.514 58.903 1.00 9.28 389 LEU C CA 1
ATOM 11041 C C . LEU C 1 389 ? 22.342 -138.889 60.187 1.00 11.33 389 LEU C C 1
ATOM 11042 O O . LEU C 1 389 ? 23.535 -138.602 60.286 1.00 11.01 389 LEU C O 1
ATOM 11047 N N . ALA C 1 390 ? 21.465 -138.705 61.173 1.00 11.16 390 ALA C N 1
ATOM 11048 C CA . ALA C 1 390 ? 21.839 -138.097 62.443 1.00 10.21 390 ALA C CA 1
ATOM 11049 C C . ALA C 1 390 ? 21.844 -139.109 63.586 1.00 11.56 390 ALA C C 1
ATOM 11050 O O . ALA C 1 390 ? 21.046 -140.041 63.611 1.00 13.52 390 ALA C O 1
ATOM 11052 N N . LYS C 1 391 ? 22.744 -138.907 64.539 1.00 11.09 391 LYS C N 1
ATOM 11053 C CA . LYS C 1 391 ? 22.864 -139.798 65.689 1.00 10.36 391 LYS C CA 1
ATOM 11054 C C . LYS C 1 391 ? 21.713 -139.607 66.675 1.00 10.71 391 LYS C C 1
ATOM 11055 O O . LYS C 1 391 ? 21.287 -138.483 66.939 1.00 11.71 391 LYS C O 1
ATOM 11061 N N . LYS C 1 392 ? 21.200 -140.706 67.221 1.00 11.59 392 LYS C N 1
ATOM 11062 C CA . LYS C 1 392 ? 20.112 -140.614 68.185 1.00 12.78 392 LYS C CA 1
ATOM 11063 C C . LYS C 1 392 ? 20.571 -139.936 69.470 1.00 13.39 392 LYS C C 1
ATOM 11064 O O . LYS C 1 392 ? 21.750 -140.015 69.852 1.00 11.51 392 LYS C O 1
ATOM 11070 N N . ASN C 1 393 ? 19.638 -139.267 70.135 1.00 13.15 393 ASN C N 1
ATOM 11071 C CA . ASN C 1 393 ? 19.941 -138.622 71.403 1.00 15.89 393 ASN C CA 1
ATOM 11072 C C . ASN C 1 393 ? 20.095 -139.768 72.404 1.00 18.32 393 ASN C C 1
ATOM 11073 O O . ASN C 1 393 ? 19.276 -140.685 72.435 1.00 17.37 393 ASN C O 1
ATOM 11078 N N . PRO C 1 394 ? 21.156 -139.736 73.224 1.00 21.04 394 PRO C N 1
ATOM 11079 C CA . PRO C 1 394 ? 21.410 -140.786 74.220 1.00 22.86 394 PRO C CA 1
ATOM 11080 C C . PRO C 1 394 ? 20.307 -140.968 75.269 1.00 24.52 394 PRO C C 1
ATOM 11081 O O . PRO C 1 394 ? 20.019 -142.090 75.688 1.00 25.58 394 PRO C O 1
ATOM 11085 N N . ASP C 1 395 ? 19.690 -139.865 75.682 1.00 24.93 395 ASP C N 1
ATOM 11086 C CA . ASP C 1 395 ? 18.636 -139.897 76.696 1.00 24.77 395 ASP C CA 1
ATOM 11087 C C . ASP C 1 395 ? 17.269 -140.385 76.215 1.00 23.22 395 ASP C C 1
ATOM 11088 O O . ASP C 1 395 ? 16.579 -141.122 76.923 1.00 23.24 395 ASP C O 1
ATOM 11093 N N . ASP C 1 396 ? 16.876 -139.966 75.018 1.00 19.60 396 ASP C N 1
ATOM 11094 C CA . ASP C 1 396 ? 15.584 -140.343 74.454 1.00 17.48 396 ASP C CA 1
ATOM 11095 C C . ASP C 1 396 ? 15.822 -140.624 72.975 1.00 16.93 396 ASP C C 1
ATOM 11096 O O . ASP C 1 396 ? 15.900 -139.696 72.169 1.00 16.25 396 ASP C O 1
ATOM 11101 N N . PRO C 1 397 ? 15.934 -141.910 72.599 1.00 16.37 397 PRO C N 1
ATOM 11102 C CA . PRO C 1 397 ? 16.176 -142.330 71.215 1.00 17.21 397 PRO C CA 1
ATOM 11103 C C . PRO C 1 397 ? 15.089 -142.036 70.185 1.00 15.53 397 PRO C C 1
ATOM 11104 O O . PRO C 1 397 ? 15.260 -142.339 69.002 1.00 15.95 397 PRO C O 1
ATOM 11108 N N . ARG C 1 398 ? 13.974 -141.461 70.627 1.00 15.01 398 ARG C N 1
ATOM 11109 C CA . ARG C 1 398 ? 12.903 -141.109 69.702 1.00 13.90 398 ARG C CA 1
ATOM 11110 C C . ARG C 1 398 ? 13.379 -139.894 68.919 1.00 12.48 398 ARG C C 1
ATOM 11111 O O . ARG C 1 398 ? 12.880 -139.596 67.832 1.00 12.01 398 ARG C O 1
ATOM 11119 N N . PHE C 1 399 ? 14.348 -139.192 69.497 1.00 12.81 399 PHE C N 1
ATOM 11120 C CA . PHE C 1 399 ? 14.881 -137.982 68.892 1.00 12.34 399 PHE C CA 1
ATOM 11121 C C . PHE C 1 399 ? 16.369 -138.087 68.598 1.00 12.23 399 PHE C C 1
ATOM 11122 O O . PHE C 1 399 ? 17.067 -138.952 69.140 1.00 12.38 399 PHE C O 1
ATOM 11130 N N . THR C 1 400 ? 16.846 -137.196 67.735 1.00 11.30 400 THR C N 1
ATOM 11131 C CA . THR C 1 400 ? 18.251 -137.181 67.340 1.00 10.25 400 THR C CA 1
ATOM 11132 C C . THR C 1 400 ? 18.912 -135.858 67.704 1.00 10.03 400 THR C C 1
ATOM 11133 O O . THR C 1 400 ? 18.235 -134.853 67.934 1.00 8.53 400 THR C O 1
ATOM 11137 N N . ASP C 1 401 ? 20.239 -135.862 67.762 1.00 9.15 401 ASP C N 1
ATOM 11138 C CA . ASP C 1 401 ? 20.970 -134.645 68.074 1.00 10.16 401 ASP C CA 1
ATOM 11139 C C . ASP C 1 401 ? 21.180 -133.923 66.748 1.00 11.21 401 ASP C C 1
ATOM 11140 O O . ASP C 1 401 ? 22.234 -134.007 66.114 1.00 10.45 401 ASP C O 1
ATOM 11145 N N . ARG C 1 402 ? 20.119 -133.237 66.338 1.00 9.79 402 ARG C N 1
ATOM 11146 C CA . ARG C 1 402 ? 20.064 -132.486 65.096 1.00 10.01 402 ARG C CA 1
ATOM 11147 C C . ARG C 1 402 ? 19.368 -131.168 65.394 1.00 9.95 402 ARG C C 1
ATOM 11148 O O . ARG C 1 402 ? 18.581 -131.078 66.335 1.00 11.10 402 ARG C O 1
ATOM 11156 N N . PHE C 1 403 ? 19.671 -130.141 64.610 1.00 9.08 403 PHE C N 1
ATOM 11157 C CA . PHE C 1 403 ? 19.001 -128.865 64.782 1.00 9.42 403 PHE C CA 1
ATOM 11158 C C . PHE C 1 403 ? 18.786 -128.219 63.428 1.00 10.58 403 PHE C C 1
ATOM 11159 O O . PHE C 1 403 ? 19.476 -128.534 62.458 1.00 9.86 403 PHE C O 1
ATOM 11167 N N . GLU C 1 404 ? 17.794 -127.344 63.365 1.00 10.44 404 GLU C N 1
ATOM 11168 C CA . GLU C 1 404 ? 17.523 -126.591 62.158 1.00 11.31 404 GLU C CA 1
ATOM 11169 C C . GLU C 1 404 ? 17.453 -125.155 62.623 1.00 11.55 404 GLU C C 1
ATOM 11170 O O . GLU C 1 404 ? 16.922 -124.863 63.701 1.00 11.67 404 GLU C O 1
ATOM 11176 N N . LEU C 1 405 ? 18.010 -124.261 61.817 1.00 10.64 405 LEU C N 1
ATOM 11177 C CA . LEU C 1 405 ? 18.012 -122.847 62.153 1.00 11.93 405 LEU C CA 1
ATOM 11178 C C . LEU C 1 405 ? 16.825 -122.160 61.510 1.00 11.48 405 LEU C C 1
ATOM 11179 O O . LEU C 1 405 ? 16.654 -122.216 60.295 1.00 10.97 405 LEU C O 1
ATOM 11184 N N . PHE C 1 406 ? 15.999 -121.520 62.329 1.00 11.72 406 PHE C N 1
ATOM 11185 C CA . PHE C 1 406 ? 14.851 -120.801 61.810 1.00 11.12 406 PHE C CA 1
ATOM 11186 C C . PHE C 1 406 ? 15.010 -119.307 62.035 1.00 11.04 406 PHE C C 1
ATOM 11187 O O . PHE C 1 406 ? 15.398 -118.869 63.120 1.00 11.32 406 PHE C O 1
ATOM 11195 N N . ILE C 1 407 ? 14.743 -118.538 60.986 1.00 9.94 407 ILE C N 1
ATOM 11196 C CA . ILE C 1 407 ? 14.824 -117.083 61.040 1.00 10.40 407 ILE C CA 1
ATOM 11197 C C . ILE C 1 407 ? 13.684 -116.584 60.156 1.00 11.30 407 ILE C C 1
ATOM 11198 O O . ILE C 1 407 ? 13.411 -117.165 59.105 1.00 12.05 407 ILE C O 1
ATOM 11203 N N . VAL C 1 408 ? 13.030 -115.507 60.576 1.00 11.38 408 VAL C N 1
ATOM 11204 C CA . VAL C 1 408 ? 11.895 -114.948 59.843 1.00 11.57 408 VAL C CA 1
ATOM 11205 C C . VAL C 1 408 ? 10.935 -116.022 59.306 1.00 13.16 408 VAL C C 1
ATOM 11206 O O . VAL C 1 408 ? 10.475 -115.969 58.160 1.00 11.24 408 VAL C O 1
ATOM 11210 N N . GLY C 1 409 ? 10.651 -117.000 60.164 1.00 12.55 409 GLY C N 1
ATOM 11211 C CA . GLY C 1 409 ? 9.717 -118.064 59.835 1.00 12.50 409 GLY C CA 1
ATOM 11212 C C . GLY C 1 409 ? 10.111 -119.143 58.843 1.00 11.99 409 GLY C C 1
ATOM 11213 O O . GLY C 1 409 ? 9.243 -119.889 58.391 1.00 13.44 409 GLY C O 1
ATOM 11214 N N . ARG C 1 410 ? 11.391 -119.255 58.505 1.00 11.70 410 ARG C N 1
ATOM 11215 C CA . ARG C 1 410 ? 11.805 -120.290 57.553 1.00 12.54 410 ARG C CA 1
ATOM 11216 C C . ARG C 1 410 ? 13.152 -120.885 57.928 1.00 12.31 410 ARG C C 1
ATOM 11217 O O . ARG C 1 410 ? 13.945 -120.252 58.621 1.00 11.94 410 ARG C O 1
ATOM 11225 N N A GLU C 1 411 ? 13.409 -122.110 57.478 0.50 12.97 411 GLU C N 1
ATOM 11226 N N B GLU C 1 411 ? 13.407 -122.103 57.463 0.50 13.07 411 GLU C N 1
ATOM 11227 C CA A GLU C 1 411 ? 14.673 -122.767 57.786 0.50 13.31 411 GLU C CA 1
ATOM 11228 C CA B GLU C 1 411 ? 14.664 -122.777 57.752 0.50 13.41 411 GLU C CA 1
ATOM 11229 C C A GLU C 1 411 ? 15.820 -122.253 56.926 0.50 13.00 411 GLU C C 1
ATOM 11230 C C B GLU C 1 411 ? 15.821 -122.239 56.916 0.50 13.16 411 GLU C C 1
ATOM 11231 O O A GLU C 1 411 ? 15.699 -122.123 55.706 0.50 13.20 411 GLU C O 1
ATOM 11232 O O B GLU C 1 411 ? 15.707 -122.083 55.698 0.50 13.43 411 GLU C O 1
ATOM 11243 N N . HIS C 1 412 ? 16.933 -121.955 57.586 1.00 12.83 412 HIS C N 1
ATOM 11244 C CA . HIS C 1 412 ? 18.126 -121.441 56.923 1.00 12.23 412 HIS C CA 1
ATOM 11245 C C . HIS C 1 412 ? 19.280 -122.422 57.018 1.00 12.81 412 HIS C C 1
ATOM 11246 O O . HIS C 1 412 ? 20.224 -122.351 56.230 1.00 12.58 412 HIS C O 1
ATOM 11253 N N . ALA C 1 413 ? 19.220 -123.322 57.998 1.00 11.58 413 ALA C N 1
ATOM 11254 C CA . ALA C 1 413 ? 20.284 -124.303 58.183 1.00 9.37 413 ALA C CA 1
ATOM 11255 C C . ALA C 1 413 ? 19.789 -125.613 58.779 1.00 9.39 413 ALA C C 1
ATOM 11256 O O . ALA C 1 413 ? 18.725 -125.677 59.400 1.00 9.34 413 ALA C O 1
ATOM 11258 N N . ASN C 1 414 ? 20.589 -126.656 58.590 1.00 9.57 414 ASN C N 1
ATOM 11259 C CA . ASN C 1 414 ? 20.269 -127.993 59.075 1.00 9.93 414 ASN C CA 1
ATOM 11260 C C . ASN C 1 414 ? 21.609 -128.603 59.472 1.00 9.88 414 ASN C C 1
ATOM 11261 O O . ASN C 1 414 ? 22.575 -128.535 58.710 1.00 9.64 414 ASN C O 1
ATOM 11266 N N . ALA C 1 415 ? 21.677 -129.189 60.663 1.00 10.36 415 ALA C N 1
ATOM 11267 C CA . ALA C 1 415 ? 22.934 -129.752 61.132 1.00 10.37 415 ALA C CA 1
ATOM 11268 C C . ALA C 1 415 ? 22.737 -130.845 62.156 1.00 10.50 415 ALA C C 1
ATOM 11269 O O . ALA C 1 415 ? 21.728 -130.879 62.853 1.00 9.29 415 ALA C O 1
ATOM 11271 N N . PHE C 1 416 ? 23.702 -131.750 62.248 1.00 10.53 416 PHE C N 1
ATOM 11272 C CA . PHE C 1 416 ? 23.600 -132.783 63.264 1.00 10.60 416 PHE C CA 1
ATOM 11273 C C . PHE C 1 416 ? 24.908 -133.361 63.762 1.00 11.36 416 PHE C C 1
ATOM 11274 O O . PHE C 1 416 ? 25.993 -133.060 63.257 1.00 9.48 416 PHE C O 1
ATOM 11282 N N . THR C 1 417 ? 24.773 -134.157 64.815 1.00 10.16 417 THR C N 1
ATOM 11283 C CA . THR C 1 417 ? 25.879 -134.915 65.363 1.00 10.35 417 THR C CA 1
ATOM 11284 C C . THR C 1 417 ? 25.709 -136.064 64.371 1.00 9.89 417 THR C C 1
ATOM 11285 O O . THR C 1 417 ? 24.710 -136.784 64.410 1.00 9.73 417 THR C O 1
ATOM 11289 N N . GLU C 1 418 ? 26.661 -136.200 63.459 1.00 9.88 418 GLU C N 1
ATOM 11290 C CA . GLU C 1 418 ? 26.573 -137.201 62.401 1.00 10.18 418 GLU C CA 1
ATOM 11291 C C . GLU C 1 418 ? 26.551 -138.656 62.841 1.00 10.84 418 GLU C C 1
ATOM 11292 O O . GLU C 1 418 ? 27.216 -139.050 63.796 1.00 10.37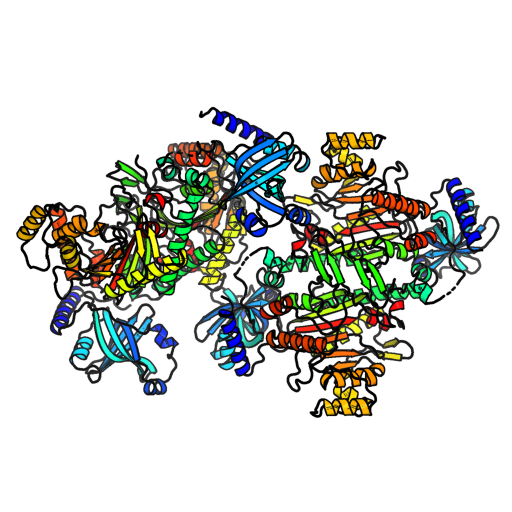 418 GLU C O 1
ATOM 11298 N N . LEU C 1 419 ? 25.776 -139.458 62.124 1.00 10.10 419 LEU C N 1
ATOM 11299 C CA . LEU C 1 419 ? 25.690 -140.875 62.431 1.00 8.67 419 LEU C CA 1
ATOM 11300 C C . LEU C 1 419 ? 26.923 -141.554 61.837 1.00 10.39 419 LEU C C 1
ATOM 11301 O O . LEU C 1 419 ? 27.115 -141.554 60.615 1.00 11.01 419 LEU C O 1
ATOM 11306 N N . ASN C 1 420 ? 27.774 -142.113 62.691 1.00 9.53 420 ASN C N 1
ATOM 11307 C CA . ASN C 1 420 ? 28.963 -142.789 62.192 1.00 12.05 420 ASN C CA 1
ATOM 11308 C C . ASN C 1 420 ? 28.942 -144.294 62.460 1.00 12.56 420 ASN C C 1
ATOM 11309 O O . ASN C 1 420 ? 29.876 -145.005 62.103 1.00 14.61 420 ASN C O 1
ATOM 11314 N N . ASP C 1 421 ? 27.863 -144.767 63.079 1.00 12.67 421 ASP C N 1
ATOM 11315 C CA . ASP C 1 421 ? 27.678 -146.190 63.362 1.00 12.99 421 ASP C CA 1
ATOM 11316 C C . ASP C 1 421 ? 27.158 -146.799 62.051 1.00 13.33 421 ASP C C 1
ATOM 11317 O O . ASP C 1 421 ? 26.022 -146.536 61.651 1.00 13.34 421 ASP C O 1
ATOM 11322 N N . PRO C 1 422 ? 27.977 -147.616 61.365 1.00 13.72 422 PRO C N 1
ATOM 11323 C CA . PRO C 1 422 ? 27.575 -148.240 60.095 1.00 13.22 422 PRO C CA 1
ATOM 11324 C C . PRO C 1 422 ? 26.369 -149.173 60.194 1.00 14.37 422 PRO C C 1
ATOM 11325 O O . PRO C 1 422 ? 25.540 -149.244 59.277 1.00 14.64 422 PRO C O 1
ATOM 11329 N N . ILE C 1 423 ? 26.283 -149.901 61.303 1.00 14.60 423 ILE C N 1
ATOM 11330 C CA . ILE C 1 423 ? 25.190 -150.835 61.525 1.00 14.30 423 ILE C CA 1
ATOM 11331 C C . ILE C 1 423 ? 23.880 -150.066 61.673 1.00 13.70 423 ILE C C 1
ATOM 11332 O O . ILE C 1 423 ? 22.867 -150.410 61.059 1.00 13.23 423 ILE C O 1
ATOM 11337 N N . ASP C 1 424 ? 23.910 -149.013 62.481 1.00 12.82 424 ASP C N 1
ATOM 11338 C CA . ASP C 1 424 ? 22.737 -148.182 62.693 1.00 13.34 424 ASP C CA 1
ATOM 11339 C C . ASP C 1 424 ? 22.372 -147.496 61.372 1.00 11.59 424 ASP C C 1
ATOM 11340 O O . ASP C 1 424 ? 21.201 -147.425 60.995 1.00 12.24 424 ASP C O 1
ATOM 11345 N N . GLN C 1 425 ? 23.380 -147.004 60.662 1.00 11.58 425 GLN C N 1
ATOM 11346 C CA . GLN C 1 425 ? 23.133 -146.322 59.394 1.00 11.82 425 GLN C CA 1
ATOM 11347 C C . GLN C 1 425 ? 22.443 -147.228 58.380 1.00 11.42 425 GLN C C 1
ATOM 11348 O O . GLN C 1 425 ? 21.516 -146.802 57.685 1.00 10.42 425 GLN C O 1
ATOM 11354 N N . ARG C 1 426 ? 22.888 -148.478 58.279 1.00 11.51 426 ARG C N 1
ATOM 11355 C CA . ARG C 1 426 ? 22.259 -149.391 57.334 1.00 11.89 426 ARG C CA 1
ATOM 11356 C C . ARG C 1 426 ? 20.798 -149.547 57.730 1.00 12.68 426 ARG C C 1
ATOM 11357 O O . ARG C 1 426 ? 19.913 -149.527 56.884 1.00 13.95 426 ARG C O 1
ATOM 11365 N N . GLN C 1 427 ? 20.554 -149.691 59.026 1.00 12.59 427 GLN C N 1
ATOM 11366 C CA . GLN C 1 427 ? 19.194 -149.831 59.536 1.00 14.67 427 GLN C CA 1
ATOM 11367 C C . GLN C 1 427 ? 18.338 -148.625 59.154 1.00 14.37 427 GLN C C 1
ATOM 11368 O O . GLN C 1 427 ? 17.185 -148.782 58.759 1.00 13.55 427 GLN C O 1
ATOM 11374 N N . ARG C 1 428 ? 18.906 -147.425 59.250 1.00 13.16 428 ARG C N 1
ATOM 11375 C CA . ARG C 1 428 ? 18.166 -146.214 58.895 1.00 13.46 428 ARG C CA 1
ATOM 11376 C C . ARG C 1 428 ? 17.778 -146.253 57.426 1.00 13.03 428 ARG C C 1
ATOM 11377 O O . ARG C 1 428 ? 16.654 -145.889 57.061 1.00 14.01 428 ARG C O 1
ATOM 11385 N N . PHE C 1 429 ? 18.711 -146.675 56.574 1.00 11.79 429 PHE C N 1
ATOM 11386 C CA . PHE C 1 429 ? 18.416 -146.747 55.144 1.00 12.98 429 PHE C CA 1
ATOM 11387 C C . PHE C 1 429 ? 17.321 -147.776 54.876 1.00 13.86 429 PHE C C 1
ATOM 11388 O O . PHE C 1 429 ? 16.445 -147.560 54.037 1.00 13.25 429 PHE C O 1
ATOM 11396 N N . GLU C 1 430 ? 17.369 -148.898 55.588 1.00 15.01 430 GLU C N 1
ATOM 11397 C CA . GLU C 1 430 ? 16.354 -149.930 55.403 1.00 14.42 430 GLU C CA 1
ATOM 11398 C C . GLU C 1 430 ? 14.985 -149.379 55.786 1.00 15.43 430 GLU C C 1
ATOM 11399 O O . GLU C 1 430 ? 13.988 -149.650 55.112 1.00 15.29 430 GLU C O 1
ATOM 11405 N N . GLU C 1 431 ? 14.937 -148.593 56.859 1.00 15.92 431 GLU C N 1
ATOM 11406 C CA . GLU C 1 431 ? 13.677 -147.999 57.291 1.00 17.49 431 GLU C CA 1
ATOM 11407 C C . GLU C 1 431 ? 13.184 -147.000 56.242 1.00 16.35 431 GLU C C 1
ATOM 11408 O O . GLU C 1 431 ? 11.982 -146.888 55.999 1.00 14.44 431 GLU C O 1
ATOM 11414 N N . GLN C 1 432 ? 14.113 -146.276 55.623 1.00 15.37 432 GLN C N 1
ATOM 11415 C CA . GLN C 1 432 ? 13.753 -145.309 54.586 1.00 15.63 432 GLN C CA 1
ATOM 11416 C C . GLN C 1 432 ? 13.198 -146.030 53.360 1.00 16.04 432 GLN C C 1
ATOM 11417 O O . GLN C 1 432 ? 12.216 -145.591 52.760 1.00 16.59 432 GLN C O 1
ATOM 11423 N N . LEU C 1 433 ? 13.828 -147.138 52.989 1.00 15.66 433 LEU C N 1
ATOM 11424 C CA . LEU C 1 433 ? 13.367 -147.901 51.838 1.00 16.12 433 LEU C CA 1
ATOM 11425 C C . LEU C 1 433 ? 11.947 -148.394 52.093 1.00 16.53 433 LEU C C 1
ATOM 11426 O O . LEU C 1 433 ? 11.127 -148.457 51.178 1.00 15.36 433 LEU C O 1
ATOM 11431 N N . LYS C 1 434 ? 11.658 -148.735 53.345 1.00 17.72 434 LYS C N 1
ATOM 11432 C CA . LYS C 1 434 ? 10.327 -149.198 53.716 1.00 18.84 434 LYS C CA 1
ATOM 11433 C C . LYS C 1 434 ? 9.350 -148.028 53.564 1.00 18.24 434 LYS C C 1
ATOM 11434 O O . LYS C 1 434 ? 8.227 -148.200 53.085 1.00 19.19 434 LYS C O 1
ATOM 11440 N N . GLU C 1 435 ? 9.774 -146.832 53.963 1.00 17.47 435 GLU C N 1
ATOM 11441 C CA . GLU C 1 435 ? 8.906 -145.664 53.837 1.00 17.29 435 GLU C CA 1
ATOM 11442 C C . GLU C 1 435 ? 8.557 -145.415 52.376 1.00 17.37 435 GLU C C 1
ATOM 11443 O O . GLU C 1 435 ? 7.442 -144.997 52.061 1.00 19.02 435 GLU C O 1
ATOM 11449 N N . ARG C 1 436 ? 9.514 -145.659 51.486 1.00 17.70 436 ARG C N 1
ATOM 11450 C CA . ARG C 1 436 ? 9.284 -145.455 50.060 1.00 19.07 436 ARG C CA 1
ATOM 11451 C C . ARG C 1 436 ? 8.231 -146.437 49.567 1.00 20.57 436 ARG C C 1
ATOM 11452 O O . ARG C 1 436 ? 7.407 -146.102 48.716 1.00 19.38 436 ARG C O 1
ATOM 11460 N N . GLU C 1 437 ? 8.257 -147.651 50.104 1.00 19.76 437 GLU C N 1
ATOM 11461 C CA . GLU C 1 437 ? 7.277 -148.655 49.713 1.00 20.77 437 GLU C CA 1
ATOM 11462 C C . GLU C 1 437 ? 5.898 -148.231 50.198 1.00 20.70 437 GLU C C 1
ATOM 11463 O O . GLU C 1 437 ? 4.882 -148.637 49.638 1.00 19.29 437 GLU C O 1
ATOM 11469 N N . GLN C 1 438 ? 5.868 -147.399 51.236 1.00 20.76 438 GLN C N 1
ATOM 11470 C CA . GLN C 1 438 ? 4.606 -146.926 51.787 1.00 21.10 438 GLN C CA 1
ATOM 11471 C C . GLN C 1 438 ? 4.163 -145.562 51.257 1.00 20.81 438 GLN C C 1
ATOM 11472 O O . GLN C 1 438 ? 3.287 -144.919 51.839 1.00 20.25 438 GLN C O 1
ATOM 11478 N N . GLY C 1 439 ? 4.770 -145.122 50.158 1.00 20.78 439 GLY C N 1
ATOM 11479 C CA . GLY C 1 439 ? 4.373 -143.858 49.564 1.00 21.09 439 GLY C CA 1
ATOM 11480 C C . GLY C 1 439 ? 5.302 -142.664 49.659 1.00 20.73 439 GLY C C 1
ATOM 11481 O O . GLY C 1 439 ? 5.058 -141.653 49.006 1.00 21.45 439 GLY C O 1
ATOM 11482 N N . ASN C 1 440 ? 6.356 -142.746 50.465 1.00 20.95 440 ASN C N 1
ATOM 11483 C CA . ASN C 1 440 ? 7.271 -141.612 50.572 1.00 19.46 440 ASN C CA 1
ATOM 11484 C C . ASN C 1 440 ? 8.327 -141.695 49.481 1.00 20.01 440 ASN C C 1
ATOM 11485 O O . ASN C 1 440 ? 9.380 -142.305 49.674 1.00 19.56 440 ASN C O 1
ATOM 11490 N N . ASP C 1 441 ? 8.055 -141.073 48.337 1.00 20.90 441 ASP C N 1
ATOM 11491 C CA . ASP C 1 441 ? 8.998 -141.122 47.229 1.00 22.02 441 ASP C CA 1
ATOM 11492 C C . ASP C 1 441 ? 10.169 -140.152 47.376 1.00 21.82 441 ASP C C 1
ATOM 11493 O O . ASP C 1 441 ? 10.920 -139.917 46.429 1.00 19.82 441 ASP C O 1
ATOM 11498 N N . GLU C 1 442 ? 10.327 -139.601 48.575 1.00 20.99 442 GLU C N 1
ATOM 11499 C CA . GLU C 1 442 ? 11.429 -138.692 48.860 1.00 20.20 442 GLU C CA 1
ATOM 11500 C C . GLU C 1 442 ? 12.361 -139.342 49.875 1.00 19.53 442 GLU C C 1
ATOM 11501 O O . GLU C 1 442 ? 13.364 -138.754 50.287 1.00 20.11 442 GLU C O 1
ATOM 11507 N N . ALA C 1 443 ? 12.025 -140.562 50.277 1.00 19.17 443 ALA C N 1
ATOM 11508 C CA . ALA C 1 443 ? 12.841 -141.285 51.246 1.00 19.73 443 ALA C CA 1
ATOM 11509 C C . ALA C 1 443 ? 14.239 -141.530 50.689 1.00 20.45 443 ALA C C 1
ATOM 11510 O O . ALA C 1 443 ? 14.435 -141.586 49.472 1.00 20.10 443 ALA C O 1
ATOM 11512 N N . HIS C 1 444 ? 15.207 -141.676 51.592 1.00 20.66 444 HIS C N 1
ATOM 11513 C CA . HIS C 1 444 ? 16.596 -141.920 51.215 1.00 21.52 444 HIS C CA 1
ATOM 11514 C C . HIS C 1 444 ? 16.700 -143.318 50.607 1.00 21.44 444 HIS C C 1
ATOM 11515 O O . HIS C 1 444 ? 15.958 -144.225 50.989 1.00 19.69 444 HIS C O 1
ATOM 11522 N N . GLU C 1 445 ? 17.610 -143.495 49.655 1.00 22.20 445 GLU C N 1
ATOM 11523 C CA . GLU C 1 445 ? 17.782 -144.799 49.026 1.00 24.48 445 GLU C CA 1
ATOM 11524 C C . GLU C 1 445 ? 19.057 -145.442 49.564 1.00 23.89 445 GLU C C 1
ATOM 11525 O O . GLU C 1 445 ? 19.832 -144.797 50.266 1.00 24.48 445 GLU C O 1
ATOM 11531 N N . MET C 1 446 ? 19.273 -146.714 49.248 1.00 23.17 446 MET C N 1
ATOM 11532 C CA . MET C 1 446 ? 20.466 -147.401 49.722 1.00 21.38 446 MET C CA 1
ATOM 11533 C C . MET C 1 446 ? 21.717 -146.910 48.996 1.00 19.64 446 MET C C 1
ATOM 11534 O O . MET C 1 446 ? 21.687 -146.627 47.800 1.00 18.91 446 MET C O 1
ATOM 11539 N N . ASP C 1 447 ? 22.814 -146.799 49.736 1.00 17.59 447 ASP C N 1
ATOM 11540 C CA . ASP C 1 447 ? 24.083 -146.369 49.167 1.00 16.41 447 ASP C CA 1
ATOM 11541 C C . ASP C 1 447 ? 25.159 -147.255 49.786 1.00 16.01 447 ASP C C 1
ATOM 11542 O O . ASP C 1 447 ? 25.757 -146.906 50.798 1.00 12.60 447 ASP C O 1
ATOM 11547 N N . GLU C 1 448 ? 25.385 -148.420 49.179 1.00 16.61 448 GLU C N 1
ATOM 11548 C CA . GLU C 1 448 ? 26.375 -149.361 49.688 1.00 15.39 448 GLU C CA 1
ATOM 11549 C C . GLU C 1 448 ? 27.796 -148.795 49.719 1.00 14.52 448 GLU C C 1
ATOM 11550 O O . GLU C 1 448 ? 28.560 -149.094 50.638 1.00 14.10 448 GLU C O 1
ATOM 11556 N N . ASP C 1 449 ? 28.159 -147.993 48.719 1.00 13.90 449 ASP C N 1
ATOM 11557 C CA . ASP C 1 449 ? 29.496 -147.401 48.684 1.00 15.67 449 ASP C CA 1
ATOM 11558 C C . ASP C 1 449 ? 29.685 -146.501 49.898 1.00 13.83 449 ASP C C 1
ATOM 11559 O O . ASP C 1 449 ? 30.769 -146.442 50.475 1.00 13.17 449 ASP C O 1
ATOM 11564 N N . PHE C 1 450 ? 28.626 -145.795 50.278 1.00 13.07 450 PHE C N 1
ATOM 11565 C CA . PHE C 1 450 ? 28.698 -144.921 51.442 1.00 12.08 450 PHE C CA 1
ATOM 11566 C C . PHE C 1 450 ? 28.825 -145.746 52.723 1.00 13.60 450 PHE C C 1
ATOM 11567 O O . PHE C 1 450 ? 29.617 -145.417 53.602 1.00 12.86 450 PHE C O 1
ATOM 11575 N N . LEU C 1 451 ? 28.051 -146.822 52.829 1.00 12.96 451 LEU C N 1
ATOM 11576 C CA . LEU C 1 451 ? 28.116 -147.655 54.025 1.00 13.42 451 LEU C CA 1
ATOM 11577 C C . LEU C 1 451 ? 29.499 -148.275 54.145 1.00 14.12 451 LEU C C 1
ATOM 11578 O O . LEU C 1 451 ? 30.042 -148.403 55.246 1.00 14.22 451 LEU C O 1
ATOM 11583 N N . GLU C 1 452 ? 30.071 -148.660 53.009 1.00 14.17 452 GLU C N 1
ATOM 11584 C CA . GLU C 1 452 ? 31.407 -149.245 52.994 1.00 15.58 452 GLU C CA 1
ATOM 11585 C C . GLU C 1 452 ? 32.394 -148.232 53.582 1.00 14.87 452 GLU C C 1
ATOM 11586 O O . GLU C 1 452 ? 33.250 -148.577 54.401 1.00 14.42 452 GLU C O 1
ATOM 11592 N N . ALA C 1 453 ? 32.268 -146.979 53.157 1.00 13.84 453 ALA C N 1
ATOM 11593 C CA . ALA C 1 453 ? 33.132 -145.919 53.660 1.00 13.70 453 ALA C CA 1
ATOM 11594 C C . ALA C 1 453 ? 33.036 -145.831 55.182 1.00 14.61 453 ALA C C 1
ATOM 11595 O O . ALA C 1 453 ? 34.054 -145.753 55.868 1.00 14.53 453 ALA C O 1
ATOM 11597 N N . LEU C 1 454 ? 31.817 -145.844 55.713 1.00 13.85 454 LEU C N 1
ATOM 11598 C CA . LEU C 1 454 ? 31.633 -145.763 57.161 1.00 14.69 454 LEU C CA 1
ATOM 11599 C C . LEU C 1 454 ? 32.262 -146.946 57.882 1.00 16.28 454 LEU C C 1
ATOM 11600 O O . LEU C 1 454 ? 32.719 -146.816 59.021 1.00 17.16 454 LEU C O 1
ATOM 11605 N N . GLU C 1 455 ? 32.286 -148.100 57.225 1.00 14.47 455 GLU C N 1
ATOM 11606 C CA . GLU C 1 455 ? 32.858 -149.290 57.837 1.00 14.87 455 GLU C CA 1
ATOM 11607 C C . GLU C 1 455 ? 34.364 -149.190 58.041 1.00 14.51 455 GLU C C 1
ATOM 11608 O O . GLU C 1 455 ? 34.926 -149.926 58.846 1.00 14.57 455 GLU C O 1
ATOM 11614 N N . TYR C 1 456 ? 35.020 -148.285 57.322 1.00 12.71 456 TYR C N 1
ATOM 11615 C CA . TYR C 1 456 ? 36.456 -148.115 57.520 1.00 13.03 456 TYR C CA 1
ATOM 11616 C C . TYR C 1 456 ? 36.654 -147.181 58.703 1.00 12.93 456 TYR C C 1
ATOM 11617 O O . TYR C 1 456 ? 37.774 -146.998 59.184 1.00 12.28 456 TYR C O 1
ATOM 11626 N N . GLY C 1 457 ? 35.548 -146.592 59.154 1.00 11.27 457 GLY C N 1
ATOM 11627 C CA . GLY C 1 457 ? 35.579 -145.704 60.302 1.00 12.48 457 GLY C CA 1
ATOM 11628 C C . GLY C 1 457 ? 35.527 -144.199 60.088 1.00 11.45 457 GLY C C 1
ATOM 11629 O O . GLY C 1 457 ? 36.465 -143.607 59.555 1.00 12.02 457 GLY C O 1
ATOM 11630 N N . MET C 1 458 ? 34.416 -143.582 60.486 1.00 10.76 458 MET C N 1
ATOM 11631 C CA . MET C 1 458 ? 34.275 -142.131 60.403 1.00 10.44 458 MET C CA 1
ATOM 11632 C C . MET C 1 458 ? 34.249 -141.653 61.849 1.00 9.55 458 MET C C 1
ATOM 11633 O O . MET C 1 458 ? 33.431 -142.103 62.646 1.00 10.38 458 MET C O 1
ATOM 11638 N N . PRO C 1 459 ? 35.156 -140.739 62.211 1.00 10.45 459 PRO C N 1
ATOM 11639 C CA . PRO C 1 459 ? 35.195 -140.238 63.587 1.00 11.09 459 PRO C CA 1
ATOM 11640 C C . PRO C 1 459 ? 33.926 -139.489 63.984 1.00 11.50 459 PRO C C 1
ATOM 11641 O O . PRO C 1 459 ? 33.100 -139.149 63.127 1.00 11.25 459 PRO C O 1
ATOM 11645 N N . PRO C 1 460 ? 33.725 -139.266 65.295 1.00 10.05 460 PRO C N 1
ATOM 11646 C CA . PRO C 1 460 ? 32.514 -138.524 65.661 1.00 9.60 460 PRO C CA 1
ATOM 11647 C C . PRO C 1 460 ? 32.667 -137.216 64.883 1.00 11.06 460 PRO C C 1
ATOM 11648 O O . PRO C 1 460 ? 33.767 -136.661 64.799 1.00 10.61 460 PRO C O 1
ATOM 11652 N N . THR C 1 461 ? 31.578 -136.742 64.294 1.00 9.66 461 THR C N 1
ATOM 11653 C CA . THR C 1 461 ? 31.634 -135.552 63.461 1.00 10.14 461 THR C CA 1
ATOM 11654 C C . THR C 1 461 ? 30.405 -134.676 63.623 1.00 9.51 461 THR C C 1
ATOM 11655 O O . THR C 1 461 ? 29.331 -135.166 63.964 1.00 10.54 461 THR C O 1
ATOM 11659 N N . GLY C 1 462 ? 30.583 -133.379 63.373 1.00 9.58 462 GLY C N 1
ATOM 11660 C CA . GLY C 1 462 ? 29.479 -132.431 63.427 1.00 8.66 462 GLY C CA 1
ATOM 11661 C C . GLY C 1 462 ? 29.340 -131.905 62.008 1.00 8.08 462 GLY C C 1
ATOM 11662 O O . GLY C 1 462 ? 30.336 -131.495 61.417 1.00 10.71 462 GLY C O 1
ATOM 11663 N N . GLY C 1 463 ? 28.131 -131.935 61.451 1.00 8.44 463 GLY C N 1
ATOM 11664 C CA . GLY C 1 463 ? 27.925 -131.468 60.088 1.00 9.01 463 GLY C CA 1
ATOM 11665 C C . GLY C 1 463 ? 26.929 -130.331 59.985 1.00 9.84 463 GLY C C 1
ATOM 11666 O O . GLY C 1 463 ? 26.039 -130.194 60.828 1.00 9.38 463 GLY C O 1
ATOM 11667 N N . LEU C 1 464 ? 27.055 -129.537 58.925 1.00 10.34 464 LEU C N 1
ATOM 11668 C CA . LEU C 1 464 ? 26.198 -128.375 58.738 1.00 8.75 464 LEU C CA 1
ATOM 11669 C C . LEU C 1 464 ? 25.852 -128.097 57.281 1.00 9.42 464 LEU C C 1
ATOM 11670 O O . LEU C 1 464 ? 26.675 -128.281 56.395 1.00 9.59 464 LEU C O 1
ATOM 11675 N N . GLY C 1 465 ? 24.628 -127.636 57.054 1.00 9.29 465 GLY C N 1
ATOM 11676 C CA . GLY C 1 465 ? 24.191 -127.280 55.714 1.00 9.25 465 GLY C CA 1
ATOM 11677 C C . GLY C 1 465 ? 23.466 -125.947 55.804 1.00 9.51 465 GLY C C 1
ATOM 11678 O O . GLY C 1 465 ? 22.532 -125.809 56.592 1.00 11.50 465 GLY C O 1
ATOM 11679 N N . ILE C 1 466 ? 23.901 -124.953 55.034 1.00 8.96 466 ILE C N 1
ATOM 11680 C CA . ILE C 1 466 ? 23.240 -123.649 55.052 1.00 8.71 466 ILE C CA 1
ATOM 11681 C C . ILE C 1 466 ? 22.778 -123.279 53.642 1.00 8.47 466 ILE C C 1
ATOM 11682 O O . ILE C 1 466 ? 23.529 -123.425 52.681 1.00 8.97 466 ILE C O 1
ATOM 11687 N N . GLY C 1 467 ? 21.537 -122.819 53.526 1.00 8.26 467 GLY C N 1
ATOM 11688 C CA . GLY C 1 467 ? 21.032 -122.401 52.231 1.00 7.59 467 GLY C CA 1
ATOM 11689 C C . GLY C 1 467 ? 21.604 -121.017 51.992 1.00 8.91 467 GLY C C 1
ATOM 11690 O O . GLY C 1 467 ? 21.148 -120.046 52.592 1.00 7.79 467 GLY C O 1
ATOM 11691 N N . VAL C 1 468 ? 22.611 -120.921 51.128 1.00 8.23 468 VAL C N 1
ATOM 11692 C CA . VAL C 1 468 ? 23.246 -119.637 50.855 1.00 8.49 468 VAL C CA 1
ATOM 11693 C C . VAL C 1 468 ? 22.303 -118.592 50.261 1.00 7.44 468 VAL C C 1
ATOM 11694 O O . VAL C 1 468 ? 22.343 -117.427 50.651 1.00 7.49 468 VAL C O 1
ATOM 11698 N N . ASP C 1 469 ? 21.457 -119.001 49.322 1.00 7.21 469 ASP C N 1
ATOM 11699 C CA . ASP C 1 469 ? 20.510 -118.067 48.718 1.00 8.95 469 ASP C CA 1
ATOM 11700 C C . ASP C 1 469 ? 19.597 -117.476 49.795 1.00 7.47 469 ASP C C 1
ATOM 11701 O O . ASP C 1 469 ? 19.337 -116.273 49.812 1.00 9.24 469 ASP C O 1
ATOM 11706 N N . ARG C 1 470 ? 19.112 -118.319 50.700 1.00 7.79 470 ARG C N 1
ATOM 11707 C CA . ARG C 1 470 ? 18.234 -117.827 51.755 1.00 7.91 470 ARG C CA 1
ATOM 11708 C C . ARG C 1 470 ? 18.975 -116.882 52.698 1.00 8.82 470 ARG C C 1
ATOM 11709 O O . ARG C 1 470 ? 18.408 -115.895 53.170 1.00 8.69 470 ARG C O 1
ATOM 11717 N N . LEU C 1 471 ? 20.242 -117.171 52.973 1.00 9.38 471 LEU C N 1
ATOM 11718 C CA . LEU C 1 471 ? 21.010 -116.278 53.835 1.00 9.76 471 LEU C CA 1
ATOM 11719 C C . LEU C 1 471 ? 21.167 -114.928 53.120 1.00 9.99 471 LEU C C 1
ATOM 11720 O O . LEU C 1 471 ? 21.065 -113.865 53.745 1.00 10.96 471 LEU C O 1
ATOM 11725 N N . VAL C 1 472 ? 21.410 -114.973 51.810 1.00 9.94 472 VAL C N 1
ATOM 11726 C CA . VAL C 1 472 ? 21.577 -113.748 51.030 1.00 9.29 472 VAL C CA 1
ATOM 11727 C C . VAL C 1 472 ? 20.275 -112.946 51.046 1.00 9.49 472 VAL C C 1
ATOM 11728 O O . VAL C 1 472 ? 20.295 -111.715 51.136 1.00 10.81 472 VAL C O 1
ATOM 11732 N N . MET C 1 473 ? 19.142 -113.640 50.970 1.00 9.25 473 MET C N 1
ATOM 11733 C CA . MET C 1 473 ? 17.840 -112.966 51.021 1.00 10.38 473 MET C CA 1
ATOM 11734 C C . MET C 1 473 ? 17.712 -112.198 52.344 1.00 10.72 473 MET C C 1
ATOM 11735 O O . MET C 1 473 ? 17.332 -111.024 52.371 1.00 10.56 473 MET C O 1
ATOM 11740 N N . LEU C 1 474 ? 18.032 -112.877 53.441 1.00 10.92 474 LEU C N 1
ATOM 11741 C CA . LEU C 1 474 ? 17.943 -112.279 54.770 1.00 11.58 474 LEU C CA 1
ATOM 11742 C C . LEU C 1 474 ? 18.814 -111.037 54.920 1.00 11.31 474 LEU C C 1
ATOM 11743 O O . LEU C 1 474 ? 18.356 -110.006 55.414 1.00 12.48 474 LEU C O 1
ATOM 11748 N N . LEU C 1 475 ? 20.065 -111.140 54.485 1.00 10.72 475 LEU C N 1
ATOM 11749 C CA . LEU C 1 475 ? 21.013 -110.039 54.610 1.00 13.31 475 LEU C CA 1
ATOM 11750 C C . LEU C 1 475 ? 20.875 -108.918 53.583 1.00 13.42 475 LEU C C 1
ATOM 11751 O O . LEU C 1 475 ? 21.548 -107.892 53.699 1.00 13.45 475 LEU C O 1
ATOM 11756 N N . THR C 1 476 ? 20.018 -109.102 52.581 1.00 13.12 476 THR C N 1
ATOM 11757 C CA . THR C 1 476 ? 19.805 -108.054 51.579 1.00 12.98 476 THR C CA 1
ATOM 11758 C C . THR C 1 476 ? 18.359 -107.586 51.632 1.00 13.29 476 THR C C 1
ATOM 11759 O O . THR C 1 476 ? 17.939 -106.759 50.824 1.00 13.92 476 THR C O 1
ATOM 11763 N N . ASN C 1 477 ? 17.610 -108.117 52.596 1.00 11.74 477 ASN C N 1
ATOM 11764 C CA . ASN C 1 477 ? 16.194 -107.793 52.766 1.00 13.14 477 ASN C CA 1
ATOM 11765 C C . ASN C 1 477 ? 15.433 -108.002 51.452 1.00 12.46 477 ASN C C 1
ATOM 11766 O O . ASN C 1 477 ? 14.680 -107.137 51.000 1.00 10.51 477 ASN C O 1
ATOM 11771 N N . SER C 1 478 ? 15.659 -109.163 50.838 1.00 11.65 478 SER C N 1
ATOM 11772 C CA . SER C 1 478 ? 15.000 -109.541 49.591 1.00 12.29 478 SER C CA 1
ATOM 11773 C C . SER C 1 478 ? 13.858 -110.489 49.948 1.00 12.74 478 SER C C 1
ATOM 11774 O O . SER C 1 478 ? 14.080 -111.522 50.571 1.00 12.51 478 SER C O 1
ATOM 11777 N N . PRO C 1 479 ? 12.624 -110.153 49.544 1.00 13.92 479 PRO C N 1
ATOM 11778 C CA . PRO C 1 479 ? 11.444 -110.976 49.831 1.00 14.32 479 PRO C CA 1
ATOM 11779 C C . PRO C 1 479 ? 11.360 -112.322 49.112 1.00 12.91 479 PRO C C 1
ATOM 11780 O O . PRO C 1 479 ? 10.688 -113.236 49.588 1.00 13.50 479 PRO C O 1
ATOM 11784 N N . SER C 1 480 ? 12.037 -112.444 47.975 1.00 11.70 480 SER C N 1
ATOM 11785 C CA . SER C 1 480 ? 12.005 -113.684 47.203 1.00 11.80 480 SER C CA 1
ATOM 11786 C C . SER C 1 480 ? 13.383 -114.125 46.727 1.00 12.30 480 SER C C 1
ATOM 11787 O O . SER C 1 480 ? 14.265 -113.303 46.482 1.00 12.47 480 SER C O 1
ATOM 11790 N N . ILE C 1 481 ? 13.556 -115.433 46.587 1.00 10.30 481 ILE C N 1
ATOM 11791 C CA . ILE C 1 481 ? 14.824 -115.976 46.131 1.00 10.86 481 ILE C CA 1
ATOM 11792 C C . ILE C 1 481 ? 15.056 -115.536 44.684 1.00 11.39 481 ILE C C 1
ATOM 11793 O O . ILE C 1 481 ? 16.188 -115.488 44.212 1.00 11.62 481 ILE C O 1
ATOM 11798 N N . ARG C 1 482 ? 13.980 -115.190 43.980 1.00 11.24 482 ARG C N 1
ATOM 11799 C CA . ARG C 1 482 ? 14.116 -114.752 42.598 1.00 13.25 482 ARG C CA 1
ATOM 11800 C C . ARG C 1 482 ? 14.860 -113.418 42.529 1.00 13.26 482 ARG C C 1
ATOM 11801 O O . ARG C 1 482 ? 15.363 -113.031 41.476 1.00 13.84 482 ARG C O 1
ATOM 11809 N N . ASP C 1 483 ? 14.942 -112.736 43.669 1.00 13.36 483 ASP C N 1
ATOM 11810 C CA . ASP C 1 483 ? 15.622 -111.449 43.765 1.00 13.35 483 ASP C CA 1
ATOM 11811 C C . ASP C 1 483 ? 17.123 -111.560 44.045 1.00 12.75 483 ASP C C 1
ATOM 11812 O O . ASP C 1 483 ? 17.864 -110.593 43.857 1.00 12.17 483 ASP C O 1
ATOM 11817 N N . VAL C 1 484 ? 17.576 -112.728 44.496 1.00 11.14 484 VAL C N 1
ATOM 11818 C CA . VAL C 1 484 ? 18.997 -112.905 44.795 1.00 11.36 484 VAL C CA 1
ATOM 11819 C C . VAL C 1 484 ? 19.695 -113.834 43.807 1.00 10.68 484 VAL C C 1
ATOM 11820 O O . VAL C 1 484 ? 20.879 -114.136 43.955 1.00 10.24 484 VAL C O 1
ATOM 11824 N N . LEU C 1 485 ? 18.944 -114.291 42.806 1.00 9.34 485 LEU C N 1
ATOM 11825 C CA . LEU C 1 485 ? 19.477 -115.155 41.756 1.00 10.51 485 LEU C CA 1
ATOM 11826 C C . LEU C 1 485 ? 19.482 -114.334 40.475 1.00 10.17 485 LEU C C 1
ATOM 11827 O O . LEU C 1 485 ? 18.463 -113.747 40.113 1.00 9.19 485 LEU C O 1
ATOM 11832 N N . LEU C 1 486 ? 20.613 -114.299 39.783 1.00 10.70 486 LEU C N 1
ATOM 11833 C CA . LEU C 1 486 ? 20.694 -113.529 38.551 1.00 10.40 486 LEU C CA 1
ATOM 11834 C C . LEU C 1 486 ? 19.710 -114.012 37.490 1.00 11.34 486 LEU C C 1
ATOM 11835 O O . LEU C 1 486 ? 19.081 -113.205 36.809 1.00 13.49 486 LEU C O 1
ATOM 11840 N N . PHE C 1 487 ? 19.570 -115.327 37.368 1.00 9.83 487 PHE C N 1
ATOM 11841 C CA . PHE C 1 487 ? 18.675 -115.915 36.377 1.00 10.58 487 PHE C CA 1
ATOM 11842 C C . PHE C 1 487 ? 17.837 -117.037 36.982 1.00 11.19 487 PHE C C 1
ATOM 11843 O O . PHE C 1 487 ? 18.078 -118.213 36.716 1.00 9.44 487 PHE C O 1
ATOM 11851 N N . PRO C 1 488 ? 16.841 -116.683 37.806 1.00 12.16 488 PRO C N 1
ATOM 11852 C CA . PRO C 1 488 ? 15.985 -117.697 38.432 1.00 12.77 488 PRO C CA 1
ATOM 11853 C C . PRO C 1 488 ? 15.215 -118.518 37.399 1.00 14.19 488 PRO C C 1
ATOM 11854 O O . PRO C 1 488 ? 14.930 -118.040 36.301 1.00 13.34 488 PRO C O 1
ATOM 11858 N N . GLN C 1 489 ? 14.891 -119.759 37.751 1.00 15.68 489 GLN C N 1
ATOM 11859 C CA . GLN C 1 489 ? 14.161 -120.632 36.843 1.00 16.50 489 GLN C CA 1
ATOM 11860 C C . GLN C 1 489 ? 12.807 -120.030 36.494 1.00 16.93 489 GLN C C 1
ATOM 11861 O O . GLN C 1 489 ? 12.017 -119.695 37.378 1.00 16.53 489 GLN C O 1
ATOM 11867 N N . MET C 1 490 ? 12.549 -119.898 35.198 1.00 20.13 490 MET C N 1
ATOM 11868 C CA . MET C 1 490 ? 11.299 -119.332 34.712 1.00 22.13 490 MET C CA 1
ATOM 11869 C C . MET C 1 490 ? 10.348 -120.420 34.241 1.00 23.79 490 MET C C 1
ATOM 11870 O O . MET C 1 490 ? 10.774 -121.466 33.755 1.00 24.65 490 MET C O 1
ATOM 11875 N N . ARG C 1 491 ? 9.054 -120.166 34.389 1.00 26.00 491 ARG C N 1
ATOM 11876 C CA . ARG C 1 491 ? 8.052 -121.119 33.945 1.00 29.20 491 ARG C CA 1
ATOM 11877 C C . ARG C 1 491 ? 8.083 -121.091 32.428 1.00 30.57 491 ARG C C 1
ATOM 11878 O O . ARG C 1 491 ? 8.535 -120.110 31.837 1.00 31.44 491 ARG C O 1
ATOM 11886 N N . HIS C 1 492 ? 7.604 -122.154 31.794 1.00 32.46 492 HIS C N 1
ATOM 11887 C CA . HIS C 1 492 ? 7.601 -122.208 30.337 1.00 34.46 492 HIS C CA 1
ATOM 11888 C C . HIS C 1 492 ? 6.971 -120.960 29.716 1.00 34.53 492 HIS C C 1
ATOM 11889 O O . HIS C 1 492 ? 6.180 -120.282 30.405 1.00 34.06 492 HIS C O 1
ATOM 11896 N N . GLU D 1 4 ? 41.256 -164.783 57.196 1.00 42.28 4 GLU D N 1
ATOM 11897 C CA . GLU D 1 4 ? 40.914 -164.084 55.923 1.00 41.62 4 GLU D CA 1
ATOM 11898 C C . GLU D 1 4 ? 40.262 -162.739 56.240 1.00 41.35 4 GLU D C 1
ATOM 11899 O O . GLU D 1 4 ? 40.084 -162.386 57.407 1.00 41.76 4 GLU D O 1
ATOM 11905 N N . LEU D 1 5 ? 39.914 -161.991 55.197 1.00 40.55 5 LEU D N 1
ATOM 11906 C CA . LEU D 1 5 ? 39.266 -160.698 55.369 1.00 39.88 5 LEU D CA 1
ATOM 11907 C C . LEU D 1 5 ? 37.930 -160.922 56.070 1.00 39.79 5 LEU D C 1
ATOM 11908 O O . LEU D 1 5 ? 37.523 -160.134 56.925 1.00 40.17 5 LEU D O 1
ATOM 11913 N N . ASN D 1 6 ? 37.255 -162.008 55.702 1.00 39.47 6 ASN D N 1
ATOM 11914 C CA . ASN D 1 6 ? 35.964 -162.347 56.286 1.00 38.94 6 ASN D CA 1
ATOM 11915 C C . ASN D 1 6 ? 36.132 -162.661 57.772 1.00 38.75 6 ASN D C 1
ATOM 11916 O O . ASN D 1 6 ? 35.247 -162.379 58.586 1.00 38.19 6 ASN D O 1
ATOM 11921 N N . ASP D 1 7 ? 37.278 -163.241 58.118 1.00 38.33 7 ASP D N 1
ATOM 11922 C CA . ASP D 1 7 ? 37.583 -163.588 59.503 1.00 37.86 7 ASP D CA 1
ATOM 11923 C C . ASP D 1 7 ? 37.823 -162.311 60.311 1.00 36.08 7 ASP D C 1
ATOM 11924 O O . ASP D 1 7 ? 37.335 -162.175 61.438 1.00 34.74 7 ASP D O 1
ATOM 11929 N N . GLN D 1 8 ? 38.573 -161.381 59.724 1.00 34.67 8 GLN D N 1
ATOM 11930 C CA . GLN D 1 8 ? 38.881 -160.105 60.367 1.00 33.51 8 GLN D CA 1
ATOM 11931 C C . GLN D 1 8 ? 37.619 -159.306 60.681 1.00 32.06 8 GLN D C 1
ATOM 11932 O O . GLN D 1 8 ? 37.526 -158.655 61.724 1.00 31.67 8 GLN D O 1
ATOM 11938 N N . LEU D 1 9 ? 36.651 -159.352 59.770 1.00 30.01 9 LEU D N 1
ATOM 11939 C CA . LEU D 1 9 ? 35.401 -158.627 59.953 1.00 28.70 9 LEU D CA 1
ATOM 11940 C C . LEU D 1 9 ? 34.641 -159.136 61.172 1.00 28.82 9 LEU D C 1
ATOM 11941 O O . LEU D 1 9 ? 34.107 -158.349 61.954 1.00 27.48 9 LEU D O 1
ATOM 11946 N N . ARG D 1 10 ? 34.595 -160.456 61.335 1.00 29.22 10 ARG D N 1
ATOM 11947 C CA . ARG D 1 10 ? 33.899 -161.055 62.466 1.00 29.66 10 ARG D CA 1
ATOM 11948 C C . ARG D 1 10 ? 34.539 -160.598 63.775 1.00 29.45 10 ARG D C 1
ATOM 11949 O O . ARG D 1 10 ? 33.842 -160.229 64.720 1.00 30.23 10 ARG D O 1
ATOM 11957 N N . VAL D 1 11 ? 35.869 -160.621 63.814 1.00 29.10 11 VAL D N 1
ATOM 11958 C CA . VAL D 1 11 ? 36.627 -160.215 64.996 1.00 29.44 11 VAL D CA 1
ATOM 11959 C C . VAL D 1 11 ? 36.336 -158.763 65.372 1.00 29.02 11 VAL D C 1
ATOM 11960 O O . VAL D 1 11 ? 36.004 -158.461 66.519 1.00 29.63 11 VAL D O 1
ATOM 11964 N N . ARG D 1 12 ? 36.469 -157.865 64.403 1.00 27.78 12 ARG D N 1
ATOM 11965 C CA . ARG D 1 12 ? 36.218 -156.447 64.649 1.00 26.65 12 ARG D CA 1
ATOM 11966 C C . ARG D 1 12 ? 34.785 -156.237 65.106 1.00 26.87 12 ARG D C 1
ATOM 11967 O O . ARG D 1 12 ? 34.492 -155.350 65.909 1.00 25.81 12 ARG D O 1
ATOM 11975 N N . ARG D 1 13 ? 33.895 -157.073 64.594 1.00 27.53 13 ARG D N 1
ATOM 11976 C CA . ARG D 1 13 ? 32.492 -157.005 64.947 1.00 30.51 13 ARG D CA 1
ATOM 11977 C C . ARG D 1 13 ? 32.324 -157.409 66.417 1.00 31.76 13 ARG D C 1
ATOM 11978 O O . ARG D 1 13 ? 31.490 -156.845 67.130 1.00 32.63 13 ARG D O 1
ATOM 11986 N N . GLU D 1 14 ? 33.127 -158.371 66.877 1.00 33.10 14 GLU D N 1
ATOM 11987 C CA . GLU D 1 14 ? 33.032 -158.826 68.265 1.00 34.40 14 GLU D CA 1
ATOM 11988 C C . GLU D 1 14 ? 33.716 -157.860 69.232 1.00 34.38 14 GLU D C 1
ATOM 11989 O O . GLU D 1 14 ? 33.296 -157.729 70.387 1.00 33.54 14 GLU D O 1
ATOM 11995 N N . LYS D 1 15 ? 34.772 -157.193 68.768 1.00 33.37 15 LYS D N 1
ATOM 11996 C CA . LYS D 1 15 ? 35.475 -156.229 69.608 1.00 32.67 15 LYS D CA 1
ATOM 11997 C C . LYS D 1 15 ? 34.540 -155.065 69.890 1.00 32.17 15 LYS D C 1
ATOM 11998 O O . LYS D 1 15 ? 34.548 -154.486 70.978 1.00 32.04 15 LYS D O 1
ATOM 12004 N N . LEU D 1 16 ? 33.725 -154.731 68.895 1.00 33.00 16 LEU D N 1
ATOM 12005 C CA . LEU D 1 16 ? 32.767 -153.641 69.022 1.00 32.26 16 LEU D CA 1
ATOM 12006 C C . LEU D 1 16 ? 31.847 -153.912 70.210 1.00 33.31 16 LEU D C 1
ATOM 12007 O O . LEU D 1 16 ? 31.470 -152.997 70.945 1.00 33.57 16 LEU D O 1
ATOM 12012 N N . LYS D 1 17 ? 31.495 -155.178 70.403 1.00 33.35 17 LYS D N 1
ATOM 12013 C CA . LYS D 1 17 ? 30.613 -155.558 71.502 1.00 33.69 17 LYS D CA 1
ATOM 12014 C C . LYS D 1 17 ? 31.337 -155.465 72.843 1.00 32.34 17 LYS D C 1
ATOM 12015 O O . LYS D 1 17 ? 30.765 -155.028 73.839 1.00 31.53 17 LYS D O 1
ATOM 12021 N N . LYS D 1 18 ? 32.600 -155.873 72.862 1.00 31.48 18 LYS D N 1
ATOM 12022 C CA . LYS D 1 18 ? 33.388 -155.828 74.085 1.00 31.09 18 LYS D CA 1
ATOM 12023 C C . LYS D 1 18 ? 33.596 -154.395 74.567 1.00 30.13 18 LYS D C 1
ATOM 12024 O O . LYS D 1 18 ? 33.638 -154.140 75.770 1.00 29.57 18 LYS D O 1
ATOM 12030 N N . ILE D 1 19 ? 33.715 -153.461 73.629 1.00 28.80 19 ILE D N 1
ATOM 12031 C CA . ILE D 1 19 ? 33.904 -152.056 73.984 1.00 27.43 19 ILE D CA 1
ATOM 12032 C C . ILE D 1 19 ? 32.629 -151.514 74.616 1.00 28.87 19 ILE D C 1
ATOM 12033 O O . ILE D 1 19 ? 32.675 -150.775 75.601 1.00 27.49 19 ILE D O 1
ATOM 12038 N N . GLU D 1 20 ? 31.491 -151.886 74.040 1.00 30.95 20 GLU D N 1
ATOM 12039 C CA . GLU D 1 20 ? 30.200 -151.452 74.556 1.00 34.34 20 GLU D CA 1
ATOM 12040 C C . GLU D 1 20 ? 30.040 -151.995 75.970 1.00 35.70 20 GLU D C 1
ATOM 12041 O O . GLU D 1 20 ? 29.556 -151.300 76.866 1.00 35.63 20 GLU D O 1
ATOM 12047 N N . GLU D 1 21 ? 30.468 -153.238 76.165 1.00 36.68 21 GLU D N 1
ATOM 12048 C CA . GLU D 1 21 ? 30.383 -153.883 77.469 1.00 37.00 21 GLU D CA 1
ATOM 12049 C C . GLU D 1 21 ? 31.235 -153.131 78.491 1.00 36.56 21 GLU D C 1
ATOM 12050 O O . GLU D 1 21 ? 30.997 -153.221 79.696 1.00 36.77 21 GLU D O 1
ATOM 12056 N N . LEU D 1 22 ? 32.228 -152.389 78.008 1.00 35.13 22 LEU D N 1
ATOM 12057 C CA . LEU D 1 22 ? 33.087 -151.609 78.893 1.00 33.81 22 LEU D CA 1
ATOM 12058 C C . LEU D 1 22 ? 32.421 -150.270 79.204 1.00 32.86 22 LEU D C 1
ATOM 12059 O O . LEU D 1 22 ? 33.015 -149.401 79.839 1.00 34.22 22 LEU D O 1
ATOM 12064 N N . GLY D 1 23 ? 31.182 -150.115 78.744 1.00 31.56 23 GLY D N 1
ATOM 12065 C CA . GLY D 1 23 ? 30.439 -148.890 78.992 1.00 29.95 23 GLY D CA 1
ATOM 12066 C C . GLY D 1 23 ? 30.899 -147.697 78.176 1.00 28.28 23 GLY D C 1
ATOM 12067 O O . GLY D 1 23 ? 30.665 -146.546 78.548 1.00 28.30 23 GLY D O 1
ATOM 12068 N N . VAL D 1 24 ? 31.550 -147.970 77.054 1.00 25.41 24 VAL D N 1
ATOM 12069 C CA . VAL D 1 24 ? 32.052 -146.915 76.187 1.00 23.17 24 VAL D CA 1
ATOM 12070 C C . VAL D 1 24 ? 31.213 -146.826 74.921 1.00 20.00 24 VAL D C 1
ATOM 12071 O O . VAL D 1 24 ? 30.746 -147.842 74.421 1.00 21.30 24 VAL D O 1
ATOM 12075 N N . ASP D 1 25 ? 31.008 -145.611 74.418 1.00 17.50 25 ASP D N 1
ATOM 12076 C CA . ASP D 1 25 ? 30.267 -145.425 73.169 1.00 16.63 25 ASP D CA 1
ATOM 12077 C C . ASP D 1 25 ? 31.333 -145.697 72.112 1.00 15.78 25 ASP D C 1
ATOM 12078 O O . ASP D 1 25 ? 32.253 -144.899 71.928 1.00 14.31 25 ASP D O 1
ATOM 12083 N N . PRO D 1 26 ? 31.229 -146.836 71.413 1.00 15.84 26 PRO D N 1
ATOM 12084 C CA . PRO D 1 26 ? 32.200 -147.211 70.385 1.00 15.06 26 PRO D CA 1
ATOM 12085 C C . PRO D 1 26 ? 32.318 -146.268 69.198 1.00 14.07 26 PRO D C 1
ATOM 12086 O O . PRO D 1 26 ? 33.186 -146.455 68.348 1.00 12.68 26 PRO D O 1
ATOM 12090 N N . PHE D 1 27 ? 31.456 -145.256 69.135 1.00 13.88 27 PHE D N 1
ATOM 12091 C CA . PHE D 1 27 ? 31.524 -144.315 68.025 1.00 13.45 27 PHE D CA 1
ATOM 12092 C C . PHE D 1 27 ? 31.783 -142.881 68.479 1.00 13.77 27 PHE D C 1
ATOM 12093 O O . PHE D 1 27 ? 31.664 -141.924 67.712 1.00 13.56 27 PHE D O 1
ATOM 12101 N N . GLY D 1 28 ? 32.161 -142.777 69.750 1.00 13.73 28 GLY D N 1
ATOM 12102 C CA . GLY D 1 28 ? 32.555 -141.527 70.371 1.00 14.76 28 GLY D CA 1
ATOM 12103 C C . GLY D 1 28 ? 31.677 -140.307 70.524 1.00 14.06 28 GLY D C 1
ATOM 12104 O O . GLY D 1 28 ? 30.589 -140.190 69.957 1.00 14.18 28 GLY D O 1
ATOM 12105 N N . LYS D 1 29 ? 32.196 -139.389 71.333 1.00 15.11 29 LYS D N 1
ATOM 12106 C CA . LYS D 1 29 ? 31.564 -138.110 71.621 1.00 14.15 29 LYS D CA 1
ATOM 12107 C C . LYS D 1 29 ? 32.541 -137.073 71.088 1.00 12.27 29 LYS D C 1
ATOM 12108 O O . LYS D 1 29 ? 33.553 -137.426 70.485 1.00 10.90 29 LYS D O 1
ATOM 12114 N N . ARG D 1 30 ? 32.246 -135.798 71.301 1.00 11.30 30 ARG D N 1
ATOM 12115 C CA . ARG D 1 30 ? 33.145 -134.751 70.843 1.00 12.89 30 ARG D CA 1
ATOM 12116 C C . ARG D 1 30 ? 34.450 -134.922 71.612 1.00 12.95 30 ARG D C 1
ATOM 12117 O O . ARG D 1 30 ? 34.457 -135.484 72.709 1.00 14.40 30 ARG D O 1
ATOM 12125 N N . PHE D 1 31 ? 35.547 -134.445 71.033 1.00 12.26 31 PHE D N 1
ATOM 12126 C CA . PHE D 1 31 ? 36.855 -134.532 71.668 1.00 12.08 31 PHE D CA 1
ATOM 12127 C C . PHE D 1 31 ? 37.611 -133.232 71.417 1.00 14.27 31 PHE D C 1
ATOM 12128 O O . PHE D 1 31 ? 37.799 -132.831 70.267 1.00 12.46 31 PHE D O 1
ATOM 12136 N N . GLU D 1 32 ? 38.036 -132.570 72.491 1.00 14.19 32 GLU D N 1
ATOM 12137 C CA . GLU D 1 32 ? 38.772 -131.314 72.356 1.00 18.21 32 GLU D CA 1
ATOM 12138 C C . GLU D 1 32 ? 40.264 -131.562 72.161 1.00 19.42 32 GLU D C 1
ATOM 12139 O O . GLU D 1 32 ? 40.881 -132.320 72.909 1.00 19.11 32 GLU D O 1
ATOM 12145 N N . ARG D 1 33 ? 40.836 -130.919 71.147 1.00 20.11 33 ARG D N 1
ATOM 12146 C CA . ARG D 1 33 ? 42.257 -131.063 70.848 1.00 20.85 33 ARG D CA 1
ATOM 12147 C C . ARG D 1 33 ? 43.000 -129.756 71.081 1.00 21.13 33 ARG D C 1
ATOM 12148 O O . ARG D 1 33 ? 42.393 -128.684 71.102 1.00 21.66 33 ARG D O 1
ATOM 12156 N N . THR D 1 34 ? 44.313 -129.848 71.260 1.00 22.20 34 THR D N 1
ATOM 12157 C CA . THR D 1 34 ? 45.132 -128.659 71.468 1.00 22.28 34 THR D CA 1
ATOM 12158 C C . THR D 1 34 ? 46.131 -128.513 70.327 1.00 22.48 34 THR D C 1
ATOM 12159 O O . THR D 1 34 ? 46.570 -127.406 70.021 1.00 25.33 34 THR D O 1
ATOM 12163 N N . HIS D 1 35 ? 46.495 -129.626 69.699 1.00 22.92 35 HIS D N 1
ATOM 12164 C CA . HIS D 1 35 ? 47.459 -129.581 68.607 1.00 24.59 35 HIS D CA 1
ATOM 12165 C C . HIS D 1 35 ? 47.254 -130.622 67.517 1.00 24.56 35 HIS D C 1
ATOM 12166 O O . HIS D 1 35 ? 46.455 -131.551 67.649 1.00 23.87 35 HIS D O 1
ATOM 12173 N N . LYS D 1 36 ? 48.012 -130.436 66.439 1.00 24.31 36 LYS D N 1
ATOM 12174 C CA . LYS D 1 36 ? 48.040 -131.337 65.297 1.00 24.02 36 LYS D CA 1
ATOM 12175 C C . LYS D 1 36 ? 49.384 -132.040 65.449 1.00 24.75 36 LYS D C 1
ATOM 12176 O O . LYS D 1 36 ? 50.292 -131.501 66.085 1.00 25.27 36 LYS D O 1
ATOM 12182 N N . ALA D 1 37 ? 49.523 -133.220 64.860 1.00 24.40 37 ALA D N 1
ATOM 12183 C CA . ALA D 1 37 ? 50.768 -133.971 64.962 1.00 26.84 37 ALA D CA 1
ATOM 12184 C C . ALA D 1 37 ? 51.992 -133.179 64.506 1.00 28.66 37 ALA D C 1
ATOM 12185 O O . ALA D 1 37 ? 53.024 -133.187 65.174 1.00 28.63 37 ALA D O 1
ATOM 12187 N N . GLU D 1 38 ? 51.877 -132.484 63.379 1.00 30.32 38 GLU D N 1
ATOM 12188 C CA . GLU D 1 38 ? 53.005 -131.721 62.859 1.00 33.18 38 GLU D CA 1
ATOM 12189 C C . GLU D 1 38 ? 53.389 -130.523 63.728 1.00 33.31 38 GLU D C 1
ATOM 12190 O O . GLU D 1 38 ? 54.571 -130.196 63.843 1.00 34.19 38 GLU D O 1
ATOM 12196 N N . GLU D 1 39 ? 52.402 -129.874 64.340 1.00 33.50 39 GLU D N 1
ATOM 12197 C CA . GLU D 1 39 ? 52.668 -128.719 65.198 1.00 35.41 39 GLU D CA 1
ATOM 12198 C C . GLU D 1 39 ? 53.555 -129.132 66.369 1.00 35.86 39 GLU D C 1
ATOM 12199 O O . GLU D 1 39 ? 54.470 -128.406 66.766 1.00 35.66 39 GLU D O 1
ATOM 12205 N N . LEU D 1 40 ? 53.261 -130.304 66.924 1.00 35.37 40 LEU D N 1
ATOM 12206 C CA . LEU D 1 40 ? 54.015 -130.846 68.047 1.00 35.30 40 LEU D CA 1
ATOM 12207 C C . LEU D 1 40 ? 55.501 -130.930 67.716 1.00 35.90 40 LEU D C 1
ATOM 12208 O O . LEU D 1 40 ? 56.345 -130.505 68.510 1.00 35.39 40 LEU D O 1
ATOM 12213 N N . PHE D 1 41 ? 55.819 -131.477 66.545 1.00 36.19 41 PHE D N 1
ATOM 12214 C CA . PHE D 1 41 ? 57.208 -131.601 66.119 1.00 37.23 41 PHE D CA 1
ATOM 12215 C C . PHE D 1 41 ? 57.841 -130.235 65.873 1.00 38.28 41 PHE D C 1
ATOM 12216 O O . PHE D 1 41 ? 59.000 -130.006 66.218 1.00 38.85 41 PHE D O 1
ATOM 12224 N N . GLU D 1 42 ? 57.075 -129.325 65.281 1.00 39.34 42 GLU D N 1
ATOM 12225 C CA . GLU D 1 42 ? 57.577 -127.989 64.984 1.00 40.59 42 GLU D CA 1
ATOM 12226 C C . GLU D 1 42 ? 57.894 -127.176 66.237 1.00 41.20 42 GLU D C 1
ATOM 12227 O O . GLU D 1 42 ? 58.891 -126.453 66.278 1.00 41.34 42 GLU D O 1
ATOM 12233 N N . LEU D 1 43 ? 57.053 -127.298 67.261 1.00 41.27 43 LEU D N 1
ATOM 12234 C CA . LEU D 1 43 ? 57.250 -126.550 68.498 1.00 41.41 43 LEU D CA 1
ATOM 12235 C C . LEU D 1 43 ? 58.345 -127.103 69.410 1.00 42.14 43 LEU D C 1
ATOM 12236 O O . LEU D 1 43 ? 58.975 -126.344 70.151 1.00 42.77 43 LEU D O 1
ATOM 12241 N N . TYR D 1 44 ? 58.571 -128.415 69.371 1.00 42.24 44 TYR D N 1
ATOM 12242 C CA . TYR D 1 44 ? 59.605 -129.017 70.210 1.00 41.73 44 TYR D CA 1
ATOM 12243 C C . TYR D 1 44 ? 60.151 -130.350 69.715 1.00 41.99 44 TYR D C 1
ATOM 12244 O O . TYR D 1 44 ? 60.382 -131.268 70.503 1.00 43.03 44 TYR D O 1
ATOM 12253 N N . GLY D 1 45 ? 60.379 -130.449 68.411 1.00 42.09 45 GLY D N 1
ATOM 12254 C CA . GLY D 1 45 ? 60.908 -131.679 67.854 1.00 42.37 45 GLY D CA 1
ATOM 12255 C C . GLY D 1 45 ? 62.390 -131.835 68.146 1.00 42.76 45 GLY D C 1
ATOM 12256 O O . GLY D 1 45 ? 62.954 -132.917 67.965 1.00 42.35 45 GLY D O 1
ATOM 12257 N N . ASP D 1 46 ? 63.027 -130.759 68.600 1.00 42.72 46 ASP D N 1
ATOM 12258 C CA . ASP D 1 46 ? 64.451 -130.805 68.910 1.00 43.03 46 ASP D CA 1
ATOM 12259 C C . ASP D 1 46 ? 64.746 -130.591 70.393 1.00 43.25 46 ASP D C 1
ATOM 12260 O O . ASP D 1 46 ? 65.902 -130.660 70.817 1.00 43.02 46 ASP D O 1
ATOM 12265 N N . LEU D 1 47 ? 63.702 -130.334 71.178 1.00 43.19 47 LEU D N 1
ATOM 12266 C CA . LEU D 1 47 ? 63.861 -130.133 72.615 1.00 42.58 47 LEU D CA 1
ATOM 12267 C C . LEU D 1 47 ? 64.153 -131.466 73.294 1.00 42.23 47 LEU D C 1
ATOM 12268 O O . LEU D 1 47 ? 63.324 -132.373 73.276 1.00 42.20 47 LEU D O 1
ATOM 12273 N N . SER D 1 48 ? 65.334 -131.573 73.895 1.00 42.45 48 SER D N 1
ATOM 12274 C CA . SER D 1 48 ? 65.753 -132.793 74.576 1.00 41.48 48 SER D CA 1
ATOM 12275 C C . SER D 1 48 ? 64.746 -133.272 75.617 1.00 40.88 48 SER D C 1
ATOM 12276 O O . SER D 1 48 ? 63.993 -132.482 76.190 1.00 40.75 48 SER D O 1
ATOM 12279 N N . LYS D 1 49 ? 64.759 -134.577 75.864 1.00 41.23 49 LYS D N 1
ATOM 12280 C CA . LYS D 1 49 ? 63.863 -135.203 76.830 1.00 41.33 49 LYS D CA 1
ATOM 12281 C C . LYS D 1 49 ? 63.901 -134.511 78.193 1.00 41.22 49 LYS D C 1
ATOM 12282 O O . LYS D 1 49 ? 62.911 -134.515 78.928 1.00 41.45 49 LYS D O 1
ATOM 12288 N N . GLU D 1 50 ? 65.046 -133.916 78.517 1.00 41.59 50 GLU D N 1
ATOM 12289 C CA . GLU D 1 50 ? 65.241 -133.228 79.790 1.00 41.44 50 GLU D CA 1
ATOM 12290 C C . GLU D 1 50 ? 64.217 -132.120 80.007 1.00 41.69 50 GLU D C 1
ATOM 12291 O O . GLU D 1 50 ? 63.430 -132.160 80.957 1.00 41.49 50 GLU D O 1
ATOM 12297 N N . GLU D 1 51 ? 64.245 -131.125 79.127 1.00 41.14 51 GLU D N 1
ATOM 12298 C CA . GLU D 1 51 ? 63.331 -129.995 79.206 1.00 41.92 51 GLU D CA 1
ATOM 12299 C C . GLU D 1 51 ? 61.877 -130.456 79.192 1.00 41.12 51 GLU D C 1
ATOM 12300 O O . GLU D 1 51 ? 61.037 -129.919 79.919 1.00 40.67 51 GLU D O 1
ATOM 12306 N N . LEU D 1 52 ? 61.584 -131.450 78.358 1.00 40.91 52 LEU D N 1
ATOM 12307 C CA . LEU D 1 52 ? 60.231 -131.980 78.250 1.00 40.11 52 LEU D CA 1
ATOM 12308 C C . LEU D 1 52 ? 59.787 -132.542 79.593 1.00 40.14 52 LEU D C 1
ATOM 12309 O O . LEU D 1 52 ? 58.661 -132.316 80.034 1.00 39.65 52 LEU D O 1
ATOM 12314 N N . GLU D 1 53 ? 60.691 -133.266 80.243 1.00 41.06 53 GLU D N 1
ATOM 12315 C CA . GLU D 1 53 ? 60.410 -133.872 81.535 1.00 41.74 53 GLU D CA 1
ATOM 12316 C C . GLU D 1 53 ? 60.149 -132.795 82.585 1.00 41.94 53 GLU D C 1
ATOM 12317 O O . GLU D 1 53 ? 59.300 -132.959 83.463 1.00 42.51 53 GLU D O 1
ATOM 12323 N N . GLU D 1 54 ? 60.877 -131.688 82.480 1.00 41.92 54 GLU D N 1
ATOM 12324 C CA . GLU D 1 54 ? 60.753 -130.581 83.422 1.00 42.08 54 GLU D CA 1
ATOM 12325 C C . GLU D 1 54 ? 59.467 -129.783 83.215 1.00 41.73 54 GLU D C 1
ATOM 12326 O O . GLU D 1 54 ? 58.740 -129.502 84.172 1.00 41.77 54 GLU D O 1
ATOM 12332 N N . GLN D 1 55 ? 59.191 -129.426 81.963 1.00 41.54 55 GLN D N 1
ATOM 12333 C CA . GLN D 1 55 ? 58.006 -128.642 81.623 1.00 40.85 55 GLN D CA 1
ATOM 12334 C C . GLN D 1 55 ? 56.668 -129.360 81.739 1.00 39.29 55 GLN D C 1
ATOM 12335 O O . GLN D 1 55 ? 55.666 -128.748 82.121 1.00 39.68 55 GLN D O 1
ATOM 12341 N N . GLN D 1 56 ? 56.643 -130.647 81.411 1.00 37.79 56 GLN D N 1
ATOM 12342 C CA . GLN D 1 56 ? 55.399 -131.405 81.467 1.00 36.49 56 GLN D CA 1
ATOM 12343 C C . GLN D 1 56 ? 54.359 -130.711 80.589 1.00 34.18 56 GLN D C 1
ATOM 12344 O O . GLN D 1 56 ? 53.304 -130.298 81.068 1.00 34.32 56 GLN D O 1
ATOM 12350 N N . ILE D 1 57 ? 54.674 -130.579 79.305 1.00 33.10 57 ILE D N 1
ATOM 12351 C CA . ILE D 1 57 ? 53.780 -129.930 78.352 1.00 32.37 57 ILE D CA 1
ATOM 12352 C C . ILE D 1 57 ? 52.590 -130.823 78.018 1.00 30.77 57 ILE D C 1
ATOM 12353 O O . ILE D 1 57 ? 52.729 -131.819 77.310 1.00 29.77 57 ILE D O 1
ATOM 12358 N N . GLU D 1 58 ? 51.422 -130.454 78.528 1.00 30.17 58 GLU D N 1
ATOM 12359 C CA . GLU D 1 58 ? 50.212 -131.227 78.297 1.00 30.02 58 GLU D CA 1
ATOM 12360 C C . GLU D 1 58 ? 49.599 -130.901 76.940 1.00 28.54 58 GLU D C 1
ATOM 12361 O O . GLU D 1 58 ? 49.470 -129.732 76.568 1.00 26.71 58 GLU D O 1
ATOM 12367 N N . VAL D 1 59 ? 49.230 -131.943 76.200 1.00 25.78 59 VAL D N 1
ATOM 12368 C CA . VAL D 1 59 ? 48.629 -131.772 74.885 1.00 23.67 59 VAL D CA 1
ATOM 12369 C C . VAL D 1 59 ? 47.460 -132.734 74.710 1.00 22.76 59 VAL D C 1
ATOM 12370 O O . VAL D 1 59 ? 47.275 -133.655 75.508 1.00 22.34 59 VAL D O 1
ATOM 12374 N N . ALA D 1 60 ? 46.670 -132.508 73.665 1.00 20.27 60 ALA D N 1
ATOM 12375 C CA . ALA D 1 60 ? 45.528 -133.361 73.364 1.00 19.19 60 ALA D CA 1
ATOM 12376 C C . ALA D 1 60 ? 45.421 -133.487 71.855 1.00 18.55 60 ALA D C 1
ATOM 12377 O O . ALA D 1 60 ? 45.264 -132.494 71.149 1.00 17.91 60 ALA D O 1
ATOM 12379 N N . VAL D 1 61 ? 45.520 -134.715 71.365 1.00 17.60 61 VAL D N 1
ATOM 12380 C CA . VAL D 1 61 ? 45.441 -134.968 69.939 1.00 16.38 61 VAL D CA 1
ATOM 12381 C C . VAL D 1 61 ? 44.504 -136.133 69.689 1.00 16.00 61 VAL D C 1
ATOM 12382 O O . VAL D 1 61 ? 44.113 -136.837 70.621 1.00 14.15 61 VAL D O 1
ATOM 12386 N N . ALA D 1 62 ? 44.135 -136.324 68.427 1.00 14.29 62 ALA D N 1
ATOM 12387 C CA . ALA D 1 62 ? 43.249 -137.416 68.049 1.00 14.17 62 ALA D CA 1
ATOM 12388 C C . ALA D 1 62 ? 43.624 -137.875 66.650 1.00 13.54 62 ALA D C 1
ATOM 12389 O O . ALA D 1 62 ? 44.123 -137.089 65.844 1.00 14.73 62 ALA D O 1
ATOM 12391 N N . GLY D 1 63 ? 43.397 -139.150 66.363 1.00 13.31 63 GLY D N 1
ATOM 12392 C CA . GLY D 1 63 ? 43.729 -139.664 65.049 1.00 15.06 63 GLY D CA 1
ATOM 12393 C C . GLY D 1 63 ? 43.505 -141.154 64.902 1.00 14.94 63 GLY D C 1
ATOM 12394 O O . GLY D 1 63 ? 43.079 -141.826 65.840 1.00 14.29 63 GLY D O 1
ATOM 12395 N N . ARG D 1 64 ? 43.811 -141.667 63.716 1.00 13.95 64 ARG D N 1
ATOM 12396 C CA . ARG D 1 64 ? 43.636 -143.080 63.404 1.00 15.24 64 ARG D CA 1
ATOM 12397 C C . ARG D 1 64 ? 44.879 -143.904 63.751 1.00 14.15 64 ARG D C 1
ATOM 12398 O O . ARG D 1 64 ? 46.005 -143.494 63.472 1.00 15.97 64 ARG D O 1
ATOM 12406 N N . ILE D 1 65 ? 44.666 -145.065 64.362 1.00 15.54 65 ILE D N 1
ATOM 12407 C CA . ILE D 1 65 ? 45.773 -145.950 64.721 1.00 15.58 65 ILE D CA 1
ATOM 12408 C C . ILE D 1 65 ? 46.296 -146.593 63.437 1.00 15.87 65 ILE D C 1
ATOM 12409 O O . ILE D 1 65 ? 45.588 -147.366 62.786 1.00 16.86 65 ILE D O 1
ATOM 12414 N N . MET D 1 66 ? 47.532 -146.264 63.075 1.00 15.54 66 MET D N 1
ATOM 12415 C CA . MET D 1 66 ? 48.142 -146.796 61.860 1.00 17.05 66 MET D CA 1
ATOM 12416 C C . MET D 1 66 ? 49.055 -147.980 62.161 1.00 18.20 66 MET D C 1
ATOM 12417 O O . MET D 1 66 ? 49.185 -148.905 61.353 1.00 17.75 66 MET D O 1
ATOM 12422 N N . THR D 1 67 ? 49.693 -147.942 63.326 1.00 19.04 67 THR D N 1
ATOM 12423 C CA . THR D 1 67 ? 50.578 -149.023 63.750 1.00 19.93 67 THR D CA 1
ATOM 12424 C C . THR D 1 67 ? 50.435 -149.173 65.257 1.00 20.56 67 THR D C 1
ATOM 12425 O O . THR D 1 67 ? 50.036 -148.233 65.950 1.00 19.44 67 THR D O 1
ATOM 12429 N N . LYS D 1 68 ? 50.762 -150.357 65.759 1.00 20.10 68 LYS D N 1
ATOM 12430 C CA . LYS D 1 68 ? 50.672 -150.629 67.186 1.00 21.74 68 LYS D CA 1
ATOM 12431 C C . LYS D 1 68 ? 51.718 -151.686 67.515 1.00 22.57 68 LYS D C 1
ATOM 12432 O O . LYS D 1 68 ? 51.986 -152.565 66.695 1.00 22.27 68 LYS D O 1
ATOM 12438 N N . ARG D 1 69 ? 52.315 -151.602 68.700 1.00 23.41 69 ARG D N 1
ATOM 12439 C CA . ARG D 1 69 ? 53.323 -152.585 69.085 1.00 25.61 69 ARG D CA 1
ATOM 12440 C C . ARG D 1 69 ? 53.467 -152.723 70.590 1.00 26.26 69 ARG D C 1
ATOM 12441 O O . ARG D 1 69 ? 53.039 -151.855 71.352 1.00 25.04 69 ARG D O 1
ATOM 12449 N N . GLY D 1 70 ? 54.076 -153.826 71.009 1.00 27.00 70 GLY D N 1
ATOM 12450 C CA . GLY D 1 70 ? 54.283 -154.058 72.423 1.00 28.34 70 GLY D CA 1
ATOM 12451 C C . GLY D 1 70 ? 53.338 -155.070 73.029 1.00 28.99 70 GLY D C 1
ATOM 12452 O O . GLY D 1 70 ? 52.279 -155.375 72.478 1.00 28.93 70 GLY D O 1
ATOM 12453 N N . MET D 1 71 ? 53.745 -155.601 74.174 1.00 28.56 71 MET D N 1
ATOM 12454 C CA . MET D 1 71 ? 52.958 -156.575 74.911 1.00 28.14 71 MET D CA 1
ATOM 12455 C C . MET D 1 71 ? 53.066 -156.143 76.363 1.00 25.65 71 MET D C 1
ATOM 12456 O O . MET D 1 71 ? 53.853 -155.259 76.689 1.00 27.33 71 MET D O 1
ATOM 12461 N N . GLY D 1 72 ? 52.275 -156.752 77.234 1.00 24.70 72 GLY D N 1
ATOM 12462 C CA . GLY D 1 72 ? 52.353 -156.392 78.634 1.00 22.65 72 GLY D CA 1
ATOM 12463 C C . GLY D 1 72 ? 51.540 -155.183 79.050 1.00 22.44 72 GLY D C 1
ATOM 12464 O O . GLY D 1 72 ? 50.540 -154.833 78.420 1.00 22.06 72 GLY D O 1
ATOM 12465 N N . LYS D 1 73 ? 51.994 -154.531 80.115 1.00 19.74 73 LYS D N 1
ATOM 12466 C CA . LYS D 1 73 ? 51.300 -153.381 80.677 1.00 20.19 73 LYS D CA 1
ATOM 12467 C C . LYS D 1 73 ? 51.717 -152.017 80.145 1.00 17.77 73 LYS D C 1
ATOM 12468 O O . LYS D 1 73 ? 51.401 -150.992 80.741 1.00 17.22 73 LYS D O 1
ATOM 12474 N N . ALA D 1 74 ? 52.429 -152.008 79.026 1.00 19.44 74 ALA D N 1
ATOM 12475 C CA . ALA D 1 74 ? 52.852 -150.762 78.399 1.00 18.81 74 ALA D CA 1
ATOM 12476 C C . ALA D 1 74 ? 52.917 -151.030 76.905 1.00 19.08 74 ALA D C 1
ATOM 12477 O O . ALA D 1 74 ? 53.386 -152.084 76.479 1.00 18.16 74 ALA D O 1
ATOM 12479 N N . GLY D 1 75 ? 52.435 -150.082 76.109 1.00 18.54 75 GLY D N 1
ATOM 12480 C CA . GLY D 1 75 ? 52.455 -150.268 74.672 1.00 17.20 75 GLY D CA 1
ATOM 12481 C C . GLY D 1 75 ? 52.580 -148.968 73.904 1.00 16.58 75 GLY D C 1
ATOM 12482 O O . GLY D 1 75 ? 52.475 -147.880 74.473 1.00 15.98 75 GLY D O 1
ATOM 12483 N N . PHE D 1 76 ? 52.803 -149.098 72.600 1.00 17.80 76 PHE D N 1
ATOM 12484 C CA . PHE D 1 76 ? 52.957 -147.953 71.714 1.00 17.97 76 PHE D CA 1
ATOM 12485 C C . PHE D 1 76 ? 51.968 -148.023 70.561 1.00 17.00 76 PHE D C 1
ATOM 12486 O O . PHE D 1 76 ? 51.409 -149.078 70.252 1.00 14.88 76 PHE D O 1
ATOM 12494 N N . ALA D 1 77 ? 51.774 -146.879 69.923 1.00 17.49 77 ALA D N 1
ATOM 12495 C CA . ALA D 1 77 ? 50.899 -146.785 68.768 1.00 17.77 77 ALA D CA 1
ATOM 12496 C C . ALA D 1 77 ? 51.210 -145.479 68.069 1.00 18.18 77 ALA D C 1
ATOM 12497 O O . ALA D 1 77 ? 51.637 -144.508 68.696 1.00 18.68 77 ALA D O 1
ATOM 12499 N N . HIS D 1 78 ? 51.019 -145.473 66.760 1.00 18.62 78 HIS D N 1
ATOM 12500 C CA . HIS D 1 78 ? 51.230 -144.272 65.974 1.00 19.76 78 HIS D CA 1
ATOM 12501 C C . HIS D 1 78 ? 49.860 -143.887 65.462 1.00 17.92 78 HIS D C 1
ATOM 12502 O O . HIS D 1 78 ? 49.222 -144.666 64.761 1.00 18.27 78 HIS D O 1
ATOM 12509 N N . ILE D 1 79 ? 49.395 -142.707 65.854 1.00 18.59 79 ILE D N 1
ATOM 12510 C CA . ILE D 1 79 ? 48.096 -142.229 65.412 1.00 18.24 79 ILE D CA 1
ATOM 12511 C C . ILE D 1 79 ? 48.344 -141.147 64.371 1.00 18.32 79 ILE D C 1
ATOM 12512 O O . ILE D 1 79 ? 49.324 -140.402 64.445 1.00 17.54 79 ILE D O 1
ATOM 12517 N N . GLN D 1 80 ? 47.447 -141.070 63.402 1.00 16.61 80 GLN D N 1
ATOM 12518 C CA . GLN D 1 80 ? 47.598 -140.138 62.304 1.00 15.44 80 GLN D CA 1
ATOM 12519 C C . GLN D 1 80 ? 46.448 -139.158 62.202 1.00 15.23 80 GLN D C 1
ATOM 12520 O O . GLN D 1 80 ? 45.286 -139.559 62.228 1.00 15.47 80 GLN D O 1
ATOM 12526 N N . ASP D 1 81 ? 46.774 -137.872 62.110 1.00 14.43 81 ASP D N 1
ATOM 12527 C CA . ASP D 1 81 ? 45.741 -136.859 61.948 1.00 15.30 81 ASP D CA 1
ATOM 12528 C C . ASP D 1 81 ? 45.958 -136.247 60.570 1.00 15.98 81 ASP D C 1
ATOM 12529 O O . ASP D 1 81 ? 46.767 -136.760 59.793 1.00 16.26 81 ASP D O 1
ATOM 12534 N N . VAL D 1 82 ? 45.243 -135.181 60.248 1.00 16.10 82 VAL D N 1
ATOM 12535 C CA . VAL D 1 82 ? 45.371 -134.588 58.925 1.00 17.11 82 VAL D CA 1
ATOM 12536 C C . VAL D 1 82 ? 46.765 -134.066 58.580 1.00 19.50 82 VAL D C 1
ATOM 12537 O O . VAL D 1 82 ? 47.086 -133.902 57.403 1.00 19.78 82 VAL D O 1
ATOM 12541 N N . THR D 1 83 ? 47.599 -133.824 59.592 1.00 19.88 83 THR D N 1
ATOM 12542 C CA . THR D 1 83 ? 48.945 -133.301 59.350 1.00 20.49 83 THR D CA 1
ATOM 12543 C C . THR D 1 83 ? 50.081 -134.327 59.418 1.00 21.31 83 THR D C 1
ATOM 12544 O O . THR D 1 83 ? 51.198 -134.045 58.983 1.00 20.33 83 THR D O 1
ATOM 12548 N N . GLY D 1 84 ? 49.815 -135.506 59.967 1.00 20.94 84 GLY D N 1
ATOM 12549 C CA . GLY D 1 84 ? 50.868 -136.503 60.053 1.00 21.70 84 GLY D CA 1
ATOM 12550 C C . GLY D 1 84 ? 50.663 -137.511 61.164 1.00 22.53 84 GLY D C 1
ATOM 12551 O O . GLY D 1 84 ? 49.545 -137.703 61.634 1.00 22.45 84 GLY D O 1
ATOM 12552 N N . GLN D 1 85 ? 51.748 -138.152 61.589 1.00 22.42 85 GLN D N 1
ATOM 12553 C CA . GLN D 1 85 ? 51.677 -139.154 62.645 1.00 23.15 85 GLN D CA 1
ATOM 12554 C C . GLN D 1 85 ? 52.459 -138.777 63.896 1.00 22.99 85 GLN D C 1
ATOM 12555 O O . GLN D 1 85 ? 53.452 -138.057 63.832 1.00 23.66 85 GLN D O 1
ATOM 12561 N N . ILE D 1 86 ? 51.997 -139.276 65.036 1.00 23.94 86 ILE D N 1
ATOM 12562 C CA . ILE D 1 86 ? 52.652 -139.024 66.311 1.00 23.14 86 ILE D CA 1
ATOM 12563 C C . ILE D 1 86 ? 52.575 -140.307 67.133 1.00 23.82 86 ILE D C 1
ATOM 12564 O O . ILE D 1 86 ? 51.532 -140.960 67.186 1.00 22.69 86 ILE D O 1
ATOM 12569 N N . GLN D 1 87 ? 53.684 -140.683 67.757 1.00 22.53 87 GLN D N 1
ATOM 12570 C CA . GLN D 1 87 ? 53.695 -141.892 68.567 1.00 22.00 87 GLN D CA 1
ATOM 12571 C C . GLN D 1 87 ? 53.109 -141.624 69.949 1.00 20.67 87 GLN D C 1
ATOM 12572 O O . GLN D 1 87 ? 53.390 -140.597 70.567 1.00 20.21 87 GLN D O 1
ATOM 12578 N N . ILE D 1 88 ? 52.266 -142.539 70.418 1.00 20.91 88 ILE D N 1
ATOM 12579 C CA . ILE D 1 88 ? 51.680 -142.409 71.743 1.00 19.45 88 ILE D CA 1
ATOM 12580 C C . ILE D 1 88 ? 52.196 -143.567 72.584 1.00 18.56 88 ILE D C 1
ATOM 12581 O O . ILE D 1 88 ? 52.355 -144.687 72.094 1.00 18.54 88 ILE D O 1
ATOM 12586 N N . TYR D 1 89 ? 52.472 -143.279 73.848 1.00 19.48 89 TYR D N 1
ATOM 12587 C CA . TYR D 1 89 ? 52.981 -144.273 74.784 1.00 19.44 89 TYR D CA 1
ATOM 12588 C C . TYR D 1 89 ? 51.949 -144.425 75.891 1.00 17.31 89 TYR D C 1
ATOM 12589 O O . TYR D 1 89 ? 51.694 -143.490 76.644 1.00 19.07 89 TYR D O 1
ATOM 12598 N N . VAL D 1 90 ? 51.350 -145.607 75.975 1.00 16.63 90 VAL D N 1
ATOM 12599 C CA . VAL D 1 90 ? 50.320 -145.871 76.967 1.00 15.81 90 VAL D CA 1
ATOM 12600 C C . VAL D 1 90 ? 50.766 -146.896 78.004 1.00 14.56 90 VAL D C 1
ATOM 12601 O O . VAL D 1 90 ? 51.100 -148.029 77.662 1.00 14.18 90 VAL D O 1
ATOM 12605 N N . ARG D 1 91 ? 50.764 -146.488 79.268 1.00 15.82 91 ARG D N 1
ATOM 12606 C CA . ARG D 1 91 ? 51.158 -147.368 80.366 1.00 15.14 91 ARG D CA 1
ATOM 12607 C C . ARG D 1 91 ? 49.977 -147.638 81.278 1.00 14.83 91 ARG D C 1
ATOM 12608 O O . ARG D 1 91 ? 49.282 -146.716 81.693 1.00 15.87 91 ARG D O 1
ATOM 12616 N N . GLN D 1 92 ? 49.762 -148.906 81.601 1.00 14.54 92 GLN D N 1
ATOM 12617 C CA . GLN D 1 92 ? 48.673 -149.280 82.487 1.00 16.87 92 GLN D CA 1
ATOM 12618 C C . GLN D 1 92 ? 48.829 -148.565 83.833 1.00 16.31 92 GLN D C 1
ATOM 12619 O O . GLN D 1 92 ? 47.835 -148.149 84.431 1.00 15.62 92 GLN D O 1
ATOM 12625 N N . ASP D 1 93 ? 50.063 -148.400 84.311 1.00 15.69 93 ASP D N 1
ATOM 12626 C CA . ASP D 1 93 ? 50.240 -147.743 85.602 1.00 17.47 93 ASP D CA 1
ATOM 12627 C C . ASP D 1 93 ? 50.061 -146.228 85.561 1.00 18.45 93 ASP D C 1
ATOM 12628 O O . ASP D 1 93 ? 50.269 -145.542 86.561 1.00 16.86 93 ASP D O 1
ATOM 12633 N N . ASP D 1 94 ? 49.653 -145.711 84.405 1.00 19.28 94 ASP D N 1
ATOM 12634 C CA . ASP D 1 94 ? 49.409 -144.282 84.265 1.00 20.12 94 ASP D CA 1
ATOM 12635 C C . ASP D 1 94 ? 47.924 -144.041 83.991 1.00 20.54 94 ASP D C 1
ATOM 12636 O O . ASP D 1 94 ? 47.269 -143.279 84.704 1.00 20.61 94 ASP D O 1
ATOM 12641 N N . VAL D 1 95 ? 47.394 -144.709 82.969 1.00 18.89 95 VAL D N 1
ATOM 12642 C CA . VAL D 1 95 ? 45.995 -144.529 82.584 1.00 19.02 95 VAL D CA 1
ATOM 12643 C C . VAL D 1 95 ? 44.975 -145.352 83.364 1.00 19.29 95 VAL D C 1
ATOM 12644 O O . VAL D 1 95 ? 43.787 -145.041 83.344 1.00 17.72 95 VAL D O 1
ATOM 12648 N N . GLY D 1 96 ? 45.428 -146.394 84.051 1.00 18.71 96 GLY D N 1
ATOM 12649 C CA . GLY D 1 96 ? 44.496 -147.214 84.805 1.00 19.57 96 GLY D CA 1
ATOM 12650 C C . GLY D 1 96 ? 44.047 -148.441 84.032 1.00 20.43 96 GLY D C 1
ATOM 12651 O O . GLY D 1 96 ? 44.246 -148.534 82.820 1.00 19.60 96 GLY D O 1
ATOM 12652 N N . GLU D 1 97 ? 43.420 -149.378 84.732 1.00 20.33 97 GLU D N 1
ATOM 12653 C CA . GLU D 1 97 ? 42.969 -150.624 84.127 1.00 21.48 97 GLU D CA 1
ATOM 12654 C C . GLU D 1 97 ? 41.946 -150.507 82.999 1.00 21.69 97 GLU D C 1
ATOM 12655 O O . GLU D 1 97 ? 42.151 -151.060 81.919 1.00 20.26 97 GLU D O 1
ATOM 12661 N N . GLN D 1 98 ? 40.845 -149.801 83.232 1.00 21.54 98 GLN D N 1
ATOM 12662 C CA . GLN D 1 98 ? 39.827 -149.694 82.190 1.00 22.01 98 GLN D CA 1
ATOM 12663 C C . GLN D 1 98 ? 40.338 -149.052 80.903 1.00 19.55 98 GLN D C 1
ATOM 12664 O O . GLN D 1 98 ? 40.071 -149.544 79.812 1.00 18.24 98 GLN D O 1
ATOM 12670 N N . GLN D 1 99 ? 41.066 -147.952 81.026 1.00 18.19 99 GLN D N 1
ATOM 12671 C CA . GLN D 1 99 ? 41.584 -147.283 79.846 1.00 17.98 99 GLN D CA 1
ATOM 12672 C C . GLN D 1 99 ? 42.657 -148.110 79.159 1.00 17.33 99 GLN D C 1
ATOM 12673 O O . GLN D 1 99 ? 42.766 -148.094 77.932 1.00 15.02 99 GLN D O 1
ATOM 12679 N N . TYR D 1 100 ? 43.448 -148.842 79.940 1.00 15.74 100 TYR D N 1
ATOM 12680 C CA . TYR D 1 100 ? 44.484 -149.656 79.334 1.00 16.23 100 TYR D CA 1
ATOM 12681 C C . TYR D 1 100 ? 43.837 -150.799 78.563 1.00 16.36 100 TYR D C 1
ATOM 12682 O O . TYR D 1 100 ? 44.324 -151.194 77.510 1.00 16.13 100 TYR D O 1
ATOM 12691 N N . GLU D 1 101 ? 42.735 -151.331 79.083 1.00 18.01 101 GLU D N 1
ATOM 12692 C CA . GLU D 1 101 ? 42.043 -152.408 78.385 1.00 19.40 101 GLU D CA 1
ATOM 12693 C C . GLU D 1 101 ? 41.526 -151.886 77.047 1.00 18.78 101 GLU D C 1
ATOM 12694 O O . GLU D 1 101 ? 41.542 -152.606 76.049 1.00 17.41 101 GLU D O 1
ATOM 12700 N N . LEU D 1 102 ? 41.069 -150.636 77.025 1.00 17.35 102 LEU D N 1
ATOM 12701 C CA . LEU D 1 102 ? 40.576 -150.041 75.784 1.00 17.79 102 LEU D CA 1
ATOM 12702 C C . LEU D 1 102 ? 41.733 -149.926 74.801 1.00 17.27 102 LEU D C 1
ATOM 12703 O O . LEU D 1 102 ? 41.577 -150.177 73.604 1.00 17.40 102 LEU D O 1
ATOM 12708 N N . PHE D 1 103 ? 42.902 -149.552 75.309 1.00 15.77 103 PHE D N 1
ATOM 12709 C CA . PHE D 1 103 ? 44.076 -149.428 74.456 1.00 16.99 103 PHE D CA 1
ATOM 12710 C C . PHE D 1 103 ? 44.427 -150.786 73.857 1.00 16.69 103 PHE D C 1
ATOM 12711 O O . PHE D 1 103 ? 44.685 -150.896 72.662 1.00 16.72 103 PHE D O 1
ATOM 12719 N N . LYS D 1 104 ? 44.431 -151.818 74.697 1.00 16.31 104 LYS D N 1
ATOM 12720 C CA . LYS D 1 104 ? 44.765 -153.163 74.253 1.00 17.43 104 LYS D CA 1
ATOM 12721 C C . LYS D 1 104 ? 43.794 -153.714 73.211 1.00 17.56 104 LYS D C 1
ATOM 12722 O O . LYS D 1 104 ? 44.211 -154.386 72.266 1.00 17.19 104 LYS D O 1
ATOM 12728 N N . ILE D 1 105 ? 42.504 -153.436 73.374 1.00 17.47 105 ILE D N 1
ATOM 12729 C CA . ILE D 1 105 ? 41.523 -153.947 72.423 1.00 19.15 105 ILE D CA 1
ATOM 12730 C C . ILE D 1 105 ? 41.488 -153.132 71.128 1.00 17.88 105 ILE D C 1
ATOM 12731 O O . ILE D 1 105 ? 40.985 -153.601 70.107 1.00 17.48 105 ILE D O 1
ATOM 12736 N N . SER D 1 106 ? 42.043 -151.925 71.160 1.00 16.56 106 SER D N 1
ATOM 12737 C CA . SER D 1 106 ? 42.066 -151.076 69.970 1.00 17.74 106 SER D CA 1
ATOM 12738 C C . SER D 1 106 ? 42.785 -151.745 68.802 1.00 18.98 106 SER D C 1
ATOM 12739 O O . SER D 1 106 ? 43.844 -152.351 68.978 1.00 19.83 106 SER D O 1
ATOM 12742 N N . ASP D 1 107 ? 42.190 -151.620 67.614 1.00 19.63 107 ASP D N 1
ATOM 12743 C CA . ASP D 1 107 ? 42.703 -152.197 66.367 1.00 19.77 107 ASP D CA 1
ATOM 12744 C C . ASP D 1 107 ? 43.297 -151.125 65.461 1.00 19.00 107 ASP D C 1
ATOM 12745 O O . ASP D 1 107 ? 43.018 -149.934 65.622 1.00 17.53 107 ASP D O 1
ATOM 12750 N N . LEU D 1 108 ? 44.100 -151.552 64.492 1.00 18.30 108 LEU D N 1
ATOM 12751 C CA . LEU D 1 108 ? 44.636 -150.606 63.525 1.00 17.69 108 LEU D CA 1
ATOM 12752 C C . LEU D 1 108 ? 43.363 -150.126 62.832 1.00 17.11 108 LEU D C 1
ATOM 12753 O O . LEU D 1 108 ? 42.443 -150.912 62.618 1.00 17.30 108 LEU D O 1
ATOM 12758 N N . GLY D 1 109 ? 43.293 -148.845 62.503 1.00 16.40 109 GLY D N 1
ATOM 12759 C CA . GLY D 1 109 ? 42.097 -148.341 61.856 1.00 14.52 109 GLY D CA 1
ATOM 12760 C C . GLY D 1 109 ? 41.159 -147.638 62.821 1.00 14.22 109 GLY D C 1
ATOM 12761 O O . GLY D 1 109 ? 40.432 -146.729 62.420 1.00 11.98 109 GLY D O 1
ATOM 12762 N N . ASP D 1 110 ? 41.157 -148.051 64.088 1.00 14.01 110 ASP D N 1
ATOM 12763 C CA . ASP D 1 110 ? 40.283 -147.409 65.072 1.00 13.77 110 ASP D CA 1
ATOM 12764 C C . ASP D 1 110 ? 40.775 -145.988 65.297 1.00 12.82 110 ASP D C 1
ATOM 12765 O O . ASP D 1 110 ? 41.968 -145.706 65.157 1.00 12.33 110 ASP D O 1
ATOM 12770 N N . ILE D 1 111 ? 39.855 -145.097 65.650 1.00 12.54 111 ILE D N 1
ATOM 12771 C CA . ILE D 1 111 ? 40.201 -143.703 65.893 1.00 12.80 111 ILE D CA 1
ATOM 12772 C C . ILE D 1 111 ? 40.132 -143.423 67.390 1.00 11.48 111 ILE D C 1
ATOM 12773 O O . ILE D 1 111 ? 39.176 -143.809 68.063 1.00 12.37 111 ILE D O 1
ATOM 12778 N N . VAL D 1 112 ? 41.158 -142.763 67.915 1.00 11.91 112 VAL D N 1
ATOM 12779 C CA . VAL D 1 112 ? 41.201 -142.477 69.340 1.00 11.38 112 VAL D CA 1
ATOM 12780 C C . VAL D 1 112 ? 41.693 -141.070 69.652 1.00 11.15 112 VAL D C 1
ATOM 12781 O O . VAL D 1 112 ? 42.284 -140.399 68.809 1.00 11.50 112 VAL D O 1
ATOM 12785 N N . GLY D 1 113 ? 41.430 -140.629 70.875 1.00 10.88 113 GLY D N 1
ATOM 12786 C CA . GLY D 1 113 ? 41.879 -139.318 71.298 1.00 13.50 113 GLY D CA 1
ATOM 12787 C C . GLY D 1 113 ? 42.689 -139.506 72.563 1.00 13.20 113 GLY D C 1
ATOM 12788 O O . GLY D 1 113 ? 42.354 -140.354 73.386 1.00 13.63 113 GLY D O 1
ATOM 12789 N N . VAL D 1 114 ? 43.758 -138.738 72.725 1.00 14.15 114 VAL D N 1
ATOM 12790 C CA . VAL D 1 114 ? 44.572 -138.870 73.925 1.00 13.75 114 VAL D CA 1
ATOM 12791 C C . VAL D 1 114 ? 44.994 -137.535 74.496 1.00 15.64 114 VAL D C 1
ATOM 12792 O O . VAL D 1 114 ? 45.108 -136.540 73.782 1.00 13.92 114 VAL D O 1
ATOM 12796 N N . ARG D 1 115 ? 45.205 -137.533 75.805 1.00 16.66 115 ARG D N 1
ATOM 12797 C CA . ARG D 1 115 ? 45.677 -136.363 76.520 1.00 16.98 115 ARG D CA 1
ATOM 12798 C C . ARG D 1 115 ? 46.928 -136.883 77.210 1.00 18.85 115 ARG D C 1
ATOM 12799 O O . ARG D 1 115 ? 46.957 -138.029 77.659 1.00 17.50 115 ARG D O 1
ATOM 12807 N N . GLY D 1 116 ? 47.968 -136.062 77.259 1.00 20.03 116 GLY D N 1
ATOM 12808 C CA . GLY D 1 116 ? 49.201 -136.485 77.892 1.00 21.83 116 GLY D CA 1
ATOM 12809 C C . GLY D 1 116 ? 50.270 -135.420 77.798 1.00 23.17 116 GLY D C 1
ATOM 12810 O O . GLY D 1 116 ? 49.996 -134.290 77.398 1.00 24.25 116 GLY D O 1
ATOM 12811 N N . THR D 1 117 ? 51.493 -135.778 78.169 1.00 24.70 117 THR D N 1
ATOM 12812 C CA . THR D 1 117 ? 52.603 -134.837 78.121 1.00 24.95 117 THR D CA 1
ATOM 12813 C C . THR D 1 117 ? 53.625 -135.252 77.074 1.00 24.32 117 THR D C 1
ATOM 12814 O O . THR D 1 117 ? 53.828 -136.441 76.827 1.00 24.64 117 THR D O 1
ATOM 12818 N N . MET D 1 118 ? 54.263 -134.264 76.454 1.00 25.16 118 MET D N 1
ATOM 12819 C CA . MET D 1 118 ? 55.268 -134.533 75.438 1.00 28.05 118 MET D CA 1
ATOM 12820 C C . MET D 1 118 ? 56.494 -135.164 76.083 1.00 29.65 118 MET D C 1
ATOM 12821 O O . MET D 1 118 ? 56.749 -134.966 77.271 1.00 30.87 118 MET D O 1
ATOM 12826 N N . PHE D 1 119 ? 57.247 -135.922 75.295 1.00 31.78 119 PHE D N 1
ATOM 12827 C CA . PHE D 1 119 ? 58.459 -136.570 75.780 1.00 33.98 119 PHE D CA 1
ATOM 12828 C C . PHE D 1 119 ? 59.094 -137.350 74.636 1.00 35.69 119 PHE D C 1
ATOM 12829 O O . PHE D 1 119 ? 58.463 -137.575 73.602 1.00 35.78 119 PHE D O 1
ATOM 12837 N N . LYS D 1 120 ? 60.344 -137.756 74.823 1.00 36.77 120 LYS D N 1
ATOM 12838 C CA . LYS D 1 120 ? 61.048 -138.531 73.813 1.00 38.24 120 LYS D CA 1
ATOM 12839 C C . LYS D 1 120 ? 61.472 -139.855 74.426 1.00 39.06 120 LYS D C 1
ATOM 12840 O O . LYS D 1 120 ? 61.862 -139.908 75.593 1.00 40.06 120 LYS D O 1
ATOM 12846 N N . THR D 1 121 ? 61.381 -140.926 73.646 1.00 39.24 121 THR D N 1
ATOM 12847 C CA . THR D 1 121 ? 61.769 -142.238 74.137 1.00 39.68 121 THR D CA 1
ATOM 12848 C C . THR D 1 121 ? 63.288 -142.305 74.169 1.00 40.38 121 THR D C 1
ATOM 12849 O O . THR D 1 121 ? 63.963 -141.285 74.015 1.00 39.89 121 THR D O 1
ATOM 12853 N N . LYS D 1 122 ? 63.824 -143.504 74.370 1.00 41.30 122 LYS D N 1
ATOM 12854 C CA . LYS D 1 122 ? 65.270 -143.688 74.412 1.00 42.10 122 LYS D CA 1
ATOM 12855 C C . LYS D 1 122 ? 65.877 -143.132 73.129 1.00 42.09 122 LYS D C 1
ATOM 12856 O O . LYS D 1 122 ? 66.807 -142.324 73.163 1.00 42.27 122 LYS D O 1
ATOM 12862 N N . VAL D 1 123 ? 65.329 -143.564 71.998 1.00 42.54 123 VAL D N 1
ATOM 12863 C CA . VAL D 1 123 ? 65.797 -143.124 70.690 1.00 41.76 123 VAL D CA 1
ATOM 12864 C C . VAL D 1 123 ? 65.450 -141.662 70.414 1.00 41.23 123 VAL D C 1
ATOM 12865 O O . VAL D 1 123 ? 65.680 -141.155 69.316 1.00 42.05 123 VAL D O 1
ATOM 12869 N N . GLY D 1 124 ? 64.886 -140.992 71.413 1.00 40.29 124 GLY D N 1
ATOM 12870 C CA . GLY D 1 124 ? 64.538 -139.590 71.267 1.00 38.73 124 GLY D CA 1
ATOM 12871 C C . GLY D 1 124 ? 63.373 -139.251 70.350 1.00 38.24 124 GLY D C 1
ATOM 12872 O O . GLY D 1 124 ? 63.217 -138.090 69.965 1.00 37.98 124 GLY D O 1
ATOM 12873 N N . GLU D 1 125 ? 62.558 -140.242 69.992 1.00 37.56 125 GLU D N 1
ATOM 12874 C CA . GLU D 1 125 ? 61.407 -139.995 69.118 1.00 35.63 125 GLU D CA 1
ATOM 12875 C C . GLU D 1 125 ? 60.335 -139.212 69.870 1.00 34.61 125 GLU D C 1
ATOM 12876 O O . GLU D 1 125 ? 59.841 -139.662 70.906 1.00 33.96 125 GLU D O 1
ATOM 12882 N N . LEU D 1 126 ? 59.978 -138.039 69.352 1.00 33.28 126 LEU D N 1
ATOM 12883 C CA . LEU D 1 126 ? 58.960 -137.210 69.990 1.00 31.93 126 LEU D CA 1
ATOM 12884 C C . LEU D 1 126 ? 57.684 -138.034 70.140 1.00 30.14 126 LEU D C 1
ATOM 12885 O O . LEU D 1 126 ? 57.172 -138.587 69.167 1.00 30.71 126 LEU D O 1
ATOM 12890 N N . SER D 1 127 ? 57.173 -138.116 71.362 1.00 28.27 127 SER D N 1
ATOM 12891 C CA . SER D 1 127 ? 55.972 -138.899 71.616 1.00 25.49 127 SER D CA 1
ATOM 12892 C C . SER D 1 127 ? 55.105 -138.271 72.693 1.00 24.16 127 SER D C 1
ATOM 12893 O O . SER D 1 127 ? 55.491 -137.290 73.331 1.00 24.42 127 SER D O 1
ATOM 12896 N N . ILE D 1 128 ? 53.926 -138.847 72.893 1.00 22.18 128 ILE D N 1
ATOM 12897 C CA . ILE D 1 128 ? 53.007 -138.362 73.907 1.00 20.71 128 ILE D CA 1
ATOM 12898 C C . ILE D 1 128 ? 52.861 -139.422 74.989 1.00 21.50 128 ILE D C 1
ATOM 12899 O O . ILE D 1 128 ? 52.504 -140.567 74.700 1.00 20.75 128 ILE D O 1
ATOM 12904 N N . LYS D 1 129 ? 53.163 -139.040 76.226 1.00 21.97 129 LYS D N 1
ATOM 12905 C CA . LYS D 1 129 ? 53.037 -139.945 77.365 1.00 22.20 129 LYS D CA 1
ATOM 12906 C C . LYS D 1 129 ? 51.591 -139.782 77.819 1.00 19.76 129 LYS D C 1
ATOM 12907 O O . LYS D 1 129 ? 51.257 -138.857 78.555 1.00 19.19 129 LYS D O 1
ATOM 12913 N N . VAL D 1 130 ? 50.738 -140.686 77.349 1.00 20.98 130 VAL D N 1
ATOM 12914 C CA . VAL D 1 130 ? 49.309 -140.652 77.635 1.00 19.15 130 VAL D CA 1
ATOM 12915 C C . VAL D 1 130 ? 48.887 -140.705 79.098 1.00 20.22 130 VAL D C 1
ATOM 12916 O O . VAL D 1 130 ? 49.343 -141.552 79.865 1.00 21.11 130 VAL D O 1
ATOM 12920 N N . SER D 1 131 ? 48.001 -139.785 79.466 1.00 19.49 131 SER D N 1
ATOM 12921 C CA . SER D 1 131 ? 47.460 -139.714 80.814 1.00 19.65 131 SER D CA 1
ATOM 12922 C C . SER D 1 131 ? 45.977 -140.059 80.725 1.00 19.81 131 SER D C 1
ATOM 12923 O O . SER D 1 131 ? 45.351 -140.441 81.711 1.00 17.82 131 SER D O 1
ATOM 12926 N N . SER D 1 132 ? 45.424 -139.925 79.523 1.00 20.08 132 SER D N 1
ATOM 12927 C CA . SER D 1 132 ? 44.018 -140.228 79.290 1.00 19.19 132 SER D CA 1
ATOM 12928 C C . SER D 1 132 ? 43.841 -140.787 77.879 1.00 17.34 132 SER D C 1
ATOM 12929 O O . SER D 1 132 ? 44.275 -140.175 76.904 1.00 15.29 132 SER D O 1
ATOM 12932 N N . TYR D 1 133 ? 43.213 -141.958 77.786 1.00 16.47 133 TYR D N 1
ATOM 12933 C CA . TYR D 1 133 ? 42.982 -142.631 76.507 1.00 15.71 133 TYR D CA 1
ATOM 12934 C C . TYR D 1 133 ? 41.484 -142.704 76.219 1.00 16.57 133 TYR D C 1
ATOM 12935 O O . TYR D 1 133 ? 40.743 -143.390 76.926 1.00 17.85 133 TYR D O 1
ATOM 12944 N N . GLU D 1 134 ? 41.058 -142.017 75.161 1.00 14.91 134 GLU D N 1
ATOM 12945 C CA . GLU D 1 134 ? 39.655 -141.951 74.764 1.00 15.90 134 GLU D CA 1
ATOM 12946 C C . GLU D 1 134 ? 39.392 -142.715 73.461 1.00 14.20 134 GLU D C 1
ATOM 12947 O O . GLU D 1 134 ? 39.940 -142.360 72.418 1.00 12.68 134 GLU D O 1
ATOM 12953 N N . PHE D 1 135 ? 38.559 -143.755 73.513 1.00 13.18 135 PHE D N 1
ATOM 12954 C CA . PHE D 1 135 ? 38.240 -144.500 72.297 1.00 12.70 135 PHE D CA 1
ATOM 12955 C C . PHE D 1 135 ? 37.169 -143.674 71.579 1.00 12.67 135 PHE D C 1
ATOM 12956 O O . PHE D 1 135 ? 36.141 -143.351 72.172 1.00 15.54 135 PHE D O 1
ATOM 12964 N N . LEU D 1 136 ? 37.401 -143.333 70.313 1.00 13.06 136 LEU D N 1
ATOM 12965 C CA . LEU D 1 136 ? 36.447 -142.508 69.569 1.00 12.27 136 LEU D CA 1
ATOM 12966 C C . LEU D 1 136 ? 35.620 -143.184 68.475 1.00 13.21 136 LEU D C 1
ATOM 12967 O O . LEU D 1 136 ? 34.456 -142.837 68.288 1.00 12.94 136 LEU D O 1
ATOM 12972 N N . THR D 1 137 ? 36.206 -144.118 67.734 1.00 12.26 137 THR D N 1
ATOM 12973 C CA . THR D 1 137 ? 35.450 -144.803 66.684 1.00 11.73 137 THR D CA 1
ATOM 12974 C C . THR D 1 137 ? 36.042 -146.144 66.296 1.00 11.26 137 THR D C 1
ATOM 12975 O O . THR D 1 137 ? 37.247 -146.270 66.085 1.00 11.46 137 THR D O 1
ATOM 12979 N N . LYS D 1 138 ? 35.176 -147.147 66.202 1.00 12.96 138 LYS D N 1
ATOM 12980 C CA . LYS D 1 138 ? 35.598 -148.488 65.824 1.00 12.71 138 LYS D CA 1
ATOM 12981 C C . LYS D 1 138 ? 35.555 -148.645 64.309 1.00 13.19 138 LYS D C 1
ATOM 12982 O O . LYS D 1 138 ? 34.541 -148.344 63.683 1.00 14.58 138 LYS D O 1
ATOM 12988 N N . ALA D 1 139 ? 36.658 -149.101 63.724 1.00 14.29 139 ALA D N 1
ATOM 12989 C CA . ALA D 1 139 ? 36.712 -149.339 62.286 1.00 14.97 139 ALA D CA 1
ATOM 12990 C C . ALA D 1 139 ? 36.272 -150.787 62.110 1.00 17.21 139 ALA D C 1
ATOM 12991 O O . ALA D 1 139 ? 36.927 -151.700 62.611 1.00 17.20 139 ALA D O 1
ATOM 12993 N N . LEU D 1 140 ? 35.162 -151.005 61.414 1.00 17.32 140 LEU D N 1
ATOM 12994 C CA . LEU D 1 140 ? 34.680 -152.366 61.222 1.00 18.21 140 LEU D CA 1
ATOM 12995 C C . LEU D 1 140 ? 35.460 -153.127 60.158 1.00 18.64 140 LEU D C 1
ATOM 12996 O O . LEU D 1 140 ? 35.434 -154.361 60.123 1.00 19.53 140 LEU D O 1
ATOM 13001 N N . ARG D 1 141 ? 36.160 -152.389 59.302 1.00 19.62 141 ARG D N 1
ATOM 13002 C CA . ARG D 1 141 ? 36.984 -152.984 58.251 1.00 20.63 141 ARG D CA 1
ATOM 13003 C C . ARG D 1 141 ? 38.441 -152.606 58.489 1.00 21.92 141 ARG D C 1
ATOM 13004 O O . ARG D 1 141 ? 38.739 -151.489 58.911 1.00 20.20 141 ARG D O 1
ATOM 13012 N N . PRO D 1 142 ? 39.370 -153.538 58.223 1.00 21.78 142 PRO D N 1
ATOM 13013 C CA . PRO D 1 142 ? 40.797 -153.283 58.416 1.00 22.62 142 PRO D CA 1
ATOM 13014 C C . PRO D 1 142 ? 41.376 -152.339 57.372 1.00 24.95 142 PRO D C 1
ATOM 13015 O O . PRO D 1 142 ? 40.924 -152.304 56.225 1.00 23.79 142 PRO D O 1
ATOM 13019 N N . LEU D 1 143 ? 42.373 -151.568 57.784 1.00 26.50 143 LEU D N 1
ATOM 13020 C CA . LEU D 1 143 ? 43.030 -150.635 56.888 1.00 29.92 143 LEU D CA 1
ATOM 13021 C C . LEU D 1 143 ? 43.875 -151.472 55.933 1.00 32.01 143 LEU D C 1
ATOM 13022 O O . LEU D 1 143 ? 44.289 -152.583 56.273 1.00 31.92 143 LEU D O 1
ATOM 13027 N N . PRO D 1 144 ? 44.127 -150.964 54.719 1.00 33.84 144 PRO D N 1
ATOM 13028 C CA . PRO D 1 144 ? 44.933 -151.727 53.760 1.00 35.40 144 PRO D CA 1
ATOM 13029 C C . PRO D 1 144 ? 46.332 -152.025 54.292 1.00 36.93 144 PRO D C 1
ATOM 13030 O O . PRO D 1 144 ? 46.919 -151.210 55.005 1.00 36.77 144 PRO D O 1
ATOM 13034 N N . GLU D 1 145 ? 46.858 -153.197 53.949 1.00 39.40 145 GLU D N 1
ATOM 13035 C CA . GLU D 1 145 ? 48.195 -153.585 54.382 1.00 41.10 145 GLU D CA 1
ATOM 13036 C C . GLU D 1 145 ? 49.208 -152.647 53.739 1.00 41.58 145 GLU D C 1
ATOM 13037 O O . GLU D 1 145 ? 49.338 -152.611 52.515 1.00 42.68 145 GLU D O 1
ATOM 13043 N N . LYS D 1 146 ? 49.920 -151.886 54.564 1.00 42.52 146 LYS D N 1
ATOM 13044 C CA . LYS D 1 146 ? 50.914 -150.949 54.058 1.00 42.48 146 LYS D CA 1
ATOM 13045 C C . LYS D 1 146 ? 51.925 -151.689 53.184 1.00 42.72 146 LYS D C 1
ATOM 13046 O O . LYS D 1 146 ? 52.531 -152.672 53.615 1.00 42.29 146 LYS D O 1
ATOM 13052 N N . ASP D 1 152 ? 46.548 -150.329 43.821 1.00 43.07 152 ASP D N 1
ATOM 13053 C CA . ASP D 1 152 ? 46.154 -150.126 42.430 1.00 42.78 152 ASP D CA 1
ATOM 13054 C C . ASP D 1 152 ? 45.669 -148.694 42.200 1.00 42.39 152 ASP D C 1
ATOM 13055 O O . ASP D 1 152 ? 44.825 -148.185 42.941 1.00 41.30 152 ASP D O 1
ATOM 13060 N N . ILE D 1 153 ? 46.200 -148.059 41.160 1.00 41.59 153 ILE D N 1
ATOM 13061 C CA . ILE D 1 153 ? 45.853 -146.682 40.822 1.00 41.16 153 ILE D CA 1
ATOM 13062 C C . ILE D 1 153 ? 44.356 -146.395 40.717 1.00 40.56 153 ILE D C 1
ATOM 13063 O O . ILE D 1 153 ? 43.846 -145.490 41.382 1.00 40.13 153 ILE D O 1
ATOM 13068 N N . GLU D 1 154 ? 43.652 -147.155 39.883 1.00 39.76 154 GLU D N 1
ATOM 13069 C CA . GLU D 1 154 ? 42.221 -146.935 39.702 1.00 39.12 154 GLU D CA 1
ATOM 13070 C C . GLU D 1 154 ? 41.449 -147.219 40.986 1.00 38.35 154 GLU D C 1
ATOM 13071 O O . GLU D 1 154 ? 40.326 -146.739 41.172 1.00 37.28 154 GLU D O 1
ATOM 13077 N N . GLN D 1 155 ? 42.060 -147.995 41.875 1.00 37.18 155 GLN D N 1
ATOM 13078 C CA . GLN D 1 155 ? 41.426 -148.331 43.141 1.00 35.76 155 GLN D CA 1
ATOM 13079 C C . GLN D 1 155 ? 41.476 -147.124 44.068 1.00 34.60 155 GLN D C 1
ATOM 13080 O O . GLN D 1 155 ? 40.602 -146.935 44.915 1.00 33.43 155 GLN D O 1
ATOM 13086 N N . ARG D 1 156 ? 42.507 -146.304 43.896 1.00 33.50 156 ARG D N 1
ATOM 13087 C CA . ARG D 1 156 ? 42.672 -145.106 44.705 1.00 32.66 156 ARG D CA 1
ATOM 13088 C C . ARG D 1 156 ? 41.612 -144.070 44.340 1.00 31.67 156 ARG D C 1
ATOM 13089 O O . ARG D 1 156 ? 41.260 -143.218 45.158 1.00 30.10 156 ARG D O 1
ATOM 13097 N N . TYR D 1 157 ? 41.101 -144.145 43.113 1.00 29.41 157 TYR D N 1
ATOM 13098 C CA . TYR D 1 157 ? 40.069 -143.212 42.672 1.00 29.00 157 TYR D CA 1
ATOM 13099 C C . TYR D 1 157 ? 38.699 -143.712 43.114 1.00 28.06 157 TYR D C 1
ATOM 13100 O O . TYR D 1 157 ? 37.815 -142.917 43.432 1.00 27.48 157 TYR D O 1
ATOM 13109 N N . ARG D 1 158 ? 38.532 -145.033 43.128 1.00 28.20 158 ARG D N 1
ATOM 13110 C CA . ARG D 1 158 ? 37.267 -145.648 43.519 1.00 28.79 158 ARG D CA 1
ATOM 13111 C C . ARG D 1 158 ? 37.002 -145.472 45.013 1.00 26.98 158 ARG D C 1
ATOM 13112 O O . ARG D 1 158 ? 35.851 -145.340 45.437 1.00 28.31 158 ARG D O 1
ATOM 13120 N N . GLN D 1 159 ? 38.069 -145.482 45.807 1.00 24.69 159 GLN D N 1
ATOM 13121 C CA . GLN D 1 159 ? 37.958 -145.280 47.248 1.00 20.98 159 GLN D CA 1
ATOM 13122 C C . GLN D 1 159 ? 38.978 -144.222 47.627 1.00 18.63 159 GLN D C 1
ATOM 13123 O O . GLN D 1 159 ? 40.011 -144.526 48.225 1.00 16.37 159 GLN D O 1
ATOM 13129 N N . ARG D 1 160 ? 38.688 -142.975 47.267 1.00 15.75 160 ARG D N 1
ATOM 13130 C CA . ARG D 1 160 ? 39.593 -141.875 47.569 1.00 15.17 160 ARG D CA 1
ATOM 13131 C C . ARG D 1 160 ? 39.932 -141.783 49.054 1.00 14.69 160 ARG D C 1
ATOM 13132 O O . ARG D 1 160 ? 41.053 -141.429 49.413 1.00 14.68 160 ARG D O 1
ATOM 13140 N N . TYR D 1 161 ? 38.979 -142.105 49.923 1.00 15.15 161 TYR D N 1
ATOM 13141 C CA . TYR D 1 161 ? 39.252 -142.017 51.355 1.00 17.09 161 TYR D CA 1
ATOM 13142 C C . TYR D 1 161 ? 40.395 -142.933 51.793 1.00 17.04 161 TYR D C 1
ATOM 13143 O O . TYR D 1 161 ? 41.173 -142.569 52.673 1.00 17.49 161 TYR D O 1
ATOM 13152 N N . LEU D 1 162 ? 40.509 -144.110 51.181 1.00 17.02 162 LEU D N 1
ATOM 13153 C CA . LEU D 1 162 ? 41.595 -145.019 51.542 1.00 18.68 162 LEU D CA 1
ATOM 13154 C C . LEU D 1 162 ? 42.919 -144.440 51.058 1.00 18.55 162 LEU D C 1
ATOM 13155 O O . LEU D 1 162 ? 43.934 -144.536 51.742 1.00 19.29 162 LEU D O 1
ATOM 13160 N N . ASP D 1 163 ? 42.893 -143.830 49.876 1.00 18.02 163 ASP D N 1
ATOM 13161 C CA . ASP D 1 163 ? 44.073 -143.201 49.288 1.00 19.31 163 ASP D CA 1
ATOM 13162 C C . ASP D 1 163 ? 44.570 -142.071 50.194 1.00 18.77 163 ASP D C 1
ATOM 13163 O O . ASP D 1 163 ? 45.761 -141.978 50.491 1.00 18.27 163 ASP D O 1
ATOM 13168 N N . LEU D 1 164 ? 43.649 -141.217 50.637 1.00 18.30 164 LEU D N 1
ATOM 13169 C CA . LEU D 1 164 ? 44.002 -140.092 51.497 1.00 18.16 164 LEU D CA 1
ATOM 13170 C C . LEU D 1 164 ? 44.601 -140.545 52.827 1.00 19.29 164 LEU D C 1
ATOM 13171 O O . LEU D 1 164 ? 45.449 -139.859 53.396 1.00 19.76 164 LEU D O 1
ATOM 13176 N N . ILE D 1 165 ? 44.158 -141.697 53.319 1.00 20.16 165 ILE D N 1
ATOM 13177 C CA . ILE D 1 165 ? 44.664 -142.227 54.582 1.00 22.92 165 ILE D CA 1
ATOM 13178 C C . ILE D 1 165 ? 46.035 -142.887 54.421 1.00 25.34 165 ILE D C 1
ATOM 13179 O O . ILE D 1 165 ? 46.946 -142.634 55.205 1.00 25.48 165 ILE D O 1
ATOM 13184 N N . MET D 1 166 ? 46.177 -143.721 53.395 1.00 27.61 166 MET D N 1
ATOM 13185 C CA . MET D 1 166 ? 47.423 -144.447 53.167 1.00 29.66 166 MET D CA 1
ATOM 13186 C C . MET D 1 166 ? 48.540 -143.697 52.440 1.00 31.39 166 MET D C 1
ATOM 13187 O O . MET D 1 166 ? 49.713 -144.045 52.586 1.00 32.27 166 MET D O 1
ATOM 13192 N N . ASN D 1 167 ? 48.192 -142.678 51.659 1.00 32.02 167 ASN D N 1
ATOM 13193 C CA . ASN D 1 167 ? 49.202 -141.922 50.920 1.00 32.64 167 ASN D CA 1
ATOM 13194 C C . ASN D 1 167 ? 49.107 -140.423 51.191 1.00 33.73 167 ASN D C 1
ATOM 13195 O O . ASN D 1 167 ? 48.285 -139.725 50.600 1.00 33.24 167 ASN D O 1
ATOM 13200 N N . PRO D 1 168 ? 49.982 -139.905 52.073 1.00 34.29 168 PRO D N 1
ATOM 13201 C CA . PRO D 1 168 ? 50.052 -138.497 52.479 1.00 34.80 168 PRO D CA 1
ATOM 13202 C C . PRO D 1 168 ? 50.358 -137.475 51.389 1.00 34.65 168 PRO D C 1
ATOM 13203 O O . PRO D 1 168 ? 50.040 -136.296 51.534 1.00 36.38 168 PRO D O 1
ATOM 13207 N N . GLU D 1 169 ? 50.977 -137.910 50.302 1.00 33.99 169 GLU D N 1
ATOM 13208 C CA . GLU D 1 169 ? 51.298 -136.982 49.230 1.00 34.04 169 GLU D CA 1
ATOM 13209 C C . GLU D 1 169 ? 50.046 -136.653 48.417 1.00 33.05 169 GLU D C 1
ATOM 13210 O O . GLU D 1 169 ? 49.966 -135.600 47.779 1.00 32.26 169 GLU D O 1
ATOM 13216 N N . SER D 1 170 ? 49.064 -137.551 48.448 1.00 30.63 170 SER D N 1
ATOM 13217 C CA . SER D 1 170 ? 47.829 -137.332 47.707 1.00 28.11 170 SER D CA 1
ATOM 13218 C C . SER D 1 170 ? 47.023 -136.208 48.344 1.00 25.41 170 SER D C 1
ATOM 13219 O O . SER D 1 170 ? 46.513 -135.332 47.648 1.00 24.90 170 SER D O 1
ATOM 13222 N N . LYS D 1 171 ? 46.913 -136.229 49.669 1.00 23.91 171 LYS D N 1
ATOM 13223 C CA . LYS D 1 171 ? 46.171 -135.197 50.379 1.00 22.76 171 LYS D CA 1
ATOM 13224 C C . LYS D 1 171 ? 46.771 -133.820 50.093 1.00 20.81 171 LYS D C 1
ATOM 13225 O O . LYS D 1 171 ? 46.050 -132.829 50.003 1.00 19.37 171 LYS D O 1
ATOM 13231 N N . LYS D 1 172 ? 48.092 -133.765 49.943 1.00 19.14 172 LYS D N 1
ATOM 13232 C CA . LYS D 1 172 ? 48.775 -132.506 49.668 1.00 18.64 172 LYS D CA 1
ATOM 13233 C C . LYS D 1 172 ? 48.325 -131.916 48.337 1.00 17.56 172 LYS D C 1
ATOM 13234 O O . LYS D 1 172 ? 48.199 -130.701 48.202 1.00 16.06 172 LYS D O 1
ATOM 13240 N N . THR D 1 173 ? 48.091 -132.785 47.358 1.00 16.50 173 THR D N 1
ATOM 13241 C CA . THR D 1 173 ? 47.650 -132.354 46.039 1.00 15.34 173 THR D CA 1
ATOM 13242 C C . THR D 1 173 ? 46.347 -131.571 46.141 1.00 14.35 173 THR D C 1
ATOM 13243 O O . THR D 1 173 ? 46.180 -130.530 45.503 1.00 12.52 173 THR D O 1
ATOM 13247 N N . PHE D 1 174 ? 45.426 -132.073 46.957 1.00 14.15 174 PHE D N 1
ATOM 13248 C CA . PHE D 1 174 ? 44.134 -131.424 47.119 1.00 13.66 174 PHE D CA 1
ATOM 13249 C C . PHE D 1 174 ? 44.202 -130.163 47.966 1.00 13.55 174 PHE D C 1
ATOM 13250 O O . PHE D 1 174 ? 43.414 -129.238 47.781 1.00 13.08 174 PHE D O 1
ATOM 13258 N N . ILE D 1 175 ? 45.147 -130.110 48.894 1.00 12.51 175 ILE D N 1
ATOM 13259 C CA . ILE D 1 175 ? 45.291 -128.909 49.703 1.00 12.84 175 ILE D CA 1
ATOM 13260 C C . ILE D 1 175 ? 45.816 -127.831 48.759 1.00 12.54 175 ILE D C 1
ATOM 13261 O O . ILE D 1 175 ? 45.387 -126.677 48.809 1.00 11.15 175 ILE D O 1
ATOM 13266 N N . THR D 1 176 ? 46.739 -128.224 47.884 1.00 12.01 176 THR D N 1
ATOM 13267 C CA . THR D 1 176 ? 47.312 -127.295 46.920 1.00 12.24 176 THR D CA 1
ATOM 13268 C C . THR D 1 176 ? 46.222 -126.840 45.950 1.00 12.75 176 THR D C 1
ATOM 13269 O O . THR D 1 176 ? 46.164 -125.674 45.569 1.00 11.53 176 THR D O 1
ATOM 13273 N N . ARG D 1 177 ? 45.341 -127.756 45.565 1.00 10.85 177 ARG D N 1
ATOM 13274 C CA . ARG D 1 177 ? 44.270 -127.378 44.657 1.00 10.38 177 ARG D CA 1
ATOM 13275 C C . ARG D 1 177 ? 43.460 -126.225 45.249 1.00 10.80 177 ARG D C 1
ATOM 13276 O O . ARG D 1 177 ? 43.138 -125.264 44.555 1.00 10.55 177 ARG D O 1
ATOM 13284 N N . SER D 1 178 ? 43.142 -126.318 46.537 1.00 9.87 178 SER D N 1
ATOM 13285 C CA . SER D 1 178 ? 42.368 -125.274 47.199 1.00 11.87 178 SER D CA 1
ATOM 13286 C C . SER D 1 178 ? 43.116 -123.946 47.205 1.00 11.97 178 SER D C 1
ATOM 13287 O O . SER D 1 178 ? 42.515 -122.885 47.039 1.00 13.80 178 SER D O 1
ATOM 13290 N N . LEU D 1 179 ? 44.429 -124.005 47.401 1.00 12.08 179 LEU D N 1
ATOM 13291 C CA . LEU D 1 179 ? 45.250 -122.799 47.426 1.00 12.18 179 LEU D CA 1
ATOM 13292 C C . LEU D 1 179 ? 45.286 -122.130 46.055 1.00 11.75 179 LEU D C 1
ATOM 13293 O O . LEU D 1 179 ? 45.278 -120.905 45.953 1.00 9.71 179 LEU D O 1
ATOM 13298 N N . ILE D 1 180 ? 45.325 -122.944 45.006 1.00 9.95 180 ILE D N 1
ATOM 13299 C CA . ILE D 1 180 ? 45.351 -122.433 43.642 1.00 10.42 180 ILE D CA 1
ATOM 13300 C C . ILE D 1 180 ? 44.061 -121.670 43.338 1.00 10.07 180 ILE D C 1
ATOM 13301 O O . ILE D 1 180 ? 44.094 -120.573 42.795 1.00 11.19 180 ILE D O 1
ATOM 13306 N N . ILE D 1 181 ? 42.923 -122.248 43.701 1.00 9.67 181 ILE D N 1
ATOM 13307 C CA . ILE D 1 181 ? 41.649 -121.593 43.445 1.00 9.31 181 ILE D CA 1
ATOM 13308 C C . ILE D 1 181 ? 41.497 -120.340 44.312 1.00 9.85 181 ILE D C 1
ATOM 13309 O O . ILE D 1 181 ? 40.932 -119.337 43.873 1.00 10.45 181 ILE D O 1
ATOM 13314 N N . GLN D 1 182 ? 42.016 -120.388 45.535 1.00 9.94 182 GLN D N 1
ATOM 13315 C CA . GLN D 1 182 ? 41.942 -119.228 46.428 1.00 12.36 182 GLN D CA 1
ATOM 13316 C C . GLN D 1 182 ? 42.785 -118.097 45.861 1.00 11.46 182 GLN D C 1
ATOM 13317 O O . GLN D 1 182 ? 42.365 -116.937 45.844 1.00 11.40 182 GLN D O 1
ATOM 13323 N N . SER D 1 183 ? 43.992 -118.438 45.421 1.00 11.33 183 SER D N 1
ATOM 13324 C CA . SER D 1 183 ? 44.890 -117.446 44.850 1.00 11.35 183 SER D CA 1
ATOM 13325 C C . SER D 1 183 ? 44.236 -116.837 43.614 1.00 11.82 183 SER D C 1
ATOM 13326 O O . SER D 1 183 ? 44.337 -115.631 43.388 1.00 8.96 183 SER D O 1
ATOM 13329 N N . MET D 1 184 ? 43.556 -117.669 42.825 1.00 10.28 184 MET D N 1
ATOM 13330 C CA . MET D 1 184 ? 42.884 -117.189 41.616 1.00 11.04 184 MET D CA 1
ATOM 13331 C C . MET D 1 184 ? 41.808 -116.154 41.951 1.00 11.38 184 MET D C 1
ATOM 13332 O O . MET D 1 184 ? 41.770 -115.071 41.354 1.00 11.40 184 MET D O 1
ATOM 13337 N N . ARG D 1 185 ? 40.934 -116.478 42.901 1.00 8.48 185 ARG D N 1
ATOM 13338 C CA . ARG D 1 185 ? 39.877 -115.542 43.269 1.00 11.04 185 ARG D CA 1
ATOM 13339 C C . ARG D 1 185 ? 40.437 -114.247 43.856 1.00 12.14 185 ARG D C 1
ATOM 13340 O O . ARG D 1 185 ? 39.930 -113.165 43.568 1.00 10.32 185 ARG D O 1
ATOM 13348 N N . ARG D 1 186 ? 41.492 -114.345 44.660 1.00 12.32 186 ARG D N 1
ATOM 13349 C CA . ARG D 1 186 ? 42.084 -113.141 45.239 1.00 14.38 186 ARG D CA 1
ATOM 13350 C C . ARG D 1 186 ? 42.555 -112.197 44.148 1.00 13.98 186 ARG D C 1
ATOM 13351 O O . ARG D 1 186 ? 42.281 -110.999 44.190 1.00 15.70 186 ARG D O 1
ATOM 13359 N N . TYR D 1 187 ? 43.278 -112.738 43.175 1.00 13.98 187 TYR D N 1
ATOM 13360 C CA . TYR D 1 187 ? 43.773 -111.926 42.073 1.00 13.80 187 TYR D CA 1
ATOM 13361 C C . TYR D 1 187 ? 42.595 -111.276 41.350 1.00 12.97 187 TYR D C 1
ATOM 13362 O O . TYR D 1 187 ? 42.560 -110.060 41.165 1.00 12.58 187 TYR D O 1
ATOM 13371 N N . LEU D 1 188 ? 41.631 -112.091 40.935 1.00 11.27 188 LEU D N 1
ATOM 13372 C CA . LEU D 1 188 ? 40.469 -111.568 40.219 1.00 11.63 188 LEU D CA 1
ATOM 13373 C C . LEU D 1 188 ? 39.673 -110.559 41.049 1.00 11.21 188 LEU D C 1
ATOM 13374 O O . LEU D 1 188 ? 39.254 -109.520 40.535 1.00 12.25 188 LEU D O 1
ATOM 13379 N N . ASP D 1 189 ? 39.470 -110.852 42.328 1.00 10.99 189 ASP D N 1
ATOM 13380 C CA . ASP D 1 189 ? 38.727 -109.930 43.185 1.00 12.51 189 ASP D CA 1
ATOM 13381 C C . ASP D 1 189 ? 39.485 -108.609 43.300 1.00 14.68 189 ASP D C 1
ATOM 13382 O O . ASP D 1 189 ? 38.902 -107.530 43.157 1.00 14.46 189 ASP D O 1
ATOM 13387 N N . SER D 1 190 ? 40.788 -108.699 43.549 1.00 16.68 190 SER D N 1
ATOM 13388 C CA . SER D 1 190 ? 41.628 -107.511 43.694 1.00 18.82 190 SER D CA 1
ATOM 13389 C C . SER D 1 190 ? 41.762 -106.710 42.399 1.00 18.78 190 SER D C 1
ATOM 13390 O O . SER D 1 190 ? 42.153 -105.542 42.425 1.00 18.40 190 SER D O 1
ATOM 13393 N N . HIS D 1 191 ? 41.443 -107.334 41.269 1.00 16.53 191 HIS D N 1
ATOM 13394 C CA . HIS D 1 191 ? 41.536 -106.646 39.988 1.00 16.75 191 HIS D CA 1
ATOM 13395 C C . HIS D 1 191 ? 40.188 -106.148 39.479 1.00 15.80 191 HIS D C 1
ATOM 13396 O O . HIS D 1 191 ? 40.033 -105.842 38.299 1.00 15.71 191 HIS D O 1
ATOM 13403 N N . GLY D 1 192 ? 39.215 -106.082 40.383 1.00 14.84 192 GLY D N 1
ATOM 13404 C CA . GLY D 1 192 ? 37.897 -105.572 40.037 1.00 15.23 192 GLY D CA 1
ATOM 13405 C C . GLY D 1 192 ? 36.851 -106.454 39.376 1.00 14.39 192 GLY D C 1
ATOM 13406 O O . GLY D 1 192 ? 35.828 -105.934 38.925 1.00 15.15 192 GLY D O 1
ATOM 13407 N N . TYR D 1 193 ? 37.068 -107.764 39.295 1.00 12.18 193 TYR D N 1
ATOM 13408 C CA . TYR D 1 193 ? 36.056 -108.614 38.667 1.00 12.16 193 TYR D CA 1
ATOM 13409 C C . TYR D 1 193 ? 35.056 -109.086 39.713 1.00 12.56 193 TYR D C 1
ATOM 13410 O O . TYR D 1 193 ? 35.441 -109.454 40.823 1.00 13.71 193 TYR D O 1
ATOM 13419 N N . LEU D 1 194 ? 33.776 -109.062 39.357 1.00 10.57 194 LEU D N 1
ATOM 13420 C CA . LEU D 1 194 ? 32.714 -109.478 40.265 1.00 10.34 194 LEU D CA 1
ATOM 13421 C C . LEU D 1 194 ? 32.432 -110.966 40.125 1.00 9.61 194 LEU D C 1
ATOM 13422 O O . LEU D 1 194 ? 32.096 -111.432 39.041 1.00 9.39 194 LEU D O 1
ATOM 13427 N N . GLU D 1 195 ? 32.561 -111.702 41.223 1.00 11.03 195 GLU D N 1
ATOM 13428 C CA . GLU D 1 195 ? 32.300 -113.137 41.211 1.00 11.54 195 GLU D CA 1
ATOM 13429 C C . GLU D 1 195 ? 30.789 -113.365 41.210 1.00 12.21 195 GLU D C 1
ATOM 13430 O O . GLU D 1 195 ? 30.078 -112.894 42.099 1.00 13.26 195 GLU D O 1
ATOM 13436 N N . VAL D 1 196 ? 30.299 -114.085 40.209 1.00 10.82 196 VAL D N 1
ATOM 13437 C CA . VAL D 1 196 ? 28.874 -114.344 40.097 1.00 9.91 196 VAL D CA 1
ATOM 13438 C C . VAL D 1 196 ? 28.561 -115.821 39.927 1.00 10.81 196 VAL D C 1
ATOM 13439 O O . VAL D 1 196 ? 29.452 -116.650 39.703 1.00 8.48 196 VAL D O 1
ATOM 13443 N N . GLU D 1 197 ? 27.278 -116.135 40.057 1.00 9.82 197 GLU D N 1
ATOM 13444 C CA . GLU D 1 197 ? 26.783 -117.487 39.869 1.00 9.93 197 GLU D CA 1
ATOM 13445 C C . GLU D 1 197 ? 25.673 -117.388 38.835 1.00 11.47 197 GLU D C 1
ATOM 13446 O O . GLU D 1 197 ? 24.744 -116.591 38.989 1.00 11.62 197 GLU D O 1
ATOM 13452 N N . THR D 1 198 ? 25.791 -118.165 37.763 1.00 9.22 198 THR D N 1
ATOM 13453 C CA . THR D 1 198 ? 24.774 -118.164 36.719 1.00 9.06 198 THR D CA 1
ATOM 13454 C C . THR D 1 198 ? 24.249 -119.589 36.622 1.00 10.13 198 THR D C 1
ATOM 13455 O O . THR D 1 198 ? 24.872 -120.517 37.136 1.00 8.85 198 THR D O 1
ATOM 13459 N N . PRO D 1 199 ? 23.098 -119.783 35.963 1.00 11.76 199 PRO D N 1
ATOM 13460 C CA . PRO D 1 199 ? 22.488 -121.109 35.817 1.00 10.86 199 PRO D CA 1
ATOM 13461 C C . PRO D 1 199 ? 23.367 -122.239 35.307 1.00 9.51 199 PRO D C 1
ATOM 13462 O O . PRO D 1 199 ? 24.191 -122.059 34.405 1.00 9.21 199 PRO D O 1
ATOM 13466 N N . MET D 1 200 ? 23.169 -123.417 35.888 1.00 9.74 200 MET D N 1
ATOM 13467 C CA . MET D 1 200 ? 23.885 -124.611 35.454 1.00 10.82 200 MET D CA 1
ATOM 13468 C C . MET D 1 200 ? 22.922 -125.462 34.630 1.00 9.66 200 MET D C 1
ATOM 13469 O O . MET D 1 200 ? 23.333 -126.392 33.941 1.00 11.47 200 MET D O 1
ATOM 13474 N N . MET D 1 201 ? 21.636 -125.131 34.707 1.00 9.80 201 MET D N 1
ATOM 13475 C CA . MET D 1 201 ? 20.608 -125.834 33.947 1.00 10.53 201 MET D CA 1
ATOM 13476 C C . MET D 1 201 ? 20.116 -124.854 32.884 1.00 11.68 201 MET D C 1
ATOM 13477 O O . MET D 1 201 ? 19.592 -123.782 33.208 1.00 12.05 201 MET D O 1
ATOM 13482 N N . HIS D 1 202 ? 20.295 -125.216 31.617 1.00 11.18 202 HIS D N 1
ATOM 13483 C CA . HIS D 1 202 ? 19.926 -124.335 30.503 1.00 11.32 202 HIS D CA 1
ATOM 13484 C C . HIS D 1 202 ? 18.794 -124.816 29.600 1.00 10.87 202 HIS D C 1
ATOM 13485 O O . HIS D 1 202 ? 18.587 -126.012 29.427 1.00 12.07 202 HIS D O 1
ATOM 13492 N N . ALA D 1 203 ? 18.077 -123.862 29.009 1.00 12.60 203 ALA D N 1
ATOM 13493 C CA . ALA D 1 203 ? 16.998 -124.180 28.082 1.00 12.30 203 ALA D CA 1
ATOM 13494 C C . ALA D 1 203 ? 17.647 -124.682 26.792 1.00 13.20 203 ALA D C 1
ATOM 13495 O O . ALA D 1 203 ? 17.111 -125.562 26.112 1.00 13.18 203 ALA D O 1
ATOM 13497 N N . VAL D 1 204 ? 18.800 -124.101 26.466 1.00 12.95 204 VAL D N 1
ATOM 13498 C CA . VAL D 1 204 ? 19.571 -124.464 25.278 1.00 15.01 204 VAL D CA 1
ATOM 13499 C C . VAL D 1 204 ? 21.052 -124.515 25.670 1.00 14.79 204 VAL D C 1
ATOM 13500 O O . VAL D 1 204 ? 21.608 -123.517 26.123 1.00 15.81 204 VAL D O 1
ATOM 13504 N N . ALA D 1 205 ? 21.688 -125.670 25.493 1.00 14.94 205 ALA D N 1
ATOM 13505 C CA . ALA D 1 205 ? 23.098 -125.823 25.850 1.00 16.37 205 ALA D CA 1
ATOM 13506 C C . ALA D 1 205 ? 24.022 -125.184 24.822 1.00 15.41 205 ALA D C 1
ATOM 13507 O O . ALA D 1 205 ? 24.280 -125.766 23.772 1.00 19.49 205 ALA D O 1
ATOM 13509 N N . GLY D 1 206 ? 24.532 -123.997 25.126 1.00 14.42 206 GLY D N 1
ATOM 13510 C CA . GLY D 1 206 ? 25.416 -123.326 24.186 1.00 12.30 206 GLY D CA 1
ATOM 13511 C C . GLY D 1 206 ? 26.686 -122.812 24.834 1.00 11.74 206 GLY D C 1
ATOM 13512 O O . GLY D 1 206 ? 26.933 -123.060 26.012 1.00 11.02 206 GLY D O 1
ATOM 13513 N N . GLY D 1 207 ? 27.497 -122.101 24.057 1.00 11.54 207 GLY D N 1
ATOM 13514 C CA . GLY D 1 207 ? 28.734 -121.551 24.588 1.00 12.01 207 GLY D CA 1
ATOM 13515 C C . GLY D 1 207 ? 29.979 -122.367 24.300 1.00 11.63 207 GLY D C 1
ATOM 13516 O O . GLY D 1 207 ? 31.087 -121.971 24.674 1.00 12.71 207 GLY D O 1
ATOM 13517 N N . ALA D 1 208 ? 29.801 -123.511 23.646 1.00 12.92 208 ALA D N 1
ATOM 13518 C CA . ALA D 1 208 ? 30.914 -124.392 23.308 1.00 12.83 208 ALA D CA 1
ATOM 13519 C C . ALA D 1 208 ? 30.458 -125.487 22.349 1.00 14.26 208 ALA D C 1
ATOM 13520 O O . ALA D 1 208 ? 29.270 -125.618 22.058 1.00 13.80 208 ALA D O 1
ATOM 13522 N N . ALA D 1 209 ? 31.416 -126.265 21.858 1.00 14.72 209 ALA D N 1
ATOM 13523 C CA . ALA D 1 209 ? 31.126 -127.374 20.956 1.00 13.84 209 ALA D CA 1
ATOM 13524 C C . ALA D 1 209 ? 31.227 -128.645 21.787 1.00 13.21 209 ALA D C 1
ATOM 13525 O O . ALA D 1 209 ? 32.322 -129.160 21.997 1.00 12.82 209 ALA D O 1
ATOM 13527 N N . ALA D 1 210 ? 30.090 -129.139 22.267 1.00 13.85 210 ALA D N 1
ATOM 13528 C CA . ALA D 1 210 ? 30.079 -130.345 23.091 1.00 14.65 210 ALA D CA 1
ATOM 13529 C C . ALA D 1 210 ? 28.685 -130.934 23.241 1.00 14.61 210 ALA D C 1
ATOM 13530 O O . ALA D 1 210 ? 27.686 -130.236 23.093 1.00 16.79 210 ALA D O 1
ATOM 13532 N N . ARG D 1 211 ? 28.630 -132.224 23.553 1.00 14.21 211 ARG D N 1
ATOM 13533 C CA . ARG D 1 211 ? 27.366 -132.923 23.754 1.00 13.51 211 ARG D CA 1
ATOM 13534 C C . ARG D 1 211 ? 26.937 -132.681 25.195 1.00 12.52 211 ARG D C 1
ATOM 13535 O O . ARG D 1 211 ? 27.724 -132.864 26.120 1.00 12.05 211 ARG D O 1
ATOM 13543 N N . PRO D 1 212 ? 25.677 -132.285 25.406 1.00 12.52 212 PRO D N 1
ATOM 13544 C CA . PRO D 1 212 ? 25.188 -132.022 26.760 1.00 11.90 212 PRO D CA 1
ATOM 13545 C C . PRO D 1 212 ? 24.505 -133.185 27.463 1.00 11.72 212 PRO D C 1
ATOM 13546 O O . PRO D 1 212 ? 24.100 -134.167 26.835 1.00 12.41 212 PRO D O 1
ATOM 13550 N N . PHE D 1 213 ? 24.402 -133.070 28.782 1.00 12.35 213 PHE D N 1
ATOM 13551 C CA . PHE D 1 213 ? 23.668 -134.049 29.563 1.00 12.26 213 PHE D CA 1
ATOM 13552 C C . PHE D 1 213 ? 22.261 -133.467 29.512 1.00 13.31 213 PHE D C 1
ATOM 13553 O O . PHE D 1 213 ? 22.076 -132.253 29.669 1.00 12.79 213 PHE D O 1
ATOM 13561 N N . ILE D 1 214 ? 21.273 -134.320 29.284 1.00 12.51 214 ILE D N 1
ATOM 13562 C CA . ILE D 1 214 ? 19.895 -133.871 29.195 1.00 13.43 214 ILE D CA 1
ATOM 13563 C C . ILE D 1 214 ? 19.093 -134.339 30.398 1.00 13.01 214 ILE D C 1
ATOM 13564 O O . ILE D 1 214 ? 19.286 -135.451 30.884 1.00 12.28 214 ILE D O 1
ATOM 13569 N N . THR D 1 215 ? 18.201 -133.488 30.892 1.00 13.09 215 THR D N 1
ATOM 13570 C CA . THR D 1 215 ? 17.363 -133.884 32.016 1.00 13.01 215 THR D CA 1
ATOM 13571 C C . THR D 1 215 ? 15.979 -133.261 31.902 1.00 13.15 215 THR D C 1
ATOM 13572 O O . THR D 1 215 ? 15.683 -132.561 30.933 1.00 12.31 215 THR D O 1
ATOM 13576 N N . HIS D 1 216 ? 15.127 -133.512 32.888 1.00 14.23 216 HIS D N 1
ATOM 13577 C CA . HIS D 1 216 ? 13.765 -133.010 32.832 1.00 15.82 216 HIS D CA 1
ATOM 13578 C C . HIS D 1 216 ? 13.220 -132.545 34.176 1.00 15.36 216 HIS D C 1
ATOM 13579 O O . HIS D 1 216 ? 13.438 -133.192 35.203 1.00 14.66 216 HIS D O 1
ATOM 13586 N N . HIS D 1 217 ? 12.534 -131.404 34.164 1.00 13.86 217 HIS D N 1
ATOM 13587 C CA . HIS D 1 217 ? 11.921 -130.871 35.376 1.00 15.87 217 HIS D CA 1
ATOM 13588 C C . HIS D 1 217 ? 10.450 -131.274 35.300 1.00 16.62 217 HIS D C 1
ATOM 13589 O O . HIS D 1 217 ? 9.723 -130.853 34.398 1.00 15.55 217 HIS D O 1
ATOM 13596 N N . ASN D 1 218 ? 10.018 -132.104 36.242 1.00 17.91 218 ASN D N 1
ATOM 13597 C CA . ASN D 1 218 ? 8.647 -132.596 36.242 1.00 19.66 218 ASN D CA 1
ATOM 13598 C C . ASN D 1 218 ? 7.530 -131.584 36.465 1.00 19.32 218 ASN D C 1
ATOM 13599 O O . ASN D 1 218 ? 6.599 -131.507 35.662 1.00 19.81 218 ASN D O 1
ATOM 13604 N N . ALA D 1 219 ? 7.607 -130.806 37.537 1.00 18.24 219 ALA D N 1
ATOM 13605 C CA . ALA D 1 219 ? 6.557 -129.833 37.820 1.00 19.81 219 ALA D CA 1
ATOM 13606 C C . ALA D 1 219 ? 6.402 -128.793 36.712 1.00 20.99 219 ALA D C 1
ATOM 13607 O O . ALA D 1 219 ? 5.292 -128.362 36.409 1.00 20.37 219 ALA D O 1
ATOM 13609 N N . LEU D 1 220 ? 7.515 -128.398 36.104 1.00 21.58 220 LEU D N 1
ATOM 13610 C CA . LEU D 1 220 ? 7.482 -127.409 35.033 1.00 22.35 220 LEU D CA 1
ATOM 13611 C C . LEU D 1 220 ? 7.328 -128.065 33.666 1.00 22.26 220 LEU D C 1
ATOM 13612 O O . LEU D 1 220 ? 7.059 -127.384 32.672 1.00 22.78 220 LEU D O 1
ATOM 13617 N N . ASP D 1 221 ? 7.489 -129.387 33.627 1.00 21.64 221 ASP D N 1
ATOM 13618 C CA . ASP D 1 221 ? 7.402 -130.154 32.387 1.00 21.07 221 ASP D CA 1
ATOM 13619 C C . ASP D 1 221 ? 8.302 -129.457 31.384 1.00 21.29 221 ASP D C 1
ATOM 13620 O O . ASP D 1 221 ? 7.861 -129.006 30.329 1.00 20.81 221 ASP D O 1
ATOM 13625 N N . MET D 1 222 ? 9.581 -129.380 31.728 1.00 20.37 222 MET D N 1
ATOM 13626 C CA . MET D 1 222 ? 10.550 -128.695 30.896 1.00 19.83 222 MET D CA 1
ATOM 13627 C C . MET D 1 222 ? 11.823 -129.501 30.711 1.00 19.26 222 MET D C 1
ATOM 13628 O O . MET D 1 222 ? 12.330 -130.104 31.656 1.00 18.16 222 MET D O 1
ATOM 13633 N N . THR D 1 223 ? 12.325 -129.520 29.483 1.00 17.40 223 THR D N 1
ATOM 13634 C CA . THR D 1 223 ? 13.563 -130.220 29.184 1.00 17.39 223 THR D CA 1
ATOM 13635 C C . THR D 1 223 ? 14.682 -129.235 29.494 1.00 17.11 223 THR D C 1
ATOM 13636 O O . THR D 1 223 ? 14.627 -128.073 29.086 1.00 16.11 223 THR D O 1
ATOM 13640 N N . LEU D 1 224 ? 15.686 -129.698 30.226 1.00 15.36 224 LEU D N 1
ATOM 13641 C CA . LEU D 1 224 ? 16.808 -128.846 30.599 1.00 15.33 224 LEU D CA 1
ATOM 13642 C C . LEU D 1 224 ? 18.123 -129.526 30.247 1.00 14.11 224 LEU D C 1
ATOM 13643 O O . LEU D 1 224 ? 18.212 -130.753 30.241 1.00 15.31 224 LEU D O 1
ATOM 13648 N N . TYR D 1 225 ? 19.136 -128.722 29.939 1.00 12.56 225 TYR D N 1
ATOM 13649 C CA . TYR D 1 225 ? 20.457 -129.240 29.601 1.00 11.42 225 TYR D CA 1
ATOM 13650 C C . TYR D 1 225 ? 21.470 -128.706 30.598 1.00 12.14 225 TYR D C 1
ATOM 13651 O O . TYR D 1 225 ? 21.487 -127.512 30.884 1.00 12.29 225 TYR D O 1
ATOM 13660 N N . MET D 1 226 ? 22.311 -129.581 31.134 1.00 11.63 226 MET D N 1
ATOM 13661 C CA . MET D 1 226 ? 23.321 -129.119 32.071 1.00 9.83 226 MET D CA 1
ATOM 13662 C C . MET D 1 226 ? 24.262 -128.263 31.222 1.00 10.01 226 MET D C 1
ATOM 13663 O O . MET D 1 226 ? 24.570 -128.611 30.078 1.00 9.85 226 MET D O 1
ATOM 13668 N N . ARG D 1 227 ? 24.714 -127.139 31.765 1.00 9.05 227 ARG D N 1
ATOM 13669 C CA . ARG D 1 227 ? 25.559 -126.245 30.978 1.00 8.49 227 ARG D CA 1
ATOM 13670 C C . ARG D 1 227 ? 26.865 -126.856 30.493 1.00 8.57 227 ARG D C 1
ATOM 13671 O O . ARG D 1 227 ? 27.562 -127.528 31.253 1.00 8.36 227 ARG D O 1
ATOM 13679 N N . ILE D 1 228 ? 27.182 -126.631 29.218 1.00 7.90 228 ILE D N 1
ATOM 13680 C CA . ILE D 1 228 ? 28.428 -127.131 28.637 1.00 8.91 228 ILE D CA 1
ATOM 13681 C C . ILE D 1 228 ? 29.452 -126.000 28.658 1.00 8.06 228 ILE D C 1
ATOM 13682 O O . ILE D 1 228 ? 30.608 -126.185 28.287 1.00 8.79 228 ILE D O 1
ATOM 13687 N N . ALA D 1 229 ? 29.001 -124.826 29.091 1.00 8.20 229 ALA D N 1
ATOM 13688 C CA . ALA D 1 229 ? 29.844 -123.631 29.180 1.00 9.32 229 ALA D CA 1
ATOM 13689 C C . ALA D 1 229 ? 29.114 -122.580 30.013 1.00 10.54 229 ALA D C 1
ATOM 13690 O O . ALA D 1 229 ? 27.915 -122.705 30.258 1.00 10.19 229 ALA D O 1
ATOM 13692 N N . ILE D 1 230 ? 29.832 -121.541 30.434 1.00 8.83 230 ILE D N 1
ATOM 13693 C CA . ILE D 1 230 ? 29.237 -120.483 31.255 1.00 9.61 230 ILE D CA 1
ATOM 13694 C C . ILE D 1 230 ? 29.059 -119.185 30.460 1.00 10.78 230 ILE D C 1
ATOM 13695 O O . ILE D 1 230 ? 28.362 -118.265 30.891 1.00 10.70 230 ILE D O 1
ATOM 13700 N N . GLU D 1 231 ? 29.688 -119.141 29.292 1.00 10.32 231 GLU D N 1
ATOM 13701 C CA . GLU D 1 231 ? 29.696 -117.976 28.406 1.00 11.41 231 GLU D CA 1
ATOM 13702 C C . GLU D 1 231 ? 28.426 -117.181 28.107 1.00 10.14 231 GLU D C 1
ATOM 13703 O O . GLU D 1 231 ? 28.395 -115.966 28.305 1.00 9.17 231 GLU D O 1
ATOM 13709 N N . LEU D 1 232 ? 27.384 -117.844 27.620 1.00 11.19 232 LEU D N 1
ATOM 13710 C CA . LEU D 1 232 ? 26.177 -117.119 27.242 1.00 10.31 232 LEU D CA 1
ATOM 13711 C C . LEU D 1 232 ? 25.485 -116.321 28.333 1.00 9.32 232 LEU D C 1
ATOM 13712 O O . LEU D 1 232 ? 24.980 -115.244 28.058 1.00 10.11 232 LEU D O 1
ATOM 13717 N N . HIS D 1 233 ? 25.449 -116.822 29.564 1.00 9.55 233 HIS D N 1
ATOM 13718 C CA . HIS D 1 233 ? 24.812 -116.049 30.626 1.00 8.37 233 HIS D CA 1
ATOM 13719 C C . HIS D 1 233 ? 25.732 -114.930 31.116 1.00 10.09 233 HIS D C 1
ATOM 13720 O O . HIS D 1 233 ? 25.258 -113.882 31.545 1.00 8.66 233 HIS D O 1
ATOM 13727 N N . LEU D 1 234 ? 27.044 -115.142 31.056 1.00 8.66 234 LEU D N 1
ATOM 13728 C CA . LEU D 1 234 ? 27.961 -114.090 31.483 1.00 10.01 234 LEU D CA 1
ATOM 13729 C C . LEU D 1 234 ? 27.902 -112.956 30.464 1.00 9.03 234 LEU D C 1
ATOM 13730 O O . LEU D 1 234 ? 28.017 -111.782 30.823 1.00 8.43 234 LEU D O 1
ATOM 13735 N N . LYS D 1 235 ? 27.705 -113.294 29.190 1.00 9.82 235 LYS D N 1
ATOM 13736 C CA . LYS D 1 235 ? 27.601 -112.253 28.175 1.00 9.75 235 LYS D CA 1
ATOM 13737 C C . LYS D 1 235 ? 26.346 -111.426 28.441 1.00 10.31 235 LYS D C 1
ATOM 13738 O O . LYS D 1 235 ? 26.332 -110.219 28.206 1.00 10.13 235 LYS D O 1
ATOM 13744 N N . ARG D 1 236 ? 25.295 -112.072 28.946 1.00 10.51 236 ARG D N 1
ATOM 13745 C CA . ARG D 1 236 ? 24.065 -111.356 29.270 1.00 10.50 236 ARG D CA 1
ATOM 13746 C C . ARG D 1 236 ? 24.351 -110.320 30.361 1.00 11.81 236 ARG D C 1
ATOM 13747 O O . ARG D 1 236 ? 23.769 -109.227 30.367 1.00 11.41 236 ARG D O 1
ATOM 13755 N N . LEU D 1 237 ? 25.247 -110.658 31.289 1.00 10.31 237 LEU D N 1
ATOM 13756 C CA . LEU D 1 237 ? 25.594 -109.730 32.364 1.00 10.26 237 LEU D CA 1
ATOM 13757 C C . LEU D 1 237 ? 26.387 -108.535 31.833 1.00 10.61 237 LEU D C 1
ATOM 13758 O O . LEU D 1 237 ? 26.314 -107.443 32.392 1.00 9.19 237 LEU D O 1
ATOM 13763 N N . ILE D 1 238 ? 27.151 -108.749 30.766 1.00 9.64 238 ILE D N 1
ATOM 13764 C CA . ILE D 1 238 ? 27.928 -107.674 30.160 1.00 9.53 238 ILE D CA 1
ATOM 13765 C C . ILE D 1 238 ? 26.965 -106.732 29.429 1.00 10.89 238 ILE D C 1
ATOM 13766 O O . ILE D 1 238 ? 27.168 -105.519 29.391 1.00 11.71 238 ILE D O 1
ATOM 13771 N N . VAL D 1 239 ? 25.917 -107.296 28.840 1.00 11.23 239 VAL D N 1
ATOM 13772 C CA . VAL D 1 239 ? 24.902 -106.478 28.181 1.00 10.07 239 VAL D CA 1
ATOM 13773 C C . VAL D 1 239 ? 24.259 -105.704 29.334 1.00 9.80 239 VAL D C 1
ATOM 13774 O O . VAL D 1 239 ? 23.940 -104.517 29.219 1.00 9.11 239 VAL D O 1
ATOM 13778 N N . GLY D 1 240 ? 24.093 -106.406 30.453 1.00 10.00 240 GLY D N 1
ATOM 13779 C CA . GLY D 1 240 ? 23.498 -105.825 31.644 1.00 9.72 240 GLY D CA 1
ATOM 13780 C C . GLY D 1 240 ? 24.315 -104.700 32.246 1.00 11.96 240 GLY D C 1
ATOM 13781 O O . GLY D 1 240 ? 23.862 -104.035 33.178 1.00 13.61 240 GLY D O 1
ATOM 13782 N N . GLY D 1 241 ? 25.525 -104.500 31.728 1.00 10.51 241 GLY D N 1
ATOM 13783 C CA . GLY D 1 241 ? 26.377 -103.425 32.207 1.00 10.79 241 GLY D CA 1
ATOM 13784 C C . GLY D 1 241 ? 27.290 -103.683 33.393 1.00 11.44 241 GLY D C 1
ATOM 13785 O O . GLY D 1 241 ? 27.835 -102.730 33.953 1.00 11.04 241 GLY D O 1
ATOM 13786 N N . LEU D 1 242 ? 27.486 -104.943 33.776 1.00 10.02 242 LEU D N 1
ATOM 13787 C CA . LEU D 1 242 ? 28.342 -105.247 34.921 1.00 11.25 242 LEU D CA 1
ATOM 13788 C C . LEU D 1 242 ? 29.844 -105.083 34.667 1.00 10.85 242 LEU D C 1
ATOM 13789 O O . LEU D 1 242 ? 30.640 -105.108 35.609 1.00 10.19 242 LEU D O 1
ATOM 13794 N N . GLU D 1 243 ? 30.218 -104.935 33.397 1.00 11.17 243 GLU D N 1
ATOM 13795 C CA . GLU D 1 243 ? 31.602 -104.682 32.995 1.00 11.03 243 GLU D CA 1
ATOM 13796 C C . GLU D 1 243 ? 32.705 -105.699 33.257 1.00 11.48 243 GLU D C 1
ATOM 13797 O O . GLU D 1 243 ? 33.517 -105.969 32.373 1.00 10.09 243 GLU D O 1
ATOM 13803 N N . LYS D 1 244 ? 32.767 -106.232 34.471 1.00 10.96 244 LYS D N 1
ATOM 13804 C CA . LYS D 1 244 ? 33.795 -107.212 34.811 1.00 11.28 244 LYS D CA 1
ATOM 13805 C C . LYS D 1 244 ? 33.189 -108.292 35.680 1.00 9.87 244 LYS D C 1
ATOM 13806 O O . LYS D 1 244 ? 32.852 -108.052 36.840 1.00 11.31 244 LYS D O 1
ATOM 13812 N N . VAL D 1 245 ? 33.055 -109.485 35.118 1.00 10.11 245 VAL D N 1
ATOM 13813 C CA . VAL D 1 245 ? 32.468 -110.593 35.858 1.00 9.74 245 VAL D CA 1
ATOM 13814 C C . VAL D 1 245 ? 33.240 -111.870 35.623 1.00 10.19 245 VAL D C 1
ATOM 13815 O O . VAL D 1 245 ? 33.888 -112.039 34.589 1.00 10.07 245 VAL D O 1
ATOM 13819 N N . TYR D 1 246 ? 33.175 -112.769 36.594 1.00 9.91 246 TYR D N 1
ATOM 13820 C CA . TYR D 1 246 ? 33.842 -114.049 36.456 1.00 9.80 246 TYR D CA 1
ATOM 13821 C C . TYR D 1 246 ? 33.089 -115.062 37.280 1.00 8.89 246 TYR D C 1
ATOM 13822 O O . TYR D 1 246 ? 32.347 -114.715 38.200 1.00 10.14 246 TYR D O 1
ATOM 13831 N N . GLU D 1 247 ? 33.282 -116.324 36.937 1.00 8.74 247 GLU D N 1
ATOM 13832 C CA . GLU D 1 247 ? 32.627 -117.399 37.645 1.00 8.40 247 GLU D CA 1
ATOM 13833 C C . GLU D 1 247 ? 33.531 -118.616 37.561 1.00 8.41 247 GLU D C 1
ATOM 13834 O O . GLU D 1 247 ? 34.009 -118.960 36.487 1.00 8.64 247 GLU D O 1
ATOM 13840 N N . ILE D 1 248 ? 33.815 -119.226 38.705 1.00 8.57 248 ILE D N 1
ATOM 13841 C CA . ILE D 1 248 ? 34.618 -120.445 38.719 1.00 8.93 248 ILE D CA 1
ATOM 13842 C C . ILE D 1 248 ? 33.610 -121.485 39.170 1.00 8.64 248 ILE D C 1
ATOM 13843 O O . ILE D 1 248 ? 33.255 -121.554 40.348 1.00 9.64 248 ILE D O 1
ATOM 13848 N N . GLY D 1 249 ? 33.123 -122.278 38.225 1.00 10.54 249 GLY D N 1
ATOM 13849 C CA . GLY D 1 249 ? 32.129 -123.269 38.570 1.00 11.67 249 GLY D CA 1
ATOM 13850 C C . GLY D 1 249 ? 32.161 -124.507 37.712 1.00 10.18 249 GLY D C 1
ATOM 13851 O O . GLY D 1 249 ? 32.906 -124.595 36.728 1.00 8.61 249 GLY D O 1
ATOM 13852 N N . ARG D 1 250 ? 31.318 -125.460 38.080 1.00 7.90 250 ARG D N 1
ATOM 13853 C CA . ARG D 1 250 ? 31.252 -126.726 37.367 1.00 8.10 250 ARG D CA 1
ATOM 13854 C C . ARG D 1 250 ? 30.595 -126.596 35.996 1.00 9.20 250 ARG D C 1
ATOM 13855 O O . ARG D 1 250 ? 29.652 -125.824 35.809 1.00 8.39 250 ARG D O 1
ATOM 13863 N N . VAL D 1 251 ? 31.121 -127.354 35.041 1.00 9.05 251 VAL D N 1
ATOM 13864 C CA . VAL D 1 251 ? 30.601 -127.393 33.683 1.00 9.18 251 VAL D CA 1
ATOM 13865 C C . VAL D 1 251 ? 30.443 -128.879 33.390 1.00 9.62 251 VAL D C 1
ATOM 13866 O O . VAL D 1 251 ? 31.185 -129.703 33.934 1.00 8.47 251 VAL D O 1
ATOM 13870 N N . PHE D 1 252 ? 29.482 -129.225 32.541 1.00 9.01 252 PHE D N 1
ATOM 13871 C CA . PHE D 1 252 ? 29.207 -130.629 32.266 1.00 10.33 252 PHE D CA 1
ATOM 13872 C C . PHE D 1 252 ? 29.186 -130.978 30.792 1.00 11.26 252 PHE D C 1
ATOM 13873 O O . PHE D 1 252 ? 28.489 -130.342 30.003 1.00 12.49 252 PHE D O 1
ATOM 13881 N N . ARG D 1 253 ? 29.952 -131.998 30.425 1.00 10.52 253 ARG D N 1
ATOM 13882 C CA . ARG D 1 253 ? 30.000 -132.433 29.040 1.00 11.52 253 ARG D CA 1
ATOM 13883 C C . ARG D 1 253 ? 29.856 -133.945 28.975 1.00 11.02 253 ARG D C 1
ATOM 13884 O O . ARG D 1 253 ? 30.586 -134.685 29.633 1.00 11.09 253 ARG D O 1
ATOM 13892 N N . ASN D 1 254 ? 28.870 -134.382 28.200 1.00 11.32 254 ASN D N 1
ATOM 13893 C CA . ASN D 1 254 ? 28.559 -135.794 28.022 1.00 11.69 254 ASN D CA 1
ATOM 13894 C C . ASN D 1 254 ? 29.600 -136.393 27.083 1.00 12.58 254 ASN D C 1
ATOM 13895 O O . ASN D 1 254 ? 29.341 -136.595 25.894 1.00 12.83 254 ASN D O 1
ATOM 13900 N N . GLU D 1 255 ? 30.782 -136.668 27.623 1.00 14.06 255 GLU D N 1
ATOM 13901 C CA . GLU D 1 255 ? 31.873 -137.227 26.831 1.00 14.60 255 GLU D CA 1
ATOM 13902 C C . GLU D 1 255 ? 32.758 -138.166 27.645 1.00 14.13 255 GLU D C 1
ATOM 13903 O O . GLU D 1 255 ? 32.798 -138.100 28.874 1.00 13.40 255 GLU D O 1
ATOM 13909 N N . GLY D 1 256 ? 33.482 -139.029 26.943 1.00 15.31 256 GLY D N 1
ATOM 13910 C CA . GLY D 1 256 ? 34.358 -139.979 27.608 1.00 17.17 256 GLY D CA 1
ATOM 13911 C C . GLY D 1 256 ? 35.488 -139.326 28.378 1.00 15.87 256 GLY D C 1
ATOM 13912 O O . GLY D 1 256 ? 35.895 -138.203 28.082 1.00 16.10 256 GLY D O 1
ATOM 13913 N N . ILE D 1 257 ? 36.007 -140.034 29.370 1.00 16.18 257 ILE D N 1
ATOM 13914 C CA . ILE D 1 257 ? 37.094 -139.493 30.171 1.00 18.68 257 ILE D CA 1
ATOM 13915 C C . ILE D 1 257 ? 38.438 -139.671 29.476 1.00 17.90 257 ILE D C 1
ATOM 13916 O O . ILE D 1 257 ? 38.574 -140.459 28.533 1.00 17.56 257 ILE D O 1
ATOM 13921 N N . SER D 1 258 ? 39.428 -138.923 29.944 1.00 16.98 258 SER D N 1
ATOM 13922 C CA . SER D 1 258 ? 40.774 -138.999 29.398 1.00 16.23 258 SER D CA 1
ATOM 13923 C C . SER D 1 258 ? 41.718 -138.466 30.463 1.00 16.28 258 SER D C 1
ATOM 13924 O O . SER D 1 258 ? 41.284 -138.105 31.563 1.00 14.10 258 SER D O 1
ATOM 13927 N N . THR D 1 259 ? 43.001 -138.406 30.122 1.00 15.19 259 THR D N 1
ATOM 13928 C CA . THR D 1 259 ? 44.019 -137.900 31.031 1.00 15.28 259 THR D CA 1
ATOM 13929 C C . THR D 1 259 ?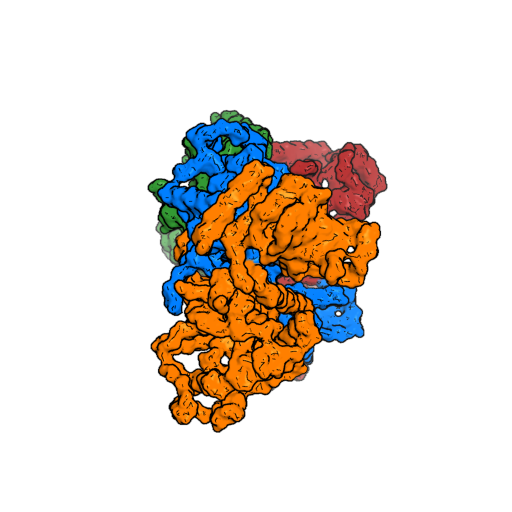 43.726 -136.455 31.430 1.00 14.38 259 THR D C 1
ATOM 13930 O O . THR D 1 259 ? 44.241 -135.975 32.432 1.00 13.45 259 THR D O 1
ATOM 13934 N N . ARG D 1 260 ? 42.911 -135.758 30.641 1.00 14.22 260 ARG D N 1
ATOM 13935 C CA . ARG D 1 260 ? 42.567 -134.375 30.966 1.00 14.51 260 ARG D CA 1
ATOM 13936 C C . ARG D 1 260 ? 41.087 -134.049 30.754 1.00 13.94 260 ARG D C 1
ATOM 13937 O O . ARG D 1 260 ? 40.721 -132.885 30.596 1.00 11.34 260 ARG D O 1
ATOM 13945 N N . HIS D 1 261 ? 40.247 -135.082 30.768 1.00 12.79 261 HIS D N 1
ATOM 13946 C CA . HIS D 1 261 ? 38.801 -134.913 30.602 1.00 13.76 261 HIS D CA 1
ATOM 13947 C C . HIS D 1 261 ? 37.996 -135.668 31.659 1.00 12.70 261 HIS D C 1
ATOM 13948 O O . HIS D 1 261 ? 38.266 -136.838 31.933 1.00 12.60 261 HIS D O 1
ATOM 13955 N N . ASN D 1 262 ? 37.020 -134.985 32.250 1.00 11.18 262 ASN D N 1
ATOM 13956 C CA . ASN D 1 262 ? 36.096 -135.591 33.208 1.00 11.21 262 ASN D CA 1
ATOM 13957 C C . ASN D 1 262 ? 34.742 -134.985 32.807 1.00 11.08 262 ASN D C 1
ATOM 13958 O O . ASN D 1 262 ? 34.680 -133.809 32.441 1.00 10.79 262 ASN D O 1
ATOM 13963 N N . PRO D 1 263 ? 33.651 -135.777 32.855 1.00 11.38 263 PRO D N 1
ATOM 13964 C CA . PRO D 1 263 ? 32.293 -135.340 32.490 1.00 11.50 263 PRO D CA 1
ATOM 13965 C C . PRO D 1 263 ? 31.853 -134.049 33.171 1.00 12.57 263 PRO D C 1
ATOM 13966 O O . PRO D 1 263 ? 31.086 -133.266 32.606 1.00 10.67 263 PRO D O 1
ATOM 13970 N N . GLU D 1 264 ? 32.303 -133.861 34.405 1.00 9.60 264 GLU D N 1
ATOM 13971 C CA . GLU D 1 264 ? 32.021 -132.633 35.129 1.00 9.48 264 GLU D CA 1
ATOM 13972 C C . GLU D 1 264 ? 33.381 -132.111 35.547 1.00 9.91 264 GLU D C 1
ATOM 13973 O O . GLU D 1 264 ? 34.202 -132.846 36.108 1.00 8.97 264 GLU D O 1
ATOM 13979 N N . PHE D 1 265 ? 33.643 -130.855 35.217 1.00 8.65 265 PHE D N 1
ATOM 13980 C CA . PHE D 1 265 ? 34.916 -130.242 35.553 1.00 9.63 265 PHE D CA 1
ATOM 13981 C C . PHE D 1 265 ? 34.679 -128.809 35.969 1.00 9.80 265 PHE D C 1
ATOM 13982 O O . PHE D 1 265 ? 33.557 -128.313 35.878 1.00 9.86 265 PHE D O 1
ATOM 13990 N N . THR D 1 266 ? 35.738 -128.151 36.428 1.00 8.09 266 THR D N 1
ATOM 13991 C CA . THR D 1 266 ? 35.645 -126.773 36.885 1.00 9.34 266 THR D CA 1
ATOM 13992 C C . THR D 1 266 ? 36.307 -125.839 35.897 1.00 10.22 266 THR D C 1
ATOM 13993 O O . THR D 1 266 ? 37.462 -126.031 35.516 1.00 10.04 266 THR D O 1
ATOM 13997 N N . MET D 1 267 ? 35.563 -124.822 35.481 1.00 8.75 267 MET D N 1
ATOM 13998 C CA . MET D 1 267 ? 36.087 -123.864 34.531 1.00 9.38 267 MET D CA 1
ATOM 13999 C C . MET D 1 267 ? 35.927 -122.453 35.055 1.00 9.92 267 MET D C 1
ATOM 14000 O O . MET D 1 267 ? 34.961 -122.139 35.758 1.00 10.15 267 MET D O 1
ATOM 14005 N N . LEU D 1 268 ? 36.907 -121.617 34.742 1.00 9.03 268 LEU D N 1
ATOM 14006 C CA . LEU D 1 268 ? 36.831 -120.213 35.086 1.00 8.79 268 LEU D CA 1
ATOM 14007 C C . LEU D 1 268 ? 36.420 -119.547 33.778 1.00 8.48 268 LEU D C 1
ATOM 14008 O O . LEU D 1 268 ? 37.035 -119.794 32.745 1.00 8.97 268 LEU D O 1
ATOM 14013 N N . GLU D 1 269 ? 35.354 -118.758 33.798 1.00 8.87 269 GLU D N 1
ATOM 14014 C CA . GLU D 1 269 ? 34.981 -117.988 32.617 1.00 9.37 269 GLU D CA 1
ATOM 14015 C C . GLU D 1 269 ? 34.963 -116.558 33.137 1.00 10.36 269 GLU D C 1
ATOM 14016 O O . GLU D 1 269 ? 34.477 -116.293 34.234 1.00 10.69 269 GLU D O 1
ATOM 14022 N N . LEU D 1 270 ? 35.530 -115.645 32.360 1.00 9.73 270 LEU D N 1
ATOM 14023 C CA . LEU D 1 270 ? 35.624 -114.252 32.769 1.00 10.09 270 LEU D CA 1
ATOM 14024 C C . LEU D 1 270 ? 35.409 -113.351 31.565 1.00 9.82 270 LEU D C 1
ATOM 14025 O O . LEU D 1 270 ? 35.850 -113.665 30.460 1.00 10.62 270 LEU D O 1
ATOM 14030 N N . TYR D 1 271 ? 34.726 -112.234 31.787 1.00 8.70 271 TYR D N 1
ATOM 14031 C CA . TYR D 1 271 ? 34.454 -111.288 30.715 1.00 9.22 271 TYR D CA 1
ATOM 14032 C C . TYR D 1 271 ? 34.743 -109.864 31.153 1.00 9.91 271 TYR D C 1
ATOM 14033 O O . TYR D 1 271 ? 34.405 -109.459 32.267 1.00 8.98 271 TYR D O 1
ATOM 14042 N N . GLU D 1 272 ? 35.386 -109.114 30.268 1.00 10.00 272 GLU D N 1
ATOM 14043 C CA . GLU D 1 272 ? 35.744 -107.738 30.556 1.00 9.90 272 GLU D CA 1
ATOM 14044 C C . GLU D 1 272 ? 35.360 -106.808 29.415 1.00 9.32 272 GLU D C 1
ATOM 14045 O O . GLU D 1 272 ? 35.881 -106.915 28.303 1.00 9.42 272 GLU D O 1
ATOM 14051 N N . ALA D 1 273 ? 34.447 -105.889 29.699 1.00 10.41 273 ALA D N 1
ATOM 14052 C CA . ALA D 1 273 ? 34.016 -104.927 28.694 1.00 10.21 273 ALA D CA 1
ATOM 14053 C C . ALA D 1 273 ? 35.163 -103.969 28.371 1.00 11.13 273 ALA D C 1
ATOM 14054 O O . ALA D 1 273 ? 35.974 -103.641 29.243 1.00 9.95 273 ALA D O 1
ATOM 14056 N N . TYR D 1 274 ? 35.225 -103.549 27.109 1.00 10.92 274 TYR D N 1
ATOM 14057 C CA . TYR D 1 274 ? 36.223 -102.603 26.606 1.00 11.51 274 TYR D CA 1
ATOM 14058 C C . TYR D 1 274 ? 37.640 -103.152 26.460 1.00 12.29 274 TYR D C 1
ATOM 14059 O O . TYR D 1 274 ? 38.593 -102.391 26.293 1.00 11.09 274 TYR D O 1
ATOM 14068 N N . ALA D 1 275 ? 37.771 -104.475 26.518 1.00 10.76 275 ALA D N 1
ATOM 14069 C CA . ALA D 1 275 ? 39.064 -105.133 26.353 1.00 11.47 275 ALA D CA 1
ATOM 14070 C C . ALA D 1 275 ? 38.954 -106.019 25.121 1.00 10.85 275 ALA D C 1
ATOM 14071 O O . ALA D 1 275 ? 37.844 -106.318 24.669 1.00 10.88 275 ALA D O 1
ATOM 14073 N N . ASP D 1 276 ? 40.097 -106.414 24.564 1.00 12.03 276 ASP D N 1
ATOM 14074 C CA . ASP D 1 276 ? 40.116 -107.303 23.409 1.00 11.23 276 ASP D CA 1
ATOM 14075 C C . ASP D 1 276 ? 40.969 -108.520 23.764 1.00 11.41 276 ASP D C 1
ATOM 14076 O O . ASP D 1 276 ? 41.444 -108.625 24.898 1.00 11.07 276 ASP D O 1
ATOM 14081 N N . PHE D 1 277 ? 41.176 -109.437 22.821 1.00 11.04 277 PHE D N 1
ATOM 14082 C CA . PHE D 1 277 ? 41.936 -110.639 23.148 1.00 11.47 277 PHE D CA 1
ATOM 14083 C C . PHE D 1 277 ? 43.406 -110.438 23.532 1.00 11.89 277 PHE D C 1
ATOM 14084 O O . PHE D 1 277 ? 43.982 -111.278 24.224 1.00 10.13 277 PHE D O 1
ATOM 14092 N N . ARG D 1 278 ? 44.008 -109.330 23.111 1.00 11.15 278 ARG D N 1
ATOM 14093 C CA . ARG D 1 278 ? 45.397 -109.062 23.477 1.00 12.41 278 ARG D CA 1
ATOM 14094 C C . ARG D 1 278 ? 45.429 -108.721 24.966 1.00 11.25 278 ARG D C 1
ATOM 14095 O O . ARG D 1 278 ? 46.337 -109.129 25.691 1.00 12.59 278 ARG D O 1
ATOM 14103 N N . ASP D 1 279 ? 44.432 -107.969 25.418 1.00 12.79 279 ASP D N 1
ATOM 14104 C CA . ASP D 1 279 ? 44.333 -107.605 26.830 1.00 11.42 279 ASP D CA 1
ATOM 14105 C C . ASP D 1 279 ? 44.161 -108.883 27.647 1.00 10.78 279 ASP D C 1
ATOM 14106 O O . ASP D 1 279 ? 44.737 -109.027 28.730 1.00 9.65 279 ASP D O 1
ATOM 14111 N N . ILE D 1 280 ? 43.373 -109.815 27.115 1.00 9.26 280 ILE D N 1
ATOM 14112 C CA . ILE D 1 280 ? 43.122 -111.084 27.801 1.00 11.28 280 ILE D CA 1
ATOM 14113 C C . ILE D 1 280 ? 44.381 -111.944 27.869 1.00 11.14 280 ILE D C 1
ATOM 14114 O O . ILE D 1 280 ? 44.578 -112.683 28.833 1.00 12.20 280 ILE D O 1
ATOM 14119 N N . MET D 1 281 ? 45.235 -111.857 26.851 1.00 11.88 281 MET D N 1
ATOM 14120 C CA . MET D 1 281 ? 46.486 -112.621 26.871 1.00 11.80 281 MET D CA 1
ATOM 14121 C C . MET D 1 281 ? 47.297 -112.173 28.085 1.00 11.35 281 MET D C 1
ATOM 14122 O O . MET D 1 281 ? 47.799 -112.998 28.843 1.00 10.21 281 MET D O 1
ATOM 14127 N N . LYS D 1 282 ? 47.423 -110.861 28.264 1.00 10.83 282 LYS D N 1
ATOM 14128 C CA . LYS D 1 282 ? 48.184 -110.335 29.392 1.00 12.68 282 LYS D CA 1
ATOM 14129 C C . LYS D 1 282 ? 47.562 -110.751 30.716 1.00 12.68 282 LYS D C 1
ATOM 14130 O O . LYS D 1 282 ? 48.271 -111.148 31.641 1.00 12.14 282 LYS D O 1
ATOM 14136 N N . LEU D 1 283 ? 46.240 -110.660 30.810 1.00 12.13 283 LEU D N 1
ATOM 14137 C CA . LEU D 1 283 ? 45.550 -111.058 32.032 1.00 11.11 283 LEU D CA 1
ATOM 14138 C C . LEU D 1 283 ? 45.829 -112.524 32.332 1.00 11.28 283 LEU D C 1
ATOM 14139 O O . LEU D 1 283 ? 46.112 -112.889 33.467 1.00 9.65 283 LEU D O 1
ATOM 14144 N N . THR D 1 284 ? 45.741 -113.360 31.305 1.00 11.42 284 THR D N 1
ATOM 14145 C CA . THR D 1 284 ? 45.961 -114.791 31.470 1.00 12.11 284 THR D CA 1
ATOM 14146 C C . THR D 1 284 ? 47.363 -115.129 31.975 1.00 11.91 284 THR D C 1
ATOM 14147 O O . THR D 1 284 ? 47.507 -115.859 32.957 1.00 10.65 284 THR D O 1
ATOM 14151 N N . GLU D 1 285 ? 48.395 -114.604 31.319 1.00 11.51 285 GLU D N 1
ATOM 14152 C CA . GLU D 1 285 ? 49.754 -114.898 31.761 1.00 12.39 285 GLU D CA 1
ATOM 14153 C C . GLU D 1 285 ? 50.039 -114.299 33.136 1.00 12.21 285 GLU D C 1
ATOM 14154 O O . GLU D 1 285 ? 50.695 -114.934 33.963 1.00 11.56 285 GLU D O 1
ATOM 14160 N N . ASN D 1 286 ? 49.536 -113.093 33.395 1.00 12.75 286 ASN D N 1
ATOM 14161 C CA . ASN D 1 286 ? 49.758 -112.468 34.700 1.00 13.79 286 ASN D CA 1
ATOM 14162 C C . ASN D 1 286 ? 49.067 -113.251 35.817 1.00 13.64 286 ASN D C 1
ATOM 14163 O O . ASN D 1 286 ? 49.620 -113.425 36.911 1.00 12.01 286 ASN D O 1
ATOM 14168 N N . LEU D 1 287 ? 47.856 -113.721 35.538 1.00 11.94 287 LEU D N 1
ATOM 14169 C CA . LEU D 1 287 ? 47.086 -114.486 36.516 1.00 12.77 287 LEU D CA 1
ATOM 14170 C C . LEU D 1 287 ? 47.758 -115.814 36.857 1.00 12.46 287 LEU D C 1
ATOM 14171 O O . LEU D 1 287 ? 47.964 -116.145 38.027 1.00 11.70 287 LEU D O 1
ATOM 14176 N N . ILE D 1 288 ? 48.094 -116.582 35.831 1.00 12.24 288 ILE D N 1
ATOM 14177 C CA . ILE D 1 288 ? 48.719 -117.872 36.061 1.00 11.23 288 ILE D CA 1
ATOM 14178 C C . ILE D 1 288 ? 50.091 -117.721 36.714 1.00 11.14 288 ILE D C 1
ATOM 14179 O O . ILE D 1 288 ? 50.441 -118.482 37.624 1.00 10.45 288 ILE D O 1
ATOM 14184 N N . ALA D 1 289 ? 50.859 -116.728 36.277 1.00 10.76 289 ALA D N 1
ATOM 14185 C CA . ALA D 1 289 ? 52.179 -116.508 36.859 1.00 11.17 289 ALA D CA 1
ATOM 14186 C C . ALA D 1 289 ? 52.012 -116.121 38.333 1.00 12.09 289 ALA D C 1
ATOM 14187 O O . ALA D 1 289 ? 52.792 -116.545 39.186 1.00 12.93 289 ALA D O 1
ATOM 14189 N N . HIS D 1 290 ? 50.988 -115.320 38.625 1.00 12.45 290 HIS D N 1
ATOM 14190 C CA . HIS D 1 290 ? 50.701 -114.885 39.996 1.00 11.94 290 HIS D CA 1
ATOM 14191 C C . HIS D 1 290 ? 50.418 -116.086 40.898 1.00 12.53 290 HIS D C 1
ATOM 14192 O O . HIS D 1 290 ? 50.980 -116.207 41.990 1.00 10.85 290 HIS D O 1
ATOM 14199 N N . ILE D 1 291 ? 49.539 -116.967 40.432 1.00 12.01 291 ILE D N 1
ATOM 14200 C CA . ILE D 1 291 ? 49.171 -118.161 41.181 1.00 11.25 291 ILE D CA 1
ATOM 14201 C C . ILE D 1 291 ? 50.381 -119.055 41.430 1.00 12.73 291 ILE D C 1
ATOM 14202 O O . ILE D 1 291 ? 50.562 -119.568 42.533 1.00 10.91 291 ILE D O 1
ATOM 14207 N N . ALA D 1 292 ? 51.204 -119.241 40.402 1.00 12.59 292 ALA D N 1
ATOM 14208 C CA . ALA D 1 292 ? 52.394 -120.071 40.537 1.00 14.02 292 ALA D CA 1
ATOM 14209 C C . ALA D 1 292 ? 53.307 -119.467 41.600 1.00 14.56 292 ALA D C 1
ATOM 14210 O O . ALA D 1 292 ? 53.793 -120.165 42.491 1.00 13.98 292 ALA D O 1
ATOM 14212 N N . THR D 1 293 ? 53.528 -118.162 41.509 1.00 15.12 293 THR D N 1
ATOM 14213 C CA . THR D 1 293 ? 54.382 -117.474 42.468 1.00 16.14 293 THR D CA 1
ATOM 14214 C C . THR D 1 293 ? 53.860 -117.622 43.896 1.00 17.17 293 THR D C 1
ATOM 14215 O O . THR D 1 293 ? 54.627 -117.898 44.820 1.00 16.62 293 THR D O 1
ATOM 14219 N N . GLU D 1 294 ? 52.556 -117.453 44.084 1.00 17.20 294 GLU D N 1
ATOM 14220 C CA . GLU D 1 294 ? 51.986 -117.566 45.423 1.00 18.37 294 GLU D CA 1
ATOM 14221 C C . GLU D 1 294 ? 52.017 -118.978 45.999 1.00 17.55 294 GLU D C 1
ATOM 14222 O O . GLU D 1 294 ? 52.422 -119.181 47.143 1.00 18.79 294 GLU D O 1
ATOM 14228 N N . VAL D 1 295 ? 51.607 -119.954 45.200 1.00 16.73 295 VAL D N 1
ATOM 14229 C CA . VAL D 1 295 ? 51.543 -121.338 45.654 1.00 16.79 295 VAL D CA 1
ATOM 14230 C C . VAL D 1 295 ? 52.853 -122.124 45.647 1.00 17.08 295 VAL D C 1
ATOM 14231 O O . VAL D 1 295 ? 53.144 -122.860 46.599 1.00 17.71 295 VAL D O 1
ATOM 14235 N N . LEU D 1 296 ? 53.643 -121.971 44.588 1.00 14.57 296 LEU D N 1
ATOM 14236 C CA . LEU D 1 296 ? 54.907 -122.692 44.470 1.00 16.47 296 LEU D CA 1
ATOM 14237 C C . LEU D 1 296 ? 56.122 -121.872 44.876 1.00 17.78 296 LEU D C 1
ATOM 14238 O O . LEU D 1 296 ? 57.191 -122.429 45.134 1.00 19.55 296 LEU D O 1
ATOM 14243 N N . GLY D 1 297 ? 55.956 -120.553 44.928 1.00 18.41 297 GLY D N 1
ATOM 14244 C CA . GLY D 1 297 ? 57.055 -119.682 45.301 1.00 17.35 297 GLY D CA 1
ATOM 14245 C C . GLY D 1 297 ? 57.930 -119.303 44.122 1.00 16.54 297 GLY D C 1
ATOM 14246 O O . GLY D 1 297 ? 58.934 -118.610 44.287 1.00 16.16 297 GLY D O 1
ATOM 14247 N N . THR D 1 298 ? 57.544 -119.746 42.927 1.00 13.69 298 THR D N 1
ATOM 14248 C CA . THR D 1 298 ? 58.312 -119.461 41.720 1.00 14.63 298 THR D CA 1
ATOM 14249 C C . THR D 1 298 ? 57.505 -119.770 40.458 1.00 14.75 298 THR D C 1
ATOM 14250 O O . THR D 1 298 ? 56.496 -120.478 40.513 1.00 13.97 298 THR D O 1
ATOM 14254 N N . THR D 1 299 ? 57.940 -119.228 39.326 1.00 13.33 299 THR D N 1
ATOM 14255 C CA . THR D 1 299 ? 57.258 -119.481 38.062 1.00 13.76 299 THR D CA 1
ATOM 14256 C C . THR D 1 299 ? 57.964 -120.591 37.296 1.00 13.21 299 THR D C 1
ATOM 14257 O O . THR D 1 299 ? 57.558 -120.951 36.199 1.00 11.98 299 THR D O 1
ATOM 14261 N N . LYS D 1 300 ? 59.033 -121.122 37.883 1.00 13.11 300 LYS D N 1
ATOM 14262 C CA . LYS D 1 300 ? 59.784 -122.213 37.269 1.00 15.16 300 LYS D CA 1
ATOM 14263 C C . LYS D 1 300 ? 59.194 -123.496 37.834 1.00 12.81 300 LYS D C 1
ATOM 14264 O O . LYS D 1 300 ? 59.289 -123.748 39.035 1.00 13.17 300 LYS D O 1
ATOM 14270 N N . ILE D 1 301 ? 58.575 -124.308 36.983 1.00 12.87 301 ILE D N 1
ATOM 14271 C CA . ILE D 1 301 ? 57.967 -125.544 37.466 1.00 12.96 301 ILE D CA 1
ATOM 14272 C C . ILE D 1 301 ? 58.422 -126.788 36.721 1.00 13.49 301 ILE D C 1
ATOM 14273 O O . ILE D 1 301 ? 59.090 -126.712 35.695 1.00 14.23 301 ILE D O 1
ATOM 14278 N N . GLN D 1 302 ? 58.050 -127.942 37.257 1.00 13.78 302 GLN D N 1
ATOM 14279 C CA . GLN D 1 302 ? 58.402 -129.202 36.642 1.00 15.64 302 GLN D CA 1
ATOM 14280 C C . GLN D 1 302 ? 57.112 -129.959 36.368 1.00 14.30 302 GLN D C 1
ATOM 14281 O O . GLN D 1 302 ? 56.240 -130.033 37.233 1.00 15.02 302 GLN D O 1
ATOM 14287 N N . TYR D 1 303 ? 56.975 -130.486 35.157 1.00 13.04 303 TYR D N 1
ATOM 14288 C CA . TYR D 1 303 ? 55.799 -131.276 34.809 1.00 12.60 303 TYR D CA 1
ATOM 14289 C C . TYR D 1 303 ? 56.287 -132.486 34.023 1.00 12.99 303 TYR D C 1
ATOM 14290 O O . TYR D 1 303 ? 56.713 -132.358 32.870 1.00 14.45 303 TYR D O 1
ATOM 14299 N N . GLY D 1 304 ? 56.227 -133.659 34.644 1.00 12.59 304 GLY D N 1
ATOM 14300 C CA . GLY D 1 304 ? 56.700 -134.857 33.973 1.00 11.93 304 GLY D CA 1
ATOM 14301 C C . GLY D 1 304 ? 58.174 -134.684 33.674 1.00 13.57 304 GLY D C 1
ATOM 14302 O O . GLY D 1 304 ? 58.947 -134.306 34.554 1.00 14.75 304 GLY D O 1
ATOM 14303 N N . GLU D 1 305 ? 58.568 -134.942 32.431 1.00 14.39 305 GLU D N 1
ATOM 14304 C CA . GLU D 1 305 ? 59.963 -134.805 32.033 1.00 16.28 305 GLU D CA 1
ATOM 14305 C C . GLU D 1 305 ? 60.283 -133.395 31.557 1.00 16.97 305 GLU D C 1
ATOM 14306 O O . GLU D 1 305 ? 61.391 -133.132 31.088 1.00 17.47 305 GLU D O 1
ATOM 14312 N N . HIS D 1 306 ? 59.322 -132.485 31.697 1.00 15.38 306 HIS D N 1
ATOM 14313 C CA . HIS D 1 306 ? 59.509 -131.116 31.229 1.00 15.11 306 HIS D CA 1
ATOM 14314 C C . HIS D 1 306 ? 59.761 -130.077 32.308 1.00 16.11 306 HIS D C 1
ATOM 14315 O O . HIS D 1 306 ? 59.219 -130.161 33.407 1.00 16.46 306 HIS D O 1
ATOM 14322 N N . LEU D 1 307 ? 60.595 -129.096 31.976 1.00 14.87 307 LEU D N 1
ATOM 14323 C CA . LEU D 1 307 ? 60.860 -127.975 32.865 1.00 15.78 307 LEU D CA 1
ATOM 14324 C C . LEU D 1 307 ? 60.109 -126.849 32.160 1.00 15.82 307 LEU D C 1
ATOM 14325 O O . LEU D 1 307 ? 60.473 -126.444 31.052 1.00 17.92 307 LEU D O 1
ATOM 14330 N N . VAL D 1 308 ? 59.044 -126.366 32.792 1.00 15.51 308 VAL D N 1
ATOM 14331 C CA . VAL D 1 308 ? 58.208 -125.326 32.205 1.00 13.59 308 VAL D CA 1
ATOM 14332 C C . VAL D 1 308 ? 58.388 -123.968 32.879 1.00 13.65 308 VAL D C 1
ATOM 14333 O O . VAL D 1 308 ? 58.270 -123.848 34.090 1.00 14.74 308 VAL D O 1
ATOM 14337 N N . ASP D 1 309 ? 58.671 -122.948 32.076 1.00 14.12 309 ASP D N 1
ATOM 14338 C CA . ASP D 1 309 ? 58.870 -121.594 32.592 1.00 14.17 309 ASP D CA 1
ATOM 14339 C C . ASP D 1 309 ? 57.589 -120.788 32.393 1.00 14.13 309 ASP D C 1
ATOM 14340 O O . ASP D 1 309 ? 57.228 -120.475 31.260 1.00 13.43 309 ASP D O 1
ATOM 14345 N N . LEU D 1 310 ? 56.913 -120.450 33.491 1.00 14.11 310 LEU D N 1
ATOM 14346 C CA . LEU D 1 310 ? 55.663 -119.689 33.425 1.00 14.21 310 LEU D CA 1
ATOM 14347 C C . LEU D 1 310 ? 55.858 -118.183 33.595 1.00 14.70 310 LEU D C 1
ATOM 14348 O O . LEU D 1 310 ? 54.893 -117.442 33.781 1.00 14.58 310 LEU D O 1
ATOM 14353 N N . THR D 1 311 ? 57.105 -117.733 33.533 1.00 16.03 311 THR D N 1
ATOM 14354 C CA . THR D 1 311 ? 57.401 -116.313 33.678 1.00 16.75 311 THR D CA 1
ATOM 14355 C C . THR D 1 311 ? 56.953 -115.551 32.425 1.00 15.75 311 THR D C 1
ATOM 14356 O O . THR D 1 311 ? 57.278 -115.943 31.306 1.00 16.33 311 THR D O 1
ATOM 14360 N N . PRO D 1 312 ? 56.180 -114.467 32.596 1.00 15.18 312 PRO D N 1
ATOM 14361 C CA . PRO D 1 312 ? 55.727 -113.692 31.430 1.00 15.99 312 PRO D CA 1
ATOM 14362 C C . PRO D 1 312 ? 56.934 -112.979 30.805 1.00 18.05 312 PRO D C 1
ATOM 14363 O O . PRO D 1 312 ? 57.944 -112.791 31.482 1.00 19.39 312 PRO D O 1
ATOM 14367 N N . GLU D 1 313 ? 56.849 -112.579 29.536 1.00 17.16 313 GLU D N 1
ATOM 14368 C CA . GLU D 1 313 ? 55.674 -112.777 28.696 1.00 17.76 313 GLU D CA 1
ATOM 14369 C C . GLU D 1 313 ? 55.828 -114.054 27.884 1.00 17.18 313 GLU D C 1
ATOM 14370 O O . GLU D 1 313 ? 56.929 -114.400 27.448 1.00 17.08 313 GLU D O 1
ATOM 14376 N N . TRP D 1 314 ? 54.718 -114.747 27.665 1.00 15.08 314 TRP D N 1
ATOM 14377 C CA . TRP D 1 314 ? 54.747 -115.991 26.913 1.00 14.15 314 TRP D CA 1
ATOM 14378 C C . TRP D 1 314 ? 54.752 -115.762 25.407 1.00 14.88 314 TRP D C 1
ATOM 14379 O O . TRP D 1 314 ? 54.394 -114.693 24.921 1.00 14.00 314 TRP D O 1
ATOM 14390 N N . ARG D 1 315 ? 55.161 -116.788 24.672 1.00 15.14 315 ARG D N 1
ATOM 14391 C CA . ARG D 1 315 ? 55.228 -116.709 23.222 1.00 14.52 315 ARG D CA 1
ATOM 14392 C C . ARG D 1 315 ? 53.851 -116.563 22.585 1.00 14.38 315 ARG D C 1
ATOM 14393 O O . ARG D 1 315 ? 52.894 -117.221 22.996 1.00 14.62 315 ARG D O 1
ATOM 14401 N N . ARG D 1 316 ? 53.762 -115.674 21.600 1.00 13.61 316 ARG D N 1
ATOM 14402 C CA . ARG D 1 316 ? 52.535 -115.456 20.839 1.00 13.38 316 ARG D CA 1
ATOM 14403 C C . ARG D 1 316 ? 52.818 -116.055 19.468 1.00 13.21 316 ARG D C 1
ATOM 14404 O O . ARG D 1 316 ? 53.768 -115.649 18.798 1.00 15.07 316 ARG D O 1
ATOM 14412 N N . LEU D 1 317 ? 51.998 -117.010 19.048 1.00 11.95 317 LEU D N 1
ATOM 14413 C CA . LEU D 1 317 ? 52.198 -117.669 17.760 1.00 12.34 317 LEU D CA 1
ATOM 14414 C C . LEU D 1 317 ? 50.882 -117.901 17.029 1.00 11.62 317 LEU D C 1
ATOM 14415 O O . LEU D 1 317 ? 49.979 -118.559 17.550 1.00 9.84 317 LEU D O 1
ATOM 14420 N N . HIS D 1 318 ? 50.777 -117.367 15.816 1.00 13.03 318 HIS D N 1
ATOM 14421 C CA . HIS D 1 318 ? 49.566 -117.548 15.031 1.00 12.45 318 HIS D CA 1
ATOM 14422 C C . HIS D 1 318 ? 49.479 -119.014 14.613 1.00 12.81 318 HIS D C 1
ATOM 14423 O O . HIS D 1 318 ? 50.488 -119.633 14.268 1.00 12.32 318 HIS D O 1
ATOM 14430 N N . MET D 1 319 ? 48.275 -119.572 14.654 1.00 12.44 319 MET D N 1
ATOM 14431 C CA . MET D 1 319 ? 48.072 -120.968 14.281 1.00 12.01 319 MET D CA 1
ATOM 14432 C C . MET D 1 319 ? 48.677 -121.288 12.918 1.00 14.10 319 MET D C 1
ATOM 14433 O O . MET D 1 319 ? 49.303 -122.337 12.735 1.00 13.09 319 MET D O 1
ATOM 14438 N N . VAL D 1 320 ? 48.484 -120.388 11.959 1.00 13.22 320 VAL D N 1
ATOM 14439 C CA . VAL D 1 320 ? 49.012 -120.594 10.612 1.00 13.16 320 VAL D CA 1
ATOM 14440 C C . VAL D 1 320 ? 50.543 -120.631 10.607 1.00 14.53 320 VAL D C 1
ATOM 14441 O O . VAL D 1 320 ? 51.143 -121.432 9.886 1.00 14.54 320 VAL D O 1
ATOM 14445 N N . ASP D 1 321 ? 51.176 -119.780 11.414 1.00 15.06 321 ASP D N 1
ATOM 14446 C CA . ASP D 1 321 ? 52.636 -119.770 11.491 1.00 16.58 321 ASP D CA 1
ATOM 14447 C C . ASP D 1 321 ? 53.143 -121.020 12.211 1.00 16.58 321 ASP D C 1
ATOM 14448 O O . ASP D 1 321 ? 54.238 -121.516 11.921 1.00 16.31 321 ASP D O 1
ATOM 14453 N N . ALA D 1 322 ? 52.348 -121.534 13.146 1.00 15.26 322 ALA D N 1
ATOM 14454 C CA . ALA D 1 322 ? 52.726 -122.735 13.881 1.00 16.26 322 ALA D CA 1
ATOM 14455 C C . ALA D 1 322 ? 52.741 -123.937 12.938 1.00 16.45 322 ALA D C 1
ATOM 14456 O O . ALA D 1 322 ? 53.641 -124.773 12.995 1.00 16.22 322 ALA D O 1
ATOM 14458 N N . ILE D 1 323 ? 51.734 -124.024 12.073 1.00 14.66 323 ILE D N 1
ATOM 14459 C CA . ILE D 1 323 ? 51.650 -125.124 11.121 1.00 14.82 323 ILE D CA 1
ATOM 14460 C C . ILE D 1 323 ? 52.801 -125.028 10.120 1.00 15.48 323 ILE D C 1
ATOM 14461 O O . ILE D 1 323 ? 53.363 -126.039 9.706 1.00 17.24 323 ILE D O 1
ATOM 14466 N N . LYS D 1 324 ? 53.149 -123.808 9.735 1.00 16.90 324 LYS D N 1
ATOM 14467 C CA . LYS D 1 324 ? 54.238 -123.603 8.790 1.00 20.58 324 LYS D CA 1
ATOM 14468 C C . LYS D 1 324 ? 55.575 -124.021 9.408 1.00 20.95 324 LYS D C 1
ATOM 14469 O O . LYS D 1 324 ? 56.411 -124.627 8.742 1.00 21.53 324 LYS D O 1
ATOM 14475 N N . GLU D 1 325 ? 55.764 -123.716 10.687 1.00 20.83 325 GLU D N 1
ATOM 14476 C CA . GLU D 1 325 ? 57.005 -124.057 11.377 1.00 21.50 325 GLU D CA 1
ATOM 14477 C C . GLU D 1 325 ? 57.172 -125.554 11.609 1.00 22.57 325 GLU D C 1
ATOM 14478 O O . GLU D 1 325 ? 58.256 -126.106 11.417 1.00 21.38 325 GLU D O 1
ATOM 14484 N N . TYR D 1 326 ? 56.093 -126.208 12.022 1.00 22.77 326 TYR D N 1
ATOM 14485 C CA . TYR D 1 326 ? 56.136 -127.632 12.323 1.00 24.98 326 TYR D CA 1
ATOM 14486 C C . TYR D 1 326 ? 55.768 -128.600 11.204 1.00 24.56 326 TYR D C 1
ATOM 14487 O O . TYR D 1 326 ? 56.239 -129.736 11.201 1.00 26.55 326 TYR D O 1
ATOM 14496 N N . VAL D 1 327 ? 54.944 -128.170 10.253 1.00 24.11 327 VAL D N 1
ATOM 14497 C CA . VAL D 1 327 ? 54.532 -129.067 9.174 1.00 23.35 327 VAL D CA 1
ATOM 14498 C C . VAL D 1 327 ? 55.108 -128.729 7.801 1.00 23.92 327 VAL D C 1
ATOM 14499 O O . VAL D 1 327 ? 55.213 -129.601 6.933 1.00 24.27 327 VAL D O 1
ATOM 14503 N N . GLY D 1 328 ? 55.478 -127.470 7.602 1.00 22.63 328 GLY D N 1
ATOM 14504 C CA . GLY D 1 328 ? 56.026 -127.060 6.324 1.00 22.82 328 GLY D CA 1
ATOM 14505 C C . GLY D 1 328 ? 54.947 -126.648 5.337 1.00 23.69 328 GLY D C 1
ATOM 14506 O O . GLY D 1 328 ? 55.218 -126.461 4.151 1.00 24.09 328 GLY D O 1
ATOM 14507 N N . VAL D 1 329 ? 53.719 -126.510 5.824 1.00 22.56 329 VAL D N 1
ATOM 14508 C CA . VAL D 1 329 ? 52.600 -126.116 4.976 1.00 21.59 329 VAL D CA 1
ATOM 14509 C C . VAL D 1 329 ? 52.204 -124.674 5.268 1.00 20.24 329 VAL D C 1
ATOM 14510 O O . VAL D 1 329 ? 52.104 -124.275 6.426 1.00 20.33 329 VAL D O 1
ATOM 14514 N N . ASP D 1 330 ? 51.971 -123.895 4.218 1.00 20.47 330 ASP D N 1
ATOM 14515 C CA . ASP D 1 330 ? 51.608 -122.492 4.388 1.00 21.75 330 ASP D CA 1
ATOM 14516 C C . ASP D 1 330 ? 50.141 -122.235 4.059 1.00 21.59 330 ASP D C 1
ATOM 14517 O O . ASP D 1 330 ? 49.733 -122.350 2.903 1.00 21.42 330 ASP D O 1
ATOM 14522 N N . PHE D 1 331 ? 49.353 -121.878 5.068 1.00 19.32 331 PHE D N 1
ATOM 14523 C CA . PHE D 1 331 ? 47.940 -121.603 4.845 1.00 16.95 331 PHE D CA 1
ATOM 14524 C C . PHE D 1 331 ? 47.590 -120.119 4.745 1.00 16.55 331 PHE D C 1
ATOM 14525 O O . PHE D 1 331 ? 46.413 -119.766 4.710 1.00 16.25 331 PHE D O 1
ATOM 14533 N N . TRP D 1 332 ? 48.599 -119.251 4.700 1.00 16.27 332 TRP D N 1
ATOM 14534 C CA . TRP D 1 332 ? 48.347 -117.816 4.562 1.00 15.93 332 TRP D CA 1
ATOM 14535 C C . TRP D 1 332 ? 47.895 -117.549 3.131 1.00 17.31 332 TRP D C 1
ATOM 14536 O O . TRP D 1 332 ? 47.118 -116.631 2.868 1.00 16.88 332 TRP D O 1
ATOM 14547 N N . ARG D 1 333 ? 48.403 -118.350 2.204 1.00 17.40 333 ARG D N 1
ATOM 14548 C CA . ARG D 1 333 ? 48.038 -118.207 0.802 1.00 20.37 333 ARG D CA 1
ATOM 14549 C C . ARG D 1 333 ? 46.542 -118.447 0.642 1.00 19.40 333 ARG D C 1
ATOM 14550 O O . ARG D 1 333 ? 45.978 -119.324 1.296 1.00 19.31 333 ARG D O 1
ATOM 14558 N N . GLN D 1 334 ? 45.894 -117.662 -0.213 1.00 19.54 334 GLN D N 1
ATOM 14559 C CA . GLN D 1 334 ? 44.469 -117.850 -0.455 1.00 20.42 334 GLN D CA 1
ATOM 14560 C C . GLN D 1 334 ? 44.353 -119.164 -1.216 1.00 19.42 334 GLN D C 1
ATOM 14561 O O . GLN D 1 334 ? 45.039 -119.361 -2.220 1.00 19.11 334 GLN D O 1
ATOM 14567 N N . MET D 1 335 ? 43.504 -120.070 -0.744 1.00 18.76 335 MET D N 1
ATOM 14568 C CA . MET D 1 335 ? 43.347 -121.343 -1.432 1.00 18.12 335 MET D CA 1
ATOM 14569 C C . MET D 1 335 ? 41.928 -121.878 -1.351 1.00 18.14 335 MET D C 1
ATOM 14570 O O . MET D 1 335 ? 41.137 -121.463 -0.505 1.00 15.84 335 MET D O 1
ATOM 14575 N N . SER D 1 336 ? 41.624 -122.808 -2.245 1.00 17.39 336 SER D N 1
ATOM 14576 C CA . SER D 1 336 ? 40.307 -123.425 -2.320 1.00 17.31 336 SER D CA 1
ATOM 14577 C C . SER D 1 336 ? 40.198 -124.556 -1.315 1.00 16.64 336 SER D C 1
ATOM 14578 O O . SER D 1 336 ? 41.206 -125.029 -0.787 1.00 16.50 336 SER D O 1
ATOM 14581 N N . ASP D 1 337 ? 38.971 -124.993 -1.059 1.00 15.26 337 ASP D N 1
ATOM 14582 C CA . ASP D 1 337 ? 38.749 -126.095 -0.139 1.00 15.91 337 ASP D CA 1
ATOM 14583 C C . ASP D 1 337 ? 39.406 -127.361 -0.671 1.00 16.30 337 ASP D C 1
ATOM 14584 O O . ASP D 1 337 ? 39.960 -128.144 0.095 1.00 15.56 337 ASP D O 1
ATOM 14589 N N . GLU D 1 338 ? 39.345 -127.563 -1.985 1.00 17.76 338 GLU D N 1
ATOM 14590 C CA . GLU D 1 338 ? 39.942 -128.761 -2.564 1.00 19.85 338 GLU D CA 1
ATOM 14591 C C . GLU D 1 338 ? 41.459 -128.753 -2.398 1.00 19.07 338 GLU D C 1
ATOM 14592 O O . GLU D 1 338 ? 42.066 -129.801 -2.185 1.00 18.73 338 GLU D O 1
ATOM 14598 N N . GLU D 1 339 ? 42.069 -127.576 -2.486 1.00 17.85 339 GLU D N 1
ATOM 14599 C CA . GLU D 1 339 ? 43.513 -127.471 -2.326 1.00 19.71 339 GLU D CA 1
ATOM 14600 C C . GLU D 1 339 ? 43.898 -127.847 -0.899 1.00 20.58 339 GLU D C 1
ATOM 14601 O O . GLU D 1 339 ? 44.928 -128.484 -0.665 1.00 20.02 339 GLU D O 1
ATOM 14607 N N . ALA D 1 340 ? 43.059 -127.450 0.052 1.00 21.01 340 ALA D N 1
ATOM 14608 C CA . ALA D 1 340 ? 43.305 -127.757 1.456 1.00 20.90 340 ALA D CA 1
ATOM 14609 C C . ALA D 1 340 ? 43.111 -129.252 1.692 1.00 21.89 340 ALA D C 1
ATOM 14610 O O . ALA D 1 340 ? 43.890 -129.876 2.413 1.00 22.25 340 ALA D O 1
ATOM 14612 N N . ARG D 1 341 ? 42.075 -129.825 1.084 1.00 22.02 341 ARG D N 1
ATOM 14613 C CA . ARG D 1 341 ? 41.811 -131.255 1.243 1.00 24.51 341 ARG D CA 1
ATOM 14614 C C . ARG D 1 341 ? 42.945 -132.075 0.627 1.00 24.63 341 ARG D C 1
ATOM 14615 O O . ARG D 1 341 ? 43.246 -133.176 1.086 1.00 24.06 341 ARG D O 1
ATOM 14623 N N . GLU D 1 342 ? 43.563 -131.529 -0.416 1.00 24.52 342 GLU D N 1
ATOM 14624 C CA . GLU D 1 342 ? 44.674 -132.189 -1.093 1.00 25.52 342 GLU D CA 1
ATOM 14625 C C . GLU D 1 342 ? 45.866 -132.217 -0.140 1.00 24.03 342 GLU D C 1
ATOM 14626 O O . GLU D 1 342 ? 46.527 -133.244 0.025 1.00 23.41 342 GLU D O 1
ATOM 14632 N N . LEU D 1 343 ? 46.131 -131.075 0.486 1.00 22.12 343 LEU D N 1
ATOM 14633 C CA . LEU D 1 343 ? 47.230 -130.953 1.432 1.00 21.35 343 LEU D CA 1
ATOM 14634 C C . LEU D 1 343 ? 47.017 -131.902 2.603 1.00 20.81 343 LEU D C 1
ATOM 14635 O O . LEU D 1 343 ? 47.965 -132.512 3.091 1.00 21.02 343 LEU D O 1
ATOM 14640 N N . ALA D 1 344 ? 45.768 -132.028 3.044 1.00 19.78 344 ALA D N 1
ATOM 14641 C CA . ALA D 1 344 ? 45.432 -132.908 4.158 1.00 21.52 344 ALA D CA 1
ATOM 14642 C C . ALA D 1 344 ? 45.771 -134.358 3.829 1.00 22.91 344 ALA D C 1
ATOM 14643 O O . ALA D 1 344 ? 46.331 -135.076 4.656 1.00 23.01 344 ALA D O 1
ATOM 14645 N N . LYS D 1 345 ? 45.424 -134.784 2.618 1.00 23.94 345 LYS D N 1
ATOM 14646 C CA . LYS D 1 345 ? 45.703 -136.146 2.180 1.00 25.43 345 LYS D CA 1
ATOM 14647 C C . LYS D 1 345 ? 47.205 -136.393 2.115 1.00 25.41 345 LYS D C 1
ATOM 14648 O O . LYS D 1 345 ? 47.694 -137.427 2.569 1.00 27.15 345 LYS D O 1
ATOM 14654 N N . GLU D 1 346 ? 47.932 -135.440 1.546 1.00 23.89 346 GLU D N 1
ATOM 14655 C CA . GLU D 1 346 ? 49.377 -135.555 1.413 1.00 25.30 346 GLU D CA 1
ATOM 14656 C C . GLU D 1 346 ? 50.101 -135.654 2.751 1.00 25.69 346 GLU D C 1
ATOM 14657 O O . GLU D 1 346 ? 51.084 -136.382 2.877 1.00 24.64 346 GLU D O 1
ATOM 14663 N N . HIS D 1 347 ? 49.614 -134.920 3.745 1.00 24.49 347 HIS D N 1
ATOM 14664 C CA . HIS D 1 347 ? 50.241 -134.913 5.057 1.00 23.66 347 HIS D CA 1
ATOM 14665 C C . HIS D 1 347 ? 49.598 -135.836 6.081 1.00 22.99 347 HIS D C 1
ATOM 14666 O O . HIS D 1 347 ? 49.948 -135.801 7.260 1.00 23.62 347 HIS D O 1
ATOM 14673 N N . GLY D 1 348 ? 48.662 -136.664 5.628 1.00 22.70 348 GLY D N 1
ATOM 14674 C CA . GLY D 1 348 ? 48.001 -137.602 6.518 1.00 23.50 348 GLY D CA 1
ATOM 14675 C C . GLY D 1 348 ? 47.133 -136.991 7.603 1.00 23.24 348 GLY D C 1
ATOM 14676 O O . GLY D 1 348 ? 47.110 -137.482 8.731 1.00 23.95 348 GLY D O 1
ATOM 14677 N N . VAL D 1 349 ? 46.418 -135.922 7.266 1.00 22.55 349 VAL D N 1
ATOM 14678 C CA . VAL D 1 349 ? 45.537 -135.255 8.220 1.00 21.34 349 VAL D CA 1
ATOM 14679 C C . VAL D 1 349 ? 44.103 -135.687 7.941 1.00 22.97 349 VAL D C 1
ATOM 14680 O O . VAL D 1 349 ? 43.573 -135.432 6.857 1.00 22.93 349 VAL D O 1
ATOM 14684 N N . GLU D 1 350 ? 43.473 -136.335 8.916 1.00 21.92 350 GLU D N 1
ATOM 14685 C CA . GLU D 1 350 ? 42.103 -136.805 8.747 1.00 23.56 350 GLU D CA 1
ATOM 14686 C C . GLU D 1 350 ? 41.097 -135.650 8.790 1.00 22.97 350 GLU D C 1
ATOM 14687 O O . GLU D 1 350 ? 41.179 -134.769 9.649 1.00 21.33 350 GLU D O 1
ATOM 14693 N N . VAL D 1 351 ? 40.147 -135.661 7.859 1.00 23.15 351 VAL D N 1
ATOM 14694 C CA . VAL D 1 351 ? 39.129 -134.615 7.798 1.00 25.26 351 VAL D CA 1
ATOM 14695 C C . VAL D 1 351 ? 37.732 -135.212 7.673 1.00 25.79 351 VAL D C 1
ATOM 14696 O O . VAL D 1 351 ? 37.568 -136.333 7.191 1.00 27.95 351 VAL D O 1
ATOM 14700 N N . ALA D 1 352 ? 36.730 -134.458 8.114 1.00 25.72 352 ALA D N 1
ATOM 14701 C CA . ALA D 1 352 ? 35.342 -134.901 8.052 1.00 26.03 352 ALA D CA 1
ATOM 14702 C C . ALA D 1 352 ? 34.631 -134.262 6.856 1.00 26.14 352 ALA D C 1
ATOM 14703 O O . ALA D 1 352 ? 35.132 -133.306 6.264 1.00 25.48 352 ALA D O 1
ATOM 14705 N N . PRO D 1 353 ? 33.450 -134.786 6.485 1.00 26.48 353 PRO D N 1
ATOM 14706 C CA . PRO D 1 353 ? 32.671 -134.269 5.353 1.00 26.27 353 PRO D CA 1
ATOM 14707 C C . PRO D 1 353 ? 32.325 -132.781 5.403 1.00 25.67 353 PRO D C 1
ATOM 14708 O O . PRO D 1 353 ? 32.421 -132.082 4.391 1.00 25.97 353 PRO D O 1
ATOM 14712 N N . HIS D 1 354 ? 31.923 -132.303 6.578 1.00 24.13 354 HIS D N 1
ATOM 14713 C CA . HIS D 1 354 ? 31.528 -130.908 6.753 1.00 23.81 354 HIS D CA 1
ATOM 14714 C C . HIS D 1 354 ? 32.672 -129.903 6.773 1.00 22.74 354 HIS D C 1
ATOM 14715 O O . HIS D 1 354 ? 32.435 -128.697 6.855 1.00 22.57 354 HIS D O 1
ATOM 14722 N N . MET D 1 355 ? 33.906 -130.384 6.694 1.00 21.45 355 MET D N 1
ATOM 14723 C CA . MET D 1 355 ? 35.053 -129.488 6.755 1.00 20.05 355 MET D CA 1
ATOM 14724 C C . MET D 1 355 ? 35.462 -128.777 5.473 1.00 19.70 355 MET D C 1
ATOM 14725 O O . MET D 1 355 ? 35.424 -129.347 4.385 1.00 20.43 355 MET D O 1
ATOM 14730 N N . THR D 1 356 ? 35.855 -127.517 5.628 1.00 16.58 356 THR D N 1
ATOM 14731 C CA . THR D 1 356 ? 36.330 -126.700 4.522 1.00 15.49 356 THR D CA 1
ATOM 14732 C C . THR D 1 356 ? 37.684 -126.155 4.969 1.00 13.99 356 THR D C 1
ATOM 14733 O O . THR D 1 356 ? 38.211 -126.590 5.995 1.00 15.32 356 THR D O 1
ATOM 14737 N N . PHE D 1 357 ? 38.244 -125.220 4.209 1.00 13.89 357 PHE D N 1
ATOM 14738 C CA . PHE D 1 357 ? 39.548 -124.628 4.523 1.00 12.90 357 PHE D CA 1
ATOM 14739 C C . PHE D 1 357 ? 39.792 -124.379 6.008 1.00 13.55 357 PHE D C 1
ATOM 14740 O O . PHE D 1 357 ? 40.766 -124.873 6.579 1.00 12.62 357 PHE D O 1
ATOM 14748 N N . GLY D 1 358 ? 38.908 -123.609 6.628 1.00 13.73 358 GLY D N 1
ATOM 14749 C CA . GLY D 1 358 ? 39.064 -123.292 8.037 1.00 13.96 358 GLY D CA 1
ATOM 14750 C C . GLY D 1 358 ? 39.196 -124.482 8.968 1.00 14.41 358 GLY D C 1
ATOM 14751 O O . GLY D 1 358 ? 40.071 -124.498 9.829 1.00 14.94 358 GLY D O 1
ATOM 14752 N N . HIS D 1 359 ? 38.327 -125.477 8.818 1.00 15.52 359 HIS D N 1
ATOM 14753 C CA . HIS D 1 359 ? 38.394 -126.648 9.690 1.00 14.54 359 HIS D CA 1
ATOM 14754 C C . HIS D 1 359 ? 39.690 -127.414 9.456 1.00 14.32 359 HIS D C 1
ATOM 14755 O O . HIS D 1 359 ? 40.308 -127.904 10.395 1.00 13.17 359 HIS D O 1
ATOM 14762 N N . ILE D 1 360 ? 40.097 -127.512 8.196 1.00 14.21 360 ILE D N 1
ATOM 14763 C CA . ILE D 1 360 ? 41.305 -128.246 7.849 1.00 13.76 360 ILE D CA 1
ATOM 14764 C C . ILE D 1 360 ? 42.562 -127.619 8.448 1.00 15.09 360 ILE D C 1
ATOM 14765 O O . ILE D 1 360 ? 43.482 -128.330 8.872 1.00 13.40 360 ILE D O 1
ATOM 14770 N N . VAL D 1 361 ? 42.600 -126.291 8.491 1.00 12.73 361 VAL D N 1
ATOM 14771 C CA . VAL D 1 361 ? 43.735 -125.591 9.076 1.00 13.80 361 VAL D CA 1
ATOM 14772 C C . VAL D 1 361 ? 43.848 -126.027 10.536 1.00 13.90 361 VAL D C 1
ATOM 14773 O O . VAL D 1 361 ? 44.929 -126.386 11.013 1.00 12.57 361 VAL D O 1
ATOM 14777 N N . ASN D 1 362 ? 42.721 -126.017 11.238 1.00 12.12 362 ASN D N 1
ATOM 14778 C CA . ASN D 1 362 ? 42.716 -126.422 12.635 1.00 12.89 362 ASN D CA 1
ATOM 14779 C C . ASN D 1 362 ? 43.071 -127.906 12.792 1.00 13.37 362 ASN D C 1
ATOM 14780 O O . ASN D 1 362 ? 43.709 -128.290 13.773 1.00 13.03 362 ASN D O 1
ATOM 14785 N N . GLU D 1 363 ? 42.670 -128.745 11.839 1.00 12.82 363 GLU D N 1
ATOM 14786 C CA . GLU D 1 363 ? 43.013 -130.167 11.951 1.00 13.66 363 GLU D CA 1
ATOM 14787 C C . GLU D 1 363 ? 44.520 -130.359 11.820 1.00 13.55 363 GLU D C 1
ATOM 14788 O O . GLU D 1 363 ? 45.109 -131.207 12.499 1.00 13.76 363 GLU D O 1
ATOM 14794 N N . PHE D 1 364 ? 45.147 -129.578 10.945 1.00 12.39 364 PHE D N 1
ATOM 14795 C CA . PHE D 1 364 ? 46.592 -129.657 10.778 1.00 13.10 364 PHE D CA 1
ATOM 14796 C C . PHE D 1 364 ? 47.258 -129.309 12.108 1.00 14.28 364 PHE D C 1
ATOM 14797 O O . PHE D 1 364 ? 48.180 -129.990 12.558 1.00 13.68 364 PHE D O 1
ATOM 14805 N N . PHE D 1 365 ? 46.779 -128.242 12.739 1.00 14.20 365 PHE D N 1
ATOM 14806 C CA . PHE D 1 365 ? 47.338 -127.813 14.013 1.00 14.45 365 PHE D CA 1
ATOM 14807 C C . PHE D 1 365 ? 47.169 -128.858 15.118 1.00 14.92 365 PHE D C 1
ATOM 14808 O O . PHE D 1 365 ? 48.138 -129.240 15.782 1.00 15.23 365 PHE D O 1
ATOM 14816 N N . GLU D 1 366 ? 45.938 -129.316 15.320 1.00 15.02 366 GLU D N 1
ATOM 14817 C CA . GLU D 1 366 ? 45.660 -130.299 16.360 1.00 14.05 366 GLU D CA 1
ATOM 14818 C C . GLU D 1 366 ? 46.300 -131.667 16.135 1.00 15.99 366 GLU D C 1
ATOM 14819 O O . GLU D 1 366 ? 46.746 -132.312 17.084 1.00 16.17 366 GLU D O 1
ATOM 14825 N N . GLN D 1 367 ? 46.356 -132.106 14.885 1.00 15.85 367 GLN D N 1
ATOM 14826 C CA . GLN D 1 367 ? 46.914 -133.416 14.582 1.00 16.79 367 GLN D CA 1
ATOM 14827 C C . GLN D 1 367 ? 48.427 -133.468 14.399 1.00 17.67 367 GLN D C 1
ATOM 14828 O O . GLN D 1 367 ? 49.034 -134.523 14.588 1.00 18.76 367 GLN D O 1
ATOM 14834 N N . LYS D 1 368 ? 49.044 -132.344 14.056 1.00 18.01 368 LYS D N 1
ATOM 14835 C CA . LYS D 1 368 ? 50.482 -132.342 13.806 1.00 20.75 368 LYS D CA 1
ATOM 14836 C C . LYS D 1 368 ? 51.313 -131.328 14.583 1.00 20.55 368 LYS D C 1
ATOM 14837 O O . LYS D 1 368 ? 52.541 -131.350 14.500 1.00 23.20 368 LYS D O 1
ATOM 14843 N N . VAL D 1 369 ? 50.673 -130.454 15.350 1.00 17.33 369 VAL D N 1
ATOM 14844 C CA . VAL D 1 369 ? 51.430 -129.419 16.039 1.00 16.71 369 VAL D CA 1
ATOM 14845 C C . VAL D 1 369 ? 51.304 -129.268 17.551 1.00 16.62 369 VAL D C 1
ATOM 14846 O O . VAL D 1 369 ? 52.307 -129.194 18.260 1.00 15.24 369 VAL D O 1
ATOM 14850 N N . GLU D 1 370 ? 50.073 -129.214 18.038 1.00 15.49 370 GLU D N 1
ATOM 14851 C CA . GLU D 1 370 ? 49.829 -128.973 19.453 1.00 16.75 370 GLU D CA 1
ATOM 14852 C C . GLU D 1 370 ? 50.607 -129.769 20.496 1.00 15.45 370 GLU D C 1
ATOM 14853 O O . GLU D 1 370 ? 51.005 -129.204 21.515 1.00 14.73 370 GLU D O 1
ATOM 14859 N N . ASP D 1 371 ? 50.838 -131.059 20.270 1.00 15.60 371 ASP D N 1
ATOM 14860 C CA . ASP D 1 371 ? 51.559 -131.839 21.273 1.00 17.67 371 ASP D CA 1
ATOM 14861 C C . ASP D 1 371 ? 52.993 -131.372 21.502 1.00 17.43 371 ASP D C 1
ATOM 14862 O O . ASP D 1 371 ? 53.601 -131.700 22.523 1.00 16.62 371 ASP D O 1
ATOM 14867 N N . LYS D 1 372 ? 53.532 -130.595 20.569 1.00 17.32 372 LYS D N 1
ATOM 14868 C CA . LYS D 1 372 ? 54.905 -130.115 20.691 1.00 18.39 372 LYS D CA 1
ATOM 14869 C C . LYS D 1 372 ? 55.049 -128.759 21.389 1.00 16.79 372 LYS D C 1
ATOM 14870 O O . LYS D 1 372 ? 56.162 -128.267 21.593 1.00 15.12 372 LYS D O 1
ATOM 14876 N N . LEU D 1 373 ? 53.924 -128.165 21.772 1.00 14.17 373 LEU D N 1
ATOM 14877 C CA . LEU D 1 373 ? 53.952 -126.875 22.452 1.00 13.96 373 LEU D CA 1
ATOM 14878 C C . LEU D 1 373 ? 54.038 -127.113 23.958 1.00 14.87 373 LEU D C 1
ATOM 14879 O O . LEU D 1 373 ? 53.023 -127.167 24.656 1.00 14.08 373 LEU D O 1
ATOM 14884 N N . ILE D 1 374 ? 55.267 -127.259 24.444 1.00 13.14 374 ILE D N 1
ATOM 14885 C CA . ILE D 1 374 ? 55.523 -127.521 25.860 1.00 14.02 374 ILE D CA 1
ATOM 14886 C C . ILE D 1 374 ? 55.528 -126.243 26.689 1.00 12.61 374 ILE D C 1
ATOM 14887 O O . ILE D 1 374 ? 54.819 -126.145 27.689 1.00 13.73 374 ILE D O 1
ATOM 14892 N N . GLN D 1 375 ? 56.332 -125.267 26.279 1.00 12.03 375 GLN D N 1
ATOM 14893 C CA . GLN D 1 375 ? 56.389 -123.995 26.994 1.00 12.58 375 GLN D CA 1
ATOM 14894 C C . GLN D 1 375 ? 55.066 -123.269 26.743 1.00 11.78 375 GLN D C 1
ATOM 14895 O O . GLN D 1 375 ? 54.458 -123.443 25.691 1.00 12.65 375 GLN D O 1
ATOM 14901 N N . PRO D 1 376 ? 54.604 -122.453 27.707 1.00 12.48 376 PRO D N 1
ATOM 14902 C CA . PRO D 1 376 ? 53.337 -121.729 27.539 1.00 12.58 376 PRO D CA 1
ATOM 14903 C C . PRO D 1 376 ? 53.294 -120.918 26.258 1.00 12.66 376 PRO D C 1
ATOM 14904 O O . PRO D 1 376 ? 54.123 -120.033 26.036 1.00 13.89 376 PRO D O 1
ATOM 14908 N N . THR D 1 377 ? 52.305 -121.216 25.425 1.00 12.34 377 THR D N 1
ATOM 14909 C CA . THR D 1 377 ? 52.171 -120.556 24.136 1.00 12.21 377 THR D CA 1
ATOM 14910 C C . THR D 1 377 ? 50.751 -120.132 23.814 1.00 11.51 377 THR D C 1
ATOM 14911 O O . THR D 1 377 ? 49.819 -120.926 23.918 1.00 10.72 377 THR D O 1
ATOM 14915 N N . PHE D 1 378 ? 50.591 -118.872 23.426 1.00 11.59 378 PHE D N 1
ATOM 14916 C CA . PHE D 1 378 ? 49.285 -118.379 23.029 1.00 12.85 378 PHE D CA 1
ATOM 14917 C C . PHE D 1 378 ? 49.174 -118.604 21.525 1.00 12.11 378 PHE D C 1
ATOM 14918 O O . PHE D 1 378 ? 49.784 -117.875 20.742 1.00 16.04 378 PHE D O 1
ATOM 14926 N N . ILE D 1 379 ? 48.423 -119.622 21.121 1.00 11.15 379 ILE D N 1
ATOM 14927 C CA . ILE D 1 379 ? 48.221 -119.903 19.699 1.00 10.75 379 ILE D CA 1
ATOM 14928 C C . ILE D 1 379 ? 46.983 -119.098 19.336 1.00 10.60 379 ILE D C 1
ATOM 14929 O O . ILE D 1 379 ? 45.931 -119.289 19.943 1.00 10.75 379 ILE D O 1
ATOM 14934 N N . TYR D 1 380 ? 47.100 -118.193 18.365 1.00 11.68 380 TYR D N 1
ATOM 14935 C CA . TYR D 1 380 ? 45.958 -117.365 18.009 1.00 12.24 380 TYR D CA 1
ATOM 14936 C C . TYR D 1 380 ? 45.601 -117.335 16.525 1.00 11.08 380 TYR D C 1
ATOM 14937 O O . TYR D 1 380 ? 46.336 -117.842 15.680 1.00 12.71 380 TYR D O 1
ATOM 14946 N N . GLY D 1 381 ? 44.452 -116.743 16.221 1.00 11.12 381 GLY D N 1
ATOM 14947 C CA . GLY D 1 381 ? 44.016 -116.641 14.840 1.00 12.23 381 GLY D CA 1
ATOM 14948 C C . GLY D 1 381 ? 43.216 -117.826 14.331 1.00 13.42 381 GLY D C 1
ATOM 14949 O O . GLY D 1 381 ? 43.244 -118.123 13.137 1.00 13.90 381 GLY D O 1
ATOM 14950 N N . HIS D 1 382 ? 42.499 -118.507 15.220 1.00 11.53 382 HIS D N 1
ATOM 14951 C CA . HIS D 1 382 ? 41.687 -119.652 14.814 1.00 11.63 382 HIS D CA 1
ATOM 14952 C C . HIS D 1 382 ? 40.716 -119.281 13.697 1.00 11.71 382 HIS D C 1
ATOM 14953 O O . HIS D 1 382 ? 40.079 -118.227 13.742 1.00 10.75 382 HIS D O 1
ATOM 14960 N N . PRO D 1 383 ? 40.593 -120.149 12.677 1.00 10.44 383 PRO D N 1
ATOM 14961 C CA . PRO D 1 383 ? 39.685 -119.907 11.552 1.00 11.29 383 PRO D CA 1
ATOM 14962 C C . PRO D 1 383 ? 38.259 -119.631 12.024 1.00 11.60 383 PRO D C 1
ATOM 14963 O O . PRO D 1 383 ? 37.772 -120.235 12.986 1.00 10.18 383 PRO D O 1
ATOM 14967 N N . VAL D 1 384 ? 37.587 -118.727 11.325 1.00 11.97 384 VAL D N 1
ATOM 14968 C CA . VAL D 1 384 ? 36.226 -118.353 11.675 1.00 13.11 384 VAL D CA 1
ATOM 14969 C C . VAL D 1 384 ? 35.260 -119.541 11.725 1.00 12.52 384 VAL D C 1
ATOM 14970 O O . VAL D 1 384 ? 34.349 -119.572 12.555 1.00 11.04 384 VAL D O 1
ATOM 14974 N N . GLU D 1 385 ? 35.469 -120.529 10.860 1.00 12.31 385 GLU D N 1
ATOM 14975 C CA . GLU D 1 385 ? 34.598 -121.700 10.822 1.00 12.22 385 GLU D CA 1
ATOM 14976 C C . GLU D 1 385 ? 34.494 -122.444 12.155 1.00 12.26 385 GLU D C 1
ATOM 14977 O O . GLU D 1 385 ? 33.457 -123.031 12.465 1.00 13.44 385 GLU D O 1
ATOM 14983 N N . ILE D 1 386 ? 35.563 -122.432 12.943 1.00 11.02 386 ILE D N 1
ATOM 14984 C CA . ILE D 1 386 ? 35.536 -123.122 14.230 1.00 11.40 386 ILE D CA 1
ATOM 14985 C C . ILE D 1 386 ? 35.416 -122.166 15.412 1.00 11.91 386 ILE D C 1
ATOM 14986 O O . ILE D 1 386 ? 35.585 -122.578 16.561 1.00 11.64 386 ILE D O 1
ATOM 14991 N N . SER D 1 387 ? 35.111 -120.901 15.133 1.00 11.57 387 SER D N 1
ATOM 14992 C CA . SER D 1 387 ? 35.007 -119.889 16.187 1.00 10.19 387 SER D CA 1
ATOM 14993 C C . SER D 1 387 ? 33.716 -119.083 16.044 1.00 10.18 387 SER D C 1
ATOM 14994 O O . SER D 1 387 ? 33.748 -117.868 15.826 1.00 10.36 387 SER D O 1
ATOM 14997 N N . PRO D 1 388 ? 32.562 -119.743 16.193 1.00 10.94 388 PRO D N 1
ATOM 14998 C CA . PRO D 1 388 ? 31.265 -119.077 16.062 1.00 11.11 388 PRO D CA 1
ATOM 14999 C C . PRO D 1 388 ? 30.940 -117.924 17.010 1.00 10.52 388 PRO D C 1
ATOM 15000 O O . PRO D 1 388 ? 30.005 -117.168 16.753 1.00 11.45 388 PRO D O 1
ATOM 15004 N N . LEU D 1 389 ? 31.706 -117.768 18.084 1.00 9.95 389 LEU D N 1
ATOM 15005 C CA . LEU D 1 389 ? 31.430 -116.699 19.045 1.00 10.81 389 LEU D CA 1
ATOM 15006 C C . LEU D 1 389 ? 32.534 -115.652 19.138 1.00 11.31 389 LEU D C 1
ATOM 15007 O O . LEU D 1 389 ? 32.504 -114.777 20.008 1.00 11.31 389 LEU D O 1
ATOM 15012 N N . ALA D 1 390 ? 33.498 -115.738 18.227 1.00 12.80 390 ALA D N 1
ATOM 15013 C CA . ALA D 1 390 ? 34.630 -114.819 18.204 1.00 12.29 390 ALA D CA 1
ATOM 15014 C C . ALA D 1 390 ? 34.558 -113.831 17.042 1.00 12.35 390 ALA D C 1
ATOM 15015 O O . ALA D 1 390 ? 34.086 -114.161 15.952 1.00 12.60 390 ALA D O 1
ATOM 15017 N N . LYS D 1 391 ? 35.040 -112.618 17.278 1.00 11.71 391 LYS D N 1
ATOM 15018 C CA . LYS D 1 391 ? 35.030 -111.587 16.249 1.00 11.43 391 LYS D CA 1
ATOM 15019 C C . LYS D 1 391 ? 36.111 -111.852 15.200 1.00 11.23 391 LYS D C 1
ATOM 15020 O O . LYS D 1 391 ? 37.220 -112.268 15.526 1.00 10.68 391 LYS D O 1
ATOM 15026 N N . LYS D 1 392 ? 35.781 -111.624 13.935 1.00 12.30 392 LYS D N 1
ATOM 15027 C CA . LYS D 1 392 ? 36.746 -111.827 12.862 1.00 11.50 392 LYS D CA 1
ATOM 15028 C C . LYS D 1 392 ? 37.890 -110.819 12.955 1.00 12.40 392 LYS D C 1
ATOM 15029 O O . LYS D 1 392 ? 37.705 -109.694 13.419 1.00 12.04 392 LYS D O 1
ATOM 15035 N N . ASN D 1 393 ? 39.075 -111.228 12.513 1.00 14.37 393 ASN D N 1
ATOM 15036 C CA . ASN D 1 393 ? 40.227 -110.338 12.501 1.00 15.79 393 ASN D CA 1
ATOM 15037 C C . ASN D 1 393 ? 39.984 -109.361 11.349 1.00 17.78 393 ASN D C 1
ATOM 15038 O O . ASN D 1 393 ? 39.663 -109.771 10.233 1.00 16.58 393 ASN D O 1
ATOM 15043 N N . PRO D 1 394 ? 40.127 -108.051 11.608 1.00 19.38 394 PRO D N 1
ATOM 15044 C CA . PRO D 1 394 ? 39.914 -107.009 10.596 1.00 21.09 394 PRO D CA 1
ATOM 15045 C C . PRO D 1 394 ? 40.737 -107.118 9.308 1.00 20.95 394 PRO D C 1
ATOM 15046 O O . PRO D 1 394 ? 40.226 -106.852 8.218 1.00 23.15 394 PRO D O 1
ATOM 15050 N N . ASP D 1 395 ? 42.000 -107.509 9.429 1.00 20.66 395 ASP D N 1
ATOM 15051 C CA . ASP D 1 395 ? 42.874 -107.605 8.262 1.00 20.19 395 ASP D CA 1
ATOM 15052 C C . ASP D 1 395 ? 42.708 -108.868 7.422 1.00 19.14 395 ASP D C 1
ATOM 15053 O O . ASP D 1 395 ? 42.824 -108.821 6.198 1.00 18.80 395 ASP D O 1
ATOM 15058 N N . ASP D 1 396 ? 42.441 -109.994 8.075 1.00 16.44 396 ASP D N 1
ATOM 15059 C CA . ASP D 1 396 ? 42.256 -111.264 7.375 1.00 15.86 396 ASP D CA 1
ATOM 15060 C C . ASP D 1 396 ? 41.097 -112.002 8.043 1.00 14.53 396 ASP D C 1
ATOM 15061 O O . ASP D 1 396 ? 41.308 -112.808 8.952 1.00 13.04 396 ASP D O 1
ATOM 15066 N N . PRO D 1 397 ? 39.858 -111.737 7.593 1.00 15.12 397 PRO D N 1
ATOM 15067 C CA . PRO D 1 397 ? 38.636 -112.349 8.128 1.00 14.07 397 PRO D CA 1
ATOM 15068 C C . PRO D 1 397 ? 38.491 -113.866 8.033 1.00 13.23 397 PRO D C 1
ATOM 15069 O O . PRO D 1 397 ? 37.491 -114.418 8.486 1.00 12.02 397 PRO D O 1
ATOM 15073 N N . ARG D 1 398 ? 39.469 -114.544 7.442 1.00 11.60 398 ARG D N 1
ATOM 15074 C CA . ARG D 1 398 ? 39.415 -116.005 7.387 1.00 10.78 398 ARG D CA 1
ATOM 15075 C C . ARG D 1 398 ? 39.669 -116.484 8.814 1.00 12.34 398 ARG D C 1
ATOM 15076 O O . ARG D 1 398 ? 39.298 -117.598 9.193 1.00 10.95 398 ARG D O 1
ATOM 15084 N N . PHE D 1 399 ? 40.304 -115.619 9.598 1.00 11.91 399 PHE D N 1
ATOM 15085 C CA . PHE D 1 399 ? 40.659 -115.932 10.975 1.00 12.25 399 PHE D CA 1
ATOM 15086 C C . PHE D 1 399 ? 39.986 -115.011 11.976 1.00 12.97 399 PHE D C 1
ATOM 15087 O O . PHE D 1 399 ? 39.538 -113.925 11.620 1.00 11.46 399 PHE D O 1
ATOM 15095 N N . THR D 1 400 ? 39.921 -115.451 13.232 1.00 13.70 400 THR D N 1
ATOM 15096 C CA . THR D 1 400 ? 39.298 -114.656 14.285 1.00 12.62 400 THR D CA 1
ATOM 15097 C C . THR D 1 400 ? 40.313 -114.228 15.338 1.00 13.56 400 THR D C 1
ATOM 15098 O O . THR D 1 400 ? 41.391 -114.812 15.452 1.00 13.60 400 THR D O 1
ATOM 15102 N N . ASP D 1 401 ? 39.971 -113.194 16.099 1.00 11.86 401 ASP D N 1
ATOM 15103 C CA . ASP D 1 401 ? 40.848 -112.732 17.157 1.00 11.53 401 ASP D CA 1
ATOM 15104 C C . ASP D 1 401 ? 40.538 -113.588 18.375 1.00 11.51 401 ASP D C 1
ATOM 15105 O O . ASP D 1 401 ? 39.838 -113.184 19.307 1.00 10.71 401 ASP D O 1
ATOM 15110 N N . ARG D 1 402 ? 41.069 -114.803 18.318 1.00 10.06 402 ARG D N 1
ATOM 15111 C CA . ARG D 1 402 ? 40.896 -115.802 19.353 1.00 10.52 402 ARG D CA 1
ATOM 15112 C C . ARG D 1 402 ? 42.246 -116.448 19.618 1.00 11.81 402 ARG D C 1
ATOM 15113 O O . ARG D 1 402 ? 43.122 -116.455 18.750 1.00 9.68 402 ARG D O 1
ATOM 15121 N N . PHE D 1 403 ? 42.425 -116.959 20.828 1.00 11.54 403 PHE D N 1
ATOM 15122 C CA . PHE D 1 403 ? 43.655 -117.662 21.152 1.00 10.61 403 PHE D CA 1
ATOM 15123 C C . PHE D 1 403 ? 43.358 -118.790 22.118 1.00 11.74 403 PHE D C 1
ATOM 15124 O O . PHE D 1 403 ? 42.357 -118.775 22.834 1.00 11.97 403 PHE D O 1
ATOM 15132 N N . GLU D 1 404 ? 44.224 -119.792 22.102 1.00 12.42 404 GLU D N 1
ATOM 15133 C CA . GLU D 1 404 ? 44.120 -120.902 23.023 1.00 13.26 404 GLU D CA 1
ATOM 15134 C C . GLU D 1 404 ? 45.485 -120.971 23.664 1.00 12.58 404 GLU D C 1
ATOM 15135 O O . GLU D 1 404 ? 46.494 -120.707 23.011 1.00 11.52 404 GLU D O 1
ATOM 15141 N N . LEU D 1 405 ? 45.513 -121.303 24.945 1.00 10.27 405 LEU D N 1
ATOM 15142 C CA . LEU D 1 405 ? 46.766 -121.411 25.666 1.00 11.03 405 LEU D CA 1
ATOM 15143 C C . LEU D 1 405 ? 47.188 -122.866 25.706 1.00 10.71 405 LEU D C 1
ATOM 15144 O O . LEU D 1 405 ? 46.437 -123.720 26.176 1.00 11.04 405 LEU D O 1
ATOM 15149 N N . PHE D 1 406 ? 48.380 -123.147 25.192 1.00 11.10 406 PHE D N 1
ATOM 15150 C CA . PHE D 1 406 ? 48.909 -124.498 25.223 1.00 10.66 406 PHE D CA 1
ATOM 15151 C C . PHE D 1 406 ? 50.127 -124.543 26.130 1.00 12.12 406 PHE D C 1
ATOM 15152 O O . PHE D 1 406 ? 50.986 -123.654 26.085 1.00 10.04 406 PHE D O 1
ATOM 15160 N N . ILE D 1 407 ? 50.172 -125.573 26.968 1.00 11.91 407 ILE D N 1
ATOM 15161 C CA . ILE D 1 407 ? 51.283 -125.798 27.885 1.00 12.32 407 ILE D CA 1
ATOM 15162 C C . ILE D 1 407 ? 51.392 -127.316 27.948 1.00 12.62 407 ILE D C 1
ATOM 15163 O O . ILE D 1 407 ? 50.378 -128.012 27.902 1.00 12.16 407 ILE D O 1
ATOM 15168 N N . VAL D 1 408 ? 52.614 -127.823 28.056 1.00 12.37 408 VAL D N 1
ATOM 15169 C CA . VAL D 1 408 ? 52.859 -129.261 28.090 1.00 12.86 408 VAL D CA 1
ATOM 15170 C C . VAL D 1 408 ? 51.987 -130.043 27.109 1.00 13.03 408 VAL D C 1
ATOM 15171 O O . VAL D 1 408 ? 51.419 -131.087 27.440 1.00 13.40 408 VAL D O 1
ATOM 15175 N N . GLY D 1 409 ? 51.878 -129.511 25.895 1.00 12.51 409 GLY D N 1
ATOM 15176 C CA . GLY D 1 409 ? 51.124 -130.177 24.845 1.00 14.24 409 GLY D CA 1
ATOM 15177 C C . GLY D 1 409 ? 49.607 -130.209 24.889 1.00 14.59 409 GLY D C 1
ATOM 15178 O O . GLY D 1 409 ? 48.996 -130.868 24.046 1.00 15.22 409 GLY D O 1
ATOM 15179 N N . ARG D 1 410 ? 48.983 -129.522 25.844 1.00 14.23 410 ARG D N 1
ATOM 15180 C CA . ARG D 1 410 ? 47.525 -129.534 25.909 1.00 13.12 410 ARG D CA 1
ATOM 15181 C C . ARG D 1 410 ? 46.924 -128.153 26.131 1.00 12.87 410 ARG D C 1
ATOM 15182 O O . ARG D 1 410 ? 47.588 -127.237 26.615 1.00 12.20 410 ARG D O 1
ATOM 15190 N N A GLU D 1 411 ? 45.643 -128.036 25.791 0.50 12.36 411 GLU D N 1
ATOM 15191 N N B GLU D 1 411 ? 45.659 -128.002 25.753 0.50 13.32 411 GLU D N 1
ATOM 15192 C CA A GLU D 1 411 ? 44.892 -126.793 25.913 0.50 12.95 411 GLU D CA 1
ATOM 15193 C CA B GLU D 1 411 ? 44.966 -126.729 25.895 0.50 14.45 411 GLU D CA 1
ATOM 15194 C C A GLU D 1 411 ? 44.518 -126.497 27.363 0.50 12.98 411 GLU D C 1
ATOM 15195 C C B GLU D 1 411 ? 44.524 -126.484 27.332 0.50 13.91 411 GLU D C 1
ATOM 15196 O O A GLU D 1 411 ? 43.958 -127.350 28.054 0.50 13.09 411 GLU D O 1
ATOM 15197 O O B GLU D 1 411 ? 43.931 -127.350 27.976 0.50 13.96 411 GLU D O 1
ATOM 15208 N N . HIS D 1 412 ? 44.824 -125.288 27.824 1.00 11.86 412 HIS D N 1
ATOM 15209 C CA . HIS D 1 412 ? 44.490 -124.897 29.186 1.00 12.89 412 HIS D CA 1
ATOM 15210 C C . HIS D 1 412 ? 43.505 -123.740 29.209 1.00 12.46 412 HIS D C 1
ATOM 15211 O O . HIS D 1 412 ? 42.816 -123.527 30.205 1.00 13.93 412 HIS D O 1
ATOM 15218 N N . ALA D 1 413 ? 43.441 -122.989 28.114 1.00 10.80 413 ALA D N 1
ATOM 15219 C CA . ALA D 1 413 ? 42.551 -121.840 28.068 1.00 11.27 413 ALA D CA 1
ATOM 15220 C C . ALA D 1 413 ? 42.089 -121.518 26.659 1.00 10.60 413 ALA D C 1
ATOM 15221 O O . ALA D 1 413 ? 42.735 -121.878 25.676 1.00 10.90 413 ALA D O 1
ATOM 15223 N N . ASN D 1 414 ? 40.958 -120.831 26.579 1.00 11.04 414 ASN D N 1
ATOM 15224 C CA . ASN D 1 414 ? 40.369 -120.447 25.303 1.00 11.43 414 ASN D CA 1
ATOM 15225 C C . ASN D 1 414 ? 39.826 -119.041 25.524 1.00 10.49 414 ASN D C 1
ATOM 15226 O O . ASN D 1 414 ? 39.139 -118.790 26.515 1.00 10.83 414 ASN D O 1
ATOM 15231 N N . ALA D 1 415 ? 40.132 -118.126 24.612 1.00 9.99 415 ALA D N 1
ATOM 15232 C CA . ALA D 1 415 ? 39.694 -116.749 24.786 1.00 10.05 415 ALA D CA 1
ATOM 15233 C C . ALA D 1 415 ? 39.596 -115.981 23.483 1.00 10.77 415 ALA D C 1
ATOM 15234 O O . ALA D 1 415 ? 40.271 -116.300 22.502 1.00 10.59 415 ALA D O 1
ATOM 15236 N N . PHE D 1 416 ? 38.748 -114.962 23.466 1.00 10.80 416 PHE D N 1
ATOM 15237 C CA . PHE D 1 416 ? 38.654 -114.148 22.272 1.00 13.00 416 PHE D CA 1
ATOM 15238 C C . PHE D 1 416 ? 38.096 -112.756 22.461 1.00 12.67 416 PHE D C 1
ATOM 15239 O O . PHE D 1 416 ? 37.677 -112.363 23.557 1.00 11.81 416 PHE D O 1
ATOM 15247 N N . THR D 1 417 ? 38.162 -112.003 21.370 1.00 11.32 417 THR D N 1
ATOM 15248 C CA . THR D 1 417 ? 37.588 -110.674 21.294 1.00 11.60 417 THR D CA 1
ATOM 15249 C C . THR D 1 417 ? 36.178 -111.151 20.956 1.00 11.45 417 THR D C 1
ATOM 15250 O O . THR D 1 417 ? 35.959 -111.771 19.915 1.00 11.97 417 THR D O 1
ATOM 15254 N N . GLU D 1 418 ? 35.234 -110.896 21.849 1.00 11.12 418 GLU D N 1
ATOM 15255 C CA . GLU D 1 418 ? 33.876 -111.377 21.669 1.00 10.42 418 GLU D CA 1
ATOM 15256 C C . GLU D 1 418 ? 33.086 -110.803 20.505 1.00 11.37 418 GLU D C 1
ATOM 15257 O O . GLU D 1 418 ? 33.184 -109.622 20.184 1.00 10.46 418 GLU D O 1
ATOM 15263 N N . LEU D 1 419 ? 32.301 -111.668 19.873 1.00 11.82 419 LEU D N 1
ATOM 15264 C CA . LEU D 1 419 ? 31.462 -111.266 18.753 1.00 12.64 419 LEU D CA 1
ATOM 15265 C C . LEU D 1 419 ? 30.233 -110.581 19.336 1.00 12.65 419 LEU D C 1
ATOM 15266 O O . LEU D 1 419 ? 29.369 -111.238 19.919 1.00 13.48 419 LEU D O 1
ATOM 15271 N N . ASN D 1 420 ? 30.159 -109.260 19.204 1.00 12.16 420 ASN D N 1
ATOM 15272 C CA . ASN D 1 420 ? 29.016 -108.543 19.747 1.00 12.34 420 ASN D CA 1
ATOM 15273 C C . ASN D 1 420 ? 28.022 -108.073 18.683 1.00 13.97 420 ASN D C 1
ATOM 15274 O O . ASN D 1 420 ? 26.975 -107.518 19.008 1.00 15.94 420 ASN D O 1
ATOM 15279 N N . ASP D 1 421 ? 28.346 -108.325 17.417 1.00 14.32 421 ASP D N 1
ATOM 15280 C CA . ASP D 1 421 ? 27.473 -107.972 16.295 1.00 14.69 421 ASP D CA 1
ATOM 15281 C C . ASP D 1 421 ? 26.383 -109.046 16.266 1.00 13.98 421 ASP D C 1
ATOM 15282 O O . ASP D 1 421 ? 26.662 -110.203 15.953 1.00 13.11 421 ASP D O 1
ATOM 15287 N N . PRO D 1 422 ? 25.127 -108.678 16.583 1.00 14.85 422 PRO D N 1
ATOM 15288 C CA . PRO D 1 422 ? 24.009 -109.631 16.594 1.00 14.72 422 PRO D CA 1
ATOM 15289 C C . PRO D 1 422 ? 23.688 -110.236 15.233 1.00 14.89 422 PRO D C 1
ATOM 15290 O O . PRO D 1 422 ? 23.238 -111.377 15.144 1.00 15.92 422 PRO D O 1
ATOM 15294 N N . ILE D 1 423 ? 23.901 -109.457 14.177 1.00 15.81 423 ILE D N 1
ATOM 15295 C CA . ILE D 1 423 ? 23.615 -109.915 12.820 1.00 15.10 423 ILE D CA 1
ATOM 15296 C C . ILE D 1 423 ? 24.623 -110.982 12.417 1.00 13.76 423 ILE D C 1
ATOM 15297 O O . ILE D 1 423 ? 24.260 -112.037 11.899 1.00 13.82 423 ILE D O 1
ATOM 15302 N N . ASP D 1 424 ? 25.896 -110.702 12.669 1.00 14.28 424 ASP D N 1
ATOM 15303 C CA . ASP D 1 424 ? 26.952 -111.650 12.357 1.00 14.04 424 ASP D CA 1
ATOM 15304 C C . ASP D 1 424 ? 26.727 -112.901 13.204 1.00 11.93 424 ASP D C 1
ATOM 15305 O O . ASP D 1 424 ? 26.757 -114.017 12.694 1.00 13.98 424 ASP D O 1
ATOM 15310 N N . GLN D 1 425 ? 26.485 -112.710 14.497 1.00 13.50 425 GLN D N 1
ATOM 15311 C CA . GLN D 1 425 ? 26.272 -113.845 15.395 1.00 12.57 425 GLN D CA 1
ATOM 15312 C C . GLN D 1 425 ? 25.180 -114.795 14.918 1.00 13.56 425 GLN D C 1
ATOM 15313 O O . GLN D 1 425 ? 25.348 -116.016 14.966 1.00 12.65 425 GLN D O 1
ATOM 15319 N N . ARG D 1 426 ? 24.052 -114.249 14.474 1.00 13.54 426 ARG D N 1
ATOM 15320 C CA . ARG D 1 426 ? 22.973 -115.105 14.003 1.00 15.70 426 ARG D CA 1
ATOM 15321 C C . ARG D 1 426 ? 23.452 -115.901 12.795 1.00 16.66 426 ARG D C 1
ATOM 15322 O O . ARG D 1 426 ? 23.112 -117.071 12.639 1.00 17.49 426 ARG D O 1
ATOM 15330 N N . GLN D 1 427 ? 24.250 -115.265 11.943 1.00 17.56 427 GLN D N 1
ATOM 15331 C CA . GLN D 1 427 ? 24.768 -115.947 10.761 1.00 19.33 427 GLN D CA 1
ATOM 15332 C C . GLN D 1 427 ? 25.724 -117.074 11.157 1.00 19.77 427 GLN D C 1
ATOM 15333 O O . GLN D 1 427 ? 25.731 -118.137 10.529 1.00 20.38 427 GLN D O 1
ATOM 15339 N N . ARG D 1 428 ? 26.533 -116.849 12.192 1.00 18.51 428 ARG D N 1
ATOM 15340 C CA . ARG D 1 428 ? 27.466 -117.880 12.639 1.00 17.10 428 ARG D CA 1
ATOM 15341 C C . ARG D 1 428 ? 26.672 -119.105 13.072 1.00 17.47 428 ARG D C 1
ATOM 15342 O O . ARG D 1 428 ? 27.046 -120.238 12.763 1.00 18.00 428 ARG D O 1
ATOM 15350 N N . PHE D 1 429 ? 25.582 -118.876 13.803 1.00 17.45 429 PHE D N 1
ATOM 15351 C CA . PHE D 1 429 ? 24.749 -119.981 14.264 1.00 18.70 429 PHE D CA 1
ATOM 15352 C C . PHE D 1 429 ? 24.132 -120.709 13.072 1.00 19.04 429 PHE D C 1
ATOM 15353 O O . PHE D 1 429 ? 24.010 -121.933 13.077 1.00 19.47 429 PHE D O 1
ATOM 15361 N N . GLU D 1 430 ? 23.748 -119.955 12.048 1.00 20.41 430 GLU D N 1
ATOM 15362 C CA . GLU D 1 430 ? 23.151 -120.553 10.858 1.00 20.12 430 GLU D CA 1
ATOM 15363 C C . GLU D 1 430 ? 24.143 -121.470 10.153 1.00 20.09 430 GLU D C 1
ATOM 15364 O O . GLU D 1 430 ? 23.775 -122.538 9.663 1.00 20.61 430 GLU D O 1
ATOM 15370 N N . GLU D 1 431 ? 25.404 -121.060 10.111 1.00 18.59 431 GLU D N 1
ATOM 15371 C CA . GLU D 1 431 ? 26.428 -121.883 9.486 1.00 19.60 431 GLU D CA 1
ATOM 15372 C C . GLU D 1 431 ? 26.653 -123.128 10.339 1.00 19.03 431 GLU D C 1
ATOM 15373 O O . GLU D 1 431 ? 27.001 -124.189 9.824 1.00 18.46 431 GLU D O 1
ATOM 15379 N N . GLN D 1 432 ? 26.442 -122.996 11.646 1.00 19.73 432 GLN D N 1
ATOM 15380 C CA . GLN D 1 432 ? 26.609 -124.122 12.557 1.00 20.56 432 GLN D CA 1
ATOM 15381 C C . GLN D 1 432 ? 25.511 -125.143 12.290 1.00 21.41 432 GLN D C 1
ATOM 15382 O O . GLN D 1 432 ? 25.761 -126.349 12.273 1.00 22.58 432 GLN D O 1
ATOM 15388 N N . LEU D 1 433 ? 24.293 -124.657 12.077 1.00 22.69 433 LEU D N 1
ATOM 15389 C CA . LEU D 1 433 ? 23.167 -125.541 11.801 1.00 24.50 433 LEU D CA 1
ATOM 15390 C C . LEU D 1 433 ? 23.448 -126.318 10.519 1.00 24.65 433 LEU D C 1
ATOM 15391 O O . LEU D 1 433 ? 23.156 -127.511 10.426 1.00 23.75 433 LEU D O 1
ATOM 15396 N N . LYS D 1 434 ? 24.025 -125.632 9.535 1.00 24.99 434 LYS D N 1
ATOM 15397 C CA . LYS D 1 434 ? 24.361 -126.257 8.263 1.00 23.86 434 LYS D CA 1
ATOM 15398 C C . LYS D 1 434 ? 25.350 -127.393 8.483 1.00 23.91 434 LYS D C 1
ATOM 15399 O O . LYS D 1 434 ? 25.228 -128.456 7.872 1.00 22.95 434 LYS D O 1
ATOM 15405 N N . GLU D 1 435 ? 26.327 -127.165 9.358 1.00 23.39 435 GLU D N 1
ATOM 15406 C CA . GLU D 1 435 ? 27.332 -128.178 9.655 1.00 23.50 435 GLU D CA 1
ATOM 15407 C C . GLU D 1 435 ? 26.715 -129.394 10.335 1.00 24.54 435 GLU D C 1
ATOM 15408 O O . GLU D 1 435 ? 27.102 -130.531 10.053 1.00 23.22 435 GLU D O 1
ATOM 15414 N N . ARG D 1 436 ? 25.760 -129.157 11.229 1.00 25.24 436 ARG D N 1
ATOM 15415 C CA . ARG D 1 436 ? 25.108 -130.256 11.930 1.00 27.84 436 ARG D CA 1
ATOM 15416 C C . ARG D 1 436 ? 24.440 -131.188 10.928 1.00 29.15 436 ARG D C 1
ATOM 15417 O O . ARG D 1 436 ? 24.455 -132.408 11.095 1.00 27.48 436 ARG D O 1
ATOM 15425 N N . GLU D 1 437 ? 23.861 -130.610 9.882 1.00 30.69 437 GLU D N 1
ATOM 15426 C CA . GLU D 1 437 ? 23.197 -131.403 8.855 1.00 32.84 437 GLU D CA 1
ATOM 15427 C C . GLU D 1 437 ? 24.238 -132.108 7.993 1.00 32.48 437 GLU D C 1
ATOM 15428 O O . GLU D 1 437 ? 23.920 -133.039 7.254 1.00 32.68 437 GLU D O 1
ATOM 15434 N N . GLN D 1 438 ? 25.486 -131.662 8.105 1.00 32.16 438 GLN D N 1
ATOM 15435 C CA . GLN D 1 438 ? 26.590 -132.245 7.348 1.00 32.59 438 GLN D CA 1
ATOM 15436 C C . GLN D 1 438 ? 27.360 -133.284 8.165 1.00 31.83 438 GLN D C 1
ATOM 15437 O O . GLN D 1 438 ? 28.402 -133.781 7.728 1.00 32.29 438 GLN D O 1
ATOM 15443 N N . GLY D 1 439 ? 26.858 -133.600 9.356 1.00 30.30 439 GLY D N 1
ATOM 15444 C CA . GLY D 1 439 ? 27.517 -134.595 10.185 1.00 30.67 439 GLY D CA 1
ATOM 15445 C C . GLY D 1 439 ? 28.182 -134.111 11.464 1.00 30.02 439 GLY D C 1
ATOM 15446 O O . GLY D 1 439 ? 28.676 -134.926 12.244 1.00 29.07 439 GLY D O 1
ATOM 15447 N N . ASN D 1 440 ? 28.209 -132.800 11.688 1.00 29.17 440 ASN D N 1
ATOM 15448 C CA . ASN D 1 440 ? 28.824 -132.255 12.897 1.00 29.30 440 ASN D CA 1
ATOM 15449 C C . ASN D 1 440 ? 27.797 -132.164 14.024 1.00 30.13 440 ASN D C 1
ATOM 15450 O O . ASN D 1 440 ? 27.098 -131.158 14.161 1.00 30.57 440 ASN D O 1
ATOM 15455 N N . ASP D 1 441 ? 27.716 -133.212 14.840 1.00 31.51 441 ASP D N 1
ATOM 15456 C CA . ASP D 1 441 ? 26.747 -133.235 15.930 1.00 32.78 441 ASP D CA 1
ATOM 15457 C C . ASP D 1 441 ? 27.196 -132.502 17.190 1.00 32.35 441 ASP D C 1
ATOM 15458 O O . ASP D 1 441 ? 26.664 -132.738 18.274 1.00 32.31 441 ASP D O 1
ATOM 15463 N N . GLU D 1 442 ? 28.179 -131.616 17.041 1.00 31.55 442 GLU D N 1
ATOM 15464 C CA . GLU D 1 442 ? 28.671 -130.804 18.153 1.00 31.72 442 GLU D CA 1
ATOM 15465 C C . GLU D 1 442 ? 28.503 -129.333 17.791 1.00 31.31 442 GLU D C 1
ATOM 15466 O O . GLU D 1 442 ? 28.926 -128.443 18.533 1.00 30.96 442 GLU D O 1
ATOM 15472 N N . ALA D 1 443 ? 27.888 -129.088 16.635 1.00 30.77 443 ALA D N 1
ATOM 15473 C CA . ALA D 1 443 ? 27.644 -127.729 16.165 1.00 29.99 443 ALA D CA 1
ATOM 15474 C C . ALA D 1 443 ? 26.774 -126.994 17.179 1.00 30.49 443 ALA D C 1
ATOM 15475 O O . ALA D 1 443 ? 25.965 -127.611 17.873 1.00 30.46 443 ALA D O 1
ATOM 15477 N N . HIS D 1 444 ? 26.938 -125.678 17.264 1.00 30.56 444 HIS D N 1
ATOM 15478 C CA . HIS D 1 444 ? 26.157 -124.882 18.202 1.00 30.65 444 HIS D CA 1
ATOM 15479 C C . HIS D 1 444 ? 24.693 -124.779 17.788 1.00 31.54 444 HIS D C 1
ATOM 15480 O O . HIS D 1 444 ? 24.364 -124.856 16.602 1.00 30.52 444 HIS D O 1
ATOM 15487 N N . GLU D 1 445 ? 23.823 -124.602 18.780 1.00 31.85 445 GLU D N 1
ATOM 15488 C CA . GLU D 1 445 ? 22.383 -124.488 18.557 1.00 33.27 445 GLU D CA 1
ATOM 15489 C C . GLU D 1 445 ? 21.982 -123.022 18.386 1.00 32.80 445 GLU D C 1
ATOM 15490 O O . GLU D 1 445 ? 22.731 -122.123 18.762 1.00 33.38 445 GLU D O 1
ATOM 15496 N N . MET D 1 446 ? 20.799 -122.786 17.822 1.00 32.38 446 MET D N 1
ATOM 15497 C CA . MET D 1 446 ? 20.298 -121.426 17.619 1.00 31.17 446 MET D CA 1
ATOM 15498 C C . MET D 1 446 ? 19.632 -120.926 18.905 1.00 29.80 446 MET D C 1
ATOM 15499 O O . MET D 1 446 ? 18.510 -121.315 19.224 1.00 31.59 446 MET D O 1
ATOM 15504 N N . ASP D 1 447 ? 20.324 -120.055 19.633 1.00 25.82 447 ASP D N 1
ATOM 15505 C CA . ASP D 1 447 ? 19.815 -119.517 20.895 1.00 22.52 447 ASP D CA 1
ATOM 15506 C C . ASP D 1 447 ? 19.186 -118.140 20.679 1.00 21.22 447 ASP D C 1
ATOM 15507 O O . ASP D 1 447 ? 19.883 -117.127 20.700 1.00 19.20 447 ASP D O 1
ATOM 15512 N N . GLU D 1 448 ? 17.869 -118.097 20.486 1.00 19.35 448 GLU D N 1
ATOM 15513 C CA . GLU D 1 448 ? 17.185 -116.825 20.249 1.00 19.51 448 GLU D CA 1
ATOM 15514 C C . GLU D 1 448 ? 17.247 -115.879 21.446 1.00 18.28 448 GLU D C 1
ATOM 15515 O O . GLU D 1 448 ? 17.352 -114.663 21.278 1.00 17.03 448 GLU D O 1
ATOM 15521 N N . ASP D 1 449 ? 17.176 -116.434 22.652 1.00 17.52 449 ASP D N 1
ATOM 15522 C CA . ASP D 1 449 ? 17.223 -115.619 23.861 1.00 18.09 449 ASP D CA 1
ATOM 15523 C C . ASP D 1 449 ? 18.557 -114.884 23.931 1.00 16.29 449 ASP D C 1
ATOM 15524 O O . ASP D 1 449 ? 18.617 -113.706 24.279 1.00 14.81 449 ASP D O 1
ATOM 15529 N N . PHE D 1 450 ? 19.630 -115.593 23.606 1.00 15.16 450 PHE D N 1
ATOM 15530 C CA . PHE D 1 450 ? 20.958 -114.995 23.615 1.00 14.66 450 PHE D CA 1
ATOM 15531 C C . PHE D 1 450 ? 21.050 -113.911 22.544 1.00 14.50 450 PHE D C 1
ATOM 15532 O O . PHE D 1 450 ? 21.560 -112.817 22.795 1.00 14.06 450 PHE D O 1
ATOM 15540 N N . LEU D 1 451 ? 20.556 -114.213 21.348 1.00 13.12 451 LEU D N 1
ATOM 15541 C CA . LEU D 1 451 ? 20.597 -113.239 20.266 1.00 13.75 451 LEU D CA 1
ATOM 15542 C C . LEU D 1 451 ? 19.829 -111.981 20.650 1.00 13.20 451 LEU D C 1
ATOM 15543 O O . LEU D 1 451 ? 20.258 -110.865 20.352 1.00 13.46 451 LEU D O 1
ATOM 15548 N N . GLU D 1 452 ? 18.694 -112.164 21.318 1.00 13.29 452 GLU D N 1
ATOM 15549 C CA . GLU D 1 452 ? 17.879 -111.036 21.757 1.00 14.44 452 GLU D CA 1
ATOM 15550 C C . GLU D 1 452 ? 18.722 -110.139 22.661 1.00 14.81 452 GLU D C 1
ATOM 15551 O O . GLU D 1 452 ? 18.732 -108.916 22.513 1.00 12.99 452 GLU D O 1
ATOM 15557 N N . ALA D 1 453 ? 19.443 -110.760 23.589 1.00 12.96 453 ALA D N 1
ATOM 15558 C CA . ALA D 1 453 ? 20.283 -110.013 24.516 1.00 12.89 453 ALA D CA 1
ATOM 15559 C C . ALA D 1 453 ? 21.303 -109.149 23.775 1.00 12.34 453 ALA D C 1
ATOM 15560 O O . ALA D 1 453 ? 21.444 -107.964 24.070 1.00 12.20 453 ALA D O 1
ATOM 15562 N N . LEU D 1 454 ? 22.011 -109.735 22.811 1.00 11.95 454 LEU D N 1
ATOM 15563 C CA . LEU D 1 454 ? 23.003 -108.982 22.046 1.00 13.35 454 LEU D CA 1
ATOM 15564 C C . LEU D 1 454 ? 22.364 -107.810 21.301 1.00 12.74 454 LEU D C 1
ATOM 15565 O O . LEU D 1 454 ? 23.000 -106.777 21.084 1.00 13.51 454 LEU D O 1
ATOM 15570 N N . GLU D 1 455 ? 21.107 -107.973 20.908 1.00 12.50 455 GLU D N 1
ATOM 15571 C CA . GLU D 1 455 ? 20.412 -106.918 20.182 1.00 12.64 455 GLU D CA 1
ATOM 15572 C C . GLU D 1 455 ? 20.171 -105.664 21.016 1.00 12.55 455 GLU D C 1
ATOM 15573 O O . GLU D 1 455 ? 19.882 -104.601 20.465 1.00 12.80 455 GLU D O 1
ATOM 15579 N N . TYR D 1 456 ? 20.279 -105.772 22.339 1.00 11.53 456 TYR D N 1
ATOM 15580 C CA . TYR D 1 456 ? 20.105 -104.587 23.175 1.00 11.71 456 TYR D CA 1
ATOM 15581 C C . TYR D 1 456 ? 21.447 -103.882 23.298 1.00 11.39 456 TYR D C 1
ATOM 15582 O O . TYR D 1 456 ? 21.533 -102.777 23.831 1.00 12.90 456 TYR D O 1
ATOM 15591 N N . GLY D 1 457 ? 22.491 -104.537 22.798 1.00 11.86 457 GLY D N 1
ATOM 15592 C CA . GLY D 1 457 ? 23.819 -103.958 22.824 1.00 9.52 457 GLY D CA 1
ATOM 15593 C C . GLY D 1 457 ? 24.802 -104.496 23.851 1.00 10.42 457 GLY D C 1
ATOM 15594 O O . GLY D 1 457 ? 24.624 -104.306 25.052 1.00 10.52 457 GLY D O 1
ATOM 15595 N N . MET D 1 458 ? 25.834 -105.188 23.376 1.00 10.83 458 MET D N 1
ATOM 15596 C CA . MET D 1 458 ? 26.878 -105.693 24.264 1.00 9.17 458 MET D CA 1
ATOM 15597 C C . MET D 1 458 ? 28.128 -104.958 23.797 1.00 9.33 458 MET D C 1
ATOM 15598 O O . MET D 1 458 ? 28.496 -105.023 22.627 1.00 10.80 458 MET D O 1
ATOM 15603 N N . PRO D 1 459 ? 28.790 -104.235 24.704 1.00 11.01 459 PRO D N 1
ATOM 15604 C CA . PRO D 1 459 ? 29.996 -103.491 24.335 1.00 10.23 459 PRO D CA 1
ATOM 15605 C C . PRO D 1 459 ? 31.123 -104.391 23.854 1.00 11.72 459 PRO D C 1
ATOM 15606 O O . PRO D 1 459 ? 31.061 -105.614 24.006 1.00 10.35 459 PRO D O 1
ATOM 15610 N N . PRO D 1 460 ? 32.157 -103.800 23.232 1.00 11.60 460 PRO D N 1
ATOM 15611 C CA . PRO D 1 460 ? 33.262 -104.648 22.783 1.00 11.18 460 PRO D CA 1
ATOM 15612 C C . PRO D 1 460 ? 33.735 -105.315 24.071 1.00 12.05 460 PRO D C 1
ATOM 15613 O O . PRO D 1 460 ? 33.800 -104.663 25.116 1.00 10.96 460 PRO D O 1
ATOM 15617 N N . THR D 1 461 ? 34.045 -106.604 24.008 1.00 10.57 461 THR D N 1
ATOM 15618 C CA . THR D 1 461 ? 34.423 -107.339 25.209 1.00 11.01 461 THR D CA 1
ATOM 15619 C C . THR D 1 461 ? 35.497 -108.396 24.962 1.00 11.10 461 THR D C 1
ATOM 15620 O O . THR D 1 461 ? 35.613 -108.931 23.864 1.00 11.42 461 THR D O 1
ATOM 15624 N N . GLY D 1 462 ? 36.275 -108.681 26.001 1.00 10.32 462 GLY D N 1
ATOM 15625 C CA . GLY D 1 462 ? 37.306 -109.703 25.928 1.00 9.84 462 GLY D CA 1
ATOM 15626 C C . GLY D 1 462 ? 36.875 -110.796 26.889 1.00 9.41 462 GLY D C 1
ATOM 15627 O O . GLY D 1 462 ? 36.547 -110.512 28.042 1.00 8.97 462 GLY D O 1
ATOM 15628 N N . GLY D 1 463 ? 36.859 -112.040 26.419 1.00 10.56 463 GLY D N 1
ATOM 15629 C CA . GLY D 1 463 ? 36.428 -113.143 27.261 1.00 10.44 463 GLY D CA 1
ATOM 15630 C C . GLY D 1 463 ? 37.469 -114.230 27.407 1.00 11.35 463 GLY D C 1
ATOM 15631 O O . GLY D 1 463 ? 38.288 -114.446 26.508 1.00 9.91 463 GLY D O 1
ATOM 15632 N N . LEU D 1 464 ? 37.401 -114.943 28.527 1.00 11.07 464 LEU D N 1
ATOM 15633 C CA . LEU D 1 464 ? 38.366 -115.989 28.838 1.00 9.49 464 LEU D CA 1
ATOM 15634 C C . LEU D 1 464 ? 37.769 -117.213 29.517 1.00 10.48 464 LEU D C 1
ATOM 15635 O O . LEU D 1 464 ? 36.887 -117.100 30.365 1.00 9.07 464 LEU D O 1
ATOM 15640 N N . GLY D 1 465 ? 38.279 -118.381 29.142 1.00 10.94 465 GLY D N 1
ATOM 15641 C CA . GLY D 1 465 ? 37.845 -119.627 29.747 1.00 10.46 465 GLY D CA 1
ATOM 15642 C C . GLY D 1 465 ? 39.092 -120.423 30.094 1.00 11.59 465 GLY D C 1
ATOM 15643 O O . GLY D 1 465 ? 39.923 -120.651 29.223 1.00 11.22 465 GLY D O 1
ATOM 15644 N N . ILE D 1 466 ? 39.238 -120.816 31.359 1.00 9.59 466 ILE D N 1
ATOM 15645 C CA . ILE D 1 466 ? 40.394 -121.594 31.807 1.00 9.03 466 ILE D CA 1
ATOM 15646 C C . ILE D 1 466 ? 39.945 -122.888 32.462 1.00 8.88 466 ILE D C 1
ATOM 15647 O O . ILE D 1 466 ? 39.055 -122.880 33.305 1.00 9.15 466 ILE D O 1
ATOM 15652 N N . GLY D 1 467 ? 40.568 -123.996 32.081 1.00 9.91 467 GLY D N 1
ATOM 15653 C CA . GLY D 1 467 ? 40.222 -125.264 32.697 1.00 10.18 467 GLY D CA 1
ATOM 15654 C C . GLY D 1 467 ? 40.985 -125.311 34.007 1.00 9.97 467 GLY D C 1
ATOM 15655 O O . GLY D 1 467 ? 42.193 -125.530 34.010 1.00 10.46 467 GLY D O 1
ATOM 15656 N N . VAL D 1 468 ? 40.285 -125.084 35.116 1.00 9.89 468 VAL D N 1
ATOM 15657 C CA . VAL D 1 468 ? 40.903 -125.069 36.438 1.00 8.81 468 VAL D CA 1
ATOM 15658 C C . VAL D 1 468 ? 41.573 -126.398 36.790 1.00 11.16 468 VAL D C 1
ATOM 15659 O O . VAL D 1 468 ? 42.692 -126.421 37.318 1.00 10.65 468 VAL D O 1
ATOM 15663 N N . ASP D 1 469 ? 40.903 -127.503 36.487 1.00 9.44 469 ASP D N 1
ATOM 15664 C CA . ASP D 1 469 ? 41.465 -128.818 36.775 1.00 10.36 469 ASP D CA 1
ATOM 15665 C C . ASP D 1 469 ? 42.790 -128.992 36.051 1.00 9.63 469 ASP D C 1
ATOM 15666 O O . ASP D 1 469 ? 43.761 -129.481 36.633 1.00 9.56 469 ASP D O 1
ATOM 15671 N N . ARG D 1 470 ? 42.833 -128.595 34.782 1.00 9.08 470 ARG D N 1
ATOM 15672 C CA . ARG D 1 470 ? 44.060 -128.736 34.010 1.00 9.95 470 ARG D CA 1
ATOM 15673 C C . ARG D 1 470 ? 45.165 -127.851 34.579 1.00 10.19 470 ARG D C 1
ATOM 15674 O O . ARG D 1 470 ? 46.326 -128.254 34.611 1.00 10.27 470 ARG D O 1
ATOM 15682 N N . LEU D 1 471 ? 44.806 -126.653 35.035 1.00 11.10 471 LEU D N 1
ATOM 15683 C CA . LEU D 1 471 ? 45.793 -125.763 35.633 1.00 10.35 471 LEU D CA 1
ATOM 15684 C C . LEU D 1 471 ? 46.302 -126.389 36.926 1.00 9.81 471 LEU D C 1
ATOM 15685 O O . LEU D 1 471 ? 47.481 -126.277 37.260 1.00 9.38 471 LEU D O 1
ATOM 15690 N N . VAL D 1 472 ? 45.416 -127.052 37.666 1.00 10.42 472 VAL D N 1
ATOM 15691 C CA . VAL D 1 472 ? 45.834 -127.690 38.914 1.00 10.11 472 VAL D CA 1
ATOM 15692 C C . VAL D 1 472 ? 46.780 -128.851 38.605 1.00 10.42 472 VAL D C 1
ATOM 15693 O O . VAL D 1 472 ? 47.756 -129.076 39.321 1.00 11.15 472 VAL D O 1
ATOM 15697 N N . MET D 1 473 ? 46.491 -129.589 37.539 1.00 9.38 473 MET D N 1
ATOM 15698 C CA . MET D 1 473 ? 47.357 -130.695 37.137 1.00 9.30 473 MET D CA 1
ATOM 15699 C C . MET D 1 473 ? 48.757 -130.157 36.896 1.00 9.52 473 MET D C 1
ATOM 15700 O O . MET D 1 473 ? 49.742 -130.697 37.383 1.00 9.61 473 MET D O 1
ATOM 15705 N N . LEU D 1 474 ? 48.831 -129.078 36.129 1.00 10.40 474 LEU D N 1
ATOM 15706 C CA . LEU D 1 474 ? 50.107 -128.464 35.795 1.00 11.48 474 LEU D CA 1
ATOM 15707 C C . LEU D 1 474 ? 50.912 -128.050 37.021 1.00 10.62 474 LEU D C 1
ATOM 15708 O O . LEU D 1 474 ? 52.094 -128.365 37.131 1.00 11.46 474 LEU D O 1
ATOM 15713 N N . LEU D 1 475 ? 50.266 -127.344 37.943 1.00 10.36 475 LEU D N 1
ATOM 15714 C CA . LEU D 1 475 ? 50.943 -126.846 39.130 1.00 11.43 475 LEU D CA 1
ATOM 15715 C C . LEU D 1 475 ? 51.200 -127.862 40.244 1.00 11.78 475 LEU D C 1
ATOM 15716 O O . LEU D 1 475 ? 51.866 -127.544 41.230 1.00 13.05 475 LEU D O 1
ATOM 15721 N N . THR D 1 476 ? 50.682 -129.078 40.096 1.00 11.77 476 THR D N 1
ATOM 15722 C CA . THR D 1 476 ? 50.895 -130.115 41.103 1.00 12.19 476 THR D CA 1
ATOM 15723 C C . THR D 1 476 ? 51.643 -131.295 40.500 1.00 12.65 476 THR D C 1
ATOM 15724 O O . THR D 1 476 ? 51.813 -132.330 41.147 1.00 13.06 476 THR D O 1
ATOM 15728 N N . ASN D 1 477 ? 52.076 -131.130 39.255 1.00 12.87 477 ASN D N 1
ATOM 15729 C CA . ASN D 1 477 ? 52.801 -132.168 38.531 1.00 12.45 477 ASN D CA 1
ATOM 15730 C C . ASN D 1 477 ? 52.026 -133.483 38.523 1.00 13.06 477 ASN D C 1
ATOM 15731 O O . ASN D 1 477 ? 52.582 -134.552 38.773 1.00 12.92 477 ASN D O 1
ATOM 15736 N N . SER D 1 478 ? 50.731 -133.391 38.233 1.00 13.02 478 SER D N 1
ATOM 15737 C CA . SER D 1 478 ? 49.864 -134.566 38.171 1.00 13.74 478 SER D CA 1
ATOM 15738 C C . SER D 1 478 ? 49.669 -134.945 36.708 1.00 13.26 478 SER D C 1
ATOM 15739 O O . SER D 1 478 ? 49.224 -134.129 35.905 1.00 14.42 478 SER D O 1
ATOM 15742 N N . PRO D 1 479 ? 49.989 -136.196 36.345 1.00 14.90 479 PRO D N 1
ATOM 15743 C CA . PRO D 1 479 ? 49.847 -136.661 34.964 1.00 14.62 479 PRO D CA 1
ATOM 15744 C C . PRO D 1 479 ? 48.411 -136.846 34.479 1.00 13.61 479 PRO D C 1
ATOM 15745 O O . PRO D 1 479 ? 48.163 -136.876 33.274 1.00 13.95 479 PRO D O 1
ATOM 15749 N N . SER D 1 480 ? 47.469 -136.962 35.409 1.00 12.58 480 SER D N 1
ATOM 15750 C CA . SER D 1 480 ? 46.068 -137.152 35.037 1.00 13.10 480 SER D CA 1
ATOM 15751 C C . SER D 1 480 ? 45.118 -136.281 35.839 1.00 11.78 480 SER D C 1
ATOM 15752 O O . SER D 1 480 ? 45.380 -135.956 36.994 1.00 12.37 480 SER D O 1
ATOM 15755 N N . ILE D 1 481 ? 44.002 -135.914 35.220 1.00 12.64 481 ILE D N 1
ATOM 15756 C CA . ILE D 1 481 ? 42.998 -135.099 35.888 1.00 11.63 481 ILE D CA 1
ATOM 15757 C C . ILE D 1 481 ? 42.422 -135.929 37.037 1.00 12.46 481 ILE D C 1
ATOM 15758 O O . ILE D 1 481 ? 41.909 -135.397 38.022 1.00 10.68 481 ILE D O 1
ATOM 15763 N N . ARG D 1 482 ? 42.529 -137.248 36.917 1.00 12.80 482 ARG D N 1
ATOM 15764 C CA . ARG D 1 482 ? 42.015 -138.127 37.952 1.00 13.71 482 ARG D CA 1
ATOM 15765 C C . ARG D 1 482 ? 42.782 -137.969 39.260 1.00 13.98 482 ARG D C 1
ATOM 15766 O O . ARG D 1 482 ? 42.291 -138.347 40.325 1.00 14.06 482 ARG D O 1
ATOM 15774 N N . ASP D 1 483 ? 43.982 -137.403 39.174 1.00 11.95 483 ASP D N 1
ATOM 15775 C CA . ASP D 1 483 ? 44.818 -137.187 40.350 1.00 12.16 483 ASP D CA 1
ATOM 15776 C C . ASP D 1 483 ? 44.460 -135.897 41.090 1.00 12.13 483 ASP D C 1
ATOM 15777 O O . ASP D 1 483 ? 44.782 -135.750 42.267 1.00 11.84 483 ASP D O 1
ATOM 15782 N N . VAL D 1 484 ? 43.798 -134.968 40.404 1.00 11.10 484 VAL D N 1
ATOM 15783 C CA . VAL D 1 484 ? 43.440 -133.692 41.021 1.00 10.82 484 VAL D CA 1
ATOM 15784 C C . VAL D 1 484 ? 41.948 -133.513 41.311 1.00 10.59 484 VAL D C 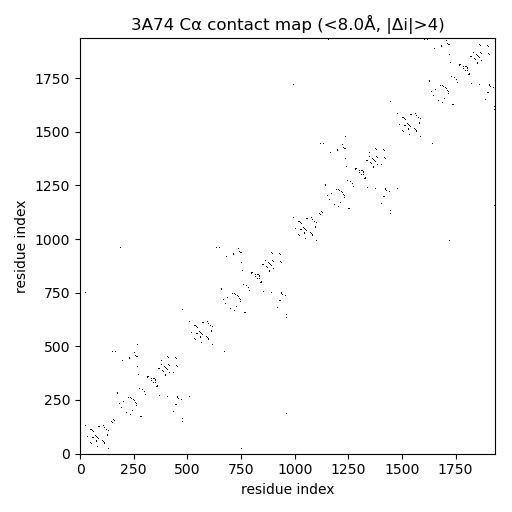1
ATOM 15785 O O . VAL D 1 484 ? 41.520 -132.431 41.715 1.00 11.16 484 VAL D O 1
ATOM 15789 N N . LEU D 1 485 ? 41.165 -134.568 41.091 1.00 9.93 485 LEU D N 1
ATOM 15790 C CA . LEU D 1 485 ? 39.728 -134.558 41.371 1.00 10.59 485 LEU D CA 1
ATOM 15791 C C . LEU D 1 485 ? 39.527 -135.546 42.509 1.00 9.54 485 LEU D C 1
ATOM 15792 O O . LEU D 1 485 ? 39.946 -136.699 42.403 1.00 10.43 485 LEU D O 1
ATOM 15797 N N . LEU D 1 486 ? 38.880 -135.118 43.585 1.00 9.69 486 LEU D N 1
ATOM 15798 C CA . LEU D 1 486 ? 38.673 -136.023 44.710 1.00 10.95 486 LEU D CA 1
ATOM 15799 C C . LEU D 1 486 ? 37.933 -137.296 44.302 1.00 10.79 486 LEU D C 1
ATOM 15800 O O . LEU D 1 486 ? 38.317 -138.399 44.700 1.00 12.59 486 LEU D O 1
ATOM 15805 N N . PHE D 1 487 ? 36.882 -137.149 43.501 1.00 11.71 487 PHE D N 1
ATOM 15806 C CA . PHE D 1 487 ? 36.095 -138.300 43.066 1.00 10.63 487 PHE D CA 1
ATOM 15807 C C . PHE D 1 487 ? 35.846 -138.293 41.559 1.00 12.02 487 PHE D C 1
ATOM 15808 O O . PHE D 1 487 ? 34.736 -137.996 41.105 1.00 11.52 487 PHE D O 1
ATOM 15816 N N . PRO D 1 488 ? 36.876 -138.633 40.762 1.00 12.19 488 PRO D N 1
ATOM 15817 C CA . PRO D 1 488 ? 36.725 -138.653 39.303 1.00 13.09 488 PRO D CA 1
ATOM 15818 C C . PRO D 1 488 ? 35.651 -139.647 38.874 1.00 14.14 488 PRO D C 1
ATOM 15819 O O . PRO D 1 488 ? 35.379 -140.619 39.576 1.00 13.70 488 PRO D O 1
ATOM 15823 N N . GLN D 1 489 ? 35.035 -139.391 37.726 1.00 15.08 489 GLN D N 1
ATOM 15824 C CA . GLN D 1 489 ? 33.983 -140.259 37.221 1.00 16.70 489 GLN D CA 1
ATOM 15825 C C . GLN D 1 489 ? 34.495 -141.675 37.011 1.00 17.94 489 GLN D C 1
ATOM 15826 O O . GLN D 1 489 ? 35.462 -141.887 36.295 1.00 16.47 489 GLN D O 1
ATOM 15832 N N . MET D 1 490 ? 33.838 -142.644 37.638 1.00 20.90 490 MET D N 1
ATOM 15833 C CA . MET D 1 490 ? 34.241 -144.037 37.499 1.00 25.19 490 MET D CA 1
ATOM 15834 C C . MET D 1 490 ? 33.396 -144.727 36.437 1.00 27.22 490 MET D C 1
ATOM 15835 O O . MET D 1 490 ? 32.255 -144.332 36.188 1.00 27.43 490 MET D O 1
ATOM 15840 N N . ARG D 1 491 ? 33.959 -145.753 35.805 1.00 31.00 491 ARG D N 1
ATOM 15841 C CA . ARG D 1 491 ? 33.227 -146.506 34.791 1.00 33.45 491 ARG D CA 1
ATOM 15842 C C . ARG D 1 491 ? 32.353 -147.487 35.565 1.00 35.21 491 ARG D C 1
ATOM 15843 O O . ARG D 1 491 ? 32.464 -147.582 36.787 1.00 34.72 491 ARG D O 1
ATOM 15851 N N . HIS D 1 492 ? 31.492 -148.221 34.867 1.00 36.75 492 HIS D N 1
ATOM 15852 C CA . HIS D 1 492 ? 30.644 -149.195 35.547 1.00 39.49 492 HIS D CA 1
ATOM 15853 C C . HIS D 1 492 ? 31.501 -150.276 36.201 1.00 40.37 492 HIS D C 1
ATOM 15854 O O . HIS D 1 492 ? 32.720 -150.305 35.927 1.00 40.55 492 HIS D O 1
#

Radius of gyration: 43.54 Å; Cα contacts (8 Å, |Δi|>4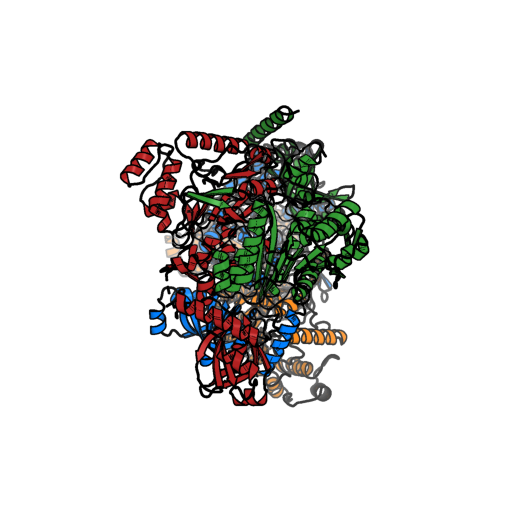): 4215; chains: 4; bounding box: 114×125×95 Å